Protein 8IFF (pdb70)

Nearest PDB structures (foldseek):
  8iff-assembly1_A  TM=1.001E+00  e=0.000E+00  Arabidopsis thaliana
  8iff-assembly1_B  TM=7.685E-01  e=0.000E+00  Arabidopsis thaliana
  8f5z-assembly1_B  TM=7.603E-01  e=0.000E+00  Arabidopsis thaliana
  8yb4-assembly1_B  TM=7.732E-01  e=1.970E-54  Arabidopsis thaliana
  9iuz-assembly1_B  TM=7.740E-01  e=3.274E-54  Arabidopsis thaliana

Foldseek 3Di:
DPCLQPDFWFAPQKKKFKAFLPLRFTQWIWPCCCVPQPHCDDDDDTGDHPCQWFPDVQVVVVVVLSPDDPNQFFFQAWTATDPVGFIWGWDWDDDVGMIMIMTGGPDCFDGGLVRLLVLCVVLLVQLVPDDDADLLVSQQSLLVSLCVLFVFQKKWWWFADPLQWIATRDMDGDPPDDDRHQATEANQVQDPVNVVLCVPVFKAKDQFLPDDIIGMPGHPPDPDRDGCSPPRTDDDDPQVSVVCVQVLFTIKMKGWQWAPDVVDTDTGTMIIGTHNHGDDDDDSSRSNSRVSSPSSRVRVNVNVVSVVLVVVVLLVVLQVVLVVVLQDADDCVQPPDPPHVCSNFPAAWKWKCPPNDIDIDGDDFDPVPPVVVLVCCCVVCVQAFWEWEQAPVLLPDPCRPVRPQQWGIKIKGHLDSRIIIIGTHGFDDDWGFYDNNVPDDDDDPPVPDRHPDHDDDRHIDHDDRTGDAQDDVNLLSVLQVSVSNSVSVPNGWYWRCYPPVSTDTHGSPPPHSHFWKWWDWPVAATDDGDPNNCVVQVNDPVVRGRHGVQPAQEDCPVHQWHADDVVLSVVVVVVQVVQVVDAPQDWDWHWIAHNPGDTAIWTKGKHFPADPVGDTTTIMMGTGHDDPVSVVVVVVVVVVVVVVVVCVVVVVVVLVVQVVVLVVVVVVLVVCVVVDDDPVVVLVSVLVVVVSVLVVVVSVDVLLVLDDPFDWDFDACPSLVVNLCVVAVVLCVVQQEDEDPAEDPVLRVFGFTGDSNLVNLLRNLPCNCLSVQAHHNHYKDKYWDWDWAQDDDQWTFRKTKMKIKRAGPGQDPVRQVVLVVPDDCHDPSCSSSVSSQSNQCVQPWGWDWDDDPRIIIIIGIHRGTGPD/DLVVQFFDFWFAPQWWKFKAFLPPQWTFKTWDVCQCPQAPVHDDNHTGHHPPVWFDDVQVVVVVVLSPDDPNLFWPQDWTFTPRPGFTWTWDWDDDVGIIMIMIGGDDPPTGLVVLQVLCPLLLVQLVPDDAADDLVSQQSLLVSVCVSFVAAKKFWWFADPQQWIATRDMDGDPPDDDRHQATEANLVDPVSVVVLCVPAFKAWDQFLPDDITGMDGDPVDPDGDTCSNPNTRDDDNLVSVVCVQVLFGIKMKGWQWACPVVRIDTGTIIIGTHNHGDDDDDSSRSNSNVSSPSSNVSVNVRVVVVVLVVLVLLVPLQPACVDLCLPPPPVSQLPDPPHVCVNFVFQKKWKCDPNDIRIDGQDDDPVVVVLVQVCCVPVVVQAFKEKEFAVCLVPDPCRPVCPQRWGIKIKGHLDSGIIMITTHGHDFDWHKPDHHPDDDPSPDDPDCSDPDHDDDMHTDGDDRGHDAQDLVSVLSVLLVSVVSNVSVVFGFYWRHHDRDDTDGHTSSPPNDHFFKWWDWDVAFTDDGDVRNCVVQVHDPVVRHRHGVQPADEDCPNHQWYADDVVLRVVVVVVQVVQAVVQAWDKDWGWTAGNVGDIAIWIKIKGFDADPVRHTTTIMIGTHRDDDVSVVVVVVCVVCVVVVVVVVVVVVVVLVVVVVVLVVVVVVLVVVVPDDDDPVVVLVSLLVVLQSVLVVVLSPPVNQDDVADFDKAKDAVQSLVCSLVVVQQCVLVVQAEDEDDAEDPVRRVAIFMGDSSCVSLAPRLVCNVQNVFAGHHDYKHKYWDFDFCCPDDPWTWRKIKIKIKRAGPDQDPVQQVLLVVSDDDHDPSSSSNNRSQNNQPVQPWDWDWDQDPRIIMIIIIHTGTGPD

Secondary structure (DSSP, 8-state):
--TTSS---B-TTSEEEEE-SSS-BEEE-BTTHIIIII-------TT-BGGGTB-HHHHHHHHHHHT-S-GGGT--EEE-BSSS---EEEEEEEETTEEEEEE-BS----SSHHHHHGGGHHHHHHHHTSPSS-HHHHHHHHHHHHHHHH--SEEEEEEE-TTS-EEEEEEEE-TTS---TTBEE-TTSS-HHHHHHTTT--EEEES-SSS--B-B---SS--S----TT-TTB---HHHHHHHHHTT--EEEEEEEEEEE--EEEEEEEEEEEESS-----HHHHHHHHHHHHHHHHHHHHHHHHHHHHHHHHHHHHHHHHHHHHHSPTTTHHHHSSS-GGGTSS-SEEEEEETTEEEEEES---GGGTHHHHHHHHHH-TT-SEEEES-HHHHT-TTSGGG-SS--EEEEE-SSSS--EEEEEPPP----BS-SS-S--S----S--S--------------S--PPP-SHHHHHHHHHHHHHHHHH---BB--B-TTT-----B---------EEEEESSSBEEEE-HHHHHHH---GGGGSSSBTBTTTEESSS-SEEBSSHHHHHHHHHHHHHTTS--S---EEEEEE-SSS-EEEEEEEEEEEE-TTS-EEEEEEEEE---HHHHHHHHHHHHHHHHHHHHHHHHHHHHHHHHHHHHHHHHHHHHHTTS---HHHHHHHHHHHHHHHHHHHHTT--TTTT----------HHHHHHHHHHTTHHHHHHTT------S-SSSTTS---S-HHHHHHTTGGGGGGGGGS--SS----EEE--EEE--SSS-EEEE--EEEEE-SS---HHHHTTTTT--SS--GGGHHHHHHHHHHHTTT-EEEEE--SSSEEEEEE-EEEE--/-HHHHHT--EE-TTSEEEEEESSS-BEEEEEHHHHHHSS------STT-BGGGSS-HHHHHHHHHHHS-S-GGGT-SEEE--TTT---EEEEEEEETTEEEEEEEE------HHHHGGGGHHHHHHHHTS-SS-SHHHHHHHHHHHHHHH--SEEEEEEEPTTS-EEE---EE-SS----TT-EE-TTSS-HHHHHHTTT--EEEES-SSS--EEEEE-TT-SS----TTSTTBPPPHHHHHHHHHTT--EEEEEEEEE------EEEEEEEEEESS-----HHHHHHHHHHHHHHHHHHHHSSHHHHHHHHHHHTTTTSSSTTGGGSSTTGGGTSSSS-GGGTTT-SEEEEE-SS----EES---HHHHHHHHHHHHHHTTT-SEEEES-HHHHT-TTHHHHTTS--EEEEEESSSS-EEEEEE-----EEES-S----TTTS-SS--S---------EEE--S--PPP-SHHHHHHHHHHHHHHHHH----EE---SSS----BSS-S------EEEEESSSBEEEE-HHHHHHHT--STTTTTSBTBTTTB-SSS-SS-BSSSTTTTTHHHHHHHHHHH-S-EEEEEEEE-SS--EEEEEEEEEEEE-TTS-EEEEEEEEE---HHHHHHHHHHHHHHHHHHHHHHHHHHHHHHHHHHHHHHHHHHHHHTTS---HHHHHHHHHHHHHHHHHHHHTT---SSSS------EEEHHHHHHHHHHTTTTTSTTT--EE---S-HHHHS-EEE--STTHHHHHTSGGGHHHHSS-TT-EE-EEEEEEEE--SSS-EEEEEEEEEEE-SS---HHHHHHHTT--S---HHHHHHHHHHHHHHTTT-EEEEE--SSSEEEEEEE--EE--

B-factor: mean 102.93, std 64.74, range [0.25, 224.39]

Sequence (1736 aa):
LHHIQKGKLIQPFGCLLALDEKTFKVIAYSENASELLTMAHPVLGIGTDIRSLFTAPSASALQKALGFGDVSLLNPILVHCRTSAKPFYAIIHRVTGSIIIDFEPVKPTAAGALQSYKLAAKAITRLQSLPSGSMERLCDTMVQEVFELTGYDRVMAYKFHEDDHGEVVSEVTKPGLEPYLGLHYPATDIPQAARFLFMKNKVRMIVDCNAKHARVLQDEKLSFDLTLCGSTLRAPHSCHLQYMANMDSIASLVMAVVVNEEKRKRLWGLVVCHNTTPRFVPFPLRYACEFLAQVFAIHVNKEVELDNQMVEKNILRTQTLLCDMLMRDAPLGIVSQSPNIMDLVKCDGAALLYKDKIWKLGTTPSEFHLQEIASWLCEYHMDSTGLSTDSLHDAGFPRALSLGDSVCGMAAVRISSKDMIFWFRSHTAGEVRWGGAKHDPDDRDDARRMHPRSSFKAFLEVVKTRSLPWKDYEMDAIHSLQLILRNAFKTVMDKFTRIEGDYKAIIQNPNPLIPPIFGTDEFGWCTEWNPAMSKLTGLKREEVIDKMLLGEVFGTQKSCCRLKNQEAFVNLGIVLNNAVTSQDPEKVSFAFFTRGGKYVECLLCVSKKLDREGVVTGVFCFLQLASHELQQALHVQRLAERTAVKRLKALAYIKRQIRNPLSGIMFTRKMIEGTELGPEQRRILQTSALCQKQLSKILDDSIIEGCLDLEMKEFTLNEVLTASTSQVMMKSNGKSVRITNETGEEVMSDTLYGDSIRLQQVLADFMLMAVNFTPSGGQLTVSASLRKDQLGRSVHLANLEIRLTHTGAGIPEFLLNQMFGTEEDVSEEGLSLMVSRKLVKLMNGDVQYLRQAGKSSFIITAELAAANYLHHIQKGKLIQPFGCLLALDEKTFKVIAYSENASELLTMAHPVLGIGTDIRSLFTAPSASALQKALGFGDVSLLNPILVHCRTSAKPFYAIIHRVTGSIIIDFEPVKPYAGALQSYKLAAKAITRLQSLPSGSMERLCDTMVQEVFELTGYDRVMAYKFHEDDHGEVVSEVTKPGLEPYLGLHYPATDIPQAARFLFMKNKVRMIVDCNAKHARVLQDEKLSFDLTLCGSTLRAPHSCHLQYMANMDSIASLVMAVVVNEEKRKRLWGLVVCHNTTPRFVPFPLRYACEFLAQVFAIHVNKEVELDNQMVEKNILRTQTLLCDMLMRDAPLGIVSQSPNIMDLVKCDGAALLYKDKIWKLGTTPSEFHLQEIASWLCEYHMDSTGLSTDSLHDAGFPRALSLGDSVCGMAAVRISSKDMIFWFRSHTAGEVRWGGAKHDPDDRDDARRMHPRSSFKAFLEVVKTRSLPWKDYEMDAIHSLQLILRNAFKTVMDKFTRIEGDYKAIIQNPNPLIPPIFGTDEFGWCTEWNPAMSKLTGLKREEVIDKMLLGEVFGTQKSCCRLKNQEAFVNLGIVLNNAVTSQDPEKVSFAFFTRGGKYVECLLCVSKKLDREGVVTGVFCFLQLASHELQQALHVQRLAERTAVKRLKALAYIKRQIRNPLSGIMFTRKMIEGTELGPEQRRILQTSALCQKQLSKILDDSIIEGCLDLEMKEFTLNEVLTASTSQVMMKSNGKSVRITNETGEEVMSDTLYGDSIRLQQVLADFMLMAVNFTPSGGQLTVSASLRKDQLGRSVHLANLEIRLTHTGAGIPEFLLNQMFGTEEDVSEEGLSLMVSRKLVKLMNGDVQYLRQAGKSSFIITAELAAAN

Radius of gyration: 43.66 Å; Cα contacts (8 Å, |Δi|>4): 2977; chains: 2; bounding box: 94×106×120 Å

InterPro domains:
  IPR000014 PAS domain [PS50112] (618-688)
  IPR000014 PAS domain [PS50112] (748-803)
  IPR000014 PAS domain [SM00091] (620-686)
  IPR000014 PAS domain [SM00091] (750-819)
  IPR000014 PAS domain [TIGR00229] (625-740)
  IPR000014 PAS domain [cd00130] (629-735)
  IPR000014 PAS domain [cd00130] (762-873)
  IPR001294 Phytochrome [PR01033] (133-155)
  IPR001294 Phytochrome [PR01033] (233-252)
  IPR001294 Phytochrome [PR01033] (318-339)
  IPR001294 Phytochrome [PR01033] (432-452)
  IPR001294 Phytochrome [PR01033] (517-536)
  IPR001294 Phytochrome [PR01033] (550-568)
  IPR001294 Phytochrome [PR01033] (621-637)
  IPR001294 Phytochrome [PR01033] (640-655)
  IPR001294 Phytochrome [PR01033] (713-730)
  IPR001294 Phytochrome [PR01033] (733-753)
  IPR003018 GAF domain [PF01590] (219-400)
  IPR003018 GAF domain [SM00065] (218-412)
  IPR003594 Histidine kinase/HSP90-like ATPase domain [PF02518] (1007-1116)

GO terms:
  GO:0004672 protein kinase activity (F, IDA)
  GO:0009409 response to cold (P, IEP)
  GO:0010218 response to far red light (P, IDA)
  GO:0005737 cytoplasm (C, EXP)
  GO:0016607 nuclear speck (C, EXP)
  GO:0005515 protein binding (F, IPI)
  GO:0005634 nucleus (C, IDA)
  GO:0005737 cytoplasm (C, IDA)
  GO:0016604 nuclear body (C, IDA)
  GO:0009883 red or far-red light photoreceptor activity (F, TAS)
  GO:0003729 mRNA binding (F, HDA)
  GO:0031516 far-red light photoreceptor activity (F, IMP)
  GO:0009416 response to light stimulus (P, IMP)
  GO:0009630 gravitropism (P, IMP)
  GO:0009638 phototropism (P, IMP)
  GO:0009640 photomorphogenesis (P, IMP)
  GO:0010161 red light signaling pathway (P, IMP)
  GO:0010201 response to continuous far red light stimulus by the high-irradiance response system (P, IMP)
  GO:0010203 response to very low fluence red light stimulus (P, IMP)
  GO:0017148 negative regulation of translation (P, IMP)

Structure (mmCIF, N/CA/C/O backbone):
data_8IFF
#
_entry.id   8IFF
#
_cell.length_a   1.00
_cell.length_b   1.00
_cell.length_c   1.00
_cell.angle_alpha   90.00
_cell.angle_beta   90.00
_cell.angle_gamma   90.00
#
_symmetry.space_group_name_H-M   'P 1'
#
loop_
_entity.id
_entity.type
_entity.pdbx_description
1 polymer 'Phytochrome A'
2 non-polymer '3-[5-[[(3~{R},4~{R})-3-ethyl-4-methyl-5-oxidanylidene-3,4-dihydropyrrol-2-yl]methyl]-2-[[5-[(4-ethyl-3-methyl-5-oxidanylidene-pyrrol-2-yl)methyl]-3-(3-hydroxy-3-oxopropyl)-4-methyl-1~{H}-pyrrol-2-yl]methyl]-4-methyl-1~{H}-pyrrol-3-yl]propanoic acid'
#
loop_
_atom_site.group_PDB
_atom_site.id
_atom_site.type_symbol
_atom_site.label_atom_id
_atom_site.label_alt_id
_atom_site.label_comp_id
_atom_site.label_asym_id
_atom_site.label_entity_id
_atom_site.label_seq_id
_atom_site.pdbx_PDB_ins_code
_atom_site.Cartn_x
_atom_site.Cartn_y
_atom_site.Cartn_z
_atom_site.occupancy
_atom_site.B_iso_or_equiv
_atom_site.auth_seq_id
_atom_site.auth_comp_id
_atom_site.auth_asym_id
_atom_site.auth_atom_id
_atom_site.pdbx_PDB_model_num
ATOM 1 N N . LEU A 1 71 ? 100.109 106.172 170.047 1.00 153.08 71 LEU A N 1
ATOM 2 C CA . LEU A 1 71 ? 100.557 107.547 170.234 1.00 153.43 71 LEU A CA 1
ATOM 3 C C . LEU A 1 71 ? 99.615 108.504 169.512 1.00 153.38 71 LEU A C 1
ATOM 4 O O . LEU A 1 71 ? 100.023 109.234 168.609 1.00 151.89 71 LEU A O 1
ATOM 9 N N . HIS A 1 72 ? 98.348 108.487 169.921 1.00 152.32 72 HIS A N 1
ATOM 10 C CA . HIS A 1 72 ? 97.292 109.237 169.257 1.00 151.90 72 HIS A CA 1
ATOM 11 C C . HIS A 1 72 ? 96.983 110.562 169.947 1.00 150.87 72 HIS A C 1
ATOM 12 O O . HIS A 1 72 ? 96.308 111.413 169.360 1.00 151.10 72 HIS A O 1
ATOM 19 N N . HIS A 1 73 ? 97.492 110.777 171.158 1.00 146.40 73 HIS A N 1
ATOM 20 C CA . HIS A 1 73 ? 97.168 111.973 171.923 1.00 146.67 73 HIS A CA 1
ATOM 21 C C . HIS A 1 73 ? 97.817 113.232 171.357 1.00 147.28 73 HIS A C 1
ATOM 22 O O . HIS A 1 73 ? 97.680 114.306 171.952 1.00 147.22 73 HIS A O 1
ATOM 29 N N . ILE A 1 74 ? 98.515 113.126 170.224 1.00 145.04 74 ILE A N 1
ATOM 30 C CA . ILE A 1 74 ? 99.048 114.312 169.561 1.00 144.95 74 ILE A CA 1
ATOM 31 C C . ILE A 1 74 ? 97.912 115.249 169.171 1.00 144.63 74 ILE A C 1
ATOM 32 O O . ILE A 1 74 ? 98.042 116.477 169.248 1.00 143.19 74 ILE A O 1
ATOM 37 N N . GLN A 1 75 ? 96.774 114.682 168.761 1.00 146.22 75 GLN A N 1
ATOM 38 C CA . GLN A 1 75 ? 95.608 115.500 168.450 1.00 145.48 75 GLN A CA 1
ATOM 39 C C . GLN A 1 75 ? 95.101 116.241 169.681 1.00 145.96 75 GLN A C 1
ATOM 40 O O . GLN A 1 75 ? 94.692 117.404 169.589 1.00 146.42 75 GLN A O 1
ATOM 46 N N . LYS A 1 76 ? 95.118 115.590 170.840 1.00 146.01 76 LYS A N 1
ATOM 47 C CA . LYS A 1 76 ? 94.605 116.176 172.078 1.00 145.62 76 LYS A CA 1
ATOM 48 C C . LYS A 1 76 ? 95.783 116.467 173.008 1.00 145.53 76 LYS A C 1
ATOM 49 O O . LYS A 1 76 ? 96.107 115.677 173.896 1.00 146.61 76 LYS A O 1
ATOM 55 N N . GLY A 1 77 ? 96.416 117.619 172.800 1.00 135.25 77 GLY A N 1
ATOM 56 C CA . GLY A 1 77 ? 97.482 118.084 173.666 1.00 134.14 77 GLY A CA 1
ATOM 57 C C . GLY A 1 77 ? 97.491 119.594 173.785 1.00 133.57 77 GLY A C 1
ATOM 58 O O . GLY A 1 77 ? 97.524 120.297 172.772 1.00 133.62 77 GLY A O 1
ATOM 59 N N . LYS A 1 78 ? 97.453 120.110 175.013 1.00 128.83 78 LYS A N 1
ATOM 60 C CA . LYS A 1 78 ? 97.391 121.553 175.243 1.00 129.02 78 LYS A CA 1
ATOM 61 C C . LYS A 1 78 ? 98.727 122.026 175.809 1.00 129.79 78 LYS A C 1
ATOM 62 O O . LYS A 1 78 ? 98.844 122.394 176.977 1.00 129.40 78 LYS A O 1
ATOM 68 N N . LEU A 1 79 ? 99.745 122.033 174.951 1.00 112.22 79 LEU A N 1
ATOM 69 C CA . LEU A 1 79 ? 101.067 122.532 175.304 1.00 109.70 79 LEU A CA 1
ATOM 70 C C . LEU A 1 79 ? 101.731 123.087 174.054 1.00 108.49 79 LEU A C 1
ATOM 71 O O . LEU A 1 79 ? 101.642 122.486 172.980 1.00 108.19 79 LEU A O 1
ATOM 76 N N . ILE A 1 80 ? 102.390 124.238 174.198 1.00 89.90 80 ILE A N 1
ATOM 77 C CA . ILE A 1 80 ? 103.066 124.898 173.090 1.00 87.43 80 ILE A CA 1
ATOM 78 C C . ILE A 1 80 ? 104.442 125.368 173.544 1.00 86.46 80 ILE A C 1
ATOM 79 O O . ILE A 1 80 ? 104.698 125.568 174.732 1.00 87.95 80 ILE A O 1
ATOM 84 N N . GLN A 1 81 ? 105.333 125.542 172.572 1.00 71.17 81 GLN A N 1
ATOM 85 C CA . GLN A 1 81 ? 106.658 126.058 172.863 1.00 70.08 81 GLN A CA 1
ATOM 86 C C . GLN A 1 81 ? 106.571 127.530 173.268 1.00 72.72 81 GLN A C 1
ATOM 87 O O . GLN A 1 81 ? 105.770 128.287 172.717 1.00 73.64 81 GLN A O 1
ATOM 93 N N . PRO A 1 82 ? 107.386 127.962 174.240 1.00 77.33 82 PRO A N 1
ATOM 94 C CA . PRO A 1 82 ? 107.274 129.314 174.796 1.00 75.47 82 PRO A CA 1
ATOM 95 C C . PRO A 1 82 ? 108.105 130.369 174.068 1.00 76.23 82 PRO A C 1
ATOM 96 O O . PRO A 1 82 ? 108.828 131.156 174.688 1.00 77.09 82 PRO A O 1
ATOM 100 N N . PHE A 1 83 ? 108.004 130.403 172.740 1.00 68.34 83 PHE A N 1
ATOM 101 C CA . PHE A 1 83 ? 108.626 131.471 171.972 1.00 67.53 83 PHE A CA 1
ATOM 102 C C . PHE A 1 83 ? 107.638 132.218 171.093 1.00 67.73 83 PHE A C 1
ATOM 103 O O . PHE A 1 83 ? 108.039 133.158 170.401 1.00 71.34 83 PHE A O 1
ATOM 111 N N . GLY A 1 84 ? 106.365 131.838 171.108 1.00 69.15 84 GLY A N 1
ATOM 112 C CA . GLY A 1 84 ? 105.353 132.562 170.366 1.00 66.88 84 GLY A CA 1
ATOM 113 C C . GLY A 1 84 ? 103.993 132.375 170.999 1.00 69.96 84 GLY A C 1
ATOM 114 O O . GLY A 1 84 ? 103.735 131.393 171.701 1.00 75.81 84 GLY A O 1
ATOM 115 N N . CYS A 1 85 ? 103.120 133.337 170.736 1.00 80.34 85 CYS A N 1
ATOM 116 C CA . CYS A 1 85 ? 101.749 133.300 171.220 1.00 79.80 85 CYS A CA 1
ATOM 117 C C . CYS A 1 85 ? 100.857 132.589 170.212 1.00 79.13 85 CYS A C 1
ATOM 118 O O . CYS A 1 85 ? 101.106 132.620 169.005 1.00 80.04 85 CYS A O 1
ATOM 121 N N . LEU A 1 86 ? 99.809 131.948 170.718 1.00 81.44 86 LEU A N 1
ATOM 122 C CA . LEU A 1 86 ? 98.826 131.272 169.886 1.00 82.02 86 LEU A CA 1
ATOM 123 C C . LEU A 1 86 ? 97.443 131.795 170.234 1.00 84.19 86 LEU A C 1
ATOM 124 O O . LEU A 1 86 ? 97.062 131.815 171.408 1.00 86.88 86 LEU A O 1
ATOM 129 N N . LEU A 1 87 ? 96.694 132.209 169.216 1.00 100.06 87 LEU A N 1
ATOM 130 C CA . LEU A 1 87 ? 95.361 132.762 169.399 1.00 100.34 87 LEU A CA 1
ATOM 131 C C . LEU A 1 87 ? 94.378 132.005 168.522 1.00 100.91 87 LEU A C 1
ATOM 132 O O . LEU A 1 87 ? 94.718 131.586 167.411 1.00 101.33 87 LEU A O 1
ATOM 137 N N . ALA A 1 88 ? 93.162 131.830 169.024 1.00 121.53 88 ALA A N 1
ATOM 138 C CA . ALA A 1 88 ? 92.112 131.126 168.306 1.00 123.32 88 ALA A CA 1
ATOM 139 C C . ALA A 1 88 ? 90.908 132.040 168.137 1.00 125.50 88 ALA A C 1
ATOM 140 O O . ALA A 1 88 ? 90.541 132.778 169.055 1.00 126.39 88 ALA A O 1
ATOM 142 N N . LEU A 1 89 ? 90.300 131.985 166.956 1.00 132.57 89 LEU A N 1
ATOM 143 C CA . LEU A 1 89 ? 89.163 132.820 166.609 1.00 133.73 89 LEU A CA 1
ATOM 144 C C . LEU A 1 89 ? 88.092 131.949 165.971 1.00 135.02 89 LEU A C 1
ATOM 145 O O . LEU A 1 89 ? 88.384 130.913 165.370 1.00 132.24 89 LEU A O 1
ATOM 150 N N . ASP A 1 90 ? 86.843 132.383 166.102 1.00 155.97 90 ASP A N 1
ATOM 151 C CA . ASP A 1 90 ? 85.729 131.675 165.487 1.00 155.99 90 ASP A CA 1
ATOM 152 C C . ASP A 1 90 ? 85.714 131.975 163.989 1.00 155.27 90 ASP A C 1
ATOM 153 O O . ASP A 1 90 ? 86.579 132.681 163.462 1.00 155.39 90 ASP A O 1
ATOM 158 N N . GLU A 1 91 ? 84.722 131.444 163.278 1.00 156.21 91 GLU A N 1
ATOM 159 C CA . GLU A 1 91 ? 84.680 131.585 161.829 1.00 156.44 91 GLU A CA 1
ATOM 160 C C . GLU A 1 91 ? 84.062 132.896 161.365 1.00 157.14 91 GLU A C 1
ATOM 161 O O . GLU A 1 91 ? 84.437 133.401 160.300 1.00 157.74 91 GLU A O 1
ATOM 167 N N . LYS A 1 92 ? 83.132 133.465 162.126 1.00 157.80 92 LYS A N 1
ATOM 168 C CA . LYS A 1 92 ? 82.403 134.640 161.663 1.00 158.09 92 LYS A CA 1
ATOM 169 C C . LYS A 1 92 ? 82.601 135.875 162.529 1.00 157.43 92 LYS A C 1
ATOM 170 O O . LYS A 1 92 ? 82.864 136.955 161.992 1.00 156.64 92 LYS A O 1
ATOM 176 N N . THR A 1 93 ? 82.484 135.759 163.851 1.00 161.73 93 THR A N 1
ATOM 177 C CA . THR A 1 93 ? 82.580 136.931 164.713 1.00 161.74 93 THR A CA 1
ATOM 178 C C . THR A 1 93 ? 84.010 137.415 164.906 1.00 161.35 93 THR A C 1
ATOM 179 O O . THR A 1 93 ? 84.204 138.561 165.328 1.00 161.15 93 THR A O 1
ATOM 183 N N . PHE A 1 94 ? 85.003 136.578 164.603 1.00 149.47 94 PHE A N 1
ATOM 184 C CA . PHE A 1 94 ? 86.415 136.929 164.751 1.00 148.93 94 PHE A CA 1
ATOM 185 C C . PHE A 1 94 ? 86.721 137.411 166.167 1.00 149.14 94 PHE A C 1
ATOM 186 O O . PHE A 1 94 ? 87.318 138.468 166.382 1.00 149.43 94 PHE A O 1
ATOM 194 N N . LYS A 1 95 ? 86.301 136.616 167.146 1.00 147.65 95 LYS A N 1
ATOM 195 C CA . LYS A 1 95 ? 86.508 136.921 168.551 1.00 147.37 95 LYS A CA 1
ATOM 196 C C . LYS A 1 95 ? 87.396 135.859 169.183 1.00 147.86 95 LYS A C 1
ATOM 197 O O . LYS A 1 95 ? 87.371 134.690 168.789 1.00 147.54 95 LYS A O 1
ATOM 203 N N . VAL A 1 96 ? 88.183 136.280 170.173 1.00 144.76 96 VAL A N 1
ATOM 204 C CA . VAL A 1 96 ? 89.123 135.378 170.825 1.00 144.02 96 VAL A CA 1
ATOM 205 C C . VAL A 1 96 ? 88.361 134.323 171.613 1.00 144.28 96 VAL A C 1
ATOM 206 O O . VAL A 1 96 ? 87.522 134.645 172.464 1.00 144.38 96 VAL A O 1
ATOM 210 N N . ILE A 1 97 ? 88.652 133.055 171.336 1.00 148.41 97 ILE A N 1
ATOM 211 C CA . ILE A 1 97 ? 88.043 131.952 172.065 1.00 148.72 97 ILE A CA 1
ATOM 212 C C . ILE A 1 97 ? 89.061 131.092 172.802 1.00 149.37 97 ILE A C 1
ATOM 213 O O . ILE A 1 97 ? 88.668 130.332 173.702 1.00 150.06 97 ILE A O 1
ATOM 218 N N . ALA A 1 98 ? 90.346 131.176 172.466 1.00 137.71 98 ALA A N 1
ATOM 219 C CA . ALA A 1 98 ? 91.392 130.473 173.193 1.00 135.61 98 ALA A CA 1
ATOM 220 C C . ALA A 1 98 ? 92.655 131.316 173.141 1.00 135.64 98 ALA A C 1
ATOM 221 O O . ALA A 1 98 ? 92.804 132.186 172.281 1.00 136.24 98 ALA A O 1
ATOM 223 N N . TYR A 1 99 ? 93.568 131.054 174.072 1.00 126.07 99 TYR A N 1
ATOM 224 C CA . TYR A 1 99 ? 94.780 131.855 174.165 1.00 125.75 99 TYR A CA 1
ATOM 225 C C . TYR A 1 99 ? 95.835 131.088 174.948 1.00 124.77 99 TYR A C 1
ATOM 226 O O . TYR A 1 99 ? 95.602 129.975 175.423 1.00 125.08 99 TYR A O 1
ATOM 235 N N . SER A 1 100 ? 97.007 131.702 175.064 1.00 119.73 100 SER A N 1
ATOM 236 C CA . SER A 1 100 ? 98.148 131.138 175.765 1.00 119.00 100 SER A CA 1
ATOM 237 C C . SER A 1 100 ? 98.563 132.055 176.909 1.00 120.42 100 SER A C 1
ATOM 238 O O . SER A 1 100 ? 98.257 133.250 176.919 1.00 121.96 100 SER A O 1
ATOM 241 N N . GLU A 1 101 ? 99.269 131.476 177.884 1.00 116.54 101 GLU A N 1
ATOM 242 C CA . GLU A 1 101 ? 99.617 132.228 179.086 1.00 117.61 101 GLU A CA 1
ATOM 243 C C . GLU A 1 101 ? 100.587 133.367 178.793 1.00 117.12 101 GLU A C 1
ATOM 244 O O . GLU A 1 101 ? 100.575 134.379 179.502 1.00 117.12 101 GLU A O 1
ATOM 250 N N . ASN A 1 102 ? 101.424 133.232 177.767 1.00 116.71 102 ASN A N 1
ATOM 251 C CA . ASN A 1 102 ? 102.397 134.264 177.435 1.00 118.28 102 ASN A CA 1
ATOM 252 C C . ASN A 1 102 ? 101.852 135.310 176.470 1.00 117.68 102 ASN A C 1
ATOM 253 O O . ASN A 1 102 ? 102.566 136.265 176.147 1.00 116.07 102 ASN A O 1
ATOM 258 N N . ALA A 1 103 ? 100.608 135.155 176.010 1.00 122.44 103 ALA A N 1
ATOM 259 C CA . ALA A 1 103 ? 100.033 136.129 175.090 1.00 120.25 103 ALA A CA 1
ATOM 260 C C . ALA A 1 103 ? 99.918 137.502 175.738 1.00 122.26 103 ALA A C 1
ATOM 261 O O . ALA A 1 103 ? 100.262 138.518 175.124 1.00 121.91 103 ALA A O 1
ATOM 263 N N . SER A 1 104 ? 99.445 137.551 176.985 1.00 129.99 104 SER A N 1
ATOM 264 C CA . SER A 1 104 ? 99.293 138.830 177.669 1.00 129.93 104 SER A CA 1
ATOM 265 C C . SER A 1 104 ? 100.645 139.461 177.975 1.00 129.53 104 SER A C 1
ATOM 266 O O . SER A 1 104 ? 100.782 140.690 177.951 1.00 130.43 104 SER A O 1
ATOM 269 N N . GLU A 1 105 ? 101.655 138.641 178.266 1.00 126.82 105 GLU A N 1
ATOM 270 C CA . GLU A 1 105 ? 102.972 139.185 178.576 1.00 126.35 105 GLU A CA 1
ATOM 271 C C . GLU A 1 105 ? 103.706 139.654 177.327 1.00 125.94 105 GLU A C 1
ATOM 272 O O . GLU A 1 105 ? 104.538 140.564 177.408 1.00 124.43 105 GLU A O 1
ATOM 278 N N . LEU A 1 106 ? 103.423 139.052 176.170 1.00 123.07 106 LEU A N 1
ATOM 279 C CA . LEU A 1 106 ? 104.150 139.389 174.949 1.00 122.13 106 LEU A CA 1
ATOM 280 C C . LEU A 1 106 ? 103.427 140.444 174.112 1.00 121.15 106 LEU A C 1
ATOM 281 O O . LEU A 1 106 ? 103.992 141.501 173.817 1.00 121.08 106 LEU A O 1
ATOM 286 N N . LEU A 1 107 ? 102.185 140.161 173.710 1.00 121.47 107 LEU A N 1
ATOM 287 C CA . LEU A 1 107 ? 101.484 141.053 172.791 1.00 121.88 107 LEU A CA 1
ATOM 288 C C . LEU A 1 107 ? 101.190 142.404 173.430 1.00 124.23 107 LEU A C 1
ATOM 289 O O . LEU A 1 107 ? 101.452 143.451 172.827 1.00 124.05 107 LEU A O 1
ATOM 294 N N . THR A 1 108 ? 100.649 142.403 174.648 1.00 143.05 108 THR A N 1
ATOM 295 C CA . THR A 1 108 ? 100.204 143.636 175.290 1.00 143.41 108 THR A CA 1
ATOM 296 C C . THR A 1 108 ? 101.355 144.375 175.964 1.00 143.44 108 THR A C 1
ATOM 297 O O . THR A 1 108 ? 101.651 145.523 175.621 1.00 143.00 108 THR A O 1
ATOM 301 N N . MET A 1 109 ? 102.009 143.730 176.922 1.00 153.54 109 MET A N 1
ATOM 302 C CA . MET A 1 109 ? 103.076 144.365 177.677 1.00 154.30 109 MET A CA 1
ATOM 303 C C . MET A 1 109 ? 104.415 144.202 176.964 1.00 154.54 109 MET A C 1
ATOM 304 O O . MET A 1 109 ? 104.533 143.519 175.945 1.00 154.34 109 MET A O 1
ATOM 309 N N . ALA A 1 110 ? 105.435 144.850 177.516 1.00 159.22 110 ALA A N 1
ATOM 310 C CA . ALA A 1 110 ? 106.781 144.790 176.960 1.00 158.98 110 ALA A CA 1
ATOM 311 C C . ALA A 1 110 ? 107.815 145.157 178.018 1.00 159.13 110 ALA A C 1
ATOM 312 O O . ALA A 1 110 ? 107.479 145.739 179.051 1.00 159.48 110 ALA A O 1
ATOM 314 N N . HIS A 1 120 ? 94.366 149.332 179.773 1.00 199.85 120 HIS A N 1
ATOM 315 C CA . HIS A 1 120 ? 94.797 148.115 179.096 1.00 200.30 120 HIS A CA 1
ATOM 316 C C . HIS A 1 120 ? 93.958 146.925 179.549 1.00 200.77 120 HIS A C 1
ATOM 317 O O . HIS A 1 120 ? 94.257 146.305 180.570 1.00 200.36 120 HIS A O 1
ATOM 324 N N . PRO A 1 121 ? 92.906 146.613 178.793 1.00 209.04 121 PRO A N 1
ATOM 325 C CA . PRO A 1 121 ? 92.021 145.509 179.182 1.00 208.64 121 PRO A CA 1
ATOM 326 C C . PRO A 1 121 ? 92.749 144.174 179.186 1.00 208.01 121 PRO A C 1
ATOM 327 O O . PRO A 1 121 ? 93.659 143.930 178.390 1.00 207.58 121 PRO A O 1
ATOM 331 N N . VAL A 1 122 ? 92.331 143.301 180.104 1.00 185.94 122 VAL A N 1
ATOM 332 C CA . VAL A 1 122 ? 92.940 141.983 180.227 1.00 185.89 122 VAL A CA 1
ATOM 333 C C . VAL A 1 122 ? 92.450 141.086 179.098 1.00 184.86 122 VAL A C 1
ATOM 334 O O . VAL A 1 122 ? 91.260 141.079 178.754 1.00 184.40 122 VAL A O 1
ATOM 338 N N . LEU A 1 123 ? 93.371 140.318 178.517 1.00 160.42 123 LEU A N 1
ATOM 339 C CA . LEU A 1 123 ? 93.046 139.465 177.381 1.00 159.23 123 LEU A CA 1
ATOM 340 C C . LEU A 1 123 ? 92.197 138.278 177.810 1.00 159.16 123 LEU A C 1
ATOM 341 O O . LEU A 1 123 ? 92.726 137.253 178.249 1.00 158.89 123 LEU A O 1
ATOM 346 N N . GLY A 1 124 ? 90.881 138.410 177.688 1.00 150.43 124 GLY A N 1
ATOM 347 C CA . GLY A 1 124 ? 89.957 137.349 178.007 1.00 150.14 124 GLY A CA 1
ATOM 348 C C . GLY A 1 124 ? 89.290 136.776 176.774 1.00 149.96 124 GLY A C 1
ATOM 349 O O . GLY A 1 124 ? 89.710 137.012 175.636 1.00 149.45 124 GLY A O 1
ATOM 350 N N . ILE A 1 125 ? 88.225 136.019 177.007 1.00 148.72 125 ILE A N 1
ATOM 351 C CA . ILE A 1 125 ? 87.487 135.386 175.921 1.00 148.83 125 ILE A CA 1
ATOM 352 C C . ILE A 1 125 ? 86.593 136.421 175.255 1.00 148.65 125 ILE A C 1
ATOM 353 O O . ILE A 1 125 ? 85.878 137.171 175.930 1.00 148.84 125 ILE A O 1
ATOM 358 N N . GLY A 1 126 ? 86.637 136.469 173.927 1.00 150.37 126 GLY A N 1
ATOM 359 C CA . GLY A 1 126 ? 85.791 137.365 173.169 1.00 150.13 126 GLY A CA 1
ATOM 360 C C . GLY A 1 126 ? 86.312 138.772 172.996 1.00 150.33 126 GLY A C 1
ATOM 361 O O . GLY A 1 126 ? 85.582 139.620 172.472 1.00 150.75 126 GLY A O 1
ATOM 362 N N . THR A 1 127 ? 87.541 139.053 173.422 1.00 154.07 127 THR A N 1
ATOM 363 C CA . THR A 1 127 ? 88.106 140.381 173.232 1.00 155.22 127 THR A CA 1
ATOM 364 C C . THR A 1 127 ? 88.304 140.670 171.749 1.00 155.61 127 THR A C 1
ATOM 365 O O . THR A 1 127 ? 88.615 139.775 170.958 1.00 155.46 127 THR A O 1
ATOM 369 N N . ASP A 1 128 ? 88.102 141.929 171.371 1.00 155.75 128 ASP A N 1
ATOM 370 C CA . ASP A 1 128 ? 88.176 142.318 169.973 1.00 155.56 128 ASP A CA 1
ATOM 371 C C . ASP A 1 128 ? 89.632 142.384 169.524 1.00 155.40 128 ASP A C 1
ATOM 372 O O . ASP A 1 128 ? 90.521 142.789 170.277 1.00 155.25 128 ASP A O 1
ATOM 377 N N . ILE A 1 129 ? 89.863 141.982 168.273 1.00 151.22 129 ILE A N 1
ATOM 378 C CA . ILE A 1 129 ? 91.220 141.939 167.737 1.00 151.34 129 ILE A CA 1
ATOM 379 C C . ILE A 1 129 ? 91.774 143.346 167.543 1.00 150.84 129 ILE A C 1
ATOM 380 O O . ILE A 1 129 ? 92.978 143.579 167.700 1.00 150.21 129 ILE A O 1
ATOM 385 N N . ARG A 1 130 ? 90.911 144.306 167.201 1.00 144.52 130 ARG A N 1
ATOM 386 C CA . ARG A 1 130 ? 91.376 145.661 166.919 1.00 143.91 130 ARG A CA 1
ATOM 387 C C . ARG A 1 130 ? 91.923 146.363 168.154 1.00 144.00 130 ARG A C 1
ATOM 388 O O . ARG A 1 130 ? 92.546 147.422 168.016 1.00 143.27 130 ARG A O 1
ATOM 396 N N . SER A 1 131 ? 91.711 145.810 169.345 1.00 153.56 131 SER A N 1
ATOM 397 C CA . SER A 1 131 ? 92.217 146.407 170.573 1.00 154.04 131 SER A CA 1
ATOM 398 C C . SER A 1 131 ? 93.665 146.036 170.865 1.00 154.54 131 SER A C 1
ATOM 399 O O . SER A 1 131 ? 94.212 146.498 171.872 1.00 154.55 131 SER A O 1
ATOM 402 N N . LEU A 1 132 ? 94.296 145.214 170.023 1.00 147.39 132 LEU A N 1
ATOM 403 C CA . LEU A 1 132 ? 95.680 144.814 170.227 1.00 145.38 132 LEU A CA 1
ATOM 404 C C . LEU A 1 132 ? 96.638 145.335 169.168 1.00 144.55 132 LEU A C 1
ATOM 405 O O . LEU A 1 132 ? 97.823 145.508 169.466 1.00 144.33 132 LEU A O 1
ATOM 410 N N . PHE A 1 133 ? 96.164 145.588 167.952 1.00 131.85 133 PHE A N 1
ATOM 411 C CA . PHE A 1 133 ? 97.021 146.015 166.858 1.00 131.66 133 PHE A CA 1
ATOM 412 C C . PHE A 1 133 ? 96.479 147.302 166.252 1.00 132.38 133 PHE A C 1
ATOM 413 O O . PHE A 1 133 ? 95.282 147.593 166.323 1.00 133.06 133 PHE A O 1
ATOM 421 N N . THR A 1 134 ? 97.384 148.073 165.653 1.00 123.62 134 THR A N 1
ATOM 422 C CA . THR A 1 134 ? 97.032 149.361 165.079 1.00 122.81 134 THR A CA 1
ATOM 423 C C . THR A 1 134 ? 96.059 149.188 163.913 1.00 122.53 134 THR A C 1
ATOM 424 O O . THR A 1 134 ? 95.777 148.078 163.455 1.00 123.78 134 THR A O 1
ATOM 428 N N . ALA A 1 135 ? 95.537 150.319 163.436 1.00 117.90 135 ALA A N 1
ATOM 429 C CA . ALA A 1 135 ? 94.551 150.289 162.358 1.00 118.04 135 ALA A CA 1
ATOM 430 C C . ALA A 1 135 ? 95.079 149.657 161.076 1.00 118.41 135 ALA A C 1
ATOM 431 O O . ALA A 1 135 ? 94.377 148.801 160.508 1.00 116.86 135 ALA A O 1
ATOM 433 N N . PRO A 1 136 ? 96.261 150.017 160.553 1.00 115.42 136 PRO A N 1
ATOM 434 C CA . PRO A 1 136 ? 96.734 149.327 159.340 1.00 114.06 136 PRO A CA 1
ATOM 435 C C . PRO A 1 136 ? 96.976 147.844 159.553 1.00 114.49 136 PRO A C 1
ATOM 436 O O . PRO A 1 136 ? 96.627 147.030 158.689 1.00 114.09 136 PRO A O 1
ATOM 440 N N . SER A 1 137 ? 97.559 147.471 160.695 1.00 106.84 137 SER A N 1
ATOM 441 C CA . SER A 1 137 ? 97.797 146.060 160.978 1.00 103.97 137 SER A CA 1
ATOM 442 C C . SER A 1 137 ? 96.487 145.295 161.105 1.00 102.71 137 SER A C 1
ATOM 443 O O . SER A 1 137 ? 96.349 144.189 160.569 1.00 101.09 137 SER A O 1
ATOM 446 N N . ALA A 1 138 ? 95.509 145.871 161.809 1.00 108.56 138 ALA A N 1
ATOM 447 C CA . ALA A 1 138 ? 94.213 145.216 161.948 1.00 108.74 138 ALA A CA 1
ATOM 448 C C . ALA A 1 138 ? 93.517 145.078 160.601 1.00 110.09 138 ALA A C 1
ATOM 449 O O . ALA A 1 138 ? 92.904 144.044 160.315 1.00 111.32 138 ALA A O 1
ATOM 451 N N . SER A 1 139 ? 93.595 146.113 159.761 1.00 108.17 139 SER A N 1
ATOM 452 C CA . SER A 1 139 ? 92.985 146.039 158.437 1.00 108.00 139 SER A CA 1
ATOM 453 C C . SER A 1 139 ? 93.644 144.962 157.583 1.00 107.30 139 SER A C 1
ATOM 454 O O . SER A 1 139 ? 92.957 144.201 156.890 1.00 106.81 139 SER A O 1
ATOM 457 N N . ALA A 1 140 ? 94.977 144.883 157.620 1.00 96.22 140 ALA A N 1
ATOM 458 C CA . ALA A 1 140 ? 95.676 143.849 156.864 1.00 93.35 140 ALA A CA 1
ATOM 459 C C . ALA A 1 140 ? 95.301 142.459 157.358 1.00 96.58 140 ALA A C 1
ATOM 460 O O . ALA A 1 140 ? 95.076 141.545 156.555 1.00 95.78 140 ALA A O 1
ATOM 462 N N . LEU A 1 141 ? 95.225 142.282 158.679 1.00 97.03 141 LEU A N 1
ATOM 463 C CA . LEU A 1 141 ? 94.853 140.984 159.229 1.00 94.56 141 LEU A CA 1
ATOM 464 C C . LEU A 1 141 ? 93.427 140.612 158.848 1.00 94.11 141 LEU A C 1
ATOM 465 O O . LEU A 1 141 ? 93.143 139.449 158.547 1.00 94.37 141 LEU A O 1
ATOM 470 N N . GLN A 1 142 ? 92.513 141.585 158.858 1.00 100.89 142 GLN A N 1
ATOM 471 C CA . GLN A 1 142 ? 91.142 141.317 158.436 1.00 100.35 142 GLN A CA 1
ATOM 472 C C . GLN A 1 142 ? 91.087 140.908 156.970 1.00 101.70 142 GLN A C 1
ATOM 473 O O . GLN A 1 142 ? 90.380 139.959 156.606 1.00 102.18 142 GLN A O 1
ATOM 479 N N . LYS A 1 143 ? 91.830 141.614 156.115 1.00 92.66 143 LYS A N 1
ATOM 480 C CA . LYS A 1 143 ? 91.850 141.271 154.697 1.00 90.86 143 LYS A CA 1
ATOM 481 C C . LYS A 1 143 ? 92.414 139.874 154.479 1.00 91.21 143 LYS A C 1
ATOM 482 O O . LYS A 1 143 ? 91.927 139.125 153.624 1.00 90.15 143 LYS A O 1
ATOM 488 N N . ALA A 1 144 ? 93.447 139.507 155.241 1.00 89.23 144 ALA A N 1
ATOM 489 C CA . ALA A 1 144 ? 93.986 138.153 155.157 1.00 87.82 144 ALA A CA 1
ATOM 490 C C . ALA A 1 144 ? 92.975 137.118 155.636 1.00 86.67 144 ALA A C 1
ATOM 491 O O . ALA A 1 144 ? 92.851 136.042 155.041 1.00 84.91 144 ALA A O 1
ATOM 493 N N . LEU A 1 145 ? 92.253 137.422 156.716 1.00 94.85 145 LEU A N 1
ATOM 494 C CA . LEU A 1 145 ? 91.267 136.483 157.241 1.00 94.89 145 LEU A CA 1
ATOM 495 C C . LEU A 1 145 ? 90.136 136.261 156.248 1.00 95.24 145 LEU A C 1
ATOM 496 O O . LEU A 1 145 ? 89.603 135.151 156.140 1.00 96.01 145 LEU A O 1
ATOM 501 N N . GLY A 1 146 ? 89.753 137.305 155.515 1.00 90.59 146 GLY A N 1
ATOM 502 C CA . GLY A 1 146 ? 88.719 137.149 154.507 1.00 89.51 146 GLY A CA 1
ATOM 503 C C . GLY A 1 146 ? 89.175 136.468 153.231 1.00 89.61 146 GLY A C 1
ATOM 504 O O . GLY A 1 146 ? 88.332 136.157 152.383 1.00 89.79 146 GLY A O 1
ATOM 505 N N . PHE A 1 147 ? 90.475 136.228 153.079 1.00 77.67 147 PHE A N 1
ATOM 506 C CA . PHE A 1 147 ? 91.008 135.681 151.841 1.00 75.69 147 PHE A CA 1
ATOM 507 C C . PHE A 1 147 ? 90.659 134.200 151.711 1.00 76.54 147 PHE A C 1
ATOM 508 O O . PHE A 1 147 ? 90.289 133.533 152.680 1.00 78.02 147 PHE A O 1
ATOM 516 N N . GLY A 1 148 ? 90.772 133.690 150.487 1.00 70.20 148 GLY A N 1
ATOM 517 C CA . GLY A 1 148 ? 90.450 132.303 150.215 1.00 71.23 148 GLY A CA 1
ATOM 518 C C . GLY A 1 148 ? 91.530 131.319 150.616 1.00 73.55 148 GLY A C 1
ATOM 519 O O . GLY A 1 148 ? 91.315 130.475 151.491 1.00 73.40 148 GLY A O 1
ATOM 520 N N . ASP A 1 149 ? 92.698 131.415 149.984 1.00 64.56 149 ASP A N 1
ATOM 521 C CA . ASP A 1 149 ? 93.829 130.530 150.262 1.00 60.60 149 ASP A CA 1
ATOM 522 C C . ASP A 1 149 ? 94.819 131.293 151.134 1.00 59.74 149 ASP A C 1
ATOM 523 O O . ASP A 1 149 ? 95.665 132.034 150.629 1.00 60.38 149 ASP A O 1
ATOM 528 N N . VAL A 1 150 ? 94.726 131.094 152.451 1.00 49.03 150 VAL A N 1
ATOM 529 C CA . VAL A 1 150 ? 95.530 131.877 153.380 1.00 45.85 150 VAL A CA 1
ATOM 530 C C . VAL A 1 150 ? 96.998 131.471 153.331 1.00 44.88 150 VAL A C 1
ATOM 531 O O . VAL A 1 150 ? 97.859 132.197 153.839 1.00 48.51 150 VAL A O 1
ATOM 535 N N . SER A 1 151 ? 97.318 130.341 152.701 1.00 39.26 151 SER A N 1
ATOM 536 C CA . SER A 1 151 ? 98.699 129.876 152.675 1.00 39.10 151 SER A CA 1
ATOM 537 C C . SER A 1 151 ? 99.593 130.735 151.791 1.00 40.40 151 SER A C 1
ATOM 538 O O . SER A 1 151 ? 100.819 130.624 151.885 1.00 42.99 151 SER A O 1
ATOM 541 N N . LEU A 1 152 ? 99.018 131.578 150.938 1.00 41.32 152 LEU A N 1
ATOM 542 C CA . LEU A 1 152 ? 99.793 132.442 150.058 1.00 39.21 152 LEU A CA 1
ATOM 543 C C . LEU A 1 152 ? 100.115 133.795 150.675 1.00 40.53 152 LEU A C 1
ATOM 544 O O . LEU A 1 152 ? 100.870 134.565 150.075 1.00 42.52 152 LEU A O 1
ATOM 549 N N . LEU A 1 153 ? 99.570 134.106 151.847 1.00 42.32 153 LEU A N 1
ATOM 550 C CA . LEU A 1 153 ? 99.718 135.426 152.448 1.00 41.30 153 LEU A CA 1
ATOM 551 C C . LEU A 1 153 ? 100.722 135.479 153.585 1.00 47.61 153 LEU A C 1
ATOM 552 O O . LEU A 1 153 ? 101.472 136.452 153.684 1.00 53.21 153 LEU A O 1
ATOM 557 N N . ASN A 1 154 ? 100.755 134.475 154.456 1.00 43.16 154 ASN A N 1
ATOM 558 C CA . ASN A 1 154 ? 101.670 134.517 155.584 1.00 41.76 154 ASN A CA 1
ATOM 559 C C . ASN A 1 154 ? 103.113 134.375 155.101 1.00 41.89 154 ASN A C 1
ATOM 560 O O . ASN A 1 154 ? 103.380 133.679 154.119 1.00 36.75 154 ASN A O 1
ATOM 565 N N . PRO A 1 155 ? 104.072 135.027 155.779 1.00 40.17 155 PRO A N 1
ATOM 566 C CA . PRO A 1 155 ? 103.965 135.785 157.038 1.00 33.19 155 PRO A CA 1
ATOM 567 C C . PRO A 1 155 ? 103.265 137.127 156.886 1.00 37.43 155 PRO A C 1
ATOM 568 O O . PRO A 1 155 ? 103.221 137.683 155.796 1.00 44.44 155 PRO A O 1
ATOM 572 N N . ILE A 1 156 ? 102.702 137.673 157.962 1.00 47.37 156 ILE A N 1
ATOM 573 C CA . ILE A 1 156 ? 102.044 138.975 157.933 1.00 47.86 156 ILE A CA 1
ATOM 574 C C . ILE A 1 156 ? 102.646 139.834 159.035 1.00 49.19 156 ILE A C 1
ATOM 575 O O . ILE A 1 156 ? 102.479 139.529 160.219 1.00 59.12 156 ILE A O 1
ATOM 580 N N . LEU A 1 157 ? 103.346 140.897 158.656 1.00 54.55 157 LEU A N 1
ATOM 581 C CA . LEU A 1 157 ? 103.956 141.782 159.639 1.00 54.89 157 LEU A CA 1
ATOM 582 C C . LEU A 1 157 ? 102.885 142.618 160.327 1.00 59.55 157 LEU A C 1
ATOM 583 O O . LEU A 1 157 ? 102.048 143.235 159.661 1.00 63.85 157 LEU A O 1
ATOM 588 N N . VAL A 1 158 ? 102.908 142.640 161.661 1.00 74.69 158 VAL A N 1
ATOM 589 C CA . VAL A 1 158 ? 101.951 143.414 162.444 1.00 79.10 158 VAL A CA 1
ATOM 590 C C . VAL A 1 158 ? 102.690 144.168 163.544 1.00 84.13 158 VAL A C 1
ATOM 591 O O . VAL A 1 158 ? 103.872 143.941 163.802 1.00 82.67 158 VAL A O 1
ATOM 595 N N . HIS A 1 159 ? 101.966 145.085 164.187 1.00 108.50 159 HIS A N 1
ATOM 596 C CA . HIS A 1 159 ? 102.485 145.882 165.291 1.00 107.39 159 HIS A CA 1
ATOM 597 C C . HIS A 1 159 ? 101.445 145.927 166.402 1.00 107.98 159 HIS A C 1
ATOM 598 O O . HIS A 1 159 ? 100.250 145.735 166.167 1.00 108.80 159 HIS A O 1
ATOM 605 N N . CYS A 1 160 ? 101.910 146.190 167.622 1.00 130.48 160 CYS A N 1
ATOM 606 C CA . CYS A 1 160 ? 101.040 146.229 168.789 1.00 131.66 160 CYS A CA 1
ATOM 607 C C . CYS A 1 160 ? 100.471 147.638 168.969 1.00 132.78 160 CYS A C 1
ATOM 608 O O . CYS A 1 160 ? 100.670 148.523 168.135 1.00 133.11 160 CYS A O 1
ATOM 611 N N . ARG A 1 161 ? 99.763 147.863 170.078 1.00 141.32 161 ARG A N 1
ATOM 612 C CA . ARG A 1 161 ? 99.056 149.127 170.276 1.00 142.05 161 ARG A CA 1
ATOM 613 C C . ARG A 1 161 ? 100.010 150.266 170.620 1.00 143.11 161 ARG A C 1
ATOM 614 O O . ARG A 1 161 ? 100.137 151.234 169.863 1.00 143.45 161 ARG A O 1
ATOM 622 N N . THR A 1 162 ? 100.693 150.165 171.760 1.00 158.36 162 THR A N 1
ATOM 623 C CA . THR A 1 162 ? 101.477 151.275 172.293 1.00 158.89 162 THR A CA 1
ATOM 624 C C . THR A 1 162 ? 102.935 151.214 171.853 1.00 158.68 162 THR A C 1
ATOM 625 O O . THR A 1 162 ? 103.430 152.139 171.202 1.00 158.36 162 THR A O 1
ATOM 629 N N . SER A 1 163 ? 103.637 150.135 172.200 1.00 161.74 163 SER A N 1
ATOM 630 C CA . SER A 1 163 ? 105.041 150.002 171.835 1.00 162.21 163 SER A CA 1
ATOM 631 C C . SER A 1 163 ? 105.246 149.769 170.345 1.00 161.81 163 SER A C 1
ATOM 632 O O . SER A 1 163 ? 106.374 149.929 169.866 1.00 162.15 163 SER A O 1
ATOM 635 N N . ALA A 1 164 ? 104.192 149.404 169.612 1.00 139.44 164 ALA A N 1
ATOM 636 C CA . ALA A 1 164 ? 104.293 149.064 168.193 1.00 138.45 164 ALA A CA 1
ATOM 637 C C . ALA A 1 164 ? 105.322 147.958 167.969 1.00 137.71 164 ALA A C 1
ATOM 638 O O . ALA A 1 164 ? 106.108 147.989 167.019 1.00 136.91 164 ALA A O 1
ATOM 640 N N . LYS A 1 165 ? 105.317 146.973 168.857 1.00 120.74 165 LYS A N 1
ATOM 641 C CA . LYS A 1 165 ? 106.243 145.854 168.749 1.00 117.62 165 LYS A CA 1
ATOM 642 C C . LYS A 1 165 ? 105.850 144.976 167.569 1.00 116.49 165 LYS A C 1
ATOM 643 O O . LYS A 1 165 ? 104.702 144.515 167.508 1.00 116.46 165 LYS A O 1
ATOM 649 N N . PRO A 1 166 ? 106.747 144.721 166.621 1.00 98.28 166 PRO A N 1
ATOM 650 C CA . PRO A 1 166 ? 106.369 143.942 165.439 1.00 98.39 166 PRO A CA 1
ATOM 651 C C . PRO A 1 166 ? 106.217 142.461 165.752 1.00 98.44 166 PRO A C 1
ATOM 652 O O . PRO A 1 166 ? 106.764 141.944 166.729 1.00 97.70 166 PRO A O 1
ATOM 656 N N . PHE A 1 167 ? 105.456 141.779 164.898 1.00 85.69 167 PHE A N 1
ATOM 657 C CA . PHE A 1 167 ? 105.233 140.347 165.014 1.00 81.14 167 PHE A CA 1
ATOM 658 C C . PHE A 1 167 ? 105.003 139.774 163.624 1.00 79.77 167 PHE A C 1
ATOM 659 O O . PHE A 1 167 ? 104.602 140.490 162.702 1.00 84.50 167 PHE A O 1
ATOM 667 N N . TYR A 1 168 ? 105.239 138.472 163.492 1.00 58.20 168 TYR A N 1
ATOM 668 C CA . TYR A 1 168 ? 105.001 137.734 162.252 1.00 52.47 168 TYR A CA 1
ATOM 669 C C . TYR A 1 168 ? 103.760 136.874 162.461 1.00 55.19 168 TYR A C 1
ATOM 670 O O . TYR A 1 168 ? 103.848 135.727 162.895 1.00 66.72 168 TYR A O 1
ATOM 679 N N . ALA A 1 169 ? 102.593 137.429 162.157 1.00 46.85 169 ALA A N 1
ATOM 680 C CA . ALA A 1 169 ? 101.364 136.658 162.250 1.00 47.34 169 ALA A CA 1
ATOM 681 C C . ALA A 1 169 ? 101.339 135.582 161.173 1.00 54.37 169 ALA A C 1
ATOM 682 O O . ALA A 1 169 ? 101.559 135.865 159.990 1.00 50.03 169 ALA A O 1
ATOM 684 N N . ILE A 1 170 ? 101.078 134.346 161.591 1.00 63.97 170 ILE A N 1
ATOM 685 C CA . ILE A 1 170 ? 100.957 133.197 160.698 1.00 60.03 170 ILE A CA 1
ATOM 686 C C . ILE A 1 170 ? 99.571 132.608 160.908 1.00 57.04 170 ILE A C 1
ATOM 687 O O . ILE A 1 170 ? 99.249 132.152 162.010 1.00 58.30 170 ILE A O 1
ATOM 692 N N . ILE A 1 171 ? 98.756 132.612 159.858 1.00 60.21 171 ILE A N 1
ATOM 693 C CA . ILE A 1 171 ? 97.339 132.286 159.954 1.00 59.59 171 ILE A CA 1
ATOM 694 C C . ILE A 1 171 ? 97.092 130.955 159.264 1.00 61.50 171 ILE A C 1
ATOM 695 O O . ILE A 1 171 ? 97.612 130.710 158.169 1.00 61.35 171 ILE A O 1
ATOM 700 N N . HIS A 1 172 ? 96.303 130.093 159.904 1.00 76.43 172 HIS A N 1
ATOM 701 C CA . HIS A 1 172 ? 95.815 128.881 159.263 1.00 75.38 172 HIS A CA 1
ATOM 702 C C . HIS A 1 172 ? 94.422 128.583 159.797 1.00 76.79 172 HIS A C 1
ATOM 703 O O . HIS A 1 172 ? 94.000 129.128 160.817 1.00 76.01 172 HIS A O 1
ATOM 710 N N . ARG A 1 173 ? 93.683 127.751 159.069 1.00 88.75 173 ARG A N 1
ATOM 711 C CA . ARG A 1 173 ? 92.275 127.515 159.359 1.00 89.94 173 ARG A CA 1
ATOM 712 C C . ARG A 1 173 ? 92.026 126.033 159.590 1.00 92.55 173 ARG A C 1
ATOM 713 O O . ARG A 1 173 ? 92.495 125.191 158.817 1.00 92.01 173 ARG A O 1
ATOM 721 N N . VAL A 1 174 ? 91.289 125.721 160.654 1.00 118.20 174 VAL A N 1
ATOM 722 C CA . VAL A 1 174 ? 90.895 124.360 160.977 1.00 119.03 174 VAL A CA 1
ATOM 723 C C . VAL A 1 174 ? 89.375 124.331 161.085 1.00 121.11 174 VAL A C 1
ATOM 724 O O . VAL A 1 174 ? 88.714 125.371 161.113 1.00 120.92 174 VAL A O 1
ATOM 728 N N . THR A 1 175 ? 88.820 123.120 161.137 1.00 140.73 175 THR A N 1
ATOM 729 C CA . THR A 1 175 ? 87.372 122.963 161.160 1.00 140.61 175 THR A CA 1
ATOM 730 C C . THR A 1 175 ? 86.754 123.711 162.337 1.00 140.24 175 THR A C 1
ATOM 731 O O . THR A 1 175 ? 86.942 123.342 163.500 1.00 139.89 175 THR A O 1
ATOM 735 N N . GLY A 1 176 ? 86.020 124.778 162.034 1.00 141.40 176 GLY A N 1
ATOM 736 C CA . GLY A 1 176 ? 85.364 125.569 163.050 1.00 141.63 176 GLY A CA 1
ATOM 737 C C . GLY A 1 176 ? 86.210 126.626 163.724 1.00 141.29 176 GLY A C 1
ATOM 738 O O . GLY A 1 176 ? 85.755 127.203 164.718 1.00 141.92 176 GLY A O 1
ATOM 739 N N . SER A 1 177 ? 87.415 126.912 163.228 1.00 129.96 177 SER A N 1
ATOM 740 C CA . SER A 1 177 ? 88.240 127.917 163.888 1.00 129.06 177 SER A CA 1
ATOM 741 C C . SER A 1 177 ? 89.351 128.403 162.968 1.00 127.91 177 SER A C 1
ATOM 742 O O . SER A 1 177 ? 89.679 127.774 161.958 1.00 128.33 177 SER A O 1
ATOM 745 N N . ILE A 1 178 ? 89.928 129.541 163.349 1.00 108.65 178 ILE A N 1
ATOM 746 C CA . ILE A 1 178 ? 91.120 130.100 162.723 1.00 107.89 178 ILE A CA 1
ATOM 747 C C . ILE A 1 178 ? 92.178 130.254 163.808 1.00 107.17 178 ILE A C 1
ATOM 748 O O . ILE A 1 178 ? 91.905 130.830 164.866 1.00 108.59 178 ILE A O 1
ATOM 753 N N . ILE A 1 179 ? 93.381 129.747 163.551 1.00 86.50 179 ILE A N 1
ATOM 754 C CA . ILE A 1 179 ? 94.466 129.776 164.523 1.00 85.35 179 ILE A CA 1
ATOM 755 C C . ILE A 1 179 ? 95.576 130.668 163.985 1.00 84.28 179 ILE A C 1
ATOM 756 O O . ILE A 1 179 ? 95.988 130.530 162.825 1.00 87.78 179 ILE A O 1
ATOM 761 N N . ILE A 1 180 ? 96.059 131.577 164.831 1.00 74.92 180 ILE A N 1
ATOM 762 C CA . ILE A 1 180 ? 97.083 132.547 164.465 1.00 77.41 180 ILE A CA 1
ATOM 763 C C . ILE A 1 180 ? 98.256 132.406 165.427 1.00 78.34 180 ILE A C 1
ATOM 764 O O . ILE A 1 180 ? 98.062 132.300 166.644 1.00 77.37 180 ILE A O 1
ATOM 769 N N . ASP A 1 181 ? 99.467 132.399 164.876 1.00 69.93 181 ASP A N 1
ATOM 770 C CA . ASP A 1 181 ? 100.702 132.323 165.640 1.00 65.83 181 ASP A CA 1
ATOM 771 C C . ASP A 1 181 ? 101.434 133.654 165.553 1.00 67.08 181 ASP A C 1
ATOM 772 O O . ASP A 1 181 ? 101.488 134.272 164.485 1.00 66.10 181 ASP A O 1
ATOM 777 N N . PHE A 1 182 ? 101.999 134.092 166.676 1.00 76.20 182 PHE A N 1
ATOM 778 C CA . PHE A 1 182 ? 102.707 135.363 166.764 1.00 75.82 182 PHE A CA 1
ATOM 779 C C . PHE A 1 182 ? 104.114 135.127 167.288 1.00 77.21 182 PHE A C 1
ATOM 780 O O . PHE A 1 182 ? 104.284 134.555 168.369 1.00 80.20 182 PHE A O 1
ATOM 788 N N . GLU A 1 183 ? 105.114 135.582 166.533 1.00 72.61 183 GLU A N 1
ATOM 789 C CA . GLU A 1 183 ? 106.513 135.446 166.910 1.00 71.79 183 GLU A CA 1
ATOM 790 C C . GLU A 1 183 ? 107.212 136.789 166.735 1.00 72.97 183 GLU A C 1
ATOM 791 O O . GLU A 1 183 ? 107.104 137.405 165.662 1.00 77.80 183 GLU A O 1
ATOM 797 N N . PRO A 1 184 ? 107.925 137.276 167.751 1.00 80.95 184 PRO A N 1
ATOM 798 C CA . PRO A 1 184 ? 108.584 138.583 167.632 1.00 83.65 184 PRO A CA 1
ATOM 799 C C . PRO A 1 184 ? 109.597 138.615 166.497 1.00 82.64 184 PRO A C 1
ATOM 800 O O . PRO A 1 184 ? 110.256 137.619 166.191 1.00 82.19 184 PRO A O 1
ATOM 804 N N . VAL A 1 185 ? 109.716 139.788 165.875 1.00 88.97 185 VAL A N 1
ATOM 805 C CA . VAL A 1 185 ? 110.616 139.987 164.748 1.00 89.49 185 VAL A CA 1
ATOM 806 C C . VAL A 1 185 ? 111.954 140.511 165.256 1.00 91.48 185 VAL A C 1
ATOM 807 O O . VAL A 1 185 ? 112.057 141.066 166.353 1.00 91.04 185 VAL A O 1
ATOM 811 N N . LYS A 1 186 ? 112.995 140.331 164.436 1.00 105.10 186 LYS A N 1
ATOM 812 C CA . LYS A 1 186 ? 114.365 140.742 164.725 1.00 105.77 186 LYS A CA 1
ATOM 813 C C . LYS A 1 186 ? 114.842 140.143 166.043 1.00 104.94 186 LYS A C 1
ATOM 814 O O . LYS A 1 186 ? 115.003 140.866 167.034 1.00 104.55 186 LYS A O 1
ATOM 820 N N . PRO A 1 187 ? 115.072 138.823 166.101 1.00 103.05 187 PRO A N 1
ATOM 821 C CA . PRO A 1 187 ? 115.496 138.162 167.336 1.00 102.19 187 PRO A CA 1
ATOM 822 C C . PRO A 1 187 ? 117.011 138.162 167.524 1.00 101.39 187 PRO A C 1
ATOM 823 O O . PRO A 1 187 ? 117.744 138.212 166.537 1.00 101.69 187 PRO A O 1
ATOM 827 N N . THR A 1 193 ? 112.377 141.389 155.258 1.00 25.69 193 THR A N 1
ATOM 828 C CA . THR A 1 193 ? 113.079 140.684 154.192 1.00 35.79 193 THR A CA 1
ATOM 829 C C . THR A 1 193 ? 112.092 139.929 153.304 1.00 32.72 193 THR A C 1
ATOM 830 O O . THR A 1 193 ? 112.390 139.616 152.152 1.00 23.11 193 THR A O 1
ATOM 834 N N . ALA A 1 194 ? 110.912 139.642 153.850 1.00 28.73 194 ALA A N 1
ATOM 835 C CA . ALA A 1 194 ? 109.870 138.950 153.109 1.00 22.08 194 ALA A CA 1
ATOM 836 C C . ALA A 1 194 ? 108.522 139.275 153.728 1.00 27.18 194 ALA A C 1
ATOM 837 O O . ALA A 1 194 ? 108.415 139.503 154.935 1.00 26.79 194 ALA A O 1
ATOM 839 N N . ALA A 1 195 ? 107.491 139.295 152.885 1.00 22.64 195 ALA A N 1
ATOM 840 C CA . ALA A 1 195 ? 106.138 139.569 153.344 1.00 24.21 195 ALA A CA 1
ATOM 841 C C . ALA A 1 195 ? 105.092 138.665 152.712 1.00 27.12 195 ALA A C 1
ATOM 842 O O . ALA A 1 195 ? 103.902 138.848 152.985 1.00 29.28 195 ALA A O 1
ATOM 844 N N . GLY A 1 196 ? 105.488 137.705 151.887 1.00 22.97 196 GLY A N 1
ATOM 845 C CA . GLY A 1 196 ? 104.550 136.791 151.281 1.00 22.22 196 GLY A CA 1
ATOM 846 C C . GLY A 1 196 ? 105.227 135.481 150.954 1.00 30.47 196 GLY A C 1
ATOM 847 O O . GLY A 1 196 ? 106.322 135.188 151.435 1.00 36.60 196 GLY A O 1
ATOM 848 N N . ALA A 1 197 ? 104.554 134.686 150.123 1.00 30.57 197 ALA A N 1
ATOM 849 C CA . ALA A 1 197 ? 105.123 133.406 149.719 1.00 16.48 197 ALA A CA 1
ATOM 850 C C . ALA A 1 197 ? 106.251 133.588 148.711 1.00 25.32 197 ALA A C 1
ATOM 851 O O . ALA A 1 197 ? 107.291 132.932 148.818 1.00 28.80 197 ALA A O 1
ATOM 853 N N . LEU A 1 198 ? 106.071 134.476 147.729 1.00 21.20 198 LEU A N 1
ATOM 854 C CA . LEU A 1 198 ? 107.088 134.653 146.694 1.00 17.27 198 LEU A CA 1
ATOM 855 C C . LEU A 1 198 ? 108.337 135.337 147.240 1.00 25.75 198 LEU A C 1
ATOM 856 O O . LEU A 1 198 ? 109.464 134.943 146.911 1.00 28.19 198 LEU A O 1
ATOM 861 N N . GLN A 1 199 ? 108.161 136.367 148.069 1.00 23.63 199 GLN A N 1
ATOM 862 C CA . GLN A 1 199 ? 109.313 137.024 148.678 1.00 23.81 199 GLN A CA 1
ATOM 863 C C . GLN A 1 199 ? 110.107 136.051 149.540 1.00 31.46 199 GLN A C 1
ATOM 864 O O . GLN A 1 199 ? 111.342 136.079 149.542 1.00 32.11 199 GLN A O 1
ATOM 870 N N . SER A 1 200 ? 109.413 135.189 150.288 1.00 24.72 200 SER A N 1
ATOM 871 C CA . SER A 1 200 ? 110.096 134.158 151.059 1.00 9.04 200 SER A CA 1
ATOM 872 C C . SER A 1 200 ? 110.810 133.169 150.149 1.00 16.91 200 SER A C 1
ATOM 873 O O . SER A 1 200 ? 111.939 132.759 150.434 1.00 36.99 200 SER A O 1
ATOM 876 N N . TYR A 1 201 ? 110.163 132.766 149.052 1.00 11.96 201 TYR A N 1
ATOM 877 C CA . TYR A 1 201 ? 110.804 131.876 148.089 1.00 19.51 201 TYR A CA 1
ATOM 878 C C . TYR A 1 201 ? 112.086 132.474 147.536 1.00 21.20 201 TYR A C 1
ATOM 879 O O . TYR A 1 201 ? 113.016 131.738 147.193 1.00 19.92 201 TYR A O 1
ATOM 888 N N . LYS A 1 202 ? 112.143 133.803 147.426 1.00 27.31 202 LYS A N 1
ATOM 889 C CA . LYS A 1 202 ? 113.298 134.457 146.816 1.00 31.26 202 LYS A CA 1
ATOM 890 C C . LYS A 1 202 ? 114.606 134.169 147.545 1.00 31.49 202 LYS A C 1
ATOM 891 O O . LYS A 1 202 ? 115.676 134.304 146.943 1.00 32.70 202 LYS A O 1
ATOM 897 N N . LEU A 1 203 ? 114.555 133.771 148.817 1.00 19.97 203 LEU A N 1
ATOM 898 C CA . LEU A 1 203 ? 115.774 133.578 149.593 1.00 12.54 203 LEU A CA 1
ATOM 899 C C . LEU A 1 203 ? 116.535 132.312 149.227 1.00 22.24 203 LEU A C 1
ATOM 900 O O . LEU A 1 203 ? 117.656 132.129 149.709 1.00 30.07 203 LEU A O 1
ATOM 905 N N . ALA A 1 204 ? 115.968 131.439 148.394 1.00 21.65 204 ALA A N 1
ATOM 906 C CA . ALA A 1 204 ? 116.611 130.186 148.017 1.00 19.13 204 ALA A CA 1
ATOM 907 C C . ALA A 1 204 ? 116.986 130.141 146.541 1.00 25.11 204 ALA A C 1
ATOM 908 O O . ALA A 1 204 ? 117.209 129.055 145.997 1.00 32.54 204 ALA A O 1
ATOM 910 N N . ALA A 1 205 ? 117.065 131.299 145.881 1.00 25.06 205 ALA A N 1
ATOM 911 C CA . ALA A 1 205 ? 117.311 131.319 144.442 1.00 25.53 205 ALA A CA 1
ATOM 912 C C . ALA A 1 205 ? 118.710 130.820 144.101 1.00 23.74 205 ALA A C 1
ATOM 913 O O . ALA A 1 205 ? 118.891 130.088 143.121 1.00 21.59 205 ALA A O 1
ATOM 915 N N . LYS A 1 206 ? 119.714 131.211 144.888 1.00 19.76 206 LYS A N 1
ATOM 916 C CA . LYS A 1 206 ? 121.076 130.759 144.623 1.00 21.67 206 LYS A CA 1
ATOM 917 C C . LYS A 1 206 ? 121.185 129.245 144.752 1.00 25.80 206 LYS A C 1
ATOM 918 O O . LYS A 1 206 ? 121.777 128.576 143.896 1.00 29.12 206 LYS A O 1
ATOM 924 N N . ALA A 1 207 ? 120.608 128.685 145.817 1.00 16.14 207 ALA A N 1
ATOM 925 C CA . ALA A 1 207 ? 120.652 127.240 146.004 1.00 17.68 207 ALA A CA 1
ATOM 926 C C . ALA A 1 207 ? 119.880 126.517 144.909 1.00 20.34 207 ALA A C 1
ATOM 927 O O . ALA A 1 207 ? 120.299 125.451 144.445 1.00 24.59 207 ALA A O 1
ATOM 929 N N . ILE A 1 208 ? 118.752 127.083 144.476 1.00 16.06 208 ILE A N 1
ATOM 930 C CA . ILE A 1 208 ? 117.982 126.453 143.408 1.00 15.03 208 ILE A CA 1
ATOM 931 C C . ILE A 1 208 ? 118.781 126.438 142.110 1.00 23.25 208 ILE A C 1
ATOM 932 O O . ILE A 1 208 ? 118.819 125.425 141.400 1.00 21.30 208 ILE A O 1
ATOM 937 N N . THR A 1 209 ? 119.442 127.552 141.784 1.00 33.40 209 THR A N 1
ATOM 938 C CA . THR A 1 209 ? 120.268 127.594 140.579 1.00 24.10 209 THR A CA 1
ATOM 939 C C . THR A 1 209 ? 121.432 126.617 140.673 1.00 21.48 209 THR A C 1
ATOM 940 O O . THR A 1 209 ? 121.815 126.001 139.672 1.00 22.79 209 THR A O 1
ATOM 944 N N . ARG A 1 210 ? 122.016 126.471 141.863 1.00 23.99 210 ARG A N 1
ATOM 945 C CA . ARG A 1 210 ? 123.055 125.464 142.050 1.00 26.27 210 ARG A CA 1
ATOM 946 C C . ARG A 1 210 ? 122.513 124.064 141.799 1.00 28.14 210 ARG A C 1
ATOM 947 O O . ARG A 1 210 ? 123.198 123.220 141.211 1.00 32.57 210 ARG A O 1
ATOM 955 N N . LEU A 1 211 ? 121.286 123.796 142.248 1.00 29.23 211 LEU A N 1
ATOM 956 C CA . LEU A 1 211 ? 120.699 122.471 142.061 1.00 28.39 211 LEU A CA 1
ATOM 957 C C . LEU A 1 211 ? 120.388 122.195 140.596 1.00 26.05 211 LEU A C 1
ATOM 958 O O . LEU A 1 211 ? 120.538 121.060 140.130 1.00 26.81 211 LEU A O 1
ATOM 963 N N . GLN A 1 212 ? 119.942 123.212 139.856 1.00 25.89 212 GLN A N 1
ATOM 964 C CA . GLN A 1 212 ? 119.497 122.985 138.483 1.00 24.60 212 GLN A CA 1
ATOM 965 C C . GLN A 1 212 ? 120.658 122.731 137.529 1.00 25.06 212 GLN A C 1
ATOM 966 O O . GLN A 1 212 ? 120.477 122.065 136.504 1.00 28.51 212 GLN A O 1
ATOM 972 N N . SER A 1 213 ? 121.845 123.249 137.837 1.00 22.23 213 SER A N 1
ATOM 973 C CA . SER A 1 213 ? 122.986 123.155 136.933 1.00 25.30 213 SER A CA 1
ATOM 974 C C . SER A 1 213 ? 123.750 121.846 137.058 1.00 28.44 213 SER A C 1
ATOM 975 O O . SER A 1 213 ? 124.733 121.654 136.337 1.00 28.85 213 SER A O 1
ATOM 978 N N . LEU A 1 214 ? 123.337 120.956 137.950 1.00 27.55 214 LEU A N 1
ATOM 979 C CA . LEU A 1 214 ? 124.079 119.726 138.174 1.00 22.72 214 LEU A CA 1
ATOM 980 C C . LEU A 1 214 ? 123.948 118.794 136.970 1.00 23.42 214 LEU A C 1
ATOM 981 O O . LEU A 1 214 ? 122.859 118.660 136.405 1.00 28.19 214 LEU A O 1
ATOM 986 N N . PRO A 1 215 ? 125.036 118.154 136.546 1.00 28.99 215 PRO A N 1
ATOM 987 C CA . PRO A 1 215 ? 124.919 117.092 135.541 1.00 28.61 215 PRO A CA 1
ATOM 988 C C . PRO A 1 215 ? 124.045 115.958 136.053 1.00 34.05 215 PRO A C 1
ATOM 989 O O . PRO A 1 215 ? 124.121 115.568 137.219 1.00 37.85 215 PRO A O 1
ATOM 993 N N . SER A 1 216 ? 123.220 115.418 135.164 1.00 40.25 216 SER A N 1
ATOM 994 C CA . SER A 1 216 ? 122.213 114.441 135.547 1.00 44.44 216 SER A CA 1
ATOM 995 C C . SER A 1 216 ? 122.758 113.021 135.473 1.00 38.57 216 SER A C 1
ATOM 996 O O . SER A 1 216 ? 123.640 112.711 134.668 1.00 40.65 216 SER A O 1
ATOM 999 N N . GLY A 1 217 ? 122.222 112.156 136.332 1.00 35.19 217 GLY A N 1
ATOM 1000 C CA . GLY A 1 217 ? 122.514 110.738 136.259 1.00 38.19 217 GLY A CA 1
ATOM 1001 C C . GLY A 1 217 ? 123.135 110.118 137.494 1.00 40.72 217 GLY A C 1
ATOM 1002 O O . GLY A 1 217 ? 123.505 108.941 137.471 1.00 50.60 217 GLY A O 1
ATOM 1003 N N . SER A 1 218 ? 123.249 110.878 138.580 1.00 30.75 218 SER A N 1
ATOM 1004 C CA . SER A 1 218 ? 123.835 110.355 139.811 1.00 29.84 218 SER A CA 1
ATOM 1005 C C . SER A 1 218 ? 123.069 110.915 140.998 1.00 34.65 218 SER A C 1
ATOM 1006 O O . SER A 1 218 ? 122.976 112.135 141.153 1.00 44.07 218 SER A O 1
ATOM 1009 N N . MET A 1 219 ? 122.526 110.024 141.830 1.00 28.02 219 MET A N 1
ATOM 1010 C CA . MET A 1 219 ? 121.746 110.455 142.985 1.00 29.92 219 MET A CA 1
ATOM 1011 C C . MET A 1 219 ? 122.631 110.954 144.121 1.00 38.34 219 MET A C 1
ATOM 1012 O O . MET A 1 219 ? 122.262 111.903 144.822 1.00 46.76 219 MET A O 1
ATOM 1017 N N . GLU A 1 220 ? 123.789 110.323 144.326 1.00 25.06 220 GLU A N 1
ATOM 1018 C CA . GLU A 1 220 ? 124.631 110.668 145.468 1.00 33.46 220 GLU A CA 1
ATOM 1019 C C . GLU A 1 220 ? 125.140 112.101 145.376 1.00 34.10 220 GLU A C 1
ATOM 1020 O O . GLU A 1 220 ? 125.161 112.828 146.378 1.00 37.06 220 GLU A O 1
ATOM 1026 N N . ARG A 1 221 ? 125.553 112.524 144.182 1.00 21.66 221 ARG A N 1
ATOM 1027 C CA . ARG A 1 221 ? 126.024 113.893 144.006 1.00 28.34 221 ARG A CA 1
ATOM 1028 C C . ARG A 1 221 ? 124.904 114.896 144.248 1.00 32.35 221 ARG A C 1
ATOM 1029 O O . ARG A 1 221 ? 125.129 115.959 144.838 1.00 34.63 221 ARG A O 1
ATOM 1037 N N . LEU A 1 222 ? 123.691 114.576 143.796 1.00 30.94 222 LEU A N 1
ATOM 1038 C CA . LEU A 1 222 ? 122.547 115.451 144.035 1.00 26.00 222 LEU A CA 1
ATOM 1039 C C . LEU A 1 222 ? 122.247 115.576 145.524 1.00 29.86 222 LEU A C 1
ATOM 1040 O O . LEU A 1 222 ? 121.992 116.680 146.024 1.00 42.46 222 LEU A O 1
ATOM 1045 N N . CYS A 1 223 ? 122.276 114.456 146.250 1.00 15.82 223 CYS A N 1
ATOM 1046 C CA . CYS A 1 223 ? 122.049 114.510 147.690 1.00 21.71 223 CYS A CA 1
ATOM 1047 C C . CYS A 1 223 ? 123.110 115.352 148.383 1.00 31.67 223 CYS A C 1
ATOM 1048 O O . CYS A 1 223 ? 122.791 116.182 149.246 1.00 39.16 223 CYS A O 1
ATOM 1051 N N . ASP A 1 224 ? 124.380 115.160 148.014 1.00 24.53 224 ASP A N 1
ATOM 1052 C CA . ASP A 1 224 ? 125.449 115.943 148.625 1.00 24.44 224 ASP A CA 1
ATOM 1053 C C . ASP A 1 224 ? 125.278 117.430 148.343 1.00 25.02 224 ASP A C 1
ATOM 1054 O O . ASP A 1 224 ? 125.438 118.263 149.245 1.00 30.22 224 ASP A O 1
ATOM 1059 N N . THR A 1 225 ? 124.948 117.782 147.099 1.00 20.87 225 THR A N 1
ATOM 1060 C CA . THR A 1 225 ? 124.766 119.186 146.746 1.00 25.09 225 THR A CA 1
ATOM 1061 C C . THR A 1 225 ? 123.631 119.812 147.547 1.00 30.52 225 THR A C 1
ATOM 1062 O O . THR A 1 225 ? 123.777 120.910 148.099 1.00 37.14 225 THR A O 1
ATOM 1066 N N . MET A 1 226 ? 122.490 119.123 147.625 1.00 21.72 226 MET A N 1
ATOM 1067 C CA . MET A 1 226 ? 121.355 119.677 148.354 1.00 13.62 226 MET A CA 1
ATOM 1068 C C . MET A 1 226 ? 121.673 119.843 149.833 1.00 24.59 226 MET A C 1
ATOM 1069 O O . MET A 1 226 ? 121.330 120.867 150.439 1.00 38.03 226 MET A O 1
ATOM 1074 N N . VAL A 1 227 ? 122.332 118.850 150.436 1.00 24.76 227 VAL A N 1
ATOM 1075 C CA . VAL A 1 227 ? 122.628 118.955 151.860 1.00 26.39 227 VAL A CA 1
ATOM 1076 C C . VAL A 1 227 ? 123.629 120.079 152.120 1.00 24.66 227 VAL A C 1
ATOM 1077 O O . VAL A 1 227 ? 123.525 120.788 153.130 1.00 30.18 227 VAL A O 1
ATOM 1081 N N . GLN A 1 228 ? 124.583 120.294 151.206 1.00 30.72 228 GLN A N 1
ATOM 1082 C CA . GLN A 1 228 ? 125.519 121.404 151.364 1.00 34.24 228 GLN A CA 1
ATOM 1083 C C . GLN A 1 228 ? 124.813 122.750 151.255 1.00 28.47 228 GLN A C 1
ATOM 1084 O O . GLN A 1 228 ? 125.092 123.670 152.037 1.00 29.32 228 GLN A O 1
ATOM 1090 N N . GLU A 1 229 ? 123.901 122.890 150.288 1.00 16.58 229 GLU A N 1
ATOM 1091 C CA . GLU A 1 229 ? 123.160 124.142 150.163 1.00 15.68 229 GLU A CA 1
ATOM 1092 C C . GLU A 1 229 ? 122.327 124.416 151.407 1.00 24.50 229 GLU A C 1
ATOM 1093 O O . GLU A 1 229 ? 122.266 125.555 151.883 1.00 32.71 229 GLU A O 1
ATOM 1099 N N . VAL A 1 230 ? 121.675 123.384 151.948 1.00 26.84 230 VAL A N 1
ATOM 1100 C CA . VAL A 1 230 ? 120.872 123.574 153.154 1.00 25.35 230 VAL A CA 1
ATOM 1101 C C . VAL A 1 230 ? 121.757 123.983 154.324 1.00 24.81 230 VAL A C 1
ATOM 1102 O O . VAL A 1 230 ? 121.395 124.864 155.115 1.00 18.03 230 VAL A O 1
ATOM 1106 N N . PHE A 1 231 ? 122.933 123.359 154.450 1.00 34.08 231 PHE A N 1
ATOM 1107 C CA . PHE A 1 231 ? 123.853 123.725 155.524 1.00 30.89 231 PHE A CA 1
ATOM 1108 C C . PHE A 1 231 ? 124.287 125.178 155.409 1.00 32.40 231 PHE A C 1
ATOM 1109 O O . PHE A 1 231 ? 124.345 125.898 156.411 1.00 30.50 231 PHE A O 1
ATOM 1117 N N . GLU A 1 232 ? 124.607 125.622 154.193 1.00 36.00 232 GLU A N 1
ATOM 1118 C CA . GLU A 1 232 ? 125.015 127.010 154.002 1.00 31.76 232 GLU A CA 1
ATOM 1119 C C . GLU A 1 232 ? 123.874 127.973 154.307 1.00 32.77 232 GLU A C 1
ATOM 1120 O O . GLU A 1 232 ? 124.094 129.033 154.904 1.00 38.42 232 GLU A O 1
ATOM 1126 N N . LEU A 1 233 ? 122.649 127.619 153.915 1.00 32.20 233 LEU A N 1
ATOM 1127 C CA . LEU A 1 233 ? 121.517 128.529 154.074 1.00 23.12 233 LEU A CA 1
ATOM 1128 C C . LEU A 1 233 ? 121.097 128.659 155.535 1.00 25.97 233 LEU A C 1
ATOM 1129 O O . LEU A 1 233 ? 120.854 129.768 156.022 1.00 26.99 233 LEU A O 1
ATOM 1134 N N . THR A 1 234 ? 121.000 127.536 156.252 1.00 30.19 234 THR A N 1
ATOM 1135 C CA . THR A 1 234 ? 120.403 127.566 157.585 1.00 32.44 234 THR A CA 1
ATOM 1136 C C . THR A 1 234 ? 121.400 127.940 158.673 1.00 30.41 234 THR A C 1
ATOM 1137 O O . THR A 1 234 ? 121.019 128.575 159.662 1.00 24.58 234 THR A O 1
ATOM 1141 N N . GLY A 1 235 ? 122.664 127.565 158.518 1.00 33.02 235 GLY A N 1
ATOM 1142 C CA . GLY A 1 235 ? 123.645 127.808 159.562 1.00 36.27 235 GLY A CA 1
ATOM 1143 C C . GLY A 1 235 ? 123.457 126.973 160.811 1.00 36.78 235 GLY A C 1
ATOM 1144 O O . GLY A 1 235 ? 123.595 127.494 161.926 1.00 34.80 235 GLY A O 1
ATOM 1145 N N . TYR A 1 236 ? 123.142 125.691 160.654 1.00 36.02 236 TYR A N 1
ATOM 1146 C CA . TYR A 1 236 ? 123.035 124.772 161.774 1.00 29.33 236 TYR A CA 1
ATOM 1147 C C . TYR A 1 236 ? 124.345 124.011 161.957 1.00 32.12 236 TYR A C 1
ATOM 1148 O O . TYR A 1 236 ? 125.228 124.026 161.099 1.00 33.36 236 TYR A O 1
ATOM 1157 N N . ASP A 1 237 ? 124.465 123.338 163.104 1.00 40.74 237 ASP A N 1
ATOM 1158 C CA . ASP A 1 237 ? 125.689 122.602 163.401 1.00 43.66 237 ASP A CA 1
ATOM 1159 C C . ASP A 1 237 ? 125.880 121.424 162.454 1.00 43.19 237 ASP A C 1
ATOM 1160 O O . ASP A 1 237 ? 127.001 121.161 162.006 1.00 49.05 237 ASP A O 1
ATOM 1165 N N . ARG A 1 238 ? 124.808 120.700 162.141 1.00 40.32 238 ARG A N 1
ATOM 1166 C CA . ARG A 1 238 ? 124.909 119.599 161.195 1.00 36.50 238 ARG A CA 1
ATOM 1167 C C . ARG A 1 238 ? 123.609 119.480 160.418 1.00 35.11 238 ARG A C 1
ATOM 1168 O O . ARG A 1 238 ? 122.543 119.849 160.911 1.00 47.27 238 ARG A O 1
ATOM 1176 N N . VAL A 1 239 ? 123.710 118.972 159.193 1.00 16.60 239 VAL A N 1
ATOM 1177 C CA . VAL A 1 239 ? 122.550 118.639 158.376 1.00 22.67 239 VAL A CA 1
ATOM 1178 C C . VAL A 1 239 ? 122.815 117.297 157.711 1.00 29.04 239 VAL A C 1
ATOM 1179 O O . VAL A 1 239 ? 123.943 116.995 157.315 1.00 51.55 239 VAL A O 1
ATOM 1183 N N . MET A 1 240 ? 121.776 116.470 157.609 1.00 22.95 240 MET A N 1
ATOM 1184 C CA . MET A 1 240 ? 121.949 115.174 156.972 1.00 15.84 240 MET A CA 1
ATOM 1185 C C . MET A 1 240 ? 120.670 114.753 156.267 1.00 17.72 240 MET A C 1
ATOM 1186 O O . MET A 1 240 ? 119.562 115.054 156.720 1.00 40.47 240 MET A O 1
ATOM 1191 N N . ALA A 1 241 ? 120.842 114.042 155.156 1.00 10.89 241 ALA A N 1
ATOM 1192 C CA . ALA A 1 241 ? 119.744 113.434 154.419 1.00 20.30 241 ALA A CA 1
ATOM 1193 C C . ALA A 1 241 ? 119.556 112.004 154.903 1.00 26.87 241 ALA A C 1
ATOM 1194 O O . ALA A 1 241 ? 120.530 111.263 155.052 1.00 34.73 241 ALA A O 1
ATOM 1196 N N . TYR A 1 242 ? 118.305 111.618 155.132 1.00 36.07 242 TYR A N 1
ATOM 1197 C CA . TYR A 1 242 ? 117.962 110.378 155.824 1.00 26.74 242 TYR A CA 1
ATOM 1198 C C . TYR A 1 242 ? 116.900 109.675 154.987 1.00 33.22 242 TYR A C 1
ATOM 1199 O O . TYR A 1 242 ? 115.749 110.111 154.965 1.00 47.12 242 TYR A O 1
ATOM 1208 N N . LYS A 1 243 ? 117.277 108.601 154.299 1.00 32.83 243 LYS A N 1
ATOM 1209 C CA . LYS A 1 243 ? 116.406 107.934 153.342 1.00 30.75 243 LYS A CA 1
ATOM 1210 C C . LYS A 1 243 ? 115.739 106.722 153.980 1.00 34.34 243 LYS A C 1
ATOM 1211 O O . LYS A 1 243 ? 116.376 105.975 154.729 1.00 32.04 243 LYS A O 1
ATOM 1217 N N . PHE A 1 244 ? 114.451 106.536 153.685 1.00 41.86 244 PHE A N 1
ATOM 1218 C CA . PHE A 1 244 ? 113.703 105.388 154.176 1.00 35.09 244 PHE A CA 1
ATOM 1219 C C . PHE A 1 244 ? 113.869 104.198 153.236 1.00 45.04 244 PHE A C 1
ATOM 1220 O O . PHE A 1 244 ? 114.148 104.346 152.045 1.00 48.67 244 PHE A O 1
ATOM 1228 N N . HIS A 1 245 ? 113.680 103.007 153.789 1.00 46.87 245 HIS A N 1
ATOM 1229 C CA . HIS A 1 245 ? 113.776 101.758 153.047 1.00 41.89 245 HIS A CA 1
ATOM 1230 C C . HIS A 1 245 ? 112.398 101.106 152.967 1.00 48.28 245 HIS A C 1
ATOM 1231 O O . HIS A 1 245 ? 111.418 101.599 153.529 1.00 49.98 245 HIS A O 1
ATOM 1238 N N . GLU A 1 246 ? 112.332 99.979 152.254 1.00 45.25 246 GLU A N 1
ATOM 1239 C CA . GLU A 1 246 ? 111.073 99.253 152.134 1.00 46.61 246 GLU A CA 1
ATOM 1240 C C . GLU A 1 246 ? 110.644 98.645 153.463 1.00 48.50 246 GLU A C 1
ATOM 1241 O O . GLU A 1 246 ? 109.444 98.488 153.713 1.00 49.84 246 GLU A O 1
ATOM 1247 N N . ASP A 1 247 ? 111.605 98.303 154.322 1.00 44.21 247 ASP A N 1
ATOM 1248 C CA . ASP A 1 247 ? 111.299 97.719 155.622 1.00 40.55 247 ASP A CA 1
ATOM 1249 C C . ASP A 1 247 ? 110.718 98.763 156.574 1.00 44.92 247 ASP A C 1
ATOM 1250 O O . ASP A 1 247 ? 110.225 98.406 157.649 1.00 44.47 247 ASP A O 1
ATOM 1255 N N . ASP A 1 248 ? 110.742 100.038 156.183 1.00 47.84 248 ASP A N 1
ATOM 1256 C CA . ASP A 1 248 ? 110.381 101.244 156.940 1.00 45.50 248 ASP A CA 1
ATOM 1257 C C . ASP A 1 248 ? 111.501 101.676 157.880 1.00 49.84 248 ASP A C 1
ATOM 1258 O O . ASP A 1 248 ? 111.315 102.642 158.624 1.00 46.05 248 ASP A O 1
ATOM 1263 N N . HIS A 1 249 ? 112.647 101.006 157.872 1.00 51.04 249 HIS A N 1
ATOM 1264 C CA . HIS A 1 249 ? 113.822 101.492 158.576 1.00 47.04 249 HIS A CA 1
ATOM 1265 C C . HIS A 1 249 ? 114.622 102.413 157.661 1.00 51.38 249 HIS A C 1
ATOM 1266 O O . HIS A 1 249 ? 114.472 102.393 156.439 1.00 54.13 249 HIS A O 1
ATOM 1273 N N . GLY A 1 250 ? 115.475 103.232 158.268 1.00 51.70 250 GLY A N 1
ATOM 1274 C CA . GLY A 1 250 ? 116.146 104.269 157.511 1.00 50.95 250 GLY A CA 1
ATOM 1275 C C . GLY A 1 250 ? 117.652 104.307 157.646 1.00 51.27 250 GLY A C 1
ATOM 1276 O O . GLY A 1 250 ? 118.223 103.699 158.555 1.00 51.63 250 GLY A O 1
ATOM 1277 N N . GLU A 1 251 ? 118.303 105.029 156.738 1.00 48.40 251 GLU A N 1
ATOM 1278 C CA . GLU A 1 251 ? 119.754 105.149 156.731 1.00 45.45 251 GLU A CA 1
ATOM 1279 C C . GLU A 1 251 ? 120.129 106.530 156.221 1.00 49.64 251 GLU A C 1
ATOM 1280 O O . GLU A 1 251 ? 119.505 107.033 155.286 1.00 54.63 251 GLU A O 1
ATOM 1286 N N . VAL A 1 252 ? 121.135 107.150 156.840 1.00 43.27 252 VAL A N 1
ATOM 1287 C CA . VAL A 1 252 ? 121.599 108.451 156.373 1.00 38.07 252 VAL A CA 1
ATOM 1288 C C . VAL A 1 252 ? 122.440 108.245 155.123 1.00 38.21 252 VAL A C 1
ATOM 1289 O O . VAL A 1 252 ? 123.183 107.264 155.007 1.00 52.94 252 VAL A O 1
ATOM 1293 N N . VAL A 1 253 ? 122.310 109.157 154.169 1.00 29.22 253 VAL A N 1
ATOM 1294 C CA . VAL A 1 253 ? 122.926 109.009 152.863 1.00 24.25 253 VAL A CA 1
ATOM 1295 C C . VAL A 1 253 ? 124.028 110.036 152.639 1.00 33.99 253 VAL A C 1
ATOM 1296 O O . VAL A 1 253 ? 125.023 109.748 151.970 1.00 41.41 253 VAL A O 1
ATOM 1300 N N . SER A 1 254 ? 123.893 111.221 153.229 1.00 35.29 254 SER A N 1
ATOM 1301 C CA . SER A 1 254 ? 124.902 112.263 153.137 1.00 30.42 254 SER A CA 1
ATOM 1302 C C . SER A 1 254 ? 124.987 112.971 154.480 1.00 35.15 254 SER A C 1
ATOM 1303 O O . SER A 1 254 ? 124.206 112.699 155.393 1.00 50.00 254 SER A O 1
ATOM 1306 N N . GLU A 1 255 ? 125.944 113.890 154.598 1.00 37.73 255 GLU A N 1
ATOM 1307 C CA . GLU A 1 255 ? 126.128 114.627 155.840 1.00 33.18 255 GLU A CA 1
ATOM 1308 C C . GLU A 1 255 ? 127.150 115.730 155.621 1.00 38.04 255 GLU A C 1
ATOM 1309 O O . GLU A 1 255 ? 128.109 115.546 154.871 1.00 50.48 255 GLU A O 1
ATOM 1315 N N . VAL A 1 256 ? 126.941 116.869 156.282 1.00 30.05 256 VAL A N 1
ATOM 1316 C CA . VAL A 1 256 ? 127.856 118.008 156.237 1.00 29.48 256 VAL A CA 1
ATOM 1317 C C . VAL A 1 256 ? 127.824 118.669 157.608 1.00 33.08 256 VAL A C 1
ATOM 1318 O O . VAL A 1 256 ? 126.807 119.260 157.987 1.00 41.87 256 VAL A O 1
ATOM 1322 N N . THR A 1 257 ? 128.920 118.575 158.351 1.00 38.76 257 THR A N 1
ATOM 1323 C CA . THR A 1 257 ? 128.990 119.129 159.697 1.00 44.54 257 THR A CA 1
ATOM 1324 C C . THR A 1 257 ? 130.116 120.155 159.790 1.00 46.89 257 THR A C 1
ATOM 1325 O O . THR A 1 257 ? 130.753 120.512 158.796 1.00 52.01 257 THR A O 1
ATOM 1329 N N . LYS A 1 258 ? 130.352 120.627 161.006 1.00 52.22 258 LYS A N 1
ATOM 1330 C CA . LYS A 1 258 ? 131.429 121.489 161.453 1.00 54.84 258 LYS A CA 1
ATOM 1331 C C . LYS A 1 258 ? 132.561 120.650 162.034 1.00 65.20 258 LYS A C 1
ATOM 1332 O O . LYS A 1 258 ? 132.324 119.551 162.544 1.00 67.23 258 LYS A O 1
ATOM 1338 N N . PRO A 1 259 ? 133.805 121.126 161.963 1.00 80.51 259 PRO A N 1
ATOM 1339 C CA . PRO A 1 259 ? 134.926 120.317 162.458 1.00 77.35 259 PRO A CA 1
ATOM 1340 C C . PRO A 1 259 ? 134.799 120.033 163.948 1.00 78.21 259 PRO A C 1
ATOM 1341 O O . PRO A 1 259 ? 134.395 120.894 164.733 1.00 77.23 259 PRO A O 1
ATOM 1345 N N . GLY A 1 260 ? 135.157 118.812 164.332 1.00 79.54 260 GLY A N 1
ATOM 1346 C CA . GLY A 1 260 ? 135.103 118.394 165.716 1.00 78.82 260 GLY A CA 1
ATOM 1347 C C . GLY A 1 260 ? 133.865 117.632 166.134 1.00 79.33 260 GLY A C 1
ATOM 1348 O O . GLY A 1 260 ? 133.628 117.491 167.339 1.00 81.08 260 GLY A O 1
ATOM 1349 N N . LEU A 1 261 ? 133.069 117.139 165.188 1.00 65.44 261 LEU A N 1
ATOM 1350 C CA . LEU A 1 261 ? 131.851 116.403 165.492 1.00 66.49 261 LEU A CA 1
ATOM 1351 C C . LEU A 1 261 ? 131.938 114.987 164.939 1.00 61.69 261 LEU A C 1
ATOM 1352 O O . LEU A 1 261 ? 132.560 114.745 163.901 1.00 64.28 261 LEU A O 1
ATOM 1357 N N . GLU A 1 262 ? 131.307 114.056 165.644 1.00 45.07 262 GLU A N 1
ATOM 1358 C CA . GLU A 1 262 ? 131.362 112.652 165.256 1.00 45.33 262 GLU A CA 1
ATOM 1359 C C . GLU A 1 262 ? 130.581 112.431 163.965 1.00 48.09 262 GLU A C 1
ATOM 1360 O O . GLU A 1 262 ? 129.411 112.820 163.882 1.00 51.76 262 GLU A O 1
ATOM 1366 N N . PRO A 1 263 ? 131.188 111.833 162.942 1.00 45.82 263 PRO A N 1
ATOM 1367 C CA . PRO A 1 263 ? 130.442 111.535 161.713 1.00 46.13 263 PRO A CA 1
ATOM 1368 C C . PRO A 1 263 ? 129.285 110.583 161.977 1.00 47.55 263 PRO A C 1
ATOM 1369 O O . PRO A 1 263 ? 129.385 109.663 162.790 1.00 46.75 263 PRO A O 1
ATOM 1373 N N . TYR A 1 264 ? 128.178 110.812 161.271 1.00 46.00 264 TYR A N 1
ATOM 1374 C CA . TYR A 1 264 ? 126.999 109.960 161.347 1.00 44.49 264 TYR A CA 1
ATOM 1375 C C . TYR A 1 264 ? 126.796 109.136 160.083 1.00 46.44 264 TYR A C 1
ATOM 1376 O O . TYR A 1 264 ? 125.807 108.406 159.989 1.00 51.05 264 TYR A O 1
ATOM 1385 N N . LEU A 1 265 ? 127.713 109.225 159.122 1.00 35.12 265 LEU A N 1
ATOM 1386 C CA . LEU A 1 265 ? 127.494 108.643 157.804 1.00 35.98 265 LEU A CA 1
ATOM 1387 C C . LEU A 1 265 ? 127.335 107.129 157.869 1.00 38.46 265 LEU A C 1
ATOM 1388 O O . LEU A 1 265 ? 127.990 106.448 158.660 1.00 43.34 265 LEU A O 1
ATOM 1393 N N . GLY A 1 266 ? 126.444 106.610 157.027 1.00 34.50 266 GLY A N 1
ATOM 1394 C CA . GLY A 1 266 ? 126.320 105.182 156.831 1.00 35.86 266 GLY A CA 1
ATOM 1395 C C . GLY A 1 266 ? 125.746 104.403 157.988 1.00 40.20 266 GLY A C 1
ATOM 1396 O O . GLY A 1 266 ? 125.927 103.186 158.044 1.00 49.15 266 GLY A O 1
ATOM 1397 N N . LEU A 1 267 ? 125.051 105.056 158.911 1.00 41.88 267 LEU A N 1
ATOM 1398 C CA . LEU A 1 267 ? 124.463 104.379 160.058 1.00 51.10 267 LEU A CA 1
ATOM 1399 C C . LEU A 1 267 ? 122.987 104.108 159.799 1.00 56.30 267 LEU A C 1
ATOM 1400 O O . LEU A 1 267 ? 122.245 105.014 159.406 1.00 55.09 267 LEU A O 1
ATOM 1405 N N . HIS A 1 268 ? 122.569 102.866 160.011 1.00 57.26 268 HIS A N 1
ATOM 1406 C CA . HIS A 1 268 ? 121.167 102.495 159.905 1.00 54.61 268 HIS A CA 1
ATOM 1407 C C . HIS A 1 268 ? 120.479 102.669 161.254 1.00 55.54 268 HIS A C 1
ATOM 1408 O O . HIS A 1 268 ? 121.124 102.754 162.300 1.00 61.18 268 HIS A O 1
ATOM 1415 N N . TYR A 1 269 ? 119.152 102.737 161.224 1.00 45.86 269 TYR A N 1
ATOM 1416 C CA . TYR A 1 269 ? 118.393 102.946 162.446 1.00 49.28 269 TYR A CA 1
ATOM 1417 C C . TYR A 1 269 ? 117.123 102.112 162.422 1.00 47.26 269 TYR A C 1
ATOM 1418 O O . TYR A 1 269 ? 116.557 101.866 161.351 1.00 49.19 269 TYR A O 1
ATOM 1427 N N . PRO A 1 270 ? 116.652 101.668 163.586 1.00 53.54 270 PRO A N 1
ATOM 1428 C CA . PRO A 1 270 ? 115.436 100.849 163.629 1.00 58.94 270 PRO A CA 1
ATOM 1429 C C . PRO A 1 270 ? 114.217 101.620 163.151 1.00 56.28 270 PRO A C 1
ATOM 1430 O O . PRO A 1 270 ? 114.136 102.842 163.275 1.00 61.56 270 PRO A O 1
ATOM 1434 N N . ALA A 1 271 ? 113.254 100.880 162.599 1.00 55.01 271 ALA A N 1
ATOM 1435 C CA . ALA A 1 271 ? 112.042 101.483 162.060 1.00 51.98 271 ALA A CA 1
ATOM 1436 C C . ALA A 1 271 ? 111.100 101.996 163.138 1.00 50.95 271 ALA A C 1
ATOM 1437 O O . ALA A 1 271 ? 110.136 102.693 162.808 1.00 48.15 271 ALA A O 1
ATOM 1439 N N . THR A 1 272 ? 111.342 101.665 164.402 1.00 60.69 272 THR A N 1
ATOM 1440 C CA . THR A 1 272 ? 110.478 102.101 165.488 1.00 62.64 272 THR A CA 1
ATOM 1441 C C . THR A 1 272 ? 110.904 103.446 166.065 1.00 63.89 272 THR A C 1
ATOM 1442 O O . THR A 1 272 ? 110.190 104.004 166.904 1.00 66.87 272 THR A O 1
ATOM 1446 N N . ASP A 1 273 ? 112.039 103.991 165.618 1.00 64.19 273 ASP A N 1
ATOM 1447 C CA . ASP A 1 273 ? 112.451 105.315 166.071 1.00 60.11 273 ASP A CA 1
ATOM 1448 C C . ASP A 1 273 ? 111.443 106.377 165.651 1.00 54.95 273 ASP A C 1
ATOM 1449 O O . ASP A 1 273 ? 111.110 107.272 166.435 1.00 56.36 273 ASP A O 1
ATOM 1454 N N . ILE A 1 274 ? 110.944 106.290 164.425 1.00 51.71 274 ILE A N 1
ATOM 1455 C CA . ILE A 1 274 ? 109.932 107.201 163.907 1.00 55.32 274 ILE A CA 1
ATOM 1456 C C . ILE A 1 274 ? 108.624 106.421 163.788 1.00 56.73 274 ILE A C 1
ATOM 1457 O O . ILE A 1 274 ? 108.463 105.625 162.852 1.00 58.58 274 ILE A O 1
ATOM 1462 N N . PRO A 1 275 ? 107.670 106.614 164.695 1.00 55.11 275 PRO A N 1
ATOM 1463 C CA . PRO A 1 275 ? 106.399 105.894 164.593 1.00 56.38 275 PRO A CA 1
ATOM 1464 C C . PRO A 1 275 ? 105.642 106.285 163.336 1.00 54.90 275 PRO A C 1
ATOM 1465 O O . PRO A 1 275 ? 105.850 107.351 162.756 1.00 56.03 275 PRO A O 1
ATOM 1469 N N . GLN A 1 276 ? 104.754 105.385 162.909 1.00 56.91 276 GLN A N 1
ATOM 1470 C CA . GLN A 1 276 ? 104.003 105.622 161.681 1.00 55.44 276 GLN A CA 1
ATOM 1471 C C . GLN A 1 276 ? 103.109 106.849 161.794 1.00 56.00 276 GLN A C 1
ATOM 1472 O O . GLN A 1 276 ? 102.803 107.487 160.781 1.00 54.24 276 GLN A O 1
ATOM 1478 N N . ALA A 1 277 ? 102.687 107.200 163.011 1.00 53.28 277 ALA A N 1
ATOM 1479 C CA . ALA A 1 277 ? 101.897 108.413 163.194 1.00 57.18 277 ALA A CA 1
ATOM 1480 C C . ALA A 1 277 ? 102.691 109.653 162.803 1.00 58.53 277 ALA A C 1
ATOM 1481 O O . ALA A 1 277 ? 102.159 110.561 162.155 1.00 54.14 277 ALA A O 1
ATOM 1483 N N . ALA A 1 278 ? 103.969 109.706 163.183 1.00 57.22 278 ALA A N 1
ATOM 1484 C CA . ALA A 1 278 ? 104.793 110.867 162.859 1.00 54.22 278 ALA A CA 1
ATOM 1485 C C . ALA A 1 278 ? 104.964 111.022 161.352 1.00 53.09 278 ALA A C 1
ATOM 1486 O O . ALA A 1 278 ? 104.738 112.105 160.797 1.00 56.12 278 ALA A O 1
ATOM 1488 N N . ARG A 1 279 ? 105.370 109.950 160.669 1.00 46.29 279 ARG A N 1
ATOM 1489 C CA . ARG A 1 279 ? 105.585 110.054 159.233 1.00 45.17 279 ARG A CA 1
ATOM 1490 C C . ARG A 1 279 ? 104.277 110.139 158.462 1.00 48.76 279 ARG A C 1
ATOM 1491 O O . ARG A 1 279 ? 104.295 110.485 157.278 1.00 52.25 279 ARG A O 1
ATOM 1499 N N . PHE A 1 280 ? 103.147 109.822 159.096 1.00 43.72 280 PHE A N 1
ATOM 1500 C CA . PHE A 1 280 ? 101.858 110.136 158.490 1.00 51.89 280 PHE A CA 1
ATOM 1501 C C . PHE A 1 280 ? 101.534 111.617 158.626 1.00 55.97 280 PHE A C 1
ATOM 1502 O O . PHE A 1 280 ? 101.001 112.228 157.694 1.00 54.03 280 PHE A O 1
ATOM 1510 N N . LEU A 1 281 ? 101.848 112.204 159.784 1.00 52.71 281 LEU A N 1
ATOM 1511 C CA . LEU A 1 281 ? 101.672 113.640 159.966 1.00 49.58 281 LEU A CA 1
ATOM 1512 C C . LEU A 1 281 ? 102.547 114.430 159.006 1.00 47.03 281 LEU A C 1
ATOM 1513 O O . LEU A 1 281 ? 102.146 115.497 158.533 1.00 45.19 281 LEU A O 1
ATOM 1518 N N . PHE A 1 282 ? 103.739 113.919 158.707 1.00 48.90 282 PHE A N 1
ATOM 1519 C CA . PHE A 1 282 ? 104.701 114.658 157.899 1.00 45.69 282 PHE A CA 1
ATOM 1520 C C . PHE A 1 282 ? 104.299 114.788 156.438 1.00 41.41 282 PHE A C 1
ATOM 1521 O O . PHE A 1 282 ? 104.985 115.491 155.692 1.00 41.75 282 PHE A O 1
ATOM 1529 N N . MET A 1 283 ? 103.230 114.127 156.004 1.00 40.33 283 MET A N 1
ATOM 1530 C CA . MET A 1 283 ? 102.757 114.335 154.644 1.00 45.34 283 MET A CA 1
ATOM 1531 C C . MET A 1 283 ? 102.037 115.667 154.488 1.00 49.01 283 MET A C 1
ATOM 1532 O O . MET A 1 283 ? 101.922 116.168 153.365 1.00 51.19 283 MET A O 1
ATOM 1537 N N . LYS A 1 284 ? 101.555 116.250 155.583 1.00 45.23 284 LYS A N 1
ATOM 1538 C CA . LYS A 1 284 ? 100.828 117.511 155.556 1.00 43.84 284 LYS A CA 1
ATOM 1539 C C . LYS A 1 284 ? 101.548 118.655 156.254 1.00 45.14 284 LYS A C 1
ATOM 1540 O O . LYS A 1 284 ? 101.303 119.812 155.914 1.00 45.17 284 LYS A O 1
ATOM 1546 N N . ASN A 1 285 ? 102.419 118.370 157.217 1.00 48.66 285 ASN A N 1
ATOM 1547 C CA . ASN A 1 285 ? 103.268 119.376 157.851 1.00 46.30 285 ASN A CA 1
ATOM 1548 C C . ASN A 1 285 ? 104.708 119.049 157.476 1.00 53.02 285 ASN A C 1
ATOM 1549 O O . ASN A 1 285 ? 105.374 118.269 158.159 1.00 53.14 285 ASN A O 1
ATOM 1554 N N . LYS A 1 286 ? 105.190 119.661 156.400 1.00 43.77 286 LYS A N 1
ATOM 1555 C CA . LYS A 1 286 ? 106.450 119.273 155.787 1.00 35.49 286 LYS A CA 1
ATOM 1556 C C . LYS A 1 286 ? 107.662 119.989 156.369 1.00 42.03 286 LYS A C 1
ATOM 1557 O O . LYS A 1 286 ? 108.777 119.757 155.898 1.00 45.72 286 LYS A O 1
ATOM 1563 N N . VAL A 1 287 ? 107.480 120.859 157.359 1.00 48.99 287 VAL A N 1
ATOM 1564 C CA . VAL A 1 287 ? 108.588 121.513 158.050 1.00 42.87 287 VAL A CA 1
ATOM 1565 C C . VAL A 1 287 ? 108.264 121.543 159.535 1.00 43.01 287 VAL A C 1
ATOM 1566 O O . VAL A 1 287 ? 107.151 121.910 159.922 1.00 48.56 287 VAL A O 1
ATOM 1570 N N . ARG A 1 288 ? 109.229 121.162 160.368 1.00 50.07 288 ARG A N 1
ATOM 1571 C CA . ARG A 1 288 ? 109.029 121.187 161.810 1.00 49.28 288 ARG A CA 1
ATOM 1572 C C . ARG A 1 288 ? 110.280 121.717 162.486 1.00 51.90 288 ARG A C 1
ATOM 1573 O O . ARG A 1 288 ? 111.390 121.297 162.153 1.00 59.29 288 ARG A O 1
ATOM 1581 N N . MET A 1 289 ? 110.102 122.625 163.442 1.00 44.59 289 MET A N 1
ATOM 1582 C CA . MET A 1 289 ? 111.219 123.261 164.127 1.00 45.65 289 MET A CA 1
ATOM 1583 C C . MET A 1 289 ? 111.014 123.187 165.631 1.00 44.59 289 MET A C 1
ATOM 1584 O O . MET A 1 289 ? 109.911 123.437 166.124 1.00 48.55 289 MET A O 1
ATOM 1589 N N . ILE A 1 290 ? 112.076 122.839 166.353 1.00 44.84 290 ILE A N 1
ATOM 1590 C CA . ILE A 1 290 ? 112.094 122.823 167.809 1.00 42.03 290 ILE A CA 1
ATOM 1591 C C . ILE A 1 290 ? 113.251 123.696 168.268 1.00 42.38 290 ILE A C 1
ATOM 1592 O O . ILE A 1 290 ? 114.401 123.466 167.872 1.00 49.21 290 ILE A O 1
ATOM 1597 N N . VAL A 1 291 ? 112.948 124.690 169.097 1.00 39.78 291 VAL A N 1
ATOM 1598 C CA . VAL A 1 291 ? 113.937 125.682 169.510 1.00 44.92 291 VAL A CA 1
ATOM 1599 C C . VAL A 1 291 ? 114.721 125.216 170.726 1.00 55.68 291 VAL A C 1
ATOM 1600 O O . VAL A 1 291 ? 115.946 125.350 170.779 1.00 59.47 291 VAL A O 1
ATOM 1604 N N . ASP A 1 292 ? 114.037 124.665 171.724 1.00 58.24 292 ASP A N 1
ATOM 1605 C CA . ASP A 1 292 ? 114.697 124.221 172.942 1.00 55.47 292 ASP A CA 1
ATOM 1606 C C . ASP A 1 292 ? 113.995 122.984 173.475 1.00 57.35 292 ASP A C 1
ATOM 1607 O O . ASP A 1 292 ? 112.773 122.989 173.647 1.00 64.26 292 ASP A O 1
ATOM 1612 N N . CYS A 1 293 ? 114.767 121.930 173.731 1.00 66.80 293 CYS A N 1
ATOM 1613 C CA . CYS A 1 293 ? 114.215 120.716 174.318 1.00 70.89 293 CYS A CA 1
ATOM 1614 C C . CYS A 1 293 ? 114.227 120.740 175.840 1.00 72.61 293 CYS A C 1
ATOM 1615 O O . CYS A 1 293 ? 113.700 119.811 176.462 1.00 70.51 293 CYS A O 1
ATOM 1618 N N . ASN A 1 294 ? 114.810 121.769 176.451 1.00 76.08 294 ASN A N 1
ATOM 1619 C CA . ASN A 1 294 ? 114.826 121.919 177.899 1.00 75.40 294 ASN A CA 1
ATOM 1620 C C . ASN A 1 294 ? 114.111 123.182 178.360 1.00 79.19 294 ASN A C 1
ATOM 1621 O O . ASN A 1 294 ? 114.321 123.623 179.495 1.00 82.67 294 ASN A O 1
ATOM 1626 N N . ALA A 1 295 ? 113.280 123.777 177.510 1.00 89.69 295 ALA A N 1
ATOM 1627 C CA . ALA A 1 295 ? 112.560 124.986 177.870 1.00 91.40 295 ALA A CA 1
ATOM 1628 C C . ALA A 1 295 ? 111.317 124.647 178.690 1.00 93.00 295 ALA A C 1
ATOM 1629 O O . ALA A 1 295 ? 110.913 123.488 178.815 1.00 92.62 295 ALA A O 1
ATOM 1631 N N . LYS A 1 296 ? 110.708 125.686 179.256 1.00 108.76 296 LYS A N 1
ATOM 1632 C CA . LYS A 1 296 ? 109.514 125.553 180.083 1.00 111.12 296 LYS A CA 1
ATOM 1633 C C . LYS A 1 296 ? 108.302 125.936 179.242 1.00 110.89 296 LYS A C 1
ATOM 1634 O O . LYS A 1 296 ? 108.115 127.111 178.912 1.00 112.20 296 LYS A O 1
ATOM 1640 N N . HIS A 1 297 ? 107.468 124.950 178.921 1.00 104.22 297 HIS A N 1
ATOM 1641 C CA . HIS A 1 297 ? 106.378 125.146 177.977 1.00 104.56 297 HIS A CA 1
ATOM 1642 C C . HIS A 1 297 ? 105.289 126.034 178.578 1.00 104.50 297 HIS A C 1
ATOM 1643 O O . HIS A 1 297 ? 105.364 126.479 179.727 1.00 104.24 297 HIS A O 1
ATOM 1650 N N . ALA A 1 298 ? 104.258 126.294 177.776 1.00 112.79 298 ALA A N 1
ATOM 1651 C CA . ALA A 1 298 ? 103.108 127.083 178.189 1.00 113.26 298 ALA A CA 1
ATOM 1652 C C . ALA A 1 298 ? 101.832 126.385 177.745 1.00 113.51 298 ALA A C 1
ATOM 1653 O O . ALA A 1 298 ? 101.771 125.826 176.646 1.00 111.73 298 ALA A O 1
ATOM 1655 N N . ARG A 1 299 ? 100.817 126.422 178.599 1.00 129.28 299 ARG A N 1
ATOM 1656 C CA . ARG A 1 299 ? 99.566 125.726 178.341 1.00 130.34 299 ARG A CA 1
ATOM 1657 C C . ARG A 1 299 ? 98.564 126.642 177.647 1.00 130.08 299 ARG A C 1
ATOM 1658 O O . ARG A 1 299 ? 98.629 127.869 177.746 1.00 130.19 299 ARG A O 1
ATOM 1666 N N . VAL A 1 300 ? 97.622 126.021 176.943 1.00 131.68 300 VAL A N 1
ATOM 1667 C CA . VAL A 1 300 ? 96.579 126.728 176.209 1.00 132.43 300 VAL A CA 1
ATOM 1668 C C . VAL A 1 300 ? 95.319 126.695 177.061 1.00 131.87 300 VAL A C 1
ATOM 1669 O O . VAL A 1 300 ? 94.656 125.656 177.169 1.00 131.56 300 VAL A O 1
ATOM 1673 N N . LEU A 1 301 ? 94.982 127.834 177.667 1.00 134.98 301 LEU A N 1
ATOM 1674 C CA . LEU A 1 301 ? 93.812 127.940 178.539 1.00 135.16 301 LEU A CA 1
ATOM 1675 C C . LEU A 1 301 ? 92.570 128.089 177.666 1.00 136.31 301 LEU A C 1
ATOM 1676 O O . LEU A 1 301 ? 92.006 129.172 177.497 1.00 136.83 301 LEU A O 1
ATOM 1681 N N . GLN A 1 302 ? 92.141 126.965 177.099 1.00 152.25 302 GLN A N 1
ATOM 1682 C CA . GLN A 1 302 ? 90.986 126.961 176.212 1.00 152.86 302 GLN A CA 1
ATOM 1683 C C . GLN A 1 302 ? 89.710 127.269 176.986 1.00 153.21 302 GLN A C 1
ATOM 1684 O O . GLN A 1 302 ? 89.562 126.885 178.150 1.00 153.18 302 GLN A O 1
ATOM 1690 N N . ASP A 1 303 ? 88.790 127.974 176.334 1.00 171.82 303 ASP A N 1
ATOM 1691 C CA . ASP A 1 303 ? 87.509 128.290 176.951 1.00 173.20 303 ASP A CA 1
ATOM 1692 C C . ASP A 1 303 ? 86.690 127.023 177.166 1.00 173.82 303 ASP A C 1
ATOM 1693 O O . ASP A 1 303 ? 86.708 126.102 176.345 1.00 173.35 303 ASP A O 1
ATOM 1698 N N . GLU A 1 304 ? 85.969 126.984 178.288 1.00 182.71 304 GLU A N 1
ATOM 1699 C CA . GLU A 1 304 ? 85.165 125.818 178.629 1.00 182.87 304 GLU A CA 1
ATOM 1700 C C . GLU A 1 304 ? 83.852 125.765 177.857 1.00 182.76 304 GLU A C 1
ATOM 1701 O O . GLU A 1 304 ? 83.358 124.671 177.563 1.00 182.61 304 GLU A O 1
ATOM 1707 N N . LYS A 1 305 ? 83.273 126.922 177.525 1.00 191.26 305 LYS A N 1
ATOM 1708 C CA . LYS A 1 305 ? 81.954 126.941 176.902 1.00 191.62 305 LYS A CA 1
ATOM 1709 C C . LYS A 1 305 ? 81.969 126.443 175.464 1.00 191.58 305 LYS A C 1
ATOM 1710 O O . LYS A 1 305 ? 80.918 126.038 174.955 1.00 191.66 305 LYS A O 1
ATOM 1716 N N . LEU A 1 306 ? 83.120 126.464 174.797 1.00 183.83 306 LEU A N 1
ATOM 1717 C CA . LEU A 1 306 ? 83.184 126.018 173.412 1.00 183.85 306 LEU A CA 1
ATOM 1718 C C . LEU A 1 306 ? 82.967 124.514 173.320 1.00 183.23 306 LEU A C 1
ATOM 1719 O O . LEU A 1 306 ? 83.449 123.746 174.157 1.00 182.83 306 LEU A O 1
ATOM 1724 N N . SER A 1 307 ? 82.236 124.096 172.290 1.00 180.78 307 SER A N 1
ATOM 1725 C CA . SER A 1 307 ? 81.977 122.687 172.032 1.00 180.67 307 SER A CA 1
ATOM 1726 C C . SER A 1 307 ? 82.954 122.077 171.036 1.00 180.77 307 SER A C 1
ATOM 1727 O O . SER A 1 307 ? 82.797 120.908 170.672 1.00 180.61 307 SER A O 1
ATOM 1730 N N . PHE A 1 308 ? 83.953 122.833 170.590 1.00 178.67 308 PHE A N 1
ATOM 1731 C CA . PHE A 1 308 ? 84.932 122.353 169.626 1.00 178.73 308 PHE A CA 1
ATOM 1732 C C . PHE A 1 308 ? 86.210 121.925 170.335 1.00 178.64 308 PHE A C 1
ATOM 1733 O O . PHE A 1 308 ? 86.649 122.571 171.292 1.00 178.23 308 PHE A O 1
ATOM 1741 N N . ASP A 1 309 ? 86.801 120.831 169.862 1.00 180.77 309 ASP A N 1
ATOM 1742 C CA . ASP A 1 309 ? 88.099 120.372 170.345 1.00 180.65 309 ASP A CA 1
ATOM 1743 C C . ASP A 1 309 ? 89.178 120.947 169.436 1.00 179.94 309 ASP A C 1
ATOM 1744 O O . ASP A 1 309 ? 89.277 120.573 168.263 1.00 179.98 309 ASP A O 1
ATOM 1749 N N . LEU A 1 310 ? 89.989 121.853 169.977 1.00 155.73 310 LEU A N 1
ATOM 1750 C CA . LEU A 1 310 ? 90.997 122.561 169.191 1.00 154.56 310 LEU A CA 1
ATOM 1751 C C . LEU A 1 310 ? 92.247 121.698 169.090 1.00 153.87 310 LEU A C 1
ATOM 1752 O O . LEU A 1 310 ? 93.123 121.725 169.955 1.00 153.15 310 LEU A O 1
ATOM 1757 N N . THR A 1 311 ? 92.329 120.914 168.019 1.00 136.09 311 THR A N 1
ATOM 1758 C CA . THR A 1 311 ? 93.557 120.194 167.722 1.00 135.69 311 THR A CA 1
ATOM 1759 C C . THR A 1 311 ? 94.649 121.180 167.327 1.00 134.27 311 THR A C 1
ATOM 1760 O O . THR A 1 311 ? 94.374 122.239 166.758 1.00 135.02 311 THR A O 1
ATOM 1764 N N . LEU A 1 312 ? 95.894 120.835 167.647 1.00 107.09 312 LEU A N 1
ATOM 1765 C CA . LEU A 1 312 ? 97.030 121.709 167.390 1.00 104.71 312 LEU A CA 1
ATOM 1766 C C . LEU A 1 312 ? 97.960 121.167 166.314 1.00 102.95 312 LEU A C 1
ATOM 1767 O O . LEU A 1 312 ? 99.055 121.705 166.133 1.00 102.92 312 LEU A O 1
ATOM 1772 N N . CYS A 1 313 ? 97.542 120.131 165.583 1.00 90.42 313 CYS A N 1
ATOM 1773 C CA . CYS A 1 313 ? 98.459 119.433 164.684 1.00 89.46 313 CYS A CA 1
ATOM 1774 C C . CYS A 1 313 ? 98.992 120.352 163.592 1.00 87.29 313 CYS A C 1
ATOM 1775 O O . CYS A 1 313 ? 100.166 120.262 163.215 1.00 87.76 313 CYS A O 1
ATOM 1778 N N . GLY A 1 314 ? 98.152 121.237 163.068 1.00 68.46 314 GLY A N 1
ATOM 1779 C CA . GLY A 1 314 ? 98.574 122.093 161.981 1.00 68.09 314 GLY A CA 1
ATOM 1780 C C . GLY A 1 314 ? 99.343 123.334 162.368 1.00 69.34 314 GLY A C 1
ATOM 1781 O O . GLY A 1 314 ? 99.786 124.071 161.483 1.00 71.07 314 GLY A O 1
ATOM 1782 N N . SER A 1 315 ? 99.522 123.594 163.657 1.00 64.76 315 SER A N 1
ATOM 1783 C CA . SER A 1 315 ? 100.197 124.801 164.105 1.00 62.82 315 SER A CA 1
ATOM 1784 C C . SER A 1 315 ? 101.707 124.589 164.161 1.00 65.34 315 SER A C 1
ATOM 1785 O O . SER A 1 315 ? 102.201 123.463 164.235 1.00 67.86 315 SER A O 1
ATOM 1788 N N . THR A 1 316 ? 102.439 125.699 164.125 1.00 61.74 316 THR A N 1
ATOM 1789 C CA . THR A 1 316 ? 103.895 125.681 164.159 1.00 63.56 316 THR A CA 1
ATOM 1790 C C . THR A 1 316 ? 104.458 125.774 165.569 1.00 60.23 316 THR A C 1
ATOM 1791 O O . THR A 1 316 ? 105.681 125.830 165.729 1.00 55.35 316 THR A O 1
ATOM 1795 N N . LEU A 1 317 ? 103.602 125.788 166.589 1.00 66.14 317 LEU A N 1
ATOM 1796 C CA . LEU A 1 317 ? 104.020 125.998 167.968 1.00 63.99 317 LEU A CA 1
ATOM 1797 C C . LEU A 1 317 ? 103.821 124.769 168.842 1.00 66.40 317 LEU A C 1
ATOM 1798 O O . LEU A 1 317 ? 103.906 124.878 170.067 1.00 68.47 317 LEU A O 1
ATOM 1803 N N . ARG A 1 318 ? 103.558 123.607 168.250 1.00 65.69 318 ARG A N 1
ATOM 1804 C CA . ARG A 1 318 ? 103.279 122.415 169.039 1.00 60.99 318 ARG A CA 1
ATOM 1805 C C . ARG A 1 318 ? 104.481 122.017 169.884 1.00 64.15 318 ARG A C 1
ATOM 1806 O O . ARG A 1 318 ? 105.632 122.138 169.457 1.00 64.56 318 ARG A O 1
ATOM 1814 N N . ALA A 1 319 ? 104.203 121.539 171.097 1.00 66.40 319 ALA A N 1
ATOM 1815 C CA . ALA A 1 319 ? 105.215 120.979 171.986 1.00 66.87 319 ALA A CA 1
ATOM 1816 C C . ALA A 1 319 ? 105.364 119.487 171.719 1.00 71.97 319 ALA A C 1
ATOM 1817 O O . ALA A 1 319 ? 104.359 118.767 171.699 1.00 71.25 319 ALA A O 1
ATOM 1819 N N . PRO A 1 320 ? 106.582 118.989 171.517 1.00 74.73 320 PRO A N 1
ATOM 1820 C CA . PRO A 1 320 ? 106.750 117.580 171.142 1.00 70.24 320 PRO A CA 1
ATOM 1821 C C . PRO A 1 320 ? 106.501 116.613 172.288 1.00 74.30 320 PRO A C 1
ATOM 1822 O O . PRO A 1 320 ? 106.218 117.022 173.418 1.00 75.71 320 PRO A O 1
ATOM 1826 N N . HIS A 1 321 ? 106.605 115.321 171.994 1.00 85.57 321 HIS A N 1
ATOM 1827 C CA . HIS A 1 321 ? 106.452 114.283 173.000 1.00 86.35 321 HIS A CA 1
ATOM 1828 C C . HIS A 1 321 ? 107.564 114.354 174.042 1.00 87.30 321 HIS A C 1
ATOM 1829 O O . HIS A 1 321 ? 108.677 114.817 173.778 1.00 86.90 321 HIS A O 1
ATOM 1836 N N . SER A 1 322 ? 107.242 113.884 175.249 1.00 92.14 322 SER A N 1
ATOM 1837 C CA . SER A 1 322 ? 108.272 113.702 176.264 1.00 92.99 322 SER A CA 1
ATOM 1838 C C . SER A 1 322 ? 109.254 112.614 175.850 1.00 91.03 322 SER A C 1
ATOM 1839 O O . SER A 1 322 ? 110.456 112.717 176.121 1.00 90.55 322 SER A O 1
ATOM 1842 N N . CYS A 1 323 ? 108.756 111.564 175.194 1.00 91.57 323 CYS A N 1
ATOM 1843 C CA . CYS A 1 323 ? 109.637 110.524 174.676 1.00 93.34 323 CYS A CA 1
ATOM 1844 C C . CYS A 1 323 ? 110.630 111.103 173.676 1.00 93.95 323 CYS A C 1
ATOM 1845 O O . CYS A 1 323 ? 111.835 110.840 173.756 1.00 94.73 323 CYS A O 1
ATOM 1848 N N . HIS A 1 324 ? 110.144 111.919 172.738 1.00 79.77 324 HIS A N 1
ATOM 1849 C CA . HIS A 1 324 ? 111.045 112.545 171.777 1.00 76.42 324 HIS A CA 1
ATOM 1850 C C . HIS A 1 324 ? 111.951 113.573 172.438 1.00 76.95 324 HIS A C 1
ATOM 1851 O O . HIS A 1 324 ? 113.090 113.760 172.000 1.00 80.18 324 HIS A O 1
ATOM 1858 N N . LEU A 1 325 ? 111.469 114.259 173.476 1.00 80.56 325 LEU A N 1
ATOM 1859 C CA . LEU A 1 325 ? 112.332 115.188 174.197 1.00 83.04 325 LEU A CA 1
ATOM 1860 C C . LEU A 1 325 ? 113.502 114.456 174.842 1.00 83.43 325 LEU A C 1
ATOM 1861 O O . LEU A 1 325 ? 114.651 114.904 174.753 1.00 83.65 325 LEU A O 1
ATOM 1866 N N . GLN A 1 326 ? 113.231 113.316 175.481 1.00 84.37 326 GLN A N 1
ATOM 1867 C CA . GLN A 1 326 ? 114.309 112.510 176.047 1.00 83.50 326 GLN A CA 1
ATOM 1868 C C . GLN A 1 326 ? 115.220 111.963 174.956 1.00 83.49 326 GLN A C 1
ATOM 1869 O O . GLN A 1 326 ? 116.440 111.889 175.138 1.00 82.44 326 GLN A O 1
ATOM 1875 N N . TYR A 1 327 ? 114.643 111.568 173.819 1.00 80.57 327 TYR A N 1
ATOM 1876 C CA . TYR A 1 327 ? 115.445 111.074 172.703 1.00 79.33 327 TYR A CA 1
ATOM 1877 C C . TYR A 1 327 ? 116.412 112.137 172.202 1.00 77.44 327 TYR A C 1
ATOM 1878 O O . TYR A 1 327 ? 117.583 111.845 171.933 1.00 78.81 327 TYR A O 1
ATOM 1887 N N . MET A 1 328 ? 115.941 113.378 172.069 1.00 73.96 328 MET A N 1
ATOM 1888 C CA . MET A 1 328 ? 116.807 114.460 171.616 1.00 71.67 328 MET A CA 1
ATOM 1889 C C . MET A 1 328 ? 117.820 114.851 172.682 1.00 72.32 328 MET A C 1
ATOM 1890 O O . MET A 1 328 ? 118.940 115.255 172.350 1.00 69.83 328 MET A O 1
ATOM 1895 N N . ALA A 1 329 ? 117.447 114.750 173.960 1.00 73.88 329 ALA A N 1
ATOM 1896 C CA . ALA A 1 329 ? 118.395 115.024 175.035 1.00 72.63 329 ALA A CA 1
ATOM 1897 C C . ALA A 1 329 ? 119.511 113.988 175.083 1.00 73.33 329 ALA A C 1
ATOM 1898 O O . ALA A 1 329 ? 120.660 114.332 175.382 1.00 72.13 329 ALA A O 1
ATOM 1900 N N . ASN A 1 330 ? 119.191 112.722 174.802 1.00 78.33 330 ASN A N 1
ATOM 1901 C CA . ASN A 1 330 ? 120.207 111.674 174.815 1.00 79.08 330 ASN A CA 1
ATOM 1902 C C . ASN A 1 330 ? 121.277 111.925 173.760 1.00 78.81 330 ASN A C 1
ATOM 1903 O O . ASN A 1 330 ? 122.470 111.726 174.014 1.00 78.95 330 ASN A O 1
ATOM 1908 N N . MET A 1 331 ? 120.869 112.360 172.570 1.00 65.38 331 MET A N 1
ATOM 1909 C CA . MET A 1 331 ? 121.795 112.618 171.476 1.00 62.30 331 MET A CA 1
ATOM 1910 C C . MET A 1 331 ? 122.585 113.908 171.651 1.00 63.47 331 MET A C 1
ATOM 1911 O O . MET A 1 331 ? 123.410 114.225 170.787 1.00 66.23 331 MET A O 1
ATOM 1916 N N . ASP A 1 332 ? 122.348 114.653 172.731 1.00 61.10 332 ASP A N 1
ATOM 1917 C CA . ASP A 1 332 ? 123.054 115.904 173.012 1.00 61.15 332 ASP A CA 1
ATOM 1918 C C . ASP A 1 332 ? 122.823 116.935 171.911 1.00 59.20 332 ASP A C 1
ATOM 1919 O O . ASP A 1 332 ? 123.709 117.723 171.576 1.00 55.17 332 ASP A O 1
ATOM 1924 N N . SER A 1 333 ? 121.619 116.927 171.345 1.00 54.69 333 SER A N 1
ATOM 1925 C CA . SER A 1 333 ? 121.191 117.914 170.362 1.00 52.17 333 SER A CA 1
ATOM 1926 C C . SER A 1 333 ? 119.974 118.634 170.923 1.00 56.52 333 SER A C 1
ATOM 1927 O O . SER A 1 333 ? 118.960 117.997 171.227 1.00 54.08 333 SER A O 1
ATOM 1930 N N . ILE A 1 334 ? 120.072 119.955 171.060 1.00 50.61 334 ILE A N 1
ATOM 1931 C CA . ILE A 1 334 ? 119.042 120.731 171.744 1.00 45.60 334 ILE A CA 1
ATOM 1932 C C . ILE A 1 334 ? 117.965 121.171 170.761 1.00 48.79 334 ILE A C 1
ATOM 1933 O O . ILE A 1 334 ? 116.791 120.819 170.916 1.00 51.42 334 ILE A O 1
ATOM 1938 N N . ALA A 1 335 ? 118.352 121.938 169.749 1.00 41.97 335 ALA A N 1
ATOM 1939 C CA . ALA A 1 335 ? 117.424 122.457 168.758 1.00 34.78 335 ALA A CA 1
ATOM 1940 C C . ALA A 1 335 ? 117.503 121.641 167.476 1.00 39.14 335 ALA A C 1
ATOM 1941 O O . ALA A 1 335 ? 118.511 120.996 167.187 1.00 47.21 335 ALA A O 1
ATOM 1943 N N . SER A 1 336 ? 116.422 121.683 166.700 1.00 43.31 336 SER A N 1
ATOM 1944 C CA . SER A 1 336 ? 116.356 120.890 165.481 1.00 39.10 336 SER A CA 1
ATOM 1945 C C . SER A 1 336 ? 115.394 121.524 164.488 1.00 40.24 336 SER A C 1
ATOM 1946 O O . SER A 1 336 ? 114.489 122.274 164.857 1.00 53.02 336 SER A O 1
ATOM 1949 N N . LEU A 1 337 ? 115.602 121.201 163.214 1.00 25.60 337 LEU A N 1
ATOM 1950 C CA . LEU A 1 337 ? 114.716 121.626 162.136 1.00 16.36 337 LEU A CA 1
ATOM 1951 C C . LEU A 1 337 ? 114.736 120.535 161.080 1.00 17.75 337 LEU A C 1
ATOM 1952 O O . LEU A 1 337 ? 115.813 120.135 160.634 1.00 33.65 337 LEU A O 1
ATOM 1957 N N . VAL A 1 338 ? 113.561 120.053 160.684 1.00 19.11 338 VAL A N 1
ATOM 1958 C CA . VAL A 1 338 ? 113.444 118.877 159.832 1.00 20.35 338 VAL A CA 1
ATOM 1959 C C . VAL A 1 338 ? 112.435 119.150 158.723 1.00 21.03 338 VAL A C 1
ATOM 1960 O O . VAL A 1 338 ? 111.405 119.794 158.949 1.00 29.15 338 VAL A O 1
ATOM 1964 N N . MET A 1 339 ? 112.750 118.674 157.517 1.00 21.78 339 MET A N 1
ATOM 1965 C CA . MET A 1 339 ? 111.914 118.835 156.337 1.00 24.86 339 MET A CA 1
ATOM 1966 C C . MET A 1 339 ? 111.667 117.480 155.693 1.00 22.49 339 MET A C 1
ATOM 1967 O O . MET A 1 339 ? 112.575 116.653 155.610 1.00 33.73 339 MET A O 1
ATOM 1972 N N . ALA A 1 340 ? 110.444 117.263 155.225 1.00 21.15 340 ALA A N 1
ATOM 1973 C CA . ALA A 1 340 ? 110.079 116.021 154.563 1.00 18.46 340 ALA A CA 1
ATOM 1974 C C . ALA A 1 340 ? 110.294 116.122 153.059 1.00 21.66 340 ALA A C 1
ATOM 1975 O O . ALA A 1 340 ? 110.237 117.206 152.476 1.00 35.93 340 ALA A O 1
ATOM 1977 N N . VAL A 1 341 ? 110.536 114.975 152.435 1.00 16.78 341 VAL A N 1
ATOM 1978 C CA . VAL A 1 341 ? 110.731 114.879 150.989 1.00 20.84 341 VAL A CA 1
ATOM 1979 C C . VAL A 1 341 ? 109.674 113.914 150.466 1.00 28.75 341 VAL A C 1
ATOM 1980 O O . VAL A 1 341 ? 109.858 112.696 150.479 1.00 48.93 341 VAL A O 1
ATOM 1984 N N . VAL A 1 342 ? 108.566 114.452 149.973 1.00 29.28 342 VAL A N 1
ATOM 1985 C CA . VAL A 1 342 ? 107.472 113.642 149.450 1.00 28.18 342 VAL A CA 1
ATOM 1986 C C . VAL A 1 342 ? 107.615 113.552 147.937 1.00 37.10 342 VAL A C 1
ATOM 1987 O O . VAL A 1 342 ? 107.560 114.569 147.239 1.00 44.78 342 VAL A O 1
ATOM 1991 N N . VAL A 1 343 ? 107.788 112.334 147.427 1.00 38.79 343 VAL A N 1
ATOM 1992 C CA . VAL A 1 343 ? 108.018 112.085 146.010 1.00 37.96 343 VAL A CA 1
ATOM 1993 C C . VAL A 1 343 ? 106.773 111.439 145.424 1.00 46.47 343 VAL A C 1
ATOM 1994 O O . VAL A 1 343 ? 106.191 110.533 146.031 1.00 44.64 343 VAL A O 1
ATOM 1998 N N . ASN A 1 344 ? 106.362 111.911 144.246 1.00 57.22 344 ASN A N 1
ATOM 1999 C CA . ASN A 1 344 ? 105.163 111.411 143.573 1.00 52.18 344 ASN A CA 1
ATOM 2000 C C . ASN A 1 344 ? 105.538 110.211 142.707 1.00 49.81 344 ASN A C 1
ATOM 2001 O O . ASN A 1 344 ? 105.785 110.319 141.505 1.00 41.06 344 ASN A O 1
ATOM 2006 N N . GLU A 1 345 ? 105.582 109.043 143.342 1.00 71.75 345 GLU A N 1
ATOM 2007 C CA . GLU A 1 345 ? 105.769 107.796 142.617 1.00 72.20 345 GLU A CA 1
ATOM 2008 C C . GLU A 1 345 ? 104.421 107.313 142.093 1.00 76.64 345 GLU A C 1
ATOM 2009 O O . GLU A 1 345 ? 103.433 107.274 142.834 1.00 73.23 345 GLU A O 1
ATOM 2015 N N . GLU A 1 346 ? 104.381 106.954 140.815 1.00 110.11 346 GLU A N 1
ATOM 2016 C CA . GLU A 1 346 ? 103.133 106.558 140.175 1.00 110.93 346 GLU A CA 1
ATOM 2017 C C . GLU A 1 346 ? 102.928 105.049 140.246 1.00 112.29 346 GLU A C 1
ATOM 2018 O O . GLU A 1 346 ? 102.039 104.503 139.592 1.00 113.28 346 GLU A O 1
ATOM 2024 N N . LYS A 1 361 ? 98.992 111.278 142.290 1.00 108.65 361 LYS A N 1
ATOM 2025 C CA . LYS A 1 361 ? 99.655 109.993 142.089 1.00 110.20 361 LYS A CA 1
ATOM 2026 C C . LYS A 1 361 ? 99.811 109.262 143.417 1.00 109.77 361 LYS A C 1
ATOM 2027 O O . LYS A 1 361 ? 98.907 109.287 144.252 1.00 108.09 361 LYS A O 1
ATOM 2033 N N . ARG A 1 362 ? 100.956 108.609 143.611 1.00 78.01 362 ARG A N 1
ATOM 2034 C CA . ARG A 1 362 ? 101.257 107.901 144.851 1.00 75.19 362 ARG A CA 1
ATOM 2035 C C . ARG A 1 362 ? 102.313 108.691 145.612 1.00 72.79 362 ARG A C 1
ATOM 2036 O O . ARG A 1 362 ? 103.500 108.634 145.279 1.00 72.97 362 ARG A O 1
ATOM 2044 N N . LYS A 1 363 ? 101.884 109.431 146.628 1.00 54.78 363 LYS A N 1
ATOM 2045 C CA . LYS A 1 363 ? 102.817 110.184 147.451 1.00 52.68 363 LYS A CA 1
ATOM 2046 C C . LYS A 1 363 ? 103.565 109.229 148.372 1.00 51.79 363 LYS A C 1
ATOM 2047 O O . LYS A 1 363 ? 102.949 108.501 149.155 1.00 53.63 363 LYS A O 1
ATOM 2053 N N . ARG A 1 364 ? 104.892 109.228 148.276 1.00 51.21 364 ARG A N 1
ATOM 2054 C CA . ARG A 1 364 ? 105.730 108.363 149.091 1.00 50.57 364 ARG A CA 1
ATOM 2055 C C . ARG A 1 364 ? 106.764 109.215 149.809 1.00 57.54 364 ARG A C 1
ATOM 2056 O O . ARG A 1 364 ? 107.411 110.061 149.187 1.00 63.07 364 ARG A O 1
ATOM 2064 N N . LEU A 1 365 ? 106.918 108.994 151.109 1.00 39.28 365 LEU A N 1
ATOM 2065 C CA . LEU A 1 365 ? 107.889 109.743 151.900 1.00 27.80 365 LEU A CA 1
ATOM 2066 C C . LEU A 1 365 ? 109.272 109.165 151.634 1.00 34.95 365 LEU A C 1
ATOM 2067 O O . LEU A 1 365 ? 109.657 108.154 152.220 1.00 53.80 365 LEU A O 1
ATOM 2072 N N . TRP A 1 366 ? 110.024 109.808 150.740 1.00 18.45 366 TRP A N 1
ATOM 2073 C CA . TRP A 1 366 ? 111.368 109.342 150.415 1.00 21.84 366 TRP A CA 1
ATOM 2074 C C . TRP A 1 366 ? 112.278 109.369 151.637 1.00 30.42 366 TRP A C 1
ATOM 2075 O O . TRP A 1 366 ? 113.035 108.421 151.885 1.00 39.04 366 TRP A O 1
ATOM 2086 N N . GLY A 1 367 ? 112.214 110.441 152.417 1.00 29.81 367 GLY A N 1
ATOM 2087 C CA . GLY A 1 367 ? 113.042 110.561 153.597 1.00 22.83 367 GLY A CA 1
ATOM 2088 C C . GLY A 1 367 ? 112.901 111.896 154.289 1.00 29.00 367 GLY A C 1
ATOM 2089 O O . GLY A 1 367 ? 111.813 112.473 154.331 1.00 41.10 367 GLY A O 1
ATOM 2090 N N . LEU A 1 368 ? 114.002 112.394 154.839 1.00 28.38 368 LEU A N 1
ATOM 2091 C CA . LEU A 1 368 ? 114.009 113.634 155.596 1.00 28.96 368 LEU A CA 1
ATOM 2092 C C . LEU A 1 368 ? 115.335 114.347 155.380 1.00 29.74 368 LEU A C 1
ATOM 2093 O O . LEU A 1 368 ? 116.333 113.741 154.991 1.00 35.33 368 LEU A O 1
ATOM 2098 N N . VAL A 1 369 ? 115.329 115.653 155.627 1.00 48.24 369 VAL A N 1
ATOM 2099 C CA . VAL A 1 369 ? 116.537 116.470 155.669 1.00 44.38 369 VAL A CA 1
ATOM 2100 C C . VAL A 1 369 ? 116.572 117.083 157.059 1.00 35.19 369 VAL A C 1
ATOM 2101 O O . VAL A 1 369 ? 115.941 118.116 157.303 1.00 44.63 369 VAL A O 1
ATOM 2105 N N . VAL A 1 370 ? 117.303 116.463 157.978 1.00 12.94 370 VAL A N 1
ATOM 2106 C CA . VAL A 1 370 ? 117.233 116.808 159.394 1.00 20.73 370 VAL A CA 1
ATOM 2107 C C . VAL A 1 370 ? 118.488 117.573 159.792 1.00 21.62 370 VAL A C 1
ATOM 2108 O O . VAL A 1 370 ? 119.606 117.170 159.452 1.00 43.42 370 VAL A O 1
ATOM 2112 N N . CYS A 1 371 ? 118.295 118.690 160.493 1.00 13.13 371 CYS A N 1
ATOM 2113 C CA . CYS A 1 371 ? 119.368 119.574 160.924 1.00 10.19 371 CYS A CA 1
ATOM 2114 C C . CYS A 1 371 ? 119.392 119.659 162.443 1.00 20.85 371 CYS A C 1
ATOM 2115 O O . CYS A 1 371 ? 118.344 119.772 163.083 1.00 33.46 371 CYS A O 1
ATOM 2118 N N . HIS A 1 372 ? 120.594 119.617 163.013 1.00 28.49 372 HIS A N 1
ATOM 2119 C CA . HIS A 1 372 ? 120.793 119.617 164.456 1.00 33.21 372 HIS A CA 1
ATOM 2120 C C . HIS A 1 372 ? 121.743 120.733 164.864 1.00 39.89 372 HIS A C 1
ATOM 2121 O O . HIS A 1 372 ? 122.636 121.124 164.104 1.00 48.57 372 HIS A O 1
ATOM 2128 N N . ASN A 1 373 ? 121.551 121.227 166.088 1.00 34.31 373 ASN A N 1
ATOM 2129 C CA . ASN A 1 373 ? 122.450 122.187 166.712 1.00 30.34 373 ASN A CA 1
ATOM 2130 C C . ASN A 1 373 ? 122.491 121.925 168.210 1.00 34.65 373 ASN A C 1
ATOM 2131 O O . ASN A 1 373 ? 121.471 121.582 168.813 1.00 39.72 373 ASN A O 1
ATOM 2136 N N . THR A 1 374 ? 123.672 122.093 168.806 1.00 37.18 374 THR A N 1
ATOM 2137 C CA . THR A 1 374 ? 123.878 121.768 170.213 1.00 39.28 374 THR A CA 1
ATOM 2138 C C . THR A 1 374 ? 123.380 122.847 171.165 1.00 35.75 374 THR A C 1
ATOM 2139 O O . THR A 1 374 ? 123.246 122.575 172.362 1.00 40.09 374 THR A O 1
ATOM 2143 N N . THR A 1 375 ? 123.112 124.054 170.673 1.00 35.36 375 THR A N 1
ATOM 2144 C CA . THR A 1 375 ? 122.608 125.158 171.474 1.00 37.11 375 THR A CA 1
ATOM 2145 C C . THR A 1 375 ? 121.288 125.652 170.895 1.00 36.05 375 THR A C 1
ATOM 2146 O O . THR A 1 375 ? 121.046 125.500 169.694 1.00 39.21 375 THR A O 1
ATOM 2150 N N . PRO A 1 376 ? 120.412 126.234 171.716 1.00 32.42 376 PRO A N 1
ATOM 2151 C CA . PRO A 1 376 ? 119.112 126.678 171.200 1.00 31.76 376 PRO A CA 1
ATOM 2152 C C . PRO A 1 376 ? 119.276 127.656 170.047 1.00 36.80 376 PRO A C 1
ATOM 2153 O O . PRO A 1 376 ? 120.159 128.515 170.054 1.00 37.89 376 PRO A O 1
ATOM 2157 N N . ARG A 1 377 ? 118.415 127.509 169.044 1.00 36.87 377 ARG A N 1
ATOM 2158 C CA . ARG A 1 377 ? 118.516 128.270 167.809 1.00 34.64 377 ARG A CA 1
ATOM 2159 C C . ARG A 1 377 ? 117.124 128.633 167.321 1.00 31.27 377 ARG A C 1
ATOM 2160 O O . ARG A 1 377 ? 116.192 127.833 167.431 1.00 37.41 377 ARG A O 1
ATOM 2168 N N . PHE A 1 378 ? 116.990 129.843 166.786 1.00 33.19 378 PHE A N 1
ATOM 2169 C CA . PHE A 1 378 ? 115.730 130.328 166.241 1.00 34.88 378 PHE A CA 1
ATOM 2170 C C . PHE A 1 378 ? 115.964 130.793 164.813 1.00 39.97 378 PHE A C 1
ATOM 2171 O O . PHE A 1 378 ? 116.929 131.514 164.543 1.00 45.10 378 PHE A O 1
ATOM 2179 N N . VAL A 1 379 ? 115.081 130.384 163.909 1.00 35.26 379 VAL A N 1
ATOM 2180 C CA . VAL A 1 379 ? 115.182 130.700 162.491 1.00 31.11 379 VAL A CA 1
ATOM 2181 C C . VAL A 1 379 ? 113.885 131.379 162.075 1.00 38.36 379 VAL A C 1
ATOM 2182 O O . VAL A 1 379 ? 112.807 130.849 162.350 1.00 38.23 379 VAL A O 1
ATOM 2186 N N . PRO A 1 380 ? 113.934 132.545 161.432 1.00 41.03 380 PRO A N 1
ATOM 2187 C CA . PRO A 1 380 ? 112.696 133.243 161.068 1.00 35.89 380 PRO A CA 1
ATOM 2188 C C . PRO A 1 380 ? 111.905 132.506 159.999 1.00 36.72 380 PRO A C 1
ATOM 2189 O O . PRO A 1 380 ? 112.452 131.748 159.196 1.00 35.25 380 PRO A O 1
ATOM 2193 N N . PHE A 1 381 ? 110.594 132.755 159.998 1.00 30.79 381 PHE A N 1
ATOM 2194 C CA . PHE A 1 381 ? 109.674 132.019 159.132 1.00 29.86 381 PHE A CA 1
ATOM 2195 C C . PHE A 1 381 ? 110.040 132.039 157.649 1.00 32.74 381 PHE A C 1
ATOM 2196 O O . PHE A 1 381 ? 109.932 130.978 157.005 1.00 35.61 381 PHE A O 1
ATOM 2204 N N . PRO A 1 382 ? 110.440 133.165 157.042 1.00 35.23 382 PRO A N 1
ATOM 2205 C CA . PRO A 1 382 ? 110.781 133.126 155.612 1.00 32.46 382 PRO A CA 1
ATOM 2206 C C . PRO A 1 382 ? 111.874 132.131 155.273 1.00 28.13 382 PRO A C 1
ATOM 2207 O O . PRO A 1 382 ? 111.836 131.527 154.195 1.00 33.12 382 PRO A O 1
ATOM 2211 N N . LEU A 1 383 ? 112.845 131.930 156.163 1.00 31.10 383 LEU A N 1
ATOM 2212 C CA . LEU A 1 383 ? 113.888 130.949 155.893 1.00 40.96 383 LEU A CA 1
ATOM 2213 C C . LEU A 1 383 ? 113.324 129.533 155.874 1.00 50.26 383 LEU A C 1
ATOM 2214 O O . LEU A 1 383 ? 113.719 128.713 155.038 1.00 51.65 383 LEU A O 1
ATOM 2219 N N . ARG A 1 384 ? 112.394 129.229 156.783 1.00 39.48 384 ARG A N 1
ATOM 2220 C CA . ARG A 1 384 ? 111.753 127.919 156.774 1.00 21.90 384 ARG A CA 1
ATOM 2221 C C . ARG A 1 384 ? 110.951 127.709 155.496 1.00 34.49 384 ARG A C 1
ATOM 2222 O O . ARG A 1 384 ? 110.960 126.614 154.919 1.00 43.46 384 ARG A O 1
ATOM 2230 N N . TYR A 1 385 ? 110.256 128.749 155.033 1.00 29.74 385 TYR A N 1
ATOM 2231 C CA . TYR A 1 385 ? 109.485 128.617 153.799 1.00 25.84 385 TYR A CA 1
ATOM 2232 C C . TYR A 1 385 ? 110.399 128.418 152.591 1.00 28.15 385 TYR A C 1
ATOM 2233 O O . TYR A 1 385 ? 110.095 127.621 151.690 1.00 42.13 385 TYR A O 1
ATOM 2242 N N . ALA A 1 386 ? 111.527 129.129 152.558 1.00 14.54 386 ALA A N 1
ATOM 2243 C CA . ALA A 1 386 ? 112.501 128.922 151.493 1.00 13.05 386 ALA A CA 1
ATOM 2244 C C . ALA A 1 386 ? 113.050 127.502 151.521 1.00 31.77 386 ALA A C 1
ATOM 2245 O O . ALA A 1 386 ? 113.244 126.879 150.469 1.00 44.71 386 ALA A O 1
ATOM 2247 N N . CYS A 1 387 ? 113.309 126.974 152.720 1.00 37.85 387 CYS A N 1
ATOM 2248 C CA . CYS A 1 387 ? 113.785 125.599 152.844 1.00 34.52 387 CYS A CA 1
ATOM 2249 C C . CYS A 1 387 ? 112.751 124.608 152.325 1.00 39.90 387 CYS A C 1
ATOM 2250 O O . CYS A 1 387 ? 113.099 123.612 151.682 1.00 48.31 387 CYS A O 1
ATOM 2253 N N . GLU A 1 388 ? 111.473 124.864 152.599 1.00 27.53 388 GLU A N 1
ATOM 2254 C CA . GLU A 1 388 ? 110.417 123.988 152.097 1.00 25.14 388 GLU A CA 1
ATOM 2255 C C . GLU A 1 388 ? 110.351 124.000 150.569 1.00 36.34 388 GLU A C 1
ATOM 2256 O O . GLU A 1 388 ? 110.206 122.943 149.936 1.00 51.23 388 GLU A O 1
ATOM 2262 N N . PHE A 1 389 ? 110.473 125.180 149.956 1.00 33.00 389 PHE A N 1
ATOM 2263 C CA . PHE A 1 389 ? 110.502 125.250 148.493 1.00 14.96 389 PHE A CA 1
ATOM 2264 C C . PHE A 1 389 ? 111.709 124.505 147.923 1.00 23.40 389 PHE A C 1
ATOM 2265 O O . PHE A 1 389 ? 111.603 123.797 146.905 1.00 37.62 389 PHE A O 1
ATOM 2273 N N . LEU A 1 390 ? 112.867 124.651 148.566 1.00 27.07 390 LEU A N 1
ATOM 2274 C CA . LEU A 1 390 ? 114.054 123.931 148.121 1.00 25.64 390 LEU A CA 1
ATOM 2275 C C . LEU A 1 390 ? 113.848 122.422 148.211 1.00 39.22 390 LEU A C 1
ATOM 2276 O O . LEU A 1 390 ? 114.299 121.671 147.337 1.00 49.43 390 LEU A O 1
ATOM 2281 N N . ALA A 1 391 ? 113.168 121.959 149.263 1.00 53.60 391 ALA A N 1
ATOM 2282 C CA . ALA A 1 391 ? 112.873 120.534 149.384 1.00 44.58 391 ALA A CA 1
ATOM 2283 C C . ALA A 1 391 ? 111.959 120.060 148.261 1.00 43.01 391 ALA A C 1
ATOM 2284 O O . ALA A 1 391 ? 112.110 118.940 147.758 1.00 46.04 391 ALA A O 1
ATOM 2286 N N . GLN A 1 392 ? 110.999 120.897 147.858 1.00 35.24 392 GLN A N 1
ATOM 2287 C CA . GLN A 1 392 ? 110.148 120.543 146.719 1.00 20.90 392 GLN A CA 1
ATOM 2288 C C . GLN A 1 392 ? 110.965 120.359 145.443 1.00 22.51 392 GLN A C 1
ATOM 2289 O O . GLN A 1 392 ? 110.751 119.401 144.683 1.00 32.77 392 GLN A O 1
ATOM 2295 N N . VAL A 1 393 ? 111.906 121.271 145.188 1.00 26.73 393 VAL A N 1
ATOM 2296 C CA . VAL A 1 393 ? 112.753 121.138 144.000 1.00 16.81 393 VAL A CA 1
ATOM 2297 C C . VAL A 1 393 ? 113.598 119.866 144.073 1.00 15.35 393 VAL A C 1
ATOM 2298 O O . VAL A 1 393 ? 113.756 119.137 143.079 1.00 22.26 393 VAL A O 1
ATOM 2302 N N . PHE A 1 394 ? 114.154 119.581 145.251 1.00 21.44 394 PHE A N 1
ATOM 2303 C CA . PHE A 1 394 ? 114.939 118.362 145.423 1.00 12.87 394 PHE A CA 1
ATOM 2304 C C . PHE A 1 394 ? 114.107 117.122 145.120 1.00 24.17 394 PHE A C 1
ATOM 2305 O O . PHE A 1 394 ? 114.598 116.169 144.499 1.00 37.75 394 PHE A O 1
ATOM 2313 N N . ALA A 1 395 ? 112.848 117.110 145.559 1.00 21.86 395 ALA A N 1
ATOM 2314 C CA . ALA A 1 395 ? 111.980 115.973 145.270 1.00 14.19 395 ALA A CA 1
ATOM 2315 C C . ALA A 1 395 ? 111.746 115.814 143.773 1.00 22.08 395 ALA A C 1
ATOM 2316 O O . ALA A 1 395 ? 111.814 114.697 143.238 1.00 34.48 395 ALA A O 1
ATOM 2318 N N . ILE A 1 396 ? 111.471 116.916 143.070 1.00 25.58 396 ILE A N 1
ATOM 2319 C CA . ILE A 1 396 ? 111.236 116.780 141.633 1.00 8.05 396 ILE A CA 1
ATOM 2320 C C . ILE A 1 396 ? 112.501 116.439 140.858 1.00 14.77 396 ILE A C 1
ATOM 2321 O O . ILE A 1 396 ? 112.409 116.097 139.677 1.00 26.60 396 ILE A O 1
ATOM 2326 N N . HIS A 1 397 ? 113.680 116.524 141.479 1.00 26.40 397 HIS A N 1
ATOM 2327 C CA . HIS A 1 397 ? 114.877 115.988 140.820 1.00 20.41 397 HIS A CA 1
ATOM 2328 C C . HIS A 1 397 ? 115.121 114.507 141.128 1.00 21.35 397 HIS A C 1
ATOM 2329 O O . HIS A 1 397 ? 115.512 113.724 140.236 1.00 38.89 397 HIS A O 1
ATOM 2336 N N . VAL A 1 398 ? 114.906 114.096 142.381 1.00 19.24 398 VAL A N 1
ATOM 2337 C CA . VAL A 1 398 ? 115.038 112.675 142.682 1.00 26.01 398 VAL A CA 1
ATOM 2338 C C . VAL A 1 398 ? 113.979 111.867 141.950 1.00 31.60 398 VAL A C 1
ATOM 2339 O O . VAL A 1 398 ? 114.120 110.648 141.819 1.00 32.04 398 VAL A O 1
ATOM 2343 N N . ASN A 1 399 ? 112.912 112.509 141.472 1.00 38.03 399 ASN A N 1
ATOM 2344 C CA . ASN A 1 399 ? 111.974 111.794 140.609 1.00 29.44 399 ASN A CA 1
ATOM 2345 C C . ASN A 1 399 ? 112.578 111.495 139.238 1.00 30.62 399 ASN A C 1
ATOM 2346 O O . ASN A 1 399 ? 112.259 110.469 138.630 1.00 37.30 399 ASN A O 1
ATOM 2351 N N . LYS A 1 400 ? 113.439 112.382 138.728 1.00 33.57 400 LYS A N 1
ATOM 2352 C CA . LYS A 1 400 ? 114.073 112.152 137.431 1.00 32.31 400 LYS A CA 1
ATOM 2353 C C . LYS A 1 400 ? 115.152 111.083 137.513 1.00 35.32 400 LYS A C 1
ATOM 2354 O O . LYS A 1 400 ? 115.399 110.360 136.531 1.00 45.51 400 LYS A O 1
ATOM 2360 N N . GLU A 1 401 ? 115.825 110.993 138.661 1.00 31.23 401 GLU A N 1
ATOM 2361 C CA . GLU A 1 401 ? 116.895 110.000 138.790 1.00 28.75 401 GLU A CA 1
ATOM 2362 C C . GLU A 1 401 ? 116.383 108.574 138.565 1.00 33.10 401 GLU A C 1
ATOM 2363 O O . GLU A 1 401 ? 117.055 107.755 137.919 1.00 39.17 401 GLU A O 1
ATOM 2369 N N . VAL A 1 402 ? 115.193 108.253 139.080 1.00 25.55 402 VAL A N 1
ATOM 2370 C CA . VAL A 1 402 ? 114.682 106.893 138.917 1.00 25.65 402 VAL A CA 1
ATOM 2371 C C . VAL A 1 402 ? 114.281 106.623 137.469 1.00 32.44 402 VAL A C 1
ATOM 2372 O O . VAL A 1 402 ? 114.382 105.483 136.994 1.00 40.13 402 VAL A O 1
ATOM 2376 N N . GLU A 1 403 ? 113.823 107.645 136.742 1.00 30.97 403 GLU A N 1
ATOM 2377 C CA . GLU A 1 403 ? 113.557 107.468 135.318 1.00 26.63 403 GLU A CA 1
ATOM 2378 C C . GLU A 1 403 ? 114.835 107.130 134.569 1.00 28.32 403 GLU A C 1
ATOM 2379 O O . GLU A 1 403 ? 114.843 106.256 133.691 1.00 41.15 403 GLU A O 1
ATOM 2385 N N . LEU A 1 404 ? 115.929 107.812 134.907 1.00 20.30 404 LEU A N 1
ATOM 2386 C CA . LEU A 1 404 ? 117.213 107.463 134.302 1.00 15.95 404 LEU A CA 1
ATOM 2387 C C . LEU A 1 404 ? 117.594 106.016 134.609 1.00 22.89 404 LEU A C 1
ATOM 2388 O O . LEU A 1 404 ? 118.088 105.292 133.731 1.00 37.28 404 LEU A O 1
ATOM 2393 N N . ASP A 1 405 ? 117.368 105.574 135.849 1.00 26.69 405 ASP A N 1
ATOM 2394 C CA . ASP A 1 405 ? 117.681 104.189 136.209 1.00 23.92 405 ASP A CA 1
ATOM 2395 C C . ASP A 1 405 ? 116.872 103.194 135.378 1.00 31.22 405 ASP A C 1
ATOM 2396 O O . ASP A 1 405 ? 117.409 102.192 134.877 1.00 39.85 405 ASP A O 1
ATOM 2401 N N . ASN A 1 406 ? 115.571 103.450 135.231 1.00 26.03 406 ASN A N 1
ATOM 2402 C CA . ASN A 1 406 ? 114.727 102.553 134.446 1.00 25.74 406 ASN A CA 1
ATOM 2403 C C . ASN A 1 406 ? 115.178 102.501 132.992 1.00 33.20 406 ASN A C 1
ATOM 2404 O O . ASN A 1 406 ? 115.189 101.428 132.372 1.00 33.79 406 ASN A O 1
ATOM 2409 N N . GLN A 1 407 ? 115.549 103.653 132.429 1.00 30.49 407 GLN A N 1
ATOM 2410 C CA . GLN A 1 407 ? 116.034 103.666 131.053 1.00 19.44 407 GLN A CA 1
ATOM 2411 C C . GLN A 1 407 ? 117.308 102.845 130.909 1.00 28.91 407 GLN A C 1
ATOM 2412 O O . GLN A 1 407 ? 117.487 102.139 129.910 1.00 43.80 407 GLN A O 1
ATOM 2418 N N . MET A 1 408 ? 118.207 102.922 131.893 1.00 33.76 408 MET A N 1
ATOM 2419 C CA . MET A 1 408 ? 119.424 102.114 131.827 1.00 30.83 408 MET A CA 1
ATOM 2420 C C . MET A 1 408 ? 119.107 100.622 131.861 1.00 35.01 408 MET A C 1
ATOM 2421 O O . MET A 1 408 ? 119.709 99.830 131.119 1.00 49.45 408 MET A O 1
ATOM 2426 N N . VAL A 1 409 ? 118.162 100.215 132.711 1.00 27.19 409 VAL A N 1
ATOM 2427 C CA . VAL A 1 409 ? 117.794 98.799 132.767 1.00 30.43 409 VAL A CA 1
ATOM 2428 C C . VAL A 1 409 ? 117.220 98.338 131.429 1.00 32.50 409 VAL A C 1
ATOM 2429 O O . VAL A 1 409 ? 117.548 97.251 130.927 1.00 36.26 409 VAL A O 1
ATOM 2433 N N . GLU A 1 410 ? 116.357 99.159 130.829 1.00 38.47 410 GLU A N 1
ATOM 2434 C CA . GLU A 1 410 ? 115.756 98.791 129.550 1.00 31.47 410 GLU A CA 1
ATOM 2435 C C . GLU A 1 410 ? 116.803 98.707 128.440 1.00 26.49 410 GLU A C 1
ATOM 2436 O O . GLU A 1 410 ? 116.737 97.819 127.578 1.00 40.75 410 GLU A O 1
ATOM 2442 N N . LYS A 1 411 ? 117.788 99.607 128.453 1.00 21.93 411 LYS A N 1
ATOM 2443 C CA . LYS A 1 411 ? 118.890 99.506 127.500 1.00 20.35 411 LYS A CA 1
ATOM 2444 C C . LYS A 1 411 ? 119.663 98.207 127.682 1.00 18.75 411 LYS A C 1
ATOM 2445 O O . LYS A 1 411 ? 120.102 97.593 126.702 1.00 32.51 411 LYS A O 1
ATOM 2451 N N . ASN A 1 412 ? 119.857 97.780 128.931 1.00 26.35 412 ASN A N 1
ATOM 2452 C CA . ASN A 1 412 ? 120.544 96.511 129.165 1.00 27.85 412 ASN A CA 1
ATOM 2453 C C . ASN A 1 412 ? 119.754 95.337 128.597 1.00 30.60 412 ASN A C 1
ATOM 2454 O O . ASN A 1 412 ? 120.333 94.396 128.033 1.00 32.10 412 ASN A O 1
ATOM 2459 N N . ILE A 1 413 ? 118.429 95.371 128.739 1.00 29.93 413 ILE A N 1
ATOM 2460 C CA . ILE A 1 413 ? 117.607 94.310 128.153 1.00 24.33 413 ILE A CA 1
ATOM 2461 C C . ILE A 1 413 ? 117.746 94.297 126.633 1.00 26.52 413 ILE A C 1
ATOM 2462 O O . ILE A 1 413 ? 117.856 93.230 126.012 1.00 28.90 413 ILE A O 1
ATOM 2467 N N . LEU A 1 414 ? 117.742 95.478 126.009 1.00 32.64 414 LEU A N 1
ATOM 2468 C CA . LEU A 1 414 ? 117.916 95.542 124.557 1.00 16.53 414 LEU A CA 1
ATOM 2469 C C . LEU A 1 414 ? 119.265 94.972 124.130 1.00 17.55 414 LEU A C 1
ATOM 2470 O O . LEU A 1 414 ? 119.361 94.275 123.111 1.00 35.82 414 LEU A O 1
ATOM 2475 N N . ARG A 1 415 ? 120.322 95.271 124.886 1.00 30.34 415 ARG A N 1
ATOM 2476 C CA . ARG A 1 415 ? 121.636 94.719 124.564 1.00 27.36 415 ARG A CA 1
ATOM 2477 C C . ARG A 1 415 ? 121.636 93.199 124.662 1.00 27.48 415 ARG A C 1
ATOM 2478 O O . ARG A 1 415 ? 122.234 92.511 123.822 1.00 33.57 415 ARG A O 1
ATOM 2486 N N . THR A 1 416 ? 120.971 92.654 125.682 1.00 28.99 416 THR A N 1
ATOM 2487 C CA . THR A 1 416 ? 120.862 91.201 125.787 1.00 24.00 416 THR A CA 1
ATOM 2488 C C . THR A 1 416 ? 120.129 90.613 124.585 1.00 32.59 416 THR A C 1
ATOM 2489 O O . THR A 1 416 ? 120.518 89.561 124.064 1.00 31.38 416 THR A O 1
ATOM 2493 N N . GLN A 1 417 ? 119.071 91.285 124.125 1.00 38.12 417 GLN A N 1
ATOM 2494 C CA . GLN A 1 417 ? 118.331 90.793 122.963 1.00 16.16 417 GLN A CA 1
ATOM 2495 C C . GLN A 1 417 ? 119.192 90.793 121.706 1.00 16.84 417 GLN A C 1
ATOM 2496 O O . GLN A 1 417 ? 119.146 89.847 120.907 1.00 24.13 417 GLN A O 1
ATOM 2502 N N . THR A 1 418 ? 119.976 91.854 121.505 1.00 20.94 418 THR A N 1
ATOM 2503 C CA . THR A 1 418 ? 120.873 91.894 120.353 1.00 18.69 418 THR A CA 1
ATOM 2504 C C . THR A 1 418 ? 121.904 90.774 120.414 1.00 17.45 418 THR A C 1
ATOM 2505 O O . THR A 1 418 ? 122.199 90.134 119.398 1.00 25.25 418 THR A O 1
ATOM 2509 N N . LEU A 1 419 ? 122.461 90.518 121.599 1.00 29.96 419 LEU A N 1
ATOM 2510 C CA . LEU A 1 419 ? 123.418 89.422 121.731 1.00 23.68 419 LEU A CA 1
ATOM 2511 C C . LEU A 1 419 ? 122.762 88.076 121.437 1.00 23.82 419 LEU A C 1
ATOM 2512 O O . LEU A 1 419 ? 123.378 87.200 120.822 1.00 27.46 419 LEU A O 1
ATOM 2517 N N . LEU A 1 420 ? 121.515 87.889 121.874 1.00 32.54 420 LEU A N 1
ATOM 2518 C CA . LEU A 1 420 ? 120.811 86.642 121.584 1.00 26.88 420 LEU A CA 1
ATOM 2519 C C . LEU A 1 420 ? 120.608 86.456 120.087 1.00 40.81 420 LEU A C 1
ATOM 2520 O O . LEU A 1 420 ? 120.790 85.352 119.557 1.00 46.93 420 LEU A O 1
ATOM 2525 N N . CYS A 1 421 ? 120.222 87.527 119.387 1.00 47.79 421 CYS A N 1
ATOM 2526 C CA . CYS A 1 421 ? 120.058 87.434 117.938 1.00 26.33 421 CYS A CA 1
ATOM 2527 C C . CYS A 1 421 ? 121.382 87.122 117.253 1.00 32.69 421 CYS A C 1
ATOM 2528 O O . CYS A 1 421 ? 121.420 86.371 116.273 1.00 41.19 421 CYS A O 1
ATOM 2531 N N . ASP A 1 422 ? 122.478 87.701 117.747 1.00 40.72 422 ASP A N 1
ATOM 2532 C CA . ASP A 1 422 ? 123.800 87.330 117.251 1.00 33.70 422 ASP A CA 1
ATOM 2533 C C . ASP A 1 422 ? 124.046 85.835 117.419 1.00 32.31 422 ASP A C 1
ATOM 2534 O O . ASP A 1 422 ? 124.413 85.144 116.464 1.00 42.00 422 ASP A O 1
ATOM 2539 N N . MET A 1 423 ? 123.842 85.316 118.632 1.00 41.68 423 MET A N 1
ATOM 2540 C CA . MET A 1 423 ? 124.122 83.907 118.900 1.00 41.52 423 MET A CA 1
ATOM 2541 C C . MET A 1 423 ? 123.193 82.966 118.148 1.00 41.22 423 MET A C 1
ATOM 2542 O O . MET A 1 423 ? 123.508 81.779 118.024 1.00 42.68 423 MET A O 1
ATOM 2547 N N . LEU A 1 424 ? 122.052 83.460 117.666 1.00 41.05 424 LEU A N 1
ATOM 2548 C CA . LEU A 1 424 ? 121.133 82.597 116.929 1.00 41.81 424 LEU A CA 1
ATOM 2549 C C . LEU A 1 424 ? 121.786 82.013 115.681 1.00 45.55 424 LEU A C 1
ATOM 2550 O O . LEU A 1 424 ? 121.560 80.846 115.341 1.00 47.86 424 LEU A O 1
ATOM 2555 N N . MET A 1 425 ? 122.596 82.811 114.982 1.00 51.14 425 MET A N 1
ATOM 2556 C CA . MET A 1 425 ? 123.102 82.415 113.671 1.00 43.13 425 MET A CA 1
ATOM 2557 C C . MET A 1 425 ? 124.277 81.447 113.760 1.00 48.04 425 MET A C 1
ATOM 2558 O O . MET A 1 425 ? 124.366 80.510 112.960 1.00 49.24 425 MET A O 1
ATOM 2563 N N . ARG A 1 426 ? 125.184 81.652 114.711 1.00 51.39 426 ARG A N 1
ATOM 2564 C CA . ARG A 1 426 ? 126.418 80.876 114.748 1.00 49.74 426 ARG A CA 1
ATOM 2565 C C . ARG A 1 426 ? 126.139 79.405 115.043 1.00 46.92 426 ARG A C 1
ATOM 2566 O O . ARG A 1 426 ? 125.128 79.049 115.653 1.00 47.22 426 ARG A O 1
ATOM 2574 N N . ASP A 1 427 ? 127.052 78.548 114.592 1.00 57.68 427 ASP A N 1
ATOM 2575 C CA . ASP A 1 427 ? 126.857 77.108 114.708 1.00 63.19 427 ASP A CA 1
ATOM 2576 C C . ASP A 1 427 ? 126.916 76.662 116.163 1.00 64.84 427 ASP A C 1
ATOM 2577 O O . ASP A 1 427 ? 127.814 77.049 116.915 1.00 65.40 427 ASP A O 1
ATOM 2582 N N . ALA A 1 428 ? 125.958 75.829 116.550 1.00 78.97 428 ALA A N 1
ATOM 2583 C CA . ALA A 1 428 ? 125.788 75.315 117.897 1.00 77.98 428 ALA A CA 1
ATOM 2584 C C . ALA A 1 428 ? 126.466 73.958 118.048 1.00 81.90 428 ALA A C 1
ATOM 2585 O O . ALA A 1 428 ? 126.560 73.194 117.082 1.00 81.52 428 ALA A O 1
ATOM 2587 N N . PRO A 1 429 ? 126.945 73.619 119.254 1.00 78.87 429 PRO A N 1
ATOM 2588 C CA . PRO A 1 429 ? 126.930 74.413 120.485 1.00 73.57 429 PRO A CA 1
ATOM 2589 C C . PRO A 1 429 ? 128.271 75.058 120.821 1.00 73.20 429 PRO A C 1
ATOM 2590 O O . PRO A 1 429 ? 128.336 75.901 121.707 1.00 75.74 429 PRO A O 1
ATOM 2594 N N . LEU A 1 430 ? 129.359 74.687 120.143 1.00 71.50 430 LEU A N 1
ATOM 2595 C CA . LEU A 1 430 ? 130.670 75.213 120.510 1.00 74.58 430 LEU A CA 1
ATOM 2596 C C . LEU A 1 430 ? 130.798 76.698 120.196 1.00 69.74 430 LEU A C 1
ATOM 2597 O O . LEU A 1 430 ? 131.562 77.407 120.860 1.00 70.00 430 LEU A O 1
ATOM 2602 N N . GLY A 1 431 ? 130.053 77.188 119.204 1.00 56.63 431 GLY A N 1
ATOM 2603 C CA . GLY A 1 431 ? 130.166 78.580 118.809 1.00 58.64 431 GLY A CA 1
ATOM 2604 C C . GLY A 1 431 ? 129.857 79.561 119.917 1.00 57.78 431 GLY A C 1
ATOM 2605 O O . GLY A 1 431 ? 130.322 80.703 119.869 1.00 56.46 431 GLY A O 1
ATOM 2606 N N . ILE A 1 432 ? 129.086 79.140 120.923 1.00 58.42 432 ILE A N 1
ATOM 2607 C CA . ILE A 1 432 ? 128.762 80.026 122.031 1.00 59.62 432 ILE A CA 1
ATOM 2608 C C . ILE A 1 432 ? 129.975 80.315 122.905 1.00 58.76 432 ILE A C 1
ATOM 2609 O O . ILE A 1 432 ? 130.008 81.346 123.585 1.00 52.87 432 ILE A O 1
ATOM 2614 N N . VAL A 1 433 ? 130.984 79.444 122.899 1.00 57.65 433 VAL A N 1
ATOM 2615 C CA . VAL A 1 433 ? 132.119 79.594 123.792 1.00 56.29 433 VAL A CA 1
ATOM 2616 C C . VAL A 1 433 ? 133.408 79.957 123.058 1.00 59.11 433 VAL A C 1
ATOM 2617 O O . VAL A 1 433 ? 134.251 80.661 123.628 1.00 61.95 433 VAL A O 1
ATOM 2621 N N . SER A 1 434 ? 133.579 79.526 121.807 1.00 58.53 434 SER A N 1
ATOM 2622 C CA . SER A 1 434 ? 134.846 79.745 121.116 1.00 59.44 434 SER A CA 1
ATOM 2623 C C . SER A 1 434 ? 135.036 81.210 120.740 1.00 58.40 434 SER A C 1
ATOM 2624 O O . SER A 1 434 ? 136.107 81.784 120.968 1.00 58.44 434 SER A O 1
ATOM 2627 N N . GLN A 1 435 ? 134.011 81.833 120.167 1.00 49.52 435 GLN A N 1
ATOM 2628 C CA . GLN A 1 435 ? 134.141 83.176 119.625 1.00 50.00 435 GLN A CA 1
ATOM 2629 C C . GLN A 1 435 ? 133.786 84.214 120.688 1.00 51.92 435 GLN A C 1
ATOM 2630 O O . GLN A 1 435 ? 133.596 83.894 121.863 1.00 59.74 435 GLN A O 1
ATOM 2636 N N . SER A 1 436 ? 133.699 85.478 120.278 1.00 38.85 436 SER A N 1
ATOM 2637 C CA . SER A 1 436 ? 133.340 86.569 121.167 1.00 41.16 436 SER A CA 1
ATOM 2638 C C . SER A 1 436 ? 132.307 87.462 120.494 1.00 44.67 436 SER A C 1
ATOM 2639 O O . SER A 1 436 ? 132.382 87.688 119.280 1.00 49.06 436 SER A O 1
ATOM 2642 N N . PRO A 1 437 ? 131.329 87.987 121.249 1.00 42.99 437 PRO A N 1
ATOM 2643 C CA . PRO A 1 437 ? 131.114 87.816 122.691 1.00 38.88 437 PRO A CA 1
ATOM 2644 C C . PRO A 1 437 ? 130.508 86.459 123.031 1.00 37.77 437 PRO A C 1
ATOM 2645 O O . PRO A 1 437 ? 129.685 85.928 122.294 1.00 37.16 437 PRO A O 1
ATOM 2649 N N . ASN A 1 438 ? 130.922 85.884 124.155 1.00 39.81 438 ASN A N 1
ATOM 2650 C CA . ASN A 1 438 ? 130.536 84.548 124.573 1.00 41.54 438 ASN A CA 1
ATOM 2651 C C . ASN A 1 438 ? 129.465 84.625 125.662 1.00 46.21 438 ASN A C 1
ATOM 2652 O O . ASN A 1 438 ? 128.910 85.690 125.946 1.00 45.78 438 ASN A O 1
ATOM 2657 N N . ILE A 1 439 ? 129.164 83.476 126.274 1.00 37.14 439 ILE A N 1
ATOM 2658 C CA . ILE A 1 439 ? 128.105 83.390 127.272 1.00 24.97 439 ILE A CA 1
ATOM 2659 C C . ILE A 1 439 ? 128.376 84.255 128.497 1.00 34.59 439 ILE A C 1
ATOM 2660 O O . ILE A 1 439 ? 127.440 84.580 129.232 1.00 42.98 439 ILE A O 1
ATOM 2665 N N . MET A 1 440 ? 129.634 84.627 128.752 1.00 39.63 440 MET A N 1
ATOM 2666 C CA . MET A 1 440 ? 129.919 85.501 129.888 1.00 36.48 440 MET A CA 1
ATOM 2667 C C . MET A 1 440 ? 129.244 86.854 129.732 1.00 33.53 440 MET A C 1
ATOM 2668 O O . MET A 1 440 ? 128.762 87.432 130.712 1.00 37.72 440 MET A O 1
ATOM 2673 N N . ASP A 1 441 ? 129.216 87.387 128.512 1.00 32.07 441 ASP A N 1
ATOM 2674 C CA . ASP A 1 441 ? 128.589 88.680 128.282 1.00 37.71 441 ASP A CA 1
ATOM 2675 C C . ASP A 1 441 ? 127.072 88.609 128.318 1.00 41.18 441 ASP A C 1
ATOM 2676 O O . ASP A 1 441 ? 126.421 89.659 128.322 1.00 43.51 441 ASP A O 1
ATOM 2681 N N . LEU A 1 442 ? 126.498 87.406 128.337 1.00 39.39 442 LEU A N 1
ATOM 2682 C CA . LEU A 1 442 ? 125.045 87.272 128.342 1.00 40.47 442 LEU A CA 1
ATOM 2683 C C . LEU A 1 442 ? 124.450 87.789 129.646 1.00 35.60 442 LEU A C 1
ATOM 2684 O O . LEU A 1 442 ? 123.512 88.594 129.638 1.00 33.51 442 LEU A O 1
ATOM 2689 N N . VAL A 1 443 ? 124.993 87.348 130.774 1.00 34.90 443 VAL A N 1
ATOM 2690 C CA . VAL A 1 443 ? 124.495 87.704 132.094 1.00 29.09 443 VAL A CA 1
ATOM 2691 C C . VAL A 1 443 ? 125.689 88.063 132.968 1.00 37.16 443 VAL A C 1
ATOM 2692 O O . VAL A 1 443 ? 126.743 87.425 132.884 1.00 43.28 443 VAL A O 1
ATOM 2696 N N . LYS A 1 444 ? 125.530 89.097 133.796 1.00 39.25 444 LYS A N 1
ATOM 2697 C CA . LYS A 1 444 ? 126.629 89.600 134.611 1.00 34.75 444 LYS A CA 1
ATOM 2698 C C . LYS A 1 444 ? 127.094 88.547 135.606 1.00 32.76 444 LYS A C 1
ATOM 2699 O O . LYS A 1 444 ? 126.402 88.265 136.588 1.00 40.94 444 LYS A O 1
ATOM 2705 N N . CYS A 1 445 ? 128.269 87.974 135.369 1.00 27.09 445 CYS A N 1
ATOM 2706 C CA . CYS A 1 445 ? 128.754 86.864 136.172 1.00 33.19 445 CYS A CA 1
ATOM 2707 C C . CYS A 1 445 ? 130.267 86.980 136.307 1.00 37.90 445 CYS A C 1
ATOM 2708 O O . CYS A 1 445 ? 130.866 87.996 135.944 1.00 39.72 445 CYS A O 1
ATOM 2711 N N . ASP A 1 446 ? 130.885 85.925 136.837 1.00 45.65 446 ASP A N 1
ATOM 2712 C CA . ASP A 1 446 ? 132.329 85.864 137.003 1.00 44.79 446 ASP A CA 1
ATOM 2713 C C . ASP A 1 446 ? 132.953 84.590 136.456 1.00 48.11 446 ASP A C 1
ATOM 2714 O O . ASP A 1 446 ? 134.178 84.544 136.311 1.00 47.73 446 ASP A O 1
ATOM 2719 N N . GLY A 1 447 ? 132.165 83.562 136.160 1.00 52.95 447 GLY A N 1
ATOM 2720 C CA . GLY A 1 447 ? 132.693 82.367 135.529 1.00 46.02 447 GLY A CA 1
ATOM 2721 C C . GLY A 1 447 ? 131.605 81.669 134.750 1.00 49.75 447 GLY A C 1
ATOM 2722 O O . GLY A 1 447 ? 130.415 81.899 134.975 1.00 63.06 447 GLY A O 1
ATOM 2723 N N . ALA A 1 448 ? 132.020 80.803 133.831 1.00 34.16 448 ALA A N 1
ATOM 2724 C CA . ALA A 1 448 ? 131.054 80.079 133.019 1.00 30.92 448 ALA A CA 1
ATOM 2725 C C . ALA A 1 448 ? 131.620 78.717 132.662 1.00 35.42 448 ALA A C 1
ATOM 2726 O O . ALA A 1 448 ? 132.836 78.549 132.530 1.00 48.41 448 ALA A O 1
ATOM 2728 N N . ALA A 1 449 ? 130.727 77.742 132.501 1.00 52.62 449 ALA A N 1
ATOM 2729 C CA . ALA A 1 449 ? 131.167 76.399 132.164 1.00 56.75 449 ALA A CA 1
ATOM 2730 C C . ALA A 1 449 ? 130.112 75.694 131.327 1.00 62.96 449 ALA A C 1
ATOM 2731 O O . ALA A 1 449 ? 128.905 75.881 131.517 1.00 76.09 449 ALA A O 1
ATOM 2733 N N . LEU A 1 450 ? 130.599 74.874 130.399 1.00 60.62 450 LEU A N 1
ATOM 2734 C CA . LEU A 1 450 ? 129.797 74.075 129.486 1.00 61.66 450 LEU A CA 1
ATOM 2735 C C . LEU A 1 450 ? 130.201 72.616 129.642 1.00 67.66 450 LEU A C 1
ATOM 2736 O O . LEU A 1 450 ? 131.389 72.315 129.802 1.00 72.67 450 LEU A O 1
ATOM 2741 N N . LEU A 1 451 ? 129.225 71.711 129.544 1.00 82.06 451 LEU A N 1
ATOM 2742 C CA . LEU A 1 451 ? 129.449 70.307 129.867 1.00 82.56 451 LEU A CA 1
ATOM 2743 C C . LEU A 1 451 ? 129.090 69.397 128.697 1.00 86.05 451 LEU A C 1
ATOM 2744 O O . LEU A 1 451 ? 128.333 68.436 128.863 1.00 88.52 451 LEU A O 1
ATOM 2749 N N . TYR A 1 452 ? 129.618 69.688 127.510 1.00 95.63 452 TYR A N 1
ATOM 2750 C CA . TYR A 1 452 ? 129.140 69.059 126.284 1.00 94.69 452 TYR A CA 1
ATOM 2751 C C . TYR A 1 452 ? 129.886 67.755 126.025 1.00 95.51 452 TYR A C 1
ATOM 2752 O O . TYR A 1 452 ? 131.112 67.756 125.874 1.00 95.80 452 TYR A O 1
ATOM 2761 N N . LYS A 1 453 ? 129.136 66.653 125.951 1.00 104.30 453 LYS A N 1
ATOM 2762 C CA . LYS A 1 453 ? 129.665 65.339 125.572 1.00 106.87 453 LYS A CA 1
ATOM 2763 C C . LYS A 1 453 ? 130.832 64.922 126.466 1.00 107.41 453 LYS A C 1
ATOM 2764 O O . LYS A 1 453 ? 131.898 64.525 125.990 1.00 107.06 453 LYS A O 1
ATOM 2770 N N . ASP A 1 454 ? 130.621 65.028 127.778 1.00 113.20 454 ASP A N 1
ATOM 2771 C CA . ASP A 1 454 ? 131.622 64.692 128.790 1.00 113.04 454 ASP A CA 1
ATOM 2772 C C . ASP A 1 454 ? 132.901 65.508 128.633 1.00 113.58 454 ASP A C 1
ATOM 2773 O O . ASP A 1 454 ? 133.941 65.152 129.195 1.00 113.41 454 ASP A O 1
ATOM 2778 N N . LYS A 1 455 ? 132.841 66.599 127.876 1.00 101.24 455 LYS A N 1
ATOM 2779 C CA . LYS A 1 455 ? 133.965 67.503 127.688 1.00 99.51 455 LYS A CA 1
ATOM 2780 C C . LYS A 1 455 ? 133.591 68.858 128.267 1.00 99.38 455 LYS A C 1
ATOM 2781 O O . LYS A 1 455 ? 132.508 69.385 127.983 1.00 100.64 455 LYS A O 1
ATOM 2787 N N . ILE A 1 456 ? 134.490 69.420 129.068 1.00 93.83 456 ILE A N 1
ATOM 2788 C CA . ILE A 1 456 ? 134.203 70.591 129.885 1.00 93.60 456 ILE A CA 1
ATOM 2789 C C . ILE A 1 456 ? 134.927 71.793 129.301 1.00 92.13 456 ILE A C 1
ATOM 2790 O O . ILE A 1 456 ? 136.148 71.758 129.104 1.00 94.29 456 ILE A O 1
ATOM 2795 N N . TRP A 1 457 ? 134.179 72.856 129.027 1.00 82.25 457 TRP A N 1
ATOM 2796 C CA . TRP A 1 457 ? 134.745 74.129 128.598 1.00 79.94 457 TRP A CA 1
ATOM 2797 C C . TRP A 1 457 ? 134.562 75.141 129.719 1.00 81.14 457 TRP A C 1
ATOM 2798 O O . TRP A 1 457 ? 133.442 75.344 130.194 1.00 88.24 457 TRP A O 1
ATOM 2809 N N . LYS A 1 458 ? 135.654 75.773 130.138 1.00 70.11 458 LYS A N 1
ATOM 2810 C CA . LYS A 1 458 ? 135.640 76.680 131.276 1.00 71.55 458 LYS A CA 1
ATOM 2811 C C . LYS A 1 458 ? 136.115 78.059 130.852 1.00 69.83 458 LYS A C 1
ATOM 2812 O O . LYS A 1 458 ? 137.018 78.185 130.021 1.00 75.52 458 LYS A O 1
ATOM 2818 N N . LEU A 1 459 ? 135.504 79.093 131.425 1.00 53.01 459 LEU A N 1
ATOM 2819 C CA . LEU A 1 459 ? 135.941 80.461 131.198 1.00 50.82 459 LEU A CA 1
ATOM 2820 C C . LEU A 1 459 ? 135.835 81.241 132.498 1.00 60.03 459 LEU A C 1
ATOM 2821 O O . LEU A 1 459 ? 134.857 81.098 133.236 1.00 66.27 459 LEU A O 1
ATOM 2826 N N . GLY A 1 460 ? 136.840 82.070 132.768 1.00 64.50 460 GLY A N 1
ATOM 2827 C CA . GLY A 1 460 ? 136.827 82.865 133.977 1.00 60.96 460 GLY A CA 1
ATOM 2828 C C . GLY A 1 460 ? 137.144 82.038 135.214 1.00 61.34 460 GLY A C 1
ATOM 2829 O O . GLY A 1 460 ? 137.716 80.947 135.149 1.00 58.97 460 GLY A O 1
ATOM 2830 N N . THR A 1 461 ? 136.756 82.584 136.364 1.00 65.46 461 THR A N 1
ATOM 2831 C CA . THR A 1 461 ? 136.980 81.924 137.647 1.00 68.94 461 THR A CA 1
ATOM 2832 C C . THR A 1 461 ? 135.912 80.856 137.848 1.00 67.15 461 THR A C 1
ATOM 2833 O O . THR A 1 461 ? 134.756 81.166 138.154 1.00 66.02 461 THR A O 1
ATOM 2837 N N . THR A 1 462 ? 136.302 79.597 137.680 1.00 72.28 462 THR A N 1
ATOM 2838 C CA . THR A 1 462 ? 135.420 78.454 137.808 1.00 72.10 462 THR A CA 1
ATOM 2839 C C . THR A 1 462 ? 136.084 77.431 138.718 1.00 73.97 462 THR A C 1
ATOM 2840 O O . THR A 1 462 ? 137.317 77.331 138.733 1.00 76.75 462 THR A O 1
ATOM 2844 N N . PRO A 1 463 ? 135.313 76.675 139.497 1.00 86.16 463 PRO A N 1
ATOM 2845 C CA . PRO A 1 463 ? 135.911 75.609 140.308 1.00 88.32 463 PRO A CA 1
ATOM 2846 C C . PRO A 1 463 ? 136.667 74.610 139.445 1.00 90.59 463 PRO A C 1
ATOM 2847 O O . PRO A 1 463 ? 136.525 74.556 138.222 1.00 89.28 463 PRO A O 1
ATOM 2851 N N . SER A 1 464 ? 137.495 73.809 140.112 1.00 121.83 464 SER A N 1
ATOM 2852 C CA . SER A 1 464 ? 138.333 72.846 139.411 1.00 122.40 464 SER A CA 1
ATOM 2853 C C . SER A 1 464 ? 137.473 71.845 138.651 1.00 123.69 464 SER A C 1
ATOM 2854 O O . SER A 1 464 ? 136.375 71.491 139.085 1.00 124.80 464 SER A O 1
ATOM 2857 N N . GLU A 1 465 ? 137.984 71.392 137.502 1.00 130.81 465 GLU A N 1
ATOM 2858 C CA . GLU A 1 465 ? 137.225 70.481 136.650 1.00 130.96 465 GLU A CA 1
ATOM 2859 C C . GLU A 1 465 ? 136.791 69.233 137.407 1.00 130.92 465 GLU A C 1
ATOM 2860 O O . GLU A 1 465 ? 135.745 68.652 137.097 1.00 130.19 465 GLU A O 1
ATOM 2866 N N . PHE A 1 466 ? 137.572 68.810 138.401 1.00 138.09 466 PHE A N 1
ATOM 2867 C CA . PHE A 1 466 ? 137.162 67.695 139.244 1.00 139.05 466 PHE A CA 1
ATOM 2868 C C . PHE A 1 466 ? 135.941 68.029 140.088 1.00 139.04 466 PHE A C 1
ATOM 2869 O O . PHE A 1 466 ? 135.324 67.116 140.646 1.00 138.82 466 PHE A O 1
ATOM 2877 N N . HIS A 1 467 ? 135.581 69.306 140.203 1.00 132.36 467 HIS A N 1
ATOM 2878 C CA . HIS A 1 467 ? 134.480 69.732 141.056 1.00 131.70 467 HIS A CA 1
ATOM 2879 C C . HIS A 1 467 ? 133.180 69.976 140.303 1.00 131.26 467 HIS A C 1
ATOM 2880 O O . HIS A 1 467 ? 132.226 70.481 140.901 1.00 131.31 467 HIS A O 1
ATOM 2887 N N . LEU A 1 468 ? 133.110 69.639 139.018 1.00 124.34 468 LEU A N 1
ATOM 2888 C CA . LEU A 1 468 ? 131.909 69.936 138.248 1.00 124.14 468 LEU A CA 1
ATOM 2889 C C . LEU A 1 468 ? 131.011 68.723 138.051 1.00 124.39 468 LEU A C 1
ATOM 2890 O O . LEU A 1 468 ? 129.783 68.869 138.017 1.00 123.42 468 LEU A O 1
ATOM 2895 N N . GLN A 1 469 ? 131.587 67.527 137.921 1.00 135.11 469 GLN A N 1
ATOM 2896 C CA . GLN A 1 469 ? 130.765 66.356 137.638 1.00 134.57 469 GLN A CA 1
ATOM 2897 C C . GLN A 1 469 ? 129.908 65.967 138.838 1.00 134.08 469 GLN A C 1
ATOM 2898 O O . GLN A 1 469 ? 128.763 65.536 138.668 1.00 133.98 469 GLN A O 1
ATOM 2904 N N . GLU A 1 470 ? 130.427 66.125 140.060 1.00 131.92 470 GLU A N 1
ATOM 2905 C CA . GLU A 1 470 ? 129.635 65.732 141.222 1.00 133.21 470 GLU A CA 1
ATOM 2906 C C . GLU A 1 470 ? 128.470 66.686 141.449 1.00 133.46 470 GLU A C 1
ATOM 2907 O O . GLU A 1 470 ? 127.361 66.248 141.772 1.00 133.09 470 GLU A O 1
ATOM 2913 N N . ILE A 1 471 ? 128.694 67.991 141.287 1.00 130.99 471 ILE A N 1
ATOM 2914 C CA . ILE A 1 471 ? 127.590 68.935 141.421 1.00 130.94 471 ILE A CA 1
ATOM 2915 C C . ILE A 1 471 ? 126.596 68.753 140.281 1.00 132.19 471 ILE A C 1
ATOM 2916 O O . ILE A 1 471 ? 125.380 68.885 140.473 1.00 133.23 471 ILE A O 1
ATOM 2921 N N . ALA A 1 472 ? 127.088 68.428 139.082 1.00 133.95 472 ALA A N 1
ATOM 2922 C CA . ALA A 1 472 ? 126.180 68.126 137.981 1.00 132.24 472 ALA A CA 1
ATOM 2923 C C . ALA A 1 472 ? 125.303 66.923 138.304 1.00 132.36 472 ALA A C 1
ATOM 2924 O O . ALA A 1 472 ? 124.088 66.952 138.080 1.00 131.35 472 ALA A O 1
ATOM 2926 N N . SER A 1 473 ? 125.900 65.860 138.849 1.00 133.18 473 SER A N 1
ATOM 2927 C CA . SER A 1 473 ? 125.127 64.679 139.216 1.00 132.32 473 SER A CA 1
ATOM 2928 C C . SER A 1 473 ? 124.144 64.986 140.339 1.00 131.86 473 SER A C 1
ATOM 2929 O O . SER A 1 473 ? 123.018 64.476 140.338 1.00 132.14 473 SER A O 1
ATOM 2932 N N . TRP A 1 474 ? 124.561 65.798 141.314 1.00 130.49 474 TRP A N 1
ATOM 2933 C CA . TRP A 1 474 ? 123.660 66.188 142.395 1.00 132.74 474 TRP A CA 1
ATOM 2934 C C . TRP A 1 474 ? 122.453 66.940 141.855 1.00 132.86 474 TRP A C 1
ATOM 2935 O O . TRP A 1 474 ? 121.312 66.662 142.244 1.00 132.29 474 TRP A O 1
ATOM 2946 N N . LEU A 1 475 ? 122.686 67.888 140.945 1.00 131.58 475 LEU A N 1
ATOM 2947 C CA . LEU A 1 475 ? 121.581 68.598 140.313 1.00 129.49 475 LEU A CA 1
ATOM 2948 C C . LEU A 1 475 ? 120.695 67.640 139.529 1.00 129.24 475 LEU A C 1
ATOM 2949 O O . LEU A 1 475 ? 119.465 67.770 139.539 1.00 128.42 475 LEU A O 1
ATOM 2954 N N . CYS A 1 476 ? 121.305 66.672 138.844 1.00 133.66 476 CYS A N 1
ATOM 2955 C CA . CYS A 1 476 ? 120.537 65.738 138.028 1.00 134.91 476 CYS A CA 1
ATOM 2956 C C . CYS A 1 476 ? 119.614 64.878 138.883 1.00 134.59 476 CYS A C 1
ATOM 2957 O O . CYS A 1 476 ? 118.431 64.716 138.564 1.00 133.63 476 CYS A O 1
ATOM 2960 N N . GLU A 1 477 ? 120.133 64.320 139.977 1.00 131.16 477 GLU A N 1
ATOM 2961 C CA . GLU A 1 477 ? 119.371 63.361 140.768 1.00 131.11 477 GLU A CA 1
ATOM 2962 C C . GLU A 1 477 ? 118.494 64.003 141.834 1.00 131.54 477 GLU A C 1
ATOM 2963 O O . GLU A 1 477 ? 117.555 63.356 142.309 1.00 130.00 477 GLU A O 1
ATOM 2969 N N . TYR A 1 478 ? 118.768 65.247 142.225 1.00 136.45 478 TYR A N 1
ATOM 2970 C CA . TYR A 1 478 ? 118.001 65.895 143.279 1.00 135.73 478 TYR A CA 1
ATOM 2971 C C . TYR A 1 478 ? 116.835 66.711 142.735 1.00 136.70 478 TYR A C 1
ATOM 2972 O O . TYR A 1 478 ? 115.788 66.781 143.389 1.00 135.58 478 TYR A O 1
ATOM 2981 N N . HIS A 1 479 ? 116.972 67.281 141.542 1.00 136.48 479 HIS A N 1
ATOM 2982 C CA . HIS A 1 479 ? 115.973 68.177 140.969 1.00 134.79 479 HIS A CA 1
ATOM 2983 C C . HIS A 1 479 ? 115.562 67.680 139.587 1.00 134.86 479 HIS A C 1
ATOM 2984 O O . HIS A 1 479 ? 115.582 68.419 138.602 1.00 136.28 479 HIS A O 1
ATOM 2991 N N . MET A 1 480 ? 115.204 66.394 139.505 1.00 139.32 480 MET A N 1
ATOM 2992 C CA . MET A 1 480 ? 114.825 65.793 138.228 1.00 139.95 480 MET A CA 1
ATOM 2993 C C . MET A 1 480 ? 113.666 66.527 137.564 1.00 139.24 480 MET A C 1
ATOM 2994 O O . MET A 1 480 ? 113.562 66.532 136.333 1.00 138.98 480 MET A O 1
ATOM 2999 N N . ASP A 1 481 ? 112.791 67.151 138.352 1.00 137.49 481 ASP A N 1
ATOM 3000 C CA . ASP A 1 481 ? 111.592 67.793 137.830 1.00 139.12 481 ASP A CA 1
ATOM 3001 C C . ASP A 1 481 ? 111.843 69.221 137.359 1.00 138.93 481 ASP A C 1
ATOM 3002 O O . ASP A 1 481 ? 110.902 70.021 137.303 1.00 136.95 481 ASP A O 1
ATOM 3007 N N . SER A 1 482 ? 113.086 69.559 137.027 1.00 112.41 482 SER A N 1
ATOM 3008 C CA . SER A 1 482 ? 113.405 70.891 136.539 1.00 109.32 482 SER A CA 1
ATOM 3009 C C . SER A 1 482 ? 114.667 70.812 135.694 1.00 108.47 482 SER A C 1
ATOM 3010 O O . SER A 1 482 ? 115.480 69.896 135.845 1.00 105.61 482 SER A O 1
ATOM 3013 N N . THR A 1 483 ? 114.820 71.790 134.802 1.00 86.54 483 THR A N 1
ATOM 3014 C CA . THR A 1 483 ? 116.027 71.920 134.003 1.00 82.10 483 THR A CA 1
ATOM 3015 C C . THR A 1 483 ? 116.805 73.193 134.284 1.00 79.04 483 THR A C 1
ATOM 3016 O O . THR A 1 483 ? 117.903 73.354 133.740 1.00 80.55 483 THR A O 1
ATOM 3020 N N . GLY A 1 484 ? 116.281 74.093 135.100 1.00 64.86 484 GLY A N 1
ATOM 3021 C CA . GLY A 1 484 ? 116.972 75.324 135.446 1.00 63.30 484 GLY A CA 1
ATOM 3022 C C . GLY A 1 484 ? 116.923 75.564 136.941 1.00 64.16 484 GLY A C 1
ATOM 3023 O O . GLY A 1 484 ? 115.919 75.272 137.591 1.00 72.43 484 GLY A O 1
ATOM 3024 N N . LEU A 1 485 ? 118.015 76.100 137.478 1.00 54.15 485 LEU A N 1
ATOM 3025 C CA . LEU A 1 485 ? 118.122 76.341 138.908 1.00 54.49 485 LEU A CA 1
ATOM 3026 C C . LEU A 1 485 ? 118.991 77.566 139.136 1.00 54.00 485 LEU A C 1
ATOM 3027 O O . LEU A 1 485 ? 119.870 77.879 138.331 1.00 66.14 485 LEU A O 1
ATOM 3032 N N . SER A 1 486 ? 118.735 78.257 140.243 1.00 44.79 486 SER A N 1
ATOM 3033 C CA . SER A 1 486 ? 119.475 79.455 140.604 1.00 44.58 486 SER A CA 1
ATOM 3034 C C . SER A 1 486 ? 119.653 79.496 142.112 1.00 49.32 486 SER A C 1
ATOM 3035 O O . SER A 1 486 ? 118.770 79.080 142.864 1.00 63.04 486 SER A O 1
ATOM 3038 N N . THR A 1 487 ? 120.804 79.998 142.552 1.00 51.37 487 THR A N 1
ATOM 3039 C CA . THR A 1 487 ? 121.036 80.160 143.980 1.00 52.92 487 THR A CA 1
ATOM 3040 C C . THR A 1 487 ? 122.122 81.198 144.203 1.00 57.27 487 THR A C 1
ATOM 3041 O O . THR A 1 487 ? 123.087 81.273 143.438 1.00 62.03 487 THR A O 1
ATOM 3045 N N . ASP A 1 488 ? 121.949 82.002 145.249 1.00 69.31 488 ASP A N 1
ATOM 3046 C CA . ASP A 1 488 ? 122.940 82.987 145.654 1.00 70.00 488 ASP A CA 1
ATOM 3047 C C . ASP A 1 488 ? 123.870 82.465 146.736 1.00 68.66 488 ASP A C 1
ATOM 3048 O O . ASP A 1 488 ? 124.722 83.215 147.218 1.00 70.29 488 ASP A O 1
ATOM 3053 N N . SER A 1 489 ? 123.723 81.202 147.128 1.00 75.20 489 SER A N 1
ATOM 3054 C CA . SER A 1 489 ? 124.644 80.574 148.070 1.00 78.13 489 SER A CA 1
ATOM 3055 C C . SER A 1 489 ? 124.513 79.069 147.921 1.00 80.93 489 SER A C 1
ATOM 3056 O O . SER A 1 489 ? 123.425 78.521 148.123 1.00 79.45 489 SER A O 1
ATOM 3059 N N . LEU A 1 490 ? 125.614 78.402 147.568 1.00 94.20 490 LEU A N 1
ATOM 3060 C CA . LEU A 1 490 ? 125.561 76.962 147.341 1.00 95.22 490 LEU A CA 1
ATOM 3061 C C . LEU A 1 490 ? 125.358 76.193 148.639 1.00 96.10 490 LEU A C 1
ATOM 3062 O O . LEU A 1 490 ? 124.843 75.070 148.617 1.00 96.15 490 LEU A O 1
ATOM 3067 N N . HIS A 1 491 ? 125.759 76.775 149.772 1.00 109.43 491 HIS A N 1
ATOM 3068 C CA . HIS A 1 491 ? 125.587 76.104 151.056 1.00 109.44 491 HIS A CA 1
ATOM 3069 C C . HIS A 1 491 ? 124.112 75.930 151.399 1.00 108.82 491 HIS A C 1
ATOM 3070 O O . HIS A 1 491 ? 123.703 74.875 151.896 1.00 108.72 491 HIS A O 1
ATOM 3077 N N . ASP A 1 492 ? 123.300 76.959 151.145 1.00 106.33 492 ASP A N 1
ATOM 3078 C CA . ASP A 1 492 ? 121.879 76.890 151.473 1.00 106.64 492 ASP A CA 1
ATOM 3079 C C . ASP A 1 492 ? 121.152 75.869 150.607 1.00 107.15 492 ASP A C 1
ATOM 3080 O O . ASP A 1 492 ? 120.252 75.170 151.086 1.00 104.59 492 ASP A O 1
ATOM 3085 N N . ALA A 1 493 ? 121.521 75.772 149.328 1.00 107.81 493 ALA A N 1
ATOM 3086 C CA . ALA A 1 493 ? 120.802 74.901 148.405 1.00 107.56 493 ALA A CA 1
ATOM 3087 C C . ALA A 1 493 ? 120.930 73.427 148.767 1.00 110.27 493 ALA A C 1
ATOM 3088 O O . ALA A 1 493 ? 120.130 72.616 148.292 1.00 111.24 493 ALA A O 1
ATOM 3090 N N . GLY A 1 494 ? 121.902 73.065 149.588 1.00 120.13 494 GLY A N 1
ATOM 3091 C CA . GLY A 1 494 ? 122.085 71.699 150.010 1.00 118.17 494 GLY A CA 1
ATOM 3092 C C . GLY A 1 494 ? 123.278 70.975 149.422 1.00 118.73 494 GLY A C 1
ATOM 3093 O O . GLY A 1 494 ? 123.367 69.752 149.578 1.00 120.49 494 GLY A O 1
ATOM 3094 N N . PHE A 1 495 ? 124.184 71.676 148.755 1.00 124.72 495 PHE A N 1
ATOM 3095 C CA . PHE A 1 495 ? 125.363 71.032 148.193 1.00 126.71 495 PHE A CA 1
ATOM 3096 C C . PHE A 1 495 ? 126.266 70.568 149.329 1.00 128.85 495 PHE A C 1
ATOM 3097 O O . PHE A 1 495 ? 126.742 71.403 150.109 1.00 129.26 495 PHE A O 1
ATOM 3105 N N . PRO A 1 496 ? 126.513 69.262 149.473 1.00 130.04 496 PRO A N 1
ATOM 3106 C CA . PRO A 1 496 ? 127.327 68.796 150.609 1.00 129.98 496 PRO A CA 1
ATOM 3107 C C . PRO A 1 496 ? 128.744 69.338 150.613 1.00 129.97 496 PRO A C 1
ATOM 3108 O O . PRO A 1 496 ? 129.299 69.604 151.687 1.00 130.29 496 PRO A O 1
ATOM 3112 N N . ARG A 1 497 ? 129.349 69.513 149.439 1.00 130.14 497 ARG A N 1
ATOM 3113 C CA . ARG A 1 497 ? 130.755 69.876 149.323 1.00 130.38 497 ARG A CA 1
ATOM 3114 C C . ARG A 1 497 ? 130.944 71.346 148.963 1.00 131.56 497 ARG A C 1
ATOM 3115 O O . ARG A 1 497 ? 131.916 71.702 148.288 1.00 133.07 497 ARG A O 1
ATOM 3123 N N . ALA A 1 498 ? 130.025 72.208 149.407 1.00 138.92 498 ALA A N 1
ATOM 3124 C CA . ALA A 1 498 ? 130.089 73.624 149.059 1.00 138.83 498 ALA A CA 1
ATOM 3125 C C . ALA A 1 498 ? 131.319 74.298 149.655 1.00 138.41 498 ALA A C 1
ATOM 3126 O O . ALA A 1 498 ? 131.988 75.090 148.982 1.00 138.65 498 ALA A O 1
ATOM 3128 N N . LEU A 1 499 ? 131.631 74.008 150.918 1.00 137.29 499 LEU A N 1
ATOM 3129 C CA . LEU A 1 499 ? 132.765 74.656 151.564 1.00 138.19 499 LEU A CA 1
ATOM 3130 C C . LEU A 1 499 ? 134.104 74.091 151.109 1.00 139.22 499 LEU A C 1
ATOM 3131 O O . LEU A 1 499 ? 135.141 74.716 151.358 1.00 139.55 499 LEU A O 1
ATOM 3136 N N . SER A 1 500 ? 134.108 72.933 150.451 1.00 136.93 500 SER A N 1
ATOM 3137 C CA . SER A 1 500 ? 135.351 72.318 150.009 1.00 136.45 500 SER A CA 1
ATOM 3138 C C . SER A 1 500 ? 135.898 72.929 148.726 1.00 136.06 500 SER A C 1
ATOM 3139 O O . SER A 1 500 ? 137.061 72.681 148.391 1.00 136.19 500 SER A O 1
ATOM 3142 N N . LEU A 1 501 ? 135.101 73.715 148.006 1.00 140.21 501 LEU A N 1
ATOM 3143 C CA . LEU A 1 501 ? 135.545 74.336 146.765 1.00 140.46 501 LEU A CA 1
ATOM 3144 C C . LEU A 1 501 ? 136.098 75.739 146.962 1.00 141.17 501 LEU A C 1
ATOM 3145 O O . LEU A 1 501 ? 136.442 76.396 145.974 1.00 141.18 501 LEU A O 1
ATOM 3150 N N . GLY A 1 502 ? 136.193 76.213 148.197 1.00 139.46 502 GLY A N 1
ATOM 3151 C CA . GLY A 1 502 ? 136.730 77.532 148.469 1.00 139.10 502 GLY A CA 1
ATOM 3152 C C . GLY A 1 502 ? 135.642 78.582 148.569 1.00 138.36 502 GLY A C 1
ATOM 3153 O O . GLY A 1 502 ? 134.441 78.296 148.585 1.00 137.39 502 GLY A O 1
ATOM 3154 N N . ASP A 1 503 ? 136.095 79.832 148.643 1.00 125.12 503 ASP A N 1
ATOM 3155 C CA . ASP A 1 503 ? 135.215 80.987 148.760 1.00 124.20 503 ASP A CA 1
ATOM 3156 C C . ASP A 1 503 ? 135.205 81.844 147.500 1.00 123.28 503 ASP A C 1
ATOM 3157 O O . ASP A 1 503 ? 134.612 82.927 147.504 1.00 121.17 503 ASP A O 1
ATOM 3162 N N . SER A 1 504 ? 135.852 81.386 146.426 1.00 115.33 504 SER A N 1
ATOM 3163 C CA . SER A 1 504 ? 135.947 82.193 145.213 1.00 114.64 504 SER A CA 1
ATOM 3164 C C . SER A 1 504 ? 134.596 82.329 144.519 1.00 114.83 504 SER A C 1
ATOM 3165 O O . SER A 1 504 ? 134.262 83.405 144.010 1.00 111.79 504 SER A O 1
ATOM 3168 N N . VAL A 1 505 ? 133.810 81.255 144.479 1.00 101.91 505 VAL A N 1
ATOM 3169 C CA . VAL A 1 505 ? 132.529 81.239 143.782 1.00 97.90 505 VAL A CA 1
ATOM 3170 C C . VAL A 1 505 ? 131.467 80.689 144.723 1.00 98.01 505 VAL A C 1
ATOM 3171 O O . VAL A 1 505 ? 131.686 79.670 145.387 1.00 99.19 505 VAL A O 1
ATOM 3175 N N . CYS A 1 506 ? 130.322 81.367 144.785 1.00 77.26 506 CYS A N 1
ATOM 3176 C CA . CYS A 1 506 ? 129.268 80.972 145.709 1.00 77.10 506 CYS A CA 1
ATOM 3177 C C . CYS A 1 506 ? 127.902 80.925 145.031 1.00 75.86 506 CYS A C 1
ATOM 3178 O O . CYS A 1 506 ? 127.013 80.194 145.477 1.00 79.66 506 CYS A O 1
ATOM 3181 N N . GLY A 1 507 ? 127.723 81.688 143.958 1.00 55.52 507 GLY A N 1
ATOM 3182 C CA . GLY A 1 507 ? 126.440 81.785 143.279 1.00 55.71 507 GLY A CA 1
ATOM 3183 C C . GLY A 1 507 ? 126.401 80.958 142.004 1.00 57.38 507 GLY A C 1
ATOM 3184 O O . GLY A 1 507 ? 127.335 80.988 141.206 1.00 62.72 507 GLY A O 1
ATOM 3185 N N . MET A 1 508 ? 125.286 80.258 141.811 1.00 48.53 508 MET A N 1
ATOM 3186 C CA . MET A 1 508 ? 125.079 79.331 140.706 1.00 42.37 508 MET A CA 1
ATOM 3187 C C . MET A 1 508 ? 123.864 79.725 139.884 1.00 41.27 508 MET A C 1
ATOM 3188 O O . MET A 1 508 ? 122.839 80.137 140.436 1.00 58.01 508 MET A O 1
ATOM 3193 N N . ALA A 1 509 ? 123.975 79.575 138.563 1.00 36.99 509 ALA A N 1
ATOM 3194 C CA . ALA A 1 509 ? 122.805 79.568 137.685 1.00 45.02 509 ALA A CA 1
ATOM 3195 C C . ALA A 1 509 ? 123.018 78.477 136.646 1.00 45.58 509 ALA A C 1
ATOM 3196 O O . ALA A 1 509 ? 123.879 78.618 135.778 1.00 58.02 509 ALA A O 1
ATOM 3198 N N . ALA A 1 510 ? 122.237 77.402 136.716 1.00 40.97 510 ALA A N 1
ATOM 3199 C CA . ALA A 1 510 ? 122.474 76.223 135.896 1.00 36.37 510 ALA A CA 1
ATOM 3200 C C . ALA A 1 510 ? 121.259 75.900 135.041 1.00 45.78 510 ALA A C 1
ATOM 3201 O O . ALA A 1 510 ? 120.118 76.085 135.469 1.00 54.42 510 ALA A O 1
ATOM 3203 N N . VAL A 1 511 ? 121.516 75.397 133.831 1.00 55.59 511 VAL A N 1
ATOM 3204 C CA . VAL A 1 511 ? 120.469 75.059 132.871 1.00 53.82 511 VAL A CA 1
ATOM 3205 C C . VAL A 1 511 ? 120.832 73.760 132.162 1.00 52.47 511 VAL A C 1
ATOM 3206 O O . VAL A 1 511 ? 122.002 73.516 131.844 1.00 56.30 511 VAL A O 1
ATOM 3210 N N . ARG A 1 512 ? 119.822 72.923 131.924 1.00 71.76 512 ARG A N 1
ATOM 3211 C CA . ARG A 1 512 ? 119.985 71.641 131.247 1.00 78.05 512 ARG A CA 1
ATOM 3212 C C . ARG A 1 512 ? 119.460 71.759 129.820 1.00 82.97 512 ARG A C 1
ATOM 3213 O O . ARG A 1 512 ? 118.247 71.699 129.592 1.00 82.66 512 ARG A O 1
ATOM 3221 N N . ILE A 1 513 ? 120.371 71.924 128.860 1.00 82.68 513 ILE A N 1
ATOM 3222 C CA . ILE A 1 513 ? 119.973 71.941 127.456 1.00 76.46 513 ILE A CA 1
ATOM 3223 C C . ILE A 1 513 ? 119.544 70.548 127.010 1.00 76.26 513 ILE A C 1
ATOM 3224 O O . ILE A 1 513 ? 118.606 70.391 126.221 1.00 78.45 513 ILE A O 1
ATOM 3229 N N . SER A 1 514 ? 120.222 69.517 127.511 1.00 93.86 514 SER A N 1
ATOM 3230 C CA . SER A 1 514 ? 119.845 68.137 127.236 1.00 96.75 514 SER A CA 1
ATOM 3231 C C . SER A 1 514 ? 119.696 67.372 128.543 1.00 98.37 514 SER A C 1
ATOM 3232 O O . SER A 1 514 ? 119.873 67.942 129.624 1.00 97.40 514 SER A O 1
ATOM 3235 N N . SER A 1 515 ? 119.373 66.084 128.460 1.00 112.03 515 SER A N 1
ATOM 3236 C CA . SER A 1 515 ? 119.203 65.277 129.661 1.00 111.97 515 SER A CA 1
ATOM 3237 C C . SER A 1 515 ? 120.524 64.889 130.311 1.00 111.68 515 SER A C 1
ATOM 3238 O O . SER A 1 515 ? 120.509 64.327 131.411 1.00 112.12 515 SER A O 1
ATOM 3241 N N . LYS A 1 516 ? 121.658 65.169 129.668 1.00 108.32 516 LYS A N 1
ATOM 3242 C CA . LYS A 1 516 ? 122.953 64.787 130.217 1.00 109.47 516 LYS A CA 1
ATOM 3243 C C . LYS A 1 516 ? 123.906 65.975 130.275 1.00 108.07 516 LYS A C 1
ATOM 3244 O O . LYS A 1 516 ? 124.782 66.031 131.143 1.00 107.74 516 LYS A O 1
ATOM 3250 N N . ASP A 1 517 ? 123.743 66.924 129.358 1.00 93.58 517 ASP A N 1
ATOM 3251 C CA . ASP A 1 517 ? 124.649 68.055 129.224 1.00 93.11 517 ASP A CA 1
ATOM 3252 C C . ASP A 1 517 ? 124.052 69.299 129.867 1.00 92.95 517 ASP A C 1
ATOM 3253 O O . ASP A 1 517 ? 122.831 69.451 129.954 1.00 92.78 517 ASP A O 1
ATOM 3258 N N . MET A 1 518 ? 124.928 70.195 130.318 1.00 79.96 518 MET A N 1
ATOM 3259 C CA . MET A 1 518 ? 124.512 71.348 131.101 1.00 75.29 518 MET A CA 1
ATOM 3260 C C . MET A 1 518 ? 125.364 72.558 130.754 1.00 73.56 518 MET A C 1
ATOM 3261 O O . MET A 1 518 ? 126.451 72.446 130.179 1.00 79.29 518 MET A O 1
ATOM 3266 N N . ILE A 1 519 ? 124.843 73.727 131.112 1.00 48.59 519 ILE A N 1
ATOM 3267 C CA . ILE A 1 519 ? 125.560 74.988 130.978 1.00 49.18 519 ILE A CA 1
ATOM 3268 C C . ILE A 1 519 ? 125.260 75.825 132.211 1.00 51.57 519 ILE A C 1
ATOM 3269 O O . ILE A 1 519 ? 124.094 75.985 132.585 1.00 62.11 519 ILE A O 1
ATOM 3274 N N . PHE A 1 520 ? 126.300 76.340 132.866 1.00 41.77 520 PHE A N 1
ATOM 3275 C CA . PHE A 1 520 ? 126.030 77.091 134.084 1.00 45.23 520 PHE A CA 1
ATOM 3276 C C . PHE A 1 520 ? 127.044 78.197 134.331 1.00 40.49 520 PHE A C 1
ATOM 3277 O O . PHE A 1 520 ? 128.232 78.076 134.018 1.00 48.85 520 PHE A O 1
ATOM 3285 N N . TRP A 1 521 ? 126.531 79.273 134.920 1.00 30.09 521 TRP A N 1
ATOM 3286 C CA . TRP A 1 521 ? 127.254 80.487 135.252 1.00 31.12 521 TRP A CA 1
ATOM 3287 C C . TRP A 1 521 ? 127.533 80.530 136.747 1.00 38.39 521 TRP A C 1
ATOM 3288 O O . TRP A 1 521 ? 126.751 80.023 137.560 1.00 54.13 521 TRP A O 1
ATOM 3299 N N . PHE A 1 522 ? 128.629 81.197 137.097 1.00 31.96 522 PHE A N 1
ATOM 3300 C CA . PHE A 1 522 ? 129.124 81.301 138.459 1.00 32.21 522 PHE A CA 1
ATOM 3301 C C . PHE A 1 522 ? 129.336 82.760 138.819 1.00 38.45 522 PHE A C 1
ATOM 3302 O O . PHE A 1 522 ? 129.867 83.538 138.018 1.00 40.52 522 PHE A O 1
ATOM 3310 N N . ARG A 1 523 ? 128.945 83.113 140.039 1.00 53.69 523 ARG A N 1
ATOM 3311 C CA . ARG A 1 523 ? 129.070 84.468 140.558 1.00 53.59 523 ARG A CA 1
ATOM 3312 C C . ARG A 1 523 ? 129.847 84.427 141.865 1.00 59.03 523 ARG A C 1
ATOM 3313 O O . ARG A 1 523 ? 129.515 83.648 142.765 1.00 59.30 523 ARG A O 1
ATOM 3321 N N . SER A 1 524 ? 130.876 85.264 141.965 1.00 76.75 524 SER A N 1
ATOM 3322 C CA . SER A 1 524 ? 131.743 85.268 143.134 1.00 76.32 524 SER A CA 1
ATOM 3323 C C . SER A 1 524 ? 131.013 85.816 144.354 1.00 75.36 524 SER A C 1
ATOM 3324 O O . SER A 1 524 ? 130.182 86.722 144.255 1.00 73.61 524 SER A O 1
ATOM 3327 N N . HIS A 1 525 ? 131.337 85.256 145.517 1.00 92.58 525 HIS A N 1
ATOM 3328 C CA . HIS A 1 525 ? 130.714 85.707 146.752 1.00 94.36 525 HIS A CA 1
ATOM 3329 C C . HIS A 1 525 ? 131.153 87.130 147.072 1.00 93.12 525 HIS A C 1
ATOM 3330 O O . HIS A 1 525 ? 132.333 87.475 146.967 1.00 91.03 525 HIS A O 1
ATOM 3337 N N . THR A 1 526 ? 130.189 87.963 147.439 1.00 105.84 526 THR A N 1
ATOM 3338 C CA . THR A 1 526 ? 130.460 89.359 147.730 1.00 108.43 526 THR A CA 1
ATOM 3339 C C . THR A 1 526 ? 130.698 89.556 149.223 1.00 110.55 526 THR A C 1
ATOM 3340 O O . THR A 1 526 ? 130.466 88.666 150.043 1.00 109.27 526 THR A O 1
ATOM 3344 N N . ALA A 1 527 ? 131.176 90.748 149.569 1.00 124.33 527 ALA A N 1
ATOM 3345 C CA . ALA A 1 527 ? 131.408 91.100 150.962 1.00 123.48 527 ALA A CA 1
ATOM 3346 C C . ALA A 1 527 ? 130.680 92.393 151.298 1.00 122.71 527 ALA A C 1
ATOM 3347 O O . ALA A 1 527 ? 129.904 92.905 150.485 1.00 122.38 527 ALA A O 1
ATOM 3349 N N . GLY A 1 528 ? 130.922 92.928 152.489 1.00 128.83 528 GLY A N 1
ATOM 3350 C CA . GLY A 1 528 ? 130.272 94.155 152.897 1.00 129.33 528 GLY A CA 1
ATOM 3351 C C . GLY A 1 528 ? 129.266 93.951 154.009 1.00 128.93 528 GLY A C 1
ATOM 3352 O O . GLY A 1 528 ? 128.382 93.095 153.914 1.00 128.70 528 GLY A O 1
ATOM 3353 N N . GLU A 1 529 ? 129.396 94.741 155.070 1.00 125.33 529 GLU A N 1
ATOM 3354 C CA . GLU A 1 529 ? 128.514 94.679 156.222 1.00 125.59 529 GLU A CA 1
ATOM 3355 C C . GLU A 1 529 ? 128.011 96.081 156.525 1.00 124.05 529 GLU A C 1
ATOM 3356 O O . GLU A 1 529 ? 128.603 97.080 156.108 1.00 123.73 529 GLU A O 1
ATOM 3362 N N . VAL A 1 530 ? 126.910 96.153 157.265 1.00 99.11 530 VAL A N 1
ATOM 3363 C CA . VAL A 1 530 ? 126.244 97.415 157.562 1.00 96.97 530 VAL A CA 1
ATOM 3364 C C . VAL A 1 530 ? 126.489 97.767 159.023 1.00 97.73 530 VAL A C 1
ATOM 3365 O O . VAL A 1 530 ? 126.374 96.909 159.908 1.00 98.90 530 VAL A O 1
ATOM 3369 N N . ARG A 1 531 ? 126.880 99.014 159.265 1.00 77.71 531 ARG A N 1
ATOM 3370 C CA . ARG A 1 531 ? 127.001 99.519 160.623 1.00 73.58 531 ARG A CA 1
ATOM 3371 C C . ARG A 1 531 ? 125.612 99.772 161.187 1.00 77.68 531 ARG A C 1
ATOM 3372 O O . ARG A 1 531 ? 124.736 100.292 160.490 1.00 77.63 531 ARG A O 1
ATOM 3380 N N . TRP A 1 532 ? 125.413 99.378 162.448 1.00 90.17 532 TRP A N 1
ATOM 3381 C CA . TRP A 1 532 ? 124.111 99.385 163.109 1.00 89.67 532 TRP A CA 1
ATOM 3382 C C . TRP A 1 532 ? 123.184 98.348 162.490 1.00 89.58 532 TRP A C 1
ATOM 3383 O O . TRP A 1 532 ? 123.270 98.060 161.293 1.00 89.28 532 TRP A O 1
ATOM 3394 N N . GLY A 1 533 ? 122.293 97.779 163.295 1.00 89.67 533 GLY A N 1
ATOM 3395 C CA . GLY A 1 533 ? 121.282 96.898 162.744 1.00 89.25 533 GLY A CA 1
ATOM 3396 C C . GLY A 1 533 ? 120.330 97.677 161.856 1.00 84.88 533 GLY A C 1
ATOM 3397 O O . GLY A 1 533 ? 119.964 98.815 162.151 1.00 82.71 533 GLY A O 1
ATOM 3398 N N . GLY A 1 534 ? 119.939 97.060 160.745 1.00 73.38 534 GLY A N 1
ATOM 3399 C CA . GLY A 1 534 ? 119.040 97.718 159.821 1.00 72.28 534 GLY A CA 1
ATOM 3400 C C . GLY A 1 534 ? 117.747 98.123 160.492 1.00 73.10 534 GLY A C 1
ATOM 3401 O O . GLY A 1 534 ? 117.492 99.313 160.694 1.00 78.52 534 GLY A O 1
ATOM 3402 N N . ALA A 1 535 ? 116.932 97.143 160.871 1.00 83.67 535 ALA A N 1
ATOM 3403 C CA . ALA A 1 535 ? 115.765 97.388 161.707 1.00 84.84 535 ALA A CA 1
ATOM 3404 C C . ALA A 1 535 ? 115.890 96.689 163.050 1.00 90.46 535 ALA A C 1
ATOM 3405 O O . ALA A 1 535 ? 114.923 96.663 163.817 1.00 88.76 535 ALA A O 1
ATOM 3407 N N . LYS A 1 536 ? 117.062 96.131 163.351 1.00 113.42 536 LYS A N 1
ATOM 3408 C CA . LYS A 1 536 ? 117.281 95.244 164.490 1.00 114.97 536 LYS A CA 1
ATOM 3409 C C . LYS A 1 536 ? 116.328 94.051 164.477 1.00 116.76 536 LYS A C 1
ATOM 3410 O O . LYS A 1 536 ? 116.138 93.392 165.505 1.00 116.16 536 LYS A O 1
ATOM 3416 N N . HIS A 1 537 ? 115.737 93.769 163.312 1.00 128.14 537 HIS A N 1
ATOM 3417 C CA . HIS A 1 537 ? 114.968 92.551 163.052 1.00 127.71 537 HIS A CA 1
ATOM 3418 C C . HIS A 1 537 ? 113.840 92.359 164.069 1.00 128.21 537 HIS A C 1
ATOM 3419 O O . HIS A 1 537 ? 113.817 91.401 164.844 1.00 128.62 537 HIS A O 1
ATOM 3426 N N . ASP A 1 538 ? 112.894 93.295 164.052 1.00 145.11 538 ASP A N 1
ATOM 3427 C CA . ASP A 1 538 ? 111.683 93.211 164.869 1.00 146.71 538 ASP A CA 1
ATOM 3428 C C . ASP A 1 538 ? 110.480 93.455 163.970 1.00 147.39 538 ASP A C 1
ATOM 3429 O O . ASP A 1 538 ? 109.943 94.570 163.917 1.00 148.11 538 ASP A O 1
ATOM 3434 N N . PRO A 1 539 ? 110.030 92.433 163.243 1.00 163.26 539 PRO A N 1
ATOM 3435 C CA . PRO A 1 539 ? 108.853 92.602 162.383 1.00 164.52 539 PRO A CA 1
ATOM 3436 C C . PRO A 1 539 ? 107.601 92.871 163.206 1.00 165.38 539 PRO A C 1
ATOM 3437 O O . PRO A 1 539 ? 107.567 92.664 164.421 1.00 165.29 539 PRO A O 1
ATOM 3441 N N . ASP A 1 540 ? 106.570 93.368 162.513 1.00 173.25 540 ASP A N 1
ATOM 3442 C CA . ASP A 1 540 ? 105.277 93.732 163.090 1.00 173.03 540 ASP A CA 1
ATOM 3443 C C . ASP A 1 540 ? 105.394 94.992 163.941 1.00 173.52 540 ASP A C 1
ATOM 3444 O O . ASP A 1 540 ? 106.391 95.190 164.643 1.00 172.63 540 ASP A O 1
ATOM 3449 N N . ASP A 1 541 ? 104.377 95.850 163.883 1.00 177.48 541 ASP A N 1
ATOM 3450 C CA . ASP A 1 541 ? 104.438 97.138 164.556 1.00 176.67 541 ASP A CA 1
ATOM 3451 C C . ASP A 1 541 ? 104.323 96.974 166.070 1.00 176.44 541 ASP A C 1
ATOM 3452 O O . ASP A 1 541 ? 103.854 95.955 166.584 1.00 176.61 541 ASP A O 1
ATOM 3457 N N . ARG A 1 542 ? 104.769 98.006 166.786 1.00 170.08 542 ARG A N 1
ATOM 3458 C CA . ARG A 1 542 ? 104.696 98.050 168.243 1.00 169.67 542 ARG A CA 1
ATOM 3459 C C . ARG A 1 542 ? 104.254 99.429 168.713 1.00 169.81 542 ARG A C 1
ATOM 3460 O O . ARG A 1 542 ? 104.803 99.986 169.669 1.00 168.52 542 ARG A O 1
ATOM 3468 N N . ASP A 1 543 ? 103.250 100.000 168.045 1.00 187.68 543 ASP A N 1
ATOM 3469 C CA . ASP A 1 543 ? 102.720 101.314 168.409 1.00 188.26 543 ASP A CA 1
ATOM 3470 C C . ASP A 1 543 ? 101.759 101.154 169.589 1.00 188.64 543 ASP A C 1
ATOM 3471 O O . ASP A 1 543 ? 100.534 101.159 169.454 1.00 188.92 543 ASP A O 1
ATOM 3476 N N . ASP A 1 544 ? 102.349 101.001 170.775 1.00 193.30 544 ASP A N 1
ATOM 3477 C CA . ASP A 1 544 ? 101.574 100.783 171.989 1.00 193.89 544 ASP A CA 1
ATOM 3478 C C . ASP A 1 544 ? 101.322 102.055 172.784 1.00 193.96 544 ASP A C 1
ATOM 3479 O O . ASP A 1 544 ? 100.312 102.132 173.492 1.00 193.94 544 ASP A O 1
ATOM 3484 N N . ALA A 1 545 ? 102.212 103.046 172.684 1.00 199.75 545 ALA A N 1
ATOM 3485 C CA . ALA A 1 545 ? 102.122 104.277 173.472 1.00 199.77 545 ALA A CA 1
ATOM 3486 C C . ALA A 1 545 ? 102.065 103.974 174.968 1.00 199.92 545 ALA A C 1
ATOM 3487 O O . ALA A 1 545 ? 101.349 104.628 175.728 1.00 199.76 545 ALA A O 1
ATOM 3489 N N . ARG A 1 546 ? 102.829 102.969 175.393 1.00 190.67 546 ARG A N 1
ATOM 3490 C CA . ARG A 1 546 ? 102.904 102.598 176.799 1.00 190.05 546 ARG A CA 1
ATOM 3491 C C . ARG A 1 546 ? 104.339 102.724 177.289 1.00 189.70 546 ARG A C 1
ATOM 3492 O O . ARG A 1 546 ? 104.585 103.131 178.430 1.00 190.03 546 ARG A O 1
ATOM 3500 N N . ARG A 1 547 ? 105.287 102.374 176.426 1.00 160.43 547 ARG A N 1
ATOM 3501 C CA . ARG A 1 547 ? 106.697 102.454 176.767 1.00 159.06 547 ARG A CA 1
ATOM 3502 C C . ARG A 1 547 ? 107.121 103.906 176.955 1.00 157.80 547 ARG A C 1
ATOM 3503 O O . ARG A 1 547 ? 106.551 104.825 176.362 1.00 157.68 547 ARG A O 1
ATOM 3511 N N . MET A 1 548 ? 108.134 104.109 177.796 1.00 131.31 548 MET A N 1
ATOM 3512 C CA . MET A 1 548 ? 108.647 105.456 178.026 1.00 129.97 548 MET A CA 1
ATOM 3513 C C . MET A 1 548 ? 109.741 105.818 177.019 1.00 128.85 548 MET A C 1
ATOM 3514 O O . MET A 1 548 ? 109.590 106.779 176.259 1.00 128.85 548 MET A O 1
ATOM 3519 N N . HIS A 1 549 ? 110.841 105.061 176.996 1.00 108.71 549 HIS A N 1
ATOM 3520 C CA . HIS A 1 549 ? 111.881 105.225 175.987 1.00 107.49 549 HIS A CA 1
ATOM 3521 C C . HIS A 1 549 ? 112.809 104.017 175.969 1.00 108.55 549 HIS A C 1
ATOM 3522 O O . HIS A 1 549 ? 113.898 104.069 176.554 1.00 107.87 549 HIS A O 1
ATOM 3529 N N . PRO A 1 550 ? 112.434 102.918 175.305 1.00 113.38 550 PRO A N 1
ATOM 3530 C CA . PRO A 1 550 ? 113.219 101.678 175.360 1.00 113.93 550 PRO A CA 1
ATOM 3531 C C . PRO A 1 550 ? 114.491 101.702 174.513 1.00 113.28 550 PRO A C 1
ATOM 3532 O O . PRO A 1 550 ? 114.786 100.761 173.775 1.00 112.40 550 PRO A O 1
ATOM 3536 N N . ARG A 1 551 ? 115.262 102.783 174.636 1.00 99.28 551 ARG A N 1
ATOM 3537 C CA . ARG A 1 551 ? 116.523 102.913 173.920 1.00 97.84 551 ARG A CA 1
ATOM 3538 C C . ARG A 1 551 ? 117.354 104.009 174.571 1.00 96.76 551 ARG A C 1
ATOM 3539 O O . ARG A 1 551 ? 116.815 104.938 175.177 1.00 94.14 551 ARG A O 1
ATOM 3547 N N . SER A 1 552 ? 118.672 103.884 174.434 1.00 114.41 552 SER A N 1
ATOM 3548 C CA . SER A 1 552 ? 119.620 104.868 174.941 1.00 113.43 552 SER A CA 1
ATOM 3549 C C . SER A 1 552 ? 120.982 104.579 174.330 1.00 114.52 552 SER A C 1
ATOM 3550 O O . SER A 1 552 ? 121.260 103.455 173.901 1.00 114.30 552 SER A O 1
ATOM 3553 N N . SER A 1 553 ? 121.824 105.613 174.294 1.00 127.33 553 SER A N 1
ATOM 3554 C CA . SER A 1 553 ? 123.195 105.516 173.800 1.00 127.95 553 SER A CA 1
ATOM 3555 C C . SER A 1 553 ? 123.264 105.061 172.345 1.00 128.33 553 SER A C 1
ATOM 3556 O O . SER A 1 553 ? 122.238 104.777 171.719 1.00 126.94 553 SER A O 1
ATOM 3559 N N . PHE A 1 554 ? 124.476 105.002 171.795 1.00 127.26 554 PHE A N 1
ATOM 3560 C CA . PHE A 1 554 ? 124.679 104.526 170.436 1.00 126.43 554 PHE A CA 1
ATOM 3561 C C . PHE A 1 554 ? 126.090 103.973 170.308 1.00 127.27 554 PHE A C 1
ATOM 3562 O O . PHE A 1 554 ? 127.013 104.420 170.993 1.00 126.86 554 PHE A O 1
ATOM 3570 N N . LYS A 1 555 ? 126.246 102.995 169.419 1.00 134.43 555 LYS A N 1
ATOM 3571 C CA . LYS A 1 555 ? 127.511 102.297 169.234 1.00 135.38 555 LYS A CA 1
ATOM 3572 C C . LYS A 1 555 ? 127.664 101.969 167.754 1.00 133.99 555 LYS A C 1
ATOM 3573 O O . LYS A 1 555 ? 126.939 102.490 166.901 1.00 132.32 555 LYS A O 1
ATOM 3579 N N . ALA A 1 556 ? 128.624 101.096 167.445 1.00 133.96 556 ALA A N 1
ATOM 3580 C CA . ALA A 1 556 ? 128.805 100.640 166.071 1.00 134.05 556 ALA A CA 1
ATOM 3581 C C . ALA A 1 556 ? 127.783 99.567 165.714 1.00 132.92 556 ALA A C 1
ATOM 3582 O O . ALA A 1 556 ? 126.994 99.734 164.778 1.00 130.71 556 ALA A O 1
ATOM 3584 N N . PHE A 1 557 ? 127.789 98.456 166.453 1.00 121.52 557 PHE A N 1
ATOM 3585 C CA . PHE A 1 557 ? 126.798 97.390 166.306 1.00 120.72 557 PHE A CA 1
ATOM 3586 C C . PHE A 1 557 ? 126.799 96.819 164.886 1.00 121.57 557 PHE A C 1
ATOM 3587 O O . PHE A 1 557 ? 125.813 96.895 164.153 1.00 120.23 557 PHE A O 1
ATOM 3595 N N . LEU A 1 558 ? 127.934 96.239 164.508 1.00 132.25 558 LEU A N 1
ATOM 3596 C CA . LEU A 1 558 ? 128.051 95.619 163.196 1.00 131.55 558 LEU A CA 1
ATOM 3597 C C . LEU A 1 558 ? 127.224 94.339 163.123 1.00 132.13 558 LEU A C 1
ATOM 3598 O O . LEU A 1 558 ? 127.159 93.556 164.075 1.00 131.67 558 LEU A O 1
ATOM 3603 N N . GLU A 1 559 ? 126.588 94.132 161.974 1.00 132.02 559 GLU A N 1
ATOM 3604 C CA . GLU A 1 559 ? 125.842 92.914 161.688 1.00 132.46 559 GLU A CA 1
ATOM 3605 C C . GLU A 1 559 ? 126.643 92.057 160.719 1.00 134.00 559 GLU A C 1
ATOM 3606 O O . GLU A 1 559 ? 127.133 92.557 159.702 1.00 133.80 559 GLU A O 1
ATOM 3612 N N . VAL A 1 560 ? 126.775 90.771 161.038 1.00 147.22 560 VAL A N 1
ATOM 3613 C CA . VAL A 1 560 ? 127.555 89.846 160.224 1.00 147.43 560 VAL A CA 1
ATOM 3614 C C . VAL A 1 560 ? 126.746 89.426 159.005 1.00 148.01 560 VAL A C 1
ATOM 3615 O O . VAL A 1 560 ? 125.533 89.655 158.941 1.00 148.02 560 VAL A O 1
ATOM 3619 N N . VAL A 1 561 ? 127.412 88.809 158.030 1.00 157.11 561 VAL A N 1
ATOM 3620 C CA . VAL A 1 561 ? 126.756 88.360 156.807 1.00 157.34 561 VAL A CA 1
ATOM 3621 C C . VAL A 1 561 ? 126.796 86.839 156.739 1.00 157.19 561 VAL A C 1
ATOM 3622 O O . VAL A 1 561 ? 127.384 86.182 157.606 1.00 157.56 561 VAL A O 1
ATOM 3626 N N . LYS A 1 562 ? 126.170 86.271 155.708 1.00 152.07 562 LYS A N 1
ATOM 3627 C CA . LYS A 1 562 ? 126.088 84.824 155.542 1.00 152.05 562 LYS A CA 1
ATOM 3628 C C . LYS A 1 562 ? 126.919 84.329 154.363 1.00 150.89 562 LYS A C 1
ATOM 3629 O O . LYS A 1 562 ? 126.649 83.245 153.835 1.00 151.09 562 LYS A O 1
ATOM 3635 N N . THR A 1 563 ? 127.928 85.096 153.949 1.00 134.02 563 THR A N 1
ATOM 3636 C CA . THR A 1 563 ? 128.774 84.764 152.803 1.00 133.80 563 THR A CA 1
ATOM 3637 C C . THR A 1 563 ? 127.921 84.460 151.572 1.00 132.85 563 THR A C 1
ATOM 3638 O O . THR A 1 563 ? 127.910 83.350 151.038 1.00 133.14 563 THR A O 1
ATOM 3642 N N . ARG A 1 564 ? 127.187 85.477 151.138 1.00 105.48 564 ARG A N 1
ATOM 3643 C CA . ARG A 1 564 ? 126.256 85.369 150.028 1.00 101.59 564 ARG A CA 1
ATOM 3644 C C . ARG A 1 564 ? 126.771 86.151 148.828 1.00 99.75 564 ARG A C 1
ATOM 3645 O O . ARG A 1 564 ? 127.765 86.878 148.902 1.00 100.35 564 ARG A O 1
ATOM 3653 N N . SER A 1 565 ? 126.076 85.983 147.708 1.00 71.84 565 SER A N 1
ATOM 3654 C CA . SER A 1 565 ? 126.359 86.696 146.473 1.00 70.34 565 SER A CA 1
ATOM 3655 C C . SER A 1 565 ? 125.157 87.544 146.080 1.00 68.06 565 SER A C 1
ATOM 3656 O O . SER A 1 565 ? 124.079 87.451 146.672 1.00 69.82 565 SER A O 1
ATOM 3659 N N . LEU A 1 566 ? 125.356 88.381 145.068 1.00 49.84 566 LEU A N 1
ATOM 3660 C CA . LEU A 1 566 ? 124.273 89.215 144.582 1.00 49.44 566 LEU A CA 1
ATOM 3661 C C . LEU A 1 566 ? 123.169 88.344 143.985 1.00 54.72 566 LEU A C 1
ATOM 3662 O O . LEU A 1 566 ? 123.440 87.264 143.454 1.00 60.92 566 LEU A O 1
ATOM 3667 N N . PRO A 1 567 ? 121.916 88.780 144.072 1.00 45.08 567 PRO A N 1
ATOM 3668 C CA . PRO A 1 567 ? 120.812 87.956 143.572 1.00 47.79 567 PRO A CA 1
ATOM 3669 C C . PRO A 1 567 ? 120.744 87.973 142.051 1.00 56.11 567 PRO A C 1
ATOM 3670 O O . PRO A 1 567 ? 121.370 88.790 141.373 1.00 55.09 567 PRO A O 1
ATOM 3674 N N . TRP A 1 568 ? 119.963 87.039 141.516 1.00 47.37 568 TRP A N 1
ATOM 3675 C CA . TRP A 1 568 ? 119.740 86.918 140.082 1.00 33.56 568 TRP A CA 1
ATOM 3676 C C . TRP A 1 568 ? 118.395 87.532 139.723 1.00 35.57 568 TRP A C 1
ATOM 3677 O O . TRP A 1 568 ? 117.362 87.139 140.273 1.00 36.57 568 TRP A O 1
ATOM 3688 N N . LYS A 1 569 ? 118.410 88.481 138.792 1.00 29.84 569 LYS A N 1
ATOM 3689 C CA . LYS A 1 569 ? 117.216 89.231 138.443 1.00 31.54 569 LYS A CA 1
ATOM 3690 C C . LYS A 1 569 ? 116.298 88.401 137.549 1.00 37.19 569 LYS A C 1
ATOM 3691 O O . LYS A 1 569 ? 116.618 87.280 137.148 1.00 45.52 569 LYS A O 1
ATOM 3697 N N . ASP A 1 570 ? 115.126 88.960 137.242 1.00 45.30 570 ASP A N 1
ATOM 3698 C CA . ASP A 1 570 ? 114.164 88.260 136.396 1.00 40.68 570 ASP A CA 1
ATOM 3699 C C . ASP A 1 570 ? 114.674 88.120 134.967 1.00 40.52 570 ASP A C 1
ATOM 3700 O O . ASP A 1 570 ? 114.681 87.018 134.403 1.00 46.02 570 ASP A O 1
ATOM 3705 N N . TYR A 1 571 ? 115.111 89.227 134.363 1.00 38.47 571 TYR A N 1
ATOM 3706 C CA . TYR A 1 571 ? 115.559 89.168 132.976 1.00 40.75 571 TYR A CA 1
ATOM 3707 C C . TYR A 1 571 ? 116.856 88.386 132.841 1.00 40.94 571 TYR A C 1
ATOM 3708 O O . TYR A 1 571 ? 117.113 87.794 131.788 1.00 43.32 571 TYR A O 1
ATOM 3717 N N . GLU A 1 572 ? 117.669 88.350 133.894 1.00 33.20 572 GLU A N 1
ATOM 3718 C CA . GLU A 1 572 ? 118.868 87.527 133.873 1.00 26.37 572 GLU A CA 1
ATOM 3719 C C . GLU A 1 572 ? 118.560 86.040 133.866 1.00 29.92 572 GLU A C 1
ATOM 3720 O O . GLU A 1 572 ? 119.467 85.252 133.596 1.00 38.99 572 GLU A O 1
ATOM 3726 N N . MET A 1 573 ? 117.325 85.632 134.156 1.00 22.71 573 MET A N 1
ATOM 3727 C CA . MET A 1 573 ? 116.899 84.254 133.959 1.00 24.87 573 MET A CA 1
ATOM 3728 C C . MET A 1 573 ? 116.062 84.062 132.705 1.00 35.22 573 MET A C 1
ATOM 3729 O O . MET A 1 573 ? 116.083 82.974 132.119 1.00 43.12 573 MET A O 1
ATOM 3734 N N . ASP A 1 574 ? 115.351 85.102 132.263 1.00 35.13 574 ASP A N 1
ATOM 3735 C CA . ASP A 1 574 ? 114.711 85.050 130.953 1.00 26.32 574 ASP A CA 1
ATOM 3736 C C . ASP A 1 574 ? 115.741 84.860 129.848 1.00 32.93 574 ASP A C 1
ATOM 3737 O O . ASP A 1 574 ? 115.512 84.098 128.902 1.00 35.26 574 ASP A O 1
ATOM 3742 N N . ALA A 1 575 ? 116.879 85.552 129.946 1.00 28.64 575 ALA A N 1
ATOM 3743 C CA . ALA A 1 575 ? 117.919 85.413 128.932 1.00 14.48 575 ALA A CA 1
ATOM 3744 C C . ALA A 1 575 ? 118.457 83.993 128.884 1.00 19.30 575 ALA A C 1
ATOM 3745 O O . ALA A 1 575 ? 118.678 83.439 127.800 1.00 41.62 575 ALA A O 1
ATOM 3747 N N . ILE A 1 576 ? 118.675 83.383 130.048 1.00 19.50 576 ILE A N 1
ATOM 3748 C CA . ILE A 1 576 ? 119.208 82.028 130.070 1.00 16.64 576 ILE A CA 1
ATOM 3749 C C . ILE A 1 576 ? 118.184 81.035 129.539 1.00 29.03 576 ILE A C 1
ATOM 3750 O O . ILE A 1 576 ? 118.538 80.074 128.847 1.00 29.98 576 ILE A O 1
ATOM 3755 N N . HIS A 1 577 ? 116.900 81.244 129.839 1.00 37.36 577 HIS A N 1
ATOM 3756 C CA . HIS A 1 577 ? 115.886 80.372 129.254 1.00 32.98 577 HIS A CA 1
ATOM 3757 C C . HIS A 1 577 ? 115.828 80.524 127.737 1.00 45.54 577 HIS A C 1
ATOM 3758 O O . HIS A 1 577 ? 115.654 79.536 127.014 1.00 52.56 577 HIS A O 1
ATOM 3765 N N . SER A 1 578 ? 115.954 81.756 127.235 1.00 46.59 578 SER A N 1
ATOM 3766 C CA . SER A 1 578 ? 115.963 81.965 125.791 1.00 29.79 578 SER A CA 1
ATOM 3767 C C . SER A 1 578 ? 117.139 81.253 125.136 1.00 36.32 578 SER A C 1
ATOM 3768 O O . SER A 1 578 ? 116.981 80.606 124.092 1.00 51.88 578 SER A O 1
ATOM 3771 N N . LEU A 1 579 ? 118.330 81.365 125.729 1.00 29.73 579 LEU A N 1
ATOM 3772 C CA . LEU A 1 579 ? 119.482 80.659 125.178 1.00 21.21 579 LEU A CA 1
ATOM 3773 C C . LEU A 1 579 ? 119.276 79.154 125.238 1.00 28.62 579 LEU A C 1
ATOM 3774 O O . LEU A 1 579 ? 119.702 78.425 124.334 1.00 41.11 579 LEU A O 1
ATOM 3779 N N . GLN A 1 580 ? 118.627 78.665 126.295 1.00 32.29 580 GLN A N 1
ATOM 3780 C CA . GLN A 1 580 ? 118.330 77.240 126.373 1.00 45.05 580 GLN A CA 1
ATOM 3781 C C . GLN A 1 580 ? 117.413 76.809 125.240 1.00 45.47 580 GLN A C 1
ATOM 3782 O O . GLN A 1 580 ? 117.627 75.761 124.623 1.00 46.31 580 GLN A O 1
ATOM 3788 N N . LEU A 1 581 ? 116.384 77.607 124.952 1.00 48.73 581 LEU A N 1
ATOM 3789 C CA . LEU A 1 581 ? 115.480 77.291 123.850 1.00 46.26 581 LEU A CA 1
ATOM 3790 C C . LEU A 1 581 ? 116.227 77.256 122.523 1.00 47.86 581 LEU A C 1
ATOM 3791 O O . LEU A 1 581 ? 116.064 76.323 121.725 1.00 48.06 581 LEU A O 1
ATOM 3796 N N . ILE A 1 582 ? 117.062 78.269 122.277 1.00 39.53 582 ILE A N 1
ATOM 3797 C CA . ILE A 1 582 ? 117.821 78.332 121.028 1.00 30.55 582 ILE A CA 1
ATOM 3798 C C . ILE A 1 582 ? 118.708 77.102 120.879 1.00 33.83 582 ILE A C 1
ATOM 3799 O O . ILE A 1 582 ? 118.723 76.450 119.829 1.00 43.58 582 ILE A O 1
ATOM 3804 N N . LEU A 1 583 ? 119.462 76.768 121.930 1.00 44.26 583 LEU A N 1
ATOM 3805 C CA . LEU A 1 583 ? 120.390 75.643 121.849 1.00 50.74 583 LEU A CA 1
ATOM 3806 C C . LEU A 1 583 ? 119.656 74.317 121.699 1.00 53.82 583 LEU A C 1
ATOM 3807 O O . LEU A 1 583 ? 120.104 73.437 120.956 1.00 49.29 583 LEU A O 1
ATOM 3812 N N . ARG A 1 584 ? 118.535 74.146 122.404 1.00 61.71 584 ARG A N 1
ATOM 3813 C CA . ARG A 1 584 ? 117.771 72.909 122.287 1.00 60.49 584 ARG A CA 1
ATOM 3814 C C . ARG A 1 584 ? 117.205 72.747 120.884 1.00 58.04 584 ARG A C 1
ATOM 3815 O O . ARG A 1 584 ? 117.216 71.644 120.325 1.00 58.58 584 ARG A O 1
ATOM 3823 N N . ASN A 1 585 ? 116.706 73.836 120.294 1.00 51.27 585 ASN A N 1
ATOM 3824 C CA . ASN A 1 585 ? 116.186 73.758 118.933 1.00 52.77 585 ASN A CA 1
ATOM 3825 C C . ASN A 1 585 ? 117.294 73.471 117.926 1.00 53.88 585 ASN A C 1
ATOM 3826 O O . ASN A 1 585 ? 117.116 72.651 117.018 1.00 51.51 585 ASN A O 1
ATOM 3831 N N . ALA A 1 586 ? 118.448 74.128 118.071 1.00 56.64 586 ALA A N 1
ATOM 3832 C CA . ALA A 1 586 ? 119.506 73.985 117.075 1.00 53.11 586 ALA A CA 1
ATOM 3833 C C . ALA A 1 586 ? 120.213 72.641 117.190 1.00 60.90 586 ALA A C 1
ATOM 3834 O O . ALA A 1 586 ? 120.712 72.111 116.191 1.00 61.37 586 ALA A O 1
ATOM 3836 N N . PHE A 1 587 ? 120.283 72.080 118.400 1.00 70.66 587 PHE A N 1
ATOM 3837 C CA . PHE A 1 587 ? 120.947 70.793 118.581 1.00 69.43 587 PHE A CA 1
ATOM 3838 C C . PHE A 1 587 ? 120.220 69.684 117.830 1.00 69.49 587 PHE A C 1
ATOM 3839 O O . PHE A 1 587 ? 120.855 68.823 117.210 1.00 69.65 587 PHE A O 1
ATOM 3847 N N . LYS A 1 588 ? 118.892 69.688 117.873 1.00 87.87 588 LYS A N 1
ATOM 3848 C CA . LYS A 1 588 ? 118.096 68.663 117.210 1.00 90.48 588 LYS A CA 1
ATOM 3849 C C . LYS A 1 588 ? 117.317 69.244 116.035 1.00 89.57 588 LYS A C 1
ATOM 3850 O O . LYS A 1 588 ? 117.631 68.975 114.875 1.00 89.69 588 LYS A O 1
ATOM 3856 N N . THR A 1 740 ? 105.239 71.909 131.482 1.00 115.72 740 THR A N 1
ATOM 3857 C CA . THR A 1 740 ? 106.379 71.327 130.785 1.00 116.94 740 THR A CA 1
ATOM 3858 C C . THR A 1 740 ? 107.552 71.113 131.739 1.00 116.90 740 THR A C 1
ATOM 3859 O O . THR A 1 740 ? 107.758 70.009 132.247 1.00 115.30 740 THR A O 1
ATOM 3863 N N . VAL A 1 741 ? 108.327 72.172 131.969 1.00 100.64 741 VAL A N 1
ATOM 3864 C CA . VAL A 1 741 ? 109.462 72.151 132.877 1.00 99.05 741 VAL A CA 1
ATOM 3865 C C . VAL A 1 741 ? 109.305 73.340 133.826 1.00 96.12 741 VAL A C 1
ATOM 3866 O O . VAL A 1 741 ? 108.300 74.047 133.786 1.00 96.65 741 VAL A O 1
ATOM 3870 N N . MET A 1 742 ? 110.293 73.549 134.695 1.00 87.67 742 MET A N 1
ATOM 3871 C CA . MET A 1 742 ? 110.171 74.534 135.758 1.00 88.11 742 MET A CA 1
ATOM 3872 C C . MET A 1 742 ? 111.561 74.989 136.185 1.00 85.11 742 MET A C 1
ATOM 3873 O O . MET A 1 742 ? 112.556 74.297 135.960 1.00 85.55 742 MET A O 1
ATOM 3878 N N . ASP A 1 743 ? 111.625 76.174 136.793 1.00 78.62 743 ASP A N 1
ATOM 3879 C CA . ASP A 1 743 ? 112.890 76.788 137.186 1.00 79.68 743 ASP A CA 1
ATOM 3880 C C . ASP A 1 743 ? 112.870 77.071 138.683 1.00 83.18 743 ASP A C 1
ATOM 3881 O O . ASP A 1 743 ? 111.969 77.759 139.170 1.00 86.39 743 ASP A O 1
ATOM 3886 N N . LYS A 1 744 ? 113.859 76.547 139.409 1.00 82.34 744 LYS A N 1
ATOM 3887 C CA . LYS A 1 744 ? 113.972 76.798 140.840 1.00 75.53 744 LYS A CA 1
ATOM 3888 C C . LYS A 1 744 ? 114.589 78.175 141.087 1.00 77.76 744 LYS A C 1
ATOM 3889 O O . LYS A 1 744 ? 115.364 78.689 140.276 1.00 87.99 744 LYS A O 1
ATOM 3895 N N . PHE A 1 745 ? 114.240 78.774 142.226 1.00 74.09 745 PHE A N 1
ATOM 3896 C CA . PHE A 1 745 ? 114.682 80.130 142.566 1.00 76.50 745 PHE A CA 1
ATOM 3897 C C . PHE A 1 745 ? 115.022 80.188 144.057 1.00 75.83 745 PHE A C 1
ATOM 3898 O O . PHE A 1 745 ? 114.494 81.003 144.814 1.00 78.93 745 PHE A O 1
ATOM 3906 N N . THR A 1 746 ? 115.852 79.254 144.520 1.00 74.02 746 THR A N 1
ATOM 3907 C CA . THR A 1 746 ? 116.088 79.069 145.954 1.00 78.70 746 THR A CA 1
ATOM 3908 C C . THR A 1 746 ? 116.974 80.191 146.494 1.00 79.51 746 THR A C 1
ATOM 3909 O O . THR A 1 746 ? 118.199 80.078 146.582 1.00 79.63 746 THR A O 1
ATOM 3913 N N . ARG A 1 747 ? 116.336 81.294 146.872 1.00 99.75 747 ARG A N 1
ATOM 3914 C CA . ARG A 1 747 ? 117.024 82.452 147.424 1.00 99.50 747 ARG A CA 1
ATOM 3915 C C . ARG A 1 747 ? 117.091 82.353 148.948 1.00 102.19 747 ARG A C 1
ATOM 3916 O O . ARG A 1 747 ? 116.339 81.609 149.580 1.00 105.12 747 ARG A O 1
ATOM 3924 N N . ILE A 1 748 ? 118.021 83.117 149.531 1.00 120.21 748 ILE A N 1
ATOM 3925 C CA . ILE A 1 748 ? 118.130 83.217 150.982 1.00 124.18 748 ILE A CA 1
ATOM 3926 C C . ILE A 1 748 ? 116.825 83.738 151.572 1.00 124.68 748 ILE A C 1
ATOM 3927 O O . ILE A 1 748 ? 116.157 84.604 150.992 1.00 122.65 748 ILE A O 1
ATOM 3932 N N . GLU A 1 749 ? 116.449 83.186 152.729 1.00 142.73 749 GLU A N 1
ATOM 3933 C CA . GLU A 1 749 ? 115.300 83.557 153.553 1.00 141.88 749 GLU A CA 1
ATOM 3934 C C . GLU A 1 749 ? 113.971 83.101 152.968 1.00 142.42 749 GLU A C 1
ATOM 3935 O O . GLU A 1 749 ? 112.924 83.367 153.569 1.00 142.31 749 GLU A O 1
ATOM 3941 N N . GLY A 1 750 ? 113.970 82.433 151.820 1.00 152.13 750 GLY A N 1
ATOM 3942 C CA . GLY A 1 750 ? 112.774 81.766 151.350 1.00 151.98 750 GLY A CA 1
ATOM 3943 C C . GLY A 1 750 ? 113.007 80.273 151.296 1.00 152.96 750 GLY A C 1
ATOM 3944 O O . GLY A 1 750 ? 112.083 79.476 151.486 1.00 153.51 750 GLY A O 1
ATOM 3945 N N . ASP A 1 751 ? 114.255 79.900 151.005 1.00 141.78 751 ASP A N 1
ATOM 3946 C CA . ASP A 1 751 ? 114.760 78.532 151.074 1.00 141.30 751 ASP A CA 1
ATOM 3947 C C . ASP A 1 751 ? 114.168 77.645 149.985 1.00 141.01 751 ASP A C 1
ATOM 3948 O O . ASP A 1 751 ? 114.635 76.519 149.780 1.00 141.23 751 ASP A O 1
ATOM 3953 N N . TYR A 1 752 ? 113.160 78.150 149.271 1.00 118.31 752 TYR A N 1
ATOM 3954 C CA . TYR A 1 752 ? 112.560 77.442 148.148 1.00 116.34 752 TYR A CA 1
ATOM 3955 C C . TYR A 1 752 ? 111.524 78.322 147.463 1.00 114.89 752 TYR A C 1
ATOM 3956 O O . TYR A 1 752 ? 110.812 79.081 148.129 1.00 115.94 752 TYR A O 1
ATOM 3965 N N . LYS A 1 753 ? 111.417 78.212 146.142 1.00 105.52 753 LYS A N 1
ATOM 3966 C CA . LYS A 1 753 ? 110.346 78.848 145.390 1.00 104.11 753 LYS A CA 1
ATOM 3967 C C . LYS A 1 753 ? 109.999 77.952 144.214 1.00 104.96 753 LYS A C 1
ATOM 3968 O O . LYS A 1 753 ? 110.784 77.090 143.813 1.00 105.44 753 LYS A O 1
ATOM 3974 N N . ALA A 1 754 ? 108.810 78.165 143.662 1.00 107.64 754 ALA A N 1
ATOM 3975 C CA . ALA A 1 754 ? 108.325 77.291 142.605 1.00 107.29 754 ALA A CA 1
ATOM 3976 C C . ALA A 1 754 ? 107.902 78.084 141.377 1.00 107.57 754 ALA A C 1
ATOM 3977 O O . ALA A 1 754 ? 106.838 77.828 140.803 1.00 108.37 754 ALA A O 1
ATOM 3979 N N . ILE A 1 755 ? 108.724 79.050 140.970 1.00 101.89 755 ILE A N 1
ATOM 3980 C CA . ILE A 1 755 ? 108.432 79.815 139.766 1.00 101.64 755 ILE A CA 1
ATOM 3981 C C . ILE A 1 755 ? 108.450 78.891 138.556 1.00 101.88 755 ILE A C 1
ATOM 3982 O O . ILE A 1 755 ? 109.268 77.967 138.463 1.00 103.51 755 ILE A O 1
ATOM 3987 N N . ILE A 1 756 ? 107.532 79.136 137.625 1.00 91.41 756 ILE A N 1
ATOM 3988 C CA . ILE A 1 756 ? 107.484 78.437 136.346 1.00 91.39 756 ILE A CA 1
ATOM 3989 C C . ILE A 1 756 ? 108.689 78.880 135.525 1.00 91.51 756 ILE A C 1
ATOM 3990 O O . ILE A 1 756 ? 109.418 79.794 135.928 1.00 92.28 756 ILE A O 1
ATOM 3995 N N . GLN A 1 757 ? 108.913 78.242 134.373 1.00 80.27 757 GLN A N 1
ATOM 3996 C CA . GLN A 1 757 ? 110.073 78.524 133.528 1.00 78.39 757 GLN A CA 1
ATOM 3997 C C . GLN A 1 757 ? 110.187 79.999 133.167 1.00 75.15 757 GLN A C 1
ATOM 3998 O O . GLN A 1 757 ? 111.196 80.426 132.596 1.00 70.36 757 GLN A O 1
ATOM 4004 N N . ASN A 1 758 ? 109.166 80.776 133.513 1.00 60.69 758 ASN A N 1
ATOM 4005 C CA . ASN A 1 758 ? 108.988 82.146 133.065 1.00 58.00 758 ASN A CA 1
ATOM 4006 C C . ASN A 1 758 ? 108.954 82.002 131.548 1.00 60.23 758 ASN A C 1
ATOM 4007 O O . ASN A 1 758 ? 109.958 82.247 130.868 1.00 57.83 758 ASN A O 1
ATOM 4012 N N . PRO A 1 759 ? 107.844 81.507 130.988 1.00 64.09 759 PRO A N 1
ATOM 4013 C CA . PRO A 1 759 ? 107.758 81.383 129.530 1.00 60.83 759 PRO A CA 1
ATOM 4014 C C . PRO A 1 759 ? 107.548 82.739 128.888 1.00 60.41 759 PRO A C 1
ATOM 4015 O O . PRO A 1 759 ? 106.585 82.952 128.145 1.00 63.91 759 PRO A O 1
ATOM 4019 N N . ASN A 1 760 ? 108.454 83.666 129.182 1.00 46.08 760 ASN A N 1
ATOM 4020 C CA . ASN A 1 760 ? 108.485 84.983 128.554 1.00 48.40 760 ASN A CA 1
ATOM 4021 C C . ASN A 1 760 ? 109.884 85.189 127.997 1.00 48.48 760 ASN A C 1
ATOM 4022 O O . ASN A 1 760 ? 110.636 86.048 128.473 1.00 52.45 760 ASN A O 1
ATOM 4027 N N . PRO A 1 761 ? 110.270 84.410 126.986 1.00 42.56 761 PRO A N 1
ATOM 4028 C CA . PRO A 1 761 ? 111.639 84.507 126.477 1.00 43.84 761 PRO A CA 1
ATOM 4029 C C . PRO A 1 761 ? 111.894 85.876 125.875 1.00 43.75 761 PRO A C 1
ATOM 4030 O O . PRO A 1 761 ? 110.970 86.591 125.485 1.00 47.94 761 PRO A O 1
ATOM 4034 N N . LEU A 1 762 ? 113.169 86.245 125.823 1.00 36.36 762 LEU A N 1
ATOM 4035 C CA . LEU A 1 762 ? 113.558 87.559 125.337 1.00 37.35 762 LEU A CA 1
ATOM 4036 C C . LEU A 1 762 ? 113.716 87.611 123.824 1.00 43.26 762 LEU A C 1
ATOM 4037 O O . LEU A 1 762 ? 114.081 88.666 123.301 1.00 43.20 762 LEU A O 1
ATOM 4042 N N . ILE A 1 763 ? 113.446 86.517 123.119 1.00 35.48 763 ILE A N 1
ATOM 4043 C CA . ILE A 1 763 ? 113.655 86.485 121.666 1.00 33.58 763 ILE A CA 1
ATOM 4044 C C . ILE A 1 763 ? 112.802 87.568 121.012 1.00 36.45 763 ILE A C 1
ATOM 4045 O O . ILE A 1 763 ? 111.580 87.624 121.251 1.00 39.05 763 ILE A O 1
ATOM 4050 N N . PRO A 1 764 ? 113.380 88.452 120.205 1.00 26.38 764 PRO A N 1
ATOM 4051 C CA . PRO A 1 764 ? 112.614 89.568 119.650 1.00 28.95 764 PRO A CA 1
ATOM 4052 C C . PRO A 1 764 ? 111.883 89.153 118.387 1.00 33.26 764 PRO A C 1
ATOM 4053 O O . PRO A 1 764 ? 112.042 88.018 117.917 1.00 40.50 764 PRO A O 1
ATOM 4057 N N . PRO A 1 765 ? 111.055 90.031 117.820 1.00 25.12 765 PRO A N 1
ATOM 4058 C CA . PRO A 1 765 ? 110.454 89.729 116.516 1.00 21.39 765 PRO A CA 1
ATOM 4059 C C . PRO A 1 765 ? 111.504 89.680 115.416 1.00 18.76 765 PRO A C 1
ATOM 4060 O O . PRO A 1 765 ? 112.387 90.536 115.330 1.00 27.56 765 PRO A O 1
ATOM 4064 N N . ILE A 1 766 ? 111.384 88.672 114.556 1.00 16.94 766 ILE A N 1
ATOM 4065 C CA . ILE A 1 766 ? 112.391 88.358 113.549 1.00 23.49 766 ILE A CA 1
ATOM 4066 C C . ILE A 1 766 ? 111.690 88.007 112.245 1.00 30.57 766 ILE A C 1
ATOM 4067 O O . ILE A 1 766 ? 110.665 87.319 112.250 1.00 38.55 766 ILE A O 1
ATOM 4072 N N . PHE A 1 767 ? 112.235 88.485 111.128 1.00 29.38 767 PHE A N 1
ATOM 4073 C CA . PHE A 1 767 ? 111.847 87.981 109.819 1.00 26.54 767 PHE A CA 1
ATOM 4074 C C . PHE A 1 767 ? 113.064 88.031 108.906 1.00 29.53 767 PHE A C 1
ATOM 4075 O O . PHE A 1 767 ? 114.166 88.400 109.322 1.00 38.48 767 PHE A O 1
ATOM 4083 N N . GLY A 1 768 ? 112.873 87.619 107.662 1.00 26.68 768 GLY A N 1
ATOM 4084 C CA . GLY A 1 768 ? 113.990 87.550 106.745 1.00 28.67 768 GLY A CA 1
ATOM 4085 C C . GLY A 1 768 ? 113.554 87.082 105.379 1.00 21.43 768 GLY A C 1
ATOM 4086 O O . GLY A 1 768 ? 112.604 86.303 105.238 1.00 30.15 768 GLY A O 1
ATOM 4087 N N . THR A 1 769 ? 114.294 87.548 104.376 1.00 23.67 769 THR A N 1
ATOM 4088 C CA . THR A 1 769 ? 113.979 87.302 102.975 1.00 27.90 769 THR A CA 1
ATOM 4089 C C . THR A 1 769 ? 115.205 86.755 102.260 1.00 32.04 769 THR A C 1
ATOM 4090 O O . THR A 1 769 ? 116.326 86.830 102.766 1.00 46.51 769 THR A O 1
ATOM 4094 N N . ASP A 1 770 ? 114.983 86.217 101.064 1.00 21.85 770 ASP A N 1
ATOM 4095 C CA . ASP A 1 770 ? 116.074 85.753 100.222 1.00 28.28 770 ASP A CA 1
ATOM 4096 C C . ASP A 1 770 ? 116.545 86.892 99.317 1.00 36.64 770 ASP A C 1
ATOM 4097 O O . ASP A 1 770 ? 116.175 88.054 99.500 1.00 36.33 770 ASP A O 1
ATOM 4102 N N . GLU A 1 771 ? 117.376 86.568 98.325 1.00 36.28 771 GLU A N 1
ATOM 4103 C CA . GLU A 1 771 ? 118.007 87.594 97.501 1.00 39.28 771 GLU A CA 1
ATOM 4104 C C . GLU A 1 771 ? 117.070 88.191 96.460 1.00 35.28 771 GLU A C 1
ATOM 4105 O O . GLU A 1 771 ? 117.421 89.208 95.854 1.00 38.25 771 GLU A O 1
ATOM 4111 N N . PHE A 1 772 ? 115.901 87.595 96.236 1.00 32.95 772 PHE A N 1
ATOM 4112 C CA . PHE A 1 772 ? 114.942 88.134 95.280 1.00 33.88 772 PHE A CA 1
ATOM 4113 C C . PHE A 1 772 ? 113.904 89.036 95.930 1.00 33.00 772 PHE A C 1
ATOM 4114 O O . PHE A 1 772 ? 113.395 89.952 95.275 1.00 31.34 772 PHE A O 1
ATOM 4122 N N . GLY A 1 773 ? 113.575 88.798 97.195 1.00 25.89 773 GLY A N 1
ATOM 4123 C CA . GLY A 1 773 ? 112.589 89.587 97.910 1.00 19.97 773 GLY A CA 1
ATOM 4124 C C . GLY A 1 773 ? 111.472 88.789 98.544 1.00 27.47 773 GLY A C 1
ATOM 4125 O O . GLY A 1 773 ? 110.684 89.363 99.307 1.00 32.38 773 GLY A O 1
ATOM 4126 N N . TRP A 1 774 ? 111.358 87.494 98.266 1.00 28.77 774 TRP A N 1
ATOM 4127 C CA . TRP A 1 774 ? 110.287 86.698 98.842 1.00 25.27 774 TRP A CA 1
ATOM 4128 C C . TRP A 1 774 ? 110.550 86.430 100.319 1.00 30.48 774 TRP A C 1
ATOM 4129 O O . TRP A 1 774 ? 111.691 86.244 100.744 1.00 35.69 774 TRP A O 1
ATOM 4140 N N . CYS A 1 775 ? 109.476 86.407 101.103 1.00 28.38 775 CYS A N 1
ATOM 4141 C CA . CYS A 1 775 ? 109.594 86.121 102.524 1.00 29.36 775 CYS A CA 1
ATOM 4142 C C . CYS A 1 775 ? 110.116 84.710 102.750 1.00 37.10 775 CYS A C 1
ATOM 4143 O O . CYS A 1 775 ? 109.806 83.779 102.003 1.00 38.61 775 CYS A O 1
ATOM 4146 N N . THR A 1 776 ? 110.924 84.557 103.796 1.00 36.32 776 THR A N 1
ATOM 4147 C CA . THR A 1 776 ? 111.468 83.250 104.136 1.00 29.90 776 THR A CA 1
ATOM 4148 C C . THR A 1 776 ? 111.286 82.944 105.618 1.00 37.20 776 THR A C 1
ATOM 4149 O O . THR A 1 776 ? 111.178 81.776 106.003 1.00 38.45 776 THR A O 1
ATOM 4153 N N . GLU A 1 777 ? 111.234 83.977 106.460 1.00 43.54 777 GLU A N 1
ATOM 4154 C CA . GLU A 1 777 ? 111.089 83.772 107.896 1.00 35.91 777 GLU A CA 1
ATOM 4155 C C . GLU A 1 777 ? 110.013 84.679 108.472 1.00 34.61 777 GLU A C 1
ATOM 4156 O O . GLU A 1 777 ? 109.853 85.823 108.041 1.00 40.02 777 GLU A O 1
ATOM 4162 N N . TRP A 1 778 ? 109.281 84.153 109.455 1.00 26.87 778 TRP A N 1
ATOM 4163 C CA . TRP A 1 778 ? 108.246 84.903 110.165 1.00 24.23 778 TRP A CA 1
ATOM 4164 C C . TRP A 1 778 ? 108.145 84.285 111.558 1.00 37.46 778 TRP A C 1
ATOM 4165 O O . TRP A 1 778 ? 107.637 83.171 111.708 1.00 38.94 778 TRP A O 1
ATOM 4176 N N . ASN A 1 779 ? 108.637 85.008 112.560 1.00 42.17 779 ASN A N 1
ATOM 4177 C CA . ASN A 1 779 ? 108.767 84.455 113.899 1.00 35.30 779 ASN A CA 1
ATOM 4178 C C . ASN A 1 779 ? 107.405 84.330 114.580 1.00 42.46 779 ASN A C 1
ATOM 4179 O O . ASN A 1 779 ? 106.455 85.032 114.223 1.00 43.23 779 ASN A O 1
ATOM 4184 N N . PRO A 1 780 ? 107.282 83.430 115.563 1.00 34.38 780 PRO A N 1
ATOM 4185 C CA . PRO A 1 780 ? 106.073 83.436 116.404 1.00 25.71 780 PRO A CA 1
ATOM 4186 C C . PRO A 1 780 ? 105.861 84.748 117.139 1.00 26.77 780 PRO A C 1
ATOM 4187 O O . PRO A 1 780 ? 104.718 85.193 117.290 1.00 31.62 780 PRO A O 1
ATOM 4191 N N . ALA A 1 781 ? 106.939 85.382 117.603 1.00 25.95 781 ALA A N 1
ATOM 4192 C CA . ALA A 1 781 ? 106.807 86.683 118.248 1.00 25.91 781 ALA A CA 1
ATOM 4193 C C . ALA A 1 781 ? 106.318 87.736 117.265 1.00 28.41 781 ALA A C 1
ATOM 4194 O O . ALA A 1 781 ? 105.496 88.591 117.615 1.00 34.42 781 ALA A O 1
ATOM 4196 N N . MET A 1 782 ? 106.809 87.692 116.026 1.00 29.85 782 MET A N 1
ATOM 4197 C CA . MET A 1 782 ? 106.336 88.639 115.023 1.00 32.88 782 MET A CA 1
ATOM 4198 C C . MET A 1 782 ? 104.887 88.359 114.651 1.00 34.27 782 MET A C 1
ATOM 4199 O O . MET A 1 782 ? 104.112 89.290 114.404 1.00 35.69 782 MET A O 1
ATOM 4204 N N . SER A 1 783 ? 104.505 87.082 114.608 1.00 25.30 783 SER A N 1
ATOM 4205 C CA . SER A 1 783 ? 103.111 86.737 114.360 1.00 26.22 783 SER A CA 1
ATOM 4206 C C . SER A 1 783 ? 102.213 87.268 115.470 1.00 32.02 783 SER A C 1
ATOM 4207 O O . SER A 1 783 ? 101.103 87.743 115.207 1.00 31.35 783 SER A O 1
ATOM 4210 N N . LYS A 1 784 ? 102.675 87.194 116.719 1.00 29.16 784 LYS A N 1
ATOM 4211 C CA . LYS A 1 784 ? 101.924 87.786 117.822 1.00 26.78 784 LYS A CA 1
ATOM 4212 C C . LYS A 1 784 ? 101.818 89.297 117.673 1.00 23.46 784 LYS A C 1
ATOM 4213 O O . LYS A 1 784 ? 100.744 89.875 117.873 1.00 29.66 784 LYS A O 1
ATOM 4219 N N . LEU A 1 785 ? 102.927 89.955 117.332 1.00 21.78 785 LEU A N 1
ATOM 4220 C CA . LEU A 1 785 ? 102.933 91.412 117.253 1.00 19.47 785 LEU A CA 1
ATOM 4221 C C . LEU A 1 785 ? 102.025 91.919 116.141 1.00 27.06 785 LEU A C 1
ATOM 4222 O O . LEU A 1 785 ? 101.297 92.899 116.329 1.00 36.61 785 LEU A O 1
ATOM 4227 N N . THR A 1 786 ? 102.053 91.274 114.977 1.00 25.67 786 THR A N 1
ATOM 4228 C CA . THR A 1 786 ? 101.270 91.737 113.838 1.00 28.86 786 THR A CA 1
ATOM 4229 C C . THR A 1 786 ? 99.879 91.128 113.772 1.00 30.40 786 THR A C 1
ATOM 4230 O O . THR A 1 786 ? 99.001 91.701 113.119 1.00 29.93 786 THR A O 1
ATOM 4234 N N . GLY A 1 787 ? 99.650 89.995 114.429 1.00 30.03 787 GLY A N 1
ATOM 4235 C CA . GLY A 1 787 ? 98.387 89.307 114.268 1.00 32.59 787 GLY A CA 1
ATOM 4236 C C . GLY A 1 787 ? 98.260 88.562 112.964 1.00 32.07 787 GLY A C 1
ATOM 4237 O O . GLY A 1 787 ? 97.154 88.171 112.587 1.00 36.21 787 GLY A O 1
ATOM 4238 N N . LEU A 1 788 ? 99.368 88.347 112.265 1.00 18.37 788 LEU A N 1
ATOM 4239 C CA . LEU A 1 788 ? 99.381 87.674 110.976 1.00 24.84 788 LEU A CA 1
ATOM 4240 C C . LEU A 1 788 ? 99.995 86.292 111.129 1.00 34.50 788 LEU A C 1
ATOM 4241 O O . LEU A 1 788 ? 101.108 86.157 111.645 1.00 37.71 788 LEU A O 1
ATOM 4246 N N . LYS A 1 789 ? 99.273 85.272 110.679 1.00 35.07 789 LYS A N 1
ATOM 4247 C CA . LYS A 1 789 ? 99.804 83.919 110.703 1.00 37.92 789 LYS A CA 1
ATOM 4248 C C . LYS A 1 789 ? 100.960 83.785 109.717 1.00 33.98 789 LYS A C 1
ATOM 4249 O O . LYS A 1 789 ? 101.024 84.483 108.704 1.00 35.68 789 LYS A O 1
ATOM 4255 N N . ARG A 1 790 ? 101.886 82.876 110.029 1.00 30.04 790 ARG A N 1
ATOM 4256 C CA . ARG A 1 790 ? 103.052 82.690 109.172 1.00 29.67 790 ARG A CA 1
ATOM 4257 C C . ARG A 1 790 ? 102.648 82.237 107.776 1.00 38.25 790 ARG A C 1
ATOM 4258 O O . ARG A 1 790 ? 103.215 82.699 106.779 1.00 50.18 790 ARG A O 1
ATOM 4266 N N . GLU A 1 791 ? 101.665 81.340 107.680 1.00 39.55 791 GLU A N 1
ATOM 4267 C CA . GLU A 1 791 ? 101.239 80.839 106.378 1.00 44.00 791 GLU A CA 1
ATOM 4268 C C . GLU A 1 791 ? 100.638 81.933 105.506 1.00 41.78 791 GLU A C 1
ATOM 4269 O O . GLU A 1 791 ? 100.541 81.755 104.287 1.00 37.16 791 GLU A O 1
ATOM 4275 N N . GLU A 1 792 ? 100.228 83.055 106.100 1.00 34.18 792 GLU A N 1
ATOM 4276 C CA . GLU A 1 792 ? 99.722 84.167 105.305 1.00 34.54 792 GLU A CA 1
ATOM 4277 C C . GLU A 1 792 ? 100.838 84.888 104.565 1.00 33.49 792 GLU A C 1
ATOM 4278 O O . GLU A 1 792 ? 100.597 85.469 103.503 1.00 35.90 792 GLU A O 1
ATOM 4284 N N . VAL A 1 793 ? 102.054 84.871 105.109 1.00 28.49 793 VAL A N 1
ATOM 4285 C CA . VAL A 1 793 ? 103.123 85.743 104.635 1.00 27.44 793 VAL A CA 1
ATOM 4286 C C . VAL A 1 793 ? 104.342 84.946 104.192 1.00 28.76 793 VAL A C 1
ATOM 4287 O O . VAL A 1 793 ? 105.476 85.406 104.348 1.00 37.76 793 VAL A O 1
ATOM 4291 N N . ILE A 1 794 ? 104.136 83.750 103.659 1.00 21.61 794 ILE A N 1
ATOM 4292 C CA . ILE A 1 794 ? 105.242 82.956 103.143 1.00 28.58 794 ILE A CA 1
ATOM 4293 C C . ILE A 1 794 ? 105.175 82.968 101.621 1.00 36.04 794 ILE A C 1
ATOM 4294 O O . ILE A 1 794 ? 104.093 82.960 101.023 1.00 39.68 794 ILE A O 1
ATOM 4299 N N . ASP A 1 795 ? 106.353 83.023 100.997 1.00 33.93 795 ASP A N 1
ATOM 4300 C CA . ASP A 1 795 ? 106.481 83.136 99.542 1.00 33.42 795 ASP A CA 1
ATOM 4301 C C . ASP A 1 795 ? 105.703 84.337 99.012 1.00 33.29 795 ASP A C 1
ATOM 4302 O O . ASP A 1 795 ? 105.053 84.277 97.967 1.00 33.55 795 ASP A O 1
ATOM 4307 N N . LYS A 1 796 ? 105.769 85.438 99.751 1.00 32.44 796 LYS A N 1
ATOM 4308 C CA . LYS A 1 796 ? 105.196 86.710 99.346 1.00 27.70 796 LYS A CA 1
ATOM 4309 C C . LYS A 1 796 ? 106.299 87.753 99.333 1.00 32.75 796 LYS A C 1
ATOM 4310 O O . LYS A 1 796 ? 107.249 87.677 100.114 1.00 36.41 796 LYS A O 1
ATOM 4316 N N . MET A 1 797 ? 106.175 88.726 98.438 1.00 29.69 797 MET A N 1
ATOM 4317 C CA . MET A 1 797 ? 107.173 89.782 98.367 1.00 26.21 797 MET A CA 1
ATOM 4318 C C . MET A 1 797 ? 107.128 90.617 99.637 1.00 24.27 797 MET A C 1
ATOM 4319 O O . MET A 1 797 ? 106.069 91.110 100.030 1.00 31.51 797 MET A O 1
ATOM 4324 N N . LEU A 1 798 ? 108.279 90.765 100.292 1.00 21.61 798 LEU A N 1
ATOM 4325 C CA . LEU A 1 798 ? 108.322 91.561 101.513 1.00 24.13 798 LEU A CA 1
ATOM 4326 C C . LEU A 1 798 ? 108.006 93.020 101.227 1.00 22.68 798 LEU A C 1
ATOM 4327 O O . LEU A 1 798 ? 107.306 93.676 102.005 1.00 29.04 798 LEU A O 1
ATOM 4332 N N . LEU A 1 799 ? 108.510 93.546 100.119 1.00 22.54 799 LEU A N 1
ATOM 4333 C CA . LEU A 1 799 ? 108.229 94.916 99.721 1.00 26.31 799 LEU A CA 1
ATOM 4334 C C . LEU A 1 799 ? 107.049 94.934 98.760 1.00 33.01 799 LEU A C 1
ATOM 4335 O O . LEU A 1 799 ? 107.063 94.245 97.736 1.00 36.03 799 LEU A O 1
ATOM 4340 N N . GLY A 1 800 ? 106.034 95.726 99.090 1.00 28.28 800 GLY A N 1
ATOM 4341 C CA . GLY A 1 800 ? 104.837 95.803 98.279 1.00 28.44 800 GLY A CA 1
ATOM 4342 C C . GLY A 1 800 ? 103.709 94.894 98.720 1.00 29.50 800 GLY A C 1
ATOM 4343 O O . GLY A 1 800 ? 102.604 95.369 98.989 1.00 28.08 800 GLY A O 1
ATOM 4344 N N . GLU A 1 801 ? 103.963 93.588 98.801 1.00 27.22 801 GLU A N 1
ATOM 4345 C CA . GLU A 1 801 ? 102.908 92.655 99.186 1.00 26.82 801 GLU A CA 1
ATOM 4346 C C . GLU A 1 801 ? 102.682 92.656 100.695 1.00 38.95 801 GLU A C 1
ATOM 4347 O O . GLU A 1 801 ? 101.596 93.000 101.170 1.00 40.89 801 GLU A O 1
ATOM 4353 N N . VAL A 1 802 ? 103.701 92.275 101.467 1.00 33.18 802 VAL A N 1
ATOM 4354 C CA . VAL A 1 802 ? 103.562 92.243 102.920 1.00 18.04 802 VAL A CA 1
ATOM 4355 C C . VAL A 1 802 ? 103.552 93.658 103.483 1.00 22.26 802 VAL A C 1
ATOM 4356 O O . VAL A 1 802 ? 102.578 94.089 104.108 1.00 33.01 802 VAL A O 1
ATOM 4360 N N . PHE A 1 803 ? 104.632 94.401 103.269 1.00 16.19 803 PHE A N 1
ATOM 4361 C CA . PHE A 1 803 ? 104.733 95.786 103.708 1.00 18.61 803 PHE A CA 1
ATOM 4362 C C . PHE A 1 803 ? 104.496 96.698 102.514 1.00 22.07 803 PHE A C 1
ATOM 4363 O O . PHE A 1 803 ? 105.233 96.633 101.526 1.00 37.94 803 PHE A O 1
ATOM 4371 N N . GLY A 1 804 ? 103.480 97.544 102.605 1.00 16.01 804 GLY A N 1
ATOM 4372 C CA . GLY A 1 804 ? 103.139 98.420 101.501 1.00 24.04 804 GLY A CA 1
ATOM 4373 C C . GLY A 1 804 ? 102.108 99.438 101.924 1.00 29.44 804 GLY A C 1
ATOM 4374 O O . GLY A 1 804 ? 101.553 99.368 103.024 1.00 31.44 804 GLY A O 1
ATOM 4375 N N . THR A 1 805 ? 101.858 100.393 101.029 1.00 25.02 805 THR A N 1
ATOM 4376 C CA . THR A 1 805 ? 100.931 101.479 101.320 1.00 25.76 805 THR A CA 1
ATOM 4377 C C . THR A 1 805 ? 99.483 101.155 100.973 1.00 32.47 805 THR A C 1
ATOM 4378 O O . THR A 1 805 ? 98.594 101.928 101.345 1.00 31.59 805 THR A O 1
ATOM 4382 N N . GLN A 1 806 ? 99.220 100.048 100.282 1.00 30.83 806 GLN A N 1
ATOM 4383 C CA . GLN A 1 806 ? 97.867 99.740 99.842 1.00 29.36 806 GLN A CA 1
ATOM 4384 C C . GLN A 1 806 ? 97.788 98.276 99.439 1.00 29.25 806 GLN A C 1
ATOM 4385 O O . GLN A 1 806 ? 98.712 97.754 98.810 1.00 30.68 806 GLN A O 1
ATOM 4391 N N . LYS A 1 807 ? 96.687 97.621 99.822 1.00 28.49 807 LYS A N 1
ATOM 4392 C CA . LYS A 1 807 ? 96.399 96.231 99.460 1.00 29.43 807 LYS A CA 1
ATOM 4393 C C . LYS A 1 807 ? 97.384 95.276 100.147 1.00 27.50 807 LYS A C 1
ATOM 4394 O O . LYS A 1 807 ? 97.378 94.059 99.952 1.00 26.32 807 LYS A O 1
ATOM 4400 N N . SER A 1 808 ? 98.169 95.848 101.054 1.00 29.05 808 SER A N 1
ATOM 4401 C CA . SER A 1 808 ? 99.215 95.126 101.757 1.00 28.16 808 SER A CA 1
ATOM 4402 C C . SER A 1 808 ? 98.693 94.639 103.098 1.00 30.75 808 SER A C 1
ATOM 4403 O O . SER A 1 808 ? 97.778 95.229 103.678 1.00 35.94 808 SER A O 1
ATOM 4406 N N . CYS A 1 809 ? 99.286 93.546 103.584 1.00 23.93 809 CYS A N 1
ATOM 4407 C CA . CYS A 1 809 ? 98.862 92.973 104.856 1.00 23.72 809 CYS A CA 1
ATOM 4408 C C . CYS A 1 809 ? 99.085 93.944 106.008 1.00 28.90 809 CYS A C 1
ATOM 4409 O O . CYS A 1 809 ? 98.163 94.218 106.783 1.00 41.75 809 CYS A O 1
ATOM 4412 N N . CYS A 1 810 ? 100.297 94.478 106.135 1.00 23.25 810 CYS A N 1
ATOM 4413 C CA . CYS A 1 810 ? 100.633 95.464 107.162 1.00 27.83 810 CYS A CA 1
ATOM 4414 C C . CYS A 1 810 ? 100.837 96.799 106.455 1.00 25.31 810 CYS A C 1
ATOM 4415 O O . CYS A 1 810 ? 101.940 97.113 106.007 1.00 35.61 810 CYS A O 1
ATOM 4418 N N . ARG A 1 811 ? 99.767 97.581 106.358 1.00 22.53 811 ARG A N 1
ATOM 4419 C CA . ARG A 1 811 ? 99.819 98.833 105.619 1.00 29.44 811 ARG A CA 1
ATOM 4420 C C . ARG A 1 811 ? 100.821 99.792 106.248 1.00 21.58 811 ARG A C 1
ATOM 4421 O O . ARG A 1 811 ? 100.799 100.028 107.457 1.00 26.06 811 ARG A O 1
ATOM 4429 N N . LEU A 1 812 ? 101.705 100.342 105.420 1.00 20.66 812 LEU A N 1
ATOM 4430 C CA . LEU A 1 812 ? 102.686 101.310 105.881 1.00 23.77 812 LEU A CA 1
ATOM 4431 C C . LEU A 1 812 ? 102.064 102.702 105.961 1.00 28.23 812 LEU A C 1
ATOM 4432 O O . LEU A 1 812 ? 100.962 102.952 105.469 1.00 33.87 812 LEU A O 1
ATOM 4437 N N . LYS A 1 813 ? 102.794 103.620 106.594 1.00 29.53 813 LYS A N 1
ATOM 4438 C CA . LYS A 1 813 ? 102.281 104.969 106.804 1.00 32.67 813 LYS A CA 1
ATOM 4439 C C . LYS A 1 813 ? 102.028 105.681 105.479 1.00 36.43 813 LYS A C 1
ATOM 4440 O O . LYS A 1 813 ? 100.884 106.002 105.139 1.00 38.55 813 LYS A O 1
ATOM 4446 N N . ASN A 1 814 ? 103.088 105.931 104.715 1.00 39.15 814 ASN A N 1
ATOM 4447 C CA . ASN A 1 814 ? 102.988 106.626 103.436 1.00 30.16 814 ASN A CA 1
ATOM 4448 C C . ASN A 1 814 ? 104.116 106.139 102.530 1.00 36.85 814 ASN A C 1
ATOM 4449 O O . ASN A 1 814 ? 104.750 105.115 102.799 1.00 43.50 814 ASN A O 1
ATOM 4454 N N . GLN A 1 815 ? 104.363 106.872 101.441 1.00 41.23 815 GLN A N 1
ATOM 4455 C CA . GLN A 1 815 ? 105.344 106.436 100.451 1.00 38.16 815 GLN A CA 1
ATOM 4456 C C . GLN A 1 815 ? 106.778 106.690 100.893 1.00 40.05 815 GLN A C 1
ATOM 4457 O O . GLN A 1 815 ? 107.695 106.003 100.428 1.00 43.07 815 GLN A O 1
ATOM 4463 N N . GLU A 1 816 ? 106.999 107.670 101.770 1.00 34.86 816 GLU A N 1
ATOM 4464 C CA . GLU A 1 816 ? 108.342 107.888 102.292 1.00 30.34 816 GLU A CA 1
ATOM 4465 C C . GLU A 1 816 ? 108.820 106.680 103.085 1.00 36.53 816 GLU A C 1
ATOM 4466 O O . GLU A 1 816 ? 109.994 106.304 103.011 1.00 48.29 816 GLU A O 1
ATOM 4472 N N . ALA A 1 817 ? 107.918 106.054 103.844 1.00 25.71 817 ALA A N 1
ATOM 4473 C CA . ALA A 1 817 ? 108.268 104.833 104.560 1.00 17.08 817 ALA A CA 1
ATOM 4474 C C . ALA A 1 817 ? 108.626 103.710 103.597 1.00 26.28 817 ALA A C 1
ATOM 4475 O O . ALA A 1 817 ? 109.562 102.944 103.847 1.00 42.27 817 ALA A O 1
ATOM 4477 N N . PHE A 1 818 ? 107.886 103.595 102.494 1.00 17.49 818 PHE A N 1
ATOM 4478 C CA . PHE A 1 818 ? 108.186 102.594 101.473 1.00 16.66 818 PHE A CA 1
ATOM 4479 C C . PHE A 1 818 ? 109.580 102.804 100.892 1.00 17.64 818 PHE A C 1
ATOM 4480 O O . PHE A 1 818 ? 110.377 101.860 100.781 1.00 26.48 818 PHE A O 1
ATOM 4488 N N . VAL A 1 819 ? 109.895 104.050 100.533 1.00 20.17 819 VAL A N 1
ATOM 4489 C CA . VAL A 1 819 ? 111.203 104.358 99.961 1.00 23.74 819 VAL A CA 1
ATOM 4490 C C . VAL A 1 819 ? 112.307 104.072 100.969 1.00 16.82 819 VAL A C 1
ATOM 4491 O O . VAL A 1 819 ? 113.351 103.507 100.623 1.00 21.19 819 VAL A O 1
ATOM 4495 N N . ASN A 1 820 ? 112.096 104.450 102.231 1.00 17.54 820 ASN A N 1
ATOM 4496 C CA . ASN A 1 820 ? 113.1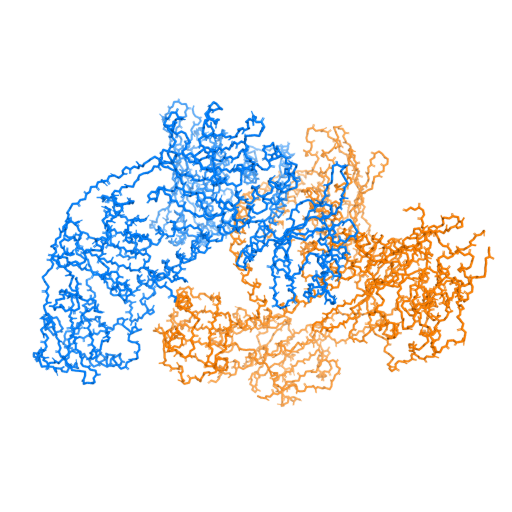17 104.235 103.250 1.00 14.41 820 ASN A CA 1
ATOM 4497 C C . ASN A 1 820 ? 113.340 102.752 103.522 1.00 23.82 820 ASN A C 1
ATOM 4498 O O . ASN A 1 820 ? 114.480 102.320 103.716 1.00 31.23 820 ASN A O 1
ATOM 4503 N N . LEU A 1 821 ? 112.269 101.957 103.547 1.00 21.73 821 LEU A N 1
ATOM 4504 C CA . LEU A 1 821 ? 112.429 100.519 103.731 1.00 15.79 821 LEU A CA 1
ATOM 4505 C C . LEU A 1 821 ? 113.205 99.899 102.576 1.00 22.17 821 LEU A C 1
ATOM 4506 O O . LEU A 1 821 ? 114.083 99.054 102.793 1.00 32.52 821 LEU A O 1
ATOM 4511 N N . GLY A 1 822 ? 112.901 100.304 101.341 1.00 19.47 822 GLY A N 1
ATOM 4512 C CA . GLY A 1 822 ? 113.679 99.811 100.213 1.00 13.98 822 GLY A CA 1
ATOM 4513 C C . GLY A 1 822 ? 115.142 100.201 100.301 1.00 20.19 822 GLY A C 1
ATOM 4514 O O . GLY A 1 822 ? 116.034 99.386 100.037 1.00 24.82 822 GLY A O 1
ATOM 4515 N N . ILE A 1 823 ? 115.408 101.449 100.693 1.00 28.78 823 ILE A N 1
ATOM 4516 C CA . ILE A 1 823 ? 116.782 101.927 100.823 1.00 20.16 823 ILE A CA 1
ATOM 4517 C C . ILE A 1 823 ? 117.535 101.107 101.860 1.00 20.35 823 ILE A C 1
ATOM 4518 O O . ILE A 1 823 ? 118.682 100.710 101.645 1.00 25.46 823 ILE A O 1
ATOM 4523 N N . VAL A 1 824 ? 116.903 100.850 103.007 1.00 26.69 824 VAL A N 1
ATOM 4524 C CA . VAL A 1 824 ? 117.565 100.097 104.069 1.00 12.71 824 VAL A CA 1
ATOM 4525 C C . VAL A 1 824 ? 117.830 98.663 103.633 1.00 14.95 824 VAL A C 1
ATOM 4526 O O . VAL A 1 824 ? 118.917 98.120 103.868 1.00 31.38 824 VAL A O 1
ATOM 4530 N N . LEU A 1 825 ? 116.844 98.022 103.001 1.00 17.52 825 LEU A N 1
ATOM 4531 C CA . LEU A 1 825 ? 117.025 96.637 102.579 1.00 14.43 825 LEU A CA 1
ATOM 4532 C C . LEU A 1 825 ? 118.124 96.513 101.533 1.00 25.88 825 LEU A C 1
ATOM 4533 O O . LEU A 1 825 ? 118.818 95.492 101.474 1.00 25.29 825 LEU A O 1
ATOM 4538 N N . ASN A 1 826 ? 118.290 97.530 100.685 1.00 43.74 826 ASN A N 1
ATOM 4539 C CA . ASN A 1 826 ? 119.370 97.478 99.703 1.00 38.08 826 ASN A CA 1
ATOM 4540 C C . ASN A 1 826 ? 120.720 97.862 100.298 1.00 35.37 826 ASN A C 1
ATOM 4541 O O . ASN A 1 826 ? 121.754 97.360 99.848 1.00 36.48 826 ASN A O 1
ATOM 4546 N N . ASN A 1 827 ? 120.734 98.751 101.290 1.00 37.51 827 ASN A N 1
ATOM 4547 C CA . ASN A 1 827 ? 121.983 99.146 101.927 1.00 30.94 827 ASN A CA 1
ATOM 4548 C C . ASN A 1 827 ? 122.561 98.026 102.775 1.00 33.30 827 ASN A C 1
ATOM 4549 O O . ASN A 1 827 ? 123.784 97.873 102.847 1.00 37.10 827 ASN A O 1
ATOM 4554 N N . ALA A 1 828 ? 121.704 97.239 103.425 1.00 31.93 828 ALA A N 1
ATOM 4555 C CA . ALA A 1 828 ? 122.179 96.191 104.318 1.00 25.64 828 ALA A CA 1
ATOM 4556 C C . ALA A 1 828 ? 122.952 95.094 103.602 1.00 27.78 828 ALA A C 1
ATOM 4557 O O . ALA A 1 828 ? 123.638 94.313 104.268 1.00 32.59 828 ALA A O 1
ATOM 4559 N N . VAL A 1 829 ? 122.854 95.008 102.277 1.00 28.63 829 VAL A N 1
ATOM 4560 C CA . VAL A 1 829 ? 123.560 93.964 101.542 1.00 32.49 829 VAL A CA 1
ATOM 4561 C C . VAL A 1 829 ? 125.069 94.178 101.613 1.00 36.87 829 VAL A C 1
ATOM 4562 O O . VAL A 1 829 ? 125.844 93.216 101.664 1.00 42.35 829 VAL A O 1
ATOM 4566 N N . THR A 1 830 ? 125.513 95.433 101.615 1.00 32.97 830 THR A N 1
ATOM 4567 C CA . THR A 1 830 ? 126.935 95.751 101.593 1.00 32.19 830 THR A CA 1
ATOM 4568 C C . THR A 1 830 ? 127.509 96.097 102.963 1.00 36.95 830 THR A C 1
ATOM 4569 O O . THR A 1 830 ? 128.702 96.398 103.056 1.00 38.18 830 THR A O 1
ATOM 4573 N N . SER A 1 831 ? 126.703 96.061 104.024 1.00 37.67 831 SER A N 1
ATOM 4574 C CA . SER A 1 831 ? 127.160 96.420 105.360 1.00 37.36 831 SER A CA 1
ATOM 4575 C C . SER A 1 831 ? 126.572 95.465 106.390 1.00 41.75 831 SER A C 1
ATOM 4576 O O . SER A 1 831 ? 125.401 95.087 106.301 1.00 41.49 831 SER A O 1
ATOM 4579 N N . GLN A 1 832 ? 127.393 95.082 107.372 1.00 51.56 832 GLN A N 1
ATOM 4580 C CA . GLN A 1 832 ? 126.973 94.168 108.427 1.00 51.32 832 GLN A CA 1
ATOM 4581 C C . GLN A 1 832 ? 126.609 94.872 109.725 1.00 50.79 832 GLN A C 1
ATOM 4582 O O . GLN A 1 832 ? 126.025 94.240 110.612 1.00 48.56 832 GLN A O 1
ATOM 4588 N N . ASP A 1 833 ? 126.933 96.150 109.854 1.00 46.68 833 ASP A N 1
ATOM 4589 C CA . ASP A 1 833 ? 126.593 96.879 111.063 1.00 50.93 833 ASP A CA 1
ATOM 4590 C C . ASP A 1 833 ? 125.080 96.879 111.249 1.00 52.64 833 ASP A C 1
ATOM 4591 O O . ASP A 1 833 ? 124.344 97.172 110.296 1.00 43.91 833 ASP A O 1
ATOM 4596 N N . PRO A 1 834 ? 124.577 96.556 112.440 1.00 46.48 834 PRO A N 1
ATOM 4597 C CA . PRO A 1 834 ? 123.124 96.561 112.643 1.00 40.16 834 PRO A CA 1
ATOM 4598 C C . PRO A 1 834 ? 122.588 97.980 112.653 1.00 44.36 834 PRO A C 1
ATOM 4599 O O . PRO A 1 834 ? 122.369 98.567 113.717 1.00 39.92 834 PRO A O 1
ATOM 4603 N N . GLU A 1 835 ? 122.399 98.543 111.463 1.00 42.28 835 GLU A N 1
ATOM 4604 C CA . GLU A 1 835 ? 121.927 99.915 111.351 1.00 41.22 835 GLU A CA 1
ATOM 4605 C C . GLU A 1 835 ? 120.513 100.031 111.902 1.00 41.22 835 GLU A C 1
ATOM 4606 O O . GLU A 1 835 ? 119.550 99.564 111.287 1.00 40.55 835 GLU A O 1
ATOM 4612 N N . LYS A 1 836 ? 120.394 100.644 113.074 1.00 34.08 836 LYS A N 1
ATOM 4613 C CA . LYS A 1 836 ? 119.106 100.831 113.726 1.00 40.06 836 LYS A CA 1
ATOM 4614 C C . LYS A 1 836 ? 118.381 101.967 113.021 1.00 38.85 836 LYS A C 1
ATOM 4615 O O . LYS A 1 836 ? 118.828 103.117 113.062 1.00 46.45 836 LYS A O 1
ATOM 4621 N N . VAL A 1 837 ? 117.270 101.651 112.369 1.00 25.47 837 VAL A N 1
ATOM 4622 C CA . VAL A 1 837 ? 116.477 102.658 111.677 1.00 24.48 837 VAL A CA 1
ATOM 4623 C C . VAL A 1 837 ? 115.058 102.624 112.222 1.00 31.94 837 VAL A C 1
ATOM 4624 O O . VAL A 1 837 ? 114.531 101.554 112.538 1.00 42.18 837 VAL A O 1
ATOM 4628 N N . SER A 1 838 ? 114.456 103.798 112.374 1.00 29.51 838 SER A N 1
ATOM 4629 C CA . SER A 1 838 ? 113.083 103.866 112.853 1.00 24.66 838 SER A CA 1
ATOM 4630 C C . SER A 1 838 ? 112.154 103.168 111.870 1.00 26.53 838 SER A C 1
ATOM 4631 O O . SER A 1 838 ? 112.235 103.391 110.661 1.00 39.45 838 SER A O 1
ATOM 4634 N N . PHE A 1 839 ? 111.266 102.321 112.385 1.00 9.89 839 PHE A N 1
ATOM 4635 C CA . PHE A 1 839 ? 110.341 101.586 111.534 1.00 8.03 839 PHE A CA 1
ATOM 4636 C C . PHE A 1 839 ? 108.970 101.605 112.185 1.00 16.28 839 PHE A C 1
ATOM 4637 O O . PHE A 1 839 ? 108.815 101.138 113.313 1.00 39.35 839 PHE A O 1
ATOM 4645 N N . ALA A 1 840 ? 107.979 102.134 111.478 1.00 25.29 840 ALA A N 1
ATOM 4646 C CA . ALA A 1 840 ? 106.624 102.235 111.999 1.00 25.99 840 ALA A CA 1
ATOM 4647 C C . ALA A 1 840 ? 105.656 101.655 110.984 1.00 28.22 840 ALA A C 1
ATOM 4648 O O . ALA A 1 840 ? 105.776 101.924 109.785 1.00 37.16 840 ALA A O 1
ATOM 4650 N N . PHE A 1 841 ? 104.696 100.870 111.460 1.00 14.55 841 PHE A N 1
ATOM 4651 C CA . PHE A 1 841 ? 103.689 100.307 110.573 1.00 17.44 841 PHE A CA 1
ATOM 4652 C C . PHE A 1 841 ? 102.371 100.171 111.323 1.00 24.08 841 PHE A C 1
ATOM 4653 O O . PHE A 1 841 ? 102.243 100.577 112.481 1.00 33.92 841 PHE A O 1
ATOM 4661 N N . PHE A 1 842 ? 101.374 99.628 110.631 1.00 30.67 842 PHE A N 1
ATOM 4662 C CA . PHE A 1 842 ? 100.053 99.383 111.186 1.00 23.88 842 PHE A CA 1
ATOM 4663 C C . PHE A 1 842 ? 99.805 97.884 111.231 1.00 30.88 842 PHE A C 1
ATOM 4664 O O . PHE A 1 842 ? 100.209 97.146 110.329 1.00 41.99 842 PHE A O 1
ATOM 4672 N N . THR A 1 843 ? 99.130 97.435 112.281 1.00 28.39 843 THR A N 1
ATOM 4673 C CA . THR A 1 843 ? 98.879 96.013 112.461 1.00 33.97 843 THR A CA 1
ATOM 4674 C C . THR A 1 843 ? 97.733 95.574 111.551 1.00 31.33 843 THR A C 1
ATOM 4675 O O . THR A 1 843 ? 97.274 96.320 110.682 1.00 27.85 843 THR A O 1
ATOM 4679 N N . ARG A 1 844 ? 97.267 94.336 111.735 1.00 32.73 844 ARG A N 1
ATOM 4680 C CA . ARG A 1 844 ? 96.108 93.862 110.986 1.00 33.90 844 ARG A CA 1
ATOM 4681 C C . ARG A 1 844 ? 94.872 94.691 111.311 1.00 39.77 844 ARG A C 1
ATOM 4682 O O . ARG A 1 844 ? 94.109 95.063 110.412 1.00 39.85 844 ARG A O 1
ATOM 4690 N N . GLY A 1 845 ? 94.661 94.995 112.590 1.00 36.15 845 GLY A N 1
ATOM 4691 C CA . GLY A 1 845 ? 93.625 95.925 112.989 1.00 33.42 845 GLY A CA 1
ATOM 4692 C C . GLY A 1 845 ? 94.130 97.349 112.897 1.00 37.61 845 GLY A C 1
ATOM 4693 O O . GLY A 1 845 ? 94.716 97.733 111.882 1.00 42.87 845 GLY A O 1
ATOM 4694 N N . GLY A 1 846 ? 93.911 98.148 113.935 1.00 34.35 846 GLY A N 1
ATOM 4695 C CA . GLY A 1 846 ? 94.495 99.473 113.958 1.00 36.33 846 GLY A CA 1
ATOM 4696 C C . GLY A 1 846 ? 95.378 99.700 115.166 1.00 41.54 846 GLY A C 1
ATOM 4697 O O . GLY A 1 846 ? 94.884 99.801 116.292 1.00 47.14 846 GLY A O 1
ATOM 4698 N N . LYS A 1 847 ? 96.685 99.804 114.937 1.00 42.14 847 LYS A N 1
ATOM 4699 C CA . LYS A 1 847 ? 97.656 100.046 116.002 1.00 44.50 847 LYS A CA 1
ATOM 4700 C C . LYS A 1 847 ? 98.945 100.529 115.363 1.00 40.15 847 LYS A C 1
ATOM 4701 O O . LYS A 1 847 ? 99.586 99.775 114.626 1.00 37.07 847 LYS A O 1
ATOM 4707 N N . TYR A 1 848 ? 99.331 101.767 115.650 1.00 35.74 848 TYR A N 1
ATOM 4708 C CA . TYR A 1 848 ? 100.556 102.338 115.100 1.00 38.10 848 TYR A CA 1
ATOM 4709 C C . TYR A 1 848 ? 101.739 101.816 115.905 1.00 42.21 848 TYR A C 1
ATOM 4710 O O . TYR A 1 848 ? 102.043 102.323 116.986 1.00 47.41 848 TYR A O 1
ATOM 4719 N N . VAL A 1 849 ? 102.413 100.797 115.379 1.00 34.50 849 VAL A N 1
ATOM 4720 C CA . VAL A 1 849 ? 103.562 100.195 116.042 1.00 30.77 849 VAL A CA 1
ATOM 4721 C C . VAL A 1 849 ? 104.820 100.909 115.570 1.00 32.41 849 VAL A C 1
ATOM 4722 O O . VAL A 1 849 ? 105.056 101.029 114.363 1.00 46.43 849 VAL A O 1
ATOM 4726 N N . GLU A 1 850 ? 105.627 101.382 116.517 1.00 35.43 850 GLU A N 1
ATOM 4727 C CA . GLU A 1 850 ? 106.898 102.034 116.228 1.00 42.96 850 GLU A CA 1
ATOM 4728 C C . GLU A 1 850 ? 108.022 101.278 116.922 1.00 45.35 850 GLU A C 1
ATOM 4729 O O . GLU A 1 850 ? 107.947 101.019 118.126 1.00 58.28 850 GLU A O 1
ATOM 4735 N N . CYS A 1 851 ? 109.063 100.934 116.167 1.00 20.88 851 CYS A N 1
ATOM 4736 C CA . CYS A 1 851 ? 110.162 100.134 116.680 1.00 26.90 851 CYS A CA 1
ATOM 4737 C C . CYS A 1 851 ? 111.457 100.607 116.036 1.00 25.07 851 CYS A C 1
ATOM 4738 O O . CYS A 1 851 ? 111.470 101.539 115.225 1.00 32.75 851 CYS A O 1
ATOM 4741 N N . LEU A 1 852 ? 112.551 99.939 116.391 1.00 18.84 852 LEU A N 1
ATOM 4742 C CA . LEU A 1 852 ? 113.821 100.081 115.701 1.00 18.47 852 LEU A CA 1
ATOM 4743 C C . LEU A 1 852 ? 114.096 98.797 114.936 1.00 22.85 852 LEU A C 1
ATOM 4744 O O . LEU A 1 852 ? 113.865 97.699 115.449 1.00 35.95 852 LEU A O 1
ATOM 4749 N N . LEU A 1 853 ? 114.578 98.937 113.708 1.00 22.48 853 LEU A N 1
ATOM 4750 C CA . LEU A 1 853 ? 114.803 97.817 112.810 1.00 22.89 853 LEU A CA 1
ATOM 4751 C C . LEU A 1 853 ? 116.295 97.660 112.564 1.00 29.91 853 LEU A C 1
ATOM 4752 O O . LEU A 1 853 ? 117.000 98.654 112.343 1.00 38.30 853 LEU A O 1
ATOM 4757 N N . CYS A 1 854 ? 116.772 96.413 112.622 1.00 27.28 854 CYS A N 1
ATOM 4758 C CA . CYS A 1 854 ? 118.164 96.082 112.350 1.00 21.87 854 CYS A CA 1
ATOM 4759 C C . CYS A 1 854 ? 118.215 95.012 111.270 1.00 28.06 854 CYS A C 1
ATOM 4760 O O . CYS A 1 854 ? 117.526 93.991 111.371 1.00 26.37 854 CYS A O 1
ATOM 4763 N N . VAL A 1 855 ? 119.040 95.247 110.245 1.00 27.72 855 VAL A N 1
ATOM 4764 C CA . VAL A 1 855 ? 119.114 94.405 109.056 1.00 29.11 855 VAL A CA 1
ATOM 4765 C C . VAL A 1 855 ? 120.558 93.971 108.845 1.00 30.55 855 VAL A C 1
ATOM 4766 O O . VAL A 1 855 ? 121.479 94.785 108.968 1.00 33.47 855 VAL A O 1
ATOM 4770 N N . SER A 1 856 ? 120.762 92.693 108.522 1.00 30.98 856 SER A N 1
ATOM 4771 C CA . SER A 1 856 ? 122.096 92.176 108.243 1.00 29.95 856 SER A CA 1
ATOM 4772 C C . SER A 1 856 ? 122.007 91.148 107.124 1.00 38.41 856 SER A C 1
ATOM 4773 O O . SER A 1 856 ? 120.932 90.630 106.824 1.00 49.18 856 SER A O 1
ATOM 4776 N N . LYS A 1 857 ? 123.139 90.856 106.486 1.00 35.61 857 LYS A N 1
ATOM 4777 C CA . LYS A 1 857 ? 123.128 89.826 105.457 1.00 30.76 857 LYS A CA 1
ATOM 4778 C C . LYS A 1 857 ? 123.018 88.445 106.081 1.00 37.34 857 LYS A C 1
ATOM 4779 O O . LYS A 1 857 ? 123.466 88.207 107.205 1.00 46.87 857 LYS A O 1
ATOM 4785 N N . LYS A 1 858 ? 122.409 87.531 105.336 1.00 45.51 858 LYS A N 1
ATOM 4786 C CA . LYS A 1 858 ? 122.373 86.123 105.714 1.00 47.99 858 LYS A CA 1
ATOM 4787 C C . LYS A 1 858 ? 123.445 85.363 104.936 1.00 53.94 858 LYS A C 1
ATOM 4788 O O . LYS A 1 858 ? 123.169 84.542 104.063 1.00 61.27 858 LYS A O 1
ATOM 4794 N N . LEU A 1 859 ? 124.697 85.662 105.271 1.00 73.39 859 LEU A N 1
ATOM 4795 C CA . LEU A 1 859 ? 125.816 85.000 104.617 1.00 78.69 859 LEU A CA 1
ATOM 4796 C C . LEU A 1 859 ? 125.796 83.505 104.912 1.00 77.88 859 LEU A C 1
ATOM 4797 O O . LEU A 1 859 ? 125.412 83.075 106.003 1.00 76.10 859 LEU A O 1
ATOM 4802 N N . ASP A 1 860 ? 126.203 82.711 103.929 1.00 114.43 860 ASP A N 1
ATOM 4803 C CA . ASP A 1 860 ? 126.249 81.266 104.066 1.00 119.06 860 ASP A CA 1
ATOM 4804 C C . ASP A 1 860 ? 127.700 80.801 104.184 1.00 122.60 860 ASP A C 1
ATOM 4805 O O . ASP A 1 860 ? 128.634 81.610 104.239 1.00 120.49 860 ASP A O 1
ATOM 4810 N N . ARG A 1 861 ? 127.884 79.479 104.223 1.00 148.43 861 ARG A N 1
ATOM 4811 C CA . ARG A 1 861 ? 129.224 78.918 104.358 1.00 147.73 861 ARG A CA 1
ATOM 4812 C C . ARG A 1 861 ? 130.085 79.234 103.141 1.00 148.04 861 ARG A C 1
ATOM 4813 O O . ARG A 1 861 ? 131.284 79.509 103.274 1.00 149.23 861 ARG A O 1
ATOM 4821 N N . GLU A 1 862 ? 129.493 79.201 101.946 1.00 149.41 862 GLU A N 1
ATOM 4822 C CA . GLU A 1 862 ? 130.246 79.452 100.722 1.00 149.84 862 GLU A CA 1
ATOM 4823 C C . GLU A 1 862 ? 130.715 80.895 100.591 1.00 150.52 862 GLU A C 1
ATOM 4824 O O . GLU A 1 862 ? 131.586 81.167 99.758 1.00 150.79 862 GLU A O 1
ATOM 4830 N N . GLY A 1 863 ? 130.174 81.817 101.382 1.00 149.75 863 GLY A N 1
ATOM 4831 C CA . GLY A 1 863 ? 130.584 83.205 101.314 1.00 150.27 863 GLY A CA 1
ATOM 4832 C C . GLY A 1 863 ? 129.798 84.070 100.358 1.00 149.19 863 GLY A C 1
ATOM 4833 O O . GLY A 1 863 ? 130.278 85.146 99.983 1.00 147.47 863 GLY A O 1
ATOM 4834 N N . VAL A 1 864 ? 128.607 83.641 99.949 1.00 117.30 864 VAL A N 1
ATOM 4835 C CA . VAL A 1 864 ? 127.754 84.392 99.035 1.00 113.50 864 VAL A CA 1
ATOM 4836 C C . VAL A 1 864 ? 126.486 84.776 99.782 1.00 111.70 864 VAL A C 1
ATOM 4837 O O . VAL A 1 864 ? 125.907 83.950 100.497 1.00 110.18 864 VAL A O 1
ATOM 4841 N N . VAL A 1 865 ? 126.062 86.033 99.628 1.00 79.58 865 VAL A N 1
ATOM 4842 C CA . VAL A 1 865 ? 124.862 86.501 100.309 1.00 74.39 865 VAL A CA 1
ATOM 4843 C C . VAL A 1 865 ? 123.670 85.660 99.881 1.00 73.72 865 VAL A C 1
ATOM 4844 O O . VAL A 1 865 ? 123.489 85.361 98.695 1.00 74.84 865 VAL A O 1
ATOM 4848 N N . THR A 1 866 ? 122.853 85.261 100.857 1.00 52.21 866 THR A N 1
ATOM 4849 C CA . THR A 1 866 ? 121.662 84.469 100.599 1.00 53.07 866 THR A CA 1
ATOM 4850 C C . THR A 1 866 ? 120.374 85.238 100.849 1.00 51.72 866 THR A C 1
ATOM 4851 O O . THR A 1 866 ? 119.301 84.760 100.472 1.00 56.46 866 THR A O 1
ATOM 4855 N N . GLY A 1 867 ? 120.455 86.418 101.452 1.00 39.44 867 GLY A N 1
ATOM 4856 C CA . GLY A 1 867 ? 119.259 87.201 101.715 1.00 34.82 867 GLY A CA 1
ATOM 4857 C C . GLY A 1 867 ? 119.533 88.276 102.739 1.00 30.20 867 GLY A C 1
ATOM 4858 O O . GLY A 1 867 ? 120.636 88.825 102.804 1.00 36.06 867 GLY A O 1
ATOM 4859 N N . VAL A 1 868 ? 118.511 88.576 103.530 1.00 19.63 868 VAL A N 1
ATOM 4860 C CA . VAL A 1 868 ? 118.641 89.481 104.662 1.00 22.23 868 VAL A CA 1
ATOM 4861 C C . VAL A 1 868 ? 117.924 88.878 105.859 1.00 31.23 868 VAL A C 1
ATOM 4862 O O . VAL A 1 868 ? 116.855 88.271 105.721 1.00 38.06 868 VAL A O 1
ATOM 4866 N N . PHE A 1 869 ? 118.538 89.040 107.029 1.00 29.39 869 PHE A N 1
ATOM 4867 C CA . PHE A 1 869 ? 117.983 88.678 108.325 1.00 27.21 869 PHE A CA 1
ATOM 4868 C C . PHE A 1 869 ? 117.717 89.977 109.073 1.00 22.54 869 PHE A C 1
ATOM 4869 O O . PHE A 1 869 ? 118.642 90.770 109.287 1.00 30.66 869 PHE A O 1
ATOM 4877 N N . CYS A 1 870 ? 116.458 90.213 109.435 1.00 20.80 870 CYS A N 1
ATOM 4878 C CA . CYS A 1 870 ? 116.044 91.453 110.067 1.00 20.96 870 CYS A CA 1
ATOM 4879 C C . CYS A 1 870 ? 115.381 91.137 111.396 1.00 30.00 870 CYS A C 1
ATOM 4880 O O . CYS A 1 870 ? 114.583 90.199 111.492 1.00 38.56 870 CYS A O 1
ATOM 4883 N N . PHE A 1 871 ? 115.711 91.912 112.422 1.00 29.85 871 PHE A N 1
ATOM 4884 C CA . PHE A 1 871 ? 114.991 91.802 113.680 1.00 22.94 871 PHE A CA 1
ATOM 4885 C C . PHE A 1 871 ? 114.625 93.185 114.195 1.00 24.05 871 PHE A C 1
ATOM 4886 O O . PHE A 1 871 ? 115.289 94.186 113.906 1.00 31.34 871 PHE A O 1
ATOM 4894 N N . LEU A 1 872 ? 113.540 93.217 114.960 1.00 15.94 872 LEU A N 1
ATOM 4895 C CA . LEU A 1 872 ? 112.792 94.437 115.229 1.00 9.15 872 LEU A CA 1
ATOM 4896 C C . LEU A 1 872 ? 112.634 94.588 116.734 1.00 23.35 872 LEU A C 1
ATOM 4897 O O . LEU A 1 872 ? 111.837 93.874 117.347 1.00 37.23 872 LEU A O 1
ATOM 4902 N N . GLN A 1 873 ? 113.378 95.516 117.331 1.00 23.26 873 GLN A N 1
ATOM 4903 C CA . GLN A 1 873 ? 113.364 95.692 118.778 1.00 30.34 873 GLN A CA 1
ATOM 4904 C C . GLN A 1 873 ? 112.509 96.893 119.156 1.00 30.20 873 GLN A C 1
ATOM 4905 O O . GLN A 1 873 ? 112.629 97.969 118.559 1.00 36.89 873 GLN A O 1
ATOM 4911 N N . LEU A 1 874 ? 111.649 96.703 120.151 1.00 35.77 874 LEU A N 1
ATOM 4912 C CA . LEU A 1 874 ? 110.639 97.681 120.522 1.00 39.84 874 LEU A CA 1
ATOM 4913 C C . LEU A 1 874 ? 111.117 98.463 121.737 1.00 45.52 874 LEU A C 1
ATOM 4914 O O . LEU A 1 874 ? 111.343 97.884 122.804 1.00 39.25 874 LEU A O 1
ATOM 4919 N N . ALA A 1 875 ? 111.258 99.774 121.576 1.00 41.57 875 ALA A N 1
ATOM 4920 C CA . ALA A 1 875 ? 111.676 100.656 122.652 1.00 35.97 875 ALA A CA 1
ATOM 4921 C C . ALA A 1 875 ? 110.624 101.735 122.854 1.00 35.47 875 ALA A C 1
ATOM 4922 O O . ALA A 1 875 ? 109.889 102.087 121.928 1.00 37.85 875 ALA A O 1
ATOM 4924 N N . SER A 1 876 ? 110.556 102.255 124.076 1.00 37.25 876 SER A N 1
ATOM 4925 C CA . SER A 1 876 ? 109.588 103.288 124.399 1.00 35.33 876 SER A CA 1
ATOM 4926 C C . SER A 1 876 ? 110.013 104.626 123.797 1.00 42.76 876 SER A C 1
ATOM 4927 O O . SER A 1 876 ? 111.127 104.789 123.292 1.00 48.76 876 SER A O 1
ATOM 4930 N N . HIS A 1 877 ? 109.097 105.594 123.857 1.00 49.93 877 HIS A N 1
ATOM 4931 C CA . HIS A 1 877 ? 109.338 106.896 123.241 1.00 48.82 877 HIS A CA 1
ATOM 4932 C C . HIS A 1 877 ? 110.547 107.593 123.855 1.00 51.43 877 HIS A C 1
ATOM 4933 O O . HIS A 1 877 ? 111.353 108.206 123.140 1.00 53.37 877 HIS A O 1
ATOM 4940 N N . GLU A 1 878 ? 110.689 107.508 125.179 1.00 51.34 878 GLU A N 1
ATOM 4941 C CA . GLU A 1 878 ? 111.738 108.254 125.866 1.00 51.19 878 GLU A CA 1
ATOM 4942 C C . GLU A 1 878 ? 113.126 107.770 125.468 1.00 52.84 878 GLU A C 1
ATOM 4943 O O . GLU A 1 878 ? 114.032 108.582 125.251 1.00 58.35 878 GLU A O 1
ATOM 4949 N N . LEU A 1 879 ? 113.316 106.453 125.364 1.00 49.74 879 LEU A N 1
ATOM 4950 C CA . LEU A 1 879 ? 114.633 105.946 124.992 1.00 56.03 879 LEU A CA 1
ATOM 4951 C C . LEU A 1 879 ? 114.974 106.297 123.550 1.00 60.86 879 LEU A C 1
ATOM 4952 O O . LEU A 1 879 ? 116.130 106.601 123.237 1.00 62.44 879 LEU A O 1
ATOM 4957 N N . GLN A 1 880 ? 113.984 106.258 122.656 1.00 57.58 880 GLN A N 1
ATOM 4958 C CA . GLN A 1 880 ? 114.229 106.649 121.272 1.00 53.73 880 GLN A CA 1
ATOM 4959 C C . GLN A 1 880 ? 114.624 108.118 121.178 1.00 56.99 880 GLN A C 1
ATOM 4960 O O . GLN A 1 880 ? 115.569 108.473 120.458 1.00 61.32 880 GLN A O 1
ATOM 4966 N N . GLN A 1 881 ? 113.924 108.987 121.912 1.00 63.50 881 GLN A N 1
ATOM 4967 C CA . GLN A 1 881 ? 114.290 110.399 121.923 1.00 65.27 881 GLN A CA 1
ATOM 4968 C C . GLN A 1 881 ? 115.686 110.604 122.499 1.00 66.67 881 GLN A C 1
ATOM 4969 O O . GLN A 1 881 ? 116.465 111.419 121.988 1.00 72.97 881 GLN A O 1
ATOM 4975 N N . ALA A 1 882 ? 116.018 109.877 123.569 1.00 74.53 882 ALA A N 1
ATOM 4976 C CA . ALA A 1 882 ? 117.341 110.003 124.168 1.00 79.71 882 ALA A CA 1
ATOM 4977 C C . ALA A 1 882 ? 118.431 109.569 123.198 1.00 83.41 882 ALA A C 1
ATOM 4978 O O . ALA A 1 882 ? 119.482 110.214 123.106 1.00 86.09 882 ALA A O 1
ATOM 4980 N N . LEU A 1 883 ? 118.202 108.474 122.471 1.00 90.01 883 LEU A N 1
ATOM 4981 C CA . LEU A 1 883 ? 119.178 108.020 121.486 1.00 90.54 883 LEU A CA 1
ATOM 4982 C C . LEU A 1 883 ? 119.349 109.040 120.368 1.00 92.73 883 LEU A C 1
ATOM 4983 O O . LEU A 1 883 ? 120.473 109.302 119.922 1.00 94.17 883 LEU A O 1
ATOM 4988 N N . HIS A 1 884 ? 118.243 109.626 119.902 1.00 102.69 884 HIS A N 1
ATOM 4989 C CA . HIS A 1 884 ? 118.325 110.662 118.875 1.00 103.56 884 HIS A CA 1
ATOM 4990 C C . HIS A 1 884 ? 119.156 111.849 119.355 1.00 105.97 884 HIS A C 1
ATOM 4991 O O . HIS A 1 884 ? 120.047 112.337 118.642 1.00 108.28 884 HIS A O 1
ATOM 4998 N N . VAL A 1 885 ? 118.878 112.322 120.572 1.00 111.60 885 VAL A N 1
ATOM 4999 C CA . VAL A 1 885 ? 119.602 113.469 121.115 1.00 111.56 885 VAL A CA 1
ATOM 5000 C C . VAL A 1 885 ? 121.080 113.142 121.280 1.00 113.77 885 VAL A C 1
ATOM 5001 O O . VAL A 1 885 ? 121.951 113.968 120.981 1.00 114.62 885 VAL A O 1
ATOM 5005 N N . GLN A 1 886 ? 121.388 111.937 121.766 1.00 122.25 886 GLN A N 1
ATOM 5006 C CA . GLN A 1 886 ? 122.781 111.541 121.940 1.00 121.70 886 GLN A CA 1
ATOM 5007 C C . GLN A 1 886 ? 123.510 111.478 120.605 1.00 123.91 886 GLN A C 1
ATOM 5008 O O . GLN A 1 886 ? 124.668 111.901 120.501 1.00 125.41 886 GLN A O 1
ATOM 5014 N N . ARG A 1 887 ? 122.851 110.950 119.569 1.00 127.66 887 ARG A N 1
ATOM 5015 C CA . ARG A 1 887 ? 123.468 110.903 118.247 1.00 129.05 887 ARG A CA 1
ATOM 5016 C C . ARG A 1 887 ? 123.766 112.305 117.731 1.00 130.07 887 ARG A C 1
ATOM 5017 O O . ARG A 1 887 ? 124.857 112.572 117.209 1.00 131.33 887 ARG A O 1
ATOM 5025 N N . LEU A 1 888 ? 122.802 113.219 117.873 1.00 139.96 888 LEU A N 1
ATOM 5026 C CA . LEU A 1 888 ? 123.028 114.589 117.419 1.00 141.10 888 LEU A CA 1
ATOM 5027 C C . LEU A 1 888 ? 124.163 115.252 118.191 1.00 142.09 888 LEU A C 1
ATOM 5028 O O . LEU A 1 888 ? 124.999 115.951 117.604 1.00 142.65 888 LEU A O 1
ATOM 5033 N N . ALA A 1 889 ? 124.209 115.045 119.510 1.00 158.09 889 ALA A N 1
ATOM 5034 C CA . ALA A 1 889 ? 125.273 115.636 120.315 1.00 158.40 889 ALA A CA 1
ATOM 5035 C C . ALA A 1 889 ? 126.636 115.086 119.919 1.00 158.46 889 ALA A C 1
ATOM 5036 O O . ALA A 1 889 ? 127.616 115.835 119.841 1.00 158.76 889 ALA A O 1
ATOM 5038 N N . GLU A 1 890 ? 126.721 113.776 119.672 1.00 159.80 890 GLU A N 1
ATOM 5039 C CA . GLU A 1 890 ? 127.986 113.182 119.253 1.00 160.73 890 GLU A CA 1
ATOM 5040 C C . GLU A 1 890 ? 128.434 113.732 117.904 1.00 160.68 890 GLU A C 1
ATOM 5041 O O . GLU A 1 890 ? 129.620 114.033 117.710 1.00 161.44 890 GLU A O 1
ATOM 5047 N N . ARG A 1 891 ? 127.500 113.869 116.958 1.00 152.61 891 ARG A N 1
ATOM 5048 C CA . ARG A 1 891 ? 127.854 114.431 115.658 1.00 152.09 891 ARG A CA 1
ATOM 5049 C C . ARG A 1 891 ? 128.345 115.867 115.795 1.00 153.30 891 ARG A C 1
ATOM 5050 O O . ARG A 1 891 ? 129.354 116.250 115.188 1.00 153.63 891 ARG A O 1
ATOM 5058 N N . THR A 1 892 ? 127.651 116.675 116.601 1.00 167.56 892 THR A N 1
ATOM 5059 C CA . THR A 1 892 ? 128.074 118.057 116.800 1.00 168.36 892 THR A CA 1
ATOM 5060 C C . THR A 1 892 ? 129.450 118.123 117.452 1.00 168.18 892 THR A C 1
ATOM 5061 O O . THR A 1 892 ? 130.286 118.952 117.072 1.00 168.36 892 THR A O 1
ATOM 5065 N N . ALA A 1 893 ? 129.705 117.254 118.432 1.00 167.61 893 ALA A N 1
ATOM 5066 C CA . ALA A 1 893 ? 131.008 117.241 119.089 1.00 168.26 893 ALA A CA 1
ATOM 5067 C C . ALA A 1 893 ? 132.115 116.856 118.117 1.00 168.45 893 ALA A C 1
ATOM 5068 O O . ALA A 1 893 ? 133.193 117.462 118.121 1.00 168.62 893 ALA A O 1
ATOM 5070 N N . VAL A 1 894 ? 131.870 115.851 117.273 1.00 166.41 894 VAL A N 1
ATOM 5071 C CA . VAL A 1 894 ? 132.898 115.421 116.332 1.00 166.89 894 VAL A CA 1
ATOM 5072 C C . VAL A 1 894 ? 133.073 116.408 115.182 1.00 166.77 894 VAL A C 1
ATOM 5073 O O . VAL A 1 894 ? 134.102 116.369 114.495 1.00 166.85 894 VAL A O 1
ATOM 5077 N N . LYS A 1 895 ? 132.101 117.294 114.953 1.00 168.70 895 LYS A N 1
ATOM 5078 C CA . LYS A 1 895 ? 132.226 118.251 113.856 1.00 168.49 895 LYS A CA 1
ATOM 5079 C C . LYS A 1 895 ? 133.364 119.244 114.087 1.00 168.88 895 LYS A C 1
ATOM 5080 O O . LYS A 1 895 ? 134.075 119.605 113.142 1.00 168.88 895 LYS A O 1
ATOM 5086 N N . ARG A 1 896 ? 133.555 119.700 115.327 1.00 175.37 896 ARG A N 1
ATOM 5087 C CA . ARG A 1 896 ? 134.521 120.763 115.601 1.00 176.06 896 ARG A CA 1
ATOM 5088 C C . ARG A 1 896 ? 135.973 120.317 115.463 1.00 176.13 896 ARG A C 1
ATOM 5089 O O . ARG A 1 896 ? 136.869 121.173 115.466 1.00 175.58 896 ARG A O 1
ATOM 5097 N N . LEU A 1 897 ? 136.227 119.011 115.349 1.00 178.41 897 LEU A N 1
ATOM 5098 C CA . LEU A 1 897 ? 137.601 118.533 115.234 1.00 178.88 897 LEU A CA 1
ATOM 5099 C C . LEU A 1 897 ? 138.252 119.026 113.948 1.00 178.96 897 LEU A C 1
ATOM 5100 O O . LEU A 1 897 ? 139.439 119.375 113.938 1.00 178.43 897 LEU A O 1
ATOM 5105 N N . LYS A 1 898 ? 137.492 119.053 112.849 1.00 183.91 898 LYS A N 1
ATOM 5106 C CA . LYS A 1 898 ? 138.027 119.563 111.591 1.00 183.74 898 LYS A CA 1
ATOM 5107 C C . LYS A 1 898 ? 138.443 121.021 111.721 1.00 183.77 898 LYS A C 1
ATOM 5108 O O . LYS A 1 898 ? 139.526 121.411 111.266 1.00 184.02 898 LYS A O 1
ATOM 5114 N N . ALA A 1 899 ? 137.592 121.843 112.340 1.00 188.48 899 ALA A N 1
ATOM 5115 C CA . ALA A 1 899 ? 137.925 123.250 112.526 1.00 188.60 899 ALA A CA 1
ATOM 5116 C C . ALA A 1 899 ? 139.158 123.409 113.403 1.00 188.90 899 ALA A C 1
ATOM 5117 O O . ALA A 1 899 ? 140.038 124.227 113.107 1.00 189.21 899 ALA A O 1
ATOM 5119 N N . LEU A 1 900 ? 139.242 122.630 114.484 1.00 187.99 900 LEU A N 1
ATOM 5120 C CA . LEU A 1 900 ? 140.402 122.720 115.366 1.00 188.37 900 LEU A CA 1
ATOM 5121 C C . LEU A 1 900 ? 141.685 122.352 114.628 1.00 188.64 900 LEU A C 1
ATOM 5122 O O . LEU A 1 900 ? 142.702 123.047 114.743 1.00 188.49 900 LEU A O 1
ATOM 5127 N N . ALA A 1 901 ? 141.651 121.263 113.855 1.00 190.94 901 ALA A N 1
ATOM 5128 C CA . ALA A 1 901 ? 142.840 120.834 113.124 1.00 190.89 901 ALA A CA 1
ATOM 5129 C C . ALA A 1 901 ? 143.248 121.861 112.076 1.00 191.02 901 ALA A C 1
ATOM 5130 O O . ALA A 1 901 ? 144.441 122.153 111.908 1.00 190.60 901 ALA A O 1
ATOM 5132 N N . TYR A 1 902 ? 142.269 122.415 111.355 1.00 187.14 902 TYR A N 1
ATOM 5133 C CA . TYR A 1 902 ? 142.571 123.441 110.364 1.00 186.75 902 TYR A CA 1
ATOM 5134 C C . TYR A 1 902 ? 143.192 124.665 111.021 1.00 187.05 902 TYR A C 1
ATOM 5135 O O . TYR A 1 902 ? 144.149 125.244 110.493 1.00 186.89 902 TYR A O 1
ATOM 5144 N N . ILE A 1 903 ? 142.667 125.066 112.182 1.00 195.10 903 ILE A N 1
ATOM 5145 C CA . ILE A 1 903 ? 143.221 126.212 112.896 1.00 195.43 903 ILE A CA 1
ATOM 5146 C C . ILE A 1 903 ? 144.664 125.936 113.301 1.00 195.72 903 ILE A C 1
ATOM 5147 O O . ILE A 1 903 ? 145.554 126.774 113.108 1.00 195.67 903 ILE A O 1
ATOM 5152 N N . LYS A 1 904 ? 144.920 124.749 113.857 1.00 195.72 904 LYS A N 1
ATOM 5153 C CA . LYS A 1 904 ? 146.282 124.429 114.276 1.00 195.71 904 LYS A CA 1
ATOM 5154 C C . LYS A 1 904 ? 147.251 124.437 113.102 1.00 195.46 904 LYS A C 1
ATOM 5155 O O . LYS A 1 904 ? 148.340 125.009 113.208 1.00 195.01 904 LYS A O 1
ATOM 5161 N N . ARG A 1 905 ? 146.876 123.829 111.974 1.00 188.20 905 ARG A N 1
ATOM 5162 C CA . ARG A 1 905 ? 147.772 123.817 110.819 1.00 188.06 905 ARG A CA 1
ATOM 5163 C C . ARG A 1 905 ? 147.999 125.214 110.244 1.00 187.90 905 ARG A C 1
ATOM 5164 O O . ARG A 1 905 ? 149.137 125.562 109.884 1.00 187.65 905 ARG A O 1
ATOM 5172 N N . GLN A 1 906 ? 146.934 126.019 110.142 1.00 192.17 906 GLN A N 1
ATOM 5173 C CA . GLN A 1 906 ? 147.037 127.366 109.599 1.00 192.80 906 GLN A CA 1
ATOM 5174 C C . GLN A 1 906 ? 147.768 128.320 110.531 1.00 193.10 906 GLN A C 1
ATOM 5175 O O . GLN A 1 906 ? 148.191 129.392 110.087 1.00 193.36 906 GLN A O 1
ATOM 5181 N N . ILE A 1 907 ? 147.896 127.977 111.813 1.00 197.26 907 ILE A N 1
ATOM 5182 C CA . ILE A 1 907 ? 148.794 128.728 112.683 1.00 197.46 907 ILE A CA 1
ATOM 5183 C C . ILE A 1 907 ? 150.216 128.178 112.638 1.00 197.11 907 ILE A C 1
ATOM 5184 O O . ILE A 1 907 ? 151.175 128.950 112.787 1.00 196.81 907 ILE A O 1
ATOM 5189 N N . ARG A 1 908 ? 150.384 126.876 112.406 1.00 189.99 908 ARG A N 1
ATOM 5190 C CA . ARG A 1 908 ? 151.721 126.294 112.390 1.00 189.86 908 ARG A CA 1
ATOM 5191 C C . ARG A 1 908 ? 152.524 126.750 111.179 1.00 189.65 908 ARG A C 1
ATOM 5192 O O . ARG A 1 908 ? 153.697 127.119 111.311 1.00 189.23 908 ARG A O 1
ATOM 5200 N N . ASN A 1 909 ? 151.917 126.725 109.992 1.00 194.49 909 ASN A N 1
ATOM 5201 C CA . ASN A 1 909 ? 152.673 127.018 108.772 1.00 195.11 909 ASN A CA 1
ATOM 5202 C C . ASN A 1 909 ? 153.335 128.397 108.769 1.00 195.53 909 ASN A C 1
ATOM 5203 O O . ASN A 1 909 ? 154.555 128.471 108.528 1.00 195.49 909 ASN A O 1
ATOM 5208 N N . PRO A 1 910 ? 152.627 129.504 109.024 1.00 198.53 910 PRO A N 1
ATOM 5209 C CA . PRO A 1 910 ? 153.305 130.810 108.999 1.00 198.70 910 PRO A CA 1
ATOM 5210 C C . PRO A 1 910 ? 154.384 130.946 110.056 1.00 198.89 910 PRO A C 1
ATOM 5211 O O . PRO A 1 910 ? 155.389 131.624 109.817 1.00 198.92 910 PRO A O 1
ATOM 5215 N N . LEU A 1 911 ? 154.217 130.321 111.224 1.00 202.38 911 LEU A N 1
ATOM 5216 C CA . LEU A 1 911 ? 155.284 130.364 112.218 1.00 201.98 911 LEU A CA 1
ATOM 5217 C C . LEU A 1 911 ? 156.515 129.615 111.730 1.00 201.98 911 LEU A C 1
ATOM 5218 O O . LEU A 1 911 ? 157.648 130.041 111.983 1.00 201.71 911 LEU A O 1
ATOM 5223 N N . SER A 1 912 ? 156.315 128.488 111.041 1.00 200.09 912 SER A N 1
ATOM 5224 C CA . SER A 1 912 ? 157.448 127.789 110.446 1.00 200.27 912 SER A CA 1
ATOM 5225 C C . SER A 1 912 ? 158.169 128.689 109.455 1.00 200.47 912 SER A C 1
ATOM 5226 O O . SER A 1 912 ? 159.406 128.746 109.438 1.00 200.28 912 SER A O 1
ATOM 5229 N N . GLY A 1 913 ? 157.411 129.428 108.641 1.00 197.72 913 GLY A N 1
ATOM 5230 C CA . GLY A 1 913 ? 158.034 130.435 107.797 1.00 197.50 913 GLY A CA 1
ATOM 5231 C C . GLY A 1 913 ? 158.752 131.512 108.590 1.00 197.69 913 GLY A C 1
ATOM 5232 O O . GLY A 1 913 ? 159.753 132.069 108.130 1.00 197.69 913 GLY A O 1
ATOM 5233 N N . ILE A 1 914 ? 158.250 131.823 109.786 1.00 197.18 914 ILE A N 1
ATOM 5234 C CA . ILE A 1 914 ? 158.875 132.848 110.619 1.00 197.15 914 ILE A CA 1
ATOM 5235 C C . ILE A 1 914 ? 160.237 132.379 111.126 1.00 196.78 914 ILE A C 1
ATOM 5236 O O . ILE A 1 914 ? 161.222 133.127 111.081 1.00 196.61 914 ILE A O 1
ATOM 5241 N N . MET A 1 915 ? 160.321 131.141 111.623 1.00 191.43 915 MET A N 1
ATOM 5242 C CA . MET A 1 915 ? 161.646 130.629 111.976 1.00 191.22 915 MET A CA 1
ATOM 5243 C C . MET A 1 915 ? 162.532 130.512 110.741 1.00 191.37 915 MET A C 1
ATOM 5244 O O . MET A 1 915 ? 163.746 130.728 110.822 1.00 191.21 915 MET A O 1
ATOM 5249 N N . PHE A 1 916 ? 161.945 130.197 109.583 1.00 195.00 916 PHE A N 1
ATOM 5250 C CA . PHE A 1 916 ? 162.724 130.190 108.347 1.00 195.22 916 PHE A CA 1
ATOM 5251 C C . PHE A 1 916 ? 163.397 131.537 108.104 1.00 195.56 916 PHE A C 1
ATOM 5252 O O . PHE A 1 916 ? 164.619 131.613 107.926 1.00 195.53 916 PHE A O 1
ATOM 5260 N N . THR A 1 917 ? 162.610 132.616 108.120 1.00 195.88 917 THR A N 1
ATOM 5261 C CA . THR A 1 917 ? 163.172 133.921 107.787 1.00 195.57 917 THR A CA 1
ATOM 5262 C C . THR A 1 917 ? 164.115 134.415 108.875 1.00 195.66 917 THR A C 1
ATOM 5263 O O . THR A 1 917 ? 165.122 135.060 108.566 1.00 195.61 917 THR A O 1
ATOM 5267 N N . ARG A 1 918 ? 163.839 134.097 110.143 1.00 199.10 918 ARG A N 1
ATOM 5268 C CA . ARG A 1 918 ? 164.752 134.504 111.207 1.00 199.23 918 ARG A CA 1
ATOM 5269 C C . ARG A 1 918 ? 166.091 133.780 111.092 1.00 199.25 918 ARG A C 1
ATOM 5270 O O . ARG A 1 918 ? 167.156 134.411 111.143 1.00 199.16 918 ARG A O 1
ATOM 5278 N N . LYS A 1 919 ? 166.061 132.454 110.925 1.00 200.84 919 LYS A N 1
ATOM 5279 C CA . LYS A 1 919 ? 167.303 131.702 110.798 1.00 200.68 919 LYS A CA 1
ATOM 5280 C C . LYS A 1 919 ? 168.071 132.098 109.545 1.00 200.90 919 LYS A C 1
ATOM 5281 O O . LYS A 1 919 ? 169.306 132.052 109.536 1.00 200.84 919 LYS A O 1
ATOM 5287 N N . MET A 1 920 ? 167.367 132.486 108.478 1.00 198.01 920 MET A N 1
ATOM 5288 C CA . MET A 1 920 ? 168.061 132.885 107.259 1.00 198.08 920 MET A CA 1
ATOM 5289 C C . MET A 1 920 ? 168.614 134.305 107.354 1.00 198.10 920 MET A C 1
ATOM 5290 O O . MET A 1 920 ? 169.642 134.604 106.735 1.00 197.69 920 MET A O 1
ATOM 5295 N N . ILE A 1 921 ? 167.970 135.185 108.130 1.00 201.56 921 ILE A N 1
ATOM 5296 C CA . ILE A 1 921 ? 168.542 136.504 108.400 1.00 201.47 921 ILE A CA 1
ATOM 5297 C C . ILE A 1 921 ? 169.614 136.465 109.476 1.00 201.52 921 ILE A C 1
ATOM 5298 O O . ILE A 1 921 ? 170.310 137.468 109.679 1.00 201.44 921 ILE A O 1
ATOM 5303 N N . GLU A 1 922 ? 169.776 135.330 110.166 1.00 194.49 922 GLU A N 1
ATOM 5304 C CA . GLU A 1 922 ? 170.854 135.200 111.143 1.00 193.95 922 GLU A CA 1
ATOM 5305 C C . GLU A 1 922 ? 172.232 135.401 110.523 1.00 193.87 922 GLU A C 1
ATOM 5306 O O . GLU A 1 922 ? 173.182 135.724 111.247 1.00 193.72 922 GLU A O 1
ATOM 5312 N N . GLY A 1 923 ? 172.366 135.214 109.208 1.00 192.89 923 GLY A N 1
ATOM 5313 C CA . GLY A 1 923 ? 173.663 135.387 108.573 1.00 192.60 923 GLY A CA 1
ATOM 5314 C C . GLY A 1 923 ? 174.166 136.817 108.631 1.00 192.87 923 GLY A C 1
ATOM 5315 O O . GLY A 1 923 ? 175.365 137.056 108.792 1.00 192.64 923 GLY A O 1
ATOM 5316 N N . THR A 1 924 ? 173.260 137.787 108.497 1.00 196.74 924 THR A N 1
ATOM 5317 C CA . THR A 1 924 ? 173.628 139.203 108.532 1.00 196.55 924 THR A CA 1
ATOM 5318 C C . THR A 1 924 ? 173.748 139.636 109.990 1.00 196.79 924 THR A C 1
ATOM 5319 O O . THR A 1 924 ? 172.822 140.181 110.595 1.00 196.76 924 THR A O 1
ATOM 5323 N N . GLU A 1 925 ? 174.925 139.385 110.560 1.00 197.16 925 GLU A N 1
ATOM 5324 C CA . GLU A 1 925 ? 175.167 139.697 111.960 1.00 197.10 925 GLU A CA 1
ATOM 5325 C C . GLU A 1 925 ? 175.280 141.207 112.165 1.00 197.27 925 GLU A C 1
ATOM 5326 O O . GLU A 1 925 ? 175.477 141.984 111.226 1.00 197.03 925 GLU A O 1
ATOM 5332 N N . LEU A 1 926 ? 175.155 141.616 113.421 1.00 203.03 926 LEU A N 1
ATOM 5333 C CA . LEU A 1 926 ? 175.154 143.026 113.792 1.00 202.95 926 LEU A CA 1
ATOM 5334 C C . LEU A 1 926 ? 175.782 143.150 115.177 1.00 202.88 926 LEU A C 1
ATOM 5335 O O . LEU A 1 926 ? 176.458 142.230 115.650 1.00 202.78 926 LEU A O 1
ATOM 5340 N N . GLY A 1 927 ? 175.565 144.290 115.828 1.00 202.76 927 GLY A N 1
ATOM 5341 C CA . GLY A 1 927 ? 176.152 144.559 117.119 1.00 202.68 927 GLY A CA 1
ATOM 5342 C C . GLY A 1 927 ? 175.593 143.676 118.216 1.00 202.41 927 GLY A C 1
ATOM 5343 O O . GLY A 1 927 ? 174.595 142.972 118.033 1.00 202.33 927 GLY A O 1
ATOM 5344 N N . PRO A 1 928 ? 176.242 143.693 119.384 1.00 194.09 928 PRO A N 1
ATOM 5345 C CA . PRO A 1 928 ? 175.785 142.832 120.488 1.00 194.01 928 PRO A CA 1
ATOM 5346 C C . PRO A 1 928 ? 174.358 143.110 120.926 1.00 194.01 928 PRO A C 1
ATOM 5347 O O . PRO A 1 928 ? 173.657 142.178 121.341 1.00 193.69 928 PRO A O 1
ATOM 5351 N N . GLU A 1 929 ? 173.907 144.365 120.851 1.00 194.39 929 GLU A N 1
ATOM 5352 C CA . GLU A 1 929 ? 172.526 144.674 121.205 1.00 194.23 929 GLU A CA 1
ATOM 5353 C C . GLU A 1 929 ? 171.550 143.968 120.272 1.00 194.45 929 GLU A C 1
ATOM 5354 O O . GLU A 1 929 ? 170.510 143.465 120.713 1.00 194.03 929 GLU A O 1
ATOM 5360 N N . GLN A 1 930 ? 171.869 143.922 118.976 1.00 201.26 930 GLN A N 1
ATOM 5361 C CA . GLN A 1 930 ? 171.010 143.219 118.030 1.00 200.97 930 GLN A CA 1
ATOM 5362 C C . GLN A 1 930 ? 171.007 141.717 118.280 1.00 200.82 930 GLN A C 1
ATOM 5363 O O . GLN A 1 930 ? 170.001 141.051 118.015 1.00 200.72 930 GLN A O 1
ATOM 5369 N N . ARG A 1 931 ? 172.116 141.164 118.779 1.00 194.61 931 ARG A N 1
ATOM 5370 C CA . ARG A 1 931 ? 172.144 139.743 119.113 1.00 194.22 931 ARG A CA 1
ATOM 5371 C C . ARG A 1 931 ? 171.176 139.424 120.248 1.00 194.01 931 ARG A C 1
ATOM 5372 O O . ARG A 1 931 ? 170.449 138.425 120.195 1.00 193.55 931 ARG A O 1
ATOM 5380 N N . ARG A 1 932 ? 171.143 140.269 121.280 1.00 193.50 932 ARG A N 1
ATOM 5381 C CA . ARG A 1 932 ? 170.211 140.043 122.379 1.00 193.50 932 ARG A CA 1
ATOM 5382 C C . ARG A 1 932 ? 168.769 140.283 121.949 1.00 193.62 932 ARG A C 1
ATOM 5383 O O . ARG A 1 932 ? 167.859 139.597 122.428 1.00 193.61 932 ARG A O 1
ATOM 5391 N N . ILE A 1 933 ? 168.538 141.242 121.050 1.00 195.80 933 ILE A N 1
ATOM 5392 C CA . ILE A 1 933 ? 167.199 141.433 120.496 1.00 195.67 933 ILE A CA 1
ATOM 5393 C C . ILE A 1 933 ? 166.768 140.193 119.719 1.00 195.81 933 ILE A C 1
ATOM 5394 O O . ILE A 1 933 ? 165.611 139.758 119.799 1.00 195.68 933 ILE A O 1
ATOM 5399 N N . LEU A 1 934 ? 167.692 139.608 118.954 1.00 191.78 934 LEU A N 1
ATOM 5400 C CA . LEU A 1 934 ? 167.394 138.371 118.243 1.00 191.43 934 LEU A CA 1
ATOM 5401 C C . LEU A 1 934 ? 167.104 137.235 119.214 1.00 191.12 934 LEU A C 1
ATOM 5402 O O . LEU A 1 934 ? 166.240 136.396 118.952 1.00 190.90 934 LEU A O 1
ATOM 5407 N N . GLN A 1 935 ? 167.818 137.189 120.341 1.00 186.94 935 GLN A N 1
ATOM 5408 C CA . GLN A 1 935 ? 167.530 136.180 121.360 1.00 186.96 935 GLN A CA 1
ATOM 5409 C C . GLN A 1 935 ? 166.137 136.373 121.954 1.00 187.01 935 GLN A C 1
ATOM 5410 O O . GLN A 1 935 ? 165.422 135.396 122.229 1.00 186.95 935 GLN A O 1
ATOM 5416 N N . THR A 1 936 ? 165.747 137.630 122.186 1.00 194.91 936 THR A N 1
ATOM 5417 C CA . THR A 1 936 ? 164.406 137.911 122.689 1.00 194.97 936 THR A CA 1
ATOM 5418 C C . THR A 1 936 ? 163.343 137.466 121.692 1.00 195.03 936 THR A C 1
ATOM 5419 O O . THR A 1 936 ? 162.351 136.829 122.068 1.00 194.64 936 THR A O 1
ATOM 5423 N N . SER A 1 937 ? 163.541 137.778 120.412 1.00 197.93 937 SER A N 1
ATOM 5424 C CA . SER A 1 937 ? 162.619 137.293 119.390 1.00 197.82 937 SER A CA 1
ATOM 5425 C C . SER A 1 937 ? 162.624 135.770 119.334 1.00 198.13 937 SER A C 1
ATOM 5426 O O . SER A 1 937 ? 161.585 135.142 119.089 1.00 198.02 937 SER A O 1
ATOM 5429 N N . ALA A 1 938 ? 163.785 135.161 119.584 1.00 205.39 938 ALA A N 1
ATOM 5430 C CA . ALA A 1 938 ? 163.908 133.711 119.520 1.00 205.43 938 ALA A CA 1
ATOM 5431 C C . ALA A 1 938 ? 163.062 133.038 120.590 1.00 205.19 938 ALA A C 1
ATOM 5432 O O . ALA A 1 938 ? 162.281 132.129 120.291 1.00 205.14 938 ALA A O 1
ATOM 5434 N N . LEU A 1 939 ? 163.186 133.471 121.847 1.00 201.32 939 LEU A N 1
ATOM 5435 C CA . LEU A 1 939 ? 162.349 132.797 122.836 1.00 201.32 939 LEU A CA 1
ATOM 5436 C C . LEU A 1 939 ? 160.904 133.278 122.788 1.00 201.18 939 LEU A C 1
ATOM 5437 O O . LEU A 1 939 ? 160.018 132.550 123.243 1.00 200.81 939 LEU A O 1
ATOM 5442 N N . CYS A 1 940 ? 160.630 134.452 122.211 1.00 187.13 940 CYS A N 1
ATOM 5443 C CA . CYS A 1 940 ? 159.241 134.834 121.973 1.00 186.54 940 CYS A CA 1
ATOM 5444 C C . CYS A 1 940 ? 158.570 133.866 121.005 1.00 186.80 940 CYS A C 1
ATOM 5445 O O . CYS A 1 940 ? 157.482 133.340 121.280 1.00 186.01 940 CYS A O 1
ATOM 5448 N N . GLN A 1 941 ? 159.218 133.598 119.867 1.00 198.30 941 GLN A N 1
ATOM 5449 C CA . GLN A 1 941 ? 158.659 132.636 118.922 1.00 198.26 941 GLN A CA 1
ATOM 5450 C C . GLN A 1 941 ? 158.699 131.216 119.478 1.00 198.14 941 GLN A C 1
ATOM 5451 O O . GLN A 1 941 ? 157.837 130.396 119.139 1.00 198.01 941 GLN A O 1
ATOM 5457 N N . LYS A 1 942 ? 159.671 130.910 120.342 1.00 193.96 942 LYS A N 1
ATOM 5458 C CA . LYS A 1 942 ? 159.689 129.611 121.005 1.00 193.73 942 LYS A CA 1
ATOM 5459 C C . LYS A 1 942 ? 158.473 129.438 121.907 1.00 193.83 942 LYS A C 1
ATOM 5460 O O . LYS A 1 942 ? 157.850 128.371 121.920 1.00 193.84 942 LYS A O 1
ATOM 5466 N N . GLN A 1 943 ? 158.123 130.477 122.669 1.00 190.27 943 GLN A N 1
ATOM 5467 C CA . GLN A 1 943 ? 156.920 130.430 123.493 1.00 190.00 943 GLN A CA 1
ATOM 5468 C C . GLN A 1 943 ? 155.669 130.325 122.630 1.00 190.02 943 GLN A C 1
ATOM 5469 O O . GLN A 1 943 ? 154.727 129.602 122.975 1.00 189.99 943 GLN A O 1
ATOM 5475 N N . LEU A 1 944 ? 155.639 131.051 121.510 1.00 193.92 944 LEU A N 1
ATOM 5476 C CA . LEU A 1 944 ? 154.531 130.929 120.565 1.00 194.19 944 LEU A CA 1
ATOM 5477 C C . LEU A 1 944 ? 154.346 129.477 120.124 1.00 194.79 944 LEU A C 1
ATOM 5478 O O . LEU A 1 944 ? 153.247 128.910 120.224 1.00 194.75 944 LEU A O 1
ATOM 5483 N N . SER A 1 945 ? 155.431 128.854 119.657 1.00 199.43 945 SER A N 1
ATOM 5484 C CA . SER A 1 945 ? 155.359 127.476 119.183 1.00 199.16 945 SER A CA 1
ATOM 5485 C C . SER A 1 945 ? 154.985 126.520 120.309 1.00 199.07 945 SER A C 1
ATOM 5486 O O . SER A 1 945 ? 154.227 125.567 120.097 1.00 199.20 945 SER A O 1
ATOM 5489 N N . LYS A 1 946 ? 155.511 126.754 121.515 1.00 197.01 946 LYS A N 1
ATOM 5490 C CA . LYS A 1 946 ? 155.196 125.880 122.638 1.00 197.19 946 LYS A CA 1
ATOM 5491 C C . LYS A 1 946 ? 153.731 125.987 123.036 1.00 197.30 946 LYS A C 1
ATOM 5492 O O . LYS A 1 946 ? 153.130 124.990 123.454 1.00 197.12 946 LYS A O 1
ATOM 5498 N N . ILE A 1 947 ? 153.144 127.180 122.925 1.00 193.16 947 ILE A N 1
ATOM 5499 C CA . ILE A 1 947 ? 151.706 127.310 123.127 1.00 192.57 947 ILE A CA 1
ATOM 5500 C C . ILE A 1 947 ? 150.954 126.549 122.042 1.00 192.62 947 ILE A C 1
ATOM 5501 O O . ILE A 1 947 ? 149.921 125.924 122.307 1.00 192.67 947 ILE A O 1
ATOM 5506 N N . LEU A 1 948 ? 151.461 126.575 120.808 1.00 196.81 948 LEU A N 1
ATOM 5507 C CA . LEU A 1 948 ? 150.927 125.688 119.775 1.00 197.07 948 LEU A CA 1
ATOM 5508 C C . LEU A 1 948 ? 151.466 124.264 119.857 1.00 197.04 948 LEU A C 1
ATOM 5509 O O . LEU A 1 948 ? 151.036 123.416 119.067 1.00 196.79 948 LEU A O 1
ATOM 5514 N N . ASP A 1 949 ? 152.386 123.974 120.775 1.00 196.05 949 ASP A N 1
ATOM 5515 C CA . ASP A 1 949 ? 152.899 122.621 120.945 1.00 195.86 949 ASP A CA 1
ATOM 5516 C C . ASP A 1 949 ? 152.067 121.788 121.911 1.00 195.68 949 ASP A C 1
ATOM 5517 O O . ASP A 1 949 ? 152.407 120.624 122.152 1.00 195.35 949 ASP A O 1
ATOM 5522 N N . ASP A 1 950 ? 150.998 122.347 122.468 1.00 194.35 950 ASP A N 1
ATOM 5523 C CA . ASP A 1 950 ? 150.160 121.624 123.419 1.00 194.02 950 ASP A CA 1
ATOM 5524 C C . ASP A 1 950 ? 149.280 120.593 122.717 1.00 193.53 950 ASP A C 1
ATOM 5525 O O . ASP A 1 950 ? 149.024 120.692 121.516 1.00 193.63 950 ASP A O 1
ATOM 5530 N N . SER A 1 955 ? 145.857 117.431 130.253 1.00 199.28 955 SER A N 1
ATOM 5531 C CA . SER A 1 955 ? 145.616 117.687 131.668 1.00 199.49 955 SER A CA 1
ATOM 5532 C C . SER A 1 955 ? 146.138 119.060 132.077 1.00 199.41 955 SER A C 1
ATOM 5533 O O . SER A 1 955 ? 145.984 119.475 133.226 1.00 199.17 955 SER A O 1
ATOM 5536 N N . ILE A 1 956 ? 146.758 119.766 131.128 1.00 199.96 956 ILE A N 1
ATOM 5537 C CA . ILE A 1 956 ? 147.323 121.075 131.429 1.00 200.01 956 ILE A CA 1
ATOM 5538 C C . ILE A 1 956 ? 146.242 122.142 131.549 1.00 200.00 956 ILE A C 1
ATOM 5539 O O . ILE A 1 956 ? 146.498 123.218 132.102 1.00 199.66 956 ILE A O 1
ATOM 5544 N N . ILE A 1 957 ? 145.037 121.875 131.042 1.00 207.87 957 ILE A N 1
ATOM 5545 C CA . ILE A 1 957 ? 143.938 122.818 131.219 1.00 208.21 957 ILE A CA 1
ATOM 5546 C C . ILE A 1 957 ? 143.485 122.839 132.676 1.00 207.95 957 ILE A C 1
ATOM 5547 O O . ILE A 1 957 ? 143.092 123.887 133.204 1.00 207.67 957 ILE A O 1
ATOM 5552 N N . GLU A 1 958 ? 143.546 121.693 133.351 1.00 193.14 958 GLU A N 1
ATOM 5553 C CA . GLU A 1 958 ? 143.155 121.593 134.750 1.00 192.58 958 GLU A CA 1
ATOM 5554 C C . GLU A 1 958 ? 144.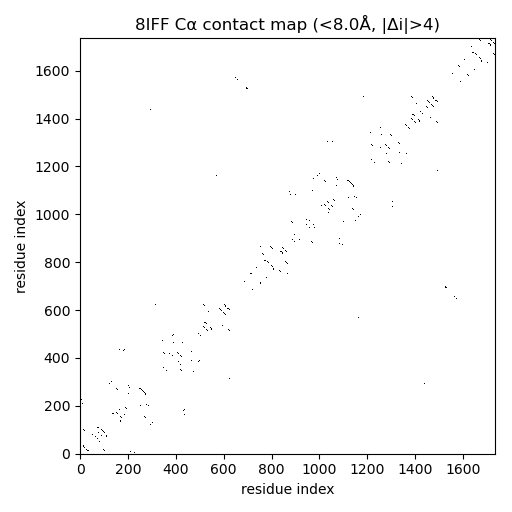244 122.066 135.704 1.00 192.44 958 GLU A C 1
ATOM 5555 O O . GLU A 1 958 ? 144.020 122.070 136.920 1.00 192.19 958 GLU A O 1
ATOM 5561 N N . GLY A 1 959 ? 145.406 122.462 135.190 1.00 195.66 959 GLY A N 1
ATOM 5562 C CA . GLY A 1 959 ? 146.506 122.924 136.007 1.00 195.27 959 GLY A CA 1
ATOM 5563 C C . GLY A 1 959 ? 147.632 121.929 136.187 1.00 195.39 959 GLY A C 1
ATOM 5564 O O . GLY A 1 959 ? 148.723 122.327 136.614 1.00 195.29 959 GLY A O 1
ATOM 5565 N N . CYS A 1 960 ? 147.407 120.654 135.875 1.00 195.23 960 CYS A N 1
ATOM 5566 C CA . CYS A 1 960 ? 148.462 119.657 135.988 1.00 195.60 960 CYS A CA 1
ATOM 5567 C C . CYS A 1 960 ? 149.541 119.911 134.942 1.00 195.74 960 CYS A C 1
ATOM 5568 O O . CYS A 1 960 ? 149.238 120.208 133.783 1.00 195.54 960 CYS A O 1
ATOM 5571 N N . LEU A 1 961 ? 150.802 119.799 135.350 1.00 207.90 961 LEU A N 1
ATOM 5572 C CA . LEU A 1 961 ? 151.928 120.044 134.462 1.00 208.06 961 LEU A CA 1
ATOM 5573 C C . LEU A 1 961 ? 152.985 118.967 134.653 1.00 208.12 961 LEU A C 1
ATOM 5574 O O . LEU A 1 961 ? 153.272 118.557 135.782 1.00 207.78 961 LEU A O 1
ATOM 5579 N N . ASP A 1 962 ? 153.562 118.510 133.539 1.00 207.58 962 ASP A N 1
ATOM 5580 C CA . ASP A 1 962 ? 154.645 117.536 133.588 1.00 207.74 962 ASP A CA 1
ATOM 5581 C C . ASP A 1 962 ? 155.965 118.147 134.038 1.00 207.87 962 ASP A C 1
ATOM 5582 O O . ASP A 1 962 ? 156.913 117.397 134.300 1.00 207.65 962 ASP A O 1
ATOM 5587 N N . LEU A 1 963 ? 156.048 119.476 134.123 1.00 216.13 963 LEU A N 1
ATOM 5588 C CA . LEU A 1 963 ? 157.240 120.187 134.588 1.00 216.02 963 LEU A CA 1
ATOM 5589 C C . LEU A 1 963 ? 158.458 119.863 133.719 1.00 216.15 963 LEU A C 1
ATOM 5590 O O . LEU A 1 963 ? 159.452 119.294 134.176 1.00 215.98 963 LEU A O 1
ATOM 5595 N N . GLU A 1 964 ? 158.359 120.233 132.444 1.00 212.90 964 GLU A N 1
ATOM 5596 C CA . GLU A 1 964 ? 159.499 120.120 131.543 1.00 212.62 964 GLU A CA 1
ATOM 5597 C C . GLU A 1 964 ? 160.588 121.096 131.969 1.00 212.60 964 GLU A C 1
ATOM 5598 O O . GLU A 1 964 ? 160.308 122.260 132.272 1.00 212.33 964 GLU A O 1
ATOM 5604 N N . MET A 1 965 ? 161.833 120.626 131.988 1.00 215.94 965 MET A N 1
ATOM 5605 C CA . MET A 1 965 ? 162.952 121.389 132.525 1.00 215.90 965 MET A CA 1
ATOM 5606 C C . MET A 1 965 ? 164.030 121.563 131.465 1.00 215.82 965 MET A C 1
ATOM 5607 O O . MET A 1 965 ? 164.380 120.608 130.763 1.00 215.54 965 MET A O 1
ATOM 5612 N N . LYS A 1 966 ? 164.549 122.785 131.354 1.00 209.58 966 LYS A N 1
ATOM 5613 C CA . LYS A 1 966 ? 165.687 123.087 130.498 1.00 209.40 966 LYS A CA 1
ATOM 5614 C C . LYS A 1 966 ? 166.503 124.188 131.160 1.00 209.23 966 LYS A C 1
ATOM 5615 O O . LYS A 1 966 ? 166.028 124.876 132.067 1.00 209.20 966 LYS A O 1
ATOM 5621 N N . GLU A 1 967 ? 167.743 124.342 130.707 1.00 214.17 967 GLU A N 1
ATOM 5622 C CA . GLU A 1 967 ? 168.659 125.312 131.295 1.00 214.32 967 GLU A CA 1
ATOM 5623 C C . GLU A 1 967 ? 168.529 126.656 130.588 1.00 214.62 967 GLU A C 1
ATOM 5624 O O . GLU A 1 967 ? 168.709 126.744 129.369 1.00 214.45 967 GLU A O 1
ATOM 5630 N N . PHE A 1 968 ? 168.218 127.698 131.356 1.00 210.07 968 PHE A N 1
ATOM 5631 C CA . PHE A 1 968 ? 168.101 129.044 130.810 1.00 209.82 968 PHE A CA 1
ATOM 5632 C C . PHE A 1 968 ? 168.352 130.052 131.921 1.00 209.93 968 PHE A C 1
ATOM 5633 O O . PHE A 1 968 ? 168.240 129.736 133.108 1.00 209.51 968 PHE A O 1
ATOM 5641 N N . THR A 1 969 ? 168.681 131.278 131.517 1.00 212.81 969 THR A N 1
ATOM 5642 C CA . THR A 1 969 ? 169.068 132.333 132.440 1.00 212.60 969 THR A CA 1
ATOM 5643 C C . THR A 1 969 ? 168.115 133.517 132.268 1.00 212.38 969 THR A C 1
ATOM 5644 O O . THR A 1 969 ? 167.549 133.734 131.193 1.00 211.98 969 THR A O 1
ATOM 5648 N N . LEU A 1 970 ? 167.942 134.283 133.351 1.00 208.42 970 LEU A N 1
ATOM 5649 C CA . LEU A 1 970 ? 166.791 135.168 133.519 1.00 208.50 970 LEU A CA 1
ATOM 5650 C C . LEU A 1 970 ? 166.771 136.367 132.569 1.00 208.52 970 LEU A C 1
ATOM 5651 O O . LEU A 1 970 ? 165.714 136.997 132.433 1.00 208.16 970 LEU A O 1
ATOM 5656 N N . ASN A 1 971 ? 167.888 136.704 131.914 1.00 203.49 971 ASN A N 1
ATOM 5657 C CA . ASN A 1 971 ? 167.942 137.953 131.150 1.00 203.01 971 ASN A CA 1
ATOM 5658 C C . ASN A 1 971 ? 166.874 137.985 130.063 1.00 202.82 971 ASN A C 1
ATOM 5659 O O . ASN A 1 971 ? 166.066 138.924 129.986 1.00 202.54 971 ASN A O 1
ATOM 5664 N N . GLU A 1 972 ? 166.854 136.955 129.215 1.00 198.75 972 GLU A N 1
ATOM 5665 C CA . GLU A 1 972 ? 165.955 136.952 128.068 1.00 198.52 972 GLU A CA 1
ATOM 5666 C C . GLU A 1 972 ? 164.502 136.837 128.505 1.00 198.62 972 GLU A C 1
ATOM 5667 O O . GLU A 1 972 ? 163.620 137.469 127.912 1.00 198.58 972 GLU A O 1
ATOM 5673 N N . VAL A 1 973 ? 164.233 136.041 129.542 1.00 199.84 973 VAL A N 1
ATOM 5674 C CA . VAL A 1 973 ? 162.867 135.905 130.042 1.00 199.60 973 VAL A CA 1
ATOM 5675 C C . VAL A 1 973 ? 162.355 137.247 130.551 1.00 199.28 973 VAL A C 1
ATOM 5676 O O . VAL A 1 973 ? 161.231 137.664 130.239 1.00 198.91 973 VAL A O 1
ATOM 5680 N N . LEU A 1 974 ? 163.177 137.947 131.338 1.00 199.07 974 LEU A N 1
ATOM 5681 C CA . LEU A 1 974 ? 162.746 139.228 131.886 1.00 199.13 974 LEU A CA 1
ATOM 5682 C C . LEU A 1 974 ? 162.542 140.261 130.785 1.00 199.40 974 LEU A C 1
ATOM 5683 O O . LEU A 1 974 ? 161.598 141.057 130.843 1.00 199.39 974 LEU A O 1
ATOM 5688 N N . THR A 1 975 ? 163.420 140.273 129.778 1.00 195.82 975 THR A N 1
ATOM 5689 C CA . THR A 1 975 ? 163.240 141.212 128.672 1.00 195.58 975 THR A CA 1
ATOM 5690 C C . THR A 1 975 ? 161.966 140.906 127.889 1.00 195.66 975 THR A C 1
ATOM 5691 O O . THR A 1 975 ? 161.184 141.813 127.566 1.00 195.60 975 THR A O 1
ATOM 5695 N N . ALA A 1 976 ? 161.728 139.625 127.593 1.00 196.77 976 ALA A N 1
ATOM 5696 C CA . ALA A 1 976 ? 160.573 139.247 126.789 1.00 196.51 976 ALA A CA 1
ATOM 5697 C C . ALA A 1 976 ? 159.265 139.472 127.533 1.00 196.74 976 ALA A C 1
ATOM 5698 O O . ALA A 1 976 ? 158.238 139.743 126.901 1.00 196.64 976 ALA A O 1
ATOM 5700 N N . SER A 1 977 ? 159.276 139.367 128.866 1.00 195.32 977 SER A N 1
ATOM 5701 C CA . SER A 1 977 ? 158.054 139.615 129.624 1.00 194.83 977 SER A CA 1
ATOM 5702 C C . SER A 1 977 ? 157.559 141.042 129.419 1.00 195.27 977 SER A C 1
ATOM 5703 O O . SER A 1 977 ? 156.360 141.268 129.216 1.00 194.95 977 SER A O 1
ATOM 5706 N N . THR A 1 978 ? 158.469 142.018 129.457 1.00 197.92 978 THR A N 1
ATOM 5707 C CA . THR A 1 978 ? 158.082 143.399 129.189 1.00 197.69 978 THR A CA 1
ATOM 5708 C C . THR A 1 978 ? 157.777 143.612 127.711 1.00 197.93 978 THR A C 1
ATOM 5709 O O . THR A 1 978 ? 156.857 144.366 127.362 1.00 197.63 978 THR A O 1
ATOM 5713 N N . SER A 1 979 ? 158.554 142.975 126.827 1.00 203.38 979 SER A N 1
ATOM 5714 C CA . SER A 1 979 ? 158.345 143.172 125.395 1.00 203.18 979 SER A CA 1
ATOM 5715 C C . SER A 1 979 ? 156.974 142.680 124.942 1.00 203.37 979 SER A C 1
ATOM 5716 O O . SER A 1 979 ? 156.341 143.314 124.092 1.00 203.10 979 SER A O 1
ATOM 5719 N N . GLN A 1 980 ? 156.487 141.574 125.505 1.00 197.35 980 GLN A N 1
ATOM 5720 C CA . GLN A 1 980 ? 155.203 141.030 125.078 1.00 196.96 980 GLN A CA 1
ATOM 5721 C C . GLN A 1 980 ? 154.010 141.808 125.613 1.00 196.81 980 GLN A C 1
ATOM 5722 O O . GLN A 1 980 ? 152.886 141.571 125.156 1.00 196.61 980 GLN A O 1
ATOM 5728 N N . VAL A 1 981 ? 154.221 142.732 126.548 1.00 200.74 981 VAL A N 1
ATOM 5729 C CA . VAL A 1 981 ? 153.113 143.448 127.173 1.00 200.72 981 VAL A CA 1
ATOM 5730 C C . VAL A 1 981 ? 153.134 144.940 126.908 1.00 200.51 981 VAL A C 1
ATOM 5731 O O . VAL A 1 981 ? 152.082 145.595 127.032 1.00 200.34 981 VAL A O 1
ATOM 5735 N N . MET A 1 982 ? 154.270 145.543 126.551 1.00 188.47 982 MET A N 1
ATOM 5736 C CA . MET A 1 982 ? 154.326 146.996 126.596 1.00 188.13 982 MET A CA 1
ATOM 5737 C C . MET A 1 982 ? 153.717 147.665 125.372 1.00 188.18 982 MET A C 1
ATOM 5738 O O . MET A 1 982 ? 153.438 148.868 125.420 1.00 187.92 982 MET A O 1
ATOM 5743 N N . MET A 1 983 ? 153.489 146.934 124.284 1.00 199.83 983 MET A N 1
ATOM 5744 C CA . MET A 1 983 ? 152.729 147.523 123.188 1.00 200.23 983 MET A CA 1
ATOM 5745 C C . MET A 1 983 ?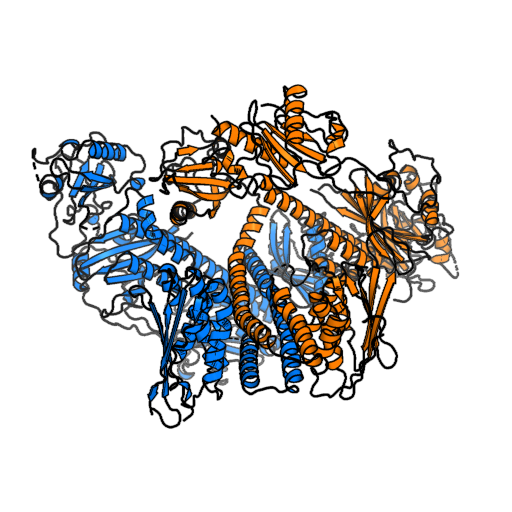 151.308 147.855 123.626 1.00 200.38 983 MET A C 1
ATOM 5746 O O . MET A 1 983 ? 150.756 148.890 123.234 1.00 200.24 983 MET A O 1
ATOM 5751 N N . LYS A 1 984 ? 150.700 146.985 124.437 1.00 206.86 984 LYS A N 1
ATOM 5752 C CA . LYS A 1 984 ? 149.348 147.235 124.932 1.00 207.03 984 LYS A CA 1
ATOM 5753 C C . LYS A 1 984 ? 149.295 148.459 125.838 1.00 206.98 984 LYS A C 1
ATOM 5754 O O . LYS A 1 984 ? 148.367 149.269 125.739 1.00 206.73 984 LYS A O 1
ATOM 5760 N N . SER A 1 985 ? 150.281 148.613 126.728 1.00 201.72 985 SER A N 1
ATOM 5761 C CA . SER A 1 985 ? 150.272 149.737 127.659 1.00 201.33 985 SER A CA 1
ATOM 5762 C C . SER A 1 985 ? 150.620 151.047 126.966 1.00 201.27 985 SER A C 1
ATOM 5763 O O . SER A 1 985 ? 150.240 152.121 127.446 1.00 201.40 985 SER A O 1
ATOM 5766 N N . ASN A 1 986 ? 151.342 150.977 125.846 1.00 197.07 986 ASN A N 1
ATOM 5767 C CA . ASN A 1 986 ? 151.752 152.192 125.150 1.00 196.94 986 ASN A CA 1
ATOM 5768 C C . ASN A 1 986 ? 150.546 152.972 124.644 1.00 197.03 986 ASN A C 1
ATOM 5769 O O . ASN A 1 986 ? 150.569 154.207 124.599 1.00 196.95 986 ASN A O 1
ATOM 5774 N N . GLY A 1 987 ? 149.484 152.266 124.250 1.00 203.92 987 GLY A N 1
ATOM 5775 C CA . GLY A 1 987 ? 148.245 152.941 123.905 1.00 203.91 987 GLY A CA 1
ATOM 5776 C C . GLY A 1 987 ? 147.622 153.667 125.080 1.00 203.95 987 GLY A C 1
ATOM 5777 O O . GLY A 1 987 ? 146.974 154.703 124.904 1.00 204.12 987 GLY A O 1
ATOM 5778 N N . LYS A 1 988 ? 147.806 153.140 126.289 1.00 197.26 988 LYS A N 1
ATOM 5779 C CA . LYS A 1 988 ? 147.276 153.739 127.506 1.00 197.16 988 LYS A CA 1
ATOM 5780 C C . LYS A 1 988 ? 148.248 154.726 128.146 1.00 197.27 988 LYS A C 1
ATOM 5781 O O . LYS A 1 988 ? 147.983 155.206 129.254 1.00 196.75 988 LYS A O 1
ATOM 5787 N N . SER A 1 989 ? 149.362 155.032 127.474 1.00 207.37 989 SER A N 1
ATOM 5788 C CA . SER A 1 989 ? 150.351 155.999 127.958 1.00 207.50 989 SER A CA 1
ATOM 5789 C C . SER A 1 989 ? 150.941 155.579 129.303 1.00 207.53 989 SER A C 1
ATOM 5790 O O . SER A 1 989 ? 151.163 156.406 130.190 1.00 207.45 989 SER A O 1
ATOM 5793 N N . VAL A 1 990 ? 151.200 154.284 129.458 1.00 203.97 990 VAL A N 1
ATOM 5794 C CA . VAL A 1 990 ? 151.791 153.750 130.681 1.00 204.02 990 VAL A CA 1
ATOM 5795 C C . VAL A 1 990 ? 153.303 153.691 130.488 1.00 204.17 990 VAL A C 1
ATOM 5796 O O . VAL A 1 990 ? 153.805 152.934 129.653 1.00 203.77 990 VAL A O 1
ATOM 5800 N N . ARG A 1 991 ? 154.028 154.502 131.254 1.00 213.42 991 ARG A N 1
ATOM 5801 C CA . ARG A 1 991 ? 155.476 154.585 131.124 1.00 213.37 991 ARG A CA 1
ATOM 5802 C C . ARG A 1 991 ? 156.163 153.414 131.828 1.00 213.30 991 ARG A C 1
ATOM 5803 O O . ARG A 1 991 ? 155.552 152.663 132.589 1.00 213.05 991 ARG A O 1
ATOM 5811 N N . ILE A 1 992 ? 157.460 153.277 131.564 1.00 213.57 992 ILE A N 1
ATOM 5812 C CA . ILE A 1 992 ? 158.312 152.274 132.194 1.00 213.93 992 ILE A CA 1
ATOM 5813 C C . ILE A 1 992 ? 159.323 152.961 133.094 1.00 213.83 992 ILE A C 1
ATOM 5814 O O . ILE A 1 992 ? 159.970 153.931 132.685 1.00 213.23 992 ILE A O 1
ATOM 5819 N N . THR A 1 993 ? 159.460 152.452 134.313 1.00 218.75 993 THR A N 1
ATOM 5820 C CA . THR A 1 993 ? 160.547 152.816 135.209 1.00 218.68 993 THR A CA 1
ATOM 5821 C C . THR A 1 993 ? 161.467 151.612 135.357 1.00 218.82 993 THR A C 1
ATOM 5822 O O . THR A 1 993 ? 161.006 150.511 135.678 1.00 218.65 993 THR A O 1
ATOM 5826 N N . ASN A 1 994 ? 162.763 151.818 135.119 1.00 217.91 994 ASN A N 1
ATOM 5827 C CA . ASN A 1 994 ? 163.742 150.734 135.223 1.00 217.57 994 ASN A CA 1
ATOM 5828 C C . ASN A 1 994 ? 164.177 150.599 136.683 1.00 217.32 994 ASN A C 1
ATOM 5829 O O . ASN A 1 994 ? 165.281 150.968 137.088 1.00 217.19 994 ASN A O 1
ATOM 5834 N N . GLU A 1 995 ? 163.258 150.058 137.483 1.00 210.59 995 GLU A N 1
ATOM 5835 C CA . GLU A 1 995 ? 163.459 149.934 138.920 1.00 210.43 995 GLU A CA 1
ATOM 5836 C C . GLU A 1 995 ? 164.100 148.611 139.319 1.00 210.35 995 GLU A C 1
ATOM 5837 O O . GLU A 1 995 ? 164.657 148.515 140.419 1.00 209.91 995 GLU A O 1
ATOM 5843 N N . THR A 1 996 ? 164.056 147.604 138.449 1.00 211.07 996 THR A N 1
ATOM 5844 C CA . THR A 1 996 ? 164.648 146.312 138.773 1.00 211.10 996 THR A CA 1
ATOM 5845 C C . THR A 1 996 ? 166.147 146.453 139.013 1.00 211.17 996 THR A C 1
ATOM 5846 O O . THR A 1 996 ? 166.847 147.164 138.288 1.00 211.02 996 THR A O 1
ATOM 5850 N N . GLY A 1 997 ? 166.635 145.769 140.043 1.00 216.74 997 GLY A N 1
ATOM 5851 C CA . GLY A 1 997 ? 168.035 145.851 140.396 1.00 216.55 997 GLY A CA 1
ATOM 5852 C C . GLY A 1 997 ? 168.925 145.085 139.435 1.00 216.66 997 GLY A C 1
ATOM 5853 O O . GLY A 1 997 ? 168.485 144.250 138.644 1.00 216.66 997 GLY A O 1
ATOM 5854 N N . GLU A 1 998 ? 170.220 145.388 139.514 1.00 208.57 998 GLU A N 1
ATOM 5855 C CA . GLU A 1 998 ? 171.218 144.762 138.659 1.00 208.30 998 GLU A CA 1
ATOM 5856 C C . GLU A 1 998 ? 171.866 143.536 139.289 1.00 208.40 998 GLU A C 1
ATOM 5857 O O . GLU A 1 998 ? 172.661 142.865 138.623 1.00 207.97 998 GLU A O 1
ATOM 5863 N N . GLU A 1 999 ? 171.552 143.229 140.549 1.00 211.12 999 GLU A N 1
ATOM 5864 C CA . GLU A 1 999 ? 172.117 142.059 141.210 1.00 210.62 999 GLU A CA 1
ATOM 5865 C C . GLU A 1 999 ? 171.309 140.791 140.969 1.00 210.62 999 GLU A C 1
ATOM 5866 O O . GLU A 1 999 ? 171.816 139.696 141.236 1.00 210.44 999 GLU A O 1
ATOM 5872 N N . VAL A 1 1000 ? 170.075 140.910 140.477 1.00 209.87 1000 VAL A N 1
ATOM 5873 C CA . VAL A 1 1000 ? 169.272 139.726 140.189 1.00 209.57 1000 VAL A CA 1
ATOM 5874 C C . VAL A 1 1000 ? 169.854 138.960 139.009 1.00 209.35 1000 VAL A C 1
ATOM 5875 O O . VAL A 1 1000 ? 169.844 137.723 138.987 1.00 209.26 1000 VAL A O 1
ATOM 5879 N N . MET A 1 1001 ? 170.369 139.678 138.013 1.00 201.79 1001 MET A N 1
ATOM 5880 C CA . MET A 1 1001 ? 170.853 139.060 136.788 1.00 201.66 1001 MET A CA 1
ATOM 5881 C C . MET A 1 1001 ? 172.301 138.597 136.884 1.00 201.87 1001 MET A C 1
ATOM 5882 O O . MET A 1 1001 ? 172.791 137.957 135.947 1.00 201.29 1001 MET A O 1
ATOM 5887 N N . SER A 1 1002 ? 172.992 138.901 137.982 1.00 211.04 1002 SER A N 1
ATOM 5888 C CA . SER A 1 1002 ? 174.390 138.523 138.136 1.00 211.01 1002 SER A CA 1
ATOM 5889 C C . SER A 1 1002 ? 174.573 137.082 138.590 1.00 211.07 1002 SER A C 1
ATOM 5890 O O . SER A 1 1002 ? 175.714 136.609 138.645 1.00 210.95 1002 SER A O 1
ATOM 5893 N N . ASP A 1 1003 ? 173.493 136.377 138.913 1.00 207.66 1003 ASP A N 1
ATOM 5894 C CA . ASP A 1 1003 ? 173.558 135.004 139.391 1.00 207.32 1003 ASP A CA 1
ATOM 5895 C C . ASP A 1 1003 ? 172.912 134.071 138.376 1.00 207.42 1003 ASP A C 1
ATOM 5896 O O . ASP A 1 1003 ? 171.839 134.368 137.840 1.00 207.42 1003 ASP A O 1
ATOM 5901 N N . THR A 1 1004 ? 173.573 132.945 138.113 1.00 206.54 1004 THR A N 1
ATOM 5902 C CA . THR A 1 1004 ? 173.051 131.976 137.158 1.00 206.24 1004 THR A CA 1
ATOM 5903 C C . THR A 1 1004 ? 171.743 131.378 137.661 1.00 206.23 1004 THR A C 1
ATOM 5904 O O . THR A 1 1004 ? 171.542 131.202 138.866 1.00 206.23 1004 THR A O 1
ATOM 5908 N N . LEU A 1 1005 ? 170.851 131.063 136.725 1.00 198.49 1005 LEU A N 1
ATOM 5909 C CA . LEU A 1 1005 ? 169.512 130.595 137.044 1.00 198.26 1005 LEU A CA 1
ATOM 5910 C C . LEU A 1 1005 ? 169.233 129.291 136.309 1.00 198.35 1005 LEU A C 1
ATOM 5911 O O . LEU A 1 1005 ? 169.802 129.025 135.247 1.00 198.29 1005 LEU A O 1
ATOM 5916 N N . TYR A 1 1006 ? 168.364 128.472 136.897 1.00 199.12 1006 TYR A N 1
ATOM 5917 C CA . TYR A 1 1006 ? 167.904 127.233 136.289 1.00 199.08 1006 TYR A CA 1
ATOM 5918 C C . TYR A 1 1006 ? 166.398 127.299 136.072 1.00 199.20 1006 TYR A C 1
ATOM 5919 O O . TYR A 1 1006 ? 165.663 127.875 136.878 1.00 198.92 1006 TYR A O 1
ATOM 5928 N N . GLY A 1 1007 ? 165.947 126.708 134.977 1.00 217.73 1007 GLY A N 1
ATOM 5929 C CA . GLY A 1 1007 ? 164.534 126.675 134.638 1.00 218.07 1007 GLY A CA 1
ATOM 5930 C C . GLY A 1 1007 ? 164.297 126.990 133.174 1.00 218.15 1007 GLY A C 1
ATOM 5931 O O . GLY A 1 1007 ? 165.077 127.687 132.523 1.00 218.00 1007 GLY A O 1
ATOM 5932 N N . ASP A 1 1008 ? 163.198 126.463 132.641 1.00 209.96 1008 ASP A N 1
ATOM 5933 C CA . ASP A 1 1008 ? 162.869 126.671 131.239 1.00 209.94 1008 ASP A CA 1
ATOM 5934 C C . ASP A 1 1008 ? 162.477 128.122 130.984 1.00 209.83 1008 ASP A C 1
ATOM 5935 O O . ASP A 1 1008 ? 162.056 128.846 131.889 1.00 209.46 1008 ASP A O 1
ATOM 5940 N N . SER A 1 1009 ? 162.627 128.545 129.728 1.00 215.07 1009 SER A N 1
ATOM 5941 C CA . SER A 1 1009 ? 162.256 129.904 129.351 1.00 214.96 1009 SER A CA 1
ATOM 5942 C C . SER A 1 1009 ? 160.751 130.034 129.156 1.00 214.59 1009 SER A C 1
ATOM 5943 O O . SER A 1 1009 ? 160.125 130.954 129.696 1.00 214.35 1009 SER A O 1
ATOM 5946 N N . ILE A 1 1010 ? 160.154 129.118 128.389 1.00 208.31 1010 ILE A N 1
ATOM 5947 C CA . ILE A 1 1010 ? 158.722 129.193 128.111 1.00 208.35 1010 ILE A CA 1
ATOM 5948 C C . ILE A 1 1010 ? 157.916 129.007 129.388 1.00 208.24 1010 ILE A C 1
ATOM 5949 O O . ILE A 1 1010 ? 156.953 129.741 129.644 1.00 207.92 1010 ILE A O 1
ATOM 5954 N N . ARG A 1 1011 ? 158.289 128.022 130.207 1.00 207.83 1011 ARG A N 1
ATOM 5955 C CA . ARG A 1 1011 ? 157.547 127.764 131.437 1.00 207.38 1011 ARG A CA 1
ATOM 5956 C C . ARG A 1 1011 ? 157.627 128.951 132.389 1.00 207.59 1011 ARG A C 1
ATOM 5957 O O . ARG A 1 1011 ? 156.629 129.320 133.019 1.00 207.55 1011 ARG A O 1
ATOM 5965 N N . LEU A 1 1012 ? 158.808 129.561 132.508 1.00 206.88 1012 LEU A N 1
ATOM 5966 C CA . LEU A 1 1012 ? 158.962 130.710 133.396 1.00 207.06 1012 LEU A CA 1
ATOM 5967 C C . LEU A 1 1012 ? 158.202 131.925 132.875 1.00 206.83 1012 LEU A C 1
ATOM 5968 O O . LEU A 1 1012 ? 157.579 132.654 133.655 1.00 206.36 1012 LEU A O 1
ATOM 5973 N N . GLN A 1 1013 ? 158.242 132.162 131.562 1.00 201.03 1013 GLN A N 1
ATOM 5974 C CA . GLN A 1 1013 ? 157.588 133.331 130.987 1.00 200.53 1013 GLN A CA 1
ATOM 5975 C C . GLN A 1 1013 ? 156.084 133.156 130.817 1.00 200.80 1013 GLN A C 1
ATOM 5976 O O . GLN A 1 1013 ? 155.389 134.148 130.570 1.00 200.74 1013 GLN A O 1
ATOM 5982 N N . GLN A 1 1014 ? 155.568 131.930 130.937 1.00 208.31 1014 GLN A N 1
ATOM 5983 C CA . GLN A 1 1014 ? 154.132 131.716 130.788 1.00 208.19 1014 GLN A CA 1
ATOM 5984 C C . GLN A 1 1014 ? 153.333 132.365 131.910 1.00 208.14 1014 GLN A C 1
ATOM 5985 O O . GLN A 1 1014 ? 152.211 132.832 131.678 1.00 207.79 1014 GLN A O 1
ATOM 5991 N N . VAL A 1 1015 ? 153.881 132.406 133.119 1.00 206.45 1015 VAL A N 1
ATOM 5992 C CA . VAL A 1 1015 ? 153.138 132.834 134.295 1.00 206.25 1015 VAL A CA 1
ATOM 5993 C C . VAL A 1 1015 ? 153.565 134.228 134.756 1.00 206.29 1015 VAL A C 1
ATOM 5994 O O . VAL A 1 1015 ? 153.385 134.575 135.920 1.00 206.08 1015 VAL A O 1
ATOM 5998 N N . LEU A 1 1016 ? 154.128 135.036 133.860 1.00 206.81 1016 LEU A N 1
ATOM 5999 C CA . LEU A 1 1016 ? 154.595 136.371 134.216 1.00 206.69 1016 LEU A CA 1
ATOM 6000 C C . LEU A 1 1016 ? 153.860 137.475 133.473 1.00 206.66 1016 LEU A C 1
ATOM 6001 O O . LEU A 1 1016 ? 153.368 138.418 134.104 1.00 206.38 1016 LEU A O 1
ATOM 6006 N N . ALA A 1 1017 ? 153.769 137.386 132.145 1.00 213.93 1017 ALA A N 1
ATOM 6007 C CA . ALA A 1 1017 ? 153.289 138.509 131.347 1.00 214.01 1017 ALA A CA 1
ATOM 6008 C C . ALA A 1 1017 ? 151.783 138.719 131.452 1.00 214.23 1017 ALA A C 1
ATOM 6009 O O . ALA A 1 1017 ? 151.326 139.864 131.363 1.00 214.08 1017 ALA A O 1
ATOM 6011 N N . ASP A 1 1018 ? 151.005 137.651 131.639 1.00 213.82 1018 ASP A N 1
ATOM 6012 C CA . ASP A 1 1018 ? 149.550 137.763 131.611 1.00 213.97 1018 ASP A CA 1
ATOM 6013 C C . ASP A 1 1018 ? 148.997 138.583 132.773 1.00 213.68 1018 ASP A C 1
ATOM 6014 O O . ASP A 1 1018 ? 147.883 139.107 132.668 1.00 213.40 1018 ASP A O 1
ATOM 6019 N N . PHE A 1 1019 ? 149.754 138.719 133.865 1.00 203.93 1019 PHE A N 1
ATOM 6020 C CA . PHE A 1 1019 ? 149.215 139.340 135.072 1.00 203.51 1019 PHE A CA 1
ATOM 6021 C C . PHE A 1 1019 ? 148.826 140.795 134.841 1.00 203.62 1019 PHE A C 1
ATOM 6022 O O . PHE A 1 1019 ? 147.749 141.231 135.265 1.00 203.38 1019 PHE A O 1
ATOM 6030 N N . MET A 1 1020 ? 149.681 141.562 134.170 1.00 209.34 1020 MET A N 1
ATOM 6031 C CA . MET A 1 1020 ? 149.460 142.993 134.007 1.00 209.46 1020 MET A CA 1
ATOM 6032 C C . MET A 1 1020 ? 148.685 143.343 132.743 1.00 209.61 1020 MET A C 1
ATOM 6033 O O . MET A 1 1020 ? 148.458 144.530 132.486 1.00 209.39 1020 MET A O 1
ATOM 6038 N N . LEU A 1 1021 ? 148.270 142.347 131.956 1.00 217.89 1021 LEU A N 1
ATOM 6039 C CA . LEU A 1 1021 ? 147.557 142.634 130.714 1.00 217.90 1021 LEU A CA 1
ATOM 6040 C C . LEU A 1 1021 ? 146.236 143.344 130.986 1.00 217.71 1021 LEU A C 1
ATOM 6041 O O . LEU A 1 1021 ? 145.857 144.266 130.254 1.00 217.58 1021 LEU A O 1
ATOM 6046 N N . MET A 1 1022 ? 145.519 142.927 132.031 1.00 204.87 1022 MET A N 1
ATOM 6047 C CA . MET A 1 1022 ? 144.291 143.612 132.414 1.00 204.58 1022 MET A CA 1
ATOM 6048 C C . MET A 1 1022 ? 144.550 144.955 133.080 1.00 204.97 1022 MET A C 1
ATOM 6049 O O . MET A 1 1022 ? 143.601 145.724 133.268 1.00 204.56 1022 MET A O 1
ATOM 6054 N N . ALA A 1 1023 ? 145.804 145.257 133.431 1.00 220.84 1023 ALA A N 1
ATOM 6055 C CA . ALA A 1 1023 ? 146.099 146.497 134.142 1.00 220.67 1023 ALA A CA 1
ATOM 6056 C C . ALA A 1 1023 ? 145.690 147.714 133.323 1.00 220.74 1023 ALA A C 1
ATOM 6057 O O . ALA A 1 1023 ? 145.150 148.683 133.867 1.00 220.29 1023 ALA A O 1
ATOM 6059 N N . VAL A 1 1024 ? 145.929 147.678 132.009 1.00 219.13 1024 VAL A N 1
ATOM 6060 C CA . VAL A 1 1024 ? 145.547 148.787 131.143 1.00 218.57 1024 VAL A CA 1
ATOM 6061 C C . VAL A 1 1024 ? 144.042 148.952 131.029 1.00 218.20 1024 VAL A C 1
ATOM 6062 O O . VAL A 1 1024 ? 143.576 150.025 130.628 1.00 218.06 1024 VAL A O 1
ATOM 6066 N N . ASN A 1 1025 ? 143.270 147.921 131.380 1.00 205.13 1025 ASN A N 1
ATOM 6067 C CA . ASN A 1 1025 ? 141.824 147.978 131.196 1.00 204.60 1025 ASN A CA 1
ATOM 6068 C C . ASN A 1 1025 ? 141.197 149.070 132.054 1.00 204.64 1025 ASN A C 1
ATOM 6069 O O . ASN A 1 1025 ? 140.263 149.754 131.618 1.00 204.66 1025 ASN A O 1
ATOM 6074 N N . PHE A 1 1026 ? 141.692 149.245 133.278 1.00 199.08 1026 PHE A N 1
ATOM 6075 C CA . PHE A 1 1026 ? 141.151 150.220 134.215 1.00 198.77 1026 PHE A CA 1
ATOM 6076 C C . PHE A 1 1026 ? 142.159 151.311 134.562 1.00 198.69 1026 PHE A C 1
ATOM 6077 O O . PHE A 1 1026 ? 141.922 152.102 135.481 1.00 198.24 1026 PHE A O 1
ATOM 6085 N N . THR A 1 1027 ? 143.280 151.369 133.842 1.00 204.62 1027 THR A N 1
ATOM 6086 C CA . THR A 1 1027 ? 144.312 152.366 134.089 1.00 204.63 1027 THR A CA 1
ATOM 6087 C C . THR A 1 1027 ? 144.026 153.614 133.272 1.00 204.63 1027 THR A C 1
ATOM 6088 O O . THR A 1 1027 ? 143.877 153.515 132.044 1.00 204.13 1027 THR A O 1
ATOM 6092 N N . PRO A 1 1028 ? 143.936 154.794 133.890 1.00 203.17 1028 PRO A N 1
ATOM 6093 C CA . PRO A 1 1028 ? 143.747 156.024 133.107 1.00 202.71 1028 PRO A CA 1
ATOM 6094 C C . PRO A 1 1028 ? 144.984 156.389 132.302 1.00 202.66 1028 PRO A C 1
ATOM 6095 O O . PRO A 1 1028 ? 146.007 155.700 132.371 1.00 202.61 1028 PRO A O 1
ATOM 6099 N N . SER A 1 1029 ? 144.903 157.473 131.535 1.00 198.99 1029 SER A N 1
ATOM 6100 C CA . SER A 1 1029 ? 146.038 157.911 130.738 1.00 199.23 1029 SER A CA 1
ATOM 6101 C C . SER A 1 1029 ? 147.173 158.397 131.634 1.00 199.47 1029 SER A C 1
ATOM 6102 O O . SER A 1 1029 ? 146.955 158.870 132.753 1.00 199.50 1029 SER A O 1
ATOM 6105 N N . GLY A 1 1030 ? 148.395 158.277 131.126 1.00 194.69 1030 GLY A N 1
ATOM 6106 C CA . GLY A 1 1030 ? 149.570 158.693 131.874 1.00 194.12 1030 GLY A CA 1
ATOM 6107 C C . GLY A 1 1030 ? 149.848 157.872 133.115 1.00 194.13 1030 GLY A C 1
ATOM 6108 O O . GLY A 1 1030 ? 150.159 158.439 134.171 1.00 194.12 1030 GLY A O 1
ATOM 6109 N N . GLY A 1 1031 ? 149.744 156.549 133.017 1.00 198.98 1031 GLY A N 1
ATOM 6110 C CA . GLY A 1 1031 ? 149.988 155.682 134.148 1.00 199.22 1031 GLY A CA 1
ATOM 6111 C C . GLY A 1 1031 ? 151.465 155.449 134.402 1.00 199.51 1031 GLY A C 1
ATOM 6112 O O . GLY A 1 1031 ? 152.345 155.967 133.714 1.00 199.36 1031 GLY A O 1
ATOM 6113 N N . GLN A 1 1032 ? 151.735 154.643 135.427 1.00 201.42 1032 GLN A N 1
ATOM 6114 C CA . GLN A 1 1032 ? 153.091 154.300 135.824 1.00 201.40 1032 GLN A CA 1
ATOM 6115 C C . GLN A 1 1032 ? 153.206 152.794 136.007 1.00 201.74 1032 GLN A C 1
ATOM 6116 O O . GLN A 1 1032 ? 152.246 152.125 136.401 1.00 201.69 1032 GLN A O 1
ATOM 6122 N N . LEU A 1 1033 ? 154.392 152.267 135.717 1.00 208.01 1033 LEU A N 1
ATOM 6123 C CA . LEU A 1 1033 ? 154.684 150.848 135.869 1.00 208.34 1033 LEU A CA 1
ATOM 6124 C C . LEU A 1 1033 ? 155.870 150.680 136.807 1.00 208.76 1033 LEU A C 1
ATOM 6125 O O . LEU A 1 1033 ? 156.897 151.348 136.643 1.00 208.71 1033 LEU A O 1
ATOM 6130 N N . THR A 1 1034 ? 155.724 149.790 137.785 1.00 219.00 1034 THR A N 1
ATOM 6131 C CA . THR A 1 1034 ? 156.726 149.577 138.825 1.00 218.98 1034 THR A CA 1
ATOM 6132 C C . THR A 1 1034 ? 156.989 148.083 138.948 1.00 218.92 1034 THR A C 1
ATOM 6133 O O . THR A 1 1034 ? 156.104 147.326 139.360 1.00 218.87 1034 THR A O 1
ATOM 6137 N N . VAL A 1 1035 ? 158.199 147.660 138.590 1.00 210.28 1035 VAL A N 1
ATOM 6138 C CA . VAL A 1 1035 ? 158.618 146.268 138.697 1.00 210.12 1035 VAL A CA 1
ATOM 6139 C C . VAL A 1 1035 ? 159.921 146.219 139.481 1.00 209.99 1035 VAL A C 1
ATOM 6140 O O . VAL A 1 1035 ? 160.887 146.906 139.131 1.00 209.85 1035 VAL A O 1
ATOM 6144 N N . SER A 1 1036 ? 159.944 145.414 140.540 1.00 206.74 1036 SER A N 1
ATOM 6145 C CA . SER A 1 1036 ? 161.134 145.220 141.358 1.00 206.39 1036 SER A CA 1
ATOM 6146 C C . SER A 1 1036 ? 161.389 143.729 141.507 1.00 206.37 1036 SER A C 1
ATOM 6147 O O . SER A 1 1036 ? 160.451 142.957 141.722 1.00 206.34 1036 SER A O 1
ATOM 6150 N N . ALA A 1 1037 ? 162.651 143.326 141.387 1.00 202.01 1037 ALA A N 1
ATOM 6151 C CA . ALA A 1 1037 ? 163.034 141.927 141.509 1.00 201.75 1037 ALA A CA 1
ATOM 6152 C C . ALA A 1 1037 ? 164.251 141.803 142.413 1.00 202.08 1037 ALA A C 1
ATOM 6153 O O . ALA A 1 1037 ? 165.097 142.701 142.457 1.00 202.01 1037 ALA A O 1
ATOM 6155 N N . SER A 1 1038 ? 164.321 140.691 143.149 1.00 210.30 1038 SER A N 1
ATOM 6156 C CA . SER A 1 1038 ? 165.490 140.392 143.976 1.00 210.42 1038 SER A CA 1
ATOM 6157 C C . SER A 1 1038 ? 165.515 138.880 144.205 1.00 210.28 1038 SER A C 1
ATOM 6158 O O . SER A 1 1038 ? 164.744 138.366 145.020 1.00 210.30 1038 SER A O 1
ATOM 6161 N N . LEU A 1 1039 ? 166.394 138.188 143.485 1.00 206.80 1039 LEU A N 1
ATOM 6162 C CA . LEU A 1 1039 ? 166.504 136.742 143.626 1.00 206.99 1039 LEU A CA 1
ATOM 6163 C C . LEU A 1 1039 ? 167.077 136.377 144.991 1.00 207.10 1039 LEU A C 1
ATOM 6164 O O . LEU A 1 1039 ? 167.983 137.042 145.501 1.00 206.87 1039 LEU A O 1
ATOM 6169 N N . ARG A 1 1040 ? 166.542 135.311 145.581 1.00 210.84 1040 ARG A N 1
ATOM 6170 C CA . ARG A 1 1040 ? 166.991 134.814 146.876 1.00 210.82 1040 ARG A CA 1
ATOM 6171 C C . ARG A 1 1040 ? 167.729 133.499 146.667 1.00 210.91 1040 ARG A C 1
ATOM 6172 O O . ARG A 1 1040 ? 167.180 132.564 146.076 1.00 210.78 1040 ARG A O 1
ATOM 6180 N N . LYS A 1 1041 ? 168.965 133.424 147.152 1.00 213.23 1041 LYS A N 1
ATOM 6181 C CA . LYS A 1 1041 ? 169.797 132.235 146.998 1.00 213.20 1041 LYS A CA 1
ATOM 6182 C C . LYS A 1 1041 ? 169.767 131.442 148.300 1.00 213.08 1041 LYS A C 1
ATOM 6183 O O . LYS A 1 1041 ? 170.377 131.848 149.295 1.00 213.02 1041 LYS A O 1
ATOM 6189 N N . ASP A 1 1042 ? 169.061 130.313 148.293 1.00 212.80 1042 ASP A N 1
ATOM 6190 C CA . ASP A 1 1042 ? 168.985 129.423 149.442 1.00 212.91 1042 ASP A CA 1
ATOM 6191 C C . ASP A 1 1042 ? 169.635 128.095 149.082 1.00 212.60 1042 ASP A C 1
ATOM 6192 O O . ASP A 1 1042 ? 169.263 127.467 148.084 1.00 212.37 1042 ASP A O 1
ATOM 6197 N N . GLN A 1 1043 ? 170.604 127.673 149.894 1.00 204.71 1043 GLN A N 1
ATOM 6198 C CA . GLN A 1 1043 ? 171.343 126.436 149.643 1.00 204.75 1043 GLN A CA 1
ATOM 6199 C C . GLN A 1 1043 ? 170.640 125.268 150.336 1.00 204.52 1043 GLN A C 1
ATOM 6200 O O . GLN A 1 1043 ? 171.124 124.683 151.307 1.00 204.20 1043 GLN A O 1
ATOM 6206 N N . LEU A 1 1044 ? 169.467 124.934 149.807 1.00 205.84 1044 LEU A N 1
ATOM 6207 C CA . LEU A 1 1044 ? 168.662 123.826 150.303 1.00 205.93 1044 LEU A CA 1
ATOM 6208 C C . LEU A 1 1044 ? 168.592 122.739 149.240 1.00 205.91 1044 LEU A C 1
ATOM 6209 O O . LEU A 1 1044 ? 168.206 123.007 148.097 1.00 205.65 1044 LEU A O 1
ATOM 6214 N N . GLY A 1 1045 ? 168.960 121.524 149.618 1.00 205.36 1045 GLY A N 1
ATOM 6215 C CA . GLY A 1 1045 ? 168.964 120.389 148.719 1.00 204.81 1045 GLY A CA 1
ATOM 6216 C C . GLY A 1 1045 ? 170.353 119.802 148.559 1.00 204.79 1045 GLY A C 1
ATOM 6217 O O . GLY A 1 1045 ? 171.335 120.283 149.121 1.00 205.11 1045 GLY A O 1
ATOM 6218 N N . ARG A 1 1046 ? 170.413 118.735 147.763 1.00 192.89 1046 ARG A N 1
ATOM 6219 C CA . ARG A 1 1046 ? 171.654 118.015 147.503 1.00 192.98 1046 ARG A CA 1
ATOM 6220 C C . ARG A 1 1046 ? 172.258 118.363 146.148 1.00 192.91 1046 ARG A C 1
ATOM 6221 O O . ARG A 1 1046 ? 173.456 118.648 146.059 1.00 192.38 1046 ARG A O 1
ATOM 6229 N N . SER A 1 1047 ? 171.450 118.348 145.086 1.00 202.19 1047 SER A N 1
ATOM 6230 C CA . SER A 1 1047 ? 171.925 118.664 143.748 1.00 202.18 1047 SER A CA 1
ATOM 6231 C C . SER A 1 1047 ? 171.215 119.846 143.106 1.00 202.37 1047 SER A C 1
ATOM 6232 O O . SER A 1 1047 ? 171.658 120.305 142.046 1.00 201.92 1047 SER A O 1
ATOM 6235 N N . VAL A 1 1048 ? 170.138 120.351 143.703 1.00 208.25 1048 VAL A N 1
ATOM 6236 C CA . VAL A 1 1048 ? 169.387 121.478 143.166 1.00 208.14 1048 VAL A CA 1
ATOM 6237 C C . VAL A 1 1048 ? 169.260 122.534 144.255 1.00 207.98 1048 VAL A C 1
ATOM 6238 O O . VAL A 1 1048 ? 168.776 122.241 145.354 1.00 207.78 1048 VAL A O 1
ATOM 6242 N N . HIS A 1 1049 ? 169.694 123.754 143.953 1.00 201.28 1049 HIS A N 1
ATOM 6243 C CA . HIS A 1 1049 ? 169.606 124.862 144.890 1.00 201.03 1049 HIS A CA 1
ATOM 6244 C C . HIS A 1 1049 ? 168.250 125.556 144.768 1.00 201.16 1049 HIS A C 1
ATOM 6245 O O . HIS A 1 1049 ? 167.400 125.182 143.957 1.00 201.01 1049 HIS A O 1
ATOM 6252 N N . LEU A 1 1050 ? 168.052 126.583 145.592 1.00 201.05 1050 LEU A N 1
ATOM 6253 C CA . LEU A 1 1050 ? 166.799 127.332 145.628 1.00 200.77 1050 LEU A CA 1
ATOM 6254 C C . LEU A 1 1050 ? 167.046 128.756 145.146 1.00 200.78 1050 LEU A C 1
ATOM 6255 O O . LEU A 1 1050 ? 167.683 129.554 145.843 1.00 200.80 1050 LEU A O 1
ATOM 6260 N N . ALA A 1 1051 ? 166.540 129.070 143.953 1.00 211.77 1051 ALA A N 1
ATOM 6261 C CA . ALA A 1 1051 ? 166.514 130.439 143.447 1.00 212.05 1051 ALA A CA 1
ATOM 6262 C C . ALA A 1 1051 ? 165.113 130.993 143.695 1.00 212.29 1051 ALA A C 1
ATOM 6263 O O . ALA A 1 1051 ? 164.289 131.121 142.789 1.00 212.20 1051 ALA A O 1
ATOM 6265 N N . ASN A 1 1052 ? 164.850 131.318 144.960 1.00 206.17 1052 ASN A N 1
ATOM 6266 C CA . ASN A 1 1052 ? 163.547 131.826 145.368 1.00 206.03 1052 ASN A CA 1
ATOM 6267 C C . ASN A 1 1052 ? 163.263 133.166 144.706 1.00 206.03 1052 ASN A C 1
ATOM 6268 O O . ASN A 1 1052 ? 163.924 134.168 145.000 1.00 205.96 1052 ASN A O 1
ATOM 6273 N N . LEU A 1 1053 ? 162.287 133.185 143.803 1.00 215.66 1053 LEU A N 1
ATOM 6274 C CA . LEU A 1 1053 ? 161.927 134.407 143.103 1.00 215.91 1053 LEU A CA 1
ATOM 6275 C C . LEU A 1 1053 ? 161.183 135.357 144.037 1.00 215.80 1053 LEU A C 1
ATOM 6276 O O . LEU A 1 1053 ? 160.504 134.937 144.977 1.00 215.62 1053 LEU A O 1
ATOM 6281 N N . GLU A 1 1054 ? 161.329 136.655 143.773 1.00 205.64 1054 GLU A N 1
ATOM 6282 C CA . GLU A 1 1054 ? 160.630 137.680 144.546 1.00 205.38 1054 GLU A CA 1
ATOM 6283 C C . GLU A 1 1054 ? 160.447 138.888 143.631 1.00 205.46 1054 GLU A C 1
ATOM 6284 O O . GLU A 1 1054 ? 161.390 139.656 143.421 1.00 205.23 1054 GLU A O 1
ATOM 6290 N N . ILE A 1 1055 ? 159.241 139.047 143.092 1.00 215.92 1055 ILE A N 1
ATOM 6291 C CA . ILE A 1 1055 ? 158.936 140.125 142.158 1.00 215.83 1055 ILE A CA 1
ATOM 6292 C C . ILE A 1 1055 ? 157.727 140.895 142.671 1.00 215.75 1055 ILE A C 1
ATOM 6293 O O . ILE A 1 1055 ? 156.698 140.299 143.012 1.00 215.75 1055 ILE A O 1
ATOM 6298 N N . ARG A 1 1056 ? 157.861 142.217 142.729 1.00 209.20 1056 ARG A N 1
ATOM 6299 C CA . ARG A 1 1056 ? 156.768 143.126 143.047 1.00 209.40 1056 ARG A CA 1
ATOM 6300 C C . ARG A 1 1056 ? 156.393 143.888 141.784 1.00 209.58 1056 ARG A C 1
ATOM 6301 O O . ARG A 1 1056 ? 157.234 144.576 141.196 1.00 209.49 1056 ARG A O 1
ATOM 6309 N N . LEU A 1 1057 ? 155.135 143.760 141.375 1.00 216.05 1057 LEU A N 1
ATOM 6310 C CA . LEU A 1 1057 ? 154.614 144.382 140.166 1.00 216.13 1057 LEU A CA 1
ATOM 6311 C C . LEU A 1 1057 ? 153.582 145.438 140.537 1.00 216.15 1057 LEU A C 1
ATOM 6312 O O . LEU A 1 1057 ? 152.829 145.267 141.499 1.00 215.79 1057 LEU A O 1
ATOM 6317 N N . THR A 1 1058 ? 153.547 146.526 139.771 1.00 217.64 1058 THR A N 1
ATOM 6318 C CA . THR A 1 1058 ? 152.636 147.619 140.072 1.00 217.62 1058 THR A CA 1
ATOM 6319 C C . THR A 1 1058 ? 151.187 147.210 139.824 1.00 217.33 1058 THR A C 1
ATOM 6320 O O . THR A 1 1058 ? 150.892 146.204 139.173 1.00 217.45 1058 THR A O 1
ATOM 6324 N N . HIS A 1 1059 ? 150.274 148.014 140.370 1.00 206.13 1059 HIS A N 1
ATOM 6325 C CA . HIS A 1 1059 ? 148.830 147.829 140.197 1.00 205.68 1059 HIS A CA 1
ATOM 6326 C C . HIS A 1 1059 ? 148.204 149.222 140.261 1.00 205.39 1059 HIS A C 1
ATOM 6327 O O . HIS A 1 1059 ? 147.919 149.737 141.346 1.00 205.11 1059 HIS A O 1
ATOM 6334 N N . THR A 1 1060 ? 147.992 149.823 139.096 1.00 201.06 1060 THR A N 1
ATOM 6335 C CA . THR A 1 1060 ? 147.498 151.188 138.989 1.00 201.20 1060 THR A CA 1
ATOM 6336 C C . THR A 1 1060 ? 146.090 151.203 138.409 1.00 201.40 1060 THR A C 1
ATOM 6337 O O . THR A 1 1060 ? 145.585 150.200 137.896 1.00 201.45 1060 THR A O 1
ATOM 6341 N N . GLY A 1 1061 ? 145.456 152.370 138.497 1.00 201.45 1061 GLY A N 1
ATOM 6342 C CA . GLY A 1 1061 ? 144.103 152.530 138.006 1.00 201.14 1061 GLY A CA 1
ATOM 6343 C C . GLY A 1 1061 ? 143.073 151.943 138.956 1.00 201.16 1061 GLY A C 1
ATOM 6344 O O . GLY A 1 1061 ? 143.352 151.627 140.118 1.00 201.09 1061 GLY A O 1
ATOM 6345 N N . ALA A 1 1062 ? 141.849 151.805 138.440 1.00 194.55 1062 ALA A N 1
ATOM 6346 C CA . ALA A 1 1062 ? 140.784 151.188 139.223 1.00 194.27 1062 ALA A CA 1
ATOM 6347 C C . ALA A 1 1062 ? 141.117 149.739 139.552 1.00 194.58 1062 ALA A C 1
ATOM 6348 O O . ALA A 1 1062 ? 140.761 149.239 140.626 1.00 194.36 1062 ALA A O 1
ATOM 6350 N N . GLY A 1 1063 ? 141.794 149.050 138.640 1.00 199.26 1063 GLY A N 1
ATOM 6351 C CA . GLY A 1 1063 ? 142.252 147.706 138.898 1.00 199.06 1063 GLY A CA 1
ATOM 6352 C C . GLY A 1 1063 ? 141.141 146.677 138.814 1.00 199.27 1063 GLY A C 1
ATOM 6353 O O . GLY A 1 1063 ? 140.013 146.947 138.393 1.00 199.45 1063 GLY A O 1
ATOM 6354 N N . ILE A 1 1064 ? 141.487 145.463 139.227 1.00 211.26 1064 ILE A N 1
ATOM 6355 C CA . ILE A 1 1064 ? 140.552 144.343 139.223 1.00 211.68 1064 ILE A CA 1
ATOM 6356 C C . ILE A 1 1064 ? 139.597 144.497 140.402 1.00 212.09 1064 ILE A C 1
ATOM 6357 O O . ILE A 1 1064 ? 140.044 144.566 141.557 1.00 212.21 1064 ILE A O 1
ATOM 6362 N N . PRO A 1 1065 ? 138.294 144.570 140.165 1.00 212.18 1065 PRO A N 1
ATOM 6363 C CA . PRO A 1 1065 ? 137.329 144.684 141.263 1.00 212.04 1065 PRO A CA 1
ATOM 6364 C C . PRO A 1 1065 ? 137.136 143.341 141.962 1.00 211.97 1065 PRO A C 1
ATOM 6365 O O . PRO A 1 1065 ? 137.723 142.326 141.593 1.00 211.79 1065 PRO A O 1
ATOM 6369 N N . GLU A 1 1066 ? 136.291 143.357 142.997 1.00 211.08 1066 GLU A N 1
ATOM 6370 C CA . GLU A 1 1066 ? 136.110 142.170 143.828 1.00 210.95 1066 GLU A CA 1
ATOM 6371 C C . GLU A 1 1066 ? 135.490 141.020 143.043 1.00 210.82 1066 GLU A C 1
ATOM 6372 O O . GLU A 1 1066 ? 135.921 139.867 143.175 1.00 210.72 1066 GLU A O 1
ATOM 6378 N N . PHE A 1 1067 ? 134.475 141.306 142.223 1.00 202.55 1067 PHE A N 1
ATOM 6379 C CA . PHE A 1 1067 ? 133.841 140.245 141.448 1.00 202.37 1067 PHE A CA 1
ATOM 6380 C C . PHE A 1 1067 ? 134.726 139.738 140.318 1.00 202.71 1067 PHE A C 1
ATOM 6381 O O . PHE A 1 1067 ? 134.384 138.729 139.692 1.00 202.39 1067 PHE A O 1
ATOM 6389 N N . LEU A 1 1068 ? 135.839 140.414 140.035 1.00 208.25 1068 LEU A N 1
ATOM 6390 C CA . LEU A 1 1068 ? 136.867 139.876 139.157 1.00 208.01 1068 LEU A CA 1
ATOM 6391 C C . LEU A 1 1068 ? 138.051 139.300 139.921 1.00 207.75 1068 LEU A C 1
ATOM 6392 O O . LEU A 1 1068 ? 138.789 138.480 139.364 1.00 207.52 1068 LEU A O 1
ATOM 6397 N N . LEU A 1 1069 ? 138.251 139.713 141.175 1.00 214.61 1069 LEU A N 1
ATOM 6398 C CA . LEU A 1 1069 ? 139.316 139.147 141.995 1.00 215.08 1069 LEU A CA 1
ATOM 6399 C C . LEU A 1 1069 ? 138.943 137.764 142.515 1.00 215.13 1069 LEU A C 1
ATOM 6400 O O . LEU A 1 1069 ? 139.801 136.878 142.602 1.00 214.94 1069 LEU A O 1
ATOM 6405 N N . ASN A 1 1070 ? 137.670 137.560 142.860 1.00 203.56 1070 ASN A N 1
ATOM 6406 C CA . ASN A 1 1070 ? 137.234 136.253 143.338 1.00 203.02 1070 ASN A CA 1
ATOM 6407 C C . ASN A 1 1070 ? 137.253 135.199 142.238 1.00 203.12 1070 ASN A C 1
ATOM 6408 O O . ASN A 1 1070 ? 137.241 134.002 142.543 1.00 202.90 1070 ASN A O 1
ATOM 6413 N N . GLN A 1 1071 ? 137.277 135.617 140.970 1.00 206.06 1071 GLN A N 1
ATOM 6414 C CA . GLN A 1 1071 ? 137.437 134.666 139.876 1.00 205.95 1071 GLN A CA 1
ATOM 6415 C C . GLN A 1 1071 ? 138.817 134.023 139.892 1.00 205.70 1071 GLN A C 1
ATOM 6416 O O . GLN A 1 1071 ? 138.970 132.873 139.463 1.00 205.37 1071 GLN A O 1
ATOM 6422 N N . MET A 1 1072 ? 139.828 134.751 140.374 1.00 199.75 1072 MET A N 1
ATOM 6423 C CA . MET A 1 1072 ? 141.193 134.234 140.382 1.00 199.60 1072 MET A CA 1
ATOM 6424 C C . MET A 1 1072 ? 141.311 133.008 141.279 1.00 199.78 1072 MET A C 1
ATOM 6425 O O . MET A 1 1072 ? 141.999 132.040 140.935 1.00 199.71 1072 MET A O 1
ATOM 6430 N N . PHE A 1 1073 ? 140.635 133.022 142.429 1.00 206.08 1073 PHE A N 1
ATOM 6431 C CA . PHE A 1 1073 ? 140.740 131.919 143.376 1.00 206.32 1073 PHE A CA 1
ATOM 6432 C C . PHE A 1 1073 ? 139.894 130.714 142.989 1.00 206.35 1073 PHE A C 1
ATOM 6433 O O . PHE A 1 1073 ? 139.944 129.697 143.691 1.00 206.15 1073 PHE A O 1
ATOM 6441 N N . GLY A 1 1074 ? 139.130 130.794 141.906 1.00 203.59 1074 GLY A N 1
ATOM 6442 C CA . GLY A 1 1074 ? 138.298 129.676 141.501 1.00 203.18 1074 GLY A CA 1
ATOM 6443 C C . GLY A 1 1074 ? 137.007 129.558 142.276 1.00 203.51 1074 GLY A C 1
ATOM 6444 O O . GLY A 1 1074 ? 136.502 128.445 142.471 1.00 203.39 1074 GLY A O 1
ATOM 6445 N N . THR A 1 1075 ? 136.454 130.681 142.727 1.00 203.76 1075 THR A N 1
ATOM 6446 C CA . THR A 1 1075 ? 135.231 130.700 143.516 1.00 203.61 1075 THR A CA 1
ATOM 6447 C C . THR A 1 1075 ? 133.991 130.961 142.671 1.00 203.48 1075 THR A C 1
ATOM 6448 O O . THR A 1 1075 ? 132.915 131.202 143.227 1.00 203.28 1075 THR A O 1
ATOM 6452 N N . GLU A 1 1076 ? 134.113 130.921 141.346 1.00 200.32 1076 GLU A N 1
ATOM 6453 C CA . GLU A 1 1076 ? 133.000 131.202 140.454 1.00 200.32 1076 GLU A CA 1
ATOM 6454 C C . GLU A 1 1076 ? 132.925 130.149 139.357 1.00 200.65 1076 GLU A C 1
ATOM 6455 O O . GLU A 1 1076 ? 133.907 129.471 139.045 1.00 200.49 1076 GLU A O 1
ATOM 6461 N N . GLU A 1 1077 ? 131.732 130.022 138.778 1.00 195.80 1077 GLU A N 1
ATOM 6462 C CA . GLU A 1 1077 ? 131.493 129.100 137.672 1.00 194.97 1077 GLU A CA 1
ATOM 6463 C C . GLU A 1 1077 ? 131.652 129.796 136.322 1.00 195.10 1077 GLU A C 1
ATOM 6464 O O . GLU A 1 1077 ? 132.447 129.364 135.482 1.00 194.21 1077 GLU A O 1
ATOM 6470 N N . ASP A 1 1078 ? 130.900 130.877 136.104 1.00 207.32 1078 ASP A N 1
ATOM 6471 C CA . ASP A 1 1078 ? 130.908 131.591 134.827 1.00 207.39 1078 ASP A CA 1
ATOM 6472 C C . ASP A 1 1078 ? 132.071 132.585 134.802 1.00 207.25 1078 ASP A C 1
ATOM 6473 O O . ASP A 1 1078 ? 131.902 133.806 134.804 1.00 207.05 1078 ASP A O 1
ATOM 6478 N N . VAL A 1 1079 ? 133.277 132.029 134.776 1.00 201.55 1079 VAL A N 1
ATOM 6479 C CA . VAL A 1 1079 ? 134.488 132.835 134.688 1.00 201.27 1079 VAL A CA 1
ATOM 6480 C C . VAL A 1 1079 ? 134.645 133.345 133.264 1.00 201.50 1079 VAL A C 1
ATOM 6481 O O . VAL A 1 1079 ? 134.533 132.581 132.297 1.00 201.38 1079 VAL A O 1
ATOM 6485 N N . SER A 1 1080 ? 134.901 134.645 133.130 1.00 206.14 1080 SER A N 1
ATOM 6486 C CA . SER A 1 1080 ? 135.062 135.244 131.813 1.00 205.83 1080 SER A CA 1
ATOM 6487 C C . SER A 1 1080 ? 136.265 134.642 131.096 1.00 205.80 1080 SER A C 1
ATOM 6488 O O . SER A 1 1080 ? 137.261 134.258 131.716 1.00 205.77 1080 SER A O 1
ATOM 6491 N N . GLU A 1 1081 ? 136.157 134.550 129.768 1.00 202.56 1081 GLU A N 1
ATOM 6492 C CA . GLU A 1 1081 ? 137.220 133.937 128.979 1.00 202.79 1081 GLU A CA 1
ATOM 6493 C C . GLU A 1 1081 ? 138.521 134.720 129.101 1.00 202.56 1081 GLU A C 1
ATOM 6494 O O . GLU A 1 1081 ? 139.609 134.131 129.111 1.00 202.32 1081 GLU A O 1
ATOM 6500 N N . GLU A 1 1082 ? 138.430 136.049 129.204 1.00 193.16 1082 GLU A N 1
ATOM 6501 C CA . GLU A 1 1082 ? 139.635 136.860 129.349 1.00 192.74 1082 GLU A CA 1
ATOM 6502 C C . GLU A 1 1082 ? 140.410 136.496 130.607 1.00 192.82 1082 GLU A C 1
ATOM 6503 O O . GLU A 1 1082 ? 141.644 136.556 130.615 1.00 192.06 1082 GLU A O 1
ATOM 6509 N N . GLY A 1 1083 ? 139.712 136.098 131.665 1.00 204.18 1083 GLY A N 1
ATOM 6510 C CA . GLY A 1 1083 ? 140.339 135.784 132.928 1.00 203.93 1083 GLY A CA 1
ATOM 6511 C C . GLY A 1 1083 ? 140.885 134.385 133.073 1.00 204.17 1083 GLY A C 1
ATOM 6512 O O . GLY A 1 1083 ? 141.501 134.092 134.100 1.00 204.21 1083 GLY A O 1
ATOM 6513 N N . LEU A 1 1084 ? 140.704 133.513 132.077 1.00 204.39 1084 LEU A N 1
ATOM 6514 C CA . LEU A 1 1084 ? 141.104 132.115 132.230 1.00 204.45 1084 LEU A CA 1
ATOM 6515 C C . LEU A 1 1084 ? 142.598 131.986 132.503 1.00 204.43 1084 LEU A C 1
ATOM 6516 O O . LEU A 1 1084 ? 143.016 131.215 133.380 1.00 204.10 1084 LEU A O 1
ATOM 6521 N N . SER A 1 1085 ? 143.417 132.745 131.772 1.00 207.83 1085 SER A N 1
ATOM 6522 C CA . SER A 1 1085 ? 144.861 132.665 131.947 1.00 207.65 1085 SER A CA 1
ATOM 6523 C C . SER A 1 1085 ? 145.295 133.060 133.352 1.00 207.46 1085 SER A C 1
ATOM 6524 O O . SER A 1 1085 ? 146.351 132.611 133.804 1.00 207.23 1085 SER A O 1
ATOM 6527 N N . LEU A 1 1086 ? 144.493 133.856 134.063 1.00 203.98 1086 LEU A N 1
ATOM 6528 C CA . LEU A 1 1086 ? 144.832 134.226 135.433 1.00 203.73 1086 LEU A CA 1
ATOM 6529 C C . LEU A 1 1086 ? 144.951 132.991 136.323 1.00 203.44 1086 LEU A C 1
ATOM 6530 O O . LEU A 1 1086 ? 146.027 132.693 136.858 1.00 203.47 1086 LEU A O 1
ATOM 6535 N N . MET A 1 1087 ? 143.852 132.246 136.487 1.00 201.18 1087 MET A N 1
ATOM 6536 C CA . MET A 1 1087 ? 143.931 131.029 137.287 1.00 200.92 1087 MET A CA 1
ATOM 6537 C C . MET A 1 1087 ? 144.763 129.944 136.621 1.00 201.01 1087 MET A C 1
ATOM 6538 O O . MET A 1 1087 ? 145.301 129.090 137.328 1.00 200.71 1087 MET A O 1
ATOM 6543 N N . VAL A 1 1088 ? 144.902 129.954 135.292 1.00 206.16 1088 VAL A N 1
ATOM 6544 C CA . VAL A 1 1088 ? 145.788 128.980 134.654 1.00 206.04 1088 VAL A CA 1
ATOM 6545 C C . VAL A 1 1088 ? 147.226 129.185 135.124 1.00 205.99 1088 VAL A C 1
ATOM 6546 O O . VAL A 1 1088 ? 147.902 128.241 135.557 1.00 205.66 1088 VAL A O 1
ATOM 6550 N N . SER A 1 1089 ? 147.705 130.430 135.070 1.00 201.20 1089 SER A N 1
ATOM 6551 C CA . SER A 1 1089 ? 149.047 130.740 135.546 1.00 200.80 1089 SER A CA 1
ATOM 6552 C C . SER A 1 1089 ? 149.161 130.529 137.050 1.00 200.96 1089 SER A C 1
ATOM 6553 O O . SER A 1 1089 ? 150.209 130.097 137.542 1.00 200.72 1089 SER A O 1
ATOM 6556 N N . ARG A 1 1090 ? 148.095 130.830 137.797 1.00 199.84 1090 ARG A N 1
ATOM 6557 C CA . ARG A 1 1090 ? 148.115 130.588 139.236 1.00 199.45 1090 ARG A CA 1
ATOM 6558 C C . ARG A 1 1090 ? 148.304 129.106 139.544 1.00 199.23 1090 ARG A C 1
ATOM 6559 O O . ARG A 1 1090 ? 149.091 128.740 140.423 1.00 199.08 1090 ARG A O 1
ATOM 6567 N N . LYS A 1 1091 ? 147.579 128.239 138.834 1.00 194.93 1091 LYS A N 1
ATOM 6568 C CA . LYS A 1 1091 ? 147.718 126.802 139.049 1.00 194.44 1091 LYS A CA 1
ATOM 6569 C C . LYS A 1 1091 ? 149.091 126.310 138.610 1.00 194.86 1091 LYS A C 1
ATOM 6570 O O . LYS A 1 1091 ? 149.677 125.432 139.255 1.00 194.69 1091 LYS A O 1
ATOM 6576 N N . LEU A 1 1092 ? 149.620 126.864 137.515 1.00 198.51 1092 LEU A N 1
ATOM 6577 C CA . LEU A 1 1092 ? 150.964 126.492 137.082 1.00 198.30 1092 LEU A CA 1
ATOM 6578 C C . LEU A 1 1092 ? 152.004 126.870 138.131 1.00 198.22 1092 LEU A C 1
ATOM 6579 O O . LEU A 1 1092 ? 152.954 126.117 138.375 1.00 197.81 1092 LEU A O 1
ATOM 6584 N N . VAL A 1 1093 ? 151.844 128.038 138.756 1.00 201.95 1093 VAL A N 1
ATOM 6585 C CA . VAL A 1 1093 ? 152.767 128.455 139.808 1.00 201.87 1093 VAL A CA 1
ATOM 6586 C C . VAL A 1 1093 ? 152.610 127.576 141.043 1.00 201.80 1093 VAL A C 1
ATOM 6587 O O . VAL A 1 1093 ? 153.600 127.120 141.628 1.00 201.45 1093 VAL A O 1
ATOM 6591 N N . LYS A 1 1094 ? 151.367 127.318 141.456 1.00 198.67 1094 LYS A N 1
ATOM 6592 C CA . LYS A 1 1094 ? 151.104 126.579 142.685 1.00 198.20 1094 LYS A CA 1
ATOM 6593 C C . LYS A 1 1094 ? 151.380 125.088 142.558 1.00 197.91 1094 LYS A C 1
ATOM 6594 O O . LYS A 1 1094 ? 151.462 124.406 143.585 1.00 197.63 1094 LYS A O 1
ATOM 6600 N N . LEU A 1 1095 ? 151.516 124.563 141.337 1.00 199.02 1095 LEU A N 1
ATOM 6601 C CA . LEU A 1 1095 ? 151.931 123.172 141.190 1.00 199.13 1095 LEU A CA 1
ATOM 6602 C C . LEU A 1 1095 ? 153.350 122.959 141.703 1.00 199.12 1095 LEU A C 1
ATOM 6603 O O . LEU A 1 1095 ? 153.705 121.843 142.101 1.00 198.81 1095 LEU A O 1
ATOM 6608 N N . MET A 1 1096 ? 154.168 124.012 141.705 1.00 191.98 1096 MET A N 1
ATOM 6609 C CA . MET A 1 1096 ? 155.507 123.976 142.276 1.00 191.63 1096 MET A CA 1
ATOM 6610 C C . MET A 1 1096 ? 155.557 124.610 143.662 1.00 192.06 1096 MET A C 1
ATOM 6611 O O . MET A 1 1096 ? 156.635 125.010 144.115 1.00 191.71 1096 MET A O 1
ATOM 6616 N N . ASN A 1 1097 ? 154.407 124.713 144.333 1.00 202.86 1097 ASN A N 1
ATOM 6617 C CA . ASN A 1 1097 ? 154.303 125.266 145.685 1.00 202.62 1097 ASN A CA 1
ATOM 6618 C C . ASN A 1 1097 ? 154.764 126.720 145.749 1.00 202.53 1097 ASN A C 1
ATOM 6619 O O . ASN A 1 1097 ? 155.321 127.163 146.756 1.00 202.23 1097 ASN A O 1
ATOM 6624 N N . GLY A 1 1098 ? 154.535 127.475 144.673 1.00 202.59 1098 GLY A N 1
ATOM 6625 C CA . GLY A 1 1098 ? 154.774 128.900 144.662 1.00 202.59 1098 GLY A CA 1
ATOM 6626 C C . GLY A 1 1098 ? 153.515 129.689 144.976 1.00 202.61 1098 GLY A C 1
ATOM 6627 O O . GLY A 1 1098 ? 152.466 129.142 145.324 1.00 202.36 1098 GLY A O 1
ATOM 6628 N N . ASP A 1 1099 ? 153.629 131.010 144.848 1.00 200.41 1099 ASP A N 1
ATOM 6629 C CA . ASP A 1 1099 ? 152.481 131.877 145.067 1.00 200.33 1099 ASP A CA 1
ATOM 6630 C C . ASP A 1 1099 ? 152.560 133.094 144.158 1.00 200.55 1099 ASP A C 1
ATOM 6631 O O . ASP A 1 1099 ? 153.645 133.624 143.892 1.00 200.67 1099 ASP A O 1
ATOM 6636 N N . VAL A 1 1100 ? 151.394 133.516 143.672 1.00 208.47 1100 VAL A N 1
ATOM 6637 C CA . VAL A 1 1100 ? 151.234 134.724 142.871 1.00 208.47 1100 VAL A CA 1
ATOM 6638 C C . VAL A 1 1100 ? 149.949 135.391 143.347 1.00 208.55 1100 VAL A C 1
ATOM 6639 O O . VAL A 1 1100 ? 148.852 134.879 143.096 1.00 208.28 1100 VAL A O 1
ATOM 6643 N N . GLN A 1 1101 ? 150.077 136.517 144.044 1.00 211.98 1101 GLN A N 1
ATOM 6644 C CA . GLN A 1 1101 ? 148.920 137.085 144.722 1.00 212.18 1101 GLN A CA 1
ATOM 6645 C C . GLN A 1 1101 ? 149.068 138.594 144.835 1.00 212.29 1101 GLN A C 1
ATOM 6646 O O . GLN A 1 1101 ? 150.162 139.098 145.085 1.00 212.09 1101 GLN A O 1
ATOM 6652 N N . TYR A 1 1102 ? 147.964 139.311 144.649 1.00 216.49 1102 TYR A N 1
ATOM 6653 C CA . TYR A 1 1102 ? 147.930 140.746 144.880 1.00 216.42 1102 TYR A CA 1
ATOM 6654 C C . TYR A 1 1102 ? 146.904 141.060 145.960 1.00 216.85 1102 TYR A C 1
ATOM 6655 O O . TYR A 1 1102 ? 145.829 140.455 146.015 1.00 216.88 1102 TYR A O 1
ATOM 6664 N N . LEU A 1 1103 ? 147.253 142.004 146.828 1.00 224.14 1103 LEU A N 1
ATOM 6665 C CA . LEU A 1 1103 ? 146.391 142.428 147.919 1.00 224.39 1103 LEU A CA 1
ATOM 6666 C C . LEU A 1 1103 ? 146.083 143.912 147.778 1.00 224.19 1103 LEU A C 1
ATOM 6667 O O . LEU A 1 1103 ? 146.919 144.696 147.320 1.00 223.99 1103 LEU A O 1
ATOM 6672 N N . ARG A 1 1104 ? 144.870 144.290 148.172 1.00 216.52 1104 ARG A N 1
ATOM 6673 C CA . ARG A 1 1104 ? 144.452 145.680 148.057 1.00 216.37 1104 ARG A CA 1
ATOM 6674 C C . ARG A 1 1104 ? 145.210 146.549 149.052 1.00 216.02 1104 ARG A C 1
ATOM 6675 O O . ARG A 1 1104 ? 145.319 146.212 150.235 1.00 215.71 1104 ARG A O 1
ATOM 6683 N N . GLN A 1 1105 ? 145.735 147.671 148.566 1.00 202.75 1105 GLN A N 1
ATOM 6684 C CA . GLN A 1 1105 ? 146.497 148.613 149.372 1.00 202.40 1105 GLN A CA 1
ATOM 6685 C C . GLN A 1 1105 ? 145.961 150.019 149.129 1.00 202.10 1105 GLN A C 1
ATOM 6686 O O . GLN A 1 1105 ? 145.010 150.224 148.369 1.00 201.67 1105 GLN A O 1
ATOM 6692 N N . ALA A 1 1106 ? 146.582 150.996 149.786 1.00 202.35 1106 ALA A N 1
ATOM 6693 C CA . ALA A 1 1106 ? 146.191 152.392 149.647 1.00 201.95 1106 ALA A CA 1
ATOM 6694 C C . ALA A 1 1106 ? 146.882 153.004 148.436 1.00 202.37 1106 ALA A C 1
ATOM 6695 O O . ALA A 1 1106 ? 148.103 152.893 148.286 1.00 202.21 1106 ALA A O 1
ATOM 6697 N N . GLY A 1 1107 ? 146.097 153.645 147.575 1.00 199.27 1107 GLY A N 1
ATOM 6698 C CA . GLY A 1 1107 ? 146.628 154.265 146.377 1.00 198.72 1107 GLY A CA 1
ATOM 6699 C C . GLY A 1 1107 ? 146.818 153.284 145.239 1.00 198.70 1107 GLY A C 1
ATOM 6700 O O . GLY A 1 1107 ? 146.033 153.267 144.286 1.00 198.56 1107 GLY A O 1
ATOM 6701 N N . LYS A 1 1108 ? 147.858 152.458 145.329 1.00 197.34 1108 LYS A N 1
ATOM 6702 C CA . LYS A 1 1108 ? 148.133 151.435 144.333 1.00 197.57 1108 LYS A CA 1
ATOM 6703 C C . LYS A 1 1108 ? 148.523 150.138 145.026 1.00 198.04 1108 LYS A C 1
ATOM 6704 O O . LYS A 1 1108 ? 149.159 150.146 146.084 1.00 197.49 1108 LYS A O 1
ATOM 6710 N N . SER A 1 1109 ? 148.138 149.021 144.416 1.00 216.38 1109 SER A N 1
ATOM 6711 C CA . SER A 1 1109 ? 148.426 147.707 144.964 1.00 216.56 1109 SER A CA 1
ATOM 6712 C C . SER A 1 1109 ? 149.754 147.188 144.415 1.00 216.60 1109 SER A C 1
ATOM 6713 O O . SER A 1 1109 ? 150.422 147.838 143.607 1.00 216.22 1109 SER A O 1
ATOM 6716 N N . SER A 1 1110 ? 150.144 145.996 144.860 1.00 217.09 1110 SER A N 1
ATOM 6717 C CA . SER A 1 1110 ? 151.402 145.395 144.432 1.00 216.84 1110 SER A CA 1
ATOM 6718 C C . SER A 1 1110 ? 151.220 143.890 144.320 1.00 216.99 1110 SER A C 1
ATOM 6719 O O . SER A 1 1110 ? 150.930 143.223 145.318 1.00 217.15 1110 SER A O 1
ATOM 6722 N N . PHE A 1 1111 ? 151.387 143.367 143.110 1.00 209.30 1111 PHE A N 1
ATOM 6723 C CA . PHE A 1 1111 ? 151.368 141.930 142.874 1.00 209.23 1111 PHE A CA 1
ATOM 6724 C C . PHE A 1 1111 ? 152.678 141.324 143.363 1.00 209.03 1111 PHE A C 1
ATOM 6725 O O . PHE A 1 1111 ? 153.758 141.761 142.952 1.00 208.88 1111 PHE A O 1
ATOM 6733 N N . ILE A 1 1112 ? 152.586 140.326 144.237 1.00 213.81 1112 ILE A N 1
ATOM 6734 C CA . ILE A 1 1112 ? 153.742 139.616 144.766 1.00 213.88 1112 ILE A CA 1
ATOM 6735 C C . ILE A 1 1112 ? 153.824 138.268 144.064 1.00 213.92 1112 ILE A C 1
ATOM 6736 O O . ILE A 1 1112 ? 152.859 137.492 144.073 1.00 213.67 1112 ILE A O 1
ATOM 6741 N N . ILE A 1 1113 ? 154.974 137.994 143.455 1.00 211.56 1113 ILE A N 1
ATOM 6742 C CA . ILE A 1 1113 ? 155.239 136.729 142.780 1.00 211.44 1113 ILE A CA 1
ATOM 6743 C C . ILE A 1 1113 ? 156.455 136.100 143.443 1.00 211.33 1113 ILE A C 1
ATOM 6744 O O . ILE A 1 1113 ? 157.519 136.730 143.523 1.00 211.21 1113 ILE A O 1
ATOM 6749 N N . THR A 1 1114 ? 156.302 134.865 143.920 1.00 206.26 1114 THR A N 1
ATOM 6750 C CA . THR A 1 1114 ? 157.408 134.132 144.519 1.00 206.08 1114 THR A CA 1
ATOM 6751 C C . THR A 1 1114 ? 157.320 132.676 144.092 1.00 205.82 1114 THR A C 1
ATOM 6752 O O . THR A 1 1114 ? 156.266 132.049 144.232 1.00 205.59 1114 THR A O 1
ATOM 6756 N N . ALA A 1 1115 ? 158.421 132.147 143.567 1.00 212.17 1115 ALA A N 1
ATOM 6757 C CA . ALA A 1 1115 ? 158.477 130.771 143.103 1.00 212.18 1115 ALA A CA 1
ATOM 6758 C C . ALA A 1 1115 ? 159.741 130.105 143.624 1.00 212.28 1115 ALA A C 1
ATOM 6759 O O . ALA A 1 1115 ? 160.778 130.751 143.795 1.00 212.30 1115 ALA A O 1
ATOM 6761 N N . GLU A 1 1116 ? 159.641 128.803 143.877 1.00 206.20 1116 GLU A N 1
ATOM 6762 C CA . GLU A 1 1116 ? 160.792 128.001 144.291 1.00 206.13 1116 GLU A CA 1
ATOM 6763 C C . GLU A 1 1116 ? 161.566 127.491 143.079 1.00 206.29 1116 GLU A C 1
ATOM 6764 O O . GLU A 1 1116 ? 161.823 126.297 142.928 1.00 206.32 1116 GLU A O 1
ATOM 6770 N N . LEU A 1 1117 ? 161.937 128.416 142.198 1.00 211.87 1117 LEU A N 1
ATOM 6771 C CA . LEU A 1 1117 ? 162.636 128.058 140.973 1.00 211.97 1117 LEU A CA 1
ATOM 6772 C C . LEU A 1 1117 ? 164.039 127.550 141.284 1.00 212.08 1117 LEU A C 1
ATOM 6773 O O . LEU A 1 1117 ? 164.712 128.048 142.190 1.00 212.00 1117 LEU A O 1
ATOM 6778 N N . ALA A 1 1118 ? 164.473 126.544 140.530 1.00 212.78 1118 ALA A N 1
ATOM 6779 C CA . ALA A 1 1118 ? 165.786 125.958 140.741 1.00 212.49 1118 ALA A CA 1
ATOM 6780 C C . ALA A 1 1118 ? 166.885 126.941 140.347 1.00 212.52 1118 ALA A C 1
ATOM 6781 O O . ALA A 1 1118 ? 166.693 127.837 139.520 1.00 212.60 1118 ALA A O 1
ATOM 6783 N N . ALA A 1 1119 ? 168.052 126.765 140.960 1.00 200.61 1119 ALA A N 1
ATOM 6784 C CA . ALA A 1 1119 ? 169.217 127.598 140.699 1.00 200.04 1119 ALA A CA 1
ATOM 6785 C C . ALA A 1 1119 ? 170.301 126.760 140.037 1.00 199.98 1119 ALA A C 1
ATOM 6786 O O . ALA A 1 1119 ? 170.657 125.688 140.539 1.00 199.98 1119 ALA A O 1
ATOM 6788 N N . ALA A 1 1120 ? 170.821 127.249 138.912 1.00 200.63 1120 ALA A N 1
ATOM 6789 C CA . ALA A 1 1120 ? 171.905 126.572 138.200 1.00 200.44 1120 ALA A CA 1
ATOM 6790 C C . ALA A 1 1120 ? 173.261 127.048 138.722 1.00 200.53 1120 ALA A C 1
ATOM 6791 O O . ALA A 1 1120 ? 174.057 127.668 138.017 1.00 200.35 1120 ALA A O 1
ATOM 6793 N N . ASN A 1 1121 ? 173.511 126.741 139.991 1.00 192.01 1121 ASN A N 1
ATOM 6794 C CA . ASN A 1 1121 ? 174.746 127.152 140.646 1.00 191.43 1121 ASN A CA 1
ATOM 6795 C C . ASN A 1 1121 ? 175.545 125.944 141.123 1.00 190.99 1121 ASN A C 1
ATOM 6796 O O . ASN A 1 1121 ? 176.729 125.811 140.814 1.00 190.95 1121 ASN A O 1
ATOM 6801 N N . TYR B 1 70 ? 95.696 118.399 73.211 1.00 144.35 70 TYR B N 1
ATOM 6802 C CA . TYR B 1 70 ? 95.167 117.412 72.279 1.00 144.15 70 TYR B CA 1
ATOM 6803 C C . TYR B 1 70 ? 95.632 116.010 72.658 1.00 145.47 70 TYR B C 1
ATOM 6804 O O . TYR B 1 70 ? 96.356 115.358 71.907 1.00 146.42 70 TYR B O 1
ATOM 6813 N N . LEU B 1 71 ? 95.206 115.556 73.840 1.00 134.81 71 LEU B N 1
ATOM 6814 C CA . LEU B 1 71 ? 95.571 114.229 74.324 1.00 133.11 71 LEU B CA 1
ATOM 6815 C C . LEU B 1 71 ? 94.970 113.116 73.475 1.00 133.44 71 LEU B C 1
ATOM 6816 O O . LEU B 1 71 ? 95.462 111.983 73.522 1.00 133.71 71 LEU B O 1
ATOM 6821 N N . HIS B 1 72 ? 93.933 113.417 72.690 1.00 145.37 72 HIS B N 1
ATOM 6822 C CA . HIS B 1 72 ? 93.253 112.382 71.916 1.00 145.73 72 HIS B CA 1
ATOM 6823 C C . HIS B 1 72 ? 94.184 111.746 70.890 1.00 145.91 72 HIS B C 1
ATOM 6824 O O . HIS B 1 72 ? 94.084 110.546 70.612 1.00 146.01 72 HIS B O 1
ATOM 6831 N N . HIS B 1 73 ? 95.092 112.536 70.311 1.00 136.68 73 HIS B N 1
ATOM 6832 C CA . HIS B 1 73 ? 96.002 112.000 69.303 1.00 135.33 73 HIS B CA 1
ATOM 6833 C C . HIS B 1 73 ? 96.942 110.959 69.898 1.00 135.65 73 HIS B C 1
ATOM 6834 O O . HIS B 1 73 ? 97.244 109.946 69.258 1.00 135.46 73 HIS B O 1
ATOM 6841 N N . ILE B 1 74 ? 97.424 111.199 71.120 1.00 134.45 74 ILE B N 1
ATOM 6842 C CA . ILE B 1 74 ? 98.368 110.282 71.752 1.00 135.25 74 ILE B CA 1
ATOM 6843 C C . ILE B 1 74 ? 97.714 108.937 72.037 1.00 135.01 74 ILE B C 1
ATOM 6844 O O . ILE B 1 74 ? 98.360 107.887 71.930 1.00 133.99 74 ILE B O 1
ATOM 6849 N N . GLN B 1 75 ? 96.425 108.943 72.387 1.00 134.26 75 GLN B N 1
ATOM 6850 C CA . GLN B 1 75 ? 95.760 107.729 72.853 1.00 133.39 75 GLN B CA 1
ATOM 6851 C C . GLN B 1 75 ? 95.765 106.637 71.788 1.00 134.36 75 GLN B C 1
ATOM 6852 O O . GLN B 1 75 ? 96.058 105.472 72.080 1.00 134.46 75 GLN B O 1
ATOM 6858 N N . LYS B 1 76 ? 95.449 106.994 70.543 1.00 138.00 76 LYS B N 1
ATOM 6859 C CA . LYS B 1 76 ? 95.194 106.014 69.495 1.00 138.42 76 LYS B CA 1
ATOM 6860 C C . LYS B 1 76 ? 96.401 105.773 68.596 1.00 138.95 76 LYS B C 1
ATOM 6861 O O . LYS B 1 76 ? 96.259 105.142 67.543 1.00 137.78 76 LYS B O 1
ATOM 6867 N N . GLY B 1 77 ? 97.576 106.267 68.978 1.00 131.45 77 GLY B N 1
ATOM 6868 C CA . GLY B 1 77 ? 98.750 106.072 68.144 1.00 129.94 77 GLY B CA 1
ATOM 6869 C C . GLY B 1 77 ? 99.057 104.596 67.951 1.00 131.05 77 GLY B C 1
ATOM 6870 O O . GLY B 1 77 ? 99.038 103.807 68.898 1.00 132.84 77 GLY B O 1
ATOM 6871 N N . LYS B 1 78 ? 99.341 104.226 66.706 1.00 113.08 78 LYS B N 1
ATOM 6872 C CA . LYS B 1 78 ? 99.628 102.849 66.325 1.00 112.05 78 LYS B CA 1
ATOM 6873 C C . LYS B 1 78 ? 101.043 102.736 65.765 1.00 111.61 78 LYS B C 1
ATOM 6874 O O . LYS B 1 78 ? 101.295 102.037 64.782 1.00 109.01 78 LYS B O 1
ATOM 6880 N N . LEU B 1 79 ? 101.986 103.437 66.388 1.00 95.23 79 LEU B N 1
ATOM 6881 C CA . LEU B 1 79 ? 103.375 103.422 65.958 1.00 92.42 79 LEU B CA 1
ATOM 6882 C C . LEU B 1 79 ? 104.271 103.261 67.176 1.00 88.56 79 LEU B C 1
ATOM 6883 O O . LEU B 1 79 ? 103.987 103.818 68.239 1.00 89.02 79 LEU B O 1
ATOM 6888 N N . ILE B 1 80 ? 105.351 102.495 67.017 1.00 65.71 80 ILE B N 1
ATOM 6889 C CA . ILE B 1 80 ? 106.307 102.264 68.089 1.00 67.52 80 ILE B CA 1
ATOM 6890 C C . ILE B 1 80 ? 107.717 102.488 67.562 1.00 65.79 80 ILE B C 1
ATOM 6891 O O . ILE B 1 80 ? 107.975 102.437 66.359 1.00 63.17 80 ILE B O 1
ATOM 6896 N N . GLN B 1 81 ? 108.634 102.747 68.490 1.00 54.21 81 GLN B N 1
ATOM 6897 C CA . GLN B 1 81 ? 110.037 102.849 68.139 1.00 52.29 81 GLN B CA 1
ATOM 6898 C C . GLN B 1 81 ? 110.563 101.481 67.709 1.00 54.31 81 GLN B C 1
ATOM 6899 O O . GLN B 1 81 ? 110.079 100.447 68.173 1.00 54.50 81 GLN B O 1
ATOM 6905 N N . PRO B 1 82 ? 111.549 101.447 66.813 1.00 68.03 82 PRO B N 1
ATOM 6906 C CA . PRO B 1 82 ? 111.967 100.181 66.203 1.00 67.96 82 PRO B CA 1
ATOM 6907 C C . PRO B 1 82 ? 113.004 99.391 66.988 1.00 67.57 82 PRO B C 1
ATOM 6908 O O . PRO B 1 82 ? 113.596 98.470 66.420 1.00 70.35 82 PRO B O 1
ATOM 6912 N N . PHE B 1 83 ? 113.259 99.700 68.257 1.00 58.95 83 PHE B N 1
ATOM 6913 C CA . PHE B 1 83 ? 114.278 98.986 69.015 1.00 61.57 83 PHE B CA 1
ATOM 6914 C C . PHE B 1 83 ? 113.710 97.846 69.855 1.00 63.80 83 PHE B C 1
ATOM 6915 O O . PHE B 1 83 ? 114.456 97.220 70.612 1.00 65.48 83 PHE B O 1
ATOM 6923 N N . GLY B 1 84 ? 112.420 97.551 69.726 1.00 64.95 84 GLY B N 1
ATOM 6924 C CA . GLY B 1 84 ? 111.833 96.437 70.445 1.00 62.77 84 GLY B CA 1
ATOM 6925 C C . GLY B 1 84 ? 110.507 96.039 69.843 1.00 66.89 84 GLY B C 1
ATOM 6926 O O . GLY B 1 84 ? 109.884 96.804 69.101 1.00 71.22 84 GLY B O 1
ATOM 6927 N N . CYS B 1 85 ? 110.079 94.822 70.172 1.00 73.84 85 CYS B N 1
ATOM 6928 C CA . CYS B 1 85 ? 108.833 94.272 69.665 1.00 74.93 85 CYS B CA 1
ATOM 6929 C C . CYS B 1 85 ? 107.683 94.606 70.612 1.00 72.68 85 CYS B C 1
ATOM 6930 O O . CYS B 1 85 ? 107.853 95.284 71.625 1.00 71.81 85 CYS B O 1
ATOM 6933 N N . LEU B 1 86 ? 106.491 94.116 70.281 1.00 73.16 86 LEU B N 1
ATOM 6934 C CA . LEU B 1 86 ? 105.318 94.351 71.110 1.00 74.36 86 LEU B CA 1
ATOM 6935 C C . LEU B 1 86 ? 104.311 93.234 70.884 1.00 77.51 86 LEU B C 1
ATOM 6936 O O . LEU B 1 86 ? 104.084 92.816 69.746 1.00 79.88 86 LEU B O 1
ATOM 6941 N N . LEU B 1 87 ? 103.712 92.754 71.974 1.00 79.44 87 LEU B N 1
ATOM 6942 C CA . LEU B 1 87 ? 102.726 91.681 71.914 1.00 76.21 87 LEU B CA 1
ATOM 6943 C C . LEU B 1 87 ? 101.617 91.978 72.911 1.00 80.36 87 LEU B C 1
ATOM 6944 O O . LEU B 1 87 ? 101.878 92.109 74.111 1.00 82.93 87 LEU B O 1
ATOM 6949 N N . ALA B 1 88 ? 100.385 92.071 72.424 1.00 93.90 88 ALA B N 1
ATOM 6950 C CA . ALA B 1 88 ? 99.223 92.307 73.270 1.00 94.03 88 ALA B CA 1
ATOM 6951 C C . ALA B 1 88 ? 98.342 91.067 73.245 1.00 96.74 88 ALA B C 1
ATOM 6952 O O . ALA B 1 88 ? 97.906 90.635 72.169 1.00 96.48 88 ALA B O 1
ATOM 6954 N N . LEU B 1 89 ? 98.077 90.512 74.428 1.00 105.27 89 LEU B N 1
ATOM 6955 C CA . LEU B 1 89 ? 97.293 89.302 74.621 1.00 105.96 89 LEU B CA 1
ATOM 6956 C C . LEU B 1 89 ? 96.005 89.631 75.367 1.00 106.98 89 LEU B C 1
ATOM 6957 O O . LEU B 1 89 ? 95.855 90.702 75.963 1.00 102.67 89 LEU B O 1
ATOM 6962 N N . ASP B 1 90 ? 95.079 88.677 75.347 1.00 124.63 90 ASP B N 1
ATOM 6963 C CA . ASP B 1 90 ? 93.781 88.835 75.984 1.00 124.52 90 ASP B CA 1
ATOM 6964 C C . ASP B 1 90 ? 93.828 88.382 77.441 1.00 123.91 90 ASP B C 1
ATOM 6965 O O . ASP B 1 90 ? 94.709 87.626 77.857 1.00 122.17 90 ASP B O 1
ATOM 6970 N N . GLU B 1 91 ? 92.849 88.858 78.214 1.00 123.65 91 GLU B N 1
ATOM 6971 C CA . GLU B 1 91 ? 92.873 88.673 79.662 1.00 123.21 91 GLU B CA 1
ATOM 6972 C C . GLU B 1 91 ? 92.824 87.199 80.047 1.00 124.04 91 GLU B C 1
ATOM 6973 O O . GLU B 1 91 ? 93.589 86.746 80.906 1.00 123.61 91 GLU B O 1
ATOM 6979 N N . LYS B 1 92 ? 91.922 86.436 79.432 1.00 125.24 92 LYS B N 1
ATOM 6980 C CA . LYS B 1 92 ? 91.617 85.082 79.884 1.00 124.72 92 LYS B CA 1
ATOM 6981 C C . LYS B 1 92 ? 92.395 84.014 79.122 1.00 123.78 92 LYS B C 1
ATOM 6982 O O . LYS B 1 92 ? 93.148 83.241 79.719 1.00 123.75 92 LYS B O 1
ATOM 6988 N N . THR B 1 93 ? 92.222 83.961 77.803 1.00 119.81 93 THR B N 1
ATOM 6989 C CA . THR B 1 93 ? 92.694 82.821 77.027 1.00 120.65 93 THR B CA 1
ATOM 6990 C C . THR B 1 93 ? 94.205 82.862 76.801 1.00 120.96 93 THR B C 1
ATOM 6991 O O . THR B 1 93 ? 94.832 81.807 76.639 1.00 119.03 93 THR B O 1
ATOM 6995 N N . PHE B 1 94 ? 94.807 84.057 76.833 1.00 133.44 94 PHE B N 1
ATOM 6996 C CA . PHE B 1 94 ? 96.254 84.248 76.650 1.00 133.43 94 PHE B CA 1
ATOM 6997 C C . PHE B 1 94 ? 96.703 83.878 75.234 1.00 133.64 94 PHE B C 1
ATOM 6998 O O . PHE B 1 94 ? 97.630 83.090 75.044 1.00 133.60 94 PHE B O 1
ATOM 7006 N N . LYS B 1 95 ? 96.043 84.464 74.237 1.00 123.12 95 LYS B N 1
ATOM 7007 C CA . LYS B 1 95 ? 96.452 84.332 72.847 1.00 120.78 95 LYS B CA 1
ATOM 7008 C C . LYS B 1 95 ? 96.766 85.707 72.274 1.00 121.39 95 LYS B C 1
ATOM 7009 O O . LYS B 1 95 ? 96.187 86.715 72.687 1.00 121.89 95 LYS B O 1
ATOM 7015 N N . VAL B 1 96 ? 97.697 85.735 71.319 1.00 116.71 96 VAL B N 1
ATOM 7016 C CA . VAL B 1 96 ? 98.130 86.992 70.716 1.00 114.97 96 VAL B CA 1
ATOM 7017 C C . VAL B 1 96 ? 96.956 87.645 70.003 1.00 115.73 96 VAL B C 1
ATOM 7018 O O . VAL B 1 96 ? 96.316 87.031 69.140 1.00 118.93 96 VAL B O 1
ATOM 7022 N N . ILE B 1 97 ? 96.661 88.892 70.361 1.00 113.18 97 ILE B N 1
ATOM 7023 C CA . ILE B 1 97 ? 95.641 89.670 69.667 1.00 114.62 97 ILE B CA 1
ATOM 7024 C C . ILE B 1 97 ? 96.197 90.918 69.001 1.00 117.53 97 ILE B C 1
ATOM 7025 O O . ILE B 1 97 ? 95.491 91.529 68.185 1.00 118.60 97 ILE B O 1
ATOM 7030 N N . ALA B 1 98 ? 97.426 91.326 69.314 1.00 116.82 98 ALA B N 1
ATOM 7031 C CA . ALA B 1 98 ? 98.063 92.415 68.583 1.00 112.34 98 ALA B CA 1
ATOM 7032 C C . ALA B 1 98 ? 99.567 92.188 68.564 1.00 109.70 98 ALA B C 1
ATOM 7033 O O . ALA B 1 98 ? 100.139 91.735 69.558 1.00 112.42 98 ALA B O 1
ATOM 7035 N N . TYR B 1 99 ? 100.206 92.519 67.443 1.00 104.51 99 TYR B N 1
ATOM 7036 C CA . TYR B 1 99 ? 101.631 92.236 67.313 1.00 105.93 99 TYR B CA 1
ATOM 7037 C C . TYR B 1 99 ? 102.268 93.169 66.295 1.00 109.66 99 TYR B C 1
ATOM 7038 O O . TYR B 1 99 ? 101.603 93.661 65.385 1.00 111.87 99 TYR B O 1
ATOM 7047 N N . SER B 1 100 ? 103.570 93.394 66.445 1.00 102.26 100 SER B N 1
ATOM 7048 C CA . SER B 1 100 ? 104.301 94.330 65.603 1.00 102.06 100 SER B CA 1
ATOM 7049 C C . SER B 1 100 ? 105.003 93.604 64.460 1.00 102.63 100 SER B C 1
ATOM 7050 O O . SER B 1 100 ? 105.183 92.384 64.482 1.00 101.20 100 SER B O 1
ATOM 7053 N N . GLU B 1 101 ? 105.405 94.382 63.451 1.00 107.74 101 GLU B N 1
ATOM 7054 C CA . GLU B 1 101 ? 106.028 93.797 62.266 1.00 108.96 101 GLU B CA 1
ATOM 7055 C C . GLU B 1 101 ? 107.425 93.273 62.567 1.00 108.67 101 GLU B C 1
ATOM 7056 O O . GLU B 1 101 ? 107.789 92.177 62.125 1.00 108.74 101 GLU B O 1
ATOM 7062 N N . ASN B 1 102 ? 108.225 94.038 63.311 1.00 93.13 102 ASN B N 1
ATOM 7063 C CA . ASN B 1 102 ? 109.572 93.586 63.638 1.00 93.35 102 ASN B CA 1
ATOM 7064 C C . ASN B 1 102 ? 109.566 92.405 64.599 1.00 94.54 102 ASN B C 1
ATOM 7065 O O . ASN B 1 102 ? 110.601 91.751 64.763 1.00 92.96 102 ASN B O 1
ATOM 7070 N N . ALA B 1 103 ? 108.427 92.120 65.235 1.00 93.34 103 ALA B N 1
ATOM 7071 C CA . ALA B 1 103 ? 108.349 90.984 66.145 1.00 88.97 103 ALA B CA 1
ATOM 7072 C C . ALA B 1 103 ? 108.578 89.672 65.410 1.00 93.60 103 ALA B C 1
ATOM 7073 O O . ALA B 1 103 ? 109.263 88.777 65.920 1.00 94.58 103 ALA B O 1
ATOM 7075 N N . SER B 1 104 ? 108.014 89.540 64.207 1.00 106.10 104 SER B N 1
ATOM 7076 C CA . SER B 1 104 ? 108.117 88.286 63.468 1.00 107.15 104 SER B CA 1
ATOM 7077 C C . SER B 1 104 ? 109.554 87.971 63.073 1.00 105.40 104 SER B C 1
ATOM 7078 O O . SER B 1 104 ? 109.941 86.798 63.044 1.00 104.21 104 SER B O 1
ATOM 7081 N N . GLU B 1 105 ? 110.356 88.990 62.771 1.00 104.83 105 GLU B N 1
ATOM 7082 C CA . GLU B 1 105 ? 111.738 88.773 62.369 1.00 105.00 105 GLU B CA 1
ATOM 7083 C C . GLU B 1 105 ? 112.732 88.931 63.511 1.00 105.40 105 GLU B C 1
ATOM 7084 O O . GLU B 1 105 ? 113.915 88.623 63.326 1.00 104.16 105 GLU B O 1
ATOM 7090 N N . LEU B 1 106 ? 112.289 89.395 64.678 1.00 97.84 106 LEU B N 1
ATOM 7091 C CA . LEU B 1 106 ? 113.181 89.529 65.823 1.00 97.22 106 LEU B CA 1
ATOM 7092 C C . LEU B 1 106 ? 112.991 88.408 66.838 1.00 96.72 106 LEU B C 1
ATOM 7093 O O . LEU B 1 106 ? 113.969 87.931 67.424 1.00 96.44 106 LEU B O 1
ATOM 7098 N N . LEU B 1 107 ? 111.749 87.979 67.061 1.00 98.11 107 LEU B N 1
ATOM 7099 C CA . LEU B 1 107 ? 111.472 86.909 68.009 1.00 98.46 107 LEU B CA 1
ATOM 7100 C C . LEU B 1 107 ? 111.611 85.518 67.405 1.00 100.13 107 LEU B C 1
ATOM 7101 O O . LEU B 1 107 ? 111.689 84.543 68.159 1.00 101.95 107 LEU B O 1
ATOM 7106 N N . THR B 1 108 ? 111.641 85.395 66.081 1.00 120.28 108 THR B N 1
ATOM 7107 C CA . THR B 1 108 ? 111.665 84.092 65.420 1.00 121.45 108 THR B CA 1
ATOM 7108 C C . THR B 1 108 ? 112.656 84.103 64.260 1.00 122.47 108 THR B C 1
ATOM 7109 O O . THR B 1 108 ? 112.365 83.636 63.159 1.00 122.97 108 THR B O 1
ATOM 7113 N N . MET B 1 109 ? 113.846 84.644 64.500 1.00 132.45 109 MET B N 1
ATOM 7114 C CA . MET B 1 109 ? 114.857 84.705 63.456 1.00 133.86 109 MET B CA 1
ATOM 7115 C C . MET B 1 109 ? 115.343 83.306 63.090 1.00 135.15 109 MET B C 1
ATOM 7116 O O . MET B 1 109 ? 115.390 82.401 63.928 1.00 135.59 109 MET B O 1
ATOM 7121 N N . ALA B 1 110 ? 115.700 83.140 61.818 1.00 144.48 110 ALA B N 1
ATOM 7122 C CA . ALA B 1 110 ? 116.215 81.878 61.290 1.00 144.82 110 ALA B CA 1
ATOM 7123 C C . ALA B 1 110 ? 115.271 80.712 61.572 1.00 146.05 110 ALA B C 1
ATOM 7124 O O . ALA B 1 110 ? 114.051 80.876 61.581 1.00 145.61 110 ALA B O 1
ATOM 7126 N N . HIS B 1 120 ? 109.165 78.719 60.977 1.00 151.52 120 HIS B N 1
ATOM 7127 C CA . HIS B 1 120 ? 108.570 80.017 60.676 1.00 151.92 120 HIS B CA 1
ATOM 7128 C C . HIS B 1 120 ? 107.056 79.906 60.532 1.00 152.31 120 HIS B C 1
ATOM 7129 O O . HIS B 1 120 ? 106.536 79.871 59.417 1.00 151.77 120 HIS B O 1
ATOM 7136 N N . PRO B 1 121 ? 106.352 79.856 61.655 1.00 147.28 121 PRO B N 1
ATOM 7137 C CA . PRO B 1 121 ? 104.895 79.709 61.629 1.00 147.10 121 PRO B CA 1
ATOM 7138 C C . PRO B 1 121 ? 104.220 81.062 61.429 1.00 146.44 121 PRO B C 1
ATOM 7139 O O . PRO B 1 121 ? 104.866 82.087 61.221 1.00 145.68 121 PRO B O 1
ATOM 7143 N N . VAL B 1 122 ? 102.892 81.045 61.491 1.00 146.14 122 VAL B N 1
ATOM 7144 C CA . VAL B 1 122 ? 102.093 82.259 61.382 1.00 146.19 122 VAL B CA 1
ATOM 7145 C C . VAL B 1 122 ? 101.977 82.867 62.775 1.00 145.29 122 VAL B C 1
ATOM 7146 O O . VAL B 1 122 ? 101.252 82.351 63.629 1.00 144.95 122 VAL B O 1
ATOM 7150 N N . LEU B 1 123 ? 102.694 83.962 63.007 1.00 127.59 123 LEU B N 1
ATOM 7151 C CA . LEU B 1 123 ? 102.628 84.669 64.286 1.00 127.24 123 LEU B CA 1
ATOM 7152 C C . LEU B 1 123 ? 101.570 85.766 64.255 1.00 126.99 123 LEU B C 1
ATOM 7153 O O . LEU B 1 123 ? 101.832 86.924 64.574 1.00 126.88 123 LEU B O 1
ATOM 7158 N N . GLY B 1 124 ? 100.358 85.398 63.871 1.00 121.43 124 GLY B N 1
ATOM 7159 C CA . GLY B 1 124 ? 99.246 86.315 63.774 1.00 120.26 124 GLY B CA 1
ATOM 7160 C C . GLY B 1 124 ? 98.375 86.298 65.010 1.00 120.33 124 GLY B C 1
ATOM 7161 O O . GLY B 1 124 ? 98.822 85.956 66.111 1.00 120.79 124 GLY B O 1
ATOM 7162 N N . ILE B 1 125 ? 97.110 86.674 64.826 1.00 129.44 125 ILE B N 1
ATOM 7163 C CA . ILE B 1 125 ? 96.164 86.685 65.932 1.00 130.21 125 ILE B CA 1
ATOM 7164 C C . ILE B 1 125 ? 95.892 85.259 66.391 1.00 129.77 125 ILE B C 1
ATOM 7165 O O . ILE B 1 125 ? 95.774 84.334 65.575 1.00 130.83 125 ILE B O 1
ATOM 7170 N N . GLY B 1 126 ? 95.798 85.071 67.706 1.00 117.28 126 GLY B N 1
ATOM 7171 C CA . GLY B 1 126 ? 95.436 83.790 68.271 1.00 117.27 126 GLY B CA 1
ATOM 7172 C C . GLY B 1 126 ? 96.583 82.842 68.546 1.00 118.96 126 GLY B C 1
ATOM 7173 O O . GLY B 1 126 ? 96.337 81.723 69.013 1.00 119.47 126 GLY B O 1
ATOM 7174 N N . THR B 1 127 ? 97.819 83.234 68.257 1.00 119.69 127 THR B N 1
ATOM 7175 C CA . THR B 1 127 ? 98.959 82.388 68.580 1.00 119.77 127 THR B CA 1
ATOM 7176 C C . THR B 1 127 ? 99.199 82.392 70.086 1.00 120.39 127 THR B C 1
ATOM 7177 O O . THR B 1 127 ? 99.046 83.420 70.751 1.00 120.88 127 THR B O 1
ATOM 7181 N N . ASP B 1 128 ? 99.557 81.231 70.630 1.00 128.52 128 ASP B N 1
ATOM 7182 C CA . ASP B 1 128 ? 99.823 81.115 72.056 1.00 129.13 128 ASP B CA 1
ATOM 7183 C C . ASP B 1 128 ? 101.200 81.673 72.399 1.00 128.93 128 ASP B C 1
ATOM 7184 O O . ASP B 1 128 ? 102.106 81.715 71.562 1.00 127.83 128 ASP B O 1
ATOM 7189 N N . ILE B 1 129 ? 101.344 82.118 73.649 1.00 122.00 129 ILE B N 1
ATOM 7190 C CA . ILE B 1 129 ? 102.595 82.728 74.087 1.00 122.01 129 ILE B CA 1
ATOM 7191 C C . ILE B 1 129 ? 103.696 81.682 74.240 1.00 123.09 129 ILE B C 1
ATOM 7192 O O . ILE B 1 129 ? 104.883 81.989 74.072 1.00 123.28 129 ILE B O 1
ATOM 7197 N N . ARG B 1 130 ? 103.334 80.438 74.557 1.00 122.63 130 ARG B N 1
ATOM 7198 C CA . ARG B 1 130 ? 104.323 79.411 74.862 1.00 122.09 130 ARG B CA 1
ATOM 7199 C C . ARG B 1 130 ? 104.993 78.816 73.628 1.00 121.59 130 ARG B C 1
ATOM 7200 O O . ARG B 1 130 ? 105.962 78.064 73.779 1.00 121.18 130 ARG B O 1
ATOM 7208 N N . SER B 1 131 ? 104.518 79.126 72.421 1.00 131.14 131 SER B N 1
ATOM 7209 C CA . SER B 1 131 ? 105.075 78.557 71.201 1.00 130.99 131 SER B CA 1
ATOM 7210 C C . SER B 1 131 ? 106.233 79.373 70.635 1.00 132.33 131 SER B C 1
ATOM 7211 O O . SER B 1 131 ? 106.528 79.264 69.440 1.00 132.49 131 SER B O 1
ATOM 7214 N N . LEU B 1 132 ? 106.891 80.191 71.459 1.00 121.29 132 LEU B N 1
ATOM 7215 C CA . LEU B 1 132 ? 108.064 80.939 71.025 1.00 119.47 132 LEU B CA 1
ATOM 7216 C C . LEU B 1 132 ? 109.244 80.855 71.980 1.00 118.67 132 LEU B C 1
ATOM 7217 O O . LEU B 1 132 ? 110.375 81.102 71.547 1.00 115.70 132 LEU B O 1
ATOM 7222 N N . PHE B 1 133 ? 109.031 80.511 73.247 1.00 113.61 133 PHE B N 1
ATOM 7223 C CA . PHE B 1 133 ? 110.089 80.520 74.244 1.00 112.47 133 PHE B CA 1
ATOM 7224 C C . PHE B 1 133 ? 110.258 79.129 74.837 1.00 113.04 133 PHE B C 1
ATOM 7225 O O . PHE B 1 133 ? 109.385 78.266 74.714 1.00 112.90 133 PHE B O 1
ATOM 7233 N N . THR B 1 134 ? 111.398 78.925 75.494 1.00 117.26 134 THR B N 1
ATOM 7234 C CA . THR B 1 134 ? 111.699 77.646 76.115 1.00 118.02 134 THR B CA 1
ATOM 7235 C C . THR B 1 134 ? 110.795 77.409 77.324 1.00 118.49 134 THR B C 1
ATOM 7236 O O . THR B 1 134 ? 110.074 78.299 77.787 1.00 117.56 134 THR B O 1
ATOM 7240 N N . ALA B 1 135 ? 110.841 76.177 77.835 1.00 113.69 135 ALA B N 1
ATOM 7241 C CA . ALA B 1 135 ? 109.949 75.785 78.925 1.00 112.71 135 ALA B CA 1
ATOM 7242 C C . ALA B 1 135 ? 110.134 76.615 80.191 1.00 112.44 135 ALA B C 1
ATOM 7243 O O . ALA B 1 135 ? 109.123 77.092 80.736 1.00 112.13 135 ALA B O 1
ATOM 7245 N N . PRO B 1 136 ? 111.350 76.815 80.725 1.00 111.46 136 PRO B N 1
ATOM 7246 C CA . PRO B 1 136 ? 111.464 77.662 81.927 1.00 110.05 136 PRO B CA 1
ATOM 7247 C C . PRO B 1 136 ? 110.970 79.080 81.705 1.00 111.50 136 PRO B C 1
ATOM 7248 O O . PRO B 1 136 ? 110.284 79.641 82.569 1.00 108.73 136 PRO B O 1
ATOM 7252 N N . SER B 1 137 ? 111.289 79.667 80.550 1.00 114.25 137 SER B N 1
ATOM 7253 C CA . SER B 1 137 ? 110.828 81.017 80.248 1.00 112.95 137 SER B CA 1
ATOM 7254 C C . SER B 1 137 ? 109.312 81.065 80.121 1.00 112.39 137 SER B C 1
ATOM 7255 O O . SER B 1 137 ? 108.671 82.005 80.606 1.00 112.94 137 SER B O 1
ATOM 7258 N N . ALA B 1 138 ? 108.721 80.059 79.472 1.00 111.18 138 ALA B N 1
ATOM 7259 C CA . ALA B 1 138 ? 107.270 80.017 79.342 1.00 111.51 138 ALA B CA 1
ATOM 7260 C C . ALA B 1 138 ? 106.599 79.901 80.704 1.00 112.32 138 ALA B C 1
ATOM 7261 O O . ALA B 1 138 ? 105.595 80.572 80.969 1.00 111.91 138 ALA B O 1
ATOM 7263 N N . SER B 1 139 ? 107.143 79.056 81.583 1.00 115.60 139 SER B N 1
ATOM 7264 C CA . SER B 1 139 ? 106.574 78.917 82.919 1.00 114.32 139 SER B CA 1
ATOM 7265 C C . SER B 1 139 ? 106.707 80.208 83.715 1.00 112.54 139 SER B C 1
ATOM 7266 O O . SER B 1 139 ? 105.777 80.600 84.430 1.00 110.98 139 SER B O 1
ATOM 7269 N N . ALA B 1 140 ? 107.858 80.879 83.612 1.00 109.29 140 ALA B N 1
ATOM 7270 C CA . ALA B 1 140 ? 108.040 82.144 84.318 1.00 111.19 140 ALA B CA 1
ATOM 7271 C C . ALA B 1 140 ? 107.055 83.194 83.826 1.00 111.26 140 ALA B C 1
ATOM 7272 O O . ALA B 1 140 ? 106.453 83.918 84.629 1.00 110.68 140 ALA B O 1
ATOM 7274 N N . LEU B 1 141 ? 106.868 83.284 82.508 1.00 107.57 141 LEU B N 1
ATOM 7275 C CA . LEU B 1 141 ? 105.898 84.225 81.960 1.00 105.25 141 LEU B CA 1
ATOM 7276 C C . LEU B 1 141 ? 104.486 83.898 82.429 1.00 106.94 141 LEU B C 1
ATOM 7277 O O . LEU B 1 141 ? 103.724 84.798 82.800 1.00 105.41 141 LEU B O 1
ATOM 7282 N N . GLN B 1 142 ? 104.120 82.612 82.424 1.00 111.47 142 GLN B N 1
ATOM 7283 C CA . GLN B 1 142 ? 102.781 82.219 82.852 1.00 109.92 142 GLN B CA 1
ATOM 7284 C C . GLN B 1 142 ? 102.553 82.543 84.322 1.00 109.72 142 GLN B C 1
ATOM 7285 O O . GLN B 1 142 ? 101.467 82.993 84.707 1.00 108.40 142 GLN B O 1
ATOM 7291 N N . LYS B 1 143 ? 103.564 82.311 85.161 1.00 111.38 143 LYS B N 1
ATOM 7292 C CA . LYS B 1 143 ? 103.465 82.684 86.567 1.00 110.62 143 LYS B CA 1
ATOM 7293 C C . LYS B 1 143 ? 103.314 84.191 86.724 1.00 111.08 143 LYS B C 1
ATOM 7294 O O . LYS B 1 143 ? 102.532 84.663 87.558 1.00 110.30 143 LYS B O 1
ATOM 7300 N N . ALA B 1 144 ? 104.054 84.963 85.925 1.00 101.73 144 ALA B N 1
ATOM 7301 C CA . ALA B 1 144 ? 103.982 86.417 86.020 1.00 96.84 144 ALA B CA 1
ATOM 7302 C C . ALA B 1 144 ? 102.630 86.944 85.558 1.00 96.67 144 ALA B C 1
ATOM 7303 O O . ALA B 1 144 ? 102.170 87.985 86.039 1.00 97.00 144 ALA B O 1
ATOM 7305 N N . LEU B 1 145 ? 101.984 86.251 84.618 1.00 102.99 145 LEU B N 1
ATOM 7306 C CA . LEU B 1 145 ? 100.683 86.712 84.141 1.00 105.14 145 LEU B CA 1
ATOM 7307 C C . LEU B 1 145 ? 99.609 86.599 85.217 1.00 107.26 145 LEU B C 1
ATOM 7308 O O . LEU B 1 145 ? 98.741 87.473 85.317 1.00 106.97 145 LEU B O 1
ATOM 7313 N N . GLY B 1 146 ? 99.646 85.542 86.023 1.00 99.25 146 GLY B N 1
ATOM 7314 C CA . GLY B 1 146 ? 98.680 85.368 87.090 1.00 96.89 146 GLY B CA 1
ATOM 7315 C C . GLY B 1 146 ? 99.134 85.943 88.416 1.00 95.16 146 GLY B C 1
ATOM 7316 O O . GLY B 1 146 ? 99.327 85.202 89.384 1.00 96.23 146 GLY B O 1
ATOM 7317 N N . PHE B 1 147 ? 99.312 87.260 88.473 1.00 79.19 147 PHE B N 1
ATOM 7318 C CA . PHE B 1 147 ? 99.765 87.929 89.684 1.00 79.25 147 PHE B CA 1
ATOM 7319 C C . PHE B 1 147 ? 99.121 89.307 89.737 1.00 80.27 147 PHE B C 1
ATOM 7320 O O . PHE B 1 147 ? 99.060 90.006 88.723 1.00 82.99 147 PHE B O 1
ATOM 7328 N N . GLY B 1 148 ? 98.638 89.685 90.918 1.00 75.44 148 GLY B N 1
ATOM 7329 C CA . GLY B 1 148 ? 97.929 90.938 91.090 1.00 76.09 148 GLY B CA 1
ATOM 7330 C C . GLY B 1 148 ? 98.762 92.169 90.801 1.00 76.51 148 GLY B C 1
ATOM 7331 O O . GLY B 1 148 ? 98.500 92.886 89.832 1.00 78.36 148 GLY B O 1
ATOM 7332 N N . ASP B 1 149 ? 99.767 92.429 91.632 1.00 68.52 149 ASP B N 1
ATOM 7333 C CA . ASP B 1 149 ? 100.668 93.566 91.443 1.00 67.59 149 ASP B CA 1
ATOM 7334 C C . ASP B 1 149 ? 101.902 93.053 90.709 1.00 69.26 149 ASP B C 1
ATOM 7335 O O . ASP B 1 149 ? 102.832 92.518 91.313 1.00 68.83 149 ASP B O 1
ATOM 7340 N N . VAL B 1 150 ? 101.903 93.219 89.382 1.00 61.56 150 VAL B N 1
ATOM 7341 C CA . VAL B 1 150 ? 102.982 92.698 88.551 1.00 58.66 150 VAL B CA 1
ATOM 7342 C C . VAL B 1 150 ? 104.061 93.734 88.273 1.00 52.98 150 VAL B C 1
ATOM 7343 O O . VAL B 1 150 ? 105.084 93.401 87.659 1.00 52.89 150 VAL B O 1
ATOM 7347 N N . SER B 1 151 ? 103.878 94.977 88.717 1.00 48.85 151 SER B N 1
ATOM 7348 C CA . SER B 1 151 ? 104.915 95.987 88.552 1.00 55.20 151 SER B CA 1
ATOM 7349 C C . SER B 1 151 ? 106.165 95.686 89.366 1.00 54.16 151 SER B C 1
ATOM 7350 O O . SER B 1 151 ? 107.204 96.307 89.122 1.00 57.27 151 SER B O 1
ATOM 7353 N N . LEU B 1 152 ? 106.093 94.762 90.321 1.00 51.99 152 LEU B N 1
ATOM 7354 C CA . LEU B 1 152 ? 107.240 94.378 91.132 1.00 55.82 152 LEU B CA 1
ATOM 7355 C C . LEU B 1 152 ? 108.075 93.277 90.496 1.00 57.16 152 LEU B C 1
ATOM 7356 O O . LEU B 1 152 ? 109.139 92.946 91.028 1.00 58.86 152 LEU B O 1
ATOM 7361 N N . LEU B 1 153 ? 107.628 92.703 89.380 1.00 50.28 153 LEU B N 1
ATOM 7362 C CA . LEU B 1 153 ? 108.295 91.554 88.782 1.00 48.46 153 LEU B CA 1
ATOM 7363 C C . LEU B 1 153 ? 109.152 91.905 87.575 1.00 54.00 153 LEU B C 1
ATOM 7364 O O . LEU B 1 153 ? 110.205 91.293 87.381 1.00 58.89 153 LEU B O 1
ATOM 7369 N N . ASN B 1 154 ? 108.734 92.863 86.751 1.00 49.93 154 ASN B N 1
ATOM 7370 C CA . ASN B 1 154 ? 109.511 93.188 85.566 1.00 44.47 154 ASN B CA 1
ATOM 7371 C C . ASN B 1 154 ? 110.757 93.982 85.955 1.00 39.42 154 ASN B C 1
ATOM 7372 O O . ASN B 1 154 ? 110.747 94.723 86.940 1.00 38.10 154 ASN B O 1
ATOM 7377 N N . PRO B 1 155 ? 111.851 93.846 85.195 1.00 33.19 155 PRO B N 1
ATOM 7378 C CA . PRO B 1 155 ? 112.016 93.093 83.943 1.00 34.67 155 PRO B CA 1
ATOM 7379 C C . PRO B 1 155 ? 112.068 91.587 84.149 1.00 42.60 155 PRO B C 1
ATOM 7380 O O . PRO B 1 155 ? 112.435 91.129 85.225 1.00 49.68 155 PRO B O 1
ATOM 7384 N N . ILE B 1 156 ? 111.706 90.789 83.146 1.00 46.56 156 ILE B N 1
ATOM 7385 C CA . ILE B 1 156 ? 111.754 89.334 83.240 1.00 43.02 156 ILE B CA 1
ATOM 7386 C C . ILE B 1 156 ? 112.640 88.802 82.123 1.00 51.92 156 ILE B C 1
ATOM 7387 O O . ILE B 1 156 ? 112.410 89.103 80.948 1.00 60.50 156 ILE B O 1
ATOM 7392 N N . LEU B 1 157 ? 113.652 88.019 82.486 1.00 55.17 157 LEU B N 1
ATOM 7393 C CA . LEU B 1 157 ? 114.515 87.412 81.482 1.00 52.18 157 LEU B CA 1
ATOM 7394 C C . LEU B 1 157 ? 113.746 86.375 80.675 1.00 54.72 157 LEU B C 1
ATOM 7395 O O . LEU B 1 157 ? 112.913 85.640 81.212 1.00 57.04 157 LEU B O 1
ATOM 7400 N N . VAL B 1 158 ? 114.033 86.308 79.377 1.00 69.47 158 VAL B N 1
ATOM 7401 C CA . VAL B 1 158 ? 113.361 85.372 78.482 1.00 74.04 158 VAL B CA 1
ATOM 7402 C C . VAL B 1 158 ? 114.344 84.931 77.408 1.00 76.82 158 VAL B C 1
ATOM 7403 O O . VAL B 1 158 ? 115.071 85.758 76.849 1.00 77.33 158 VAL B O 1
ATOM 7407 N N . HIS B 1 159 ? 114.376 83.631 77.129 1.00 100.99 159 HIS B N 1
ATOM 7408 C CA . HIS B 1 159 ? 115.105 83.075 75.998 1.00 99.03 159 HIS B CA 1
ATOM 7409 C C . HIS B 1 159 ? 114.123 82.620 74.927 1.00 100.54 159 HIS B C 1
ATOM 7410 O O . HIS B 1 159 ? 112.908 82.582 75.133 1.00 102.18 159 HIS B O 1
ATOM 7417 N N . CYS B 1 160 ? 114.671 82.261 73.771 1.00 113.76 160 CYS B N 1
ATOM 7418 C CA . CYS B 1 160 ? 113.889 81.790 72.639 1.00 116.09 160 CYS B CA 1
ATOM 7419 C C . CYS B 1 160 ? 114.290 80.362 72.300 1.00 117.51 160 CYS B C 1
ATOM 7420 O O . CYS B 1 160 ? 115.479 80.032 72.273 1.00 118.92 160 CYS B O 1
ATOM 7423 N N . ARG B 1 161 ? 113.292 79.517 72.034 1.00 114.72 161 ARG B N 1
ATOM 7424 C CA . ARG B 1 161 ? 113.563 78.119 71.723 1.00 114.54 161 ARG B CA 1
ATOM 7425 C C . ARG B 1 161 ? 114.195 77.932 70.351 1.00 114.16 161 ARG B C 1
ATOM 7426 O O . ARG B 1 161 ? 114.612 76.814 70.030 1.00 113.49 161 ARG B O 1
ATOM 7434 N N . THR B 1 162 ? 114.276 78.986 69.540 1.00 127.92 162 THR B N 1
ATOM 7435 C CA . THR B 1 162 ? 114.921 78.877 68.236 1.00 129.07 162 THR B CA 1
ATOM 7436 C C . THR B 1 162 ? 116.441 78.883 68.367 1.00 129.22 162 THR B C 1
ATOM 7437 O O . THR B 1 162 ? 117.111 77.918 67.983 1.00 129.23 162 THR B O 1
ATOM 7441 N N . SER B 1 163 ? 117.006 79.967 68.913 1.00 120.72 163 SER B N 1
ATOM 7442 C CA . SER B 1 163 ? 118.458 80.082 68.996 1.00 119.08 163 SER B CA 1
ATOM 7443 C C . SER B 1 163 ? 118.935 80.662 70.326 1.00 117.89 163 SER B C 1
ATOM 7444 O O . SER B 1 163 ? 120.083 81.116 70.410 1.00 117.30 163 SER B O 1
ATOM 7447 N N . ALA B 1 164 ? 118.089 80.664 71.357 1.00 113.03 164 ALA B N 1
ATOM 7448 C CA . ALA B 1 164 ? 118.451 81.137 72.695 1.00 114.27 164 ALA B CA 1
ATOM 7449 C C . ALA B 1 164 ? 118.910 82.597 72.664 1.00 113.91 164 ALA B C 1
ATOM 7450 O O . ALA B 1 164 ? 120.039 82.935 73.024 1.00 112.56 164 ALA B O 1
ATOM 7452 N N . LYS B 1 165 ? 118.002 83.464 72.220 1.00 102.16 165 LYS B N 1
ATOM 7453 C CA . LYS B 1 165 ? 118.266 84.895 72.177 1.00 99.82 165 LYS B CA 1
ATOM 7454 C C . LYS B 1 165 ? 117.770 85.547 73.460 1.00 100.22 165 LYS B C 1
ATOM 7455 O O . LYS B 1 165 ? 116.580 85.424 73.781 1.00 99.54 165 LYS B O 1
ATOM 7461 N N . PRO B 1 166 ? 118.624 86.233 74.217 1.00 84.04 166 PRO B N 1
ATOM 7462 C CA . PRO B 1 166 ? 118.159 86.884 75.446 1.00 80.84 166 PRO B CA 1
ATOM 7463 C C . PRO B 1 166 ? 117.201 88.027 75.150 1.00 80.62 166 PRO B C 1
ATOM 7464 O O . PRO B 1 166 ? 117.267 88.673 74.102 1.00 81.58 166 PRO B O 1
ATOM 7468 N N . PHE B 1 167 ? 116.301 88.271 76.099 1.00 72.17 167 PHE B N 1
ATOM 7469 C CA . PHE B 1 167 ? 115.281 89.298 75.954 1.00 68.26 167 PHE B CA 1
ATOM 7470 C C . PHE B 1 167 ? 114.821 89.736 77.335 1.00 67.62 167 PHE B C 1
ATOM 7471 O O . PHE B 1 167 ? 114.713 88.914 78.248 1.00 76.22 167 PHE B O 1
ATOM 7479 N N . TYR B 1 168 ? 114.555 91.029 77.479 1.00 52.95 168 TYR B N 1
ATOM 7480 C CA . TYR B 1 168 ? 113.845 91.558 78.632 1.00 49.01 168 TYR B CA 1
ATOM 7481 C C . TYR B 1 168 ? 112.376 91.674 78.256 1.00 53.42 168 TYR B C 1
ATOM 7482 O O . TYR B 1 168 ? 112.042 92.319 77.257 1.00 60.88 168 TYR B O 1
ATOM 7491 N N . ALA B 1 169 ? 111.505 91.050 79.041 1.00 48.37 169 ALA B N 1
ATOM 7492 C CA . ALA B 1 169 ? 110.067 91.173 78.869 1.00 47.38 169 ALA B CA 1
ATOM 7493 C C . ALA B 1 169 ? 109.531 92.083 79.965 1.00 52.51 169 ALA B C 1
ATOM 7494 O O . ALA B 1 169 ? 109.786 91.848 81.153 1.00 57.03 169 ALA B O 1
ATOM 7496 N N . ILE B 1 170 ? 108.811 93.126 79.562 1.00 53.76 170 ILE B N 1
ATOM 7497 C CA . ILE B 1 170 ? 108.226 94.096 80.477 1.00 50.56 170 ILE B CA 1
ATOM 7498 C C . ILE B 1 170 ? 106.731 94.108 80.215 1.00 49.74 170 ILE B C 1
ATOM 7499 O O . ILE B 1 170 ? 106.301 94.370 79.085 1.00 53.59 170 ILE B O 1
ATOM 7504 N N . ILE B 1 171 ? 105.938 93.819 81.243 1.00 48.78 171 ILE B N 1
ATOM 7505 C CA . ILE B 1 171 ? 104.508 93.633 81.045 1.00 57.31 171 ILE B CA 1
ATOM 7506 C C . ILE B 1 171 ? 103.747 94.664 81.864 1.00 51.06 171 ILE B C 1
ATOM 7507 O O . ILE B 1 171 ? 104.218 95.145 82.899 1.00 52.40 171 ILE B O 1
ATOM 7512 N N . HIS B 1 172 ? 102.563 95.012 81.372 1.00 60.01 172 HIS B N 1
ATOM 7513 C CA . HIS B 1 172 ? 101.608 95.813 82.121 1.00 60.44 172 HIS B CA 1
ATOM 7514 C C . HIS B 1 172 ? 100.218 95.453 81.621 1.00 64.45 172 HIS B C 1
ATOM 7515 O O . HIS B 1 172 ? 100.060 94.770 80.607 1.00 66.01 172 HIS B O 1
ATOM 7522 N N . ARG B 1 173 ? 99.204 95.873 82.367 1.00 79.21 173 ARG B N 1
ATOM 7523 C CA . ARG B 1 173 ? 97.832 95.492 82.073 1.00 83.11 173 ARG B CA 1
ATOM 7524 C C . ARG B 1 173 ? 96.977 96.728 81.837 1.00 86.42 173 ARG B C 1
ATOM 7525 O O . ARG B 1 173 ? 97.096 97.728 82.553 1.00 81.95 173 ARG B O 1
ATOM 7533 N N . VAL B 1 174 ? 96.128 96.657 80.811 1.00 100.98 174 VAL B N 1
ATOM 7534 C CA . VAL B 1 174 ? 95.203 97.722 80.462 1.00 99.47 174 VAL B CA 1
ATOM 7535 C C . VAL B 1 174 ? 93.823 97.093 80.304 1.00 101.18 174 VAL B C 1
ATOM 7536 O O . VAL B 1 174 ? 93.675 95.870 80.293 1.00 98.78 174 VAL B O 1
ATOM 7540 N N . THR B 1 175 ? 92.805 97.948 80.191 1.00 111.18 175 THR B N 1
ATOM 7541 C CA . THR B 1 175 ? 91.426 97.476 80.150 1.00 110.42 175 THR B CA 1
ATOM 7542 C C . THR B 1 175 ? 91.224 96.471 79.024 1.00 108.35 175 THR B C 1
ATOM 7543 O O . THR B 1 175 ? 91.253 96.831 77.843 1.00 108.22 175 THR B O 1
ATOM 7547 N N . GLY B 1 176 ? 91.020 95.208 79.387 1.00 108.88 176 GLY B N 1
ATOM 7548 C CA . GLY B 1 176 ? 90.767 94.157 78.428 1.00 109.57 176 GLY B CA 1
ATOM 7549 C C . GLY B 1 176 ? 91.987 93.529 77.789 1.00 111.48 176 GLY B C 1
ATOM 7550 O O . GLY B 1 176 ? 91.826 92.647 76.937 1.00 109.40 176 GLY B O 1
ATOM 7551 N N . SER B 1 177 ? 93.200 93.939 78.161 1.00 108.55 177 SER B N 1
ATOM 7552 C CA . SER B 1 177 ? 94.380 93.393 77.505 1.00 106.35 177 SER B CA 1
ATOM 7553 C C . SER B 1 177 ? 95.572 93.390 78.452 1.00 103.30 177 SER B C 1
ATOM 7554 O O . SER B 1 177 ? 95.619 94.129 79.440 1.00 99.87 177 SER B O 1
ATOM 7557 N N . ILE B 1 178 ? 96.541 92.538 78.126 1.00 91.75 178 ILE B N 1
ATOM 7558 C CA . ILE B 1 178 ? 97.841 92.511 78.784 1.00 90.74 178 ILE B CA 1
ATOM 7559 C C . ILE B 1 178 ? 98.888 92.781 77.712 1.00 92.90 178 ILE B C 1
ATOM 7560 O O . ILE B 1 178 ? 98.973 92.043 76.722 1.00 93.84 178 ILE B O 1
ATOM 7565 N N . ILE B 1 179 ? 99.672 93.840 77.896 1.00 73.64 179 ILE B N 1
ATOM 7566 C CA . ILE B 1 179 ? 100.640 94.287 76.903 1.00 71.66 179 ILE B CA 1
ATOM 7567 C C . ILE B 1 179 ? 102.037 93.978 77.417 1.00 70.33 179 ILE B C 1
ATOM 7568 O O . ILE B 1 179 ? 102.404 94.389 78.524 1.00 71.31 179 ILE B O 1
ATOM 7573 N N . ILE B 1 180 ? 102.816 93.260 76.611 1.00 69.23 180 ILE B N 1
ATOM 7574 C CA . ILE B 1 180 ? 104.190 92.902 76.934 1.00 68.73 180 ILE B CA 1
ATOM 7575 C C . ILE B 1 180 ? 105.080 93.416 75.816 1.00 71.25 180 ILE B C 1
ATOM 7576 O O . ILE B 1 180 ? 104.791 93.188 74.636 1.00 73.99 180 ILE B O 1
ATOM 7581 N N . ASP B 1 181 ? 106.158 94.099 76.181 1.00 64.37 181 ASP B N 1
ATOM 7582 C CA . ASP B 1 181 ? 107.141 94.553 75.210 1.00 67.12 181 ASP B CA 1
ATOM 7583 C C . ASP B 1 181 ? 108.496 93.933 75.514 1.00 64.74 181 ASP B C 1
ATOM 7584 O O . ASP B 1 181 ? 108.867 93.751 76.680 1.00 67.49 181 ASP B O 1
ATOM 7589 N N . PHE B 1 182 ? 109.223 93.606 74.451 1.00 64.84 182 PHE B N 1
ATOM 7590 C CA . PHE B 1 182 ? 110.473 92.868 74.529 1.00 66.41 182 PHE B CA 1
ATOM 7591 C C . PHE B 1 182 ? 111.619 93.741 74.045 1.00 67.29 182 PHE B C 1
ATOM 7592 O O . PHE B 1 182 ? 111.498 94.438 73.035 1.00 73.04 182 PHE B O 1
ATOM 7600 N N . GLU B 1 183 ? 112.732 93.696 74.771 1.00 64.76 183 GLU B N 1
ATOM 7601 C CA . GLU B 1 183 ? 113.900 94.493 74.437 1.00 62.70 183 GLU B CA 1
ATOM 7602 C C . GLU B 1 183 ? 115.136 93.602 74.430 1.00 66.97 183 GLU B C 1
ATOM 7603 O O . GLU B 1 183 ? 115.361 92.850 75.391 1.00 78.78 183 GLU B O 1
ATOM 7609 N N . PRO B 1 184 ? 115.943 93.636 73.374 1.00 67.80 184 PRO B N 1
ATOM 7610 C CA . PRO B 1 184 ? 117.149 92.800 73.342 1.00 72.24 184 PRO B CA 1
ATOM 7611 C C . PRO B 1 184 ? 118.138 93.190 74.431 1.00 72.16 184 PRO B C 1
ATOM 7612 O O . PRO B 1 184 ? 118.190 94.338 74.875 1.00 65.80 184 PRO B O 1
ATOM 7616 N N . VAL B 1 185 ? 118.932 92.208 74.856 1.00 84.90 185 VAL B N 1
ATOM 7617 C CA . VAL B 1 185 ? 119.885 92.363 75.950 1.00 86.75 185 VAL B CA 1
ATOM 7618 C C . VAL B 1 185 ? 121.295 92.372 75.376 1.00 89.93 185 VAL B C 1
ATOM 7619 O O . VAL B 1 185 ? 121.652 91.503 74.572 1.00 88.32 185 VAL B O 1
ATOM 7623 N N . LYS B 1 186 ? 122.092 93.356 75.788 1.00 113.24 186 LYS B N 1
ATOM 7624 C CA . LYS B 1 186 ? 123.483 93.422 75.371 1.00 112.43 186 LYS B CA 1
ATOM 7625 C C . LYS B 1 186 ? 124.311 92.379 76.122 1.00 114.53 186 LYS B C 1
ATOM 7626 O O . LYS B 1 186 ? 124.010 92.046 77.271 1.00 114.63 186 LYS B O 1
ATOM 7632 N N . PRO B 1 187 ? 125.377 91.847 75.492 1.00 138.11 187 PRO B N 1
ATOM 7633 C CA . PRO B 1 187 ? 126.150 90.743 76.077 1.00 139.14 187 PRO B CA 1
ATOM 7634 C C . PRO B 1 187 ? 127.168 91.174 77.133 1.00 139.01 187 PRO B C 1
ATOM 7635 O O . PRO B 1 187 ? 128.331 90.768 77.104 1.00 138.42 187 PRO B O 1
ATOM 7639 N N . TYR B 1 188 ? 126.723 91.997 78.077 1.00 140.13 188 TYR B N 1
ATOM 7640 C CA . TYR B 1 188 ? 127.551 92.386 79.215 1.00 139.38 188 TYR B CA 1
ATOM 7641 C C . TYR B 1 188 ? 126.692 92.947 80.343 1.00 139.75 188 TYR B C 1
ATOM 7642 O O . TYR B 1 188 ? 126.587 92.348 81.414 1.00 140.49 188 TYR B O 1
ATOM 7651 N N . ALA B 1 195 ? 116.783 91.718 87.734 1.00 55.24 195 ALA B N 1
ATOM 7652 C CA . ALA B 1 195 ? 115.853 90.598 87.644 1.00 59.29 195 ALA B CA 1
ATOM 7653 C C . ALA B 1 195 ? 114.535 90.915 88.343 1.00 58.52 195 ALA B C 1
ATOM 7654 O O . ALA B 1 195 ? 113.610 90.107 88.340 1.00 56.45 195 ALA B O 1
ATOM 7656 N N . GLY B 1 196 ? 114.460 92.097 88.940 1.00 42.31 196 GLY B N 1
ATOM 7657 C CA . GLY B 1 196 ? 113.251 92.529 89.614 1.00 36.03 196 GLY B CA 1
ATOM 7658 C C . GLY B 1 196 ? 113.365 93.992 89.966 1.00 42.11 196 GLY B C 1
ATOM 7659 O O . GLY B 1 196 ? 114.299 94.682 89.553 1.00 52.28 196 GLY B O 1
ATOM 7660 N N . ALA B 1 197 ? 112.388 94.468 90.739 1.00 32.71 197 ALA B N 1
ATOM 7661 C CA . ALA B 1 197 ? 112.415 95.862 91.166 1.00 28.56 197 ALA B CA 1
ATOM 7662 C C . ALA B 1 197 ? 113.536 96.118 92.162 1.00 25.79 197 ALA B C 1
ATOM 7663 O O . ALA B 1 197 ? 114.256 97.115 92.049 1.00 48.31 197 ALA B O 1
ATOM 7665 N N . LEU B 1 198 ? 113.707 95.229 93.140 1.00 22.09 198 LEU B N 1
ATOM 7666 C CA . LEU B 1 198 ? 114.696 95.473 94.185 1.00 26.64 198 LEU B CA 1
ATOM 7667 C C . LEU B 1 198 ? 116.117 95.371 93.644 1.00 25.32 198 LEU B C 1
ATOM 7668 O O . LEU B 1 198 ? 117.000 96.123 94.070 1.00 31.96 198 LEU B O 1
ATOM 7673 N N . GLN B 1 199 ? 116.364 94.447 92.715 1.00 29.54 199 GLN B N 1
ATOM 7674 C CA . GLN B 1 199 ? 117.685 94.374 92.104 1.00 31.64 199 GLN B CA 1
ATOM 7675 C C . GLN B 1 199 ? 117.937 95.551 91.174 1.00 41.96 199 GLN B C 1
ATOM 7676 O O . GLN B 1 199 ? 119.086 95.973 91.010 1.00 48.84 199 GLN B O 1
ATOM 7682 N N . SER B 1 200 ? 116.885 96.082 90.547 1.00 35.32 200 SER B N 1
ATOM 7683 C CA . SER B 1 200 ? 117.038 97.277 89.726 1.00 17.73 200 SER B CA 1
ATOM 7684 C C . SER B 1 200 ? 117.343 98.501 90.574 1.00 24.39 200 SER B C 1
ATOM 7685 O O . SER B 1 200 ? 118.076 99.390 90.132 1.00 43.58 200 SER B O 1
ATOM 7688 N N . TYR B 1 201 ? 116.793 98.567 91.786 1.00 22.41 201 TYR B N 1
ATOM 7689 C CA . TYR B 1 201 ? 117.068 99.680 92.685 1.00 18.66 201 TYR B CA 1
ATOM 7690 C C . TYR B 1 201 ? 118.506 99.705 93.181 1.00 27.69 201 TYR B C 1
ATOM 7691 O O . TYR B 1 201 ? 118.915 100.707 93.772 1.00 33.23 201 TYR B O 1
ATOM 7700 N N . LYS B 1 202 ? 119.274 98.633 92.973 1.00 43.63 202 LYS B N 1
ATOM 7701 C CA . LYS B 1 202 ? 120.626 98.569 93.521 1.00 47.82 202 LYS B CA 1
ATOM 7702 C C . LYS B 1 202 ? 121.595 99.472 92.772 1.00 49.56 202 LYS B C 1
ATOM 7703 O O . LYS B 1 202 ? 122.592 99.919 93.349 1.00 51.42 202 LYS B O 1
ATOM 7709 N N . LEU B 1 203 ? 121.334 99.748 91.504 1.00 46.49 203 LEU B N 1
ATOM 7710 C CA . LEU B 1 203 ? 122.268 100.532 90.704 1.00 43.81 203 LEU B CA 1
ATOM 7711 C C . LEU B 1 203 ? 122.269 102.010 91.055 1.00 45.52 203 LEU B C 1
ATOM 7712 O O . LEU B 1 203 ? 122.928 102.781 90.353 1.00 50.87 203 LEU B O 1
ATOM 7717 N N . ALA B 1 204 ? 121.569 102.446 92.101 1.00 32.85 204 ALA B N 1
ATOM 7718 C CA . ALA B 1 204 ? 121.564 103.845 92.496 1.00 30.64 204 ALA B CA 1
ATOM 7719 C C . ALA B 1 204 ? 122.005 104.073 93.933 1.00 41.66 204 ALA B C 1
ATOM 7720 O O . ALA B 1 204 ? 121.774 105.165 94.458 1.00 44.27 204 ALA B O 1
ATOM 7722 N N . ALA B 1 205 ? 122.628 103.084 94.580 1.00 49.60 205 ALA B N 1
ATOM 7723 C CA . ALA B 1 205 ? 122.967 103.208 95.995 1.00 40.92 205 ALA B CA 1
ATOM 7724 C C . ALA B 1 205 ? 123.951 104.343 96.244 1.00 43.31 205 ALA B C 1
ATOM 7725 O O . ALA B 1 205 ? 123.799 105.109 97.204 1.00 47.19 205 ALA B O 1
ATOM 7727 N N . LYS B 1 206 ? 124.973 104.462 95.394 1.00 43.23 206 LYS B N 1
ATOM 7728 C CA . LYS B 1 206 ? 125.953 105.530 95.561 1.00 44.88 206 LYS B CA 1
ATOM 7729 C C . LYS B 1 206 ? 125.303 106.900 95.433 1.00 41.73 206 LYS B C 1
ATOM 7730 O O . LYS B 1 206 ? 125.564 107.799 96.241 1.00 49.08 206 LYS B O 1
ATOM 7736 N N . ALA B 1 207 ? 124.444 107.076 94.430 1.00 29.43 207 ALA B N 1
ATOM 7737 C CA . ALA B 1 207 ? 123.785 108.362 94.246 1.00 33.85 207 ALA B CA 1
ATOM 7738 C C . ALA B 1 207 ? 122.875 108.687 95.423 1.00 37.38 207 ALA B C 1
ATOM 7739 O O . ALA B 1 207 ? 122.835 109.831 95.892 1.00 38.27 207 ALA B O 1
ATOM 7741 N N . ILE B 1 208 ? 122.136 107.692 95.920 1.00 38.87 208 ILE B N 1
ATOM 7742 C CA . ILE B 1 208 ? 121.237 107.950 97.042 1.00 34.59 208 ILE B CA 1
ATOM 7743 C C . ILE B 1 208 ? 122.018 108.320 98.294 1.00 35.97 208 ILE B C 1
ATOM 7744 O O . ILE B 1 208 ? 121.636 109.244 99.021 1.00 37.80 208 ILE B O 1
ATOM 7749 N N . THR B 1 209 ? 123.114 107.614 98.578 1.00 39.69 209 THR B N 1
ATOM 7750 C CA . THR B 1 209 ? 123.873 107.951 99.778 1.00 37.45 209 THR B CA 1
ATOM 7751 C C . THR B 1 209 ? 124.565 109.301 99.636 1.00 33.34 209 THR B C 1
ATOM 7752 O O . THR B 1 209 ? 124.707 110.029 100.628 1.00 33.65 209 THR B O 1
ATOM 7756 N N . ARG B 1 210 ? 124.964 109.674 98.416 1.00 33.90 210 ARG B N 1
ATOM 7757 C CA . ARG B 1 210 ? 125.522 111.004 98.202 1.00 37.61 210 ARG B CA 1
ATOM 7758 C C . ARG B 1 210 ? 124.474 112.086 98.429 1.00 40.86 210 ARG B C 1
ATOM 7759 O O . ARG B 1 210 ? 124.776 113.140 98.996 1.00 40.20 210 ARG B O 1
ATOM 7767 N N . LEU B 1 211 ? 123.239 111.848 97.985 1.00 42.97 211 LEU B N 1
ATOM 7768 C CA . LEU B 1 211 ? 122.167 112.807 98.239 1.00 36.11 211 LEU B CA 1
ATOM 7769 C C . LEU B 1 211 ? 121.848 112.902 99.725 1.00 33.33 211 LEU B C 1
ATOM 7770 O O . LEU B 1 211 ? 121.554 113.988 100.234 1.00 33.80 211 LEU B O 1
ATOM 7775 N N . GLN B 1 212 ? 121.885 111.772 100.431 1.00 36.07 212 GLN B N 1
ATOM 7776 C CA . GLN B 1 212 ? 121.537 111.756 101.848 1.00 34.25 212 GLN B CA 1
ATOM 7777 C C . GLN B 1 212 ? 122.606 112.400 102.721 1.00 41.49 212 GLN B C 1
ATOM 7778 O O . GLN B 1 212 ? 122.274 113.004 103.747 1.00 43.13 212 GLN B O 1
ATOM 7784 N N . SER B 1 213 ? 123.881 112.286 102.341 1.00 40.76 213 SER B N 1
ATOM 7785 C CA . SER B 1 213 ? 124.956 112.797 103.187 1.00 35.84 213 SER B CA 1
ATOM 7786 C C . SER B 1 213 ? 125.012 114.321 103.237 1.00 37.52 213 SER B C 1
ATOM 7787 O O . SER B 1 213 ? 125.712 114.868 104.094 1.00 41.72 213 SER B O 1
ATOM 7790 N N . LEU B 1 214 ? 124.307 115.015 102.350 1.00 34.22 214 LEU B N 1
ATOM 7791 C CA . LEU B 1 214 ? 124.400 116.469 102.297 1.00 34.18 214 LEU B CA 1
ATOM 7792 C C . LEU B 1 214 ? 123.813 117.107 103.555 1.00 41.87 214 LEU B C 1
ATOM 7793 O O . LEU B 1 214 ? 122.840 116.595 104.117 1.00 44.05 214 LEU B O 1
ATOM 7798 N N . PRO B 1 215 ? 124.381 118.219 104.019 1.00 41.85 215 PRO B N 1
ATOM 7799 C CA . PRO B 1 215 ? 123.717 119.007 105.061 1.00 34.83 215 PRO B CA 1
ATOM 7800 C C . PRO B 1 215 ? 122.592 119.846 104.477 1.00 38.84 215 PRO B C 1
ATOM 7801 O O . PRO B 1 215 ? 122.714 120.427 103.397 1.00 39.14 215 PRO B O 1
ATOM 7805 N N . SER B 1 216 ? 121.490 119.916 105.215 1.00 42.17 216 SER B N 1
ATOM 7806 C CA . SER B 1 216 ? 120.295 120.569 104.708 1.00 44.86 216 SER B CA 1
ATOM 7807 C C . SER B 1 216 ? 120.425 122.087 104.795 1.00 38.99 216 SER B C 1
ATOM 7808 O O . SER B 1 216 ? 121.431 122.632 105.254 1.00 41.51 216 SER B O 1
ATOM 7811 N N . GLY B 1 217 ? 119.381 122.772 104.332 1.00 36.28 217 GLY B N 1
ATOM 7812 C CA . GLY B 1 217 ? 119.304 124.215 104.433 1.00 37.05 217 GLY B CA 1
ATOM 7813 C C . GLY B 1 217 ? 119.238 124.952 103.111 1.00 44.61 217 GLY B C 1
ATOM 7814 O O . GLY B 1 217 ? 118.468 125.906 102.973 1.00 49.09 217 GLY B O 1
ATOM 7815 N N . SER B 1 218 ? 120.020 124.519 102.125 1.00 49.48 218 SER B N 1
ATOM 7816 C CA . SER B 1 218 ? 120.108 125.203 100.843 1.00 49.69 218 SER B CA 1
ATOM 7817 C C . SER B 1 218 ? 119.647 124.287 99.719 1.00 51.51 218 SER B C 1
ATOM 7818 O O . SER B 1 218 ? 119.804 123.065 99.787 1.00 57.26 218 SER B O 1
ATOM 7821 N N . MET B 1 219 ? 119.084 124.896 98.677 1.00 51.14 219 MET B N 1
ATOM 7822 C CA . MET B 1 219 ? 118.514 124.163 97.554 1.00 48.06 219 MET B CA 1
ATOM 7823 C C . MET B 1 219 ? 119.445 124.065 96.354 1.00 52.79 219 MET B C 1
ATOM 7824 O O . MET B 1 219 ? 119.436 123.040 95.662 1.00 65.97 219 MET B O 1
ATOM 7829 N N . GLU B 1 220 ? 120.247 125.098 96.092 1.00 49.91 220 GLU B N 1
ATOM 7830 C CA . GLU B 1 220 ? 121.090 125.102 94.900 1.00 52.71 220 GLU B CA 1
ATOM 7831 C C . GLU B 1 220 ? 122.111 123.974 94.938 1.00 52.81 220 GLU B C 1
ATOM 7832 O O . GLU B 1 220 ? 122.370 123.324 93.917 1.00 56.22 220 GLU B O 1
ATOM 7838 N N . ARG B 1 221 ? 122.703 123.725 96.106 1.00 51.72 221 ARG B N 1
ATOM 7839 C CA . ARG B 1 221 ? 123.653 122.626 96.223 1.00 55.05 221 ARG B CA 1
ATOM 7840 C C . ARG B 1 221 ? 122.967 121.283 96.016 1.00 58.48 221 ARG B C 1
ATOM 7841 O O . ARG B 1 221 ? 123.540 120.377 95.401 1.00 64.86 221 ARG B O 1
ATOM 7849 N N . LEU B 1 222 ? 121.735 121.140 96.509 1.00 45.07 222 LEU B N 1
ATOM 7850 C CA . LEU B 1 222 ? 120.988 119.903 96.302 1.00 43.50 222 LEU B CA 1
ATOM 7851 C C . LEU B 1 222 ? 120.730 119.658 94.821 1.00 42.42 222 LEU B C 1
ATOM 7852 O O . LEU B 1 222 ? 120.946 118.550 94.314 1.00 49.76 222 LEU B O 1
ATOM 7857 N N . CYS B 1 223 ? 120.268 120.688 94.107 1.00 33.71 223 CYS B N 1
ATOM 7858 C CA . CYS B 1 223 ? 120.006 120.534 92.679 1.00 37.37 223 CYS B CA 1
ATOM 7859 C C . CYS B 1 223 ? 121.286 120.233 91.908 1.00 44.03 223 CYS B C 1
ATOM 7860 O O . CYS B 1 223 ? 121.291 119.391 91.000 1.00 52.68 223 CYS B O 1
ATOM 7863 N N . ASP B 1 224 ? 122.386 120.907 92.257 1.00 44.24 224 ASP B N 1
ATOM 7864 C CA . ASP B 1 224 ? 123.655 120.645 91.586 1.00 44.52 224 ASP B CA 1
ATOM 7865 C C . ASP B 1 224 ? 124.125 119.216 91.825 1.00 41.43 224 ASP B C 1
ATOM 7866 O O . ASP B 1 224 ? 124.598 118.546 90.897 1.00 48.10 224 ASP B O 1
ATOM 7871 N N . THR B 1 225 ? 124.004 118.730 93.063 1.00 30.25 225 THR B N 1
ATOM 7872 C CA . THR B 1 225 ? 124.401 117.360 93.364 1.00 31.05 225 THR B CA 1
ATOM 7873 C C . THR B 1 225 ? 123.551 116.359 92.598 1.00 40.80 225 THR B C 1
ATOM 7874 O O . THR B 1 225 ? 124.072 115.374 92.061 1.00 47.82 225 THR B O 1
ATOM 7878 N N . MET B 1 226 ? 122.238 116.590 92.538 1.00 38.63 226 MET B N 1
ATOM 7879 C CA . MET B 1 226 ? 121.364 115.678 91.808 1.00 25.69 226 MET B CA 1
ATOM 7880 C C . MET B 1 226 ? 121.728 115.632 90.332 1.00 30.93 226 MET B C 1
ATOM 7881 O O . MET B 1 226 ? 121.801 114.551 89.733 1.00 32.63 226 MET B O 1
ATOM 7886 N N . VAL B 1 227 ? 121.970 116.796 89.729 1.00 38.48 227 VAL B N 1
ATOM 7887 C CA . VAL B 1 227 ? 122.306 116.838 88.311 1.00 26.05 227 VAL B CA 1
ATOM 7888 C C . VAL B 1 227 ? 123.640 116.149 88.048 1.00 30.60 227 VAL B C 1
ATOM 7889 O O . VAL B 1 227 ? 123.783 115.400 87.074 1.00 41.50 227 VAL B O 1
ATOM 7893 N N . GLN B 1 228 ? 124.631 116.374 88.912 1.00 41.37 228 GLN B N 1
ATOM 7894 C CA . GLN B 1 228 ? 125.920 115.709 88.735 1.00 43.70 228 GLN B CA 1
ATOM 7895 C C . GLN B 1 228 ? 125.785 114.196 88.861 1.00 45.06 228 GLN B C 1
ATOM 7896 O O . GLN B 1 228 ? 126.390 113.443 88.087 1.00 49.14 228 GLN B O 1
ATOM 7902 N N . GLU B 1 229 ? 124.998 113.732 89.835 1.00 41.25 229 GLU B N 1
ATOM 7903 C CA . GLU B 1 229 ? 124.820 112.296 90.019 1.00 38.01 229 GLU B CA 1
ATOM 7904 C C . GLU B 1 229 ? 124.119 111.663 88.826 1.00 47.00 229 GLU B C 1
ATOM 7905 O O . GLU B 1 229 ? 124.505 110.578 88.378 1.00 53.41 229 GLU B O 1
ATOM 7911 N N . VAL B 1 230 ? 123.086 112.323 88.297 1.00 42.26 230 VAL B N 1
ATOM 7912 C CA . VAL B 1 230 ? 122.412 111.800 87.110 1.00 33.33 230 VAL B CA 1
ATOM 7913 C C . VAL B 1 230 ? 123.373 111.762 85.930 1.00 40.26 230 VAL B C 1
ATOM 7914 O O . VAL B 1 230 ? 123.393 110.795 85.158 1.00 46.48 230 VAL B O 1
ATOM 7918 N N . PHE B 1 231 ? 124.199 112.804 85.782 1.00 47.76 231 PHE B N 1
ATOM 7919 C CA . PHE B 1 231 ? 125.171 112.843 84.692 1.00 50.49 231 PHE B CA 1
ATOM 7920 C C . PHE B 1 231 ? 126.156 111.686 84.784 1.00 52.48 231 PHE B C 1
ATOM 7921 O O . PHE B 1 231 ? 126.486 111.060 83.771 1.00 51.12 231 PHE B O 1
ATOM 7929 N N . GLU B 1 232 ? 126.646 111.396 85.990 1.00 65.29 232 GLU B N 1
ATOM 7930 C CA . GLU B 1 232 ? 127.591 110.294 86.149 1.00 65.29 232 GLU B CA 1
ATOM 7931 C C . GLU B 1 232 ? 126.916 108.945 85.941 1.00 66.60 232 GLU B C 1
ATOM 7932 O O . GLU B 1 232 ? 127.519 108.023 85.382 1.00 69.43 232 GLU B O 1
ATOM 7938 N N . LEU B 1 233 ? 125.667 108.806 86.389 1.00 60.69 233 LEU B N 1
ATOM 7939 C CA . LEU B 1 233 ? 125.002 107.509 86.335 1.00 54.15 233 LEU B CA 1
ATOM 7940 C C . LEU B 1 233 ? 124.579 107.147 84.916 1.00 53.03 233 LEU B C 1
ATOM 7941 O O . LEU B 1 233 ? 124.724 105.993 84.499 1.00 62.35 233 LEU B O 1
ATOM 7946 N N . THR B 1 234 ? 124.056 108.111 84.157 1.00 45.68 234 THR B N 1
ATOM 7947 C CA . THR B 1 234 ? 123.503 107.793 82.846 1.00 47.18 234 THR B CA 1
ATOM 7948 C C . THR B 1 234 ? 124.509 107.927 81.708 1.00 50.86 234 THR B C 1
ATOM 7949 O O . THR B 1 234 ? 124.349 107.257 80.683 1.00 50.18 234 THR B O 1
ATOM 7953 N N . GLY B 1 235 ? 125.543 108.751 81.863 1.00 55.59 235 GLY B N 1
ATOM 7954 C CA . GLY B 1 235 ? 126.549 108.903 80.829 1.00 51.24 235 GLY B CA 1
ATOM 7955 C C . GLY B 1 235 ? 126.060 109.549 79.548 1.00 50.66 235 GLY B C 1
ATOM 7956 O O . GLY B 1 235 ? 126.321 109.039 78.455 1.00 51.60 235 GLY B O 1
ATOM 7957 N N . TYR B 1 236 ? 125.353 110.668 79.664 1.00 43.74 236 TYR B N 1
ATOM 7958 C CA . TYR B 1 236 ? 124.835 111.396 78.516 1.00 41.68 236 TYR B CA 1
ATOM 7959 C C . TYR B 1 236 ? 125.677 112.638 78.241 1.00 41.70 236 TYR B C 1
ATOM 7960 O O . TYR B 1 236 ? 126.552 113.016 79.021 1.00 42.87 236 TYR B O 1
ATOM 7969 N N . ASP B 1 237 ? 125.394 113.278 77.103 1.00 40.54 237 ASP B N 1
ATOM 7970 C CA . ASP B 1 237 ? 126.139 114.473 76.716 1.00 36.83 237 ASP B CA 1
ATOM 7971 C C . ASP B 1 237 ? 125.874 115.623 77.677 1.00 37.20 237 ASP B C 1
ATOM 7972 O O . ASP B 1 237 ? 126.812 116.255 78.173 1.00 46.35 237 ASP B O 1
ATOM 7977 N N . ARG B 1 238 ? 124.605 115.915 77.951 1.00 36.91 238 ARG B N 1
ATOM 7978 C CA . ARG B 1 238 ? 124.289 116.969 78.904 1.00 32.66 238 ARG B CA 1
ATOM 7979 C C . ARG B 1 238 ? 123.062 116.571 79.705 1.00 26.74 238 ARG B C 1
ATOM 7980 O O . ARG B 1 238 ? 122.190 115.857 79.211 1.00 49.69 238 ARG B O 1
ATOM 7988 N N . VAL B 1 239 ? 123.015 117.008 80.960 1.00 5.20 239 VAL B N 1
ATOM 7989 C CA . VAL B 1 239 ? 121.830 116.853 81.791 1.00 19.66 239 VAL B CA 1
ATOM 7990 C C . VAL B 1 239 ? 121.543 118.194 82.448 1.00 22.89 239 VAL B C 1
ATOM 7991 O O . VAL B 1 239 ? 122.449 119.004 82.661 1.00 41.60 239 VAL B O 1
ATOM 7995 N N . MET B 1 240 ? 120.272 118.442 82.749 1.00 14.28 240 MET B N 1
ATOM 7996 C CA . MET B 1 240 ? 119.912 119.722 83.342 1.00 10.25 240 MET B CA 1
ATOM 7997 C C . MET B 1 240 ? 118.597 119.602 84.095 1.00 15.60 240 MET B C 1
ATOM 7998 O O . MET B 1 240 ? 117.672 118.930 83.639 1.00 32.55 240 MET B O 1
ATOM 8003 N N . ALA B 1 241 ? 118.525 120.263 85.247 1.00 9.88 241 ALA B N 1
ATOM 8004 C CA . ALA B 1 241 ? 117.295 120.352 86.019 1.00 3.79 241 ALA B CA 1
ATOM 8005 C C . ALA B 1 241 ? 116.472 121.531 85.519 1.00 11.18 241 ALA B C 1
ATOM 8006 O O . ALA B 1 241 ? 116.996 122.636 85.354 1.00 27.60 241 ALA B O 1
ATOM 8008 N N . TYR B 1 242 ? 115.186 121.293 85.282 1.00 10.50 242 TYR B N 1
ATOM 8009 C CA . TYR B 1 242 ? 114.310 122.245 84.606 1.00 0.00 242 TYR B CA 1
ATOM 8010 C C . TYR B 1 242 ? 113.082 122.423 85.489 1.00 10.47 242 TYR B C 1
ATOM 8011 O O . TYR B 1 242 ? 112.218 121.544 85.530 1.00 28.60 242 TYR B O 1
ATOM 8020 N N . LYS B 1 243 ? 113.008 123.551 86.191 1.00 22.85 243 LYS B N 1
ATOM 8021 C CA . LYS B 1 243 ? 112.029 123.765 87.249 1.00 20.40 243 LYS B CA 1
ATOM 8022 C C . LYS B 1 243 ? 110.840 124.565 86.736 1.00 22.68 243 LYS B C 1
ATOM 8023 O O . LYS B 1 243 ? 111.014 125.548 86.011 1.00 27.37 243 LYS B O 1
ATOM 8029 N N . PHE B 1 244 ? 109.632 124.145 87.125 1.00 22.63 244 PHE B N 1
ATOM 8030 C CA . PHE B 1 244 ? 108.408 124.789 86.670 1.00 23.81 244 PHE B CA 1
ATOM 8031 C C . PHE B 1 244 ? 108.033 125.953 87.576 1.00 39.22 244 PHE B C 1
ATOM 8032 O O . PHE B 1 244 ? 108.072 125.838 88.804 1.00 39.21 244 PHE B O 1
ATOM 8040 N N . HIS B 1 245 ? 107.662 127.070 86.961 1.00 47.13 245 HIS B N 1
ATOM 8041 C CA . HIS B 1 245 ? 107.151 128.235 87.667 1.00 37.09 245 HIS B CA 1
ATOM 8042 C C . HIS B 1 245 ? 105.632 128.165 87.764 1.00 47.70 245 HIS B C 1
ATOM 8043 O O . HIS B 1 245 ? 104.976 127.356 87.106 1.00 46.10 245 HIS B O 1
ATOM 8050 N N . GLU B 1 246 ? 105.073 129.038 88.604 1.00 66.97 246 GLU B N 1
ATOM 8051 C CA . GLU B 1 246 ? 103.630 129.040 88.819 1.00 67.39 246 GLU B CA 1
ATOM 8052 C C . GLU B 1 246 ? 102.869 129.371 87.543 1.00 68.40 246 GLU B C 1
ATOM 8053 O O . GLU B 1 246 ? 101.704 128.986 87.397 1.00 71.36 246 GLU B O 1
ATOM 8059 N N . ASP B 1 247 ? 103.508 130.081 86.611 1.00 64.54 247 ASP B N 1
ATOM 8060 C CA . ASP B 1 247 ? 102.906 130.385 85.320 1.00 64.65 247 ASP B CA 1
ATOM 8061 C C . ASP B 1 247 ? 102.782 129.150 84.436 1.00 69.77 247 ASP B C 1
ATOM 8062 O O . ASP B 1 247 ? 102.096 129.209 83.410 1.00 68.78 247 ASP B O 1
ATOM 8067 N N . ASP B 1 248 ? 103.406 128.038 84.829 1.00 62.05 248 ASP B N 1
ATOM 8068 C CA . ASP B 1 248 ? 103.581 126.776 84.106 1.00 56.54 248 ASP B CA 1
ATOM 8069 C C . ASP B 1 248 ? 104.714 126.872 83.093 1.00 56.34 248 ASP B C 1
ATOM 8070 O O . ASP B 1 248 ? 105.009 125.874 82.432 1.00 58.68 248 ASP B O 1
ATOM 8075 N N . HIS B 1 249 ? 105.355 128.025 82.943 1.00 50.02 249 HIS B N 1
ATOM 8076 C CA . HIS B 1 249 ? 106.625 128.067 82.244 1.00 42.55 249 HIS B CA 1
ATOM 8077 C C . HIS B 1 249 ? 107.734 127.646 83.202 1.00 41.13 249 HIS B C 1
ATOM 8078 O O . HIS B 1 249 ? 107.527 127.510 84.408 1.00 43.66 249 HIS B O 1
ATOM 8085 N N . GLY B 1 250 ? 108.924 127.407 82.655 1.00 27.74 250 GLY B N 1
ATOM 8086 C CA . GLY B 1 250 ? 110.002 126.835 83.425 1.00 21.35 250 GLY B CA 1
ATOM 8087 C C . GLY B 1 250 ? 111.324 127.519 83.135 1.00 14.29 250 GLY B C 1
ATOM 8088 O O . GLY B 1 250 ? 111.443 128.338 82.225 1.00 23.60 250 GLY B O 1
ATOM 8089 N N . GLU B 1 251 ? 112.317 127.162 83.940 1.00 14.10 251 GLU B N 1
ATOM 8090 C CA . GLU B 1 251 ? 113.651 127.710 83.763 1.00 18.76 251 GLU B CA 1
ATOM 8091 C C . GLU B 1 251 ? 114.685 126.668 84.155 1.00 18.65 251 GLU B C 1
ATOM 8092 O O . GLU B 1 251 ? 114.442 125.823 85.020 1.00 32.54 251 GLU B O 1
ATOM 8098 N N . VAL B 1 252 ? 115.837 126.733 83.497 1.00 6.07 252 VAL B N 1
ATOM 8099 C CA . VAL B 1 252 ? 116.938 125.815 83.761 1.00 7.17 252 VAL B CA 1
ATOM 8100 C C . VAL B 1 252 ? 117.649 126.273 85.026 1.00 12.51 252 VAL B C 1
ATOM 8101 O O . VAL B 1 252 ? 118.124 127.409 85.103 1.00 37.08 252 VAL B O 1
ATOM 8105 N N . VAL B 1 253 ? 117.731 125.393 86.018 1.00 6.40 253 VAL B N 1
ATOM 8106 C CA . VAL B 1 253 ? 118.258 125.755 87.324 1.00 11.88 253 VAL B CA 1
ATOM 8107 C C . VAL B 1 253 ? 119.691 125.271 87.511 1.00 22.59 253 VAL B C 1
ATOM 8108 O O . VAL B 1 253 ? 120.482 125.916 88.200 1.00 34.77 253 VAL B O 1
ATOM 8112 N N . SER B 1 254 ? 120.062 124.162 86.880 1.00 18.49 254 SER B N 1
ATOM 8113 C CA . SER B 1 254 ? 121.436 123.690 86.906 1.00 17.25 254 SER B CA 1
ATOM 8114 C C . SER B 1 254 ? 121.757 123.068 85.557 1.00 21.77 254 SER B C 1
ATOM 8115 O O . SER B 1 254 ? 120.903 122.991 84.671 1.00 31.68 254 SER B O 1
ATOM 8118 N N . GLU B 1 255 ? 122.998 122.621 85.404 1.00 21.69 255 GLU B N 1
ATOM 8119 C CA . GLU B 1 255 ? 123.443 122.018 84.157 1.00 21.32 255 GLU B CA 1
ATOM 8120 C C . GLU B 1 255 ? 124.828 121.429 84.362 1.00 24.20 255 GLU B C 1
ATOM 8121 O O . GLU B 1 255 ? 125.614 121.931 85.167 1.00 46.21 255 GLU B O 1
ATOM 8127 N N . VAL B 1 256 ? 125.112 120.361 83.622 1.00 18.58 256 VAL B N 1
ATOM 8128 C CA . VAL B 1 256 ? 126.431 119.742 83.579 1.00 24.87 256 VAL B CA 1
ATOM 8129 C C . VAL B 1 256 ? 126.619 119.199 82.172 1.00 31.52 256 VAL B C 1
ATOM 8130 O O . VAL B 1 256 ? 125.823 118.371 81.717 1.00 46.03 256 VAL B O 1
ATOM 8134 N N . THR B 1 257 ? 127.651 119.665 81.474 1.00 36.31 257 THR B N 1
ATOM 8135 C CA . THR B 1 257 ? 127.898 119.252 80.102 1.00 39.77 257 THR B CA 1
ATOM 8136 C C . THR B 1 257 ? 129.353 118.845 79.931 1.00 45.17 257 THR B C 1
ATOM 8137 O O . THR B 1 257 ? 130.238 119.326 80.642 1.00 51.40 257 THR B O 1
ATOM 8141 N N . LYS B 1 258 ? 129.589 117.949 78.977 1.00 45.79 258 LYS B N 1
ATOM 8142 C CA . LYS B 1 258 ? 130.947 117.623 78.585 1.00 51.72 258 LYS B CA 1
ATOM 8143 C C . LYS B 1 258 ? 131.593 118.837 77.918 1.00 58.36 258 LYS B C 1
ATOM 8144 O O . LYS B 1 258 ? 130.904 119.645 77.291 1.00 55.61 258 LYS B O 1
ATOM 8150 N N . PRO B 1 259 ? 132.912 118.995 78.045 1.00 57.01 259 PRO B N 1
ATOM 8151 C CA . PRO B 1 259 ? 133.553 120.210 77.531 1.00 47.31 259 PRO B CA 1
ATOM 8152 C C . PRO B 1 259 ? 133.420 120.322 76.020 1.00 49.79 259 PRO B C 1
ATOM 8153 O O . PRO B 1 259 ? 133.470 119.328 75.292 1.00 46.60 259 PRO B O 1
ATOM 8157 N N . GLY B 1 260 ? 133.254 121.554 75.557 1.00 49.54 260 GLY B N 1
ATOM 8158 C CA . GLY B 1 260 ? 132.946 121.819 74.171 1.00 51.70 260 GLY B CA 1
ATOM 8159 C C . GLY B 1 260 ? 131.482 122.050 73.871 1.00 50.17 260 GLY B C 1
ATOM 8160 O O . GLY B 1 260 ? 131.083 121.932 72.708 1.00 45.62 260 GLY B O 1
ATOM 8161 N N . LEU B 1 261 ? 130.673 122.375 74.877 1.00 54.15 261 LEU B N 1
ATOM 8162 C CA . LEU B 1 261 ? 129.233 122.509 74.724 1.00 49.03 261 LEU B CA 1
ATOM 8163 C C . LEU B 1 261 ? 128.776 123.836 75.312 1.00 52.67 261 LEU B C 1
ATOM 8164 O O . LEU B 1 261 ? 129.242 124.246 76.379 1.00 50.12 261 LEU B O 1
ATOM 8169 N N . GLU B 1 262 ? 127.860 124.499 74.613 1.00 61.44 262 GLU B N 1
ATOM 8170 C CA . GLU B 1 262 ? 127.390 125.817 75.026 1.00 61.08 262 GLU B CA 1
ATOM 8171 C C . GLU B 1 262 ? 126.393 125.686 76.171 1.00 62.15 262 GLU B C 1
ATOM 8172 O O . GLU B 1 262 ? 125.396 124.970 76.031 1.00 63.64 262 GLU B O 1
ATOM 8178 N N . PRO B 1 263 ? 126.621 126.340 77.307 1.00 60.41 263 PRO B N 1
ATOM 8179 C CA . PRO B 1 263 ? 125.700 126.197 78.440 1.00 61.62 263 PRO B CA 1
ATOM 8180 C C . PRO B 1 263 ? 124.336 126.811 78.164 1.00 61.83 263 PRO B C 1
ATOM 8181 O O . PRO B 1 263 ? 124.193 127.750 77.378 1.00 59.15 263 PRO B O 1
ATOM 8185 N N . TYR B 1 264 ? 123.325 126.254 78.830 1.00 56.65 264 TYR B N 1
ATOM 8186 C CA . TYR B 1 264 ? 121.958 126.759 78.790 1.00 53.59 264 TYR B CA 1
ATOM 8187 C C . TYR B 1 264 ? 121.531 127.372 80.118 1.00 51.71 264 TYR B C 1
ATOM 8188 O O . TYR B 1 264 ? 120.388 127.819 80.242 1.00 55.32 264 TYR B O 1
ATOM 8197 N N . LEU B 1 265 ? 122.428 127.413 81.102 1.00 40.77 265 LEU B N 1
ATOM 8198 C CA . LEU B 1 265 ? 122.050 127.670 82.487 1.00 38.46 265 LEU B CA 1
ATOM 8199 C C . LEU B 1 265 ? 121.393 129.035 82.647 1.00 42.03 265 LEU B C 1
ATOM 8200 O O . LEU B 1 265 ? 121.762 130.005 81.981 1.00 51.82 265 LEU B O 1
ATOM 8205 N N . GLY B 1 266 ? 120.392 129.096 83.521 1.00 52.87 266 GLY B N 1
ATOM 8206 C CA . GLY B 1 266 ? 119.753 130.342 83.880 1.00 55.53 266 GLY B CA 1
ATOM 8207 C C . GLY B 1 266 ? 118.687 130.817 82.926 1.00 56.40 266 GLY B C 1
ATOM 8208 O O . GLY B 1 266 ? 118.082 131.867 83.173 1.00 59.53 266 GLY B O 1
ATOM 8209 N N . LEU B 1 267 ? 118.430 130.084 81.853 1.00 46.47 267 LEU B N 1
ATOM 8210 C CA . LEU B 1 267 ? 117.595 130.587 80.781 1.00 48.01 267 LEU B CA 1
ATOM 8211 C C . LEU B 1 267 ? 116.118 130.451 81.162 1.00 49.93 267 LEU B C 1
ATOM 8212 O O . LEU B 1 267 ? 115.776 130.002 82.256 1.00 59.56 267 LEU B O 1
ATOM 8217 N N . HIS B 1 268 ? 115.238 130.877 80.262 1.00 45.72 268 HIS B N 1
ATOM 8218 C CA . HIS B 1 268 ? 113.801 130.732 80.452 1.00 47.09 268 HIS B CA 1
ATOM 8219 C C . HIS B 1 268 ? 113.149 130.201 79.183 1.00 49.63 268 HIS B C 1
ATOM 8220 O O . HIS B 1 268 ? 113.717 130.277 78.093 1.00 57.71 268 HIS B O 1
ATOM 8227 N N . TYR B 1 269 ? 111.955 129.632 79.333 1.00 46.01 269 TYR B N 1
ATOM 8228 C CA . TYR B 1 269 ? 111.232 129.077 78.198 1.00 48.07 269 TYR B CA 1
ATOM 8229 C C . TYR B 1 269 ? 109.733 129.277 78.371 1.00 47.47 269 TYR B C 1
ATOM 8230 O O . TYR B 1 269 ? 109.227 129.265 79.498 1.00 47.66 269 TYR B O 1
ATOM 8239 N N . PRO B 1 270 ? 109.003 129.464 77.273 1.00 52.15 270 PRO B N 1
ATOM 8240 C CA . PRO B 1 270 ? 107.556 129.681 77.376 1.00 52.96 270 PRO B CA 1
ATOM 8241 C C . PRO B 1 270 ? 106.816 128.443 77.855 1.00 59.52 270 PRO B C 1
ATOM 8242 O O . PRO B 1 270 ? 107.260 127.308 77.668 1.00 66.03 270 PRO B O 1
ATOM 8246 N N . ALA B 1 271 ? 105.660 128.681 78.478 1.00 58.91 271 ALA B N 1
ATOM 8247 C CA . ALA B 1 271 ? 104.838 127.594 78.996 1.00 57.05 271 ALA B CA 1
ATOM 8248 C C . ALA B 1 271 ? 104.226 126.742 77.894 1.00 56.12 271 ALA B C 1
ATOM 8249 O O . ALA B 1 271 ? 103.746 125.641 78.178 1.00 56.51 271 ALA B O 1
ATOM 8251 N N . THR B 1 272 ? 104.223 127.220 76.651 1.00 64.29 272 THR B N 1
ATOM 8252 C CA . THR B 1 272 ? 103.659 126.440 75.557 1.00 67.27 272 THR B CA 1
ATOM 8253 C C . THR B 1 272 ? 104.646 125.432 74.987 1.00 66.25 272 THR B C 1
ATOM 8254 O O . THR B 1 272 ? 104.285 124.689 74.069 1.00 63.98 272 THR B O 1
ATOM 8258 N N . ASP B 1 273 ? 105.876 125.392 75.501 1.00 64.50 273 ASP B N 1
ATOM 8259 C CA . ASP B 1 273 ? 106.843 124.407 75.032 1.00 63.58 273 ASP B CA 1
ATOM 8260 C C . ASP B 1 273 ? 106.453 122.998 75.463 1.00 70.41 273 ASP B C 1
ATOM 8261 O O . ASP B 1 273 ? 106.648 122.037 74.711 1.00 68.67 273 ASP B O 1
ATOM 8266 N N . ILE B 1 274 ? 105.910 122.854 76.669 1.00 70.39 274 ILE B N 1
ATOM 8267 C CA . ILE B 1 274 ? 105.434 121.572 77.181 1.00 60.11 274 ILE B CA 1
ATOM 8268 C C . ILE B 1 274 ? 103.908 121.592 77.128 1.00 57.40 274 ILE B C 1
ATOM 8269 O O . ILE B 1 274 ? 103.282 122.248 77.976 1.00 60.73 274 ILE B O 1
ATOM 8274 N N . PRO B 1 275 ? 103.279 120.912 76.176 1.00 49.26 275 PRO B N 1
ATOM 8275 C CA . PRO B 1 275 ? 101.816 120.838 76.182 1.00 54.15 275 PRO B CA 1
ATOM 8276 C C . PRO B 1 275 ? 101.320 120.178 77.457 1.00 59.96 275 PRO B C 1
ATOM 8277 O O . PRO B 1 275 ? 101.956 119.273 78.000 1.00 65.15 275 PRO B O 1
ATOM 8281 N N . GLN B 1 276 ? 100.173 120.653 77.944 1.00 63.91 276 GLN B N 1
ATOM 8282 C CA . GLN B 1 276 ? 99.637 120.140 79.198 1.00 63.15 276 GLN B CA 1
ATOM 8283 C C . GLN B 1 276 ? 99.267 118.666 79.110 1.00 62.53 276 GLN B C 1
ATOM 8284 O O . GLN B 1 276 ? 99.150 118.008 80.149 1.00 63.66 276 GLN B O 1
ATOM 8290 N N . ALA B 1 277 ? 99.083 118.132 77.902 1.00 57.51 277 ALA B N 1
ATOM 8291 C CA . ALA B 1 277 ? 98.819 116.704 77.759 1.00 62.45 277 ALA B CA 1
ATOM 8292 C C . ALA B 1 277 ? 99.995 115.877 78.263 1.00 63.02 277 ALA B C 1
ATOM 8293 O O . ALA B 1 277 ? 99.820 114.943 79.055 1.00 63.68 277 ALA B O 1
ATOM 8295 N N . ALA B 1 278 ? 101.209 116.212 77.820 1.00 51.00 278 ALA B N 1
ATOM 8296 C CA . ALA B 1 278 ? 102.393 115.513 78.307 1.00 48.66 278 ALA B CA 1
ATOM 8297 C C . ALA B 1 278 ? 102.608 115.762 79.794 1.00 54.37 278 ALA B C 1
ATOM 8298 O O . ALA B 1 278 ? 103.008 114.853 80.533 1.00 62.60 278 ALA B O 1
ATOM 8300 N N . ARG B 1 279 ? 102.352 116.989 80.250 1.00 50.98 279 ARG B N 1
ATOM 8301 C CA . ARG B 1 279 ? 102.524 117.306 81.662 1.00 43.88 279 ARG B CA 1
ATOM 8302 C C . ARG B 1 279 ? 101.602 116.464 82.532 1.00 54.10 279 ARG B C 1
ATOM 8303 O O . ARG B 1 279 ? 101.977 116.059 83.638 1.00 59.70 279 ARG B O 1
ATOM 8311 N N . PHE B 1 280 ? 100.384 116.201 82.057 1.00 57.88 280 PHE B N 1
ATOM 8312 C CA . PHE B 1 280 ? 99.470 115.345 82.805 1.00 59.74 280 PHE B CA 1
ATOM 8313 C C . PHE B 1 280 ? 99.866 113.879 82.688 1.00 58.42 280 PHE B C 1
ATOM 8314 O O . PHE B 1 280 ? 99.774 113.127 83.664 1.00 60.77 280 PHE B O 1
ATOM 8322 N N . LEU B 1 281 ? 100.311 113.456 81.504 1.00 56.07 281 LEU B N 1
ATOM 8323 C CA . LEU B 1 281 ? 100.704 112.066 81.302 1.00 56.30 281 LEU B CA 1
ATOM 8324 C C . LEU B 1 281 ? 101.946 111.693 82.097 1.00 56.38 281 LEU B C 1
ATOM 8325 O O . LEU B 1 281 ? 102.174 110.506 82.343 1.00 58.76 281 LEU B O 1
ATOM 8330 N N . PHE B 1 282 ? 102.755 112.675 82.496 1.00 54.05 282 PHE B N 1
ATOM 8331 C CA . PHE B 1 282 ? 103.975 112.381 83.239 1.00 49.69 282 PHE B CA 1
ATOM 8332 C C . PHE B 1 282 ? 103.729 111.970 84.682 1.00 50.63 282 PHE B C 1
ATOM 8333 O O . PHE B 1 282 ? 104.671 111.523 85.342 1.00 52.33 282 PHE B O 1
ATOM 8341 N N . MET B 1 283 ? 102.515 112.119 85.195 1.00 65.56 283 MET B N 1
ATOM 8342 C CA . MET B 1 283 ? 102.236 111.678 86.553 1.00 66.51 283 MET B CA 1
ATOM 8343 C C . MET B 1 283 ? 101.969 110.183 86.638 1.00 69.71 283 MET B C 1
ATOM 8344 O O . MET B 1 283 ? 101.768 109.668 87.743 1.00 73.18 283 MET B O 1
ATOM 8349 N N . LYS B 1 284 ? 101.961 109.481 85.507 1.00 73.17 284 LYS B N 1
ATOM 8350 C CA . LYS B 1 284 ? 101.774 108.037 85.463 1.00 72.36 284 LYS B CA 1
ATOM 8351 C C . LYS B 1 284 ? 103.033 107.296 85.041 1.00 71.99 284 LYS B C 1
ATOM 8352 O O . LYS B 1 284 ? 103.491 106.400 85.753 1.00 76.90 284 LYS B O 1
ATOM 8358 N N . ASN B 1 285 ? 103.609 107.652 83.895 1.00 51.56 285 ASN B N 1
ATOM 8359 C CA . ASN B 1 285 ? 104.855 107.064 83.413 1.00 47.61 285 ASN B CA 1
ATOM 8360 C C . ASN B 1 285 ? 105.974 108.057 83.693 1.00 46.36 285 ASN B C 1
ATOM 8361 O O . ASN B 1 285 ? 106.086 109.080 83.014 1.00 55.01 285 ASN B O 1
ATOM 8366 N N . LYS B 1 286 ? 106.806 107.751 84.682 1.00 21.16 286 LYS B N 1
ATOM 8367 C CA . LYS B 1 286 ? 107.734 108.723 85.237 1.00 24.09 286 LYS B CA 1
ATOM 8368 C C . LYS B 1 286 ? 109.114 108.693 84.594 1.00 20.43 286 LYS B C 1
ATOM 8369 O O . LYS B 1 286 ? 110.024 109.350 85.103 1.00 30.17 286 LYS B O 1
ATOM 8375 N N . VAL B 1 287 ? 109.300 107.949 83.508 1.00 13.26 287 VAL B N 1
ATOM 8376 C CA . VAL B 1 287 ? 110.551 107.946 82.755 1.00 8.25 287 VAL B CA 1
ATOM 8377 C C . VAL B 1 287 ? 110.209 107.779 81.284 1.00 17.51 287 VAL B C 1
ATOM 8378 O O . VAL B 1 287 ? 109.394 106.923 80.929 1.00 29.35 287 VAL B O 1
ATOM 8382 N N . ARG B 1 288 ? 110.821 108.593 80.427 1.00 20.19 288 ARG B N 1
ATOM 8383 C CA . ARG B 1 288 ? 110.568 108.502 78.996 1.00 22.63 288 ARG B CA 1
ATOM 8384 C C . ARG B 1 288 ? 111.883 108.582 78.241 1.00 23.05 288 ARG B C 1
ATOM 8385 O O . ARG B 1 288 ? 112.639 109.542 78.412 1.00 33.34 288 ARG B O 1
ATOM 8393 N N . MET B 1 289 ? 112.146 107.585 77.400 1.00 26.92 289 MET B N 1
ATOM 8394 C CA . MET B 1 289 ? 113.401 107.476 76.668 1.00 27.52 289 MET B CA 1
ATOM 8395 C C . MET B 1 289 ? 113.134 107.462 75.171 1.00 24.87 289 MET B C 1
ATOM 8396 O O . MET B 1 289 ? 112.224 106.772 74.704 1.00 32.62 289 MET B O 1
ATOM 8401 N N . ILE B 1 290 ? 113.929 108.228 74.427 1.00 24.76 290 ILE B N 1
ATOM 8402 C CA . ILE B 1 290 ? 113.888 108.268 72.973 1.00 29.20 290 ILE B CA 1
ATOM 8403 C C . ILE B 1 290 ? 115.296 107.999 72.464 1.00 36.12 290 ILE B C 1
ATOM 8404 O O . ILE B 1 290 ? 116.244 108.687 72.863 1.00 34.90 290 ILE B O 1
ATOM 8409 N N . VAL B 1 291 ? 115.427 107.010 71.580 1.00 46.72 291 VAL B N 1
ATOM 8410 C CA . VAL B 1 291 ? 116.725 106.548 71.104 1.00 49.05 291 VAL B CA 1
ATOM 8411 C C . VAL B 1 291 ? 117.126 107.303 69.847 1.00 55.68 291 VAL B C 1
ATOM 8412 O O . VAL B 1 291 ? 118.224 107.865 69.767 1.00 59.17 291 VAL B O 1
ATOM 8416 N N . ASP B 1 292 ? 116.246 107.309 68.851 1.00 68.60 292 ASP B N 1
ATOM 8417 C CA . ASP B 1 292 ? 116.514 107.957 67.577 1.00 69.02 292 ASP B CA 1
ATOM 8418 C C . ASP B 1 292 ? 115.308 108.786 67.175 1.00 70.03 292 ASP B C 1
ATOM 8419 O O . ASP B 1 292 ? 114.188 108.270 67.121 1.00 75.67 292 ASP B O 1
ATOM 8424 N N . CYS B 1 293 ? 115.537 110.064 66.896 1.00 74.27 293 CYS B N 1
ATOM 8425 C CA . CYS B 1 293 ? 114.504 110.926 66.343 1.00 77.90 293 CYS B CA 1
ATOM 8426 C C . CYS B 1 293 ? 114.452 110.861 64.823 1.00 80.49 293 CYS B C 1
ATOM 8427 O O . CYS B 1 293 ? 113.580 111.492 64.217 1.00 76.50 293 CYS B O 1
ATOM 8430 N N . ASN B 1 294 ? 115.354 110.102 64.201 1.00 78.80 294 ASN B N 1
ATOM 8431 C CA . ASN B 1 294 ? 115.411 109.967 62.756 1.00 76.03 294 ASN B CA 1
ATOM 8432 C C . ASN B 1 294 ? 115.104 108.562 62.260 1.00 82.93 294 ASN B C 1
ATOM 8433 O O . ASN B 1 294 ? 115.101 108.345 61.043 1.00 85.15 294 ASN B O 1
ATOM 8438 N N . ALA B 1 295 ? 114.853 107.609 63.153 1.00 78.89 295 ALA B N 1
ATOM 8439 C CA . ALA B 1 295 ? 114.604 106.236 62.742 1.00 76.11 295 ALA B CA 1
ATOM 8440 C C . ALA B 1 295 ? 113.219 106.100 62.116 1.00 75.46 295 ALA B C 1
ATOM 8441 O O . ALA B 1 295 ? 112.342 106.950 62.286 1.00 75.76 295 ALA B O 1
ATOM 8443 N N . LYS B 1 296 ? 113.031 105.008 61.378 1.00 79.83 296 LYS B N 1
ATOM 8444 C CA . LYS B 1 296 ? 111.765 104.747 60.700 1.00 84.43 296 LYS B CA 1
ATOM 8445 C C . LYS B 1 296 ? 110.863 103.943 61.627 1.00 84.98 296 LYS B C 1
ATOM 8446 O O . LYS B 1 296 ? 111.141 102.775 61.917 1.00 88.84 296 LYS B O 1
ATOM 8452 N N . HIS B 1 297 ? 109.773 104.560 62.075 1.00 84.12 297 HIS B N 1
ATOM 8453 C CA . HIS B 1 297 ? 108.913 103.949 63.079 1.00 85.32 297 HIS B CA 1
ATOM 8454 C C . HIS B 1 297 ? 108.148 102.762 62.506 1.00 90.13 297 HIS B C 1
ATOM 8455 O O . HIS B 1 297 ? 107.691 102.788 61.361 1.00 88.02 297 HIS B O 1
ATOM 8462 N N . ALA B 1 298 ? 108.010 101.717 63.318 1.00 90.33 298 ALA B N 1
ATOM 8463 C CA . ALA B 1 298 ? 107.279 100.516 62.946 1.00 87.06 298 ALA B CA 1
ATOM 8464 C C . ALA B 1 298 ? 105.824 100.609 63.394 1.00 88.95 298 ALA B C 1
ATOM 8465 O O . ALA B 1 298 ? 105.455 101.432 64.234 1.00 89.56 298 ALA B O 1
ATOM 8467 N N . ARG B 1 299 ? 104.997 99.734 62.827 1.00 105.66 299 ARG B N 1
ATOM 8468 C CA . ARG B 1 299 ? 103.556 99.753 63.033 1.00 105.79 299 ARG B CA 1
ATOM 8469 C C . ARG B 1 299 ? 103.091 98.398 63.544 1.00 109.46 299 ARG B C 1
ATOM 8470 O O . ARG B 1 299 ? 103.598 97.359 63.114 1.00 109.42 299 ARG B O 1
ATOM 8478 N N . VAL B 1 300 ? 102.133 98.408 64.469 1.00 112.54 300 VAL B N 1
ATOM 8479 C CA . VAL B 1 300 ? 101.583 97.181 65.032 1.00 109.94 300 VAL B CA 1
ATOM 8480 C C . VAL B 1 300 ? 100.228 96.912 64.393 1.00 109.60 300 VAL B C 1
ATOM 8481 O O . VAL B 1 300 ? 99.478 97.835 64.055 1.00 112.22 300 VAL B O 1
ATOM 8485 N N . LEU B 1 301 ? 99.926 95.630 64.210 1.00 115.88 301 LEU B N 1
ATOM 8486 C CA . LEU B 1 301 ? 98.666 95.177 63.641 1.00 117.56 301 LEU B CA 1
ATOM 8487 C C . LEU B 1 301 ? 97.790 94.600 64.743 1.00 118.86 301 LEU B C 1
ATOM 8488 O O . LEU B 1 301 ? 98.265 93.829 65.589 1.00 119.37 301 LEU B O 1
ATOM 8493 N N . GLN B 1 302 ? 96.516 94.987 64.724 1.00 143.40 302 GLN B N 1
ATOM 8494 C CA . GLN B 1 302 ? 95.499 94.528 65.657 1.00 144.62 302 GLN B CA 1
ATOM 8495 C C . GLN B 1 302 ? 94.287 94.059 64.868 1.00 145.40 302 GLN B C 1
ATOM 8496 O O . GLN B 1 302 ? 93.906 94.687 63.876 1.00 145.79 302 GLN B O 1
ATOM 8502 N N . ASP B 1 303 ? 93.688 92.950 65.299 1.00 152.43 303 ASP B N 1
ATOM 8503 C CA . ASP B 1 303 ? 92.489 92.457 64.633 1.00 152.72 303 ASP B CA 1
ATOM 8504 C C . ASP B 1 303 ? 91.348 93.454 64.791 1.00 154.38 303 ASP B C 1
ATOM 8505 O O . ASP B 1 303 ? 91.107 93.985 65.880 1.00 153.63 303 ASP B O 1
ATOM 8510 N N . GLU B 1 304 ? 90.643 93.712 63.693 1.00 170.87 304 GLU B N 1
ATOM 8511 C CA . GLU B 1 304 ? 89.577 94.706 63.676 1.00 170.95 304 GLU B CA 1
ATOM 8512 C C . GLU B 1 304 ? 88.227 94.138 64.091 1.00 171.48 304 GLU B C 1
ATOM 8513 O O . GLU B 1 304 ? 87.210 94.822 63.939 1.00 171.05 304 GLU B O 1
ATOM 8519 N N . LYS B 1 305 ? 88.192 92.909 64.604 1.00 181.46 305 LYS B N 1
ATOM 8520 C CA . LYS B 1 305 ? 86.964 92.337 65.137 1.00 180.95 305 LYS B CA 1
ATOM 8521 C C . LYS B 1 305 ? 86.697 92.756 66.576 1.00 180.84 305 LYS B C 1
ATOM 8522 O O . LYS B 1 305 ? 85.643 92.411 67.120 1.00 180.71 305 LYS B O 1
ATOM 8528 N N . LEU B 1 306 ? 87.619 93.486 67.197 1.00 177.11 306 LEU B N 1
ATOM 8529 C CA . LEU B 1 306 ? 87.477 93.859 68.596 1.00 177.23 306 LEU B CA 1
ATOM 8530 C C . LEU B 1 306 ? 86.378 94.898 68.778 1.00 177.52 306 LEU B C 1
ATOM 8531 O O . LEU B 1 306 ? 86.095 95.706 67.889 1.00 177.38 306 LEU B O 1
ATOM 8536 N N . SER B 1 307 ? 85.753 94.867 69.952 1.00 177.09 307 SER B N 1
ATOM 8537 C CA . SER B 1 307 ? 84.757 95.858 70.332 1.00 177.23 307 SER B CA 1
ATOM 8538 C C . SER B 1 307 ? 85.351 97.021 71.115 1.00 176.65 307 SER B C 1
ATOM 8539 O O . SER B 1 307 ? 84.620 97.956 71.459 1.00 176.91 307 SER B O 1
ATOM 8542 N N . PHE B 1 308 ? 86.651 96.989 71.403 1.00 166.91 308 PHE B N 1
ATOM 8543 C CA . PHE B 1 308 ? 87.307 98.056 72.143 1.00 166.97 308 PHE B CA 1
ATOM 8544 C C . PHE B 1 308 ? 88.630 98.397 71.472 1.00 166.40 308 PHE B C 1
ATOM 8545 O O . PHE B 1 308 ? 89.228 97.575 70.774 1.00 166.15 308 PHE B O 1
ATOM 8553 N N . ASP B 1 309 ? 89.078 99.628 71.694 1.00 155.47 309 ASP B N 1
ATOM 8554 C CA . ASP B 1 309 ? 90.336 100.108 71.146 1.00 155.10 309 ASP B CA 1
ATOM 8555 C C . ASP B 1 309 ? 91.504 99.716 72.050 1.00 155.47 309 ASP B C 1
ATOM 8556 O O . ASP B 1 309 ? 91.332 99.327 73.207 1.00 155.21 309 ASP B O 1
ATOM 8561 N N . LEU B 1 310 ? 92.709 99.825 71.500 1.00 138.98 310 LEU B N 1
ATOM 8562 C CA . LEU B 1 310 ? 93.939 99.521 72.216 1.00 136.75 310 LEU B CA 1
ATOM 8563 C C . LEU B 1 310 ? 94.678 100.817 72.512 1.00 134.89 310 LEU B C 1
ATOM 8564 O O . LEU B 1 310 ? 94.841 101.659 71.622 1.00 135.22 310 LEU B O 1
ATOM 8569 N N . THR B 1 311 ? 95.122 100.973 73.755 1.00 112.34 311 THR B N 1
ATOM 8570 C CA . THR B 1 311 ? 95.819 102.171 74.200 1.00 114.06 311 THR B CA 1
ATOM 8571 C C . THR B 1 311 ? 97.285 101.841 74.441 1.00 113.90 311 THR B C 1
ATOM 8572 O O . THR B 1 311 ? 97.601 100.858 75.118 1.00 113.90 311 THR B O 1
ATOM 8576 N N . LEU B 1 312 ? 98.173 102.663 73.884 1.00 94.75 312 LEU B N 1
ATOM 8577 C CA . LEU B 1 312 ? 99.612 102.445 73.965 1.00 89.74 312 LEU B CA 1
ATOM 8578 C C . LEU B 1 312 ? 100.315 103.513 74.794 1.00 90.58 312 LEU B C 1
ATOM 8579 O O . LEU B 1 312 ? 101.540 103.638 74.722 1.00 93.03 312 LEU B O 1
ATOM 8584 N N . CYS B 1 313 ? 99.564 104.291 75.576 1.00 90.73 313 CYS B N 1
ATOM 8585 C CA . CYS B 1 313 ? 100.166 105.393 76.320 1.00 92.63 313 CYS B CA 1
ATOM 8586 C C . CYS B 1 313 ? 101.150 104.893 77.370 1.00 89.53 313 CYS B C 1
ATOM 8587 O O . CYS B 1 313 ? 102.239 105.455 77.527 1.00 90.76 313 CYS B O 1
ATOM 8590 N N . GLY B 1 314 ? 100.790 103.840 78.098 1.00 69.61 314 GLY B N 1
ATOM 8591 C CA . GLY B 1 314 ? 101.657 103.349 79.152 1.00 66.55 314 GLY B CA 1
ATOM 8592 C C . GLY B 1 314 ? 102.843 102.533 78.691 1.00 64.10 314 GLY B C 1
ATOM 8593 O O . GLY B 1 314 ? 103.721 102.232 79.504 1.00 62.41 314 GLY B O 1
ATOM 8594 N N . SER B 1 315 ? 102.893 102.171 77.414 1.00 62.26 315 SER B N 1
ATOM 8595 C CA . SER B 1 315 ? 103.984 101.350 76.912 1.00 64.72 315 SER B CA 1
ATOM 8596 C C . SER B 1 315 ? 105.271 102.161 76.815 1.00 63.26 315 SER B C 1
ATOM 8597 O O . SER B 1 315 ? 105.255 103.365 76.553 1.00 66.36 315 SER B O 1
ATOM 8600 N N . THR B 1 316 ? 106.400 101.482 77.025 1.00 61.00 316 THR B N 1
ATOM 8601 C CA . THR B 1 316 ? 107.714 102.107 76.938 1.00 60.61 316 THR B CA 1
ATOM 8602 C C . THR B 1 316 ? 108.311 102.020 75.541 1.00 63.01 316 THR B C 1
ATOM 8603 O O . THR B 1 316 ? 109.539 101.999 75.392 1.00 63.79 316 THR B O 1
ATOM 8607 N N . LEU B 1 317 ? 107.469 101.959 74.511 1.00 65.17 317 LEU B N 1
ATOM 8608 C CA . LEU B 1 317 ? 107.919 101.945 73.127 1.00 58.48 317 LEU B CA 1
ATOM 8609 C C . LEU B 1 317 ? 107.132 102.920 72.262 1.00 61.20 317 LEU B C 1
ATOM 8610 O O . LEU B 1 317 ? 107.289 102.907 71.039 1.00 62.85 317 LEU B O 1
ATOM 8615 N N . ARG B 1 318 ? 106.297 103.761 72.865 1.00 61.93 318 ARG B N 1
ATOM 8616 C CA . ARG B 1 318 ? 105.479 104.701 72.116 1.00 60.69 318 ARG B CA 1
ATOM 8617 C C . ARG B 1 318 ? 106.347 105.692 71.347 1.00 64.36 318 ARG B C 1
ATOM 8618 O O . ARG B 1 318 ? 107.418 106.101 71.804 1.00 65.25 318 ARG B O 1
ATOM 8626 N N . ALA B 1 319 ? 105.870 106.078 70.158 1.00 72.76 319 ALA B N 1
ATOM 8627 C CA . ALA B 1 319 ? 106.567 107.034 69.303 1.00 73.81 319 ALA B CA 1
ATOM 8628 C C . ALA B 1 319 ? 106.109 108.455 69.616 1.00 76.19 319 ALA B C 1
ATOM 8629 O O . ALA B 1 319 ? 104.904 108.692 69.759 1.00 75.26 319 ALA B O 1
ATOM 8631 N N . PRO B 1 320 ? 107.024 109.412 69.729 1.00 73.50 320 PRO B N 1
ATOM 8632 C CA . PRO B 1 320 ? 106.631 110.784 70.062 1.00 71.76 320 PRO B CA 1
ATOM 8633 C C . PRO B 1 320 ? 105.959 111.492 68.894 1.00 74.80 320 PRO B C 1
ATOM 8634 O O . PRO B 1 320 ? 106.080 111.100 67.733 1.00 76.95 320 PRO B O 1
ATOM 8638 N N . HIS B 1 321 ? 105.235 112.557 69.230 1.00 83.08 321 HIS B N 1
ATOM 8639 C CA . HIS B 1 321 ? 104.533 113.338 68.222 1.00 86.17 321 HIS B CA 1
ATOM 8640 C C . HIS B 1 321 ? 105.521 114.104 67.348 1.00 85.65 321 HIS B C 1
ATOM 8641 O O . HIS B 1 321 ? 106.570 114.556 67.810 1.00 83.10 321 HIS B O 1
ATOM 8648 N N . SER B 1 322 ? 105.146 114.281 66.076 1.00 84.08 322 SER B N 1
ATOM 8649 C CA . SER B 1 322 ? 106.102 114.698 65.051 1.00 80.69 322 SER B CA 1
ATOM 8650 C C . SER B 1 322 ? 106.711 116.064 65.347 1.00 82.87 322 SER B C 1
ATOM 8651 O O . SER B 1 322 ? 107.916 116.272 65.137 1.00 86.43 322 SER B O 1
ATOM 8654 N N . CYS B 1 323 ? 105.900 117.016 65.818 1.00 78.12 323 CYS B N 1
ATOM 8655 C CA . CYS B 1 323 ? 106.450 118.344 66.057 1.00 79.27 323 CYS B CA 1
ATOM 8656 C C . CYS B 1 323 ? 107.497 118.302 67.158 1.00 77.40 323 CYS B C 1
ATOM 8657 O O . CYS B 1 323 ? 108.402 119.141 67.181 1.00 78.19 323 CYS B O 1
ATOM 8660 N N . HIS B 1 324 ? 107.430 117.306 68.047 1.00 67.82 324 HIS B N 1
ATOM 8661 C CA . HIS B 1 324 ? 108.505 117.145 69.019 1.00 64.07 324 HIS B CA 1
ATOM 8662 C C . HIS B 1 324 ? 109.775 116.600 68.379 1.00 59.49 324 HIS B C 1
ATOM 8663 O O . HIS B 1 324 ? 110.873 116.962 68.807 1.00 59.86 324 HIS B O 1
ATOM 8670 N N . LEU B 1 325 ? 109.664 115.733 67.370 1.00 67.42 325 LEU B N 1
ATOM 8671 C CA . LEU B 1 325 ? 110.869 115.346 66.639 1.00 74.51 325 LEU B CA 1
ATOM 8672 C C . LEU B 1 325 ? 111.495 116.542 65.936 1.00 74.83 325 LEU B C 1
ATOM 8673 O O . LEU B 1 325 ? 112.723 116.692 65.933 1.00 79.17 325 LEU B O 1
ATOM 8678 N N . GLN B 1 326 ? 110.676 117.409 65.338 1.00 73.69 326 GLN B N 1
ATOM 8679 C CA . GLN B 1 326 ? 111.233 118.621 64.738 1.00 76.21 326 GLN B CA 1
ATOM 8680 C C . GLN B 1 326 ? 111.886 119.510 65.794 1.00 78.13 326 GLN B C 1
ATOM 8681 O O . GLN B 1 326 ? 112.996 120.022 65.593 1.00 76.42 326 GLN B O 1
ATOM 8687 N N . TYR B 1 327 ? 111.212 119.684 66.933 1.00 72.62 327 TYR B N 1
ATOM 8688 C CA . TYR B 1 327 ? 111.749 120.464 68.043 1.00 65.84 327 TYR B CA 1
ATOM 8689 C C . TYR B 1 327 ? 113.098 119.924 68.499 1.00 67.09 327 TYR B C 1
ATOM 8690 O O . TYR B 1 327 ? 114.034 120.693 68.741 1.00 67.69 327 TYR B O 1
ATOM 8699 N N . MET B 1 328 ? 113.213 118.603 68.627 1.00 66.98 328 MET B N 1
ATOM 8700 C CA . MET B 1 328 ? 114.460 118.002 69.082 1.00 64.80 328 MET B CA 1
ATOM 8701 C C . MET B 1 328 ? 115.543 118.088 68.018 1.00 65.77 328 MET B C 1
ATOM 8702 O O . MET B 1 328 ? 116.729 118.191 68.351 1.00 66.56 328 MET B O 1
ATOM 8707 N N . ALA B 1 329 ? 115.164 118.038 66.740 1.00 68.25 329 ALA B N 1
ATOM 8708 C CA . ALA B 1 329 ? 116.141 118.226 65.677 1.00 71.35 329 ALA B CA 1
ATOM 8709 C C . ALA B 1 329 ? 116.619 119.668 65.587 1.00 74.86 329 ALA B C 1
ATOM 8710 O O . ALA B 1 329 ? 117.696 119.915 65.033 1.00 70.76 329 ALA B O 1
ATOM 8712 N N . ASN B 1 330 ? 115.846 120.623 66.113 1.00 78.52 330 ASN B N 1
ATOM 8713 C CA . ASN B 1 330 ? 116.291 122.014 66.099 1.00 75.59 330 ASN B CA 1
ATOM 8714 C C . ASN B 1 330 ? 117.561 122.209 66.921 1.00 74.97 330 ASN B C 1
ATOM 8715 O O . ASN B 1 330 ? 118.485 122.905 66.485 1.00 74.90 330 ASN B O 1
ATOM 8720 N N . MET B 1 331 ? 117.633 121.608 68.110 1.00 63.14 331 MET B N 1
ATOM 8721 C CA . MET B 1 331 ? 118.831 121.711 68.935 1.00 59.47 331 MET B CA 1
ATOM 8722 C C . MET B 1 331 ? 119.855 120.624 68.645 1.00 62.28 331 MET B C 1
ATOM 8723 O O . MET B 1 331 ? 120.864 120.544 69.353 1.00 61.86 331 MET B O 1
ATOM 8728 N N . ASP B 1 332 ? 119.620 119.790 67.634 1.00 74.94 332 ASP B N 1
ATOM 8729 C CA . ASP B 1 332 ? 120.533 118.702 67.285 1.00 78.51 332 ASP B CA 1
ATOM 8730 C C . ASP B 1 332 ? 120.800 117.791 68.481 1.00 80.38 332 ASP B C 1
ATOM 8731 O O . ASP B 1 332 ? 121.937 117.394 68.742 1.00 79.50 332 ASP B O 1
ATOM 8736 N N . SER B 1 333 ? 119.742 117.470 69.222 1.00 73.86 333 SER B N 1
ATOM 8737 C CA . SER B 1 333 ? 119.791 116.476 70.292 1.00 69.28 333 SER B CA 1
ATOM 8738 C C . SER B 1 333 ? 118.984 115.276 69.813 1.00 71.64 333 SER B C 1
ATOM 8739 O O . SER B 1 333 ? 117.755 115.264 69.904 1.00 72.07 333 SER B O 1
ATOM 8742 N N . ILE B 1 334 ? 119.684 114.268 69.291 1.00 67.86 334 ILE B N 1
ATOM 8743 C CA . ILE B 1 334 ? 119.013 113.149 68.636 1.00 67.28 334 ILE B CA 1
ATOM 8744 C C . ILE B 1 334 ? 118.306 112.262 69.657 1.00 65.86 334 ILE B C 1
ATOM 8745 O O . ILE B 1 334 ? 117.150 111.869 69.463 1.00 70.17 334 ILE B O 1
ATOM 8750 N N . ALA B 1 335 ? 118.983 111.931 70.751 1.00 41.02 335 ALA B N 1
ATOM 8751 C CA . ALA B 1 335 ? 118.446 111.045 71.773 1.00 35.86 335 ALA B CA 1
ATOM 8752 C C . ALA B 1 335 ? 118.155 111.823 73.048 1.00 38.77 335 ALA B C 1
ATOM 8753 O O . ALA B 1 335 ? 118.702 112.903 73.278 1.00 40.91 335 ALA B O 1
ATOM 8755 N N . SER B 1 336 ? 117.284 111.260 73.884 1.00 39.03 336 SER B N 1
ATOM 8756 C CA . SER B 1 336 ? 116.884 111.958 75.100 1.00 22.05 336 SER B CA 1
ATOM 8757 C C . SER B 1 336 ? 116.350 110.966 76.122 1.00 25.90 336 SER B C 1
ATOM 8758 O O . SER B 1 336 ? 115.860 109.891 75.776 1.00 37.88 336 SER B O 1
ATOM 8761 N N . LEU B 1 337 ? 116.451 111.351 77.392 1.00 19.75 337 LEU B N 1
ATOM 8762 C CA . LEU B 1 337 ? 115.876 110.588 78.496 1.00 17.56 337 LEU B CA 1
ATOM 8763 C C . LEU B 1 337 ? 115.422 111.583 79.551 1.00 19.86 337 LEU B C 1
ATOM 8764 O O . LEU B 1 337 ? 116.243 112.339 80.075 1.00 33.15 337 LEU B O 1
ATOM 8769 N N . VAL B 1 338 ? 114.131 111.586 79.864 1.00 13.47 338 VAL B N 1
ATOM 8770 C CA . VAL B 1 338 ? 113.543 112.582 80.750 1.00 0.39 338 VAL B CA 1
ATOM 8771 C C . VAL B 1 338 ? 112.859 111.880 81.916 1.00 12.68 338 VAL B C 1
ATOM 8772 O O . VAL B 1 338 ? 112.250 110.817 81.748 1.00 43.15 338 VAL B O 1
ATOM 8776 N N . MET B 1 339 ? 112.982 112.468 83.106 1.00 0.00 339 MET B N 1
ATOM 8777 C CA . MET B 1 339 ? 112.510 111.867 84.347 1.00 0.84 339 MET B CA 1
ATOM 8778 C C . MET B 1 339 ? 111.684 112.887 85.112 1.00 0.00 339 MET B C 1
ATOM 8779 O O . MET B 1 339 ? 112.207 113.924 85.522 1.00 18.04 339 MET B O 1
ATOM 8784 N N . ALA B 1 340 ? 110.407 112.586 85.320 1.00 7.98 340 ALA B N 1
ATOM 8785 C CA . ALA B 1 340 ? 109.527 113.486 86.049 1.00 1.89 340 ALA B CA 1
ATOM 8786 C C . ALA B 1 340 ? 109.883 113.527 87.531 1.00 10.17 340 ALA B C 1
ATOM 8787 O O . ALA B 1 340 ? 110.349 112.544 88.107 1.00 32.17 340 ALA B O 1
ATOM 8789 N N . VAL B 1 341 ? 109.658 114.685 88.146 1.00 10.39 341 VAL B N 1
ATOM 8790 C CA . VAL B 1 341 ? 109.870 114.890 89.576 1.00 10.69 341 VAL B CA 1
ATOM 8791 C C . VAL B 1 341 ? 108.532 115.302 90.170 1.00 30.16 341 VAL B C 1
ATOM 8792 O O . VAL B 1 341 ? 108.076 116.434 89.964 1.00 37.20 341 VAL B O 1
ATOM 8796 N N . VAL B 1 342 ? 107.894 114.386 90.895 1.00 35.15 342 VAL B N 1
ATOM 8797 C CA . VAL B 1 342 ? 106.564 114.599 91.455 1.00 31.88 342 VAL B CA 1
ATOM 8798 C C . VAL B 1 342 ? 106.703 114.773 92.959 1.00 34.17 342 VAL B C 1
ATOM 8799 O O . VAL B 1 342 ? 107.123 113.847 93.663 1.00 34.04 342 VAL B O 1
ATOM 8803 N N . VAL B 1 343 ? 106.347 115.956 93.449 1.00 48.82 343 VAL B N 1
ATOM 8804 C CA . VAL B 1 343 ? 106.433 116.300 94.861 1.00 51.70 343 VAL B CA 1
ATOM 8805 C C . VAL B 1 343 ? 105.020 116.294 95.421 1.00 59.99 343 VAL B C 1
ATOM 8806 O O . VAL B 1 343 ? 104.143 117.004 94.915 1.00 61.11 343 VAL B O 1
ATOM 8810 N N . ASN B 1 344 ? 104.795 115.491 96.461 1.00 73.41 344 ASN B N 1
ATOM 8811 C CA . ASN B 1 344 ? 103.474 115.374 97.080 1.00 69.21 344 ASN B CA 1
ATOM 8812 C C . ASN B 1 344 ? 103.304 116.513 98.082 1.00 73.10 344 ASN B C 1
ATOM 8813 O O . ASN B 1 344 ? 103.413 116.345 99.299 1.00 70.26 344 ASN B O 1
ATOM 8818 N N . GLU B 1 345 ? 103.035 117.701 97.546 1.00 83.79 345 GLU B N 1
ATOM 8819 C CA . GLU B 1 345 ? 102.839 118.879 98.378 1.00 80.16 345 GLU B CA 1
ATOM 8820 C C . GLU B 1 345 ? 101.606 118.717 99.259 1.00 82.00 345 GLU B C 1
ATOM 8821 O O . GLU B 1 345 ? 100.543 118.290 98.799 1.00 81.27 345 GLU B O 1
ATOM 8827 N N . GLU B 1 346 ? 101.747 119.077 100.530 1.00 72.97 346 GLU B N 1
ATOM 8828 C CA . GLU B 1 346 ? 100.648 118.962 101.481 1.00 70.31 346 GLU B CA 1
ATOM 8829 C C . GLU B 1 346 ? 99.640 120.091 101.292 1.00 70.80 346 GLU B C 1
ATOM 8830 O O . GLU B 1 346 ? 99.609 120.743 100.248 1.00 72.64 346 GLU B O 1
ATOM 8836 N N . LYS B 1 361 ? 96.462 114.166 99.969 1.00 72.13 361 LYS B N 1
ATOM 8837 C CA . LYS B 1 361 ? 97.794 113.996 99.401 1.00 70.53 361 LYS B CA 1
ATOM 8838 C C . LYS B 1 361 ? 97.872 114.574 97.993 1.00 71.73 361 LYS B C 1
ATOM 8839 O O . LYS B 1 361 ? 97.959 113.835 97.013 1.00 71.57 361 LYS B O 1
ATOM 8845 N N . ARG B 1 362 ? 97.832 115.900 97.896 1.00 75.30 362 ARG B N 1
ATOM 8846 C CA . ARG B 1 362 ? 97.967 116.559 96.606 1.00 78.05 362 ARG B CA 1
ATOM 8847 C C . ARG B 1 362 ? 99.386 116.395 96.074 1.00 78.23 362 ARG B C 1
ATOM 8848 O O . ARG B 1 362 ? 100.360 116.386 96.831 1.00 77.87 362 ARG B O 1
ATOM 8856 N N . LYS B 1 363 ? 99.500 116.255 94.757 1.00 77.42 363 LYS B N 1
ATOM 8857 C CA . LYS B 1 363 ? 100.789 116.052 94.116 1.00 72.37 363 LYS B CA 1
ATOM 8858 C C . LYS B 1 363 ? 100.970 117.050 92.984 1.00 75.84 363 LYS B C 1
ATOM 8859 O O . LYS B 1 363 ? 100.018 117.398 92.281 1.00 77.07 363 LYS B O 1
ATOM 8865 N N . ARG B 1 364 ? 102.210 117.500 92.812 1.00 63.91 364 ARG B N 1
ATOM 8866 C CA . ARG B 1 364 ? 102.539 118.546 91.858 1.00 58.82 364 ARG B CA 1
ATOM 8867 C C . ARG B 1 364 ? 103.841 118.205 91.148 1.00 56.71 364 ARG B C 1
ATOM 8868 O O . ARG B 1 364 ? 104.775 117.672 91.750 1.00 55.83 364 ARG B O 1
ATOM 8876 N N . LEU B 1 365 ? 103.903 118.533 89.861 1.00 32.26 365 LEU B N 1
ATOM 8877 C CA . LEU B 1 365 ? 105.102 118.312 89.056 1.00 26.96 365 LEU B CA 1
ATOM 8878 C C . LEU B 1 365 ? 106.068 119.462 89.315 1.00 29.53 365 LEU B C 1
ATOM 8879 O O . LEU B 1 365 ? 105.867 120.575 88.827 1.00 38.31 365 LEU B O 1
ATOM 8884 N N . TRP B 1 366 ? 107.119 119.198 90.093 1.00 25.99 366 TRP B N 1
ATOM 8885 C CA . TRP B 1 366 ? 108.104 120.236 90.392 1.00 20.82 366 TRP B CA 1
ATOM 8886 C C . TRP B 1 366 ? 108.900 120.622 89.151 1.00 23.28 366 TRP B C 1
ATOM 8887 O O . TRP B 1 366 ? 109.180 121.807 88.920 1.00 40.06 366 TRP B O 1
ATOM 8898 N N . GLY B 1 367 ? 109.269 119.640 88.339 1.00 18.22 367 GLY B N 1
ATOM 8899 C CA . GLY B 1 367 ? 110.053 119.915 87.154 1.00 13.14 367 GLY B CA 1
ATOM 8900 C C . GLY B 1 367 ? 110.465 118.623 86.483 1.00 21.64 367 GLY B C 1
ATOM 8901 O O . GLY B 1 367 ? 109.824 117.588 86.654 1.00 40.61 367 GLY B O 1
ATOM 8902 N N . LEU B 1 368 ? 111.539 118.710 85.711 1.00 30.16 368 LEU B N 1
ATOM 8903 C CA . LEU B 1 368 ? 112.077 117.557 85.009 1.00 23.84 368 LEU B CA 1
ATOM 8904 C C . LEU B 1 368 ? 113.591 117.551 85.143 1.00 28.40 368 LEU B C 1
ATOM 8905 O O . LEU B 1 368 ? 114.209 118.555 85.500 1.00 54.29 368 LEU B O 1
ATOM 8910 N N . VAL B 1 369 ? 114.181 116.400 84.863 1.00 7.16 369 VAL B N 1
ATOM 8911 C CA . VAL B 1 369 ? 115.630 116.252 84.779 1.00 6.37 369 VAL B CA 1
ATOM 8912 C C . VAL B 1 369 ? 115.912 115.783 83.357 1.00 3.50 369 VAL B C 1
ATOM 8913 O O . VAL B 1 369 ? 115.895 114.588 83.060 1.00 21.31 369 VAL B O 1
ATOM 8917 N N . VAL B 1 370 ? 116.175 116.727 82.464 1.00 0.00 370 VAL B N 1
ATOM 8918 C CA . VAL B 1 370 ? 116.225 116.451 81.035 1.00 2.98 370 VAL B CA 1
ATOM 8919 C C . VAL B 1 370 ? 117.656 116.139 80.628 1.00 7.97 370 VAL B C 1
ATOM 8920 O O . VAL B 1 370 ? 118.581 116.894 80.946 1.00 28.05 370 VAL B O 1
ATOM 8924 N N . CYS B 1 371 ? 117.839 115.027 79.923 1.00 18.77 371 CYS B N 1
ATOM 8925 C CA . CYS B 1 371 ? 119.128 114.626 79.383 1.00 14.38 371 CYS B CA 1
ATOM 8926 C C . CYS B 1 371 ? 119.095 114.726 77.865 1.00 30.34 371 CYS B C 1
ATOM 8927 O O . CYS B 1 371 ? 118.053 114.503 77.243 1.00 47.08 371 CYS B O 1
ATOM 8930 N N . HIS B 1 372 ? 120.236 115.072 77.276 1.00 29.63 372 HIS B N 1
ATOM 8931 C CA . HIS B 1 372 ? 120.363 115.266 75.841 1.00 23.94 372 HIS B CA 1
ATOM 8932 C C . HIS B 1 372 ? 121.667 114.657 75.351 1.00 34.54 372 HIS B C 1
ATOM 8933 O O . HIS B 1 372 ? 122.680 114.659 76.060 1.00 45.68 372 HIS B O 1
ATOM 8940 N N . ASN B 1 373 ? 121.631 114.158 74.117 1.00 34.87 373 ASN B N 1
ATOM 8941 C CA . ASN B 1 373 ? 122.784 113.547 73.473 1.00 40.26 373 ASN B CA 1
ATOM 8942 C C . ASN B 1 373 ? 122.729 113.849 71.982 1.00 47.64 373 ASN B C 1
ATOM 8943 O O . ASN B 1 373 ? 121.648 113.976 71.402 1.00 48.41 373 ASN B O 1
ATOM 8948 N N . THR B 1 374 ? 123.904 113.965 71.365 1.00 55.10 374 THR B N 1
ATOM 8949 C CA . THR B 1 374 ? 124.000 114.257 69.939 1.00 58.59 374 THR B CA 1
ATOM 8950 C C . THR B 1 374 ? 124.124 113.008 69.077 1.00 57.07 374 THR B C 1
ATOM 8951 O O . THR B 1 374 ? 124.049 113.112 67.848 1.00 55.40 374 THR B O 1
ATOM 8955 N N . THR B 1 375 ? 124.308 111.840 69.685 1.00 61.93 375 THR B N 1
ATOM 8956 C CA . THR B 1 375 ? 124.449 110.575 68.988 1.00 62.20 375 THR B CA 1
ATOM 8957 C C . THR B 1 375 ? 123.392 109.616 69.515 1.00 63.85 375 THR B C 1
ATOM 8958 O O . THR B 1 375 ? 123.080 109.646 70.712 1.00 63.59 375 THR B O 1
ATOM 8962 N N . PRO B 1 376 ? 122.810 108.774 68.659 1.00 70.31 376 PRO B N 1
ATOM 8963 C CA . PRO B 1 376 ? 121.777 107.845 69.129 1.00 67.28 376 PRO B CA 1
ATOM 8964 C C . PRO B 1 376 ? 122.271 107.002 70.296 1.00 67.89 376 PRO B C 1
ATOM 8965 O O . PRO B 1 376 ? 123.394 106.495 70.291 1.00 71.68 376 PRO B O 1
ATOM 8969 N N . ARG B 1 377 ? 121.416 106.859 71.307 1.00 61.32 377 ARG B N 1
ATOM 8970 C CA . ARG B 1 377 ? 121.808 106.247 72.566 1.00 61.51 377 ARG B CA 1
ATOM 8971 C C . ARG B 1 377 ? 120.708 105.319 73.061 1.00 64.06 377 ARG B C 1
ATOM 8972 O O . ARG B 1 377 ? 119.519 105.573 72.856 1.00 66.20 377 ARG B O 1
ATOM 8980 N N . PHE B 1 378 ? 121.122 104.240 73.723 1.00 71.01 378 PHE B N 1
ATOM 8981 C CA . PHE B 1 378 ? 120.217 103.252 74.291 1.00 65.58 378 PHE B CA 1
ATOM 8982 C C . PHE B 1 378 ? 120.656 102.932 75.712 1.00 70.52 378 PHE B C 1
ATOM 8983 O O . PHE B 1 378 ? 121.851 102.797 75.985 1.00 75.34 378 PHE B O 1
ATOM 8991 N N . VAL B 1 379 ? 119.685 102.811 76.611 1.00 58.28 379 VAL B N 1
ATOM 8992 C CA . VAL B 1 379 ? 119.929 102.617 78.035 1.00 54.75 379 VAL B CA 1
ATOM 8993 C C . VAL B 1 379 ? 119.087 101.434 78.493 1.00 58.49 379 VAL B C 1
ATOM 8994 O O . VAL B 1 379 ? 117.888 101.399 78.214 1.00 54.34 379 VAL B O 1
ATOM 8998 N N . PRO B 1 380 ? 119.659 100.450 79.184 1.00 63.48 380 PRO B N 1
ATOM 8999 C CA . PRO B 1 380 ? 118.881 99.272 79.582 1.00 54.73 380 PRO B CA 1
ATOM 9000 C C . PRO B 1 380 ? 117.867 99.581 80.674 1.00 58.53 380 PRO B C 1
ATOM 9001 O O . PRO B 1 380 ? 117.989 100.547 81.429 1.00 67.15 380 PRO B O 1
ATOM 9005 N N . PHE B 1 381 ? 116.854 98.718 80.748 1.00 36.82 381 PHE B N 1
ATOM 9006 C CA . PHE B 1 381 ? 115.699 98.963 81.611 1.00 33.97 381 PHE B CA 1
ATOM 9007 C C . PHE B 1 381 ? 116.029 99.105 83.098 1.00 36.22 381 PHE B C 1
ATOM 9008 O O . PHE B 1 381 ? 115.447 99.996 83.749 1.00 42.48 381 PHE B O 1
ATOM 9016 N N . PRO B 1 382 ? 116.892 98.279 83.702 1.00 34.23 382 PRO B N 1
ATOM 9017 C CA . PRO B 1 382 ? 117.227 98.502 85.117 1.00 29.18 382 PRO B CA 1
ATOM 9018 C C . PRO B 1 382 ? 117.802 99.876 85.403 1.00 32.88 382 PRO B C 1
ATOM 9019 O O . PRO B 1 382 ? 117.587 100.410 86.497 1.00 38.50 382 PRO B O 1
ATOM 9023 N N . LEU B 1 383 ? 118.522 100.474 84.453 1.00 31.89 383 LEU B N 1
ATOM 9024 C CA . LEU B 1 383 ? 119.000 101.839 84.647 1.00 35.35 383 LEU B CA 1
ATOM 9025 C C . LEU B 1 383 ? 117.836 102.820 84.742 1.00 38.07 383 LEU B C 1
ATOM 9026 O O . LEU B 1 383 ? 117.879 103.776 85.525 1.00 35.11 383 LEU B O 1
ATOM 9031 N N . ARG B 1 384 ? 116.789 102.606 83.945 1.00 30.01 384 ARG B N 1
ATOM 9032 C CA . ARG B 1 384 ? 115.615 103.467 84.021 1.00 17.69 384 ARG B CA 1
ATOM 9033 C C . ARG B 1 384 ? 114.887 103.312 85.352 1.00 37.14 384 ARG B C 1
ATOM 9034 O O . ARG B 1 384 ? 114.436 104.307 85.932 1.00 45.79 384 ARG B O 1
ATOM 9042 N N . TYR B 1 385 ? 114.771 102.083 85.868 1.00 21.02 385 TYR B N 1
ATOM 9043 C CA . TYR B 1 385 ? 114.261 101.926 87.235 1.00 20.20 385 TYR B CA 1
ATOM 9044 C C . TYR B 1 385 ? 115.132 102.616 88.281 1.00 24.24 385 TYR B C 1
ATOM 9045 O O . TYR B 1 385 ? 114.609 103.228 89.220 1.00 37.95 385 TYR B O 1
ATOM 9054 N N . ALA B 1 386 ? 116.453 102.499 88.170 1.00 6.36 386 ALA B N 1
ATOM 9055 C CA . ALA B 1 386 ? 117.313 103.150 89.152 1.00 5.08 386 ALA B CA 1
ATOM 9056 C C . ALA B 1 386 ? 117.141 104.663 89.112 1.00 17.84 386 ALA B C 1
ATOM 9057 O O . ALA B 1 386 ? 117.093 105.321 90.160 1.00 32.56 386 ALA B O 1
ATOM 9059 N N . CYS B 1 387 ? 117.028 105.230 87.909 1.00 12.81 387 CYS B N 1
ATOM 9060 C CA . CYS B 1 387 ? 116.815 106.667 87.777 1.00 5.15 387 CYS B CA 1
ATOM 9061 C C . CYS B 1 387 ? 115.456 107.081 88.328 1.00 19.46 387 CYS B C 1
ATOM 9062 O O . CYS B 1 387 ? 115.332 108.141 88.949 1.00 41.74 387 CYS B O 1
ATOM 9065 N N . GLU B 1 388 ? 114.427 106.258 88.119 1.00 5.83 388 GLU B N 1
ATOM 9066 C CA . GLU B 1 388 ? 113.112 106.556 88.679 1.00 6.12 388 GLU B CA 1
ATOM 9067 C C . GLU B 1 388 ? 113.142 106.564 90.207 1.00 13.99 388 GLU B C 1
ATOM 9068 O O . GLU B 1 388 ? 112.570 107.457 90.849 1.00 30.96 388 GLU B O 1
ATOM 9074 N N . PHE B 1 389 ? 113.820 105.585 90.808 1.00 16.35 389 PHE B N 1
ATOM 9075 C CA . PHE B 1 389 ? 113.936 105.540 92.264 1.00 0.00 389 PHE B CA 1
ATOM 9076 C C . PHE B 1 389 ? 114.715 106.740 92.798 1.00 4.86 389 PHE B C 1
ATOM 9077 O O . PHE B 1 389 ? 114.352 107.327 93.829 1.00 24.25 389 PHE B O 1
ATOM 9085 N N . LEU B 1 390 ? 115.792 107.120 92.110 1.00 6.56 390 LEU B N 1
ATOM 9086 C CA . LEU B 1 390 ? 116.559 108.285 92.537 1.00 7.54 390 LEU B CA 1
ATOM 9087 C C . LEU B 1 390 ? 115.739 109.563 92.410 1.00 13.95 390 LEU B C 1
ATOM 9088 O O . LEU B 1 390 ? 115.875 110.479 93.225 1.00 23.30 390 LEU B O 1
ATOM 9093 N N . ALA B 1 391 ? 114.875 109.641 91.397 1.00 16.81 391 ALA B N 1
ATOM 9094 C CA . ALA B 1 391 ? 113.980 110.789 91.281 1.00 11.00 391 ALA B CA 1
ATOM 9095 C C . ALA B 1 391 ? 112.987 110.835 92.435 1.00 12.39 391 ALA B C 1
ATOM 9096 O O . ALA B 1 391 ? 112.641 111.916 92.920 1.00 15.76 391 ALA B O 1
ATOM 9098 N N . GLN B 1 392 ? 112.514 109.671 92.887 1.00 21.97 392 GLN B N 1
ATOM 9099 C CA . GLN B 1 392 ? 111.640 109.635 94.063 1.00 12.00 392 GLN B CA 1
ATOM 9100 C C . GLN B 1 392 ? 112.359 110.151 95.308 1.00 17.91 392 GLN B C 1
ATOM 9101 O O . GLN B 1 392 ? 111.807 110.951 96.081 1.00 28.95 392 GLN B O 1
ATOM 9107 N N . VAL B 1 393 ? 113.597 109.703 95.519 1.00 33.27 393 VAL B N 1
ATOM 9108 C CA . VAL B 1 393 ? 114.364 110.167 96.676 1.00 30.85 393 VAL B CA 1
ATOM 9109 C C . VAL B 1 393 ? 114.615 111.670 96.589 1.00 35.25 393 VAL B C 1
ATOM 9110 O O . VAL B 1 393 ? 114.512 112.398 97.588 1.00 45.53 393 VAL B O 1
ATOM 9114 N N . PHE B 1 394 ? 114.956 112.157 95.394 1.00 22.99 394 PHE B N 1
ATOM 9115 C CA . PHE B 1 394 ? 115.192 113.582 95.197 1.00 0.00 394 PHE B CA 1
ATOM 9116 C C . PHE B 1 394 ? 113.937 114.396 95.470 1.00 2.18 394 PHE B C 1
ATOM 9117 O O . PHE B 1 394 ? 114.013 115.480 96.051 1.00 23.75 394 PHE B O 1
ATOM 9125 N N . ALA B 1 395 ? 112.773 113.899 95.046 1.00 10.54 395 ALA B N 1
ATOM 9126 C CA . ALA B 1 395 ? 111.526 114.600 95.332 1.00 0.00 395 ALA B CA 1
ATOM 9127 C C . ALA B 1 395 ? 111.266 114.671 96.828 1.00 7.26 395 ALA B C 1
ATOM 9128 O O . ALA B 1 395 ? 110.808 115.701 97.338 1.00 29.51 395 ALA B O 1
ATOM 9130 N N . ILE B 1 396 ? 111.551 113.587 97.552 1.00 24.07 396 ILE B N 1
ATOM 9131 C CA . ILE B 1 396 ? 111.381 113.614 99.005 1.00 20.10 396 ILE B CA 1
ATOM 9132 C C . ILE B 1 396 ? 112.278 114.680 99.626 1.00 18.40 396 ILE B C 1
ATOM 9133 O O . ILE B 1 396 ? 111.839 115.483 100.459 1.00 30.91 396 ILE B O 1
ATOM 9138 N N . HIS B 1 397 ? 113.547 114.718 99.215 1.00 23.25 397 HIS B N 1
ATOM 9139 C CA . HIS B 1 397 ? 114.470 115.688 99.803 1.00 16.61 397 HIS B CA 1
ATOM 9140 C C . HIS B 1 397 ? 114.100 117.118 99.431 1.00 14.16 397 HIS B C 1
ATOM 9141 O O . HIS B 1 397 ? 114.282 118.037 100.235 1.00 22.28 397 HIS B O 1
ATOM 9148 N N . VAL B 1 398 ? 113.597 117.330 98.214 1.00 24.41 398 VAL B N 1
ATOM 9149 C CA . VAL B 1 398 ? 113.137 118.657 97.811 1.00 10.39 398 VAL B CA 1
ATOM 9150 C C . VAL B 1 398 ? 111.966 119.096 98.676 1.00 18.01 398 VAL B C 1
ATOM 9151 O O . VAL B 1 398 ? 111.911 120.239 99.140 1.00 23.10 398 VAL B O 1
ATOM 9155 N N . ASN B 1 399 ? 111.012 118.195 98.911 1.00 26.94 399 ASN B N 1
ATOM 9156 C CA . ASN B 1 399 ? 109.899 118.536 99.787 1.00 26.43 399 ASN B CA 1
ATOM 9157 C C . ASN B 1 399 ? 110.333 118.707 101.235 1.00 24.30 399 ASN B C 1
ATOM 9158 O O . ASN B 1 399 ? 109.598 119.309 102.022 1.00 24.50 399 ASN B O 1
ATOM 9163 N N . LYS B 1 400 ? 111.500 118.185 101.606 1.00 30.22 400 LYS B N 1
ATOM 9164 C CA . LYS B 1 400 ? 111.989 118.356 102.969 1.00 25.64 400 LYS B CA 1
ATOM 9165 C C . LYS B 1 400 ? 112.656 119.708 103.185 1.00 26.60 400 LYS B C 1
ATOM 9166 O O . LYS B 1 400 ? 112.755 120.165 104.327 1.00 38.54 400 LYS B O 1
ATOM 9172 N N . GLU B 1 401 ? 113.117 120.360 102.121 1.00 45.88 401 GLU B N 1
ATOM 9173 C CA . GLU B 1 401 ? 113.832 121.624 102.240 1.00 41.14 401 GLU B CA 1
ATOM 9174 C C . GLU B 1 401 ? 112.959 122.839 101.969 1.00 37.48 401 GLU B C 1
ATOM 9175 O O . GLU B 1 401 ? 113.466 123.962 102.001 1.00 37.32 401 GLU B O 1
ATOM 9181 N N . VAL B 1 402 ? 111.668 122.649 101.686 1.00 49.24 402 VAL B N 1
ATOM 9182 C CA . VAL B 1 402 ? 110.739 123.774 101.675 1.00 45.11 402 VAL B CA 1
ATOM 9183 C C . VAL B 1 402 ? 110.089 123.970 103.031 1.00 52.51 402 VAL B C 1
ATOM 9184 O O . VAL B 1 402 ? 109.386 124.972 103.231 1.00 59.56 402 VAL B O 1
ATOM 9188 N N . GLU B 1 403 ? 110.285 123.039 103.966 1.00 64.85 403 GLU B N 1
ATOM 9189 C CA . GLU B 1 403 ? 109.815 123.230 105.330 1.00 62.66 403 GLU B CA 1
ATOM 9190 C C . GLU B 1 403 ? 110.760 124.110 106.131 1.00 66.06 403 GLU B C 1
ATOM 9191 O O . GLU B 1 403 ? 110.309 124.877 106.987 1.00 77.63 403 GLU B O 1
ATOM 9197 N N . LEU B 1 404 ? 112.065 124.015 105.871 1.00 52.67 404 LEU B N 1
ATOM 9198 C CA . LEU B 1 404 ? 113.007 124.918 106.518 1.00 52.14 404 LEU B CA 1
ATOM 9199 C C . LEU B 1 404 ? 112.753 126.363 106.118 1.00 53.34 404 LEU B C 1
ATOM 9200 O O . LEU B 1 404 ? 112.998 127.275 106.912 1.00 66.96 404 LEU B O 1
ATOM 9205 N N . ASP B 1 405 ? 112.250 126.596 104.905 1.00 51.43 405 ASP B N 1
ATOM 9206 C CA . ASP B 1 405 ? 111.876 127.950 104.513 1.00 53.35 405 ASP B CA 1
ATOM 9207 C C . ASP B 1 405 ? 110.739 128.479 105.376 1.00 60.88 405 ASP B C 1
ATOM 9208 O O . ASP B 1 405 ? 110.781 129.625 105.840 1.00 65.83 405 ASP B O 1
ATOM 9213 N N . ASN B 1 406 ? 109.711 127.661 105.603 1.00 53.79 406 ASN B N 1
ATOM 9214 C CA . ASN B 1 406 ? 108.602 128.096 106.445 1.00 57.91 406 ASN B CA 1
ATOM 9215 C C . ASN B 1 406 ? 109.049 128.281 107.889 1.00 60.83 406 ASN B C 1
ATOM 9216 O O . ASN B 1 406 ? 108.586 129.198 108.579 1.00 65.12 406 ASN B O 1
ATOM 9221 N N . GLN B 1 407 ? 109.955 127.424 108.362 1.00 47.90 407 GLN B N 1
ATOM 9222 C CA . GLN B 1 407 ? 110.483 127.587 109.710 1.00 40.51 407 GLN B CA 1
ATOM 9223 C C . GLN B 1 407 ? 111.288 128.873 109.835 1.00 53.66 407 GLN B C 1
ATOM 9224 O O . GLN B 1 407 ? 111.219 129.554 110.862 1.00 63.57 407 GLN B O 1
ATOM 9230 N N . MET B 1 408 ? 112.057 129.225 108.804 1.00 54.19 408 MET B N 1
ATOM 9231 C CA . MET B 1 408 ? 112.784 130.491 108.822 1.00 47.57 408 MET B CA 1
ATOM 9232 C C . MET B 1 408 ? 111.828 131.675 108.790 1.00 45.73 408 MET B C 1
ATOM 9233 O O . MET B 1 408 ? 112.071 132.692 109.448 1.00 55.65 408 MET B O 1
ATOM 9238 N N . VAL B 1 409 ? 110.738 131.563 108.032 1.00 39.50 409 VAL B N 1
ATOM 9239 C CA . VAL B 1 409 ? 109.737 132.627 108.017 1.00 45.09 409 VAL B CA 1
ATOM 9240 C C . VAL B 1 409 ? 109.139 132.817 109.405 1.00 51.59 409 VAL B C 1
ATOM 9241 O O . VAL B 1 409 ? 108.989 133.948 109.887 1.00 58.58 409 VAL B O 1
ATOM 9245 N N . GLU B 1 410 ? 108.798 131.716 110.075 1.00 50.02 410 GLU B N 1
ATOM 9246 C CA . GLU B 1 410 ? 108.223 131.822 111.413 1.00 44.28 410 GLU B CA 1
ATOM 9247 C C . GLU B 1 410 ? 109.240 132.343 112.423 1.00 42.34 410 GLU B C 1
ATOM 9248 O O . GLU B 1 410 ? 108.887 133.109 113.324 1.00 51.19 410 GLU B O 1
ATOM 9254 N N . LYS B 1 411 ? 110.504 131.936 112.296 1.00 28.01 411 LYS B N 1
ATOM 9255 C CA . LYS B 1 411 ? 111.540 132.453 113.184 1.00 21.08 411 LYS B CA 1
ATOM 9256 C C . LYS B 1 411 ? 111.741 133.947 112.986 1.00 29.58 411 LYS B C 1
ATOM 9257 O O . LYS B 1 411 ? 112.021 134.675 113.942 1.00 37.19 411 LYS B O 1
ATOM 9263 N N . ASN B 1 412 ? 111.623 134.420 111.745 1.00 44.94 412 ASN B N 1
ATOM 9264 C CA . ASN B 1 412 ? 111.728 135.851 111.489 1.00 33.51 412 ASN B CA 1
ATOM 9265 C C . ASN B 1 412 ? 110.513 136.603 112.011 1.00 35.28 412 ASN B C 1
ATOM 9266 O O . ASN B 1 412 ? 110.631 137.766 112.407 1.00 44.04 412 ASN B O 1
ATOM 9271 N N . ILE B 1 413 ? 109.339 135.971 112.001 1.00 31.31 413 ILE B N 1
ATOM 9272 C CA . ILE B 1 413 ? 108.170 136.609 112.598 1.00 31.09 413 ILE B CA 1
ATOM 9273 C C . ILE B 1 413 ? 108.324 136.694 114.112 1.00 37.04 413 ILE B C 1
ATOM 9274 O O . ILE B 1 413 ? 107.968 137.705 114.727 1.00 44.15 413 ILE B O 1
ATOM 9279 N N . LEU B 1 414 ? 108.869 135.650 114.738 1.00 35.44 414 LEU B N 1
ATOM 9280 C CA . LEU B 1 414 ? 109.143 135.724 116.170 1.00 26.51 414 LEU B CA 1
ATOM 9281 C C . LEU B 1 414 ? 110.470 136.427 116.411 1.00 28.37 414 LEU B C 1
ATOM 9282 O O . LEU B 1 414 ? 111.298 135.958 117.196 1.00 33.02 414 LEU B O 1
ATOM 9287 N N . ARG B 1 415 ? 110.678 137.551 115.734 1.00 31.67 415 ARG B N 1
ATOM 9288 C CA . ARG B 1 415 ? 111.784 138.457 116.018 1.00 24.51 415 ARG B CA 1
ATOM 9289 C C . ARG B 1 415 ? 111.383 139.917 115.978 1.00 22.75 415 ARG B C 1
ATOM 9290 O O . ARG B 1 415 ? 112.088 140.743 116.565 1.00 32.23 415 ARG B O 1
ATOM 9298 N N . THR B 1 416 ? 110.296 140.272 115.301 1.00 22.45 416 THR B N 1
ATOM 9299 C CA . THR B 1 416 ? 109.766 141.624 115.308 1.00 29.92 416 THR B CA 1
ATOM 9300 C C . THR B 1 416 ? 108.790 141.855 116.449 1.00 40.63 416 THR B C 1
ATOM 9301 O O . THR B 1 416 ? 108.281 142.970 116.595 1.00 44.51 416 THR B O 1
ATOM 9305 N N . GLN B 1 417 ? 108.505 140.828 117.246 1.00 34.90 417 GLN B N 1
ATOM 9306 C CA . GLN B 1 417 ? 107.754 140.969 118.483 1.00 27.11 417 GLN B CA 1
ATOM 9307 C C . GLN B 1 417 ? 108.665 141.100 119.690 1.00 32.87 417 GLN B C 1
ATOM 9308 O O . GLN B 1 417 ? 108.180 141.130 120.824 1.00 41.71 417 GLN B O 1
ATOM 9314 N N . THR B 1 418 ? 109.972 141.174 119.469 1.00 35.81 418 THR B N 1
ATOM 9315 C CA . THR B 1 418 ? 110.969 141.238 120.526 1.00 26.68 418 THR B CA 1
ATOM 9316 C C . THR B 1 418 ? 112.013 142.297 120.191 1.00 35.72 418 THR B C 1
ATOM 9317 O O . THR B 1 418 ? 113.218 142.054 120.263 1.00 44.50 418 THR B O 1
ATOM 9321 N N . LEU B 1 419 ? 111.571 143.492 119.796 1.00 39.22 419 LEU B N 1
ATOM 9322 C CA . LEU B 1 419 ? 112.504 144.511 119.333 1.00 48.14 419 LEU B CA 1
ATOM 9323 C C . LEU B 1 419 ? 112.663 145.677 120.302 1.00 67.13 419 LEU B C 1
ATOM 9324 O O . LEU B 1 419 ? 113.768 145.918 120.797 1.00 68.03 419 LEU B O 1
ATOM 9329 N N . LEU B 1 420 ? 111.590 146.404 120.601 1.00 78.78 420 LEU B N 1
ATOM 9330 C CA . LEU B 1 420 ? 111.681 147.647 121.370 1.00 68.93 420 LEU B CA 1
ATOM 9331 C C . LEU B 1 420 ? 110.571 147.708 122.413 1.00 60.04 420 LEU B C 1
ATOM 9332 O O . LEU B 1 420 ? 109.997 148.760 122.690 1.00 53.20 420 LEU B O 1
ATOM 9337 N N . CYS B 1 421 ? 110.310 146.567 123.056 1.00 54.78 421 CYS B N 1
ATOM 9338 C CA . CYS B 1 421 ? 109.074 146.399 123.814 1.00 56.91 421 CYS B CA 1
ATOM 9339 C C . CYS B 1 421 ? 108.957 147.384 124.972 1.00 63.25 421 CYS B C 1
ATOM 9340 O O . CYS B 1 421 ? 107.839 147.732 125.370 1.00 63.33 421 CYS B O 1
ATOM 9343 N N . ASP B 1 422 ? 110.080 147.859 125.518 1.00 72.62 422 ASP B N 1
ATOM 9344 C CA . ASP B 1 422 ? 110.045 148.728 126.693 1.00 68.86 422 ASP B CA 1
ATOM 9345 C C . ASP B 1 422 ? 110.827 150.027 126.558 1.00 66.84 422 ASP B C 1
ATOM 9346 O O . ASP B 1 422 ? 110.504 150.984 127.272 1.00 61.21 422 ASP B O 1
ATOM 9351 N N . MET B 1 423 ? 111.835 150.105 125.682 1.00 72.42 423 MET B N 1
ATOM 9352 C CA . MET B 1 423 ? 112.517 151.375 125.446 1.00 67.99 423 MET B CA 1
ATOM 9353 C C . MET B 1 423 ? 111.576 152.438 124.896 1.00 66.47 423 MET B C 1
ATOM 9354 O O . MET B 1 423 ? 111.888 153.631 124.976 1.00 58.44 423 MET B O 1
ATOM 9359 N N . LEU B 1 424 ? 110.433 152.028 124.339 1.00 89.76 424 LEU B N 1
ATOM 9360 C CA . LEU B 1 424 ? 109.416 152.983 123.912 1.00 89.10 424 LEU B CA 1
ATOM 9361 C C . LEU B 1 424 ? 108.955 153.857 125.072 1.00 89.05 424 LEU B C 1
ATOM 9362 O O . LEU B 1 424 ? 108.743 155.063 124.902 1.00 89.69 424 LEU B O 1
ATOM 9367 N N . MET B 1 425 ? 108.807 153.272 126.262 1.00 90.16 425 MET B N 1
ATOM 9368 C CA . MET B 1 425 ? 108.249 154.000 127.395 1.00 91.04 425 MET B CA 1
ATOM 9369 C C . MET B 1 425 ? 109.153 155.124 127.883 1.00 94.75 425 MET B C 1
ATOM 9370 O O . MET B 1 425 ? 108.701 155.957 128.676 1.00 94.40 425 MET B O 1
ATOM 9375 N N . ARG B 1 426 ? 110.404 155.170 127.435 1.00 93.20 426 ARG B N 1
ATOM 9376 C CA . ARG B 1 426 ? 111.337 156.226 127.800 1.00 92.51 426 ARG B CA 1
ATOM 9377 C C . ARG B 1 426 ? 111.724 157.021 126.560 1.00 89.64 426 ARG B C 1
ATOM 9378 O O . ARG B 1 426 ? 112.081 156.439 125.531 1.00 86.75 426 ARG B O 1
ATOM 9386 N N . ASP B 1 427 ? 111.644 158.349 126.670 1.00 91.00 427 ASP B N 1
ATOM 9387 C CA . ASP B 1 427 ? 112.056 159.268 125.607 1.00 91.93 427 ASP B CA 1
ATOM 9388 C C . ASP B 1 427 ? 111.306 159.001 124.303 1.00 92.75 427 ASP B C 1
ATOM 9389 O O . ASP B 1 427 ? 111.866 159.110 123.211 1.00 92.85 427 ASP B O 1
ATOM 9394 N N . ALA B 1 428 ? 110.029 158.647 124.416 1.00 89.12 428 ALA B N 1
ATOM 9395 C CA . ALA B 1 428 ? 109.213 158.448 123.229 1.00 86.45 428 ALA B CA 1
ATOM 9396 C C . ALA B 1 428 ? 108.974 159.783 122.526 1.00 90.36 428 ALA B C 1
ATOM 9397 O O . ALA B 1 428 ? 108.747 160.802 123.187 1.00 92.44 428 ALA B O 1
ATOM 9399 N N . PRO B 1 429 ? 109.016 159.815 121.188 1.00 74.45 429 PRO B N 1
ATOM 9400 C CA . PRO B 1 429 ? 109.316 158.721 120.265 1.00 69.06 429 PRO B CA 1
ATOM 9401 C C . PRO B 1 429 ? 110.788 158.668 119.886 1.00 68.99 429 PRO B C 1
ATOM 9402 O O . PRO B 1 429 ? 111.179 157.879 119.038 1.00 70.24 429 PRO B O 1
ATOM 9406 N N . LEU B 1 430 ? 111.633 159.497 120.499 1.00 71.03 430 LEU B N 1
ATOM 9407 C CA . LEU B 1 430 ? 113.035 159.572 120.108 1.00 71.19 430 LEU B CA 1
ATOM 9408 C C . LEU B 1 430 ? 113.823 158.325 120.479 1.00 68.27 430 LEU B C 1
ATOM 9409 O O . LEU B 1 430 ? 114.976 158.196 120.055 1.00 68.02 430 LEU B O 1
ATOM 9414 N N . GLY B 1 431 ? 113.242 157.413 121.254 1.00 57.98 431 GLY B N 1
ATOM 9415 C CA . GLY B 1 431 ? 113.952 156.221 121.672 1.00 60.27 431 GLY B CA 1
ATOM 9416 C C . GLY B 1 431 ? 114.104 155.150 120.617 1.00 56.90 431 GLY B C 1
ATOM 9417 O O . GLY B 1 431 ? 114.840 154.186 120.842 1.00 55.76 431 GLY B O 1
ATOM 9418 N N . ILE B 1 432 ? 113.435 155.287 119.473 1.00 57.34 432 ILE B N 1
ATOM 9419 C CA . ILE B 1 432 ? 113.537 154.268 118.434 1.00 59.82 432 ILE B CA 1
ATOM 9420 C C . ILE B 1 432 ? 114.709 154.499 117.487 1.00 58.91 432 ILE B C 1
ATOM 9421 O O . ILE B 1 432 ? 115.177 153.542 116.857 1.00 62.52 432 ILE B O 1
ATOM 9426 N N . VAL B 1 433 ? 115.197 155.730 117.364 1.00 58.29 433 VAL B N 1
ATOM 9427 C CA . VAL B 1 433 ? 116.332 156.032 116.503 1.00 57.77 433 VAL B CA 1
ATOM 9428 C C . VAL B 1 433 ? 117.646 156.030 117.274 1.00 62.91 433 VAL B C 1
ATOM 9429 O O . VAL B 1 433 ? 118.651 155.512 116.786 1.00 64.60 433 VAL B O 1
ATOM 9433 N N . SER B 1 434 ? 117.656 156.600 118.480 1.00 65.83 434 SER B N 1
ATOM 9434 C CA . SER B 1 434 ? 118.910 156.803 119.200 1.00 63.42 434 SER B CA 1
ATOM 9435 C C . SER B 1 434 ? 119.499 155.481 119.681 1.00 62.64 434 SER B C 1
ATOM 9436 O O . SER B 1 434 ? 120.613 155.107 119.297 1.00 59.66 434 SER B O 1
ATOM 9439 N N . GLN B 1 435 ? 118.767 154.760 120.522 1.00 54.18 435 GLN B N 1
ATOM 9440 C CA . GLN B 1 435 ? 119.278 153.542 121.135 1.00 51.24 435 GLN B CA 1
ATOM 9441 C C . GLN B 1 435 ? 119.047 152.352 120.214 1.00 51.82 435 GLN B C 1
ATOM 9442 O O . GLN B 1 435 ? 117.922 152.115 119.766 1.00 57.58 435 GLN B O 1
ATOM 9448 N N . SER B 1 436 ? 120.113 151.610 119.933 1.00 44.43 436 SER B N 1
ATOM 9449 C CA . SER B 1 436 ? 120.014 150.421 119.105 1.00 49.95 436 SER B CA 1
ATOM 9450 C C . SER B 1 436 ? 119.450 149.252 119.912 1.00 56.54 436 SER B C 1
ATOM 9451 O O . SER B 1 436 ? 119.694 149.147 121.116 1.00 58.20 436 SER B O 1
ATOM 9454 N N . PRO B 1 437 ? 118.694 148.344 119.268 1.00 58.75 437 PRO B N 1
ATOM 9455 C CA . PRO B 1 437 ? 118.351 148.288 117.838 1.00 55.86 437 PRO B CA 1
ATOM 9456 C C . PRO B 1 437 ? 117.314 149.333 117.456 1.00 53.50 437 PRO B C 1
ATOM 9457 O O . PRO B 1 437 ? 116.408 149.639 118.222 1.00 52.04 437 PRO B O 1
ATOM 9461 N N . ASN B 1 438 ? 117.438 149.893 116.263 1.00 48.36 438 ASN B N 1
ATOM 9462 C CA . ASN B 1 438 ? 116.608 150.993 115.818 1.00 50.46 438 ASN B CA 1
ATOM 9463 C C . ASN B 1 438 ? 115.528 150.487 114.864 1.00 54.23 438 ASN B C 1
ATOM 9464 O O . ASN B 1 438 ? 115.351 149.282 114.669 1.00 54.08 438 ASN B O 1
ATOM 9469 N N . ILE B 1 439 ? 114.785 151.422 114.266 1.00 50.15 439 ILE B N 1
ATOM 9470 C CA . ILE B 1 439 ? 113.737 151.059 113.323 1.00 43.19 439 ILE B CA 1
ATOM 9471 C C . ILE B 1 439 ? 114.297 150.402 112.070 1.00 46.32 439 ILE B C 1
ATOM 9472 O O . ILE B 1 439 ? 113.558 149.725 111.349 1.00 50.29 439 ILE B O 1
ATOM 9477 N N . MET B 1 440 ? 115.587 150.578 111.790 1.00 55.74 440 MET B N 1
ATOM 9478 C CA . MET B 1 440 ? 116.202 149.942 110.633 1.00 55.69 440 MET B CA 1
ATOM 9479 C C . MET B 1 440 ? 116.333 148.435 110.794 1.00 51.13 440 MET B C 1
ATOM 9480 O O . MET B 1 440 ? 116.687 147.756 109.825 1.00 51.63 440 MET B O 1
ATOM 9485 N N . ASP B 1 441 ? 116.077 147.901 111.987 1.00 44.30 441 ASP B N 1
ATOM 9486 C CA . ASP B 1 441 ? 116.053 146.463 112.214 1.00 49.04 441 ASP B CA 1
ATOM 9487 C C . ASP B 1 441 ? 114.648 145.878 112.188 1.00 47.82 441 ASP B C 1
ATOM 9488 O O . ASP B 1 441 ? 114.508 144.652 112.182 1.00 47.96 441 ASP B O 1
ATOM 9493 N N . LEU B 1 442 ? 113.613 146.719 112.181 1.00 42.66 442 LEU B N 1
ATOM 9494 C CA . LEU B 1 442 ? 112.242 146.218 112.155 1.00 34.14 442 LEU B CA 1
ATOM 9495 C C . LEU B 1 442 ? 111.950 145.482 110.854 1.00 41.73 442 LEU B C 1
ATOM 9496 O O . LEU B 1 442 ? 111.439 144.357 110.867 1.00 45.90 442 LEU B O 1
ATOM 9501 N N . VAL B 1 443 ? 112.277 146.099 109.718 1.00 50.07 443 VAL B N 1
ATOM 9502 C CA . VAL B 1 443 ? 112.072 145.512 108.402 1.00 41.59 443 VAL B CA 1
ATOM 9503 C C . VAL B 1 443 ? 113.382 145.594 107.629 1.00 46.42 443 VAL B C 1
ATOM 9504 O O . VAL B 1 443 ? 114.239 146.434 107.901 1.00 49.25 443 VAL B O 1
ATOM 9508 N N . LYS B 1 444 ? 113.527 144.708 106.649 1.00 60.67 444 LYS B N 1
ATOM 9509 C CA . LYS B 1 444 ? 114.733 144.658 105.822 1.00 59.28 444 LYS B CA 1
ATOM 9510 C C . LYS B 1 444 ? 114.691 145.842 104.866 1.00 58.48 444 LYS B C 1
ATOM 9511 O O . LYS B 1 444 ? 114.096 145.784 103.790 1.00 62.45 444 LYS B O 1
ATOM 9517 N N . CYS B 1 445 ? 115.334 146.933 105.265 1.00 52.74 445 CYS B N 1
ATOM 9518 C CA . CYS B 1 445 ? 115.357 148.160 104.487 1.00 54.83 445 CYS B CA 1
ATOM 9519 C C . CYS B 1 445 ? 116.792 148.635 104.310 1.00 60.07 445 CYS B C 1
ATOM 9520 O O . CYS B 1 445 ? 117.734 148.074 104.874 1.00 59.73 445 CYS B O 1
ATOM 9523 N N . ASP B 1 446 ? 116.948 149.682 103.500 1.00 67.20 446 ASP B N 1
ATOM 9524 C CA . ASP B 1 446 ? 118.250 150.289 103.260 1.00 66.19 446 ASP B CA 1
ATOM 9525 C C . ASP B 1 446 ? 118.434 151.615 103.980 1.00 63.57 446 ASP B C 1
ATOM 9526 O O . ASP B 1 446 ? 119.578 152.027 104.200 1.00 64.93 446 ASP B O 1
ATOM 9531 N N . GLY B 1 447 ? 117.350 152.293 104.341 1.00 56.80 447 GLY B N 1
ATOM 9532 C CA . GLY B 1 447 ? 117.463 153.508 105.126 1.00 52.91 447 GLY B CA 1
ATOM 9533 C C . GLY B 1 447 ? 116.159 153.786 105.835 1.00 54.77 447 GLY B C 1
ATOM 9534 O O .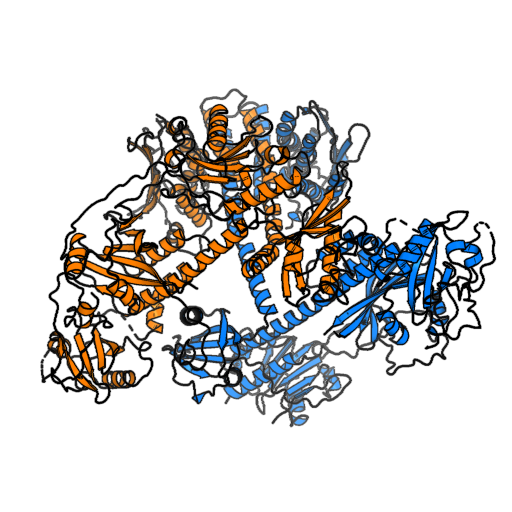 GLY B 1 447 ? 115.136 153.156 105.565 1.00 71.13 447 GLY B O 1
ATOM 9535 N N . ALA B 1 448 ? 116.196 154.758 106.740 1.00 39.75 448 ALA B N 1
ATOM 9536 C CA . ALA B 1 448 ? 115.012 155.126 107.497 1.00 39.61 448 ALA B CA 1
ATOM 9537 C C . ALA B 1 448 ? 115.023 156.622 107.756 1.00 36.92 448 ALA B C 1
ATOM 9538 O O . ALA B 1 448 ? 116.054 157.286 107.647 1.00 50.15 448 ALA B O 1
ATOM 9540 N N . ALA B 1 449 ? 113.850 157.149 108.089 1.00 40.73 449 ALA B N 1
ATOM 9541 C CA . ALA B 1 449 ? 113.714 158.564 108.393 1.00 47.79 449 ALA B CA 1
ATOM 9542 C C . ALA B 1 449 ? 112.500 158.760 109.284 1.00 54.82 449 ALA B C 1
ATOM 9543 O O . ALA B 1 449 ? 111.492 158.068 109.138 1.00 66.18 449 ALA B O 1
ATOM 9545 N N . LEU B 1 450 ? 112.600 159.714 110.205 1.00 58.28 450 LEU B N 1
ATOM 9546 C CA . LEU B 1 450 ? 111.570 159.910 111.224 1.00 59.68 450 LEU B CA 1
ATOM 9547 C C . LEU B 1 450 ? 111.231 161.397 111.265 1.00 60.79 450 LEU B C 1
ATOM 9548 O O . LEU B 1 450 ? 111.930 162.176 111.917 1.00 67.98 450 LEU B O 1
ATOM 9553 N N . LEU B 1 451 ? 110.160 161.791 110.582 1.00 72.26 451 LEU B N 1
ATOM 9554 C CA . LEU B 1 451 ? 109.739 163.187 110.562 1.00 75.98 451 LEU B CA 1
ATOM 9555 C C . LEU B 1 451 ? 108.870 163.445 111.788 1.00 77.33 451 LEU B C 1
ATOM 9556 O O . LEU B 1 451 ? 107.704 163.036 111.827 1.00 77.39 451 LEU B O 1
ATOM 9561 N N . TYR B 1 452 ? 109.439 164.125 112.783 1.00 84.27 452 TYR B N 1
ATOM 9562 C CA . TYR B 1 452 ? 108.754 164.414 114.038 1.00 84.05 452 TYR B CA 1
ATOM 9563 C C . TYR B 1 452 ? 109.242 165.751 114.570 1.00 85.62 452 TYR B C 1
ATOM 9564 O O . TYR B 1 452 ? 110.452 165.959 114.704 1.00 88.21 452 TYR B O 1
ATOM 9573 N N . LYS B 1 453 ? 108.299 166.644 114.876 1.00 83.05 453 LYS B N 1
ATOM 9574 C CA . LYS B 1 453 ? 108.609 167.989 115.366 1.00 85.10 453 LYS B CA 1
ATOM 9575 C C . LYS B 1 453 ? 109.518 168.742 114.398 1.00 84.98 453 LYS B C 1
ATOM 9576 O O . LYS B 1 453 ? 110.443 169.446 114.808 1.00 82.94 453 LYS B O 1
ATOM 9582 N N . ASP B 1 454 ? 109.248 168.589 113.100 1.00 89.28 454 ASP B N 1
ATOM 9583 C CA . ASP B 1 454 ? 109.956 169.320 112.047 1.00 89.75 454 ASP B CA 1
ATOM 9584 C C . ASP B 1 454 ? 111.465 169.092 112.114 1.00 89.65 454 ASP B C 1
ATOM 9585 O O . ASP B 1 454 ? 112.259 170.026 111.991 1.00 87.34 454 ASP B O 1
ATOM 9590 N N . LYS B 1 455 ? 111.863 167.839 112.315 1.00 86.62 455 LYS B N 1
ATOM 9591 C CA . LYS B 1 455 ? 113.272 167.476 112.346 1.00 86.97 455 LYS B CA 1
ATOM 9592 C C . LYS B 1 455 ? 113.414 166.059 111.813 1.00 82.96 455 LYS B C 1
ATOM 9593 O O . LYS B 1 455 ? 112.535 165.221 112.025 1.00 84.52 455 LYS B O 1
ATOM 9599 N N . ILE B 1 456 ? 114.519 165.799 111.120 1.00 75.57 456 ILE B N 1
ATOM 9600 C CA . ILE B 1 456 ? 114.775 164.516 110.480 1.00 77.15 456 ILE B CA 1
ATOM 9601 C C . ILE B 1 456 ? 115.900 163.819 111.230 1.00 74.49 456 ILE B C 1
ATOM 9602 O O . ILE B 1 456 ? 116.911 164.446 111.567 1.00 78.30 456 ILE B O 1
ATOM 9607 N N . TRP B 1 457 ? 115.724 162.525 111.492 1.00 65.05 457 TRP B N 1
ATOM 9608 C CA . TRP B 1 457 ? 116.714 161.739 112.216 1.00 68.57 457 TRP B CA 1
ATOM 9609 C C . TRP B 1 457 ? 117.204 160.581 111.356 1.00 67.49 457 TRP B C 1
ATOM 9610 O O . TRP B 1 457 ? 117.271 159.441 111.824 1.00 67.43 457 TRP B O 1
ATOM 9621 N N . LYS B 1 458 ? 117.550 160.869 110.104 1.00 54.34 458 LYS B N 1
ATOM 9622 C CA . LYS B 1 458 ? 117.789 159.827 109.115 1.00 57.62 458 LYS B CA 1
ATOM 9623 C C . LYS B 1 458 ? 118.907 158.883 109.543 1.00 52.15 458 LYS B C 1
ATOM 9624 O O . LYS B 1 458 ? 119.798 159.243 110.316 1.00 61.30 458 LYS B O 1
ATOM 9630 N N . LEU B 1 459 ? 118.836 157.654 109.038 1.00 43.99 459 LEU B N 1
ATOM 9631 C CA . LEU B 1 459 ? 119.866 156.644 109.225 1.00 47.67 459 LEU B CA 1
ATOM 9632 C C . LEU B 1 459 ? 120.188 156.012 107.879 1.00 52.52 459 LEU B C 1
ATOM 9633 O O . LEU B 1 459 ? 119.417 156.121 106.923 1.00 60.31 459 LEU B O 1
ATOM 9638 N N . GLY B 1 460 ? 121.337 155.342 107.817 1.00 54.21 460 GLY B N 1
ATOM 9639 C CA . GLY B 1 460 ? 121.704 154.605 106.618 1.00 56.43 460 GLY B CA 1
ATOM 9640 C C . GLY B 1 460 ? 121.757 155.493 105.391 1.00 59.92 460 GLY B C 1
ATOM 9641 O O . GLY B 1 460 ? 122.199 156.645 105.443 1.00 58.66 460 GLY B O 1
ATOM 9642 N N . THR B 1 461 ? 121.293 154.952 104.267 1.00 75.14 461 THR B N 1
ATOM 9643 C CA . THR B 1 461 ? 121.239 155.690 103.011 1.00 76.28 461 THR B CA 1
ATOM 9644 C C . THR B 1 461 ? 119.843 156.275 102.839 1.00 76.98 461 THR B C 1
ATOM 9645 O O . THR B 1 461 ? 118.852 155.538 102.843 1.00 77.37 461 THR B O 1
ATOM 9649 N N . THR B 1 462 ? 119.768 157.595 102.676 1.00 71.45 462 THR B N 1
ATOM 9650 C CA . THR B 1 462 ? 118.501 158.293 102.632 1.00 70.41 462 THR B CA 1
ATOM 9651 C C . THR B 1 462 ? 118.689 159.578 101.841 1.00 72.84 462 THR B C 1
ATOM 9652 O O . THR B 1 462 ? 119.734 160.231 101.979 1.00 76.19 462 THR B O 1
ATOM 9656 N N . PRO B 1 463 ? 117.715 159.966 101.011 1.00 69.78 463 PRO B N 1
ATOM 9657 C CA . PRO B 1 463 ? 117.841 161.217 100.251 1.00 71.59 463 PRO B CA 1
ATOM 9658 C C . PRO B 1 463 ? 117.932 162.454 101.130 1.00 71.78 463 PRO B C 1
ATOM 9659 O O . PRO B 1 463 ? 117.849 162.367 102.359 1.00 72.65 463 PRO B O 1
ATOM 9663 N N . SER B 1 464 ? 118.107 163.614 100.503 1.00 88.00 464 SER B N 1
ATOM 9664 C CA . SER B 1 464 ? 118.263 164.858 101.238 1.00 90.12 464 SER B CA 1
ATOM 9665 C C . SER B 1 464 ? 116.978 165.219 101.979 1.00 92.37 464 SER B C 1
ATOM 9666 O O . SER B 1 464 ? 115.916 164.625 101.773 1.00 93.39 464 SER B O 1
ATOM 9669 N N . GLU B 1 465 ? 117.093 166.218 102.858 1.00 97.45 465 GLU B N 1
ATOM 9670 C CA . GLU B 1 465 ? 115.950 166.645 103.658 1.00 99.41 465 GLU B CA 1
ATOM 9671 C C . GLU B 1 465 ? 114.830 167.198 102.786 1.00 100.36 465 GLU B C 1
ATOM 9672 O O . GLU B 1 465 ? 113.648 166.960 103.067 1.00 98.40 465 GLU B O 1
ATOM 9678 N N . PHE B 1 466 ? 115.177 167.943 101.734 1.00 106.24 466 PHE B N 1
ATOM 9679 C CA . PHE B 1 466 ? 114.153 168.527 100.875 1.00 107.51 466 PHE B CA 1
ATOM 9680 C C . PHE B 1 466 ? 113.348 167.443 100.168 1.00 107.55 466 PHE B C 1
ATOM 9681 O O . PHE B 1 466 ? 112.137 167.591 99.965 1.00 105.30 466 PHE B O 1
ATOM 9689 N N . HIS B 1 467 ? 114.006 166.344 99.787 1.00 107.41 467 HIS B N 1
ATOM 9690 C CA . HIS B 1 467 ? 113.294 165.217 99.192 1.00 106.45 467 HIS B CA 1
ATOM 9691 C C . HIS B 1 467 ? 112.264 164.647 100.160 1.00 106.03 467 HIS B C 1
ATOM 9692 O O . HIS B 1 467 ? 111.122 164.365 99.773 1.00 106.61 467 HIS B O 1
ATOM 9699 N N . LEU B 1 468 ? 112.648 164.479 101.428 1.00 92.00 468 LEU B N 1
ATOM 9700 C CA . LEU B 1 468 ? 111.718 163.953 102.422 1.00 91.95 468 LEU B CA 1
ATOM 9701 C C . LEU B 1 468 ? 110.555 164.909 102.652 1.00 90.47 468 LEU B C 1
ATOM 9702 O O . LEU B 1 468 ? 109.404 164.475 102.784 1.00 87.73 468 LEU B O 1
ATOM 9707 N N . GLN B 1 469 ? 110.834 166.213 102.704 1.00 99.47 469 GLN B N 1
ATOM 9708 C CA . GLN B 1 469 ? 109.757 167.181 102.884 1.00 99.57 469 GLN B CA 1
ATOM 9709 C C . GLN B 1 469 ? 108.806 167.175 101.695 1.00 101.56 469 GLN B C 1
ATOM 9710 O O . GLN B 1 469 ? 107.585 167.282 101.865 1.00 102.08 469 GLN B O 1
ATOM 9716 N N . GLU B 1 470 ? 109.345 167.052 100.480 1.00 102.19 470 GLU B N 1
ATOM 9717 C CA . GLU B 1 470 ? 108.493 166.972 99.299 1.00 102.08 470 GLU B CA 1
ATOM 9718 C C . GLU B 1 470 ? 107.626 165.720 99.332 1.00 100.88 470 GLU B C 1
ATOM 9719 O O . GLU B 1 470 ? 106.436 165.772 98.998 1.00 100.59 470 GLU B O 1
ATOM 9725 N N . ILE B 1 471 ? 108.204 164.585 99.734 1.00 92.67 471 ILE B N 1
ATOM 9726 C CA . ILE B 1 471 ? 107.429 163.349 99.842 1.00 92.07 471 ILE B CA 1
ATOM 9727 C C . ILE B 1 471 ? 106.299 163.521 100.850 1.00 92.68 471 ILE B C 1
ATOM 9728 O O . ILE B 1 471 ? 105.151 163.124 100.604 1.00 94.28 471 ILE B O 1
ATOM 9733 N N . ALA B 1 472 ? 106.613 164.110 102.007 1.00 100.47 472 ALA B N 1
ATOM 9734 C CA . ALA B 1 472 ? 105.604 164.300 103.043 1.00 99.90 472 ALA B CA 1
ATOM 9735 C C . ALA B 1 472 ? 104.486 165.214 102.564 1.00 103.24 472 ALA B C 1
ATOM 9736 O O . ALA B 1 472 ? 103.304 164.944 102.811 1.00 102.77 472 ALA B O 1
ATOM 9738 N N . SER B 1 473 ? 104.838 166.301 101.876 1.00 104.41 473 SER B N 1
ATOM 9739 C CA . SER B 1 473 ? 103.819 167.200 101.345 1.00 103.22 473 SER B CA 1
ATOM 9740 C C . SER B 1 473 ? 102.957 166.502 100.301 1.00 102.34 473 SER B C 1
ATOM 9741 O O . SER B 1 473 ? 101.740 166.713 100.248 1.00 101.37 473 SER B O 1
ATOM 9744 N N . TRP B 1 474 ? 103.569 165.665 99.459 1.00 105.66 474 TRP B N 1
ATOM 9745 C CA . TRP B 1 474 ? 102.797 164.955 98.445 1.00 107.17 474 TRP B CA 1
ATOM 9746 C C . TRP B 1 474 ? 101.814 163.980 99.082 1.00 107.03 474 TRP B C 1
ATOM 9747 O O . TRP B 1 474 ? 100.669 163.861 98.630 1.00 108.70 474 TRP B O 1
ATOM 9758 N N . LEU B 1 475 ? 102.242 163.263 100.125 1.00 98.31 475 LEU B N 1
ATOM 9759 C CA . LEU B 1 475 ? 101.308 162.391 100.838 1.00 96.82 475 LEU B CA 1
ATOM 9760 C C . LEU B 1 475 ? 100.199 163.190 101.510 1.00 99.63 475 LEU B C 1
ATOM 9761 O O . LEU B 1 475 ? 99.031 162.785 101.483 1.00 98.45 475 LEU B O 1
ATOM 9766 N N . CYS B 1 476 ? 100.541 164.325 102.123 1.00 113.10 476 CYS B N 1
ATOM 9767 C CA . CYS B 1 476 ? 99.517 165.135 102.774 1.00 113.44 476 CYS B CA 1
ATOM 9768 C C . CYS B 1 476 ? 98.516 165.692 101.769 1.00 114.10 476 CYS B C 1
ATOM 9769 O O . CYS B 1 476 ? 97.347 165.900 102.113 1.00 113.97 476 CYS B O 1
ATOM 9772 N N . GLU B 1 477 ? 98.950 165.941 100.534 1.00 114.31 477 GLU B N 1
ATOM 9773 C CA . GLU B 1 477 ? 98.076 166.521 99.520 1.00 114.43 477 GLU B CA 1
ATOM 9774 C C . GLU B 1 477 ? 97.236 165.444 98.832 1.00 113.70 477 GLU B C 1
ATOM 9775 O O . GLU B 1 477 ? 96.006 165.446 98.941 1.00 112.43 477 GLU B O 1
ATOM 9781 N N . TYR B 1 478 ? 97.887 164.502 98.151 1.00 114.50 478 TYR B N 1
ATOM 9782 C CA . TYR B 1 478 ? 97.198 163.603 97.234 1.00 114.49 478 TYR B CA 1
ATOM 9783 C C . TYR B 1 478 ? 96.694 162.322 97.887 1.00 114.83 478 TYR B C 1
ATOM 9784 O O . TYR B 1 478 ? 95.982 161.555 97.231 1.00 114.98 478 TYR B O 1
ATOM 9793 N N . HIS B 1 479 ? 97.039 162.068 99.146 1.00 108.81 479 HIS B N 1
ATOM 9794 C CA . HIS B 1 479 ? 96.624 160.862 99.859 1.00 107.30 479 HIS B CA 1
ATOM 9795 C C . HIS B 1 479 ? 96.064 161.225 101.227 1.00 108.36 479 HIS B C 1
ATOM 9796 O O . HIS B 1 479 ? 96.460 160.678 102.258 1.00 109.95 479 HIS B O 1
ATOM 9803 N N . MET B 1 480 ? 95.124 162.175 101.239 1.00 123.57 480 MET B N 1
ATOM 9804 C CA . MET B 1 480 ? 94.611 162.718 102.494 1.00 124.75 480 MET B CA 1
ATOM 9805 C C . MET B 1 480 ? 93.957 161.650 103.363 1.00 123.99 480 MET B C 1
ATOM 9806 O O . MET B 1 480 ? 94.044 161.717 104.594 1.00 123.60 480 MET B O 1
ATOM 9811 N N . ASP B 1 481 ? 93.313 160.656 102.754 1.00 115.28 481 ASP B N 1
ATOM 9812 C CA . ASP B 1 481 ? 92.606 159.616 103.501 1.00 115.19 481 ASP B CA 1
ATOM 9813 C C . ASP B 1 481 ? 93.402 158.319 103.569 1.00 113.95 481 ASP B C 1
ATOM 9814 O O . ASP B 1 481 ? 92.832 157.225 103.523 1.00 111.66 481 ASP B O 1
ATOM 9819 N N . SER B 1 482 ? 94.723 158.415 103.682 1.00 104.67 482 SER B N 1
ATOM 9820 C CA . SER B 1 482 ? 95.594 157.257 103.792 1.00 103.88 482 SER B CA 1
ATOM 9821 C C . SER B 1 482 ? 96.337 157.281 105.121 1.00 104.90 482 SER B C 1
ATOM 9822 O O . SER B 1 482 ? 96.643 158.348 105.663 1.00 103.31 482 SER B O 1
ATOM 9825 N N . THR B 1 483 ? 96.626 156.091 105.640 1.00 93.92 483 THR B N 1
ATOM 9826 C CA . THR B 1 483 ? 97.375 155.928 106.881 1.00 92.97 483 THR B CA 1
ATOM 9827 C C . THR B 1 483 ? 98.773 155.373 106.671 1.00 89.91 483 THR B C 1
ATOM 9828 O O . THR B 1 483 ? 99.716 155.821 107.327 1.00 90.45 483 THR B O 1
ATOM 9832 N N . GLY B 1 484 ? 98.941 154.434 105.749 1.00 65.37 484 GLY B N 1
ATOM 9833 C CA . GLY B 1 484 ? 100.254 153.925 105.421 1.00 60.82 484 GLY B CA 1
ATOM 9834 C C . GLY B 1 484 ? 100.257 153.309 104.043 1.00 63.38 484 GLY B C 1
ATOM 9835 O O . GLY B 1 484 ? 99.229 152.801 103.594 1.00 72.65 484 GLY B O 1
ATOM 9836 N N . LEU B 1 485 ? 101.385 153.361 103.347 1.00 44.37 485 LEU B N 1
ATOM 9837 C CA . LEU B 1 485 ? 101.472 152.760 102.025 1.00 43.03 485 LEU B CA 1
ATOM 9838 C C . LEU B 1 485 ? 102.859 152.187 101.785 1.00 36.34 485 LEU B C 1
ATOM 9839 O O . LEU B 1 485 ? 103.843 152.582 102.411 1.00 50.97 485 LEU B O 1
ATOM 9844 N N . SER B 1 486 ? 102.923 151.230 100.867 1.00 27.12 486 SER B N 1
ATOM 9845 C CA . SER B 1 486 ? 104.182 150.650 100.427 1.00 36.28 486 SER B CA 1
ATOM 9846 C C . SER B 1 486 ? 104.212 150.680 98.910 1.00 44.46 486 SER B C 1
ATOM 9847 O O . SER B 1 486 ? 103.280 150.200 98.259 1.00 58.27 486 SER B O 1
ATOM 9850 N N . THR B 1 487 ? 105.280 151.235 98.350 1.00 44.75 487 THR B N 1
ATOM 9851 C CA . THR B 1 487 ? 105.394 151.423 96.913 1.00 44.01 487 THR B CA 1
ATOM 9852 C C . THR B 1 487 ? 106.666 150.748 96.433 1.00 51.52 487 THR B C 1
ATOM 9853 O O . THR B 1 487 ? 107.756 151.043 96.935 1.00 61.93 487 THR B O 1
ATOM 9857 N N . ASP B 1 488 ? 106.522 149.845 95.462 1.00 69.82 488 ASP B N 1
ATOM 9858 C CA . ASP B 1 488 ? 107.669 149.106 94.949 1.00 72.48 488 ASP B CA 1
ATOM 9859 C C . ASP B 1 488 ? 108.580 150.001 94.119 1.00 78.43 488 ASP B C 1
ATOM 9860 O O . ASP B 1 488 ? 109.795 149.780 94.067 1.00 81.86 488 ASP B O 1
ATOM 9865 N N . SER B 1 489 ? 108.016 151.011 93.463 1.00 81.09 489 SER B N 1
ATOM 9866 C CA . SER B 1 489 ? 108.800 151.936 92.652 1.00 81.99 489 SER B CA 1
ATOM 9867 C C . SER B 1 489 ? 108.099 153.282 92.658 1.00 81.29 489 SER B C 1
ATOM 9868 O O . SER B 1 489 ? 106.963 153.387 92.188 1.00 79.90 489 SER B O 1
ATOM 9871 N N . LEU B 1 490 ? 108.779 154.306 93.177 1.00 83.49 490 LEU B N 1
ATOM 9872 C CA . LEU B 1 490 ? 108.135 155.597 93.386 1.00 85.13 490 LEU B CA 1
ATOM 9873 C C . LEU B 1 490 ? 107.698 156.256 92.085 1.00 89.13 490 LEU B C 1
ATOM 9874 O O . LEU B 1 490 ? 106.844 157.147 92.115 1.00 90.98 490 LEU B O 1
ATOM 9879 N N . HIS B 1 491 ? 108.260 155.846 90.945 1.00 99.88 491 HIS B N 1
ATOM 9880 C CA . HIS B 1 491 ? 107.853 156.446 89.679 1.00 98.49 491 HIS B CA 1
ATOM 9881 C C . HIS B 1 491 ? 106.488 155.944 89.225 1.00 99.77 491 HIS B C 1
ATOM 9882 O O . HIS B 1 491 ? 105.746 156.688 88.574 1.00 100.22 491 HIS B O 1
ATOM 9889 N N . ASP B 1 492 ? 106.145 154.692 89.538 1.00 94.84 492 ASP B N 1
ATOM 9890 C CA . ASP B 1 492 ? 104.825 154.181 89.178 1.00 94.78 492 ASP B CA 1
ATOM 9891 C C . ASP B 1 492 ? 103.722 154.951 89.890 1.00 96.12 492 ASP B C 1
ATOM 9892 O O . ASP B 1 492 ? 102.705 155.301 89.279 1.00 95.84 492 ASP B O 1
ATOM 9897 N N . ALA B 1 493 ? 103.900 155.224 91.185 1.00 96.77 493 ALA B N 1
ATOM 9898 C CA . ALA B 1 493 ? 102.974 156.109 91.882 1.00 96.16 493 ALA B CA 1
ATOM 9899 C C . ALA B 1 493 ? 103.040 157.527 91.336 1.00 98.38 493 ALA B C 1
ATOM 9900 O O . ALA B 1 493 ? 102.093 158.299 91.521 1.00 100.53 493 ALA B O 1
ATOM 9902 N N . GLY B 1 494 ? 104.134 157.882 90.670 1.00 99.49 494 GLY B N 1
ATOM 9903 C CA . GLY B 1 494 ? 104.222 159.125 89.928 1.00 100.63 494 GLY B CA 1
ATOM 9904 C C . GLY B 1 494 ? 104.192 160.404 90.734 1.00 101.52 494 GLY B C 1
ATOM 9905 O O . GLY B 1 494 ? 103.476 161.343 90.361 1.00 102.44 494 GLY B O 1
ATOM 9906 N N . PHE B 1 495 ? 104.939 160.472 91.833 1.00 99.21 495 PHE B N 1
ATOM 9907 C CA . PHE B 1 495 ? 105.024 161.797 92.421 1.00 99.94 495 PHE B CA 1
ATOM 9908 C C . PHE B 1 495 ? 106.015 162.657 91.639 1.00 101.54 495 PHE B C 1
ATOM 9909 O O . PHE B 1 495 ? 107.017 162.149 91.129 1.00 101.65 495 PHE B O 1
ATOM 9917 N N . PRO B 1 496 ? 105.729 163.964 91.517 1.00 111.84 496 PRO B N 1
ATOM 9918 C CA . PRO B 1 496 ? 106.456 164.833 90.583 1.00 111.55 496 PRO B CA 1
ATOM 9919 C C . PRO B 1 496 ? 107.961 164.630 90.467 1.00 110.86 496 PRO B C 1
ATOM 9920 O O . PRO B 1 496 ? 108.469 164.400 89.364 1.00 112.44 496 PRO B O 1
ATOM 9924 N N . ARG B 1 497 ? 108.686 164.700 91.582 1.00 106.84 497 ARG B N 1
ATOM 9925 C CA . ARG B 1 497 ? 110.146 164.785 91.559 1.00 106.88 497 ARG B CA 1
ATOM 9926 C C . ARG B 1 497 ? 110.802 163.414 91.658 1.00 106.58 497 ARG B C 1
ATOM 9927 O O . ARG B 1 497 ? 111.874 163.268 92.251 1.00 107.36 497 ARG B O 1
ATOM 9935 N N . ALA B 1 498 ? 110.170 162.385 91.089 1.00 111.57 498 ALA B N 1
ATOM 9936 C CA . ALA B 1 498 ? 110.705 161.032 91.201 1.00 113.13 498 ALA B CA 1
ATOM 9937 C C . ALA B 1 498 ? 112.076 160.911 90.549 1.00 112.32 498 ALA B C 1
ATOM 9938 O O . ALA B 1 498 ? 112.978 160.267 91.098 1.00 111.08 498 ALA B O 1
ATOM 9940 N N . LEU B 1 499 ? 112.257 161.528 89.383 1.00 124.39 499 LEU B N 1
ATOM 9941 C CA . LEU B 1 499 ? 113.471 161.336 88.601 1.00 125.54 499 LEU B CA 1
ATOM 9942 C C . LEU B 1 499 ? 114.693 162.028 89.190 1.00 125.20 499 LEU B C 1
ATOM 9943 O O . LEU B 1 499 ? 115.808 161.779 88.717 1.00 125.01 499 LEU B O 1
ATOM 9948 N N . SER B 1 500 ? 114.521 162.885 90.198 1.00 114.94 500 SER B N 1
ATOM 9949 C CA . SER B 1 500 ? 115.660 163.618 90.745 1.00 113.43 500 SER B CA 1
ATOM 9950 C C . SER B 1 500 ? 116.605 162.693 91.505 1.00 114.57 500 SER B C 1
ATOM 9951 O O . SER B 1 500 ? 117.827 162.756 91.326 1.00 114.46 500 SER B O 1
ATOM 9954 N N . LEU B 1 501 ? 116.060 161.829 92.365 1.00 114.15 501 LEU B N 1
ATOM 9955 C CA . LEU B 1 501 ? 116.909 160.931 93.142 1.00 113.49 501 LEU B CA 1
ATOM 9956 C C . LEU B 1 501 ? 117.333 159.713 92.328 1.00 112.66 501 LEU B C 1
ATOM 9957 O O . LEU B 1 501 ? 118.443 159.200 92.508 1.00 109.89 501 LEU B O 1
ATOM 9962 N N . GLY B 1 502 ? 116.463 159.239 91.442 1.00 108.77 502 GLY B N 1
ATOM 9963 C CA . GLY B 1 502 ? 116.860 158.212 90.488 1.00 107.92 502 GLY B CA 1
ATOM 9964 C C . GLY B 1 502 ? 117.164 156.876 91.140 1.00 107.42 502 GLY B C 1
ATOM 9965 O O . GLY B 1 502 ? 116.373 156.342 91.926 1.00 105.65 502 GLY B O 1
ATOM 9966 N N . ASP B 1 503 ? 118.331 156.323 90.800 1.00 99.91 503 ASP B N 1
ATOM 9967 C CA . ASP B 1 503 ? 118.707 154.969 91.193 1.00 98.00 503 ASP B CA 1
ATOM 9968 C C . ASP B 1 503 ? 119.030 154.837 92.674 1.00 97.58 503 ASP B C 1
ATOM 9969 O O . ASP B 1 503 ? 119.144 153.709 93.163 1.00 96.37 503 ASP B O 1
ATOM 9974 N N . SER B 1 504 ? 119.194 155.949 93.391 1.00 94.77 504 SER B N 1
ATOM 9975 C CA . SER B 1 504 ? 119.542 155.873 94.806 1.00 94.62 504 SER B CA 1
ATOM 9976 C C . SER B 1 504 ? 118.411 155.259 95.625 1.00 95.21 504 SER B C 1
ATOM 9977 O O . SER B 1 504 ? 118.629 154.317 96.396 1.00 92.76 504 SER B O 1
ATOM 9980 N N . VAL B 1 505 ? 117.192 155.774 95.470 1.00 83.43 505 VAL B N 1
ATOM 9981 C CA . VAL B 1 505 ? 116.034 155.290 96.212 1.00 78.85 505 VAL B CA 1
ATOM 9982 C C . VAL B 1 505 ? 114.886 155.042 95.242 1.00 81.19 505 VAL B C 1
ATOM 9983 O O . VAL B 1 505 ? 114.513 155.931 94.468 1.00 82.11 505 VAL B O 1
ATOM 9987 N N . CYS B 1 506 ? 114.348 153.825 95.264 1.00 84.61 506 CYS B N 1
ATOM 9988 C CA . CYS B 1 506 ? 113.180 153.470 94.468 1.00 83.32 506 CYS B CA 1
ATOM 9989 C C . CYS B 1 506 ? 112.000 153.029 95.317 1.00 82.77 506 CYS B C 1
ATOM 9990 O O . CYS B 1 506 ? 110.898 153.566 95.161 1.00 85.58 506 CYS B O 1
ATOM 9993 N N . GLY B 1 507 ? 112.197 152.067 96.216 1.00 52.87 507 GLY B N 1
ATOM 9994 C CA . GLY B 1 507 ? 111.097 151.514 96.989 1.00 49.63 507 GLY B CA 1
ATOM 9995 C C . GLY B 1 507 ? 110.912 152.247 98.307 1.00 48.11 507 GLY B C 1
ATOM 9996 O O . GLY B 1 507 ? 111.877 152.561 98.997 1.00 61.08 507 GLY B O 1
ATOM 9997 N N . MET B 1 508 ? 109.654 152.498 98.655 1.00 33.05 508 MET B N 1
ATOM 9998 C CA . MET B 1 508 ? 109.330 153.276 99.841 1.00 31.77 508 MET B CA 1
ATOM 9999 C C . MET B 1 508 ? 108.276 152.566 100.674 1.00 36.38 508 MET B C 1
ATOM 10000 O O . MET B 1 508 ? 107.476 151.785 100.157 1.00 50.46 508 MET B O 1
ATOM 10005 N N . ALA B 1 509 ? 108.289 152.842 101.976 1.00 30.18 509 ALA B N 1
ATOM 10006 C CA . ALA B 1 509 ? 107.213 152.405 102.862 1.00 24.85 509 ALA B CA 1
ATOM 10007 C C . ALA B 1 509 ? 106.997 153.503 103.888 1.00 18.41 509 ALA B C 1
ATOM 10008 O O . ALA B 1 509 ? 107.900 153.801 104.669 1.00 41.06 509 ALA B O 1
ATOM 10010 N N . ALA B 1 510 ? 105.818 154.104 103.894 1.00 17.36 510 ALA B N 1
ATOM 10011 C CA . ALA B 1 510 ? 105.527 155.214 104.785 1.00 23.77 510 ALA B CA 1
ATOM 10012 C C . ALA B 1 510 ? 104.388 154.845 105.716 1.00 34.86 510 ALA B C 1
ATOM 10013 O O . ALA B 1 510 ? 103.395 154.248 105.289 1.00 51.59 510 ALA B O 1
ATOM 10015 N N . VAL B 1 511 ? 104.538 155.201 106.989 1.00 40.00 511 VAL B N 1
ATOM 10016 C CA . VAL B 1 511 ? 103.476 155.037 107.975 1.00 37.08 511 VAL B CA 1
ATOM 10017 C C . VAL B 1 511 ? 103.279 156.372 108.673 1.00 37.31 511 VAL B C 1
ATOM 10018 O O . VAL B 1 511 ? 104.231 157.143 108.838 1.00 49.80 511 VAL B O 1
ATOM 10022 N N . ARG B 1 512 ? 102.040 156.664 109.046 1.00 64.62 512 ARG B N 1
ATOM 10023 C CA . ARG B 1 512 ? 101.671 157.983 109.546 1.00 73.78 512 ARG B CA 1
ATOM 10024 C C . ARG B 1 512 ? 101.343 157.888 111.031 1.00 80.22 512 ARG B C 1
ATOM 10025 O O . ARG B 1 512 ? 100.336 157.284 111.415 1.00 83.69 512 ARG B O 1
ATOM 10033 N N . ILE B 1 513 ? 102.199 158.489 111.860 1.00 77.50 513 ILE B N 1
ATOM 10034 C CA . ILE B 1 513 ? 101.981 158.488 113.302 1.00 72.78 513 ILE B CA 1
ATOM 10035 C C . ILE B 1 513 ? 100.779 159.353 113.662 1.00 71.17 513 ILE B C 1
ATOM 10036 O O . ILE B 1 513 ? 99.885 158.929 114.403 1.00 70.82 513 ILE B O 1
ATOM 10041 N N . SER B 1 514 ? 100.736 160.570 113.136 1.00 81.49 514 SER B N 1
ATOM 10042 C CA . SER B 1 514 ? 99.696 161.538 113.467 1.00 84.09 514 SER B CA 1
ATOM 10043 C C . SER B 1 514 ? 99.481 162.433 112.251 1.00 83.38 514 SER B C 1
ATOM 10044 O O . SER B 1 514 ? 99.905 162.102 111.140 1.00 83.47 514 SER B O 1
ATOM 10047 N N . SER B 1 515 ? 98.822 163.573 112.461 1.00 83.67 515 SER B N 1
ATOM 10048 C CA . SER B 1 515 ? 98.505 164.467 111.353 1.00 83.07 515 SER B CA 1
ATOM 10049 C C . SER B 1 515 ? 99.741 165.123 110.747 1.00 83.23 515 SER B C 1
ATOM 10050 O O . SER B 1 515 ? 99.660 165.645 109.631 1.00 82.85 515 SER B O 1
ATOM 10053 N N . LYS B 1 516 ? 100.875 165.116 111.449 1.00 84.63 516 LYS B N 1
ATOM 10054 C CA . LYS B 1 516 ? 102.083 165.768 110.956 1.00 86.12 516 LYS B CA 1
ATOM 10055 C C . LYS B 1 516 ? 103.323 164.884 110.939 1.00 85.63 516 LYS B C 1
ATOM 10056 O O . LYS B 1 516 ? 104.119 165.002 109.999 1.00 85.90 516 LYS B O 1
ATOM 10062 N N . ASP B 1 517 ? 103.517 164.011 111.921 1.00 80.86 517 ASP B N 1
ATOM 10063 C CA . ASP B 1 517 ? 104.702 163.171 112.009 1.00 80.32 517 ASP B CA 1
ATOM 10064 C C . ASP B 1 517 ? 104.494 161.889 111.217 1.00 80.91 517 ASP B C 1
ATOM 10065 O O . ASP B 1 517 ? 103.359 161.475 110.970 1.00 82.30 517 ASP B O 1
ATOM 10070 N N . MET B 1 518 ? 105.599 161.256 110.824 1.00 63.77 518 MET B N 1
ATOM 10071 C CA . MET B 1 518 ? 105.506 159.991 110.102 1.00 53.90 518 MET B CA 1
ATOM 10072 C C . MET B 1 518 ? 106.883 159.346 110.015 1.00 50.45 518 MET B C 1
ATOM 10073 O O . MET B 1 518 ? 107.899 159.942 110.382 1.00 57.42 518 MET B O 1
ATOM 10078 N N . ILE B 1 519 ? 106.895 158.098 109.548 1.00 38.12 519 ILE B N 1
ATOM 10079 C CA . ILE B 1 519 ? 108.108 157.297 109.449 1.00 41.10 519 ILE B CA 1
ATOM 10080 C C . ILE B 1 519 ? 108.238 156.767 108.028 1.00 46.23 519 ILE B C 1
ATOM 10081 O O . ILE B 1 519 ? 107.253 156.315 107.430 1.00 58.44 519 ILE B O 1
ATOM 10086 N N . PHE B 1 520 ? 109.458 156.823 107.492 1.00 37.15 520 PHE B N 1
ATOM 10087 C CA . PHE B 1 520 ? 109.783 156.346 106.157 1.00 26.77 520 PHE B CA 1
ATOM 10088 C C . PHE B 1 520 ? 110.829 155.247 106.239 1.00 23.88 520 PHE B C 1
ATOM 10089 O O . PHE B 1 520 ? 111.806 155.367 106.983 1.00 46.27 520 PHE B O 1
ATOM 10097 N N . TRP B 1 521 ? 110.635 154.197 105.448 1.00 18.12 521 TRP B N 1
ATOM 10098 C CA . TRP B 1 521 ? 111.633 153.166 105.210 1.00 21.44 521 TRP B CA 1
ATOM 10099 C C . TRP B 1 521 ? 111.960 153.161 103.724 1.00 33.25 521 TRP B C 1
ATOM 10100 O O . TRP B 1 521 ? 111.057 153.262 102.888 1.00 52.39 521 TRP B O 1
ATOM 10111 N N . PHE B 1 522 ? 113.243 153.031 103.392 1.00 43.01 522 PHE B N 1
ATOM 10112 C CA . PHE B 1 522 ? 113.720 153.199 102.025 1.00 44.99 522 PHE B CA 1
ATOM 10113 C C . PHE B 1 522 ? 114.499 151.975 101.571 1.00 48.87 522 PHE B C 1
ATOM 10114 O O . PHE B 1 522 ? 115.367 151.479 102.299 1.00 53.67 522 PHE B O 1
ATOM 10122 N N . ARG B 1 523 ? 114.204 151.517 100.355 1.00 53.24 523 ARG B N 1
ATOM 10123 C CA . ARG B 1 523 ? 114.889 150.409 99.707 1.00 55.15 523 ARG B CA 1
ATOM 10124 C C . ARG B 1 523 ? 115.430 150.889 98.369 1.00 64.48 523 ARG B C 1
ATOM 10125 O O . ARG B 1 523 ? 114.710 151.538 97.602 1.00 67.91 523 ARG B O 1
ATOM 10133 N N . SER B 1 524 ? 116.686 150.558 98.086 1.00 79.38 524 SER B N 1
ATOM 10134 C CA . SER B 1 524 ? 117.367 151.054 96.902 1.00 77.66 524 SER B CA 1
ATOM 10135 C C . SER B 1 524 ? 116.979 150.247 95.664 1.00 80.42 524 SER B C 1
ATOM 10136 O O . SER B 1 524 ? 116.250 149.254 95.730 1.00 81.05 524 SER B O 1
ATOM 10139 N N . HIS B 1 525 ? 117.483 150.697 94.518 1.00 93.80 525 HIS B N 1
ATOM 10140 C CA . HIS B 1 525 ? 117.240 150.015 93.255 1.00 94.41 525 HIS B CA 1
ATOM 10141 C C . HIS B 1 525 ? 117.971 148.680 93.223 1.00 94.68 525 HIS B C 1
ATOM 10142 O O . HIS B 1 525 ? 119.147 148.588 93.585 1.00 95.81 525 HIS B O 1
ATOM 10149 N N . THR B 1 526 ? 117.270 147.641 92.780 1.00 91.55 526 THR B N 1
ATOM 10150 C CA . THR B 1 526 ? 117.854 146.320 92.617 1.00 93.77 526 THR B CA 1
ATOM 10151 C C . THR B 1 526 ? 118.002 146.001 91.135 1.00 96.32 526 THR B C 1
ATOM 10152 O O . THR B 1 526 ? 117.238 146.489 90.296 1.00 96.50 526 THR B O 1
ATOM 10156 N N . ALA B 1 527 ? 119.006 145.190 90.818 1.00 114.74 527 ALA B N 1
ATOM 10157 C CA . ALA B 1 527 ? 119.337 144.843 89.443 1.00 114.94 527 ALA B CA 1
ATOM 10158 C C . ALA B 1 527 ? 118.951 143.394 89.191 1.00 117.60 527 ALA B C 1
ATOM 10159 O O . ALA B 1 527 ? 119.417 142.492 89.896 1.00 117.49 527 ALA B O 1
ATOM 10161 N N . GLY B 1 528 ? 118.106 143.174 88.188 1.00 121.55 528 GLY B N 1
ATOM 10162 C CA . GLY B 1 528 ? 117.669 141.836 87.844 1.00 120.21 528 GLY B CA 1
ATOM 10163 C C . GLY B 1 528 ? 117.248 141.714 86.395 1.00 119.58 528 GLY B C 1
ATOM 10164 O O . GLY B 1 528 ? 116.439 142.510 85.909 1.00 121.59 528 GLY B O 1
ATOM 10165 N N . GLU B 1 529 ? 117.787 140.717 85.697 1.00 104.98 529 GLU B N 1
ATOM 10166 C CA . GLU B 1 529 ? 117.504 140.517 84.284 1.00 105.59 529 GLU B CA 1
ATOM 10167 C C . GLU B 1 529 ? 117.214 139.046 84.028 1.00 106.28 529 GLU B C 1
ATOM 10168 O O . GLU B 1 529 ? 117.668 138.163 84.760 1.00 105.78 529 GLU B O 1
ATOM 10174 N N . VAL B 1 530 ? 116.443 138.791 82.972 1.00 86.32 530 VAL B N 1
ATOM 10175 C CA . VAL B 1 530 ? 116.108 137.438 82.552 1.00 80.78 530 VAL B CA 1
ATOM 10176 C C . VAL B 1 530 ? 116.525 137.263 81.097 1.00 84.86 530 VAL B C 1
ATOM 10177 O O . VAL B 1 530 ? 116.661 138.227 80.341 1.00 86.93 530 VAL B O 1
ATOM 10181 N N . ARG B 1 531 ? 116.745 136.009 80.716 1.00 77.66 531 ARG B N 1
ATOM 10182 C CA . ARG B 1 531 ? 117.129 135.657 79.359 1.00 71.85 531 ARG B CA 1
ATOM 10183 C C . ARG B 1 531 ? 116.041 134.808 78.713 1.00 72.66 531 ARG B C 1
ATOM 10184 O O . ARG B 1 531 ? 115.199 134.216 79.391 1.00 74.89 531 ARG B O 1
ATOM 10192 N N . TRP B 1 532 ? 116.056 134.778 77.381 1.00 77.05 532 TRP B N 1
ATOM 10193 C CA . TRP B 1 532 ? 115.019 134.173 76.546 1.00 76.31 532 TRP B CA 1
ATOM 10194 C C . TRP B 1 532 ? 113.643 134.767 76.798 1.00 78.35 532 TRP B C 1
ATOM 10195 O O . TRP B 1 532 ? 112.645 134.229 76.307 1.00 78.05 532 TRP B O 1
ATOM 10206 N N . GLY B 1 533 ? 113.555 135.855 77.553 1.00 71.94 533 GLY B N 1
ATOM 10207 C CA . GLY B 1 533 ? 112.267 136.395 77.919 1.00 73.10 533 GLY B CA 1
ATOM 10208 C C . GLY B 1 533 ? 111.611 135.556 78.991 1.00 71.63 533 GLY B C 1
ATOM 10209 O O . GLY B 1 533 ? 111.800 134.337 79.033 1.00 67.35 533 GLY B O 1
ATOM 10210 N N . GLY B 1 534 ? 110.832 136.193 79.858 1.00 74.68 534 GLY B N 1
ATOM 10211 C CA . GLY B 1 534 ? 110.212 135.487 80.961 1.00 68.06 534 GLY B CA 1
ATOM 10212 C C . GLY B 1 534 ? 109.355 134.322 80.517 1.00 67.62 534 GLY B C 1
ATOM 10213 O O . GLY B 1 534 ? 109.701 133.167 80.774 1.00 70.83 534 GLY B O 1
ATOM 10214 N N . ALA B 1 535 ? 108.250 134.602 79.830 1.00 66.44 535 ALA B N 1
ATOM 10215 C CA . ALA B 1 535 ? 107.344 133.536 79.428 1.00 68.91 535 ALA B CA 1
ATOM 10216 C C . ALA B 1 535 ? 106.882 133.598 77.983 1.00 70.71 535 ALA B C 1
ATOM 10217 O O . ALA B 1 535 ? 106.244 132.641 77.538 1.00 72.08 535 ALA B O 1
ATOM 10219 N N . LYS B 1 536 ? 107.178 134.662 77.238 1.00 85.77 536 LYS B N 1
ATOM 10220 C CA . LYS B 1 536 ? 106.665 134.853 75.882 1.00 88.59 536 LYS B CA 1
ATOM 10221 C C . LYS B 1 536 ? 105.170 134.536 75.821 1.00 91.72 536 LYS B C 1
ATOM 10222 O O . LYS B 1 536 ? 104.724 133.611 75.139 1.00 92.51 536 LYS B O 1
ATOM 10228 N N . HIS B 1 537 ? 104.402 135.333 76.563 1.00 130.29 537 HIS B N 1
ATOM 10229 C CA . HIS B 1 537 ? 102.990 135.051 76.793 1.00 131.41 537 HIS B CA 1
ATOM 10230 C C . HIS B 1 537 ? 102.217 134.909 75.487 1.00 133.26 537 HIS B C 1
ATOM 10231 O O . HIS B 1 537 ? 102.357 135.724 74.571 1.00 133.99 537 HIS B O 1
ATOM 10238 N N . ASP B 1 538 ? 101.396 133.865 75.416 1.00 148.32 538 ASP B N 1
ATOM 10239 C CA . ASP B 1 538 ? 100.421 133.657 74.354 1.00 149.78 538 ASP B CA 1
ATOM 10240 C C . ASP B 1 538 ? 99.333 132.737 74.896 1.00 150.76 538 ASP B C 1
ATOM 10241 O O . ASP B 1 538 ? 99.365 131.521 74.664 1.00 150.88 538 ASP B O 1
ATOM 10246 N N . PRO B 1 539 ? 98.352 133.283 75.614 1.00 157.60 539 PRO B N 1
ATOM 10247 C CA . PRO B 1 539 ? 97.436 132.439 76.392 1.00 157.91 539 PRO B CA 1
ATOM 10248 C C . PRO B 1 539 ? 96.423 131.690 75.543 1.00 158.65 539 PRO B C 1
ATOM 10249 O O . PRO B 1 539 ? 96.476 131.723 74.309 1.00 159.09 539 PRO B O 1
ATOM 10253 N N . ASP B 1 540 ? 95.505 130.997 76.218 1.00 171.82 540 ASP B N 1
ATOM 10254 C CA . ASP B 1 540 ? 94.370 130.312 75.603 1.00 172.56 540 ASP B CA 1
ATOM 10255 C C . ASP B 1 540 ? 94.797 129.168 74.691 1.00 172.74 540 ASP B C 1
ATOM 10256 O O . ASP B 1 540 ? 94.045 128.782 73.790 1.00 172.77 540 ASP B O 1
ATOM 10261 N N . ASP B 1 541 ? 95.993 128.616 74.910 1.00 163.68 541 ASP B N 1
ATOM 10262 C CA . ASP B 1 541 ? 96.496 127.466 74.159 1.00 163.59 541 ASP B CA 1
ATOM 10263 C C . ASP B 1 541 ? 96.519 127.765 72.656 1.00 164.12 541 ASP B C 1
ATOM 10264 O O . ASP B 1 541 ? 95.785 127.180 71.856 1.00 163.83 541 ASP B O 1
ATOM 10269 N N . ARG B 1 542 ? 97.381 128.721 72.301 1.00 160.97 542 ARG B N 1
ATOM 10270 C CA . ARG B 1 542 ? 97.519 129.123 70.905 1.00 160.77 542 ARG B CA 1
ATOM 10271 C C . ARG B 1 542 ? 97.936 127.965 70.007 1.00 160.81 542 ARG B C 1
ATOM 10272 O O . ARG B 1 542 ? 97.714 128.027 68.792 1.00 159.81 542 ARG B O 1
ATOM 10280 N N . ASP B 1 543 ? 98.531 126.916 70.571 1.00 155.05 543 ASP B N 1
ATOM 10281 C CA . ASP B 1 543 ? 98.906 125.718 69.828 1.00 153.81 543 ASP B CA 1
ATOM 10282 C C . ASP B 1 543 ? 97.848 124.645 70.062 1.00 153.84 543 ASP B C 1
ATOM 10283 O O . ASP B 1 543 ? 97.730 124.112 71.170 1.00 153.66 543 ASP B O 1
ATOM 10288 N N . ASP B 1 544 ? 97.084 124.329 69.018 1.00 158.62 544 ASP B N 1
ATOM 10289 C CA . ASP B 1 544 ? 96.086 123.264 69.096 1.00 159.01 544 ASP B CA 1
ATOM 10290 C C . ASP B 1 544 ? 95.748 122.836 67.675 1.00 159.44 544 ASP B C 1
ATOM 10291 O O . ASP B 1 544 ? 95.224 123.642 66.898 1.00 160.04 544 ASP B O 1
ATOM 10296 N N . ALA B 1 545 ? 96.055 121.581 67.340 1.00 162.42 545 ALA B N 1
ATOM 10297 C CA . ALA B 1 545 ? 95.800 121.004 66.019 1.00 162.72 545 ALA B CA 1
ATOM 10298 C C . ALA B 1 545 ? 96.491 121.779 64.901 1.00 162.43 545 ALA B C 1
ATOM 10299 O O . ALA B 1 545 ? 96.119 121.651 63.730 1.00 162.11 545 ALA B O 1
ATOM 10301 N N . ARG B 1 546 ? 97.492 122.579 65.243 1.00 150.02 546 ARG B N 1
ATOM 10302 C CA . ARG B 1 546 ? 98.214 123.397 64.279 1.00 147.98 546 ARG B CA 1
ATOM 10303 C C . ARG B 1 546 ? 99.637 123.574 64.797 1.00 147.84 546 ARG B C 1
ATOM 10304 O O . ARG B 1 546 ? 100.083 122.831 65.677 1.00 148.61 546 ARG B O 1
ATOM 10312 N N . ARG B 1 547 ? 100.356 124.553 64.244 1.00 121.98 547 ARG B N 1
ATOM 10313 C CA . ARG B 1 547 ? 101.707 124.902 64.682 1.00 121.77 547 ARG B CA 1
ATOM 10314 C C . ARG B 1 547 ? 102.650 123.705 64.532 1.00 119.51 547 ARG B C 1
ATOM 10315 O O . ARG B 1 547 ? 103.152 123.139 65.505 1.00 118.32 547 ARG B O 1
ATOM 10323 N N . MET B 1 548 ? 102.859 123.319 63.270 1.00 107.76 548 MET B N 1
ATOM 10324 C CA . MET B 1 548 ? 103.743 122.193 62.989 1.00 106.48 548 MET B CA 1
ATOM 10325 C C . MET B 1 548 ? 105.139 122.440 63.552 1.00 106.36 548 MET B C 1
ATOM 10326 O O . MET B 1 548 ? 105.677 121.602 64.282 1.00 107.64 548 MET B O 1
ATOM 10331 N N . HIS B 1 549 ? 105.744 123.584 63.226 1.00 98.16 549 HIS B N 1
ATOM 10332 C CA . HIS B 1 549 ? 106.936 124.037 63.932 1.00 99.26 549 HIS B CA 1
ATOM 10333 C C . HIS B 1 549 ? 107.230 125.505 63.641 1.00 102.21 549 HIS B C 1
ATOM 10334 O O . HIS B 1 549 ? 108.171 125.806 62.895 1.00 101.62 549 HIS B O 1
ATOM 10341 N N . PRO B 1 550 ? 106.463 126.453 64.203 1.00 114.00 550 PRO B N 1
ATOM 10342 C CA . PRO B 1 550 ? 106.738 127.881 63.997 1.00 111.78 550 PRO B CA 1
ATOM 10343 C C . PRO B 1 550 ? 107.775 128.450 64.964 1.00 112.16 550 PRO B C 1
ATOM 10344 O O . PRO B 1 550 ? 107.592 129.525 65.539 1.00 114.62 550 PRO B O 1
ATOM 10348 N N . ARG B 1 551 ? 108.878 127.724 65.139 1.00 91.53 551 ARG B N 1
ATOM 10349 C CA . ARG B 1 551 ? 109.988 128.199 65.956 1.00 90.52 551 ARG B CA 1
ATOM 10350 C C . ARG B 1 551 ? 111.255 127.497 65.501 1.00 87.87 551 ARG B C 1
ATOM 10351 O O . ARG B 1 551 ? 111.250 126.280 65.298 1.00 87.56 551 ARG B O 1
ATOM 10359 N N . SER B 1 552 ? 112.332 128.263 65.343 1.00 96.94 552 SER B N 1
ATOM 10360 C CA . SER B 1 552 ? 113.607 127.710 64.908 1.00 96.47 552 SER B CA 1
ATOM 10361 C C . SER B 1 552 ? 114.707 128.075 65.894 1.00 98.87 552 SER B C 1
ATOM 10362 O O . SER B 1 552 ? 114.428 128.609 66.972 1.00 100.41 552 SER B O 1
ATOM 10365 N N . SER B 1 553 ? 115.956 127.788 65.533 1.00 102.35 553 SER B N 1
ATOM 10366 C CA . SER B 1 553 ? 117.074 128.015 66.439 1.00 102.78 553 SER B CA 1
ATOM 10367 C C . SER B 1 553 ? 117.190 129.488 66.808 1.00 103.94 553 SER B C 1
ATOM 10368 O O . SER B 1 553 ? 117.081 130.369 65.949 1.00 106.82 553 SER B O 1
ATOM 10371 N N . PHE B 1 554 ? 117.407 129.752 68.094 1.00 112.70 554 PHE B N 1
ATOM 10372 C CA . PHE B 1 554 ? 117.645 131.100 68.588 1.00 116.68 554 PHE B CA 1
ATOM 10373 C C . PHE B 1 554 ? 118.616 131.027 69.755 1.00 115.09 554 PHE B C 1
ATOM 10374 O O . PHE B 1 554 ? 118.465 130.185 70.644 1.00 115.71 554 PHE B O 1
ATOM 10382 N N . LYS B 1 555 ? 119.610 131.917 69.750 1.00 104.19 555 LYS B N 1
ATOM 10383 C CA . LYS B 1 555 ? 120.698 131.825 70.718 1.00 104.68 555 LYS B CA 1
ATOM 10384 C C . LYS B 1 555 ? 120.287 132.364 72.084 1.00 105.15 555 LYS B C 1
ATOM 10385 O O . LYS B 1 555 ? 120.422 131.675 73.101 1.00 107.53 555 LYS B O 1
ATOM 10391 N N . ALA B 1 556 ? 119.790 133.597 72.128 1.00 103.52 556 ALA B N 1
ATOM 10392 C CA . ALA B 1 556 ? 119.386 134.203 73.388 1.00 102.97 556 ALA B CA 1
ATOM 10393 C C . ALA B 1 556 ? 118.415 135.337 73.097 1.00 104.07 556 ALA B C 1
ATOM 10394 O O . ALA B 1 556 ? 118.210 135.731 71.947 1.00 106.80 556 ALA B O 1
ATOM 10396 N N . PHE B 1 557 ? 117.820 135.857 74.168 1.00 91.03 557 PHE B N 1
ATOM 10397 C CA . PHE B 1 557 ? 116.768 136.866 74.066 1.00 88.87 557 PHE B CA 1
ATOM 10398 C C . PHE B 1 557 ? 116.783 137.651 75.375 1.00 90.17 557 PHE B C 1
ATOM 10399 O O . PHE B 1 557 ? 116.287 137.166 76.395 1.00 92.27 557 PHE B O 1
ATOM 10407 N N . LEU B 1 558 ? 117.355 138.850 75.340 1.00 101.72 558 LEU B N 1
ATOM 10408 C CA . LEU B 1 558 ? 117.568 139.636 76.547 1.00 100.56 558 LEU B CA 1
ATOM 10409 C C . LEU B 1 558 ? 116.459 140.669 76.711 1.00 100.79 558 LEU B C 1
ATOM 10410 O O . LEU B 1 558 ? 116.155 141.418 75.778 1.00 101.14 558 LEU B O 1
ATOM 10415 N N . GLU B 1 559 ? 115.856 140.696 77.896 1.00 108.82 559 GLU B N 1
ATOM 10416 C CA . GLU B 1 559 ? 114.837 141.672 78.252 1.00 107.44 559 GLU B CA 1
ATOM 10417 C C . GLU B 1 559 ? 115.243 142.358 79.547 1.00 111.63 559 GLU B C 1
ATOM 10418 O O . GLU B 1 559 ? 115.770 141.714 80.459 1.00 109.76 559 GLU B O 1
ATOM 10424 N N . VAL B 1 560 ? 115.001 143.663 79.625 1.00 124.42 560 VAL B N 1
ATOM 10425 C CA . VAL B 1 560 ? 115.377 144.469 80.780 1.00 124.08 560 VAL B CA 1
ATOM 10426 C C . VAL B 1 560 ? 114.127 145.139 81.331 1.00 123.10 560 VAL B C 1
ATOM 10427 O O . VAL B 1 560 ? 113.393 145.804 80.590 1.00 120.83 560 VAL B O 1
ATOM 10431 N N . VAL B 1 561 ? 113.888 144.961 82.628 1.00 125.29 561 VAL B N 1
ATOM 10432 C CA . VAL B 1 561 ? 112.782 145.596 83.334 1.00 125.72 561 VAL B CA 1
ATOM 10433 C C . VAL B 1 561 ? 113.360 146.676 84.235 1.00 127.12 561 VAL B C 1
ATOM 10434 O O . VAL B 1 561 ? 114.291 146.417 85.008 1.00 126.53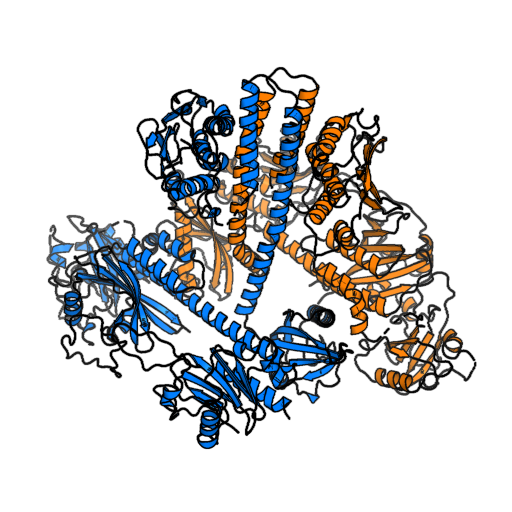 561 VAL B O 1
ATOM 10438 N N . LYS B 1 562 ? 112.811 147.882 84.137 1.00 115.43 562 LYS B N 1
ATOM 10439 C CA . LYS B 1 562 ? 113.351 149.050 84.813 1.00 111.21 562 LYS B CA 1
ATOM 10440 C C . LYS B 1 562 ? 112.392 149.533 85.894 1.00 111.46 562 LYS B C 1
ATOM 10441 O O . LYS B 1 562 ? 111.193 149.239 85.870 1.00 111.82 562 LYS B O 1
ATOM 10447 N N . THR B 1 563 ? 112.949 150.280 86.850 1.00 94.26 563 THR B N 1
ATOM 10448 C CA . THR B 1 563 ? 112.190 150.926 87.921 1.00 93.78 563 THR B CA 1
ATOM 10449 C C . THR B 1 563 ? 111.417 149.892 88.743 1.00 93.61 563 THR B C 1
ATOM 10450 O O . THR B 1 563 ? 110.185 149.840 88.743 1.00 93.79 563 THR B O 1
ATOM 10454 N N . ARG B 1 564 ? 112.175 149.039 89.428 1.00 81.77 564 ARG B N 1
ATOM 10455 C CA . ARG B 1 564 ? 111.593 148.026 90.294 1.00 80.20 564 ARG B CA 1
ATOM 10456 C C . ARG B 1 564 ? 112.524 147.781 91.470 1.00 83.56 564 ARG B C 1
ATOM 10457 O O . ARG B 1 564 ? 113.747 147.764 91.310 1.00 83.69 564 ARG B O 1
ATOM 10465 N N . SER B 1 565 ? 111.934 147.600 92.651 1.00 82.96 565 SER B N 1
ATOM 10466 C CA . SER B 1 565 ? 112.682 147.213 93.841 1.00 80.18 565 SER B CA 1
ATOM 10467 C C . SER B 1 565 ? 112.151 145.889 94.369 1.00 76.47 565 SER B C 1
ATOM 10468 O O . SER B 1 565 ? 111.314 145.252 93.724 1.00 75.78 565 SER B O 1
ATOM 10471 N N . LEU B 1 566 ? 112.633 145.456 95.525 1.00 68.01 566 LEU B N 1
ATOM 10472 C CA . LEU B 1 566 ? 112.095 144.245 96.119 1.00 70.18 566 LEU B CA 1
ATOM 10473 C C . LEU B 1 566 ? 110.693 144.518 96.658 1.00 70.90 566 LEU B C 1
ATOM 10474 O O . LEU B 1 566 ? 110.404 145.634 97.097 1.00 74.58 566 LEU B O 1
ATOM 10479 N N . PRO B 1 567 ? 109.798 143.533 96.626 1.00 57.87 567 PRO B N 1
ATOM 10480 C CA . PRO B 1 567 ? 108.426 143.779 97.077 1.00 58.47 567 PRO B CA 1
ATOM 10481 C C . PRO B 1 567 ? 108.320 143.773 98.593 1.00 66.55 567 PRO B C 1
ATOM 10482 O O . PRO B 1 567 ? 109.080 143.100 99.294 1.00 66.55 567 PRO B O 1
ATOM 10486 N N . TRP B 1 568 ? 107.355 144.538 99.097 1.00 59.03 568 TRP B N 1
ATOM 10487 C CA . TRP B 1 568 ? 107.067 144.585 100.522 1.00 47.82 568 TRP B CA 1
ATOM 10488 C C . TRP B 1 568 ? 106.090 143.473 100.873 1.00 49.51 568 TRP B C 1
ATOM 10489 O O . TRP B 1 568 ? 105.021 143.365 100.267 1.00 54.92 568 TRP B O 1
ATOM 10500 N N . LYS B 1 569 ? 106.453 142.657 101.856 1.00 59.19 569 LYS B N 1
ATOM 10501 C CA . LYS B 1 569 ? 105.673 141.478 102.204 1.00 61.37 569 LYS B CA 1
ATOM 10502 C C . LYS B 1 569 ? 104.441 141.887 103.010 1.00 63.57 569 LYS B C 1
ATOM 10503 O O . LYS B 1 569 ? 104.116 143.069 103.141 1.00 70.70 569 LYS B O 1
ATOM 10509 N N . ASP B 1 570 ? 103.729 140.900 103.550 1.00 67.28 570 ASP B N 1
ATOM 10510 C CA . ASP B 1 570 ? 102.517 141.153 104.320 1.00 66.56 570 ASP B CA 1
ATOM 10511 C C . ASP B 1 570 ? 102.816 141.356 105.801 1.00 68.44 570 ASP B C 1
ATOM 10512 O O . ASP B 1 570 ? 102.317 142.305 106.415 1.00 72.38 570 ASP B O 1
ATOM 10517 N N . TYR B 1 571 ? 103.628 140.477 106.392 1.00 59.06 571 TYR B N 1
ATOM 10518 C CA . TYR B 1 571 ? 104.003 140.667 107.787 1.00 59.01 571 TYR B CA 1
ATOM 10519 C C . TYR B 1 571 ? 104.987 141.815 107.961 1.00 60.21 571 TYR B C 1
ATOM 10520 O O . TYR B 1 571 ? 105.043 142.407 109.044 1.00 62.12 571 TYR B O 1
ATOM 10529 N N . GLU B 1 572 ? 105.743 142.159 106.917 1.00 54.38 572 GLU B N 1
ATOM 10530 C CA . GLU B 1 572 ? 106.597 143.335 106.979 1.00 47.95 572 GLU B CA 1
ATOM 10531 C C . GLU B 1 572 ? 105.792 144.621 107.035 1.00 49.20 572 GLU B C 1
ATOM 10532 O O . GLU B 1 572 ? 106.339 145.660 107.416 1.00 59.13 572 GLU B O 1
ATOM 10538 N N . MET B 1 573 ? 104.518 144.582 106.658 1.00 33.87 573 MET B N 1
ATOM 10539 C CA . MET B 1 573 ? 103.629 145.717 106.855 1.00 34.08 573 MET B CA 1
ATOM 10540 C C . MET B 1 573 ? 102.765 145.569 108.095 1.00 42.94 573 MET B C 1
ATOM 10541 O O . MET B 1 573 ? 102.361 146.577 108.684 1.00 47.82 573 MET B O 1
ATOM 10546 N N . ASP B 1 574 ? 102.507 144.333 108.524 1.00 46.86 574 ASP B N 1
ATOM 10547 C CA . ASP B 1 574 ? 101.880 144.117 109.824 1.00 40.90 574 ASP B CA 1
ATOM 10548 C C . ASP B 1 574 ? 102.749 144.661 110.952 1.00 44.26 574 ASP B C 1
ATOM 10549 O O . ASP B 1 574 ? 102.241 145.268 111.901 1.00 44.86 574 ASP B O 1
ATOM 10554 N N . ALA B 1 575 ? 104.065 144.444 110.868 1.00 36.45 575 ALA B N 1
ATOM 10555 C CA . ALA B 1 575 ? 104.977 144.963 111.882 1.00 29.44 575 ALA B CA 1
ATOM 10556 C C . ALA B 1 575 ? 104.935 146.484 111.943 1.00 25.78 575 ALA B C 1
ATOM 10557 O O . ALA B 1 575 ? 104.922 147.069 113.030 1.00 40.16 575 ALA B O 1
ATOM 10559 N N . ILE B 1 576 ? 104.930 147.140 110.783 1.00 24.72 576 ILE B N 1
ATOM 10560 C CA . ILE B 1 576 ? 104.856 148.597 110.745 1.00 27.16 576 ILE B CA 1
ATOM 10561 C C . ILE B 1 576 ? 103.532 149.078 111.324 1.00 32.76 576 ILE B C 1
ATOM 10562 O O . ILE B 1 576 ? 103.481 150.078 112.051 1.00 35.70 576 ILE B O 1
ATOM 10567 N N . HIS B 1 577 ? 102.441 148.373 111.020 1.00 38.77 577 HIS B N 1
ATOM 10568 C CA . HIS B 1 577 ? 101.149 148.727 111.597 1.00 37.14 577 HIS B CA 1
ATOM 10569 C C . HIS B 1 577 ? 101.173 148.616 113.118 1.00 45.91 577 HIS B C 1
ATOM 10570 O O . HIS B 1 577 ? 100.659 149.493 113.823 1.00 53.90 577 HIS B O 1
ATOM 10577 N N . SER B 1 578 ? 101.774 147.546 113.642 1.00 43.62 578 SER B N 1
ATOM 10578 C CA . SER B 1 578 ? 101.809 147.359 115.090 1.00 32.89 578 SER B CA 1
ATOM 10579 C C . SER B 1 578 ? 102.697 148.399 115.763 1.00 30.77 578 SER B C 1
ATOM 10580 O O . SER B 1 578 ? 102.382 148.870 116.861 1.00 39.33 578 SER B O 1
ATOM 10583 N N . LEU B 1 579 ? 103.809 148.771 115.127 1.00 30.31 579 LEU B N 1
ATOM 10584 C CA . LEU B 1 579 ? 104.635 149.845 115.670 1.00 28.62 579 LEU B CA 1
ATOM 10585 C C . LEU B 1 579 ? 103.882 151.166 115.673 1.00 31.61 579 LEU B C 1
ATOM 10586 O O . LEU B 1 579 ? 104.003 151.960 116.614 1.00 47.77 579 LEU B O 1
ATOM 10591 N N . GLN B 1 580 ? 103.105 151.424 114.623 1.00 35.37 580 GLN B N 1
ATOM 10592 C CA . GLN B 1 580 ? 102.281 152.625 114.607 1.00 42.14 580 GLN B CA 1
ATOM 10593 C C . GLN B 1 580 ? 101.277 152.611 115.750 1.00 45.71 580 GLN B C 1
ATOM 10594 O O . GLN B 1 580 ? 101.049 153.639 116.396 1.00 43.05 580 GLN B O 1
ATOM 10600 N N . LEU B 1 581 ? 100.672 151.452 116.016 1.00 46.30 581 LEU B N 1
ATOM 10601 C CA . LEU B 1 581 ? 99.739 151.341 117.136 1.00 45.68 581 LEU B CA 1
ATOM 10602 C C . LEU B 1 581 ? 100.433 151.606 118.469 1.00 49.06 581 LEU B C 1
ATOM 10603 O O . LEU B 1 581 ? 99.893 152.309 119.332 1.00 46.26 581 LEU B O 1
ATOM 10608 N N . ILE B 1 582 ? 101.630 151.045 118.652 1.00 48.77 582 ILE B N 1
ATOM 10609 C CA . ILE B 1 582 ? 102.390 151.263 119.882 1.00 36.01 582 ILE B CA 1
ATOM 10610 C C . ILE B 1 582 ? 102.657 152.748 120.087 1.00 41.87 582 ILE B C 1
ATOM 10611 O O . ILE B 1 582 ? 102.430 153.296 121.174 1.00 50.50 582 ILE B O 1
ATOM 10616 N N . LEU B 1 583 ? 103.151 153.422 119.046 1.00 52.21 583 LEU B N 1
ATOM 10617 C CA . LEU B 1 583 ? 103.501 154.832 119.190 1.00 49.78 583 LEU B CA 1
ATOM 10618 C C . LEU B 1 583 ? 102.263 155.697 119.379 1.00 54.27 583 LEU B C 1
ATOM 10619 O O . LEU B 1 583 ? 102.296 156.677 120.130 1.00 53.65 583 LEU B O 1
ATOM 10624 N N . ARG B 1 584 ? 101.158 155.351 118.715 1.00 61.78 584 ARG B N 1
ATOM 10625 C CA . ARG B 1 584 ? 99.923 156.100 118.905 1.00 65.56 584 ARG B CA 1
ATOM 10626 C C . ARG B 1 584 ? 99.388 155.954 120.323 1.00 66.98 584 ARG B C 1
ATOM 10627 O O . ARG B 1 584 ? 98.910 156.933 120.906 1.00 67.48 584 ARG B O 1
ATOM 10635 N N . ASN B 1 585 ? 99.461 154.749 120.895 1.00 68.26 585 ASN B N 1
ATOM 10636 C CA . ASN B 1 585 ? 99.015 154.567 122.273 1.00 65.39 585 ASN B CA 1
ATOM 10637 C C . ASN B 1 585 ? 99.922 155.304 123.250 1.00 64.23 585 ASN B C 1
ATOM 10638 O O . ASN B 1 585 ? 99.439 155.958 124.179 1.00 67.04 585 ASN B O 1
ATOM 10643 N N . ALA B 1 586 ? 101.240 155.216 123.055 1.00 58.61 586 ALA B N 1
ATOM 10644 C CA . ALA B 1 586 ? 102.164 155.881 123.966 1.00 60.49 586 ALA B CA 1
ATOM 10645 C C . ALA B 1 586 ? 102.167 157.394 123.795 1.00 61.14 586 ALA B C 1
ATOM 10646 O O . ALA B 1 586 ? 102.661 158.102 124.678 1.00 62.02 586 ALA B O 1
ATOM 10648 N N . PHE B 1 587 ? 101.638 157.907 122.682 1.00 66.88 587 PHE B N 1
ATOM 10649 C CA . PHE B 1 587 ? 101.602 159.353 122.487 1.00 67.03 587 PHE B CA 1
ATOM 10650 C C . PHE B 1 587 ? 100.535 160.008 123.355 1.00 68.57 587 PHE B C 1
ATOM 10651 O O . PHE B 1 587 ? 100.730 161.125 123.848 1.00 72.46 587 PHE B O 1
ATOM 10659 N N . LYS B 1 588 ? 99.402 159.340 123.544 1.00 62.72 588 LYS B N 1
ATOM 10660 C CA . LYS B 1 588 ? 98.327 159.876 124.373 1.00 65.06 588 LYS B CA 1
ATOM 10661 C C . LYS B 1 588 ? 98.761 159.989 125.832 1.00 66.75 588 LYS B C 1
ATOM 10662 O O . LYS B 1 588 ? 97.956 160.310 126.707 1.00 69.80 588 LYS B O 1
ATOM 10668 N N . THR B 1 740 ? 91.435 151.756 112.096 1.00 97.51 740 THR B N 1
ATOM 10669 C CA . THR B 1 740 ? 90.671 150.937 111.164 1.00 97.69 740 THR B CA 1
ATOM 10670 C C . THR B 1 740 ? 90.885 151.397 109.729 1.00 95.55 740 THR B C 1
ATOM 10671 O O . THR B 1 740 ? 90.127 151.030 108.832 1.00 93.17 740 THR B O 1
ATOM 10675 N N . VAL B 1 741 ? 91.919 152.199 109.518 1.00 86.03 741 VAL B N 1
ATOM 10676 C CA . VAL B 1 741 ? 92.188 152.793 108.215 1.00 87.32 741 VAL B CA 1
ATOM 10677 C C . VAL B 1 741 ? 93.044 151.843 107.391 1.00 88.54 741 VAL B C 1
ATOM 10678 O O . VAL B 1 741 ? 93.895 151.118 107.915 1.00 87.78 741 VAL B O 1
ATOM 10682 N N . MET B 1 742 ? 92.817 151.858 106.081 1.00 94.80 742 MET B N 1
ATOM 10683 C CA . MET B 1 742 ? 93.424 150.924 105.146 1.00 93.20 742 MET B CA 1
ATOM 10684 C C . MET B 1 742 ? 94.810 151.387 104.711 1.00 88.72 742 MET B C 1
ATOM 10685 O O . MET B 1 742 ? 95.230 152.511 104.994 1.00 85.16 742 MET B O 1
ATOM 10690 N N . ASP B 1 743 ? 95.515 150.499 104.012 1.00 83.62 743 ASP B N 1
ATOM 10691 C CA . ASP B 1 743 ? 96.858 150.759 103.516 1.00 84.50 743 ASP B CA 1
ATOM 10692 C C . ASP B 1 743 ? 96.931 150.449 102.027 1.00 81.05 743 ASP B C 1
ATOM 10693 O O . ASP B 1 743 ? 96.392 149.446 101.555 1.00 86.43 743 ASP B O 1
ATOM 10698 N N . LYS B 1 744 ? 97.612 151.318 101.285 1.00 73.58 744 LYS B N 1
ATOM 10699 C CA . LYS B 1 744 ? 97.812 151.085 99.862 1.00 77.99 744 LYS B CA 1
ATOM 10700 C C . LYS B 1 744 ? 98.894 150.031 99.645 1.00 76.57 744 LYS B C 1
ATOM 10701 O O . LYS B 1 744 ? 99.775 149.828 100.484 1.00 83.14 744 LYS B O 1
ATOM 10707 N N . PHE B 1 745 ? 98.813 149.344 98.508 1.00 67.01 745 PHE B N 1
ATOM 10708 C CA . PHE B 1 745 ? 99.760 148.279 98.184 1.00 70.66 745 PHE B CA 1
ATOM 10709 C C . PHE B 1 745 ? 100.149 148.320 96.711 1.00 74.48 745 PHE B C 1
ATOM 10710 O O . PHE B 1 745 ? 100.218 147.282 96.046 1.00 80.91 745 PHE B O 1
ATOM 10718 N N . THR B 1 746 ? 100.412 149.509 96.175 1.00 69.90 746 THR B N 1
ATOM 10719 C CA . THR B 1 746 ? 100.684 149.656 94.744 1.00 68.91 746 THR B CA 1
ATOM 10720 C C . THR B 1 746 ? 102.042 149.042 94.437 1.00 69.21 746 THR B C 1
ATOM 10721 O O . THR B 1 746 ? 103.075 149.698 94.573 1.00 71.93 746 THR B O 1
ATOM 10725 N N . ARG B 1 747 ? 102.051 147.781 94.006 1.00 89.76 747 ARG B N 1
ATOM 10726 C CA . ARG B 1 747 ? 103.296 147.029 93.899 1.00 92.69 747 ARG B CA 1
ATOM 10727 C C . ARG B 1 747 ? 103.679 146.660 92.473 1.00 92.66 747 ARG B C 1
ATOM 10728 O O . ARG B 1 747 ? 104.795 146.973 92.043 1.00 90.42 747 ARG B O 1
ATOM 10736 N N . ILE B 1 748 ? 102.797 146.005 91.717 1.00 115.68 748 ILE B N 1
ATOM 10737 C CA . ILE B 1 748 ? 103.225 145.362 90.476 1.00 118.13 748 ILE B CA 1
ATOM 10738 C C . ILE B 1 748 ? 103.147 146.327 89.299 1.00 118.98 748 ILE B C 1
ATOM 10739 O O . ILE B 1 748 ? 104.167 146.665 88.686 1.00 116.93 748 ILE B O 1
ATOM 10744 N N . GLU B 1 749 ? 101.943 146.788 88.964 1.00 129.47 749 GLU B N 1
ATOM 10745 C CA . GLU B 1 749 ? 101.763 147.660 87.807 1.00 129.47 749 GLU B CA 1
ATOM 10746 C C . GLU B 1 749 ? 100.820 148.829 88.045 1.00 130.05 749 GLU B C 1
ATOM 10747 O O . GLU B 1 749 ? 100.928 149.831 87.329 1.00 129.64 749 GLU B O 1
ATOM 10753 N N . GLY B 1 750 ? 99.920 148.756 89.010 1.00 131.42 750 GLY B N 1
ATOM 10754 C CA . GLY B 1 750 ? 98.941 149.796 89.241 1.00 130.12 750 GLY B CA 1
ATOM 10755 C C . GLY B 1 750 ? 97.734 149.216 89.948 1.00 130.61 750 GLY B C 1
ATOM 10756 O O . GLY B 1 750 ? 97.812 148.147 90.548 1.00 130.05 750 GLY B O 1
ATOM 10757 N N . ASP B 1 751 ? 96.618 149.943 89.861 1.00 127.32 751 ASP B N 1
ATOM 10758 C CA . ASP B 1 751 ? 95.346 149.519 90.447 1.00 128.64 751 ASP B CA 1
ATOM 10759 C C . ASP B 1 751 ? 95.498 149.287 91.955 1.00 127.48 751 ASP B C 1
ATOM 10760 O O . ASP B 1 751 ? 95.429 148.162 92.455 1.00 127.23 751 ASP B O 1
ATOM 10765 N N . TYR B 1 752 ? 95.742 150.395 92.657 1.00 112.48 752 TYR B N 1
ATOM 10766 C CA . TYR B 1 752 ? 96.027 150.355 94.088 1.00 110.08 752 TYR B CA 1
ATOM 10767 C C . TYR B 1 752 ? 94.975 149.548 94.839 1.00 109.51 752 TYR B C 1
ATOM 10768 O O . TYR B 1 752 ? 93.773 149.687 94.601 1.00 110.48 752 TYR B O 1
ATOM 10777 N N . LYS B 1 753 ? 95.444 148.691 95.741 1.00 90.13 753 LYS B N 1
ATOM 10778 C CA . LYS B 1 753 ? 94.608 147.732 96.457 1.00 90.96 753 LYS B CA 1
ATOM 10779 C C . LYS B 1 753 ? 94.571 148.130 97.927 1.00 90.32 753 LYS B C 1
ATOM 10780 O O . LYS B 1 753 ? 95.486 147.806 98.689 1.00 92.39 753 LYS B O 1
ATOM 10786 N N . ALA B 1 754 ? 93.504 148.815 98.331 1.00 82.38 754 ALA B N 1
ATOM 10787 C CA . ALA B 1 754 ? 93.402 149.290 99.703 1.00 80.93 754 ALA B CA 1
ATOM 10788 C C . ALA B 1 754 ? 93.110 148.130 100.644 1.00 78.94 754 ALA B C 1
ATOM 10789 O O . ALA B 1 754 ? 91.951 147.872 100.984 1.00 79.61 754 ALA B O 1
ATOM 10791 N N . ILE B 1 755 ? 94.164 147.429 101.066 1.00 70.60 755 ILE B N 1
ATOM 10792 C CA . ILE B 1 755 ? 94.011 146.292 101.964 1.00 69.57 755 ILE B CA 1
ATOM 10793 C C . ILE B 1 755 ? 93.495 146.777 103.315 1.00 73.11 755 ILE B C 1
ATOM 10794 O O . ILE B 1 755 ? 93.818 147.880 103.772 1.00 74.82 755 ILE B O 1
ATOM 10799 N N . ILE B 1 756 ? 92.693 145.939 103.970 1.00 79.39 756 ILE B N 1
ATOM 10800 C CA . ILE B 1 756 ? 91.955 146.350 105.158 1.00 77.74 756 ILE B CA 1
ATOM 10801 C C . ILE B 1 756 ? 92.869 146.377 106.378 1.00 77.53 756 ILE B C 1
ATO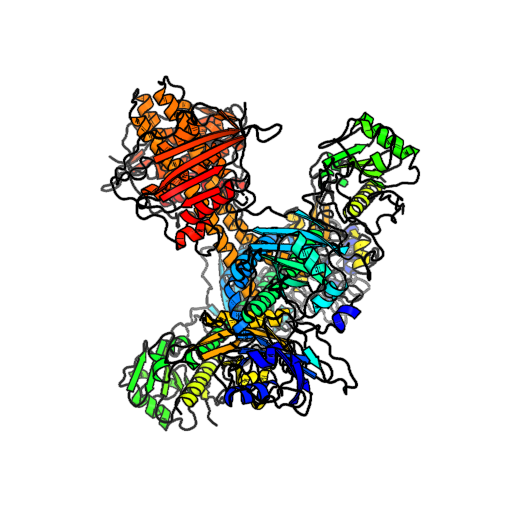M 10802 O O . ILE B 1 756 ? 93.023 145.373 107.080 1.00 76.34 756 ILE B O 1
ATOM 10807 N N . GLN B 1 757 ? 93.485 147.536 106.623 1.00 80.03 757 GLN B N 1
ATOM 10808 C CA . GLN B 1 757 ? 94.260 147.852 107.823 1.00 79.40 757 GLN B CA 1
ATOM 10809 C C . GLN B 1 757 ? 95.251 146.763 108.223 1.00 76.26 757 GLN B C 1
ATOM 10810 O O . GLN B 1 757 ? 95.649 146.689 109.390 1.00 75.87 757 GLN B O 1
ATOM 10816 N N . ASN B 1 758 ? 95.689 145.945 107.262 1.00 62.08 758 ASN B N 1
ATOM 10817 C CA . ASN B 1 758 ? 96.584 144.828 107.540 1.00 58.41 758 ASN B CA 1
ATOM 10818 C C . ASN B 1 758 ? 96.022 143.959 108.658 1.00 63.70 758 ASN B C 1
ATOM 10819 O O . ASN B 1 758 ? 96.523 144.006 109.789 1.00 60.70 758 ASN B O 1
ATOM 10824 N N . PRO B 1 759 ? 94.994 143.150 108.385 1.00 72.61 759 PRO B N 1
ATOM 10825 C CA . PRO B 1 759 ? 94.274 142.480 109.477 1.00 69.77 759 PRO B CA 1
ATOM 10826 C C . PRO B 1 759 ? 95.103 141.410 110.167 1.00 64.59 759 PRO B C 1
ATOM 10827 O O . PRO B 1 759 ? 94.681 140.255 110.274 1.00 61.45 759 PRO B O 1
ATOM 10831 N N . ASN B 1 760 ? 96.285 141.792 110.641 1.00 61.67 760 ASN B N 1
ATOM 10832 C CA . ASN B 1 760 ? 97.133 140.897 111.414 1.00 64.29 760 ASN B CA 1
ATOM 10833 C C . ASN B 1 760 ? 98.163 141.684 112.216 1.00 67.73 760 ASN B C 1
ATOM 10834 O O . ASN B 1 760 ? 99.366 141.531 111.978 1.00 70.90 760 ASN B O 1
ATOM 10839 N N . PRO B 1 761 ? 97.750 142.527 113.173 1.00 67.68 761 PRO B N 1
ATOM 10840 C CA . PRO B 1 761 ? 98.747 143.244 113.977 1.00 62.48 761 PRO B CA 1
ATOM 10841 C C . PRO B 1 761 ? 99.555 142.296 114.846 1.00 61.67 761 PRO B C 1
ATOM 10842 O O . PRO B 1 761 ? 99.018 141.682 115.771 1.00 65.32 761 PRO B O 1
ATOM 10846 N N . LEU B 1 762 ? 100.842 142.162 114.547 1.00 53.21 762 LEU B N 1
ATOM 10847 C CA . LEU B 1 762 ? 101.740 141.340 115.351 1.00 50.83 762 LEU B CA 1
ATOM 10848 C C . LEU B 1 762 ? 101.965 142.030 116.686 1.00 58.65 762 LEU B C 1
ATOM 10849 O O . LEU B 1 762 ? 102.639 143.058 116.762 1.00 64.24 762 LEU B O 1
ATOM 10854 N N . ILE B 1 763 ? 101.394 141.473 117.746 1.00 46.57 763 ILE B N 1
ATOM 10855 C CA . ILE B 1 763 ? 101.685 141.921 119.104 1.00 44.85 763 ILE B CA 1
ATOM 10856 C C . ILE B 1 763 ? 101.398 140.740 120.024 1.00 43.57 763 ILE B C 1
ATOM 10857 O O . ILE B 1 763 ? 100.296 140.172 119.993 1.00 45.67 763 ILE B O 1
ATOM 10862 N N . PRO B 1 764 ? 102.373 140.288 120.801 1.00 29.37 764 PRO B N 1
ATOM 10863 C CA . PRO B 1 764 ? 102.196 139.062 121.562 1.00 23.67 764 PRO B CA 1
ATOM 10864 C C . PRO B 1 764 ? 101.336 139.305 122.787 1.00 28.33 764 PRO B C 1
ATOM 10865 O O . PRO B 1 764 ? 101.146 140.457 123.203 1.00 37.07 764 PRO B O 1
ATOM 10869 N N . PRO B 1 765 ? 100.771 138.251 123.375 1.00 22.45 765 PRO B N 1
ATOM 10870 C CA . PRO B 1 765 ? 100.025 138.409 124.632 1.00 23.93 765 PRO B CA 1
ATOM 10871 C C . PRO B 1 765 ? 100.972 138.626 125.804 1.00 21.97 765 PRO B C 1
ATOM 10872 O O . PRO B 1 765 ? 101.869 137.818 126.048 1.00 22.45 765 PRO B O 1
ATOM 10876 N N . ILE B 1 766 ? 100.758 139.715 126.544 1.00 17.29 766 ILE B N 1
ATOM 10877 C CA . ILE B 1 766 ? 101.622 140.067 127.662 1.00 21.66 766 ILE B CA 1
ATOM 10878 C C . ILE B 1 766 ? 100.802 140.097 128.946 1.00 27.62 766 ILE B C 1
ATOM 10879 O O . ILE B 1 766 ? 99.578 140.248 128.933 1.00 30.92 766 ILE B O 1
ATOM 10884 N N . PHE B 1 767 ? 101.505 139.941 130.067 1.00 22.68 767 PHE B N 1
ATOM 10885 C CA . PHE B 1 767 ? 100.945 140.177 131.390 1.00 21.36 767 PHE B CA 1
ATOM 10886 C C . PHE B 1 767 ? 102.081 140.584 132.316 1.00 23.62 767 PHE B C 1
ATOM 10887 O O . PHE B 1 767 ? 103.254 140.564 131.935 1.00 33.30 767 PHE B O 1
ATOM 10895 N N . GLY B 1 768 ? 101.725 140.994 133.530 1.00 26.04 768 GLY B N 1
ATOM 10896 C CA . GLY B 1 768 ? 102.740 141.428 134.471 1.00 27.83 768 GLY B CA 1
ATOM 10897 C C . GLY B 1 768 ? 102.220 141.548 135.883 1.00 35.39 768 GLY B C 1
ATOM 10898 O O . GLY B 1 768 ? 101.011 141.622 136.125 1.00 46.08 768 GLY B O 1
ATOM 10899 N N . THR B 1 769 ? 103.163 141.581 136.822 1.00 30.51 769 THR B N 1
ATOM 10900 C CA . THR B 1 769 ? 102.876 141.683 138.245 1.00 31.65 769 THR B CA 1
ATOM 10901 C C . THR B 1 769 ? 103.725 142.779 138.873 1.00 37.69 769 THR B C 1
ATOM 10902 O O . THR B 1 769 ? 104.784 143.146 138.358 1.00 48.08 769 THR B O 1
ATOM 10906 N N . ASP B 1 770 ? 103.250 143.285 140.008 1.00 50.70 770 ASP B N 1
ATOM 10907 C CA . ASP B 1 770 ? 103.997 144.245 140.807 1.00 50.60 770 ASP B CA 1
ATOM 10908 C C . ASP B 1 770 ? 104.966 143.497 141.723 1.00 49.83 770 ASP B C 1
ATOM 10909 O O . ASP B 1 770 ? 105.209 142.299 141.561 1.00 51.98 770 ASP B O 1
ATOM 10914 N N . GLU B 1 771 ? 105.545 144.205 142.694 1.00 43.16 771 GLU B N 1
ATOM 10915 C CA . GLU B 1 771 ? 106.620 143.621 143.490 1.00 49.11 771 GLU B CA 1
ATOM 10916 C C . GLU B 1 771 ? 106.117 142.500 144.392 1.00 53.35 771 GLU B C 1
ATOM 10917 O O . GLU B 1 771 ? 106.799 141.482 144.562 1.00 57.23 771 GLU B O 1
ATOM 10923 N N . PHE B 1 772 ? 104.935 142.665 144.987 1.00 48.57 772 PHE B N 1
ATOM 10924 C CA . PHE B 1 772 ? 104.427 141.637 145.891 1.00 48.06 772 PHE B CA 1
ATOM 10925 C C . PHE B 1 772 ? 103.991 140.394 145.127 1.00 55.13 772 PHE B C 1
ATOM 10926 O O . PHE B 1 772 ? 104.271 139.268 145.555 1.00 61.91 772 PHE B O 1
ATOM 10934 N N . GLY B 1 773 ? 103.320 140.573 143.993 1.00 41.42 773 GLY B N 1
ATOM 10935 C CA . GLY B 1 773 ? 102.903 139.443 143.189 1.00 30.89 773 GLY B CA 1
ATOM 10936 C C . GLY B 1 773 ? 101.533 139.594 142.566 1.00 38.69 773 GLY B C 1
ATOM 10937 O O . GLY B 1 773 ? 101.093 138.718 141.819 1.00 48.90 773 GLY B O 1
ATOM 10938 N N . TRP B 1 774 ? 100.848 140.696 142.855 1.00 47.41 774 TRP B N 1
ATOM 10939 C CA . TRP B 1 774 ? 99.513 140.912 142.320 1.00 50.48 774 TRP B CA 1
ATOM 10940 C C . TRP B 1 774 ? 99.574 141.249 140.836 1.00 48.12 774 TRP B C 1
ATOM 10941 O O . TRP B 1 774 ? 100.445 141.998 140.390 1.00 48.14 774 TRP B O 1
ATOM 10952 N N . CYS B 1 775 ? 98.638 140.692 140.072 1.00 43.45 775 CYS B N 1
ATOM 10953 C CA . CYS B 1 775 ? 98.581 140.954 138.642 1.00 41.64 775 CYS B CA 1
ATOM 10954 C C . CYS B 1 775 ? 98.171 142.398 138.386 1.00 49.56 775 CYS B C 1
ATOM 10955 O O . CYS B 1 775 ? 97.334 142.955 139.100 1.00 56.45 775 CYS B O 1
ATOM 10958 N N . THR B 1 776 ? 98.767 143.012 137.361 1.00 52.76 776 THR B N 1
ATOM 10959 C CA . THR B 1 776 ? 98.464 144.404 137.049 1.00 47.47 776 THR B CA 1
ATOM 10960 C C . THR B 1 776 ? 98.135 144.618 135.575 1.00 51.73 776 THR B C 1
ATOM 10961 O O . THR B 1 776 ? 97.408 145.557 135.236 1.00 56.58 776 THR B O 1
ATOM 10965 N N . GLU B 1 777 ? 98.657 143.771 134.692 1.00 53.52 777 GLU B N 1
ATOM 10966 C CA . GLU B 1 777 ? 98.498 143.946 133.254 1.00 53.09 777 GLU B CA 1
ATOM 10967 C C . GLU B 1 777 ? 97.948 142.674 132.626 1.00 59.16 777 GLU B C 1
ATOM 10968 O O . GLU B 1 777 ? 98.447 141.578 132.897 1.00 63.39 777 GLU B O 1
ATOM 10974 N N . TRP B 1 778 ? 96.920 142.825 131.789 1.00 45.53 778 TRP B N 1
ATOM 10975 C CA . TRP B 1 778 ? 96.324 141.700 131.064 1.00 41.63 778 TRP B CA 1
ATOM 10976 C C . TRP B 1 778 ? 95.784 142.265 129.747 1.00 45.56 778 TRP B C 1
ATOM 10977 O O . TRP B 1 778 ? 94.656 142.755 129.687 1.00 47.97 778 TRP B O 1
ATOM 10988 N N . ASN B 1 779 ? 96.597 142.185 128.697 1.00 42.94 779 ASN B N 1
ATOM 10989 C CA . ASN B 1 779 ? 96.238 142.815 127.434 1.00 40.59 779 ASN B CA 1
ATOM 10990 C C . ASN B 1 779 ? 95.220 141.973 126.667 1.00 42.84 779 ASN B C 1
ATOM 10991 O O . ASN B 1 779 ? 95.024 140.795 126.970 1.00 48.40 779 ASN B O 1
ATOM 10996 N N . PRO B 1 780 ? 94.536 142.565 125.679 1.00 42.10 780 PRO B N 1
ATOM 10997 C CA . PRO B 1 780 ? 93.476 141.821 124.976 1.00 42.25 780 PRO B CA 1
ATOM 10998 C C . PRO B 1 780 ? 93.942 140.553 124.282 1.00 44.25 780 PRO B C 1
ATOM 10999 O O . PRO B 1 780 ? 93.133 139.635 124.104 1.00 42.18 780 PRO B O 1
ATOM 11003 N N . ALA B 1 781 ? 95.208 140.468 123.869 1.00 43.99 781 ALA B N 1
ATOM 11004 C CA . ALA B 1 781 ? 95.679 139.249 123.220 1.00 34.46 781 ALA B CA 1
ATOM 11005 C C . ALA B 1 781 ? 95.652 138.064 124.176 1.00 41.99 781 ALA B C 1
ATOM 11006 O O . ALA B 1 781 ? 95.198 136.975 123.810 1.00 54.49 781 ALA B O 1
ATOM 11008 N N . MET B 1 782 ? 96.120 138.256 125.411 1.00 40.88 782 MET B N 1
ATOM 11009 C CA . MET B 1 782 ? 96.066 137.178 126.395 1.00 31.67 782 MET B CA 1
ATOM 11010 C C . MET B 1 782 ? 94.629 136.851 126.773 1.00 31.51 782 MET B C 1
ATOM 11011 O O . MET B 1 782 ? 94.264 135.676 126.898 1.00 35.50 782 MET B O 1
ATOM 11016 N N . SER B 1 783 ? 93.803 137.880 126.966 1.00 31.72 783 SER B N 1
ATOM 11017 C CA . SER B 1 783 ? 92.398 137.660 127.291 1.00 40.10 783 SER B CA 1
ATOM 11018 C C . SER B 1 783 ? 91.703 136.855 126.203 1.00 47.49 783 SER B C 1
ATOM 11019 O O . SER B 1 783 ? 90.808 136.052 126.489 1.00 47.78 783 SER B O 1
ATOM 11022 N N . LYS B 1 784 ? 92.097 137.060 124.946 1.00 48.22 784 LYS B N 1
ATOM 11023 C CA . LYS B 1 784 ? 91.530 136.276 123.855 1.00 43.35 784 LYS B CA 1
ATOM 11024 C C . LYS B 1 784 ? 92.096 134.860 123.838 1.00 42.33 784 LYS B C 1
ATOM 11025 O O . LYS B 1 784 ? 91.366 133.899 123.573 1.00 44.39 784 LYS B O 1
ATOM 11031 N N . LEU B 1 785 ? 93.392 134.711 124.119 1.00 37.37 785 LEU B N 1
ATOM 11032 C CA . LEU B 1 785 ? 94.011 133.389 124.076 1.00 32.91 785 LEU B CA 1
ATOM 11033 C C . LEU B 1 785 ? 93.434 132.465 125.142 1.00 41.25 785 LEU B C 1
ATOM 11034 O O . LEU B 1 785 ? 93.140 131.297 124.868 1.00 48.24 785 LEU B O 1
ATOM 11039 N N . THR B 1 786 ? 93.271 132.963 126.367 1.00 51.10 786 THR B N 1
ATOM 11040 C CA . THR B 1 786 ? 92.790 132.138 127.468 1.00 46.83 786 THR B CA 1
ATOM 11041 C C . THR B 1 786 ? 91.308 132.324 127.758 1.00 47.50 786 THR B C 1
ATOM 11042 O O . THR B 1 786 ? 90.794 131.696 128.688 1.00 53.36 786 THR B O 1
ATOM 11046 N N . GLY B 1 787 ? 90.612 133.162 126.997 1.00 44.54 787 GLY B N 1
ATOM 11047 C CA . GLY B 1 787 ? 89.186 133.357 127.214 1.00 48.20 787 GLY B CA 1
ATOM 11048 C C . GLY B 1 787 ? 88.841 133.881 128.590 1.00 54.39 787 GLY B C 1
ATOM 11049 O O . GLY B 1 787 ? 87.860 133.432 129.196 1.00 55.35 787 GLY B O 1
ATOM 11050 N N . LEU B 1 788 ? 89.625 134.827 129.099 1.00 51.64 788 LEU B N 1
ATOM 11051 C CA . LEU B 1 788 ? 89.465 135.345 130.451 1.00 47.59 788 LEU B CA 1
ATOM 11052 C C . LEU B 1 788 ? 89.441 136.864 130.404 1.00 47.75 788 LEU B C 1
ATOM 11053 O O . LEU B 1 788 ? 90.345 137.482 129.837 1.00 45.92 788 LEU B O 1
ATOM 11058 N N . LYS B 1 789 ? 88.420 137.463 131.008 1.00 47.08 789 LYS B N 1
ATOM 11059 C CA . LYS B 1 789 ? 88.300 138.912 130.989 1.00 52.74 789 LYS B CA 1
ATOM 11060 C C . LYS B 1 789 ? 89.395 139.550 131.839 1.00 49.77 789 LYS B C 1
ATOM 11061 O O . LYS B 1 789 ? 90.019 138.906 132.685 1.00 51.90 789 LYS B O 1
ATOM 11067 N N . ARG B 1 790 ? 89.634 140.838 131.592 1.00 39.10 790 ARG B N 1
ATOM 11068 C CA . ARG B 1 790 ? 90.641 141.558 132.362 1.00 40.15 790 ARG B CA 1
ATOM 11069 C C . ARG B 1 790 ? 90.215 141.723 133.814 1.00 46.60 790 ARG B C 1
ATOM 11070 O O . ARG B 1 790 ? 91.044 141.616 134.725 1.00 52.04 790 ARG B O 1
ATOM 11078 N N . GLU B 1 791 ? 88.929 141.985 134.051 1.00 46.86 791 GLU B N 1
ATOM 11079 C CA . GLU B 1 791 ? 88.462 142.232 135.411 1.00 48.51 791 GLU B CA 1
ATOM 11080 C C . GLU B 1 791 ? 88.609 140.993 136.285 1.00 49.62 791 GLU B C 1
ATOM 11081 O O . GLU B 1 791 ? 88.982 141.093 137.460 1.00 47.03 791 GLU B O 1
ATOM 11087 N N . GLU B 1 792 ? 88.332 139.813 135.730 1.00 49.19 792 GLU B N 1
ATOM 11088 C CA . GLU B 1 792 ? 88.389 138.580 136.505 1.00 50.95 792 GLU B CA 1
ATOM 11089 C C . GLU B 1 792 ? 89.795 138.232 136.976 1.00 51.67 792 GLU B C 1
ATOM 11090 O O . GLU B 1 792 ? 89.938 137.363 137.842 1.00 49.98 792 GLU B O 1
ATOM 11096 N N . VAL B 1 793 ? 90.826 138.876 136.436 1.00 45.94 793 VAL B N 1
ATOM 11097 C CA . VAL B 1 793 ? 92.200 138.576 136.811 1.00 42.41 793 VAL B CA 1
ATOM 11098 C C . VAL B 1 793 ? 92.885 139.734 137.527 1.00 42.46 793 VAL B C 1
ATOM 11099 O O . VAL B 1 793 ? 93.808 139.488 138.320 1.00 47.88 793 VAL B O 1
ATOM 11103 N N . ILE B 1 794 ? 92.471 140.978 137.285 1.00 40.03 794 ILE B N 1
ATOM 11104 C CA . ILE B 1 794 ? 93.115 142.119 137.922 1.00 44.54 794 ILE B CA 1
ATOM 11105 C C . ILE B 1 794 ? 92.885 142.073 139.428 1.00 49.81 794 ILE B C 1
ATOM 11106 O O . ILE B 1 794 ? 91.790 141.745 139.904 1.00 53.26 794 ILE B O 1
ATOM 11111 N N . ASP B 1 795 ? 93.943 142.380 140.183 1.00 54.50 795 ASP B N 1
ATOM 11112 C CA . ASP B 1 795 ? 93.980 142.438 141.644 1.00 55.22 795 ASP B CA 1
ATOM 11113 C C . ASP B 1 795 ? 93.948 141.065 142.297 1.00 55.93 795 ASP B C 1
ATOM 11114 O O . ASP B 1 795 ? 93.599 140.958 143.477 1.00 57.12 795 ASP B O 1
ATOM 11119 N N . LYS B 1 796 ? 94.295 140.014 141.569 1.00 56.15 796 LYS B N 1
ATOM 11120 C CA . LYS B 1 796 ? 94.494 138.687 142.121 1.00 54.19 796 LYS B CA 1
ATOM 11121 C C . LYS B 1 796 ? 95.992 138.439 142.261 1.00 55.85 796 LYS B C 1
ATOM 11122 O O . LYS B 1 796 ? 96.810 139.336 142.051 1.00 62.86 796 LYS B O 1
ATOM 11128 N N . MET B 1 797 ? 96.355 137.215 142.622 1.00 42.26 797 MET B N 1
ATOM 11129 C CA . MET B 1 797 ? 97.749 136.808 142.711 1.00 39.86 797 MET B CA 1
ATOM 11130 C C . MET B 1 797 ? 98.082 135.937 141.511 1.00 44.08 797 MET B C 1
ATOM 11131 O O . MET B 1 797 ? 97.286 135.077 141.130 1.00 50.92 797 MET B O 1
ATOM 11136 N N . LEU B 1 798 ? 99.252 136.166 140.912 1.00 39.46 798 LEU B N 1
ATOM 11137 C CA . LEU B 1 798 ? 99.612 135.419 139.712 1.00 38.79 798 LEU B CA 1
ATOM 11138 C C . LEU B 1 798 ? 99.848 133.950 140.024 1.00 29.94 798 LEU B C 1
ATOM 11139 O O . LEU B 1 798 ? 99.396 133.071 139.284 1.00 38.27 798 LEU B O 1
ATOM 11144 N N . LEU B 1 799 ? 100.555 133.661 141.108 1.00 30.98 799 LEU B N 1
ATOM 11145 C CA . LEU B 1 799 ? 100.811 132.290 141.526 1.00 39.19 799 LEU B CA 1
ATOM 11146 C C . LEU B 1 799 ? 99.746 131.859 142.524 1.00 43.43 799 LEU B C 1
ATOM 11147 O O . LEU B 1 799 ? 99.532 132.529 143.539 1.00 52.88 799 LEU B O 1
ATOM 11152 N N . GLY B 1 800 ? 99.096 130.749 142.243 1.00 32.95 800 GLY B N 1
ATOM 11153 C CA . GLY B 1 800 ? 98.054 130.235 143.118 1.00 28.24 800 GLY B CA 1
ATOM 11154 C C . GLY B 1 800 ? 96.633 130.629 142.800 1.00 34.84 800 GLY B C 1
ATOM 11155 O O . GLY B 1 800 ? 95.743 129.780 142.799 1.00 54.70 800 GLY B O 1
ATOM 11156 N N . GLU B 1 801 ? 96.395 131.909 142.531 1.00 33.36 801 GLU B N 1
ATOM 11157 C CA . GLU B 1 801 ? 95.037 132.361 142.252 1.00 41.12 801 GLU B CA 1
ATOM 11158 C C . GLU B 1 801 ? 94.710 132.374 140.763 1.00 51.66 801 GLU B C 1
ATOM 11159 O O . GLU B 1 801 ? 93.558 132.139 140.386 1.00 56.34 801 GLU B O 1
ATOM 11165 N N . VAL B 1 802 ? 95.691 132.645 139.906 1.00 46.85 802 VAL B N 1
ATOM 11166 C CA . VAL B 1 802 ? 95.455 132.671 138.467 1.00 40.40 802 VAL B CA 1
ATOM 11167 C C . VAL B 1 802 ? 96.012 131.401 137.839 1.00 42.22 802 VAL B C 1
ATOM 11168 O O . VAL B 1 802 ? 95.266 130.608 137.258 1.00 54.37 802 VAL B O 1
ATOM 11172 N N . PHE B 1 803 ? 97.317 131.194 137.955 1.00 21.54 803 PHE B N 1
ATOM 11173 C CA . PHE B 1 803 ? 97.967 129.991 137.444 1.00 24.43 803 PHE B CA 1
ATOM 11174 C C . PHE B 1 803 ? 98.218 129.060 138.623 1.00 34.91 803 PHE B C 1
ATOM 11175 O O . PHE B 1 803 ? 99.227 129.185 139.319 1.00 48.12 803 PHE B O 1
ATOM 11183 N N . GLY B 1 804 ? 97.307 128.119 138.845 1.00 36.98 804 GLY B N 1
ATOM 11184 C CA . GLY B 1 804 ? 97.437 127.205 139.963 1.00 36.73 804 GLY B CA 1
ATOM 11185 C C . GLY B 1 804 ? 96.899 125.835 139.616 1.00 38.41 804 GLY B C 1
ATOM 11186 O O . GLY B 1 804 ? 96.107 125.673 138.686 1.00 42.95 804 GLY B O 1
ATOM 11187 N N . THR B 1 805 ? 97.339 124.843 140.392 1.00 49.03 805 THR B N 1
ATOM 11188 C CA . THR B 1 805 ? 97.009 123.455 140.080 1.00 48.34 805 THR B CA 1
ATOM 11189 C C . THR B 1 805 ? 95.524 123.168 140.269 1.00 51.90 805 THR B C 1
ATOM 11190 O O . THR B 1 805 ? 94.928 122.424 139.483 1.00 53.02 805 THR B O 1
ATOM 11194 N N . GLN B 1 806 ? 94.911 123.729 141.310 1.00 53.79 806 GLN B N 1
ATOM 11195 C CA . GLN B 1 806 ? 93.502 123.490 141.584 1.00 51.86 806 GLN B CA 1
ATOM 11196 C C . GLN B 1 806 ? 92.831 124.786 142.012 1.00 53.14 806 GLN B C 1
ATOM 11197 O O . GLN B 1 806 ? 93.458 125.653 142.625 1.00 56.91 806 GLN B O 1
ATOM 11203 N N . LYS B 1 807 ? 91.540 124.896 141.691 1.00 45.06 807 LYS B N 1
ATOM 11204 C CA . LYS B 1 807 ? 90.721 126.055 142.056 1.00 48.19 807 LYS B CA 1
ATOM 11205 C C . LYS B 1 807 ? 91.333 127.355 141.536 1.00 43.55 807 LYS B C 1
ATOM 11206 O O . LYS B 1 807 ? 91.409 128.361 142.243 1.00 43.01 807 LYS B O 1
ATOM 11212 N N . SER B 1 808 ? 91.767 127.328 140.280 1.00 43.56 808 SER B N 1
ATOM 11213 C CA . SER B 1 808 ? 92.445 128.458 139.668 1.00 45.62 808 SER B CA 1
ATOM 11214 C C . SER B 1 808 ? 91.800 128.787 138.330 1.00 49.70 808 SER B C 1
ATOM 11215 O O . SER B 1 808 ? 91.180 127.936 137.688 1.00 52.94 808 SER B O 1
ATOM 11218 N N . CYS B 1 809 ? 91.958 130.048 137.919 1.00 43.01 809 CYS B N 1
ATOM 11219 C CA . CYS B 1 809 ? 91.334 130.516 136.685 1.00 36.99 809 CYS B CA 1
ATOM 11220 C C . CYS B 1 809 ? 91.854 129.750 135.475 1.00 40.35 809 CYS B C 1
ATOM 11221 O O . CYS B 1 809 ? 91.074 129.321 134.618 1.00 54.68 809 CYS B O 1
ATOM 11224 N N . CYS B 1 810 ? 93.170 129.563 135.389 1.00 32.96 810 CYS B N 1
ATOM 11225 C CA . CYS B 1 810 ? 93.799 128.796 134.312 1.00 36.40 810 CYS B CA 1
ATOM 11226 C C . CYS B 1 810 ? 94.662 127.724 134.967 1.00 33.30 810 CYS B C 1
ATOM 11227 O O . CYS B 1 810 ? 95.826 127.968 135.289 1.00 32.48 810 CYS B O 1
ATOM 11230 N N . ARG B 1 811 ? 94.093 126.539 135.155 1.00 37.84 811 ARG B N 1
ATOM 11231 C CA . ARG B 1 811 ? 94.792 125.484 135.870 1.00 38.93 811 ARG B CA 1
ATOM 11232 C C . ARG B 1 811 ? 96.015 125.017 135.089 1.00 42.04 811 ARG B C 1
ATOM 11233 O O . ARG B 1 811 ? 96.049 125.055 133.857 1.00 44.72 811 ARG B O 1
ATOM 11241 N N . LEU B 1 812 ? 97.040 124.600 135.826 1.00 44.53 812 LEU B N 1
ATOM 11242 C CA . LEU B 1 812 ? 98.262 124.089 135.232 1.00 39.14 812 LEU B CA 1
ATOM 11243 C C . LEU B 1 812 ? 98.196 122.568 135.143 1.00 48.31 812 LEU B C 1
ATOM 11244 O O . LEU B 1 812 ? 97.290 121.926 135.676 1.00 53.47 812 LEU B O 1
ATOM 11249 N N . LYS B 1 813 ? 99.178 121.981 134.459 1.00 79.89 813 LYS B N 1
ATOM 11250 C CA . LYS B 1 813 ? 99.166 120.540 134.226 1.00 82.90 813 LYS B CA 1
ATOM 11251 C C . LYS B 1 813 ? 99.280 119.763 135.534 1.00 84.31 813 LYS B C 1
ATOM 11252 O O . LYS B 1 813 ? 98.381 118.995 135.893 1.00 82.47 813 LYS B O 1
ATOM 11258 N N . ASN B 1 814 ? 100.373 119.952 136.263 1.00 63.75 814 ASN B N 1
ATOM 11259 C CA . ASN B 1 814 ? 100.610 119.204 137.493 1.00 56.84 814 ASN B CA 1
ATOM 11260 C C . ASN B 1 814 ? 101.416 120.087 138.443 1.00 57.94 814 ASN B C 1
ATOM 11261 O O . ASN B 1 814 ? 101.507 121.303 138.251 1.00 60.49 814 ASN B O 1
ATOM 11266 N N . GLN B 1 815 ? 101.990 119.477 139.483 1.00 58.11 815 GLN B N 1
ATOM 11267 C CA . GLN B 1 815 ? 102.692 120.243 140.508 1.00 49.83 815 GLN B CA 1
ATOM 11268 C C . GLN B 1 815 ? 104.108 120.616 140.093 1.00 45.56 815 GLN B C 1
ATOM 11269 O O . GLN B 1 815 ? 104.649 121.607 140.590 1.00 52.29 815 GLN B O 1
ATOM 11275 N N . GLU B 1 816 ? 104.727 119.850 139.196 1.00 37.55 816 GLU B N 1
ATOM 11276 C CA . GLU B 1 816 ? 106.045 120.235 138.704 1.00 33.25 816 GLU B CA 1
ATOM 11277 C C . GLU B 1 816 ? 105.975 121.481 137.833 1.00 38.78 816 GLU B C 1
ATOM 11278 O O . GLU B 1 816 ? 106.968 122.204 137.706 1.00 41.84 816 GLU B O 1
ATOM 11284 N N . ALA B 1 817 ? 104.820 121.747 137.226 1.00 32.93 817 ALA B N 1
ATOM 11285 C CA . ALA B 1 817 ? 104.617 122.965 136.456 1.00 25.84 817 ALA B CA 1
ATOM 11286 C C . ALA B 1 817 ? 104.299 124.167 137.331 1.00 32.04 817 ALA B C 1
ATOM 11287 O O . ALA B 1 817 ? 104.253 125.289 136.819 1.00 35.52 817 ALA B O 1
ATOM 11289 N N . PHE B 1 818 ? 104.073 123.959 138.626 1.00 31.23 818 PHE B N 1
ATOM 11290 C CA . PHE B 1 818 ? 103.833 125.042 139.568 1.00 18.47 818 PHE B CA 1
ATOM 11291 C C . PHE B 1 818 ? 105.125 125.552 140.190 1.00 28.55 818 PHE B C 1
ATOM 11292 O O . PHE B 1 818 ? 105.288 126.763 140.361 1.00 43.04 818 PHE B O 1
ATOM 11300 N N . VAL B 1 819 ? 106.051 124.656 140.539 1.00 20.28 819 VAL B N 1
ATOM 11301 C CA . VAL B 1 819 ? 107.326 125.097 141.100 1.00 10.06 819 VAL B CA 1
ATOM 11302 C C . VAL B 1 819 ? 108.302 125.550 140.031 1.00 11.18 819 VAL B C 1
ATOM 11303 O O . VAL B 1 819 ? 109.382 126.044 140.366 1.00 26.61 819 VAL B O 1
ATOM 11307 N N . ASN B 1 820 ? 107.957 125.395 138.755 1.00 10.71 820 ASN B N 1
ATOM 11308 C CA . ASN B 1 820 ? 108.798 125.886 137.672 1.00 19.50 820 ASN B CA 1
ATOM 11309 C C . ASN B 1 820 ? 108.401 127.278 137.211 1.00 22.09 820 ASN B C 1
ATOM 11310 O O . ASN B 1 820 ? 109.241 128.007 136.677 1.00 29.29 820 ASN B O 1
ATOM 11315 N N . LEU B 1 821 ? 107.137 127.659 137.393 1.00 26.12 821 LEU B N 1
ATOM 11316 C CA . LEU B 1 821 ? 106.727 129.032 137.130 1.00 19.88 821 LEU B CA 1
ATOM 11317 C C . LEU B 1 821 ? 107.163 129.972 138.242 1.00 16.94 821 LEU B C 1
ATOM 11318 O O . LEU B 1 821 ? 107.479 131.134 137.976 1.00 31.16 821 LEU B O 1
ATOM 11323 N N . GLY B 1 822 ? 107.186 129.498 139.488 1.00 15.42 822 GLY B N 1
ATOM 11324 C CA . GLY B 1 822 ? 107.665 130.323 140.581 1.00 16.07 822 GLY B CA 1
ATOM 11325 C C . GLY B 1 822 ? 109.164 130.517 140.589 1.00 19.33 822 GLY B C 1
ATOM 11326 O O . GLY B 1 822 ? 109.646 131.492 141.170 1.00 23.09 822 GLY B O 1
ATOM 11327 N N . ILE B 1 823 ? 109.911 129.605 139.970 1.00 18.11 823 ILE B N 1
ATOM 11328 C CA . ILE B 1 823 ? 111.357 129.770 139.873 1.00 12.66 823 ILE B CA 1
ATOM 11329 C C . ILE B 1 823 ? 111.702 130.898 138.912 1.00 21.43 823 ILE B C 1
ATOM 11330 O O . ILE B 1 823 ? 112.554 131.743 139.205 1.00 28.44 823 ILE B O 1
ATOM 11335 N N . VAL B 1 824 ? 111.041 130.934 137.753 1.00 18.26 824 VAL B N 1
ATOM 11336 C CA . VAL B 1 824 ? 111.414 131.882 136.710 1.00 11.38 824 VAL B CA 1
ATOM 11337 C C . VAL B 1 824 ? 111.013 133.304 137.086 1.00 10.31 824 VAL B C 1
ATOM 11338 O O . VAL B 1 824 ? 111.709 134.264 136.732 1.00 24.30 824 VAL B O 1
ATOM 11342 N N . LEU B 1 825 ? 109.910 133.470 137.821 1.00 6.21 825 LEU B N 1
ATOM 11343 C CA . LEU B 1 825 ? 109.474 134.798 138.235 1.00 0.25 825 LEU B CA 1
ATOM 11344 C C . LEU B 1 825 ? 110.425 135.444 139.230 1.00 18.90 825 LEU B C 1
ATOM 11345 O O . LEU B 1 825 ? 110.320 136.650 139.471 1.00 32.32 825 LEU B O 1
ATOM 11350 N N . ASN B 1 826 ? 111.333 134.676 139.826 1.00 24.31 826 ASN B N 1
ATOM 11351 C CA . ASN B 1 826 ? 112.339 135.214 140.732 1.00 26.34 826 ASN B CA 1
ATOM 11352 C C . ASN B 1 826 ? 113.689 135.404 140.059 1.00 27.93 826 ASN B C 1
ATOM 11353 O O . ASN B 1 826 ? 114.375 136.395 140.325 1.00 33.03 826 ASN B O 1
ATOM 11358 N N . ASN B 1 827 ? 114.085 134.472 139.192 1.00 27.76 827 ASN B N 1
ATOM 11359 C CA . ASN B 1 827 ? 115.298 134.662 138.409 1.00 30.85 827 ASN B CA 1
ATOM 11360 C C . ASN B 1 827 ? 115.175 135.860 137.480 1.00 37.97 827 ASN B C 1
ATOM 11361 O O . ASN B 1 827 ? 116.169 136.546 137.221 1.00 42.64 827 ASN B O 1
ATOM 11366 N N . ALA B 1 828 ? 113.970 136.128 136.970 1.00 47.65 828 ALA B N 1
ATOM 11367 C CA . ALA B 1 828 ? 113.773 137.299 136.123 1.00 44.64 828 ALA B CA 1
ATOM 11368 C C . ALA B 1 828 ? 114.105 138.581 136.871 1.00 46.76 828 ALA B C 1
ATOM 11369 O O . ALA B 1 828 ? 114.767 139.471 136.328 1.00 53.04 828 ALA B O 1
ATOM 11371 N N . VAL B 1 829 ? 113.649 138.693 138.118 1.00 56.40 829 VAL B N 1
ATOM 11372 C CA . VAL B 1 829 ? 113.948 139.876 138.918 1.00 62.17 829 VAL B CA 1
ATOM 11373 C C . VAL B 1 829 ? 115.422 139.906 139.306 1.00 62.41 829 VAL B C 1
ATOM 11374 O O . VAL B 1 829 ? 116.075 140.953 139.234 1.00 59.79 829 VAL B O 1
ATOM 11378 N N . THR B 1 830 ? 115.969 138.762 139.724 1.00 61.77 830 THR B N 1
ATOM 11379 C CA . THR B 1 830 ? 117.347 138.728 140.206 1.00 62.32 830 THR B CA 1
ATOM 11380 C C . THR B 1 830 ? 118.341 139.093 139.107 1.00 57.36 830 THR B C 1
ATOM 11381 O O . THR B 1 830 ? 119.270 139.876 139.336 1.00 55.03 830 THR B O 1
ATOM 11385 N N . SER B 1 831 ? 118.156 138.549 137.904 1.00 42.94 831 SER B N 1
ATOM 11386 C CA . SER B 1 831 ? 119.140 138.712 136.841 1.00 45.99 831 SER B CA 1
ATOM 11387 C C . SER B 1 831 ? 118.803 139.833 135.867 1.00 52.43 831 SER B C 1
ATOM 11388 O O . SER B 1 831 ? 119.700 140.314 135.164 1.00 48.12 831 SER B O 1
ATOM 11391 N N . GLN B 1 832 ? 117.528 140.227 135.781 1.00 53.17 832 GLN B N 1
ATOM 11392 C CA . GLN B 1 832 ? 117.057 141.308 134.916 1.00 47.14 832 GLN B CA 1
ATOM 11393 C C . GLN B 1 832 ? 117.167 140.941 133.440 1.00 49.13 832 GLN B C 1
ATOM 11394 O O . GLN B 1 832 ? 116.711 141.694 132.573 1.00 48.96 832 GLN B O 1
ATOM 11400 N N . ASP B 1 833 ? 117.731 139.790 133.141 1.00 49.18 833 ASP B N 1
ATOM 11401 C CA . ASP B 1 833 ? 117.830 139.539 131.715 1.00 52.45 833 ASP B CA 1
ATOM 11402 C C . ASP B 1 833 ? 116.746 138.567 131.271 1.00 47.75 833 ASP B C 1
ATOM 11403 O O . ASP B 1 833 ? 116.394 137.642 132.009 1.00 47.42 833 ASP B O 1
ATOM 11408 N N . PRO B 1 834 ? 116.195 138.764 130.073 1.00 45.92 834 PRO B N 1
ATOM 11409 C CA . PRO B 1 834 ? 115.060 137.941 129.642 1.00 48.39 834 PRO B CA 1
ATOM 11410 C C . PRO B 1 834 ? 115.414 136.463 129.619 1.00 52.04 834 PRO B C 1
ATOM 11411 O O . PRO B 1 834 ? 116.517 136.072 129.231 1.00 50.35 834 PRO B O 1
ATOM 11415 N N . GLU B 1 835 ? 114.461 135.640 130.049 1.00 73.79 835 GLU B N 1
ATOM 11416 C CA . GLU B 1 835 ? 114.612 134.194 130.050 1.00 71.19 835 GLU B CA 1
ATOM 11417 C C . GLU B 1 835 ? 113.444 133.572 129.305 1.00 68.56 835 GLU B C 1
ATOM 11418 O O . GLU B 1 835 ? 112.297 134.001 129.466 1.00 67.61 835 GLU B O 1
ATOM 11424 N N . LYS B 1 836 ? 113.747 132.570 128.484 1.00 55.42 836 LYS B N 1
ATOM 11425 C CA . LYS B 1 836 ? 112.760 131.869 127.675 1.00 52.56 836 LYS B CA 1
ATOM 11426 C C . LYS B 1 836 ? 112.627 130.441 128.182 1.00 58.76 836 LYS B C 1
ATOM 11427 O O . LYS B 1 836 ? 113.619 129.710 128.256 1.00 65.74 836 LYS B O 1
ATOM 11433 N N . VAL B 1 837 ? 111.401 130.050 128.527 1.00 43.21 837 VAL B N 1
ATOM 11434 C CA . VAL B 1 837 ? 111.123 128.734 129.085 1.00 36.00 837 VAL B CA 1
ATOM 11435 C C . VAL B 1 837 ? 109.905 128.149 128.384 1.00 38.98 837 VAL B C 1
ATOM 11436 O O . VAL B 1 837 ? 109.192 128.836 127.655 1.00 44.61 837 VAL B O 1
ATOM 11440 N N . SER B 1 838 ? 109.677 126.858 128.603 1.00 32.11 838 SER B N 1
ATOM 11441 C CA . SER B 1 838 ? 108.518 126.191 128.029 1.00 32.60 838 SER B CA 1
ATOM 11442 C C . SER B 1 838 ? 107.327 126.299 128.969 1.00 27.44 838 SER B C 1
ATOM 11443 O O . SER B 1 838 ? 107.443 126.046 130.170 1.00 38.26 838 SER B O 1
ATOM 11446 N N . PHE B 1 839 ? 106.173 126.668 128.419 1.00 21.95 839 PHE B N 1
ATOM 11447 C CA . PHE B 1 839 ? 104.976 126.904 129.206 1.00 17.92 839 PHE B CA 1
ATOM 11448 C C . PHE B 1 839 ? 103.841 126.067 128.639 1.00 26.87 839 PHE B C 1
ATOM 11449 O O . PHE B 1 839 ? 103.823 125.756 127.449 1.00 35.34 839 PHE B O 1
ATOM 11457 N N . ALA B 1 840 ? 102.896 125.698 129.498 1.00 26.43 840 ALA B N 1
ATOM 11458 C CA . ALA B 1 840 ? 101.743 124.920 129.068 1.00 16.44 840 ALA B CA 1
ATOM 11459 C C . ALA B 1 840 ? 100.679 124.985 130.148 1.00 15.86 840 ALA B C 1
ATOM 11460 O O . ALA B 1 840 ? 100.997 124.950 131.337 1.00 24.53 840 ALA B O 1
ATOM 11462 N N . PHE B 1 841 ? 99.423 125.069 129.728 1.00 18.87 841 PHE B N 1
ATOM 11463 C CA . PHE B 1 841 ? 98.330 125.205 130.685 1.00 25.95 841 PHE B CA 1
ATOM 11464 C C . PHE B 1 841 ? 97.009 124.863 130.002 1.00 31.21 841 PHE B C 1
ATOM 11465 O O . PHE B 1 841 ? 96.978 124.410 128.854 1.00 38.60 841 PHE B O 1
ATOM 11473 N N . PHE B 1 842 ? 95.913 125.048 130.735 1.00 34.84 842 PHE B N 1
ATOM 11474 C CA . PHE B 1 842 ? 94.561 124.784 130.266 1.00 31.87 842 PHE B CA 1
ATOM 11475 C C . PHE B 1 842 ? 93.735 126.054 130.383 1.00 37.58 842 PHE B C 1
ATOM 11476 O O . PHE B 1 842 ? 93.734 126.705 131.431 1.00 48.71 842 PHE B O 1
ATOM 11484 N N . THR B 1 843 ? 93.014 126.398 129.323 1.00 37.60 843 THR B N 1
ATOM 11485 C CA . THR B 1 843 ? 92.224 127.622 129.316 1.00 42.08 843 THR B CA 1
ATOM 11486 C C . THR B 1 843 ? 90.972 127.431 130.167 1.00 42.80 843 THR B C 1
ATOM 11487 O O . THR B 1 843 ? 90.796 126.418 130.850 1.00 47.53 843 THR B O 1
ATOM 11491 N N . ARG B 1 844 ? 90.088 128.429 130.149 1.00 45.25 844 ARG B N 1
ATOM 11492 C CA . ARG B 1 844 ? 88.801 128.284 130.817 1.00 51.66 844 ARG B CA 1
ATOM 11493 C C . ARG B 1 844 ? 87.935 127.247 130.112 1.00 58.68 844 ARG B C 1
ATOM 11494 O O . ARG B 1 844 ? 87.224 126.474 130.765 1.00 56.98 844 ARG B O 1
ATOM 11502 N N . GLY B 1 845 ? 87.992 127.206 128.779 1.00 46.83 845 GLY B N 1
ATOM 11503 C CA . GLY B 1 845 ? 87.223 126.231 128.026 1.00 41.39 845 GLY B CA 1
ATOM 11504 C C . GLY B 1 845 ? 87.739 124.812 128.137 1.00 45.55 845 GLY B C 1
ATOM 11505 O O . GLY B 1 845 ? 86.950 123.868 128.022 1.00 51.64 845 GLY B O 1
ATOM 11506 N N . GLY B 1 846 ? 89.039 124.637 128.357 1.00 42.21 846 GLY B N 1
ATOM 11507 C CA . GLY B 1 846 ? 89.590 123.312 128.560 1.00 43.01 846 GLY B CA 1
ATOM 11508 C C . GLY B 1 846 ? 90.426 122.792 127.411 1.00 43.66 846 GLY B C 1
ATOM 11509 O O . GLY B 1 846 ? 90.390 121.597 127.107 1.00 47.98 846 GLY B O 1
ATOM 11510 N N . LYS B 1 847 ? 91.189 123.669 126.768 1.00 44.80 847 LYS B N 1
ATOM 11511 C CA . LYS B 1 847 ? 92.049 123.296 125.654 1.00 51.76 847 LYS B CA 1
ATOM 11512 C C . LYS B 1 847 ? 93.507 123.441 126.065 1.00 51.79 847 LYS B C 1
ATOM 11513 O O . LYS B 1 847 ? 93.919 124.506 126.535 1.00 50.81 847 LYS B O 1
ATOM 11519 N N . TYR B 1 848 ? 94.281 122.375 125.883 1.00 42.20 848 TYR B N 1
ATOM 11520 C CA . TYR B 1 848 ? 95.697 122.402 126.226 1.00 39.88 848 TYR B CA 1
ATOM 11521 C C . TYR B 1 848 ? 96.433 123.396 125.340 1.00 43.01 848 TYR B C 1
ATOM 11522 O O . TYR B 1 848 ? 96.295 123.367 124.114 1.00 48.41 848 TYR B O 1
ATOM 11531 N N . VAL B 1 849 ? 97.218 124.276 125.957 1.00 43.97 849 VAL B N 1
ATOM 11532 C CA . VAL B 1 849 ? 97.992 125.286 125.246 1.00 40.68 849 VAL B CA 1
ATOM 11533 C C . VAL B 1 849 ? 99.455 125.119 125.617 1.00 37.92 849 VAL B C 1
ATOM 11534 O O . VAL B 1 849 ? 99.788 124.984 126.800 1.00 52.42 849 VAL B O 1
ATOM 11538 N N . GLU B 1 850 ? 100.321 125.127 124.606 1.00 43.97 850 GLU B N 1
ATOM 11539 C CA . GLU B 1 850 ? 101.760 124.965 124.769 1.00 48.07 850 GLU B CA 1
ATOM 11540 C C . GLU B 1 850 ? 102.458 126.142 124.099 1.00 56.13 850 GLU B C 1
ATOM 11541 O O . GLU B 1 850 ? 102.282 126.367 122.898 1.00 60.58 850 GLU B O 1
ATOM 11547 N N . CYS B 1 851 ? 103.253 126.883 124.872 1.00 43.37 851 CYS B N 1
ATOM 11548 C CA . CYS B 1 851 ? 103.846 128.133 124.422 1.00 30.64 851 CYS B CA 1
ATOM 11549 C C . CYS B 1 851 ? 105.285 128.215 124.905 1.00 32.50 851 CYS B C 1
ATOM 11550 O O . CYS B 1 851 ? 105.799 127.312 125.574 1.00 45.65 851 CYS B O 1
ATOM 11553 N N . LEU B 1 852 ? 105.921 129.338 124.593 1.00 20.38 852 LEU B N 1
ATOM 11554 C CA . LEU B 1 852 ? 107.196 129.724 125.174 1.00 26.04 852 LEU B CA 1
ATOM 11555 C C . LEU B 1 852 ? 106.998 131.036 125.919 1.00 33.12 852 LEU B C 1
ATOM 11556 O O . LEU B 1 852 ? 106.327 131.942 125.416 1.00 40.30 852 LEU B O 1
ATOM 11561 N N . LEU B 1 853 ? 107.571 131.132 127.112 1.00 27.10 853 LEU B N 1
ATOM 11562 C CA . LEU B 1 853 ? 107.412 132.287 127.985 1.00 23.50 853 LEU B CA 1
ATOM 11563 C C . LEU B 1 853 ? 108.732 133.037 128.053 1.00 26.40 853 LEU B C 1
ATOM 11564 O O . LEU B 1 853 ? 109.760 132.452 128.406 1.00 34.22 853 LEU B O 1
ATOM 11569 N N . CYS B 1 854 ? 108.701 134.322 127.712 1.00 30.84 854 CYS B N 1
ATOM 11570 C CA . CYS B 1 854 ? 109.850 135.209 127.827 1.00 26.40 854 CYS B CA 1
ATOM 11571 C C . CYS B 1 854 ? 109.567 136.198 128.945 1.00 26.18 854 CYS B C 1
ATOM 11572 O O . CYS B 1 854 ? 108.574 136.929 128.892 1.00 29.44 854 CYS B O 1
ATOM 11575 N N . VAL B 1 855 ? 110.430 136.219 129.955 1.00 23.45 855 VAL B N 1
ATOM 11576 C CA . VAL B 1 855 ? 110.178 136.987 131.169 1.00 25.12 855 VAL B CA 1
ATOM 11577 C C . VAL B 1 855 ? 111.392 137.856 131.474 1.00 29.28 855 VAL B C 1
ATOM 11578 O O . VAL B 1 855 ? 112.535 137.398 131.366 1.00 37.18 855 VAL B O 1
ATOM 11582 N N . SER B 1 856 ? 111.142 139.115 131.828 1.00 24.14 856 SER B N 1
ATOM 11583 C CA . SER B 1 856 ? 112.197 140.085 132.077 1.00 23.21 856 SER B CA 1
ATOM 11584 C C . SER B 1 856 ? 111.728 141.090 133.118 1.00 28.22 856 SER B C 1
ATOM 11585 O O . SER B 1 856 ? 110.532 141.249 133.364 1.00 36.52 856 SER B O 1
ATOM 11588 N N . LYS B 1 857 ? 112.692 141.781 133.715 1.00 40.53 857 LYS B N 1
ATOM 11589 C CA . LYS B 1 857 ? 112.462 142.628 134.875 1.00 46.10 857 LYS B CA 1
ATOM 11590 C C . LYS B 1 857 ? 112.218 144.074 134.467 1.00 49.99 857 LYS B C 1
ATOM 11591 O O . LYS B 1 857 ? 112.800 144.571 133.502 1.00 57.42 857 LYS B O 1
ATOM 11597 N N . LYS B 1 858 ? 111.347 144.748 135.213 1.00 55.00 858 LYS B N 1
ATOM 11598 C CA . LYS B 1 858 ? 111.012 146.143 134.959 1.00 55.65 858 LYS B CA 1
ATOM 11599 C C . LYS B 1 858 ? 111.652 147.040 136.008 1.00 60.51 858 LYS B C 1
ATOM 11600 O O . LYS B 1 858 ? 111.494 146.807 137.211 1.00 63.60 858 LYS B O 1
ATOM 11606 N N . LEU B 1 859 ? 112.337 148.082 135.550 1.00 72.88 859 LEU B N 1
ATOM 11607 C CA . LEU B 1 859 ? 112.924 149.084 136.424 1.00 69.52 859 LEU B CA 1
ATOM 11608 C C . LEU B 1 859 ? 112.269 150.433 136.165 1.00 73.03 859 LEU B C 1
ATOM 11609 O O . LEU B 1 859 ? 111.727 150.681 135.084 1.00 74.14 859 LEU B O 1
ATOM 11614 N N . ASP B 1 860 ? 112.315 151.302 137.169 1.00 105.27 860 ASP B N 1
ATOM 11615 C CA . ASP B 1 860 ? 111.797 152.654 137.036 1.00 108.92 860 ASP B CA 1
ATOM 11616 C C . ASP B 1 860 ? 112.921 153.586 136.580 1.00 110.23 860 ASP B C 1
ATOM 11617 O O . ASP B 1 860 ? 114.001 153.144 136.178 1.00 109.95 860 ASP B O 1
ATOM 11622 N N . ARG B 1 861 ? 112.671 154.896 136.634 1.00 124.77 861 ARG B N 1
ATOM 11623 C CA . ARG B 1 861 ? 113.678 155.860 136.201 1.00 125.60 861 ARG B CA 1
ATOM 11624 C C . ARG B 1 861 ? 114.911 155.833 137.095 1.00 125.12 861 ARG B C 1
ATOM 11625 O O . ARG B 1 861 ? 116.031 156.030 136.612 1.00 125.44 861 ARG B O 1
ATOM 11633 N N . GLU B 1 862 ? 114.731 155.589 138.391 1.00 119.73 862 GLU B N 1
ATOM 11634 C CA . GLU B 1 862 ? 115.830 155.599 139.347 1.00 120.52 862 GLU B CA 1
ATOM 11635 C C . GLU B 1 862 ? 116.534 154.254 139.460 1.00 119.52 862 GLU B C 1
ATOM 11636 O O . GLU B 1 862 ? 117.309 154.053 140.401 1.00 118.74 862 GLU B O 1
ATOM 11642 N N . GLY B 1 863 ? 116.286 153.332 138.533 1.00 111.34 863 GLY B N 1
ATOM 11643 C CA . GLY B 1 863 ? 116.944 152.042 138.584 1.00 110.94 863 GLY B CA 1
ATOM 11644 C C . GLY B 1 863 ? 116.460 151.121 139.679 1.00 110.17 863 GLY B C 1
ATOM 11645 O O . GLY B 1 863 ? 117.218 150.260 140.130 1.00 108.85 863 GLY B O 1
ATOM 11646 N N . VAL B 1 864 ? 115.217 151.280 140.124 1.00 92.46 864 VAL B N 1
ATOM 11647 C CA . VAL B 1 864 ? 114.628 150.433 141.155 1.00 90.12 864 VAL B CA 1
ATOM 11648 C C . VAL B 1 864 ? 11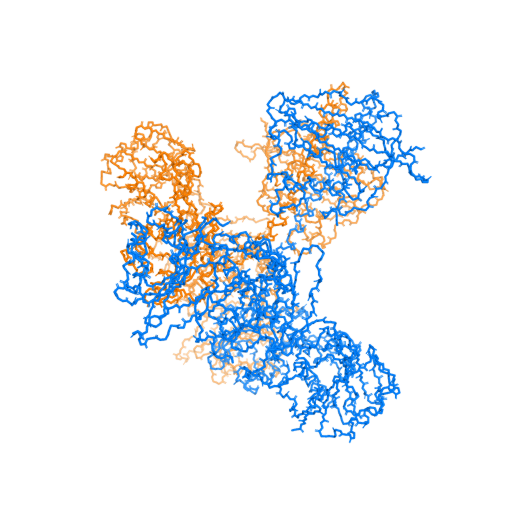3.652 149.477 140.488 1.00 86.36 864 VAL B C 1
ATOM 11649 O O . VAL B 1 864 ? 112.817 149.896 139.677 1.00 83.44 864 VAL B O 1
ATOM 11653 N N . VAL B 1 865 ? 113.759 148.191 140.821 1.00 70.74 865 VAL B N 1
ATOM 11654 C CA . VAL B 1 865 ? 112.865 147.194 140.249 1.00 68.18 865 VAL B CA 1
ATOM 11655 C C . VAL B 1 865 ? 111.455 147.407 140.785 1.00 69.55 865 VAL B C 1
ATOM 11656 O O . VAL B 1 865 ? 111.241 147.531 141.998 1.00 66.92 865 VAL B O 1
ATOM 11660 N N . THR B 1 866 ? 110.483 147.472 139.873 1.00 69.78 866 THR B N 1
ATOM 11661 C CA . THR B 1 866 ? 109.101 147.749 140.237 1.00 66.05 866 THR B CA 1
ATOM 11662 C C . THR B 1 866 ? 108.166 146.573 140.003 1.00 63.58 866 THR B C 1
ATOM 11663 O O . THR B 1 866 ? 106.983 146.666 140.343 1.00 65.46 866 THR B O 1
ATOM 11667 N N . GLY B 1 867 ? 108.660 145.476 139.443 1.00 43.95 867 GLY B N 1
ATOM 11668 C CA . GLY B 1 867 ? 107.824 144.319 139.205 1.00 42.88 867 GLY B CA 1
ATOM 11669 C C . GLY B 1 867 ? 108.393 143.405 138.145 1.00 39.57 867 GLY B C 1
ATOM 11670 O O . GLY B 1 867 ? 109.612 143.266 138.025 1.00 40.81 867 GLY B O 1
ATOM 11671 N N . VAL B 1 868 ? 107.518 142.774 137.370 1.00 30.15 868 VAL B N 1
ATOM 11672 C CA . VAL B 1 868 ? 107.947 141.899 136.287 1.00 24.27 868 VAL B CA 1
ATOM 11673 C C . VAL B 1 868 ? 106.882 141.950 135.203 1.00 28.73 868 VAL B C 1
ATOM 11674 O O . VAL B 1 868 ? 105.687 142.039 135.494 1.00 38.99 868 VAL B O 1
ATOM 11678 N N . PHE B 1 869 ? 107.322 141.951 133.948 1.00 22.17 869 PHE B N 1
ATOM 11679 C CA . PHE B 1 869 ? 106.423 141.870 132.804 1.00 27.84 869 PHE B CA 1
ATOM 11680 C C . PHE B 1 869 ? 106.947 140.856 131.804 1.00 23.39 869 PHE B C 1
ATOM 11681 O O . PHE B 1 869 ? 108.133 140.858 131.468 1.00 27.94 869 PHE B O 1
ATOM 11689 N N . CYS B 1 870 ? 106.052 139.990 131.335 1.00 13.12 870 CYS B N 1
ATOM 11690 C CA . CYS B 1 870 ? 106.416 138.878 130.473 1.00 17.62 870 CYS B CA 1
ATOM 11691 C C . CYS B 1 870 ? 105.369 138.716 129.381 1.00 18.75 870 CYS B C 1
ATOM 11692 O O . CYS B 1 870 ? 104.257 139.236 129.476 1.00 19.78 870 CYS B O 1
ATOM 11695 N N . PHE B 1 871 ? 105.753 138.011 128.318 1.00 8.94 871 PHE B N 1
ATOM 11696 C CA . PHE B 1 871 ? 104.894 137.835 127.157 1.00 15.43 871 PHE B CA 1
ATOM 11697 C C . PHE B 1 871 ? 105.111 136.450 126.566 1.00 21.53 871 PHE B C 1
ATOM 11698 O O . PHE B 1 871 ? 106.138 135.807 126.793 1.00 18.40 871 PHE B O 1
ATOM 11706 N N . LEU B 1 872 ? 104.121 136.003 125.799 1.00 21.44 872 LEU B N 1
ATOM 11707 C CA . LEU B 1 872 ? 104.045 134.634 125.304 1.00 14.21 872 LEU B CA 1
ATOM 11708 C C . LEU B 1 872 ? 104.386 134.591 123.820 1.00 25.70 872 LEU B C 1
ATOM 11709 O O . LEU B 1 872 ? 103.879 135.403 123.041 1.00 40.74 872 LEU B O 1
ATOM 11714 N N . GLN B 1 873 ? 105.228 133.640 123.431 1.00 17.86 873 GLN B N 1
ATOM 11715 C CA . GLN B 1 873 ? 105.631 133.457 122.038 1.00 13.80 873 GLN B CA 1
ATOM 11716 C C . GLN B 1 873 ? 105.086 132.118 121.547 1.00 28.70 873 GLN B C 1
ATOM 11717 O O . GLN B 1 873 ? 105.696 131.070 121.773 1.00 38.91 873 GLN B O 1
ATOM 11723 N N . LEU B 1 874 ? 103.952 132.160 120.849 1.00 37.81 874 LEU B N 1
ATOM 11724 C CA . LEU B 1 874 ? 103.229 130.955 120.437 1.00 39.36 874 LEU B CA 1
ATOM 11725 C C . LEU B 1 874 ? 103.957 130.285 119.275 1.00 42.69 874 LEU B C 1
ATOM 11726 O O . LEU B 1 874 ? 103.551 130.357 118.114 1.00 40.83 874 LEU B O 1
ATOM 11731 N N . ALA B 1 875 ? 105.050 129.604 119.600 1.00 56.56 875 ALA B N 1
ATOM 11732 C CA . ALA B 1 875 ? 105.805 128.892 118.583 1.00 53.47 875 ALA B CA 1
ATOM 11733 C C . ALA B 1 875 ? 105.029 127.674 118.093 1.00 57.44 875 ALA B C 1
ATOM 11734 O O . ALA B 1 875 ? 104.158 127.138 118.781 1.00 58.64 875 ALA B O 1
ATOM 11736 N N . SER B 1 876 ? 105.354 127.243 116.878 1.00 65.08 876 SER B N 1
ATOM 11737 C CA . SER B 1 876 ? 104.729 126.066 116.297 1.00 62.98 876 SER B CA 1
ATOM 11738 C C . SER B 1 876 ? 105.363 124.797 116.859 1.00 64.73 876 SER B C 1
ATOM 11739 O O . SER B 1 876 ? 106.440 124.822 117.459 1.00 70.27 876 SER B O 1
ATOM 11742 N N . HIS B 1 877 ? 104.672 123.673 116.654 1.00 62.28 877 HIS B N 1
ATOM 11743 C CA . HIS B 1 877 ? 105.095 122.416 117.266 1.00 64.35 877 HIS B CA 1
ATOM 11744 C C . HIS B 1 877 ? 106.495 122.017 116.815 1.00 65.93 877 HIS B C 1
ATOM 11745 O O . HIS B 1 877 ? 107.385 121.786 117.643 1.00 62.02 877 HIS B O 1
ATOM 11752 N N . GLU B 1 878 ? 106.715 121.952 115.500 1.00 62.47 878 GLU B N 1
ATOM 11753 C CA . GLU B 1 878 ? 108.017 121.538 114.990 1.00 58.79 878 GLU B CA 1
ATOM 11754 C C . GLU B 1 878 ? 109.098 122.542 115.362 1.00 59.78 878 GLU B C 1
ATOM 11755 O O . GLU B 1 878 ? 110.228 122.157 115.682 1.00 63.46 878 GLU B O 1
ATOM 11761 N N . LEU B 1 879 ? 108.769 123.834 115.330 1.00 53.59 879 LEU B N 1
ATOM 11762 C CA . LEU B 1 879 ? 109.724 124.846 115.765 1.00 52.29 879 LEU B CA 1
ATOM 11763 C C . LEU B 1 879 ? 110.059 124.677 117.240 1.00 59.86 879 LEU B C 1
ATOM 11764 O O . LEU B 1 879 ? 111.217 124.836 117.645 1.00 62.01 879 LEU B O 1
ATOM 11769 N N . GLN B 1 880 ? 109.057 124.352 118.059 1.00 67.39 880 GLN B N 1
ATOM 11770 C CA . GLN B 1 880 ? 109.299 124.140 119.482 1.00 63.26 880 GLN B CA 1
ATOM 11771 C C . GLN B 1 880 ? 110.233 122.960 119.711 1.00 65.53 880 GLN B C 1
ATOM 11772 O O . GLN B 1 880 ? 111.179 123.053 120.499 1.00 66.42 880 GLN B O 1
ATOM 11778 N N . GLN B 1 881 ? 109.988 121.839 119.025 1.00 76.91 881 GLN B N 1
ATOM 11779 C CA . GLN B 1 881 ? 110.875 120.688 119.181 1.00 79.04 881 GLN B CA 1
ATOM 11780 C C . GLN B 1 881 ? 112.280 120.996 118.679 1.00 80.26 881 GLN B C 1
ATOM 11781 O O . GLN B 1 881 ? 113.272 120.581 119.293 1.00 80.52 881 GLN B O 1
ATOM 11787 N N . ALA B 1 882 ? 112.387 121.718 117.561 1.00 82.97 882 ALA B N 1
ATOM 11788 C CA . ALA B 1 882 ? 113.701 122.065 117.034 1.00 83.55 882 ALA B CA 1
ATOM 11789 C C . ALA B 1 882 ? 114.476 122.931 118.015 1.00 86.31 882 ALA B C 1
ATOM 11790 O O . ALA B 1 882 ? 115.657 122.679 118.275 1.00 88.91 882 ALA B O 1
ATOM 11792 N N . LEU B 1 883 ? 113.824 123.949 118.582 1.00 92.80 883 LEU B N 1
ATOM 11793 C CA . LEU B 1 883 ? 114.501 124.807 119.548 1.00 93.67 883 LEU B CA 1
ATOM 11794 C C . LEU B 1 883 ? 114.833 124.047 120.825 1.00 94.35 883 LEU B C 1
ATOM 11795 O O . LEU B 1 883 ? 115.881 124.281 121.436 1.00 95.76 883 LEU B O 1
ATOM 11800 N N . HIS B 1 884 ? 113.960 123.126 121.238 1.00 107.74 884 HIS B N 1
ATOM 11801 C CA . HIS B 1 884 ? 114.234 122.295 122.406 1.00 110.47 884 HIS B CA 1
ATOM 11802 C C . HIS B 1 884 ? 115.510 121.485 122.205 1.00 110.27 884 HIS B C 1
ATOM 11803 O O . HIS B 1 884 ? 116.424 121.518 123.040 1.00 109.03 884 HIS B O 1
ATOM 11810 N N . VAL B 1 885 ? 115.596 120.768 121.084 1.00 116.95 885 VAL B N 1
ATOM 11811 C CA . VAL B 1 885 ? 116.767 119.935 120.826 1.00 118.45 885 VAL B CA 1
ATOM 11812 C C . VAL B 1 885 ? 118.010 120.798 120.641 1.00 119.23 885 VAL B C 1
ATOM 11813 O O . VAL B 1 885 ? 119.107 120.429 121.076 1.00 119.97 885 VAL B O 1
ATOM 11817 N N . GLN B 1 886 ? 117.862 121.964 120.006 1.00 118.50 886 GLN B N 1
ATOM 11818 C CA . GLN B 1 886 ? 119.005 122.845 119.793 1.00 118.13 886 GLN B CA 1
ATOM 11819 C C . GLN B 1 886 ? 119.551 123.377 121.114 1.00 120.32 886 GLN B C 1
ATOM 11820 O O . GLN B 1 886 ? 120.767 123.376 121.340 1.00 121.50 886 GLN B O 1
ATOM 11826 N N . ARG B 1 887 ? 118.665 123.828 122.006 1.00 135.44 887 ARG B N 1
ATOM 11827 C CA . ARG B 1 887 ? 119.107 124.348 123.293 1.00 137.38 887 ARG B CA 1
ATOM 11828 C C . ARG B 1 887 ? 119.547 123.243 124.241 1.00 137.73 887 ARG B C 1
ATOM 11829 O O . ARG B 1 887 ? 120.216 123.531 125.239 1.00 138.19 887 ARG B O 1
ATOM 11837 N N . LEU B 1 888 ? 119.181 121.990 123.960 1.00 136.83 888 LEU B N 1
ATOM 11838 C CA . LEU B 1 888 ? 119.694 120.886 124.765 1.00 138.45 888 LEU B CA 1
ATOM 11839 C C . LEU B 1 888 ? 121.210 120.761 124.634 1.00 140.54 888 LEU B C 1
ATOM 11840 O O . LEU B 1 888 ? 121.892 120.384 125.594 1.00 141.12 888 LEU B O 1
ATOM 11845 N N . ALA B 1 889 ? 121.755 121.073 123.457 1.00 154.66 889 ALA B N 1
ATOM 11846 C CA . ALA B 1 889 ? 123.184 120.937 123.196 1.00 155.13 889 ALA B CA 1
ATOM 11847 C C . ALA B 1 889 ? 123.900 122.270 123.013 1.00 154.78 889 ALA B C 1
ATOM 11848 O O . ALA B 1 889 ? 125.132 122.284 122.876 1.00 155.65 889 ALA B O 1
ATOM 11850 N N . GLU B 1 890 ? 123.165 123.387 122.991 1.00 155.16 890 GLU B N 1
ATOM 11851 C CA . GLU B 1 890 ? 123.808 124.691 122.859 1.00 156.16 890 GLU B CA 1
ATOM 11852 C C . GLU B 1 890 ? 124.780 124.952 124.004 1.00 157.59 890 GLU B C 1
ATOM 11853 O O . GLU B 1 890 ? 125.809 125.612 123.814 1.00 157.82 890 GLU B O 1
ATOM 11859 N N . ARG B 1 891 ? 124.468 124.453 125.202 1.00 165.99 891 ARG B N 1
ATOM 11860 C CA . ARG B 1 891 ? 125.357 124.666 126.340 1.00 167.34 891 ARG B CA 1
ATOM 11861 C C . ARG B 1 891 ? 126.711 124.004 126.117 1.00 166.49 891 ARG B C 1
ATOM 11862 O O . ARG B 1 891 ? 127.757 124.625 126.338 1.00 165.94 891 ARG B O 1
ATOM 11870 N N . THR B 1 892 ? 126.715 122.751 125.656 1.00 169.19 892 THR B N 1
ATOM 11871 C CA . THR B 1 892 ? 127.978 122.089 125.345 1.00 169.80 892 THR B CA 1
ATOM 11872 C C . THR B 1 892 ? 128.688 122.767 124.180 1.00 169.78 892 THR B C 1
ATOM 11873 O O . THR B 1 892 ? 129.923 122.886 124.184 1.00 169.35 892 THR B O 1
ATOM 11877 N N . ALA B 1 893 ? 127.926 123.225 123.182 1.00 171.75 893 ALA B N 1
ATOM 11878 C CA . ALA B 1 893 ? 128.533 123.908 122.043 1.00 171.66 893 ALA B CA 1
ATOM 11879 C C . ALA B 1 893 ? 129.272 125.168 122.481 1.00 172.17 893 ALA B C 1
ATOM 11880 O O . ALA B 1 893 ? 130.425 125.389 122.093 1.00 172.16 893 ALA B O 1
ATOM 11882 N N . VAL B 1 894 ? 128.634 125.998 123.309 1.00 173.38 894 VAL B N 1
ATOM 11883 C CA . VAL B 1 894 ? 129.289 127.223 123.762 1.00 173.06 894 VAL B CA 1
ATOM 11884 C C . VAL B 1 894 ? 130.411 126.906 124.746 1.00 173.37 894 VAL B C 1
ATOM 11885 O O . VAL B 1 894 ? 131.421 127.623 124.796 1.00 173.33 894 VAL B O 1
ATOM 11889 N N . LYS B 1 895 ? 130.271 125.831 125.530 1.00 170.99 895 LYS B N 1
ATOM 11890 C CA . LYS B 1 895 ? 131.340 125.436 126.441 1.00 170.85 895 LYS B CA 1
ATOM 11891 C C . LYS B 1 895 ? 132.604 125.066 125.677 1.00 171.24 895 LYS B C 1
ATOM 11892 O O . LYS B 1 895 ? 133.717 125.390 126.107 1.00 171.35 895 LYS B O 1
ATOM 11898 N N . ARG B 1 896 ? 132.456 124.380 124.544 1.00 172.87 896 ARG B N 1
ATOM 11899 C CA . ARG B 1 896 ? 133.624 124.113 123.710 1.00 172.61 896 ARG B CA 1
ATOM 11900 C C . ARG B 1 896 ? 134.088 125.357 122.957 1.00 172.70 896 ARG B C 1
ATOM 11901 O O . ARG B 1 896 ? 135.295 125.530 122.736 1.00 172.66 896 ARG B O 1
ATOM 11909 N N . LEU B 1 897 ? 133.153 126.228 122.565 1.00 175.86 897 LEU B N 1
ATOM 11910 C CA . LEU B 1 897 ? 133.514 127.422 121.806 1.00 175.93 897 LEU B CA 1
ATOM 11911 C C . LEU B 1 897 ? 134.383 128.368 122.626 1.00 176.50 897 LEU B C 1
ATOM 11912 O O . LEU B 1 897 ? 135.358 128.927 122.112 1.00 176.41 897 LEU B O 1
ATOM 11917 N N . LYS B 1 898 ? 134.039 128.572 123.900 1.00 177.55 898 LYS B N 1
ATOM 11918 C CA . LYS B 1 898 ? 134.845 129.456 124.741 1.00 177.20 898 LYS B CA 1
ATOM 11919 C C . LYS B 1 898 ? 136.243 128.885 124.963 1.00 177.32 898 LYS B C 1
ATOM 11920 O O . LYS B 1 898 ? 137.236 129.627 124.946 1.00 177.22 898 LYS B O 1
ATOM 11926 N N . ALA B 1 899 ? 136.341 127.569 125.168 1.00 179.39 899 ALA B N 1
ATOM 11927 C CA . ALA B 1 899 ? 137.647 126.942 125.331 1.00 179.55 899 ALA B CA 1
ATOM 11928 C C . ALA B 1 899 ? 138.488 127.094 124.071 1.00 180.20 899 ALA B C 1
ATOM 11929 O O . ALA B 1 899 ? 139.698 127.336 124.148 1.00 179.93 899 ALA B O 1
ATOM 11931 N N . LEU B 1 900 ? 137.864 126.950 122.898 1.00 186.95 900 LEU B N 1
ATOM 11932 C CA . LEU B 1 900 ? 138.590 127.175 121.651 1.00 186.93 900 LEU B CA 1
ATOM 11933 C C . LEU B 1 900 ? 139.028 128.631 121.524 1.00 186.57 900 LEU B C 1
ATOM 11934 O O . LEU B 1 900 ? 140.152 128.914 121.091 1.00 186.07 900 LEU B O 1
ATOM 11939 N N . ALA B 1 901 ? 138.156 129.569 121.902 1.00 183.74 901 ALA B N 1
ATOM 11940 C CA . ALA B 1 901 ? 138.463 130.988 121.768 1.00 183.38 901 ALA B CA 1
ATOM 11941 C C . ALA B 1 901 ? 139.542 131.453 122.737 1.00 183.61 901 ALA B C 1
ATOM 11942 O O . ALA B 1 901 ? 140.188 132.474 122.481 1.00 183.11 901 ALA B O 1
ATOM 11944 N N . TYR B 1 902 ? 139.738 130.738 123.847 1.00 187.66 902 TYR B N 1
ATOM 11945 C CA . TYR B 1 902 ? 140.771 131.128 124.805 1.00 187.80 902 TYR B CA 1
ATOM 11946 C C . TYR B 1 902 ? 142.162 131.093 124.171 1.00 187.67 902 TYR B C 1
ATOM 11947 O O . TYR B 1 902 ? 142.987 131.993 124.399 1.00 187.02 902 TYR B O 1
ATOM 11956 N N . ILE B 1 903 ? 142.435 130.072 123.354 1.00 187.52 903 ILE B N 1
ATOM 11957 C CA . ILE B 1 903 ? 143.735 129.966 122.705 1.00 187.59 903 ILE B CA 1
ATOM 11958 C C . ILE B 1 903 ? 143.975 131.109 121.729 1.00 187.25 903 ILE B C 1
ATOM 11959 O O . ILE B 1 903 ? 145.130 131.441 121.447 1.00 187.03 903 ILE B O 1
ATOM 11964 N N . LYS B 1 904 ? 142.912 131.741 121.219 1.00 184.25 904 LYS B N 1
ATOM 11965 C CA . LYS B 1 904 ? 143.095 132.883 120.327 1.00 184.03 904 LYS B CA 1
ATOM 11966 C C . LYS B 1 904 ? 143.875 133.992 121.019 1.00 183.79 904 LYS B C 1
ATOM 11967 O O . LYS B 1 904 ? 144.899 134.457 120.510 1.00 183.63 904 LYS B O 1
ATOM 11973 N N . ARG B 1 905 ? 143.419 134.410 122.201 1.00 182.46 905 ARG B N 1
ATOM 11974 C CA . ARG B 1 905 ? 144.160 135.398 122.979 1.00 182.64 905 ARG B CA 1
ATOM 11975 C C . ARG B 1 905 ? 145.493 134.837 123.460 1.00 182.95 905 ARG B C 1
ATOM 11976 O O . ARG B 1 905 ? 146.519 135.541 123.441 1.00 182.53 905 ARG B O 1
ATOM 11984 N N . GLN B 1 906 ? 145.493 133.571 123.902 1.00 183.13 906 GLN B N 1
ATOM 11985 C CA . GLN B 1 906 ? 146.716 132.956 124.408 1.00 183.08 906 GLN B CA 1
ATOM 11986 C C . GLN B 1 906 ? 147.844 133.009 123.386 1.00 182.91 906 GLN B C 1
ATOM 11987 O O . GLN B 1 906 ? 149.017 133.108 123.762 1.00 182.13 906 GLN B O 1
ATOM 11993 N N . ILE B 1 907 ? 147.515 132.936 122.098 1.00 184.83 907 ILE B N 1
ATOM 11994 C CA . ILE B 1 907 ? 148.528 133.026 121.055 1.00 184.76 907 ILE B CA 1
ATOM 11995 C C . ILE B 1 907 ? 148.652 134.429 120.464 1.00 184.73 907 ILE B C 1
ATOM 11996 O O . ILE B 1 907 ? 149.682 134.737 119.845 1.00 184.75 907 ILE B O 1
ATOM 12001 N N . ARG B 1 908 ? 147.644 135.287 120.639 1.00 183.16 908 ARG B N 1
ATOM 12002 C CA . ARG B 1 908 ? 147.765 136.662 120.171 1.00 182.76 908 ARG B CA 1
ATOM 12003 C C . ARG B 1 908 ? 148.736 137.462 121.025 1.00 182.95 908 ARG B C 1
ATOM 12004 O O . ARG B 1 908 ? 149.391 138.378 120.517 1.00 182.89 908 ARG B O 1
ATOM 12012 N N . ASN B 1 909 ? 148.835 137.146 122.321 1.00 183.66 909 ASN B N 1
ATOM 12013 C CA . ASN B 1 909 ? 149.767 137.886 123.174 1.00 183.94 909 ASN B CA 1
ATOM 12014 C C . ASN B 1 909 ? 151.220 137.744 122.721 1.00 183.91 909 ASN B C 1
ATOM 12015 O O . ASN B 1 909 ? 151.872 138.774 122.456 1.00 183.80 909 ASN B O 1
ATOM 12020 N N . PRO B 1 910 ? 151.785 136.536 122.580 1.00 182.69 910 PRO B N 1
ATOM 12021 C CA . PRO B 1 910 ? 153.155 136.450 122.048 1.00 182.26 910 PRO B CA 1
ATOM 12022 C C . PRO B 1 910 ? 153.244 136.860 120.592 1.00 182.20 910 PRO B C 1
ATOM 12023 O O . PRO B 1 910 ? 154.332 137.228 120.130 1.00 182.08 910 PRO B O 1
ATOM 12027 N N . LEU B 1 911 ? 152.129 136.823 119.857 1.00 181.43 911 LEU B N 1
ATOM 12028 C CA . LEU B 1 911 ? 152.106 137.405 118.520 1.00 181.29 911 LEU B CA 1
ATOM 12029 C C . LEU B 1 911 ? 152.317 138.912 118.586 1.00 181.34 911 LEU B C 1
ATOM 12030 O O . LEU B 1 911 ? 153.073 139.480 117.790 1.00 181.37 911 LEU B O 1
ATOM 12035 N N . SER B 1 912 ? 151.677 139.574 119.552 1.00 185.53 912 SER B N 1
ATOM 12036 C CA . SER B 1 912 ? 151.943 140.990 119.775 1.00 185.66 912 SER B CA 1
ATOM 12037 C C . SER B 1 912 ? 153.403 141.217 120.144 1.00 185.93 912 SER B C 1
ATOM 12038 O O . SER B 1 912 ? 154.028 142.183 119.684 1.00 185.74 912 SER B O 1
ATOM 12041 N N . GLY B 1 913 ? 153.967 140.331 120.969 1.00 186.92 913 GLY B N 1
ATOM 12042 C CA . GLY B 1 913 ? 155.380 140.454 121.301 1.00 186.78 913 GLY B CA 1
ATOM 12043 C C . GLY B 1 913 ? 156.289 140.358 120.087 1.00 186.73 913 GLY B C 1
ATOM 12044 O O . GLY B 1 913 ? 157.249 141.126 119.952 1.00 186.33 913 GLY B O 1
ATOM 12045 N N . ILE B 1 914 ? 156.007 139.408 119.193 1.00 185.23 914 ILE B N 1
ATOM 12046 C CA . ILE B 1 914 ? 156.858 139.243 118.018 1.00 185.10 914 ILE B CA 1
ATOM 12047 C C . ILE B 1 914 ? 156.716 140.434 117.072 1.00 185.22 914 ILE B C 1
ATOM 12048 O O . ILE B 1 914 ? 157.712 140.887 116.488 1.00 185.04 914 ILE B O 1
ATOM 12053 N N . MET B 1 915 ? 155.501 140.980 116.911 1.00 184.24 915 MET B N 1
ATOM 12054 C CA . MET B 1 915 ? 155.372 142.202 116.116 1.00 183.97 915 MET B CA 1
ATOM 12055 C C . MET B 1 915 ? 156.147 143.356 116.744 1.00 184.37 915 MET B C 1
ATOM 12056 O O . MET B 1 915 ? 156.761 144.158 116.032 1.00 184.25 915 MET B O 1
ATOM 12061 N N . PHE B 1 916 ? 156.128 143.456 118.076 1.00 184.72 916 PHE B N 1
ATOM 12062 C CA . PHE B 1 916 ? 156.889 144.496 118.767 1.00 184.67 916 PHE B CA 1
ATOM 12063 C C . PHE B 1 916 ? 158.382 144.374 118.479 1.00 184.71 916 PHE B C 1
ATOM 12064 O O . PHE B 1 916 ? 159.044 145.357 118.108 1.00 184.04 916 PHE B O 1
ATOM 12072 N N . THR B 1 917 ? 158.920 143.162 118.622 1.00 184.46 917 THR B N 1
ATOM 12073 C CA . THR B 1 917 ? 160.342 142.949 118.379 1.00 184.08 917 THR B CA 1
ATOM 12074 C C . THR B 1 917 ? 160.703 143.234 116.927 1.00 184.07 917 THR B C 1
ATOM 12075 O O . THR B 1 917 ? 161.729 143.863 116.650 1.00 183.65 917 THR B O 1
ATOM 12079 N N . ARG B 1 918 ? 159.866 142.789 115.985 1.00 185.62 918 ARG B N 1
ATOM 12080 C CA . ARG B 1 918 ? 160.141 143.059 114.577 1.00 185.38 918 ARG B CA 1
ATOM 12081 C C . ARG B 1 918 ? 160.112 144.556 114.284 1.00 185.60 918 ARG B C 1
ATOM 12082 O O . ARG B 1 918 ? 160.951 145.066 113.533 1.00 185.64 918 ARG B O 1
ATOM 12090 N N . LYS B 1 919 ? 159.152 145.279 114.863 1.00 181.91 919 LYS B N 1
ATOM 12091 C CA . LYS B 1 919 ? 159.015 146.697 114.548 1.00 182.16 919 LYS B CA 1
ATOM 12092 C C . LYS B 1 919 ? 160.192 147.508 115.078 1.00 182.47 919 LYS B C 1
ATOM 12093 O O . LYS B 1 919 ? 160.684 148.411 114.392 1.00 182.01 919 LYS B O 1
ATOM 12099 N N . MET B 1 920 ? 160.655 147.210 116.296 1.00 184.14 920 MET B N 1
ATOM 12100 C CA . MET B 1 920 ? 161.866 147.859 116.798 1.00 183.63 920 MET B CA 1
ATOM 12101 C C . MET B 1 920 ? 163.171 147.326 116.212 1.00 183.67 920 MET B C 1
ATOM 12102 O O . MET B 1 920 ? 164.185 148.027 116.287 1.00 183.37 920 MET B O 1
ATOM 12107 N N . ILE B 1 921 ? 163.191 146.122 115.637 1.00 182.33 921 ILE B N 1
ATOM 12108 C CA . ILE B 1 921 ? 164.375 145.715 114.885 1.00 182.07 921 ILE B CA 1
ATOM 12109 C C . ILE B 1 921 ? 164.390 146.328 113.489 1.00 181.98 921 ILE B C 1
ATOM 12110 O O . ILE B 1 921 ? 165.453 146.394 112.858 1.00 181.77 921 ILE B O 1
ATOM 12115 N N . GLU B 1 922 ? 163.238 146.783 112.988 1.00 186.09 922 GLU B N 1
ATOM 12116 C CA . GLU B 1 922 ? 163.203 147.503 111.723 1.00 186.00 922 GLU B CA 1
ATOM 12117 C C . GLU B 1 922 ? 163.719 148.930 111.842 1.00 186.03 922 GLU B C 1
ATOM 12118 O O . GLU B 1 922 ? 163.962 149.570 110.813 1.00 185.56 922 GLU B O 1
ATOM 12124 N N . GLY B 1 923 ? 163.890 149.441 113.059 1.00 190.69 923 GLY B N 1
ATOM 12125 C CA . GLY B 1 923 ? 164.366 150.790 113.279 1.00 190.83 923 GLY B CA 1
ATOM 12126 C C . GLY B 1 923 ? 165.862 150.979 113.199 1.00 191.10 923 GLY B C 1
ATOM 12127 O O . GLY B 1 923 ? 166.344 152.096 113.404 1.00 191.20 923 GLY B O 1
ATOM 12128 N N . THR B 1 924 ? 166.616 149.923 112.916 1.00 189.81 924 THR B N 1
ATOM 12129 C CA . THR B 1 924 ? 168.063 150.003 112.796 1.00 189.79 924 THR B CA 1
ATOM 12130 C C . THR B 1 924 ? 168.469 150.140 111.332 1.00 189.63 924 THR B C 1
ATOM 12131 O O . THR B 1 924 ? 167.670 149.947 110.414 1.00 189.70 924 THR B O 1
ATOM 12135 N N . GLU B 1 925 ? 169.739 150.482 111.126 1.00 176.57 925 GLU B N 1
ATOM 12136 C CA . GLU B 1 925 ? 170.276 150.621 109.778 1.00 176.36 925 GLU B CA 1
ATOM 12137 C C . GLU B 1 925 ? 170.500 149.242 109.169 1.00 176.92 925 GLU B C 1
ATOM 12138 O O . GLU B 1 925 ? 171.261 148.433 109.709 1.00 176.50 925 GLU B O 1
ATOM 12144 N N . LEU B 1 926 ? 169.837 148.974 108.045 1.00 185.85 926 LEU B N 1
ATOM 12145 C CA . LEU B 1 926 ? 169.907 147.675 107.394 1.00 185.96 926 LEU B CA 1
ATOM 12146 C C . LEU B 1 926 ? 170.098 147.865 105.897 1.00 185.69 926 LEU B C 1
ATOM 12147 O O . LEU B 1 926 ? 169.703 148.886 105.328 1.00 185.07 926 LEU B O 1
ATOM 12152 N N . GLY B 1 927 ? 170.709 146.868 105.266 1.00 189.84 927 GLY B N 1
ATOM 12153 C CA . GLY B 1 927 ? 170.886 146.872 103.833 1.00 189.81 927 GLY B CA 1
ATOM 12154 C C . GLY B 1 927 ? 169.640 146.413 103.110 1.00 190.38 927 GLY B C 1
ATOM 12155 O O . GLY B 1 927 ? 168.642 145.987 103.712 1.00 190.24 927 GLY B O 1
ATOM 12156 N N . PRO B 1 928 ? 169.681 146.505 101.777 1.00 191.14 928 PRO B N 1
ATOM 12157 C CA . PRO B 1 928 ? 168.510 146.086 100.985 1.00 190.84 928 PRO B CA 1
ATOM 12158 C C . PRO B 1 928 ? 168.122 144.632 101.196 1.00 190.56 928 PRO B C 1
ATOM 12159 O O . PRO B 1 928 ? 166.927 144.311 101.216 1.00 190.25 928 PRO B O 1
ATOM 12163 N N . GLU B 1 929 ? 169.104 143.742 101.357 1.00 191.20 929 GLU B N 1
ATOM 12164 C CA . GLU B 1 929 ? 168.798 142.329 101.563 1.00 191.28 929 GLU B CA 1
ATOM 12165 C C . GLU B 1 929 ? 168.066 142.115 102.883 1.00 191.41 929 GLU B C 1
ATOM 12166 O O . GLU B 1 929 ? 167.063 141.391 102.939 1.00 191.23 929 GLU B O 1
ATOM 12172 N N . GLN B 1 930 ? 168.548 142.748 103.955 1.00 187.12 930 GLN B N 1
ATOM 12173 C CA . GLN B 1 930 ? 167.873 142.641 105.245 1.00 186.62 930 GLN B CA 1
ATOM 12174 C C . GLN B 1 930 ? 166.475 143.242 105.182 1.00 186.59 930 GLN B C 1
ATOM 12175 O O . GLN B 1 930 ? 165.534 142.707 105.780 1.00 186.66 930 GLN B O 1
ATOM 12181 N N . ARG B 1 931 ? 166.324 144.361 104.469 1.00 187.32 931 ARG B N 1
ATOM 12182 C CA . ARG B 1 931 ? 165.009 144.979 104.328 1.00 187.18 931 ARG B CA 1
ATOM 12183 C C . ARG B 1 931 ? 164.039 144.050 103.608 1.00 187.23 931 ARG B C 1
ATOM 12184 O O . ARG B 1 931 ? 162.877 143.920 104.013 1.00 187.27 931 ARG B O 1
ATOM 12192 N N . ARG B 1 932 ? 164.498 143.394 102.540 1.00 191.74 932 ARG B N 1
ATOM 12193 C CA . ARG B 1 932 ? 163.643 142.446 101.831 1.00 191.99 932 ARG B CA 1
ATOM 12194 C C . ARG B 1 932 ? 163.296 141.252 102.712 1.00 191.85 932 ARG B C 1
ATOM 12195 O O . ARG B 1 932 ? 162.161 140.758 102.686 1.00 191.89 932 ARG B O 1
ATOM 12203 N N . ILE B 1 933 ? 164.261 140.778 103.504 1.00 189.67 933 ILE B N 1
ATOM 12204 C CA . ILE B 1 933 ? 163.999 139.668 104.419 1.00 189.93 933 ILE B CA 1
ATOM 12205 C C . ILE B 1 933 ? 162.918 140.056 105.420 1.00 190.11 933 ILE B C 1
ATOM 12206 O O . ILE B 1 933 ? 161.989 139.286 105.693 1.00 189.81 933 ILE B O 1
ATOM 12211 N N . LEU B 1 934 ? 163.029 141.260 105.984 1.00 189.96 934 LEU B N 1
ATOM 12212 C CA . LEU B 1 934 ? 162.047 141.720 106.961 1.00 189.40 934 LEU B CA 1
ATOM 12213 C C . LEU B 1 934 ? 160.678 141.920 106.322 1.00 189.44 934 LEU B C 1
ATOM 12214 O O . LEU B 1 934 ? 159.651 141.640 106.949 1.00 189.38 934 LEU B O 1
ATOM 12219 N N . GLN B 1 935 ? 160.641 142.411 105.081 1.00 190.58 935 GLN B N 1
ATOM 12220 C CA . GLN B 1 935 ? 159.365 142.554 104.385 1.00 190.51 935 GLN B CA 1
ATOM 12221 C C . GLN B 1 935 ? 158.702 141.200 104.164 1.00 190.37 935 GLN B C 1
ATOM 12222 O O . GLN B 1 935 ? 157.490 141.051 104.365 1.00 190.09 935 GLN B O 1
ATOM 12228 N N . THR B 1 936 ? 159.485 140.197 103.754 1.00 189.89 936 THR B N 1
ATOM 12229 C CA . THR B 1 936 ? 158.935 138.856 103.584 1.00 189.40 936 THR B CA 1
ATOM 12230 C C . THR B 1 936 ? 158.450 138.288 104.913 1.00 189.12 936 THR B C 1
ATOM 12231 O O . THR B 1 936 ? 157.402 137.633 104.972 1.00 189.28 936 THR B O 1
ATOM 12235 N N . SER B 1 937 ? 159.204 138.525 105.989 1.00 186.37 937 SER B N 1
ATOM 12236 C CA . SER B 1 937 ? 158.782 138.062 107.307 1.00 186.14 937 SER B CA 1
ATOM 12237 C C . SER B 1 937 ? 157.468 138.710 107.726 1.00 186.63 937 SER B C 1
ATOM 12238 O O . SER B 1 937 ? 156.574 138.036 108.250 1.00 185.88 937 SER B O 1
ATOM 12241 N N . ALA B 1 938 ? 157.330 140.017 107.497 1.00 190.62 938 ALA B N 1
ATOM 12242 C CA . ALA B 1 938 ? 156.090 140.704 107.845 1.00 190.23 938 ALA B CA 1
ATOM 12243 C C . ALA B 1 938 ? 154.920 140.183 107.020 1.00 190.47 938 ALA B C 1
ATOM 12244 O O . ALA B 1 938 ? 153.812 140.002 107.543 1.00 189.99 938 ALA B O 1
ATOM 12246 N N . LEU B 1 939 ? 155.144 139.941 105.725 1.00 188.18 939 LEU B N 1
ATOM 12247 C CA . LEU B 1 939 ? 154.073 139.421 104.881 1.00 187.67 939 LEU B CA 1
ATOM 12248 C C . LEU B 1 939 ? 153.645 138.027 105.327 1.00 187.86 939 LEU B C 1
ATOM 12249 O O . LEU B 1 939 ? 152.446 137.730 105.392 1.00 187.69 939 LEU B O 1
ATOM 12254 N N . CYS B 1 940 ? 154.607 137.159 105.650 1.00 186.03 940 CYS B N 1
ATOM 12255 C CA . CYS B 1 940 ? 154.268 135.817 106.109 1.00 185.56 940 CYS B CA 1
ATOM 12256 C C . CYS B 1 940 ? 153.719 135.804 107.530 1.00 185.59 940 CYS B C 1
ATOM 12257 O O . CYS B 1 940 ? 153.098 134.814 107.930 1.00 184.89 940 CYS B O 1
ATOM 12260 N N . GLN B 1 941 ? 153.938 136.870 108.300 1.00 186.39 941 GLN B N 1
ATOM 12261 C CA . GLN B 1 941 ? 153.383 136.965 109.644 1.00 186.27 941 GLN B CA 1
ATOM 12262 C C . GLN B 1 941 ? 151.971 137.535 109.659 1.00 186.49 941 GLN B C 1
ATOM 12263 O O . GLN B 1 941 ? 151.173 137.168 110.530 1.00 186.16 941 GLN B O 1
ATOM 12269 N N . LYS B 1 942 ? 151.643 138.420 108.714 1.00 184.59 942 LYS B N 1
ATOM 12270 C CA . LYS B 1 942 ? 150.315 139.028 108.703 1.00 184.47 942 LYS B CA 1
ATOM 12271 C C . LYS B 1 942 ? 149.215 137.987 108.523 1.00 184.39 942 LYS B C 1
ATOM 12272 O O . LYS B 1 942 ? 148.097 138.166 109.029 1.00 184.20 942 LYS B O 1
ATOM 12278 N N . GLN B 1 943 ? 149.515 136.889 107.823 1.00 182.35 943 GLN B N 1
ATOM 12279 C CA . GLN B 1 943 ? 148.491 135.890 107.541 1.00 182.12 943 GLN B CA 1
ATOM 12280 C C . GLN B 1 943 ? 148.000 135.200 108.808 1.00 181.90 943 GLN B C 1
ATOM 12281 O O . GLN B 1 943 ? 146.857 134.740 108.846 1.00 181.75 943 GLN B O 1
ATOM 12287 N N . LEU B 1 944 ? 148.827 135.131 109.856 1.00 182.21 944 LEU B N 1
ATOM 12288 C CA . LEU B 1 944 ? 148.355 134.573 111.122 1.00 182.39 944 LEU B CA 1
ATOM 12289 C C . LEU B 1 944 ? 147.193 135.387 111.673 1.00 182.94 944 LEU B C 1
ATOM 12290 O O . LEU B 1 944 ? 146.125 134.844 111.985 1.00 182.73 944 LEU B O 1
ATOM 12295 N N . SER B 1 945 ? 147.383 136.704 111.788 1.00 186.51 945 SER B N 1
ATOM 12296 C CA . SER B 1 945 ? 146.320 137.568 112.287 1.00 186.41 945 SER B CA 1
ATOM 12297 C C . SER B 1 945 ? 145.131 137.576 111.338 1.00 186.81 945 SER B C 1
ATOM 12298 O O . SER B 1 945 ? 143.977 137.637 111.777 1.00 186.67 945 SER B O 1
ATOM 12301 N N . LYS B 1 946 ? 145.392 137.523 110.029 1.00 186.47 946 LYS B N 1
ATOM 12302 C CA . LYS B 1 946 ? 144.294 137.520 109.067 1.00 186.01 946 LYS B CA 1
ATOM 12303 C C . LYS B 1 946 ? 143.446 136.257 109.190 1.00 185.63 946 LYS B C 1
ATOM 12304 O O . LYS B 1 946 ? 142.217 136.316 109.069 1.00 185.68 946 LYS B O 1
ATOM 12310 N N . ILE B 1 947 ? 144.081 135.107 109.424 1.00 182.61 947 ILE B N 1
ATOM 12311 C CA . ILE B 1 947 ? 143.337 133.867 109.621 1.00 182.82 947 ILE B CA 1
ATOM 12312 C C . ILE B 1 947 ? 142.599 133.892 110.954 1.00 183.20 947 ILE B C 1
ATOM 12313 O O . ILE B 1 947 ? 141.461 133.419 111.058 1.00 182.88 947 ILE B O 1
ATOM 12318 N N . LEU B 1 948 ? 143.221 134.463 111.987 1.00 190.13 948 LEU B N 1
ATOM 12319 C CA . LEU B 1 948 ? 142.648 134.479 113.327 1.00 190.16 948 LEU B CA 1
ATOM 12320 C C . LEU B 1 948 ? 141.537 135.517 113.494 1.00 190.49 948 LEU B C 1
ATOM 12321 O O . LEU B 1 948 ? 141.177 135.844 114.631 1.00 190.57 948 LEU B O 1
ATOM 12326 N N . ASP B 1 949 ? 140.991 136.044 112.395 1.00 189.54 949 ASP B N 1
ATOM 12327 C CA . ASP B 1 949 ? 139.887 136.993 112.503 1.00 189.33 949 ASP B CA 1
ATOM 12328 C C . ASP B 1 949 ? 138.669 136.350 113.156 1.00 189.72 949 ASP B C 1
ATOM 12329 O O . ASP B 1 949 ? 137.973 136.988 113.955 1.00 189.47 949 ASP B O 1
ATOM 12334 N N . ASP B 1 950 ? 138.395 135.091 112.828 1.00 191.00 950 ASP B N 1
ATOM 12335 C CA . ASP B 1 950 ? 137.282 134.362 113.426 1.00 190.52 950 ASP B CA 1
ATOM 12336 C C . ASP B 1 950 ? 137.505 134.140 114.918 1.00 190.36 950 ASP B C 1
ATOM 12337 O O . ASP B 1 950 ? 138.637 134.183 115.400 1.00 190.48 950 ASP B O 1
ATOM 12342 N N . SER B 1 955 ? 131.941 127.859 108.305 1.00 188.75 955 SER B N 1
ATOM 12343 C CA . SER B 1 955 ? 132.417 129.097 107.699 1.00 189.13 955 SER B CA 1
ATOM 12344 C C . SER B 1 955 ? 133.921 129.041 107.452 1.00 189.60 955 SER B C 1
ATOM 12345 O O . SER B 1 955 ? 134.381 129.164 106.317 1.00 189.15 955 SER B O 1
ATOM 12348 N N . ILE B 1 956 ? 134.688 128.852 108.529 1.00 192.57 956 ILE B N 1
ATOM 12349 C CA . ILE B 1 956 ? 136.137 128.781 108.402 1.00 192.41 956 ILE B CA 1
ATOM 12350 C C . ILE B 1 956 ? 136.585 127.501 107.711 1.00 192.26 956 ILE B C 1
ATOM 12351 O O . ILE B 1 956 ? 137.725 127.422 107.240 1.00 191.66 956 ILE B O 1
ATOM 12356 N N . ILE B 1 957 ? 135.721 126.494 107.635 1.00 190.60 957 ILE B N 1
ATOM 12357 C CA . ILE B 1 957 ? 136.036 125.239 106.960 1.00 190.31 957 ILE B CA 1
ATOM 12358 C C . ILE B 1 957 ? 135.525 125.234 105.526 1.00 190.39 957 ILE B C 1
ATOM 12359 O O . ILE B 1 957 ? 136.287 125.001 104.588 1.00 190.20 957 ILE B O 1
ATOM 12364 N N . GLU B 1 958 ? 134.234 125.500 105.335 1.00 190.77 958 GLU B N 1
ATOM 12365 C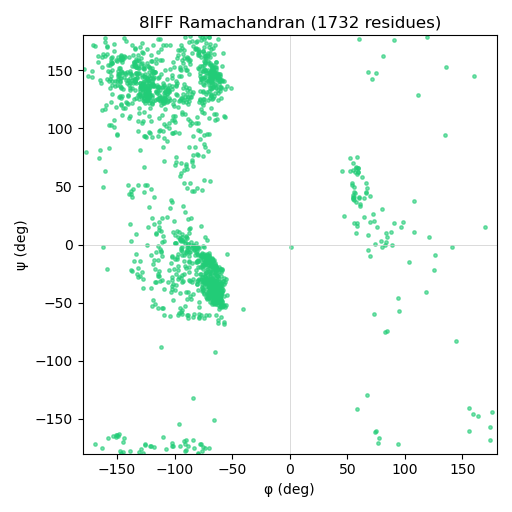 CA . GLU B 1 958 ? 133.642 125.487 104.005 1.00 190.73 958 GLU B CA 1
ATOM 12366 C C . GLU B 1 958 ? 132.464 126.447 103.974 1.00 190.69 958 GLU B C 1
ATOM 12367 O O . GLU B 1 958 ? 131.649 126.470 104.900 1.00 190.37 958 GLU B O 1
ATOM 12373 N N . GLY B 1 959 ? 132.380 127.231 102.904 1.00 186.23 959 GLY B N 1
ATOM 12374 C CA . GLY B 1 959 ? 131.317 128.200 102.750 1.00 185.97 959 GLY B CA 1
ATOM 12375 C C . GLY B 1 959 ? 131.585 129.477 103.524 1.00 185.94 959 GLY B C 1
ATOM 12376 O O . GLY B 1 959 ? 132.416 129.537 104.431 1.00 186.13 959 GLY B O 1
ATOM 12377 N N . CYS B 1 960 ? 130.850 130.525 103.146 1.00 185.40 960 CYS B N 1
ATOM 12378 C CA . CYS B 1 960 ? 130.969 131.844 103.773 1.00 185.36 960 CYS B CA 1
ATOM 12379 C C . CYS B 1 960 ? 132.412 132.342 103.743 1.00 185.40 960 CYS B C 1
ATOM 12380 O O . CYS B 1 960 ? 132.906 132.944 104.698 1.00 185.26 960 CYS B O 1
ATOM 12383 N N . LEU B 1 961 ? 133.096 132.085 102.631 1.00 188.70 961 LEU B N 1
ATOM 12384 C CA . LEU B 1 961 ? 134.490 132.468 102.457 1.00 188.85 961 LEU B CA 1
ATOM 12385 C C . LEU B 1 961 ? 134.595 133.512 101.356 1.00 188.73 961 LEU B C 1
ATOM 12386 O O . LEU B 1 961 ? 134.138 133.283 100.231 1.00 188.81 961 LEU B O 1
ATOM 12391 N N . ASP B 1 962 ? 135.198 134.651 101.683 1.00 192.49 962 ASP B N 1
ATOM 12392 C CA . ASP B 1 962 ? 135.436 135.718 100.726 1.00 192.73 962 ASP B CA 1
ATOM 12393 C C . ASP B 1 962 ? 136.877 136.188 100.850 1.00 193.15 962 ASP B C 1
ATOM 12394 O O . ASP B 1 962 ? 137.457 136.185 101.939 1.00 193.03 962 ASP B O 1
ATOM 12399 N N . LEU B 1 963 ? 137.451 136.591 99.720 1.00 197.14 963 LEU B N 1
ATOM 12400 C CA . LEU B 1 963 ? 138.847 136.997 99.645 1.00 196.89 963 LEU B CA 1
ATOM 12401 C C . LEU B 1 963 ? 138.929 138.512 99.518 1.00 196.34 963 LEU B C 1
ATOM 12402 O O . LEU B 1 963 ? 138.212 139.111 98.709 1.00 196.33 963 LEU B O 1
ATOM 12407 N N . GLU B 1 964 ? 139.799 139.123 100.319 1.00 196.59 964 GLU B N 1
ATOM 12408 C CA . GLU B 1 964 ? 139.985 140.565 100.279 1.00 196.99 964 GLU B CA 1
ATOM 12409 C C . GLU B 1 964 ? 140.698 140.974 98.992 1.00 197.33 964 GLU B C 1
ATOM 12410 O O . GLU B 1 964 ? 141.315 140.157 98.304 1.00 197.41 964 GLU B O 1
ATOM 12416 N N . MET B 1 965 ? 140.595 142.260 98.660 1.00 192.61 965 MET B N 1
ATOM 12417 C CA . MET B 1 965 ? 141.201 142.792 97.447 1.00 192.32 965 MET B CA 1
ATOM 12418 C C . MET B 1 965 ? 141.873 144.126 97.737 1.00 191.91 965 MET B C 1
ATOM 12419 O O . MET B 1 965 ? 141.297 144.990 98.404 1.00 191.61 965 MET B O 1
ATOM 12424 N N . LYS B 1 966 ? 143.095 144.282 97.230 1.00 193.34 966 LYS B N 1
ATOM 12425 C CA . LYS B 1 966 ? 143.817 145.546 97.296 1.00 193.30 966 LYS B CA 1
ATOM 12426 C C . LYS B 1 966 ? 144.911 145.530 96.238 1.00 193.47 966 LYS B C 1
ATOM 12427 O O . LYS B 1 966 ? 145.289 144.472 95.729 1.00 193.56 966 LYS B O 1
ATOM 12433 N N . GLU B 1 967 ? 145.411 146.718 95.910 1.00 193.41 967 GLU B N 1
ATOM 12434 C CA . GLU B 1 967 ? 146.480 146.829 94.926 1.00 193.59 967 GLU B CA 1
ATOM 12435 C C . GLU B 1 967 ? 147.806 146.402 95.543 1.00 193.91 967 GLU B C 1
ATOM 12436 O O . GLU B 1 967 ? 148.156 146.834 96.646 1.00 193.30 967 GLU B O 1
ATOM 12442 N N . PHE B 1 968 ? 148.546 145.552 94.833 1.00 200.50 968 PHE B N 1
ATOM 12443 C CA . PHE B 1 968 ? 149.808 145.043 95.352 1.00 200.42 968 PHE B CA 1
ATOM 12444 C C . PHE B 1 968 ? 150.675 144.560 94.198 1.00 200.52 968 PHE B C 1
ATOM 12445 O O . PHE B 1 968 ? 150.199 144.351 93.078 1.00 200.19 968 PHE B O 1
ATOM 12453 N N . THR B 1 969 ? 151.959 144.382 94.495 1.00 206.60 969 THR B N 1
ATOM 12454 C CA . THR B 1 969 ? 152.928 143.867 93.539 1.00 206.50 969 THR B CA 1
ATOM 12455 C C . THR B 1 969 ? 153.148 142.381 93.783 1.00 206.55 969 THR B C 1
ATOM 12456 O O . THR B 1 969 ? 153.275 141.940 94.929 1.00 206.57 969 THR B O 1
ATOM 12460 N N . LEU B 1 970 ? 153.193 141.610 92.695 1.00 203.18 970 LEU B N 1
ATOM 12461 C CA . LEU B 1 970 ? 153.290 140.160 92.812 1.00 203.36 970 LEU B CA 1
ATOM 12462 C C . LEU B 1 970 ? 154.670 139.698 93.265 1.00 203.03 970 LEU B C 1
ATOM 12463 O O . LEU B 1 970 ? 154.813 138.542 93.677 1.00 202.37 970 LEU B O 1
ATOM 12468 N N . ASN B 1 971 ? 155.681 140.568 93.198 1.00 196.56 971 ASN B N 1
ATOM 12469 C CA . ASN B 1 971 ? 157.037 140.166 93.566 1.00 196.08 971 ASN B CA 1
ATOM 12470 C C . ASN B 1 971 ? 157.124 139.766 95.034 1.00 196.14 971 ASN B C 1
ATOM 12471 O O . ASN B 1 971 ? 157.743 138.748 95.372 1.00 195.93 971 ASN B O 1
ATOM 12476 N N . GLU B 1 972 ? 156.505 140.550 95.920 1.00 194.53 972 GLU B N 1
ATOM 12477 C CA . GLU B 1 972 ? 156.622 140.294 97.352 1.00 194.18 972 GLU B CA 1
ATOM 12478 C C . GLU B 1 972 ? 156.065 138.922 97.715 1.00 194.17 972 GLU B C 1
ATOM 12479 O O . GLU B 1 972 ? 156.728 138.130 98.397 1.00 193.86 972 GLU B O 1
ATOM 12485 N N . VAL B 1 973 ? 154.851 138.616 97.255 1.00 194.25 973 VAL B N 1
ATOM 12486 C CA . VAL B 1 973 ? 154.252 137.325 97.573 1.00 194.29 973 VAL B CA 1
ATOM 12487 C C . VAL B 1 973 ? 154.978 136.200 96.842 1.00 194.06 973 VAL B C 1
ATOM 12488 O O . VAL B 1 973 ? 155.229 135.135 97.418 1.00 193.71 973 VAL B O 1
ATOM 12492 N N . LEU B 1 974 ? 155.354 136.425 95.578 1.00 194.24 974 LEU B N 1
ATOM 12493 C CA . LEU B 1 974 ? 156.026 135.384 94.808 1.00 194.26 974 LEU B CA 1
ATOM 12494 C C . LEU B 1 974 ? 157.369 135.013 95.420 1.00 193.98 974 LEU B C 1
ATOM 12495 O O . LEU B 1 974 ? 157.840 133.884 95.244 1.00 193.78 974 LEU B O 1
ATOM 12500 N N . THR B 1 975 ? 158.000 135.942 96.136 1.00 192.38 975 THR B N 1
ATOM 12501 C CA . THR B 1 975 ? 159.250 135.638 96.820 1.00 192.51 975 THR B CA 1
ATOM 12502 C C . THR B 1 975 ? 159.014 135.036 98.203 1.00 192.55 975 THR B C 1
ATOM 12503 O O . THR B 1 975 ? 159.633 134.027 98.555 1.00 192.17 975 THR B O 1
ATOM 12507 N N . ALA B 1 976 ? 158.119 135.639 98.993 1.00 189.97 976 ALA B N 1
ATOM 12508 C CA . ALA B 1 976 ? 157.903 135.174 100.360 1.00 189.41 976 ALA B CA 1
ATOM 12509 C C . ALA B 1 976 ? 157.321 133.766 100.392 1.00 189.50 976 ALA B C 1
ATOM 12510 O O . ALA B 1 976 ? 157.741 132.937 101.209 1.00 189.56 976 ALA B O 1
ATOM 12512 N N . SER B 1 977 ? 156.349 133.476 99.523 1.00 193.19 977 SER B N 1
ATOM 12513 C CA . SER B 1 977 ? 155.719 132.161 99.525 1.00 193.40 977 SER B CA 1
ATOM 12514 C C . SER B 1 977 ? 156.702 131.068 99.123 1.00 193.41 977 SER B C 1
ATOM 12515 O O . SER B 1 977 ? 156.772 130.016 99.768 1.00 192.80 977 SER B O 1
ATOM 12518 N N . THR B 1 978 ? 157.473 131.300 98.059 1.00 188.71 978 THR B N 1
ATOM 12519 C CA . THR B 1 978 ? 158.374 130.271 97.552 1.00 188.32 978 THR B CA 1
ATOM 12520 C C . THR B 1 978 ? 159.612 130.113 98.427 1.00 187.78 978 THR B C 1
ATOM 12521 O O . THR B 1 978 ? 160.177 129.017 98.513 1.00 186.99 978 THR B O 1
ATOM 12525 N N . SER B 1 979 ? 160.060 131.193 99.071 1.00 186.97 979 SER B N 1
ATOM 12526 C CA . SER B 1 979 ? 161.244 131.096 99.916 1.00 186.76 979 SER B CA 1
ATOM 12527 C C . SER B 1 979 ? 160.960 130.339 101.208 1.00 187.02 979 SER B C 1
ATOM 12528 O O . SER B 1 979 ? 161.836 129.627 101.712 1.00 186.78 979 SER B O 1
ATOM 12531 N N . GLN B 1 980 ? 159.745 130.462 101.745 1.00 188.90 980 GLN B N 1
ATOM 12532 C CA . GLN B 1 980 ? 159.433 129.919 103.062 1.00 188.40 980 GLN B CA 1
ATOM 12533 C C . GLN B 1 980 ? 159.277 128.404 103.073 1.00 187.91 980 GLN B C 1
ATOM 12534 O O . GLN B 1 980 ? 159.048 127.834 104.145 1.00 186.93 980 GLN B O 1
ATOM 12540 N N . VAL B 1 981 ? 159.393 127.738 101.925 1.00 183.61 981 VAL B N 1
ATOM 12541 C CA . VAL B 1 981 ? 159.195 126.298 101.835 1.00 183.25 981 VAL B CA 1
ATOM 12542 C C . VAL B 1 981 ? 160.471 125.557 101.455 1.00 183.51 981 VAL B C 1
ATOM 12543 O O . VAL B 1 981 ? 160.545 124.337 101.639 1.00 183.53 981 VAL B O 1
ATOM 12547 N N . MET B 1 982 ? 161.507 126.265 100.995 1.00 183.68 982 MET B N 1
ATOM 12548 C CA . MET B 1 982 ? 162.671 125.584 100.436 1.00 183.28 982 MET B CA 1
ATOM 12549 C C . MET B 1 982 ? 163.434 124.786 101.489 1.00 183.43 982 MET B C 1
ATOM 12550 O O . MET B 1 982 ? 164.050 123.766 101.159 1.00 182.92 982 MET B O 1
ATOM 12555 N N . MET B 1 983 ? 163.407 125.217 102.750 1.00 181.02 983 MET B N 1
ATOM 12556 C CA . MET B 1 983 ? 164.119 124.518 103.811 1.00 180.79 983 MET B CA 1
ATOM 12557 C C . MET B 1 983 ? 163.202 123.659 104.672 1.00 180.77 983 MET B C 1
ATOM 12558 O O . MET B 1 983 ? 163.632 123.178 105.725 1.00 180.67 983 MET B O 1
ATOM 12563 N N . LYS B 1 984 ? 161.949 123.462 104.257 1.00 180.65 984 LYS B N 1
ATOM 12564 C CA . LYS B 1 984 ? 161.052 122.603 105.023 1.00 180.59 984 LYS B CA 1
ATOM 12565 C C . LYS B 1 984 ? 161.552 121.163 105.038 1.00 180.92 984 LYS B C 1
ATOM 12566 O O . LYS B 1 984 ? 161.525 120.499 106.081 1.00 180.35 984 LYS B O 1
ATOM 12572 N N . SER B 1 985 ? 162.019 120.666 103.892 1.00 187.42 985 SER B N 1
ATOM 12573 C CA . SER B 1 985 ? 162.585 119.319 103.798 1.00 187.32 985 SER B CA 1
ATOM 12574 C C . SER B 1 985 ? 164.103 119.397 103.965 1.00 187.52 985 SER B C 1
ATOM 12575 O O . SER B 1 985 ? 164.885 119.196 103.034 1.00 187.15 985 SER B O 1
ATOM 12578 N N . ASN B 1 986 ? 164.511 119.701 105.200 1.00 188.34 986 ASN B N 1
ATOM 12579 C CA . ASN B 1 986 ? 165.930 119.880 105.493 1.00 188.23 986 ASN B CA 1
ATOM 12580 C C . ASN B 1 986 ? 166.698 118.570 105.364 1.00 188.06 986 ASN B C 1
ATOM 12581 O O . ASN B 1 986 ? 167.875 118.570 104.984 1.00 187.47 986 ASN B O 1
ATOM 12586 N N . GLY B 1 987 ? 166.056 117.447 105.674 1.00 190.20 987 GLY B N 1
ATOM 12587 C CA . GLY B 1 987 ? 166.715 116.158 105.651 1.00 189.84 987 GLY B CA 1
ATOM 12588 C C . GLY B 1 987 ? 166.877 115.517 104.293 1.00 190.23 987 GLY B C 1
ATOM 12589 O O . GLY B 1 987 ? 167.456 114.431 104.200 1.00 190.37 987 GLY B O 1
ATOM 12590 N N . LYS B 1 988 ? 166.381 116.151 103.228 1.00 188.27 988 LYS B N 1
ATOM 12591 C CA . LYS B 1 988 ? 166.490 115.601 101.884 1.00 188.04 988 LYS B CA 1
ATOM 12592 C C . LYS B 1 988 ? 167.385 116.413 100.960 1.00 187.83 988 LYS B C 1
ATOM 12593 O O . LYS B 1 988 ? 167.893 115.857 99.982 1.00 187.92 988 LYS B O 1
ATOM 12599 N N . SER B 1 989 ? 167.586 117.701 101.243 1.00 180.39 989 SER B N 1
ATOM 12600 C CA . SER B 1 989 ? 168.491 118.564 100.482 1.00 180.45 989 SER B CA 1
ATOM 12601 C C . SER B 1 989 ? 168.119 118.589 98.997 1.00 180.69 989 SER B C 1
ATOM 12602 O O . SER B 1 989 ? 168.891 118.187 98.123 1.00 180.54 989 SER B O 1
ATOM 12605 N N . VAL B 1 990 ? 166.908 119.073 98.726 1.00 179.58 990 VAL B N 1
ATOM 12606 C CA . VAL B 1 990 ? 166.426 119.212 97.356 1.00 179.40 990 VAL B CA 1
ATOM 12607 C C . VAL B 1 990 ? 167.111 120.409 96.710 1.00 179.36 990 VAL B C 1
ATOM 12608 O O . VAL B 1 990 ? 167.734 121.228 97.397 1.00 179.06 990 VAL B O 1
ATOM 12612 N N . ARG B 1 991 ? 167.004 120.521 95.390 1.00 183.82 991 ARG B N 1
ATOM 12613 C CA . ARG B 1 991 ? 167.637 121.593 94.635 1.00 184.19 991 ARG B CA 1
ATOM 12614 C C . ARG B 1 991 ? 166.572 122.533 94.088 1.00 183.89 991 ARG B C 1
ATOM 12615 O O . ARG B 1 991 ? 165.649 122.096 93.392 1.00 183.23 991 ARG B O 1
ATOM 12623 N N . ILE B 1 992 ? 166.705 123.818 94.405 1.00 185.90 992 ILE B N 1
ATOM 12624 C CA . ILE B 1 992 ? 165.778 124.853 93.963 1.00 185.89 992 ILE B CA 1
ATOM 12625 C C . ILE B 1 992 ? 166.565 125.902 93.192 1.00 186.26 992 ILE B C 1
ATOM 12626 O O . ILE B 1 992 ? 167.573 126.419 93.689 1.00 186.12 992 ILE B O 1
ATOM 12631 N N . THR B 1 993 ? 166.107 126.213 91.981 1.00 185.24 993 THR B N 1
ATOM 12632 C CA . THR B 1 993 ? 166.723 127.242 91.158 1.00 184.94 993 THR B CA 1
ATOM 12633 C C . THR B 1 993 ? 165.628 128.126 90.578 1.00 185.17 993 THR B C 1
ATOM 12634 O O . THR B 1 993 ? 164.475 127.711 90.443 1.00 185.01 993 THR B O 1
ATOM 12638 N N . ASN B 1 994 ? 166.001 129.360 90.249 1.00 187.64 994 ASN B N 1
ATOM 12639 C CA . ASN B 1 994 ? 165.033 130.321 89.736 1.00 187.70 994 ASN B CA 1
ATOM 12640 C C . ASN B 1 994 ? 164.508 129.875 88.377 1.00 187.77 994 ASN B C 1
ATOM 12641 O O . ASN B 1 994 ? 165.285 129.586 87.461 1.00 187.34 994 ASN B O 1
ATOM 12646 N N . GLU B 1 995 ? 163.181 129.816 88.249 1.00 187.37 995 GLU B N 1
ATOM 12647 C CA . GLU B 1 995 ? 162.551 129.395 87.004 1.00 186.81 995 GLU B CA 1
ATOM 12648 C C . GLU B 1 995 ? 161.382 130.265 86.568 1.00 187.18 995 GLU B C 1
ATOM 12649 O O . GLU B 1 995 ? 160.966 130.153 85.411 1.00 187.43 995 GLU B O 1
ATOM 12655 N N . THR B 1 996 ? 160.837 131.115 87.434 1.00 190.03 996 THR B N 1
ATOM 12656 C CA . THR B 1 996 ? 159.659 131.895 87.085 1.00 189.82 996 THR B CA 1
ATOM 12657 C C . THR B 1 996 ? 159.984 132.929 86.012 1.00 190.03 996 THR B C 1
ATOM 12658 O O . THR B 1 996 ? 161.107 133.431 85.918 1.00 189.96 996 THR B O 1
ATOM 12662 N N . GLY B 1 997 ? 158.981 133.238 85.194 1.00 192.63 997 GLY B N 1
ATOM 12663 C CA . GLY B 1 997 ? 159.162 134.259 84.177 1.00 192.76 997 GLY B CA 1
ATOM 12664 C C . GLY B 1 997 ? 159.364 135.629 84.801 1.00 193.24 997 GLY B C 1
ATOM 12665 O O . GLY B 1 997 ? 158.777 135.957 85.835 1.00 193.04 997 GLY B O 1
ATOM 12666 N N . GLU B 1 998 ? 160.210 136.437 84.159 1.00 195.72 998 GLU B N 1
ATOM 12667 C CA . GLU B 1 998 ? 160.513 137.763 84.682 1.00 195.57 998 GLU B CA 1
ATOM 12668 C C . GLU B 1 998 ? 159.430 138.783 84.354 1.00 195.58 998 GLU B C 1
ATOM 12669 O O . GLU B 1 998 ? 159.414 139.864 84.953 1.00 195.46 998 GLU B O 1
ATOM 12675 N N . GLU B 1 999 ? 158.526 138.467 83.426 1.00 195.24 999 GLU B N 1
ATOM 12676 C CA . GLU B 1 999 ? 157.436 139.375 83.090 1.00 195.07 999 GLU B CA 1
ATOM 12677 C C . GLU B 1 999 ? 156.252 139.257 84.040 1.00 194.77 999 GLU B C 1
ATOM 12678 O O . GLU B 1 999 ? 155.290 140.020 83.902 1.00 194.63 999 GLU B O 1
ATOM 12684 N N . VAL B 1 1000 ? 156.298 138.328 84.991 1.00 192.20 1000 VAL B N 1
ATOM 12685 C CA . VAL B 1 1000 ? 155.233 138.206 85.979 1.00 192.26 1000 VAL B CA 1
ATOM 12686 C C . VAL B 1 1000 ? 155.595 138.926 87.277 1.00 192.45 1000 VAL B C 1
ATOM 12687 O O . VAL B 1 1000 ? 154.706 139.405 87.988 1.00 192.16 1000 VAL B O 1
ATOM 12691 N N . MET B 1 1001 ? 156.885 139.011 87.599 1.00 194.23 1001 MET B N 1
ATOM 12692 C CA . MET B 1 1001 ? 157.334 139.759 88.767 1.00 193.95 1001 MET B CA 1
ATOM 12693 C C . MET B 1 1001 ? 157.321 141.265 88.523 1.00 194.28 1001 MET B C 1
ATOM 12694 O O . MET B 1 1001 ? 157.103 142.041 89.460 1.00 194.12 1001 MET B O 1
ATOM 12699 N N . SER B 1 1002 ? 157.520 141.689 87.275 1.00 196.33 1002 SER B N 1
ATOM 12700 C CA . SER B 1 1002 ? 157.767 143.088 86.951 1.00 196.05 1002 SER B CA 1
ATOM 12701 C C . SER B 1 1002 ? 156.538 143.982 87.064 1.00 196.18 1002 SER B C 1
ATOM 12702 O O . SER B 1 1002 ? 156.691 145.208 87.052 1.00 195.60 1002 SER B O 1
ATOM 12705 N N . ASP B 1 1003 ? 155.336 143.422 87.172 1.00 200.90 1003 ASP B N 1
ATOM 12706 C CA . ASP B 1 1003 ? 154.114 144.213 87.124 1.00 200.86 1003 ASP B CA 1
ATOM 12707 C C . ASP B 1 1003 ? 153.349 144.124 88.438 1.00 201.01 1003 ASP B C 1
ATOM 12708 O O . ASP B 1 1003 ? 153.382 143.103 89.132 1.00 200.60 1003 ASP B O 1
ATOM 12713 N N . THR B 1 1004 ? 152.663 145.213 88.771 1.00 201.98 1004 THR B N 1
ATOM 12714 C CA . THR B 1 1004 ? 151.732 145.269 89.888 1.00 201.90 1004 THR B CA 1
ATOM 12715 C C . THR B 1 1004 ? 150.308 145.070 89.377 1.00 201.85 1004 THR B C 1
ATOM 12716 O O . THR B 1 1004 ? 150.024 145.234 88.188 1.00 201.27 1004 THR B O 1
ATOM 12720 N N . LEU B 1 1005 ? 149.410 144.702 90.287 1.00 195.83 1005 LEU B N 1
ATOM 12721 C CA . LEU B 1 1005 ? 148.036 144.406 89.903 1.00 194.98 1005 LEU B CA 1
ATOM 12722 C C . LEU B 1 1005 ? 147.139 144.554 91.128 1.00 194.80 1005 LEU B C 1
ATOM 12723 O O . LEU B 1 1005 ? 147.535 145.129 92.146 1.00 194.67 1005 LEU B O 1
ATOM 12728 N N . TYR B 1 1006 ? 145.914 144.047 91.013 1.00 196.13 1006 TYR B N 1
ATOM 12729 C CA . TYR B 1 1006 ? 144.903 144.137 92.057 1.00 196.09 1006 TYR B CA 1
ATOM 12730 C C . TYR B 1 1006 ? 144.725 142.771 92.704 1.00 195.94 1006 TYR B C 1
ATOM 12731 O O . TYR B 1 1006 ? 144.408 141.795 92.017 1.00 195.91 1006 TYR B O 1
ATOM 12740 N N . GLY B 1 1007 ? 144.919 142.703 94.019 1.00 192.34 1007 GLY B N 1
ATOM 12741 C CA . GLY B 1 1007 ? 144.752 141.449 94.729 1.00 192.35 1007 GLY B CA 1
ATOM 12742 C C . GLY B 1 1007 ? 145.453 141.398 96.070 1.00 192.40 1007 GLY B C 1
ATOM 12743 O O . GLY B 1 1007 ? 146.539 141.964 96.235 1.00 191.78 1007 GLY B O 1
ATOM 12744 N N . ASP B 1 1008 ? 144.843 140.718 97.037 1.00 199.04 1008 ASP B N 1
ATOM 12745 C CA . ASP B 1 1008 ? 145.421 140.627 98.370 1.00 199.10 1008 ASP B CA 1
ATOM 12746 C C . ASP B 1 1008 ? 146.587 139.646 98.395 1.00 199.16 1008 ASP B C 1
ATOM 12747 O O . ASP B 1 1008 ? 146.559 138.600 97.741 1.00 199.11 1008 ASP B O 1
ATOM 12752 N N . SER B 1 1009 ? 147.623 139.996 99.153 1.00 194.07 1009 SER B N 1
ATOM 12753 C CA . SER B 1 1009 ? 148.762 139.116 99.371 1.00 193.97 1009 SER B CA 1
ATOM 12754 C C . SER B 1 1009 ? 148.633 138.289 100.644 1.00 193.91 1009 SER B C 1
ATOM 12755 O O . SER B 1 1009 ? 149.506 137.459 100.918 1.00 193.80 1009 SER B O 1
ATOM 12758 N N . ILE B 1 1010 ? 147.568 138.491 101.422 1.00 194.31 1010 ILE B N 1
ATOM 12759 C CA . ILE B 1 1010 ? 147.394 137.729 102.653 1.00 194.40 1010 ILE B CA 1
ATOM 12760 C C . ILE B 1 1010 ? 146.836 136.339 102.366 1.00 194.57 1010 ILE B C 1
ATOM 12761 O O . ILE B 1 1010 ? 147.129 135.387 103.101 1.00 194.17 1010 ILE B O 1
ATOM 12766 N N . ARG B 1 1011 ? 146.034 136.190 101.311 1.00 195.43 1011 ARG B N 1
ATOM 12767 C CA . ARG B 1 1011 ? 145.512 134.887 100.926 1.00 195.23 1011 ARG B CA 1
ATOM 12768 C C . ARG B 1 1011 ? 146.232 134.284 99.730 1.00 194.96 1011 ARG B C 1
ATOM 12769 O O . ARG B 1 1011 ? 146.088 133.082 99.484 1.00 194.93 1011 ARG B O 1
ATOM 12777 N N . LEU B 1 1012 ? 146.998 135.082 98.983 1.00 190.67 1012 LEU B N 1
ATOM 12778 C CA . LEU B 1 1012 ? 147.838 134.513 97.937 1.00 190.71 1012 LEU B CA 1
ATOM 12779 C C . LEU B 1 1012 ? 148.874 133.570 98.534 1.00 190.77 1012 LEU B C 1
ATOM 12780 O O . LEU B 1 1012 ? 149.191 132.529 97.947 1.00 190.84 1012 LEU B O 1
ATOM 12785 N N . GLN B 1 1013 ? 149.413 133.919 99.705 1.00 189.47 1013 GLN B N 1
ATOM 12786 C CA . GLN B 1 1013 ? 150.251 132.979 100.440 1.00 189.22 1013 GLN B CA 1
ATOM 12787 C C . GLN B 1 1013 ? 149.455 131.761 100.887 1.00 189.27 1013 GLN B C 1
ATOM 12788 O O . GLN B 1 1013 ? 149.965 130.637 100.850 1.00 188.99 1013 GLN B O 1
ATOM 12794 N N . GLN B 1 1014 ? 148.207 131.960 101.313 1.00 193.04 1014 GLN B N 1
ATOM 12795 C CA . GLN B 1 1014 ? 147.363 130.837 101.702 1.00 193.05 1014 GLN B CA 1
ATOM 12796 C C . GLN B 1 1014 ? 147.057 129.908 100.532 1.00 193.12 1014 GLN B C 1
ATOM 12797 O O . GLN B 1 1014 ? 146.731 128.737 100.755 1.00 192.96 1014 GLN B O 1
ATOM 12803 N N . VAL B 1 1015 ? 147.165 130.396 99.298 1.00 191.29 1015 VAL B N 1
ATOM 12804 C CA . VAL B 1 1015 ? 146.775 129.614 98.131 1.00 191.12 1015 VAL B CA 1
ATOM 12805 C C . VAL B 1 1015 ? 147.981 128.930 97.499 1.00 191.29 1015 VAL B C 1
ATOM 12806 O O . VAL B 1 1015 ? 148.030 127.698 97.411 1.00 190.90 1015 VAL B O 1
ATOM 12810 N N . LEU B 1 1016 ? 148.959 129.714 97.050 1.00 197.09 1016 LEU B N 1
ATOM 12811 C CA . LEU B 1 1016 ? 150.041 129.189 96.228 1.00 196.86 1016 LEU B CA 1
ATOM 12812 C C . LEU B 1 1016 ? 151.306 128.865 97.017 1.00 196.80 1016 LEU B C 1
ATOM 12813 O O . LEU B 1 1016 ? 152.326 128.530 96.407 1.00 196.91 1016 LEU B O 1
ATOM 12818 N N . ALA B 1 1017 ? 151.271 128.951 98.347 1.00 196.00 1017 ALA B N 1
ATOM 12819 C CA . ALA B 1 1017 ? 152.398 128.522 99.169 1.00 196.10 1017 ALA B CA 1
ATOM 12820 C C . ALA B 1 1017 ? 152.160 127.207 99.891 1.00 196.01 1017 ALA B C 1
ATOM 12821 O O . ALA B 1 1017 ? 153.115 126.459 100.109 1.00 196.02 1017 ALA B O 1
ATOM 12823 N N . ASP B 1 1018 ? 150.918 126.909 100.271 1.00 191.16 1018 ASP B N 1
ATOM 12824 C CA . ASP B 1 1018 ? 150.609 125.638 100.909 1.00 191.22 1018 ASP B CA 1
ATOM 12825 C C . ASP B 1 1018 ? 150.469 124.497 99.912 1.00 191.80 1018 ASP B C 1
ATOM 12826 O O . ASP B 1 1018 ? 150.465 123.332 100.324 1.00 191.55 1018 ASP B O 1
ATOM 12831 N N . PHE B 1 1019 ? 150.354 124.802 98.617 1.00 193.58 1019 PHE B N 1
ATOM 12832 C CA . PHE B 1 1019 ? 150.202 123.750 97.619 1.00 193.74 1019 PHE B CA 1
ATOM 12833 C C . PHE B 1 1019 ? 151.486 122.953 97.434 1.00 193.70 1019 PHE B C 1
ATOM 12834 O O . PHE B 1 1019 ? 151.430 121.761 97.111 1.00 193.33 1019 PHE B O 1
ATOM 12842 N N . MET B 1 1020 ? 152.642 123.582 97.632 1.00 192.03 1020 MET B N 1
ATOM 12843 C CA . MET B 1 1020 ? 153.923 122.933 97.394 1.00 192.05 1020 MET B CA 1
ATOM 12844 C C . MET B 1 1020 ? 154.469 122.218 98.625 1.00 191.77 1020 MET B C 1
ATOM 12845 O O . MET B 1 1020 ? 155.607 121.740 98.593 1.00 191.74 1020 MET B O 1
ATOM 12850 N N . LEU B 1 1021 ? 153.691 122.140 99.707 1.00 193.02 1021 LEU B N 1
ATOM 12851 C CA . LEU B 1 1021 ? 154.102 121.331 100.850 1.00 193.29 1021 LEU B CA 1
ATOM 12852 C C . LEU B 1 1021 ? 154.219 119.862 100.465 1.00 193.10 1021 LEU B C 1
ATOM 12853 O O . LEU B 1 1021 ? 155.146 119.168 100.899 1.00 193.42 1021 LEU B O 1
ATOM 12858 N N . MET B 1 1022 ? 153.284 119.376 99.646 1.00 192.43 1022 MET B N 1
ATOM 12859 C CA . MET B 1 1022 ? 153.280 117.973 99.242 1.00 192.71 1022 MET B CA 1
ATOM 12860 C C . MET B 1 1022 ? 154.523 117.601 98.442 1.00 192.98 1022 MET B C 1
ATOM 12861 O O . MET B 1 1022 ? 155.035 116.483 98.579 1.00 192.61 1022 MET B O 1
ATOM 12866 N N . ALA B 1 1023 ? 155.024 118.521 97.611 1.00 193.06 1023 ALA B N 1
ATOM 12867 C CA . ALA B 1 1023 ? 156.095 118.195 96.673 1.00 192.75 1023 ALA B CA 1
ATOM 12868 C C . ALA B 1 1023 ? 157.364 117.719 97.367 1.00 193.07 1023 ALA B C 1
ATOM 12869 O O . ALA B 1 1023 ? 158.193 117.060 96.730 1.00 192.82 1023 ALA B O 1
ATOM 12871 N N . VAL B 1 1024 ? 157.539 118.036 98.652 1.00 193.40 1024 VAL B N 1
ATOM 12872 C CA . VAL B 1 1024 ? 158.702 117.578 99.404 1.00 192.98 1024 VAL B CA 1
ATOM 12873 C C . VAL B 1 1024 ? 158.384 116.406 100.323 1.00 192.54 1024 VAL B C 1
ATOM 12874 O O . VAL B 1 1024 ? 159.316 115.796 100.873 1.00 192.17 1024 VAL B O 1
ATOM 12878 N N . ASN B 1 1025 ? 157.106 116.069 100.508 1.00 195.88 1025 ASN B N 1
ATOM 12879 C CA . ASN B 1 1025 ? 156.737 115.000 101.430 1.00 196.12 1025 ASN B CA 1
ATOM 12880 C C . ASN B 1 1025 ? 157.021 113.613 100.864 1.00 196.26 1025 ASN B C 1
ATOM 12881 O O . ASN B 1 1025 ? 157.260 112.676 101.633 1.00 196.31 1025 ASN B O 1
ATOM 12886 N N . PHE B 1 1026 ? 156.997 113.458 99.541 1.00 191.43 1026 PHE B N 1
ATOM 12887 C CA . PHE B 1 1026 ? 157.168 112.155 98.911 1.00 191.28 1026 PHE B CA 1
ATOM 12888 C C . PHE B 1 1026 ? 158.402 112.050 98.029 1.00 190.90 1026 PHE B C 1
ATOM 12889 O O . PHE B 1 1026 ? 158.979 110.965 97.931 1.00 190.52 1026 PHE B O 1
ATOM 12897 N N . THR B 1 1027 ? 158.815 113.136 97.388 1.00 187.70 1027 THR B N 1
ATOM 12898 C CA . THR B 1 1027 ? 159.967 113.081 96.496 1.00 187.66 1027 THR B CA 1
ATOM 12899 C C . THR B 1 1027 ? 161.239 112.836 97.301 1.00 187.67 1027 THR B C 1
ATOM 12900 O O . THR B 1 1027 ? 161.506 113.562 98.266 1.00 187.24 1027 THR B O 1
ATOM 12904 N N . PRO B 1 1028 ? 162.045 111.832 96.942 1.00 184.77 1028 PRO B N 1
ATOM 12905 C CA . PRO B 1 1028 ? 163.257 111.536 97.719 1.00 184.11 1028 PRO B CA 1
ATOM 12906 C C . PRO B 1 1028 ? 164.336 112.598 97.571 1.00 184.06 1028 PRO B C 1
ATOM 12907 O O . PRO B 1 1028 ? 164.122 113.633 96.931 1.00 183.98 1028 PRO B O 1
ATOM 12911 N N . SER B 1 1029 ? 165.496 112.347 98.174 1.00 184.38 1029 SER B N 1
ATOM 12912 C CA . SER B 1 1029 ? 166.600 113.295 98.118 1.00 184.62 1029 SER B CA 1
ATOM 12913 C C . SER B 1 1029 ? 167.041 113.528 96.678 1.00 184.54 1029 SER B C 1
ATOM 12914 O O . SER B 1 1029 ? 167.073 112.603 95.861 1.00 184.16 1029 SER B O 1
ATOM 12917 N N . GLY B 1 1030 ? 167.386 114.775 96.372 1.00 188.66 1030 GLY B N 1
ATOM 12918 C CA . GLY B 1 1030 ? 167.759 115.158 95.028 1.00 188.93 1030 GLY B CA 1
ATOM 12919 C C . GLY B 1 1030 ? 166.614 115.574 94.134 1.00 189.34 1030 GLY B C 1
ATOM 12920 O O . GLY B 1 1030 ? 166.819 115.721 92.923 1.00 189.23 1030 GLY B O 1
ATOM 12921 N N . GLY B 1 1031 ? 165.417 115.762 94.684 1.00 185.12 1031 GLY B N 1
ATOM 12922 C CA . GLY B 1 1031 ? 164.299 116.200 93.874 1.00 184.69 1031 GLY B CA 1
ATOM 12923 C C . GLY B 1 1031 ? 164.465 117.629 93.395 1.00 184.78 1031 GLY B C 1
ATOM 12924 O O . GLY B 1 1031 ? 164.985 118.495 94.099 1.00 184.59 1031 GLY B O 1
ATOM 12925 N N . GLN B 1 1032 ? 164.008 117.875 92.172 1.00 180.83 1032 GLN B N 1
ATOM 12926 C CA . GLN B 1 1032 ? 164.089 119.186 91.542 1.00 180.73 1032 GLN B CA 1
ATOM 12927 C C . GLN B 1 1032 ? 162.683 119.732 91.340 1.00 180.47 1032 GLN B C 1
ATOM 12928 O O . GLN B 1 1032 ? 161.788 119.005 90.894 1.00 180.22 1032 GLN B O 1
ATOM 12934 N N . LEU B 1 1033 ? 162.493 121.007 91.668 1.00 181.77 1033 LEU B N 1
ATOM 12935 C CA . LEU B 1 1033 ? 161.195 121.660 91.589 1.00 181.79 1033 LEU B CA 1
ATOM 12936 C C . LEU B 1 1033 ? 161.264 122.834 90.624 1.00 182.08 1033 LEU B C 1
ATOM 12937 O O . LEU B 1 1033 ? 162.242 123.588 90.616 1.00 182.11 1033 LEU B O 1
ATOM 12942 N N . THR B 1 1034 ? 160.219 122.984 89.813 1.00 181.87 1034 THR B N 1
ATOM 12943 C CA . THR B 1 1034 ? 160.140 124.043 88.815 1.00 182.32 1034 THR B CA 1
ATOM 12944 C C . THR B 1 1034 ? 158.821 124.785 88.972 1.00 182.20 1034 THR B C 1
ATOM 12945 O O . THR B 1 1034 ? 157.756 124.161 89.016 1.00 181.40 1034 THR B O 1
ATOM 12949 N N . VAL B 1 1035 ? 158.896 126.111 89.055 1.00 191.50 1035 VAL B N 1
ATOM 12950 C CA . VAL B 1 1035 ? 157.724 126.969 89.180 1.00 191.61 1035 VAL B CA 1
ATOM 12951 C C . VAL B 1 1035 ? 157.660 127.858 87.948 1.00 191.55 1035 VAL B C 1
ATOM 12952 O O . VAL B 1 1035 ? 158.623 128.572 87.640 1.00 191.31 1035 VAL B O 1
ATOM 12956 N N . SER B 1 1036 ? 156.532 127.814 87.244 1.00 194.98 1036 SER B N 1
ATOM 12957 C CA . SER B 1 1036 ? 156.296 128.649 86.075 1.00 195.11 1036 SER B CA 1
ATOM 12958 C C . SER B 1 1036 ? 155.142 129.594 86.372 1.00 195.34 1036 SER B C 1
ATOM 12959 O O . SER B 1 1036 ? 154.086 129.161 86.844 1.00 195.05 1036 SER B O 1
ATOM 12962 N N . ALA B 1 1037 ? 155.346 130.878 86.099 1.00 196.30 1037 ALA B N 1
ATOM 12963 C CA . ALA B 1 1037 ? 154.348 131.902 86.361 1.00 196.37 1037 ALA B CA 1
ATOM 12964 C C . ALA B 1 1037 ? 153.952 132.580 85.059 1.00 196.29 1037 ALA B C 1
ATOM 12965 O O . ALA B 1 1037 ? 154.790 132.792 84.177 1.00 195.83 1037 ALA B O 1
ATOM 12967 N N . SER B 1 1038 ? 152.668 132.909 84.939 1.00 195.77 1038 SER B N 1
ATOM 12968 C CA . SER B 1 1038 ? 152.159 133.637 83.788 1.00 195.41 1038 SER B CA 1
ATOM 12969 C C . SER B 1 1038 ? 151.140 134.661 84.260 1.00 195.23 1038 SER B C 1
ATOM 12970 O O . SER B 1 1038 ? 150.308 134.366 85.122 1.00 195.52 1038 SER B O 1
ATOM 12973 N N . LEU B 1 1039 ? 151.209 135.863 83.697 1.00 188.86 1039 LEU B N 1
ATOM 12974 C CA . LEU B 1 1039 ? 150.276 136.938 84.022 1.00 188.99 1039 LEU B CA 1
ATOM 12975 C C . LEU B 1 1039 ? 149.675 137.438 82.712 1.00 189.23 1039 LEU B C 1
ATOM 12976 O O . LEU B 1 1039 ? 150.238 138.308 82.043 1.00 189.10 1039 LEU B O 1
ATOM 12981 N N . ARG B 1 1040 ? 148.523 136.879 82.352 1.00 190.12 1040 ARG B N 1
ATOM 12982 C CA . ARG B 1 1040 ? 147.833 137.255 81.123 1.00 189.93 1040 ARG B CA 1
ATOM 12983 C C . ARG B 1 1040 ? 147.060 138.544 81.371 1.00 190.09 1040 ARG B C 1
ATOM 12984 O O . ARG B 1 1040 ? 146.067 138.548 82.104 1.00 190.26 1040 ARG B O 1
ATOM 12992 N N . LYS B 1 1041 ? 147.521 139.641 80.774 1.00 184.15 1041 LYS B N 1
ATOM 12993 C CA . LYS B 1 1041 ? 146.891 140.950 80.930 1.00 183.57 1041 LYS B CA 1
ATOM 12994 C C . LYS B 1 1041 ? 146.014 141.204 79.709 1.00 183.82 1041 LYS B C 1
ATOM 12995 O O . LYS B 1 1041 ? 146.496 141.654 78.666 1.00 183.42 1041 LYS B O 1
ATOM 13001 N N . ASP B 1 1042 ? 144.723 140.913 79.845 1.00 182.55 1042 ASP B N 1
ATOM 13002 C CA . ASP B 1 1042 ? 143.753 141.135 78.784 1.00 181.94 1042 ASP B CA 1
ATOM 13003 C C . ASP B 1 1042 ? 142.605 141.983 79.309 1.00 182.11 1042 ASP B C 1
ATOM 13004 O O . ASP B 1 1042 ? 142.232 141.897 80.483 1.00 181.94 1042 ASP B O 1
ATOM 13009 N N . GLN B 1 1043 ? 142.053 142.813 78.426 1.00 185.67 1043 GLN B N 1
ATOM 13010 C CA . GLN B 1 1043 ? 140.963 143.721 78.782 1.00 185.81 1043 GLN B CA 1
ATOM 13011 C C . GLN B 1 1043 ? 139.607 143.090 78.458 1.00 185.71 1043 GLN B C 1
ATOM 13012 O O . GLN B 1 1043 ? 138.825 143.589 77.649 1.00 185.10 1043 GLN B O 1
ATOM 13018 N N . LEU B 1 1044 ? 139.338 141.964 79.118 1.00 184.66 1044 LEU B N 1
ATOM 13019 C CA . LEU B 1 1044 ? 138.075 141.245 78.944 1.00 184.50 1044 LEU B CA 1
ATOM 13020 C C . LEU B 1 1044 ? 137.050 141.766 79.953 1.00 184.52 1044 LEU B C 1
ATOM 13021 O O . LEU B 1 1044 ? 136.623 141.080 80.883 1.00 184.40 1044 LEU B O 1
ATOM 13026 N N . GLY B 1 1045 ? 136.657 143.016 79.743 1.00 187.54 1045 GLY B N 1
ATOM 13027 C CA . GLY B 1 1045 ? 135.717 143.656 80.641 1.00 187.52 1045 GLY B CA 1
ATOM 13028 C C . GLY B 1 1045 ? 135.548 145.116 80.284 1.00 187.51 1045 GLY B C 1
ATOM 13029 O O . GLY B 1 1045 ? 135.988 145.572 79.227 1.00 186.97 1045 GLY B O 1
ATOM 13030 N N . ARG B 1 1046 ? 134.898 145.847 81.188 1.00 184.81 1046 ARG B N 1
ATOM 13031 C CA . ARG B 1 1046 ? 134.631 147.267 81.004 1.00 184.69 1046 ARG B CA 1
ATOM 13032 C C . ARG B 1 1046 ? 135.443 148.148 81.941 1.00 184.77 1046 ARG B C 1
ATOM 13033 O O . ARG B 1 1046 ? 136.154 149.048 81.483 1.00 184.47 1046 ARG B O 1
ATOM 13041 N N . SER B 1 1047 ? 135.361 147.909 83.250 1.00 185.28 1047 SER B N 1
ATOM 13042 C CA . SER B 1 1047 ? 136.060 148.724 84.232 1.00 185.05 1047 SER B CA 1
ATOM 13043 C C . SER B 1 1047 ? 137.181 147.986 84.950 1.00 185.09 1047 SER B C 1
ATOM 13044 O O . SER B 1 1047 ? 137.922 148.616 85.713 1.00 184.90 1047 SER B O 1
ATOM 13047 N N . VAL B 1 1048 ? 137.328 146.683 84.731 1.00 183.64 1048 VAL B N 1
ATOM 13048 C CA . VAL B 1 1048 ? 138.344 145.875 85.394 1.00 183.73 1048 VAL B CA 1
ATOM 13049 C C . VAL B 1 1048 ? 139.258 145.283 84.331 1.00 183.78 1048 VAL B C 1
ATOM 13050 O O . VAL B 1 1048 ? 138.785 144.655 83.377 1.00 182.69 1048 VAL B O 1
ATOM 13054 N N . HIS B 1 1049 ? 140.563 145.490 84.493 1.00 190.71 1049 HIS B N 1
ATOM 13055 C CA . HIS B 1 1049 ? 141.559 144.899 83.611 1.00 190.06 1049 HIS B CA 1
ATOM 13056 C C . HIS B 1 1049 ? 141.950 143.530 84.154 1.00 190.35 1049 HIS B C 1
ATOM 13057 O O . HIS B 1 1049 ? 142.321 143.405 85.325 1.00 190.58 1049 HIS B O 1
ATOM 13064 N N . LEU B 1 1050 ? 141.867 142.509 83.303 1.00 184.24 1050 LEU B N 1
ATOM 13065 C CA . LEU B 1 1050 ? 142.045 141.123 83.735 1.00 184.30 1050 LEU B CA 1
ATOM 13066 C C . LEU B 1 1050 ? 143.527 140.772 83.715 1.00 184.37 1050 LEU B C 1
ATOM 13067 O O . LEU B 1 1050 ? 144.107 140.533 82.654 1.00 184.34 1050 LEU B O 1
ATOM 13072 N N . ALA B 1 1051 ? 144.146 140.753 84.894 1.00 187.48 1051 ALA B N 1
ATOM 13073 C CA . ALA B 1 1051 ? 145.505 140.236 85.054 1.00 186.90 1051 ALA B CA 1
ATOM 13074 C C . ALA B 1 1051 ? 145.444 138.806 85.589 1.00 187.90 1051 ALA B C 1
ATOM 13075 O O . ALA B 1 1051 ? 145.773 138.517 86.740 1.00 187.52 1051 ALA B O 1
ATOM 13077 N N . ASN B 1 1052 ? 145.005 137.903 84.715 1.00 194.01 1052 ASN B N 1
ATOM 13078 C CA . ASN B 1 1052 ? 144.820 136.511 85.105 1.00 193.66 1052 ASN B CA 1
ATOM 13079 C C . ASN B 1 1052 ? 146.153 135.870 85.470 1.00 193.48 1052 ASN B C 1
ATOM 13080 O O . ASN B 1 1052 ? 147.161 136.056 84.783 1.00 193.11 1052 ASN B O 1
ATOM 13085 N N . LEU B 1 1053 ? 146.148 135.100 86.556 1.00 194.67 1053 LEU B N 1
ATOM 13086 C CA . LEU B 1 1053 ? 147.347 134.481 87.103 1.00 194.67 1053 LEU B CA 1
ATOM 13087 C C . LEU B 1 1053 ? 147.335 132.987 86.808 1.00 195.03 1053 LEU B C 1
ATOM 13088 O O . LEU B 1 1053 ? 146.342 132.302 87.082 1.00 194.74 1053 LEU B O 1
ATOM 13093 N N . GLU B 1 1054 ? 148.438 132.489 86.254 1.00 198.56 1054 GLU B N 1
ATOM 13094 C CA . GLU B 1 1054 ? 148.605 131.082 85.924 1.00 198.15 1054 GLU B CA 1
ATOM 13095 C C . GLU B 1 1054 ? 149.856 130.556 86.613 1.00 197.81 1054 GLU B C 1
ATOM 13096 O O . GLU B 1 1054 ? 150.934 131.150 86.492 1.00 197.50 1054 GLU B O 1
ATOM 13102 N N . ILE B 1 1055 ? 149.708 129.440 87.322 1.00 196.51 1055 ILE B N 1
ATOM 13103 C CA . ILE B 1 1055 ? 150.780 128.820 88.091 1.00 196.54 1055 ILE B CA 1
ATOM 13104 C C . ILE B 1 1055 ? 150.960 127.390 87.600 1.00 196.39 1055 ILE B C 1
ATOM 13105 O O . ILE B 1 1055 ? 149.982 126.642 87.475 1.00 196.24 1055 ILE B O 1
ATOM 13110 N N . ARG B 1 1056 ? 152.206 127.014 87.322 1.00 191.87 1056 ARG B N 1
ATOM 13111 C CA . ARG B 1 1056 ? 152.556 125.659 86.922 1.00 191.65 1056 ARG B CA 1
ATOM 13112 C C . ARG B 1 1056 ? 153.621 125.123 87.866 1.00 191.70 1056 ARG B C 1
ATOM 13113 O O . ARG B 1 1056 ? 154.639 125.783 88.098 1.00 191.23 1056 ARG B O 1
ATOM 13121 N N . LEU B 1 1057 ? 153.385 123.926 88.398 1.00 189.27 1057 LEU B N 1
ATOM 13122 C CA . LEU B 1 1057 ? 154.284 123.287 89.346 1.00 189.11 1057 LEU B CA 1
ATOM 13123 C C . LEU B 1 1057 ? 154.571 121.862 88.898 1.00 189.25 1057 LEU B C 1
ATOM 13124 O O . LEU B 1 1057 ? 153.653 121.115 88.551 1.00 189.27 1057 LEU B O 1
ATOM 13129 N N . THR B 1 1058 ? 155.846 121.488 88.903 1.00 188.26 1058 THR B N 1
ATOM 13130 C CA . THR B 1 1058 ? 156.207 120.114 88.593 1.00 188.45 1058 THR B CA 1
ATOM 13131 C C . THR B 1 1058 ? 155.858 119.204 89.765 1.00 188.27 1058 THR B C 1
ATOM 13132 O O . THR B 1 1058 ? 155.843 119.624 90.926 1.00 187.99 1058 THR B O 1
ATOM 13136 N N . HIS B 1 1059 ? 155.556 117.946 89.448 1.00 187.35 1059 HIS B N 1
ATOM 13137 C CA . HIS B 1 1059 ? 155.163 116.952 90.447 1.00 187.45 1059 HIS B CA 1
ATOM 13138 C C . HIS B 1 1059 ? 156.093 115.751 90.314 1.00 187.42 1059 HIS B C 1
ATOM 13139 O O . HIS B 1 1059 ? 155.839 114.837 89.525 1.00 187.39 1059 HIS B O 1
ATOM 13146 N N . THR B 1 1060 ? 157.170 115.757 91.094 1.00 184.26 1060 THR B N 1
ATOM 13147 C CA . THR B 1 1060 ? 158.111 114.653 91.125 1.00 184.23 1060 THR B CA 1
ATOM 13148 C C . THR B 1 1060 ? 157.690 113.643 92.192 1.00 184.29 1060 THR B C 1
ATOM 13149 O O . THR B 1 1060 ? 156.656 113.785 92.848 1.00 184.01 1060 THR B O 1
ATOM 13153 N N . GLY B 1 1061 ? 158.504 112.607 92.368 1.00 187.11 1061 GLY B N 1
ATOM 13154 C CA . GLY B 1 1061 ? 158.225 111.608 93.377 1.00 186.70 1061 GLY B CA 1
ATOM 13155 C C . GLY B 1 1061 ? 157.087 110.682 92.983 1.00 187.08 1061 GLY B C 1
ATOM 13156 O O . GLY B 1 1061 ? 156.713 110.555 91.812 1.00 186.99 1061 GLY B O 1
ATOM 13157 N N . ALA B 1 1062 ? 156.535 110.015 94.001 1.00 180.88 1062 ALA B N 1
ATOM 13158 C CA . ALA B 1 1062 ? 155.444 109.074 93.768 1.00 180.65 1062 ALA B CA 1
ATOM 13159 C C . ALA B 1 1062 ? 154.194 109.783 93.260 1.00 180.96 1062 ALA B C 1
ATOM 13160 O O . ALA B 1 1062 ? 153.517 109.289 92.351 1.00 180.57 1062 ALA B O 1
ATOM 13162 N N . GLY B 1 1063 ? 153.873 110.941 93.832 1.00 183.94 1063 GLY B N 1
ATOM 13163 C CA . GLY B 1 1063 ? 152.689 111.676 93.438 1.00 183.67 1063 GLY B CA 1
ATOM 13164 C C . GLY B 1 1063 ? 151.467 111.310 94.256 1.00 184.04 1063 GLY B C 1
ATOM 13165 O O . GLY B 1 1063 ? 151.477 110.418 95.109 1.00 184.07 1063 GLY B O 1
ATOM 13166 N N . ILE B 1 1064 ? 150.383 112.029 93.980 1.00 192.15 1064 ILE B N 1
ATOM 13167 C CA . ILE B 1 1064 ? 149.124 111.848 94.700 1.00 192.60 1064 ILE B CA 1
ATOM 13168 C C . ILE B 1 1064 ? 148.418 110.602 94.179 1.00 192.43 1064 ILE B C 1
ATOM 13169 O O . ILE B 1 1064 ? 148.182 110.483 92.968 1.00 191.99 1064 ILE B O 1
ATOM 13174 N N . PRO B 1 1065 ? 148.071 109.652 95.045 1.00 192.02 1065 PRO B N 1
ATOM 13175 C CA . PRO B 1 1065 ? 147.339 108.464 94.592 1.00 191.80 1065 PRO B CA 1
ATOM 13176 C C . PRO B 1 1065 ? 145.892 108.795 94.256 1.00 191.96 1065 PRO B C 1
ATOM 13177 O O . PRO B 1 1065 ? 145.402 109.905 94.470 1.00 191.72 1065 PRO B O 1
ATOM 13181 N N . GLU B 1 1066 ? 145.201 107.789 93.713 1.00 194.13 1066 GLU B N 1
ATOM 13182 C CA . GLU B 1 1066 ? 143.835 107.992 93.239 1.00 193.76 1066 GLU B CA 1
ATOM 13183 C C . GLU B 1 1066 ? 142.889 108.359 94.378 1.00 193.64 1066 GLU B C 1
ATOM 13184 O O . GLU B 1 1066 ? 142.057 109.264 94.233 1.00 193.42 1066 GLU B O 1
ATOM 13190 N N . PHE B 1 1067 ? 142.993 107.668 95.516 1.00 192.83 1067 PHE B N 1
ATOM 13191 C CA . PHE B 1 1067 ? 142.087 107.952 96.625 1.00 192.96 1067 PHE B CA 1
ATOM 13192 C C . PHE B 1 1067 ? 142.346 109.334 97.214 1.00 192.84 1067 PHE B C 1
ATOM 13193 O O . PHE B 1 1067 ? 141.402 110.040 97.589 1.00 192.39 1067 PHE B O 1
ATOM 13201 N N . LEU B 1 1068 ? 143.615 109.739 97.307 1.00 188.25 1068 LEU B N 1
ATOM 13202 C CA . LEU B 1 1068 ? 143.916 111.098 97.744 1.00 188.04 1068 LEU B CA 1
ATOM 13203 C C . LEU B 1 1068 ? 143.452 112.126 96.720 1.00 187.75 1068 LEU B C 1
ATOM 13204 O O . LEU B 1 1068 ? 143.005 113.216 97.095 1.00 187.54 1068 LEU B O 1
ATOM 13209 N N . LEU B 1 1069 ? 143.554 111.799 95.429 1.00 186.21 1069 LEU B N 1
ATOM 13210 C CA . LEU B 1 1069 ? 143.092 112.712 94.388 1.00 186.28 1069 LEU B CA 1
ATOM 13211 C C . LEU B 1 1069 ? 141.585 112.925 94.466 1.00 186.62 1069 LEU B C 1
ATOM 13212 O O . LEU B 1 1069 ? 141.098 114.046 94.278 1.00 186.36 1069 LEU B O 1
ATOM 13217 N N . ASN B 1 1070 ? 140.829 111.858 94.737 1.00 187.64 1070 ASN B N 1
ATOM 13218 C CA . ASN B 1 1070 ? 139.377 111.979 94.806 1.00 187.04 1070 ASN B CA 1
ATOM 13219 C C . ASN B 1 1070 ? 138.921 112.898 95.932 1.00 186.99 1070 ASN B C 1
ATOM 13220 O O . ASN B 1 1070 ? 137.798 113.411 95.882 1.00 186.25 1070 ASN B O 1
ATOM 13225 N N . GLN B 1 1071 ? 139.762 113.119 96.946 1.00 192.92 1071 GLN B N 1
ATOM 13226 C CA . GLN B 1 1071 ? 139.404 114.053 98.008 1.00 192.90 1071 GLN B CA 1
ATOM 13227 C C . GLN B 1 1071 ? 139.423 115.495 97.519 1.00 193.22 1071 GLN B C 1
ATOM 13228 O O . GLN B 1 1071 ? 138.664 116.329 98.026 1.00 193.43 1071 GLN B O 1
ATOM 13234 N N . MET B 1 1072 ? 140.281 115.807 96.544 1.00 186.91 1072 MET B N 1
ATOM 13235 C CA . MET B 1 1072 ? 140.348 117.166 96.017 1.00 186.17 1072 MET B CA 1
ATOM 13236 C C . MET B 1 1072 ? 139.042 117.578 95.349 1.00 186.17 1072 MET B C 1
ATOM 13237 O O . MET B 1 1072 ? 138.724 118.771 95.290 1.00 185.99 1072 MET B O 1
ATOM 13242 N N . PHE B 1 1073 ? 138.279 116.614 94.840 1.00 182.81 1073 PHE B N 1
ATOM 13243 C CA . PHE B 1 1073 ? 137.022 116.891 94.158 1.00 182.40 1073 PHE B CA 1
ATOM 13244 C C . PHE B 1 1073 ? 135.818 116.843 95.089 1.00 182.08 1073 PHE B C 1
ATOM 13245 O O . PHE B 1 1073 ? 134.687 117.012 94.623 1.00 181.65 1073 PHE B O 1
ATOM 13253 N N . GLY B 1 1074 ? 136.031 116.623 96.383 1.00 185.38 1074 GLY B N 1
ATOM 13254 C CA . GLY B 1 1074 ? 134.937 116.590 97.339 1.00 185.52 1074 GLY B CA 1
ATOM 13255 C C . GLY B 1 1074 ? 133.957 115.456 97.133 1.00 186.65 1074 GLY B C 1
ATOM 13256 O O . GLY B 1 1074 ? 132.745 115.656 97.281 1.00 186.68 1074 GLY B O 1
ATOM 13257 N N . THR B 1 1075 ? 134.452 114.263 96.796 1.00 187.61 1075 THR B N 1
ATOM 13258 C CA . THR B 1 1075 ? 133.601 113.104 96.548 1.00 186.66 1075 THR B CA 1
ATOM 13259 C C . THR B 1 1075 ? 133.904 111.950 97.498 1.00 186.52 1075 THR B C 1
ATOM 13260 O O . THR B 1 1075 ? 133.600 110.797 97.179 1.00 185.50 1075 THR B O 1
ATOM 13264 N N . GLU B 1 1076 ? 134.494 112.233 98.657 1.00 185.92 1076 GLU B N 1
ATOM 13265 C CA . GLU B 1 1076 ? 134.851 111.193 99.611 1.00 185.76 1076 GLU B CA 1
ATOM 13266 C C . GLU B 1 1076 ? 134.486 111.637 101.019 1.00 185.30 1076 GLU B C 1
ATOM 13267 O O . GLU B 1 1076 ? 134.435 112.833 101.317 1.00 185.04 1076 GLU B O 1
ATOM 13273 N N . GLU B 1 1077 ? 134.231 110.655 101.883 1.00 188.28 1077 GLU B N 1
ATOM 13274 C CA . GLU B 1 1077 ? 133.962 110.914 103.292 1.00 188.71 1077 GLU B CA 1
ATOM 13275 C C . GLU B 1 1077 ? 135.251 111.050 104.095 1.00 188.79 1077 GLU B C 1
ATOM 13276 O O . GLU B 1 1077 ? 135.366 111.936 104.948 1.00 188.35 1077 GLU B O 1
ATOM 13282 N N . ASP B 1 1078 ? 136.225 110.182 103.834 1.00 187.34 1078 ASP B N 1
ATOM 13283 C CA . ASP B 1 1078 ? 137.512 110.230 104.521 1.00 186.84 1078 ASP B CA 1
ATOM 13284 C C . ASP B 1 1078 ? 138.437 111.156 103.743 1.00 186.90 1078 ASP B C 1
ATOM 13285 O O . ASP B 1 1078 ? 138.902 110.820 102.652 1.00 186.34 1078 ASP B O 1
ATOM 13290 N N . VAL B 1 1079 ? 138.703 112.332 104.305 1.00 187.56 1079 VAL B N 1
ATOM 13291 C CA . VAL B 1 1079 ? 139.586 113.323 103.702 1.00 187.65 1079 VAL B CA 1
ATOM 13292 C C . VAL B 1 1079 ? 140.702 113.627 104.691 1.00 187.59 1079 VAL B C 1
ATOM 13293 O O . VAL B 1 1079 ? 140.435 113.969 105.850 1.00 187.43 1079 VAL B O 1
ATOM 13297 N N . SER B 1 1080 ? 141.947 113.507 104.235 1.00 184.47 1080 SER B N 1
ATOM 13298 C CA . SER B 1 1080 ? 143.089 113.765 105.097 1.00 183.94 1080 SER B CA 1
ATOM 13299 C C . SER B 1 1080 ? 143.208 115.259 105.388 1.00 183.77 1080 SER B C 1
ATOM 13300 O O . SER B 1 1080 ? 142.598 116.102 104.724 1.00 183.30 1080 SER B O 1
ATOM 13303 N N . GLU B 1 1081 ? 144.008 115.583 106.408 1.00 182.14 1081 GLU B N 1
ATOM 13304 C CA . GLU B 1 1081 ? 144.204 116.983 106.775 1.00 181.94 1081 GLU B CA 1
ATOM 13305 C C . GLU B 1 1081 ? 144.815 117.771 105.623 1.00 182.29 1081 GLU B C 1
ATOM 13306 O O . GLU B 1 1081 ? 144.372 118.885 105.319 1.00 182.46 1081 GLU B O 1
ATOM 13312 N N . GLU B 1 1082 ? 145.830 117.205 104.964 1.00 184.77 1082 GLU B N 1
ATOM 13313 C CA . GLU B 1 1082 ? 146.360 117.824 103.754 1.00 184.41 1082 GLU B CA 1
ATOM 13314 C C . GLU B 1 1082 ? 145.304 117.865 102.656 1.00 184.48 1082 GLU B C 1
ATOM 13315 O O . GLU B 1 1082 ? 145.156 118.877 101.961 1.00 184.05 1082 GLU B O 1
ATOM 13321 N N . GLY B 1 1083 ? 144.556 116.772 102.491 1.00 185.35 1083 GLY B N 1
ATOM 13322 C CA . GLY B 1 1083 ? 143.481 116.766 101.514 1.00 185.29 1083 GLY B CA 1
ATOM 13323 C C . GLY B 1 1083 ? 142.377 117.745 101.862 1.00 185.78 1083 GLY B C 1
ATOM 13324 O O . GLY B 1 1083 ? 141.806 118.392 100.980 1.00 185.63 1083 GLY B O 1
ATOM 13325 N N . LEU B 1 1084 ? 142.059 117.866 103.153 1.00 188.66 1084 LEU B N 1
ATOM 13326 C CA . LEU B 1 1084 ? 141.067 118.847 103.579 1.00 188.59 1084 LEU B CA 1
ATOM 13327 C C . LEU B 1 1084 ? 141.530 120.263 103.264 1.00 188.63 1084 LEU B C 1
ATOM 13328 O O . LEU B 1 1084 ? 140.751 121.081 102.762 1.00 188.09 1084 LEU B O 1
ATOM 13333 N N . SER B 1 1085 ? 142.800 120.565 103.544 1.00 191.13 1085 SER B N 1
ATOM 13334 C CA . SER B 1 1085 ? 143.331 121.889 103.235 1.00 190.96 1085 SER B CA 1
ATOM 13335 C C . SER B 1 1085 ? 143.311 122.155 101.735 1.00 191.01 1085 SER B C 1
ATOM 13336 O O . SER B 1 1085 ? 142.983 123.264 101.298 1.00 191.21 1085 SER B O 1
ATOM 13339 N N . LEU B 1 1086 ? 143.662 121.148 100.930 1.00 188.01 1086 LEU B N 1
ATOM 13340 C CA . LEU B 1 1086 ? 143.637 121.318 99.480 1.00 188.12 1086 LEU B CA 1
ATOM 13341 C C . LEU B 1 1086 ? 142.221 121.568 98.975 1.00 188.25 1086 LEU B C 1
ATOM 13342 O O . LEU B 1 1086 ? 142.006 122.432 98.117 1.00 188.10 1086 LEU B O 1
ATOM 13347 N N . MET B 1 1087 ? 141.242 120.821 99.492 1.00 186.08 1087 MET B N 1
ATOM 13348 C CA . MET B 1 1087 ? 139.854 121.044 99.099 1.00 185.65 1087 MET B CA 1
ATOM 13349 C C . MET B 1 1087 ? 139.383 122.436 99.505 1.00 186.12 1087 MET B C 1
ATOM 13350 O O . MET B 1 1087 ? 138.699 123.121 98.733 1.00 185.70 1087 MET B O 1
ATOM 13355 N N . VAL B 1 1088 ? 139.748 122.873 100.713 1.00 192.94 1088 VAL B N 1
ATOM 13356 C CA . VAL B 1 1088 ? 139.356 124.199 101.180 1.00 192.85 1088 VAL B CA 1
ATOM 13357 C C . VAL B 1 1088 ? 139.962 125.278 100.292 1.00 192.54 1088 VAL B C 1
ATOM 13358 O O . VAL B 1 1088 ? 139.293 126.253 99.935 1.00 192.19 1088 VAL B O 1
ATOM 13362 N N . SER B 1 1089 ? 141.235 125.123 99.918 1.00 190.69 1089 SER B N 1
ATOM 13363 C CA . SER B 1 1089 ? 141.882 126.116 99.064 1.00 190.44 1089 SER B CA 1
ATOM 13364 C C . SER B 1 1089 ? 141.283 126.123 97.661 1.00 191.03 1089 SER B C 1
ATOM 13365 O O . SER B 1 1089 ? 141.115 127.190 97.055 1.00 190.47 1089 SER B O 1
ATOM 13368 N N . ARG B 1 1090 ? 140.961 124.943 97.124 1.00 193.98 1090 ARG B N 1
ATOM 13369 C CA . ARG B 1 1090 ? 140.300 124.882 95.825 1.00 193.29 1090 ARG B CA 1
ATOM 13370 C C . ARG B 1 1090 ? 138.951 125.587 95.866 1.00 193.15 1090 ARG B C 1
ATOM 13371 O O . ARG B 1 1090 ? 138.606 126.341 94.949 1.00 192.88 1090 ARG B O 1
ATOM 13379 N N . LYS B 1 1091 ? 138.179 125.366 96.933 1.00 194.13 1091 LYS B N 1
ATOM 13380 C CA . LYS B 1 1091 ? 136.917 126.082 97.084 1.00 193.95 1091 LYS B CA 1
ATOM 13381 C C . LYS B 1 1091 ? 137.151 127.583 97.207 1.00 194.30 1091 LYS B C 1
ATOM 13382 O O . LYS B 1 1091 ? 136.413 128.383 96.621 1.00 194.20 1091 LYS B O 1
ATOM 13388 N N . LEU B 1 1092 ? 138.185 127.980 97.954 1.00 191.62 1092 LEU B N 1
ATOM 13389 C CA . LEU B 1 1092 ? 138.483 129.393 98.161 1.00 191.72 1092 LEU B CA 1
ATOM 13390 C C . LEU B 1 1092 ? 138.862 130.090 96.862 1.00 191.77 1092 LEU B C 1
ATOM 13391 O O . LEU B 1 1092 ? 138.607 131.290 96.707 1.00 191.31 1092 LEU B O 1
ATOM 13396 N N . VAL B 1 1093 ? 139.491 129.371 95.935 1.00 197.83 1093 VAL B N 1
ATOM 13397 C CA . VAL B 1 1093 ? 139.843 129.977 94.655 1.00 197.86 1093 VAL B CA 1
ATOM 13398 C C . VAL B 1 1093 ? 138.767 129.789 93.588 1.00 197.65 1093 VAL B C 1
ATOM 13399 O O . VAL B 1 1093 ? 138.811 130.470 92.554 1.00 197.31 1093 VAL B O 1
ATOM 13403 N N . LYS B 1 1094 ? 137.802 128.893 93.806 1.00 194.10 1094 LYS B N 1
ATOM 13404 C CA . LYS B 1 1094 ? 136.811 128.599 92.778 1.00 193.80 1094 LYS B CA 1
ATOM 13405 C C . LYS B 1 1094 ? 135.659 129.596 92.718 1.00 193.75 1094 LYS B C 1
ATOM 13406 O O . LYS B 1 1094 ? 134.860 129.520 91.778 1.00 193.35 1094 LYS B O 1
ATOM 13412 N N . LEU B 1 1095 ? 135.535 130.519 93.679 1.00 192.94 1095 LEU B N 1
ATOM 13413 C CA . LEU B 1 1095 ? 134.442 131.487 93.600 1.00 192.88 1095 LEU B CA 1
ATOM 13414 C C . LEU B 1 1095 ? 134.617 132.444 92.428 1.00 192.65 1095 LEU B C 1
ATOM 13415 O O . LEU B 1 1095 ? 133.635 132.785 91.759 1.00 192.41 1095 LEU B O 1
ATOM 13420 N N . MET B 1 1096 ? 135.844 132.883 92.161 1.00 190.59 1096 MET B N 1
ATOM 13421 C CA . MET B 1 1096 ? 136.135 133.811 91.074 1.00 190.10 1096 MET B CA 1
ATOM 13422 C C . MET B 1 1096 ? 136.756 133.097 89.877 1.00 190.09 1096 MET B C 1
ATOM 13423 O O . MET B 1 1096 ? 137.667 133.615 89.228 1.00 189.74 1096 MET B O 1
ATOM 13428 N N . ASN B 1 1097 ? 136.269 131.887 89.592 1.00 196.47 1097 ASN B N 1
ATOM 13429 C CA . ASN B 1 1097 ? 136.616 131.150 88.375 1.00 196.75 1097 ASN B CA 1
ATOM 13430 C C . ASN B 1 1097 ? 138.108 130.820 88.322 1.00 196.47 1097 ASN B C 1
ATOM 13431 O O . ASN B 1 1097 ? 138.821 131.195 87.388 1.00 196.11 1097 ASN B O 1
ATOM 13436 N N . GLY B 1 1098 ? 138.576 130.112 89.339 1.00 196.87 1098 GLY B N 1
ATOM 13437 C CA . GLY B 1 1098 ? 139.945 129.622 89.381 1.00 196.74 1098 GLY B CA 1
ATOM 13438 C C . GLY B 1 1098 ? 139.962 128.109 89.470 1.00 196.58 1098 GLY B C 1
ATOM 13439 O O . GLY B 1 1098 ? 139.295 127.525 90.326 1.00 196.69 1098 GLY B O 1
ATOM 13440 N N . ASP B 1 1099 ? 140.729 127.482 88.583 1.00 192.80 1099 ASP B N 1
ATOM 13441 C CA . ASP B 1 1099 ? 140.805 126.029 88.493 1.00 193.05 1099 ASP B CA 1
ATOM 13442 C C . ASP B 1 1099 ? 142.180 125.565 88.948 1.00 192.98 1099 ASP B C 1
ATOM 13443 O O . ASP B 1 1099 ? 143.197 126.011 88.412 1.00 192.57 1099 ASP B O 1
ATOM 13448 N N . VAL B 1 1100 ? 142.204 124.671 89.933 1.00 195.20 1100 VAL B N 1
ATOM 13449 C CA . VAL B 1 1100 ? 143.436 124.083 90.447 1.00 195.34 1100 VAL B CA 1
ATOM 13450 C C . VAL B 1 1100 ? 143.353 122.582 90.219 1.00 195.11 1100 VAL B C 1
ATOM 13451 O O . VAL B 1 1100 ? 142.409 121.933 90.687 1.00 195.00 1100 VAL B O 1
ATOM 13455 N N . GLN B 1 1101 ? 144.332 122.029 89.508 1.00 194.73 1101 GLN B N 1
ATOM 13456 C CA . GLN B 1 1101 ? 144.331 120.594 89.246 1.00 194.55 1101 GLN B CA 1
ATOM 13457 C C . GLN B 1 1101 ? 145.737 120.160 88.857 1.00 194.62 1101 GLN B C 1
ATOM 13458 O O . GLN B 1 1101 ? 146.646 120.981 88.711 1.00 194.51 1101 GLN B O 1
ATOM 13464 N N . TYR B 1 1102 ? 145.910 118.849 88.698 1.00 193.73 1102 TYR B N 1
ATOM 13465 C CA . TYR B 1 1102 ? 147.166 118.292 88.219 1.00 193.96 1102 TYR B CA 1
ATOM 13466 C C . TYR B 1 1102 ? 146.872 117.115 87.303 1.00 193.63 1102 TYR B C 1
ATOM 13467 O O . TYR B 1 1102 ? 145.898 116.383 87.498 1.00 193.27 1102 TYR B O 1
ATOM 13476 N N . LEU B 1 1103 ? 147.729 116.942 86.302 1.00 194.07 1103 LEU B N 1
ATOM 13477 C CA . LEU B 1 1103 ? 147.632 115.844 85.352 1.00 194.07 1103 LEU B CA 1
ATOM 13478 C C . LEU B 1 1103 ? 148.932 115.054 85.359 1.00 193.83 1103 LEU B C 1
ATOM 13479 O O . LEU B 1 1103 ? 150.023 115.634 85.372 1.00 193.65 1103 LEU B O 1
ATOM 13484 N N . ARG B 1 1104 ? 148.809 113.730 85.347 1.00 187.91 1104 ARG B N 1
ATOM 13485 C CA . ARG B 1 1104 ? 149.962 112.842 85.415 1.00 187.51 1104 ARG B CA 1
ATOM 13486 C C . ARG B 1 1104 ? 150.496 112.588 84.011 1.00 187.71 1104 ARG B C 1
ATOM 13487 O O . ARG B 1 1104 ? 149.761 112.119 83.135 1.00 187.78 1104 ARG B O 1
ATOM 13495 N N . GLN B 1 1105 ? 151.771 112.894 83.802 1.00 186.34 1105 GLN B N 1
ATOM 13496 C CA . GLN B 1 1105 ? 152.446 112.693 82.527 1.00 186.22 1105 GLN B CA 1
ATOM 13497 C C . GLN B 1 1105 ? 153.591 111.698 82.718 1.00 186.22 1105 GLN B C 1
ATOM 13498 O O . GLN B 1 1105 ? 153.763 111.113 83.791 1.00 186.13 1105 GLN B O 1
ATOM 13504 N N . ALA B 1 1106 ? 154.376 111.508 81.661 1.00 183.68 1106 ALA B N 1
ATOM 13505 C CA . ALA B 1 1106 ? 155.529 110.622 81.739 1.00 183.50 1106 ALA B CA 1
ATOM 13506 C C . ALA B 1 1106 ? 156.627 111.266 82.576 1.00 183.30 1106 ALA B C 1
ATOM 13507 O O . ALA B 1 1106 ? 156.983 112.429 82.366 1.00 182.98 1106 ALA B O 1
ATOM 13509 N N . GLY B 1 1107 ? 157.165 110.506 83.526 1.00 182.27 1107 GLY B N 1
ATOM 13510 C CA . GLY B 1 1107 ? 158.197 111.014 84.407 1.00 181.94 1107 GLY B CA 1
ATOM 13511 C C . GLY B 1 1107 ? 157.652 111.778 85.597 1.00 182.19 1107 GLY B C 1
ATOM 13512 O O . GLY B 1 1107 ? 157.663 111.272 86.723 1.00 181.98 1107 GLY B O 1
ATOM 13513 N N . LYS B 1 1108 ? 157.171 112.997 85.362 1.00 182.33 1108 LYS B N 1
ATOM 13514 C CA . LYS B 1 1108 ? 156.645 113.847 86.420 1.00 182.43 1108 LYS B CA 1
ATOM 13515 C C . LYS B 1 1108 ? 155.340 114.488 85.971 1.00 182.57 1108 LYS B C 1
ATOM 13516 O O . LYS B 1 1108 ? 155.188 114.859 84.803 1.00 182.07 1108 LYS B O 1
ATOM 13522 N N . SER B 1 1109 ? 154.403 114.616 86.908 1.00 188.96 1109 SER B N 1
ATOM 13523 C CA . SER B 1 1109 ? 153.115 115.234 86.640 1.00 188.86 1109 SER B CA 1
ATOM 13524 C C . SER B 1 1109 ? 153.242 116.757 86.636 1.00 189.45 1109 SER B C 1
ATOM 13525 O O . SER B 1 1109 ? 154.238 117.328 87.087 1.00 189.15 1109 SER B O 1
ATOM 13528 N N . SER B 1 1110 ? 152.210 117.419 86.114 1.00 195.98 1110 SER B N 1
ATOM 13529 C CA . SER B 1 1110 ? 152.203 118.870 85.978 1.00 195.71 1110 SER B CA 1
ATOM 13530 C C . SER B 1 1110 ? 150.935 119.442 86.593 1.00 195.51 1110 SER B C 1
ATOM 13531 O O . SER B 1 1110 ? 149.837 118.933 86.344 1.00 195.50 1110 SER B O 1
ATOM 13534 N N . PHE B 1 1111 ? 151.086 120.504 87.382 1.00 189.90 1111 PHE B N 1
ATOM 13535 C CA . PHE B 1 1111 ? 149.958 121.209 87.968 1.00 190.06 1111 PHE B CA 1
ATOM 13536 C C . PHE B 1 1111 ? 149.580 122.415 87.121 1.00 190.19 1111 PHE B C 1
ATOM 13537 O O . PHE B 1 1111 ? 150.437 123.079 86.529 1.00 189.69 1111 PHE B O 1
ATOM 13545 N N . ILE B 1 1112 ? 148.280 122.692 87.065 1.00 194.56 1112 ILE B N 1
ATOM 13546 C CA . ILE B 1 1112 ? 147.750 123.890 86.428 1.00 194.58 1112 ILE B CA 1
ATOM 13547 C C . ILE B 1 1112 ? 146.864 124.598 87.443 1.00 194.57 1112 ILE B C 1
ATOM 13548 O O . ILE B 1 1112 ? 145.919 123.998 87.976 1.00 194.24 1112 ILE B O 1
ATOM 13553 N N . ILE B 1 1113 ? 147.176 125.864 87.719 1.00 196.82 1113 ILE B N 1
ATOM 13554 C CA . ILE B 1 1113 ? 146.372 126.712 88.588 1.00 196.96 1113 ILE B CA 1
ATOM 13555 C C . ILE B 1 1113 ? 146.051 127.989 87.827 1.00 196.59 1113 ILE B C 1
ATOM 13556 O O . ILE B 1 1113 ? 146.957 128.657 87.320 1.00 195.89 1113 ILE B O 1
ATOM 13561 N N . THR B 1 1114 ? 144.767 128.323 87.743 1.00 197.52 1114 THR B N 1
ATOM 13562 C CA . THR B 1 1114 ? 144.312 129.520 87.050 1.00 197.47 1114 THR B CA 1
ATOM 13563 C C . THR B 1 1114 ? 143.422 130.324 87.983 1.00 197.33 1114 THR B C 1
ATOM 13564 O O . THR B 1 1114 ? 142.531 129.764 88.630 1.00 197.18 1114 THR B O 1
ATOM 13568 N N . ALA B 1 1115 ? 143.664 131.632 88.049 1.00 193.02 1115 ALA B N 1
ATOM 13569 C CA . ALA B 1 1115 ? 142.867 132.523 88.886 1.00 192.75 1115 ALA B CA 1
ATOM 13570 C C . ALA B 1 1115 ? 142.634 133.825 88.137 1.00 192.75 1115 ALA B C 1
ATOM 13571 O O . ALA B 1 1115 ? 143.592 134.512 87.771 1.00 192.96 1115 ALA B O 1
ATOM 13573 N N . GLU B 1 1116 ? 141.368 134.166 87.914 1.00 189.92 1116 GLU B N 1
ATOM 13574 C CA . GLU B 1 1116 ? 141.022 135.420 87.253 1.00 190.12 1116 GLU B CA 1
ATOM 13575 C C . GLU B 1 1116 ? 141.231 136.558 88.244 1.00 190.00 1116 GLU B C 1
ATOM 13576 O O . GLU B 1 1116 ? 140.521 136.655 89.250 1.00 190.04 1116 GLU B O 1
ATOM 13582 N N . LEU B 1 1117 ? 142.211 137.415 87.967 1.00 185.69 1117 LEU B N 1
ATOM 13583 C CA . LEU B 1 1117 ? 142.602 138.485 88.872 1.00 185.65 1117 LEU B CA 1
ATOM 13584 C C . LEU B 1 1117 ? 142.556 139.823 88.147 1.00 185.78 1117 LEU B C 1
ATOM 13585 O O . LEU B 1 1117 ? 142.869 139.906 86.956 1.00 185.98 1117 LEU B O 1
ATOM 13590 N N . ALA B 1 1118 ? 142.161 140.865 88.873 1.00 188.25 1118 ALA B N 1
ATOM 13591 C CA . ALA B 1 1118 ? 142.068 142.201 88.307 1.00 188.08 1118 ALA B CA 1
ATOM 13592 C C . ALA B 1 1118 ? 143.443 142.863 88.247 1.00 188.25 1118 ALA B C 1
ATOM 13593 O O . ALA B 1 1118 ? 144.397 142.443 88.907 1.00 188.45 1118 ALA B O 1
ATOM 13595 N N . ALA B 1 1119 ? 143.533 143.916 87.436 1.00 188.40 1119 ALA B N 1
ATOM 13596 C CA . ALA B 1 1119 ? 144.751 144.702 87.288 1.00 188.60 1119 ALA B CA 1
ATOM 13597 C C . ALA B 1 1119 ? 144.466 146.150 87.661 1.00 188.62 1119 ALA B C 1
ATOM 13598 O O . ALA B 1 1119 ? 143.514 146.750 87.150 1.00 188.15 1119 ALA B O 1
ATOM 13600 N N . ALA B 1 1120 ? 145.289 146.704 88.545 1.00 193.10 1120 ALA B N 1
ATOM 13601 C CA . ALA B 1 1120 ? 145.140 148.090 88.990 1.00 192.99 1120 ALA B CA 1
ATOM 13602 C C . ALA B 1 1120 ? 146.032 149.017 88.166 1.00 193.14 1120 ALA B C 1
ATOM 13603 O O . ALA B 1 1120 ? 146.903 149.718 88.682 1.00 193.33 1120 ALA B O 1
ATOM 13605 N N . ASN B 1 1121 ? 145.799 149.012 86.858 1.00 192.21 1121 ASN B N 1
ATOM 13606 C CA . ASN B 1 1121 ? 146.576 149.840 85.942 1.00 192.15 1121 ASN B CA 1
ATOM 13607 C C . ASN B 1 1121 ? 145.836 151.130 85.605 1.00 191.74 1121 ASN B C 1
ATOM 13608 O O . ASN B 1 1121 ? 146.201 151.840 84.668 1.00 191.38 1121 ASN B O 1
#

Organism: Arabidopsis thaliana (NCBI:txid3702)

Solvent-accessible surface area: 86784 Å² total; per-residue (Å²): 62,107,101,32,79,125,26,72,88,0,2,55,33,0,0,4,4,1,1,26,108,156,69,52,97,4,21,0,44,0,98,23,0,37,131,58,4,46,92,101,172,104,136,17,28,81,24,26,80,6,92,40,10,2,38,81,97,8,6,68,43,3,52,118,5,11,62,30,64,75,8,60,22,24,10,1,19,87,0,68,4,133,114,64,46,94,52,2,22,0,10,3,45,116,42,114,16,0,8,2,4,1,2,1,55,39,183,114,147,11,56,12,4,22,31,0,26,56,63,0,17,113,6,7,63,101,0,83,69,34,85,97,48,57,54,120,121,6,2,64,15,3,1,70,2,0,41,101,38,3,36,0,23,26,0,8,4,22,59,18,52,172,90,67,23,0,39,4,36,4,25,37,43,97,139,80,50,123,101,24,83,27,20,19,22,7,25,62,40,42,41,114,27,29,34,107,22,31,65,134,40,46,34,35,11,6,25,35,8,116,38,184,44,4,147,11,65,56,11,148,183,46,112,107,135,10,37,4,20,42,6,47,0,31,19,20,41,76,45,77,35,76,48,7,44,74,41,114,9,30,0,9,1,20,0,1,1,16,2,37,34,157,169,129,105,88,20,9,0,18,1,25,0,28,10,65,77,77,79,54,4,52,16,6,36,14,39,0,1,40,4,0,2,39,0,1,8,33,29,2,36,90,21,50,96,69,96,102,41,123,76,49,89,45,46,21,111,5,28,46,14,0,2,66,8,60,105,39,107,41,22,73,5,4,14,91,93,96,47,21,0,59,74,5,4,163,21,64,0,0,1,0,23,46,129,148,109,26,64,98,33,57,76,30,15,74,87,153,20,0,84,44,9,9,60,22,8,52,109,136,22,149,105,4,27,3,4,4,2,3,6,6,118,77,21,38,8,104,97,10,137,65,33,42,100,73,7,19,0,2,0,1,9,21,28,32,76,141,12,6,0,4,0,2,15,41,58,54,86,58,93,62,109,8,0,10,8,82,136,48,117,120,121,69,76,63,54,186,111,139,27,94,57,85,69,105,162,51,112,118,39,127,64,131,78,83,2,101,53,8,98,96,41,16,20,15,2,3,11,0,4,5,66,20,6,69,101,58,120,182,175,32,46,19,3,32,14,93,28,167,47,97,122,78,67,60,92,19,20,88,92,57,21,41,2,10,8,3,0,5,41,87,101,8,61,4,62,49,8,32,104,25,0,31,170,44,0,49,2,116,114,118,66,0,64,112,64,20,2,20,9,23,0,1,1,47,143,114,16,40,0,110,1,106,71,81,67,25,35,4,62,8,1,16,17,9,12,56,0,37,120,40,105,101,62,48,102,40,96,13,23,0,41,21,146,54,69,128,99,11,96,1,14,2,2,0,13,34,36,99,54,208,117,52,95,62,56,6,9,12,0,13,0,5,83,12,53,130,104,2,42,83,43,52,72,33,112,118,61,41,109,124,40,44,89,117,86,95,112,9,66,30,19,13,99,76,23,5,62,29,1,0,28,0,8,41,8,6,28,104,71,18,76,56,58,122,77,26,101,108,17,132,124,55,26,89,15,2,27,9,1,4,105,14,1,18,87,18,28,92,124,103,78,105,129,6,68,23,123,78,90,129,146,134,54,45,12,37,34,2,27,40,2,7,63,18,9,7,24,76,113,0,86,67,72,44,6,148,88,62,146,88,40,18,151,122,7,63,96,21,71,4,50,10,19,11,20,24,8,6,47,11,42,15,17,13,17,36,24,24,6,90,74,7,88,94,55,11,57,12,38,28,37,9,46,30,149,130,66,120,113,66,244,94,74,52,22,0,39,12,39,11,82,18,14,22,22,30,76,5,18,40,115,139,45,25,31,23,8,88,53,88,87,152,131,32,54,52,94,6,39,6,10,23,22,3,20,87,3,2,114,64,34,131,10,74,6,51,8,100,136,112,101,88,118,6,40,16,52,11,44,7,84,14,22,6,33,89,163,61,112,77,36,54,102,31,78,83,0,2,56,39,0,0,1,8,0,0,36,88,175,82,36,60,5,16,0,40,0,55,34,4,43,122,57,3,12,70,105,159,88,132,28,13,84,41,27,43,4,92,37,7,5,41,80,98,5,13,68,44,0,62,119,2,7,67,36,64,49,11,61,28,22,7,0,21,77,0,84,3,138,69,61,68,67,57,2,33,0,13,4,49,120,46,122,26,1,7,0,0,5,1,10,40,39,88,128,226,75,10,12,35,66,1,39,75,76,1,35,129,5,8,68,76,2,79,88,45,95,81,45,46,44,122,111,5,0,72,24,1,0,80,11,0,39,113,48,7,39,1,25,19,0,11,2,22,67,14,50,169,71,66,20,0,38,2,43,10,20,28,40,101,136,79,52,111,103,49,91,29,10,21,25,5,32,48,27,46,78,116,16,32,26,104,12,27,55,114,50,34,27,44,11,5,24,38,13,112,34,169,34,19,121,5,74,41,35,173,193,53,120,78,130,12,44,6,4,37,6,49,5,34,18,18,90,78,47,77,25,90,54,5,36,54,75,98,7,27,0,10,2,20,0,0,0,24,1,60,36,149,187,143,96,86,13,13,0,11,0,27,0,23,16,77,85,75,81,56,7,56,16,18,34,15,38,0,2,47,7,0,1,54,4,1,7,41,37,2,28,99,15,42,70,48,77,93,44,109,75,53,82,43,35,32,109,19,25,64,25,9,62,77,32,29,69,111,104,41,2,42,6,2,13,90,104,84,57,26,0,66,71,9,6,132,12,50,0,0,0,0,8,27,134,110,118,25,76,85,36,60,82,28,8,67,86,130,1,0,74,47,0,14,54,20,9,72,112,156,49,150,108,13,22,4,6,1,2,7,4,9,87,84,40,44,4,110,71,15,142,69,44,31,113,53,12,10,0,0,1,5,6,48,10,58,98,104,13,9,0,0,0,1,10,41,58,52,94,60,104,49,94,15,3,28,23,83,142,42,61,132,96,114,44,72,89,154,60,153,35,80,58,86,93,129,188,43,85,109,87,112,101,123,45,116,0,85,58,8,99,94,27,12,6,8,3,3,27,12,6,2,60,42,0,80,101,48,76,200,149,65,72,10,12,13,31,108,134,141,36,136,140,66,47,59,110,59,11,78,96,63,30,80,6,11,55,1,0,5,52,70,126,3,57,3,52,73,4,26,106,22,0,28,165,45,1,48,5,129,120,118,70,0,52,113,70,14,3,10,19,42,0,1,2,32,148,211,25,32,0,108,0,103,52,86,66,28,32,1,65,7,0,14,5,8,6,31,0,23,94,69,66,85,72,76,109,48,73,13,21,0,44,22,144,79,53,138,91,11,82,0,12,1,4,0,29,39,50,59,43,173,123,53,86,39,59,2,5,59,3,29,1,20,84,11,60,114,120,3,21,81,45,49,90,42,103,90,71,28,86,157,92,30,54,116,128,92,74,49,28,16,22,43,34,53,25,7,91,41,0,5,35,0,7,60,44,8,43,119,85,21,70,70,45,168,27,26,96,112,25,119,86,9,16,96,7,12,24,17,5,13,82,7,4,33,82,29,6,114,60,83,54,24,68,23,121,31,113,33,99,76,86,106,60,62,5,56,37,1,14,38,2,0,42,22,12,14,86,64,89,11,112,75,96,70,24,135,88,78,120,60,26,20,120,128,1,74,93,23,43,5,95,6,10,3,10,34,23,0,13,11,13,4,14,9,11,23,26,7,18,89,102,11,94,86,50,11,71,25,55,22,34,11,31,22,143,105,35,119,126,48,245,102,73,63,16,0,14,4,23,15,84,12,20,3,30,35,87,7,19,49,132,134,38,46,49,11,10,124,43,68,91,177,119,49,33,100,83,2,24,8,20,56,1,2,17,50,4,12,117,91,68,116,2,66,6,45,18,103,119,100,104,84,117,2,39,6,55,7,43,25,76,15,21,7,33,114